Protein 5TGY (pdb70)

Radius of gyration: 13.92 Å; Cα contacts (8 Å, |Δi|>4): 69; chains: 1; bounding box: 32×29×38 Å

Sequence (109 aa):
SEFEKLRQTGDELVQAFQRLREIFDKGDDDSLEQVLEEIEELIQKHRQLFDNRQEAADTEAAKQGDQWVQLFQRFREAIDKGDKDSLEQLLEELEQALQKIRELAEKKNSEFEKLRQTGDELVQAFQRLREIFDKGDDDSLEQVLEEIEELIQKHRQLFDNRQEAADTEAAKQGDQWVQLFQRFREAIDKGDKDSLEQLLEELEQALQKIRELAEKKNSEFEKLRQTGDELVQAFQRLREIFDKGDDDSLEQVLEEIEELIQKHRQLFDNRQEAADTEAAKQGDQWVQLFQRFREAIDKGDKDSLEQLLEELEQALQKIRELAEKKNSEFEKLRQTGDELVQAFQRLREIFDKGDDDSLEQVLEEIEELIQKHRQLFDNRQEAADTEAAKQGDQWVQLFQRFREAIDKGDKDSLEQLLEELEQALQKIRELAEKKNSEFEKLRQTGDELVQAFQRLREIFDKGDDDSLEQVLEEIEELIQKHRQLFDNRQEAADTEAAKQGDQWVQLFQRFREAIDKGDKDSLEQLLEELEQALQKIRELAEKKNSEFEKLRQTGDELVQAFQRLREIFDKGDDDSLEQVLEEIEELIQKHRQLFDNRQEAADTEAAKQGDQWVQLFQRFREAIDKGDKDSLEQLLEELEQALQKIRELAEKKNSEFEKLRQTGDELVQAFQRLREIFDKGDDDSLEQVLEEIEELIQKHRQLFDNRQEAADTEAAKQGDQWVQLFQRFREAIDKGDKDSLEQLLEELEQALQKIRELAEKKNSEFEKLRQTGDELVQAFQRLREIFDKGDDDSLEQVLEEIEELIQKHRQLFDNRQEAADTEAAKQGDQWVQLFQRFREAIDKGDKDSLEQLLEELEQALQKIRELAEKKNSEFEKLRQTGDELVQAFQRLREIFDKGDDDSLEQVLEEIEELIQKHRQLFDNRQEAADTEAAKQGDQWVQLFQRFREAIDKGDKDSLEQLLEELEQALQKIRELAEKKNSEFEKLRQTGDELVQAFQRLREIFDKGDDDSLEQVLEEIEELIQKHRQLFDNRQEAADTEAAKQGDQWVQLFQRFREAIDKGDKDSLEQLLEELEQALQKIRELAEKKNSEFEKLRQTGDELVQAFQRLREIFDKGDDDSLEQVLEEIEELIQKHRQLFDNRQEAADTEAAKQGDQWVQLFQRFREAIDKGDKDSLEQLLEELEQALQKIRELAEKKNSEFEKLRQTGDELVQAFQRLREIFDKGDDDSLEQVLEEIEELIQKHRQLFDNRQEAADTEAAKQGDQWVQLFQRFREAIDKGDKDSLEQLLEELEQALQKIRELAEKKNSEFEKLRQTGDELVQAFQRLREIFDKGDDDSLEQVLEEIEELIQKHRQLFDNRQEAADTEAAKQGDQWVQLFQRFREAIDKGDKDSLEQLLEELEQALQKIRELAEKKNSEFEKLRQTGDELVQAFQRLREIFDKGDDDSLEQVLEEIEELIQKHRQLFDNRQEAADTEAAKQGDQWVQLFQRFREAIDKGDKDSLEQLLEELEQALQKIRELAEKKNSEFEKLRQTGDELVQAFQRLREIFDKGDDDSLEQVLEEIEELIQKHRQLFDNRQEAADTEAAKQGDQWVQLFQRFREAIDKGDKDSLEQLLEELEQALQKIRELAEKKNSEFEKLRQTGDELVQAFQRLREIFDKGDDDSLEQVLEEIEELIQKHRQLFDNRQEAADTEAAKQGDQWVQLFQRFREAIDKGDKDSLEQLLEELEQALQKIRELAEKKNSEFEKLRQTGDELVQAFQRLREIFDKGDDDSLEQVLEEIEELIQKHRQLFDNRQEAADTEAAKQGDQWVQLFQRFREAIDKGDKDSLEQLLEELEQALQKIRELAEKKNSEFEKLRQTGDELVQAFQRLREIFDKGDDDSLEQVLEEIEELIQKHRQLFDNRQEAADTEAAKQGDQWVQLFQRFREAIDKGDKDSLEQLLEELEQALQKIRELAEKKNSEFEKLRQTGDELVQAFQRLREIFDKGDDDSLEQVLEEIEELIQKHRQLFDNRQEAADTEAAKQGDQWVQLFQRFREAIDKGDKDSLEQLLEELEQALQKIRELAEKKNSEFEKLRQTGDELVQAFQRLREIFDKGDDDSLEQVLEEIEELIQKHRQLFDNRQEAADTEAAKQGDQWVQLFQRFREAIDKGDKDSLEQLLEELEQALQKIRELAEKKN

Solvent-accessible surface area: 7212 Å² total; per-residue (Å²): 82,35,76,124,94,33,124,106,10,12,70,49,14,15,122,12,7,106,123,0,90,89,7,44,87,172,54,62,89,122,33,9,116,132,17,10,92,96,0,58,105,21,6,84,104,60,98,96,35,51,66,102,142,137,93,27,38,33,101,71,13,28,143,49,22,48,78,13,21,77,14,8,98,112,0,114,94,8,37,85,159,62,56,144,90,41,22,117,91,24,5,100,63,0,61,93,17,9,110,92,35,81,88,14,40,106,120,139,111

Foldseek 3Di:
DDVVQLVVLLVVLVVLLVVLVVCVVVVPLPVNLVSLVVNVVSLCSNVVVCVVDPDNLDPVLVVLSVVLVVLSVVLNVCVVVVNVVVNVVSSVVNVVSSVVSVCVVVVHD

Secondary structure (DSSP, 8-state):
--HHHHHHHHHHHHHHHHHHHHHHHTT-HHHHHHHHHHHHHHHHHHHHHHHHS---S-HHHHHHHHHHHHHHHHHHHHHHTT-HHHHHHHHHHHHHHHHHHHHHHTS--

Nearest PDB structures (foldseek):
  5tgy-assembly1_A  TM=9.551E-01  e=8.192E-12  Escherichia coli
  5tgw-assembly1_A  TM=8.112E-01  e=6.459E-10  Escherichia coli
  8jh6-assembly1_B  TM=7.397E-01  e=1.963E-03  synthetic construct
  6x8n-assembly2_B  TM=7.228E-01  e=5.025E-03  synthetic construct
  6r6o-assembly1_A  TM=7.544E-01  e=3.357E-01  Candidatus Kuenenia stuttgartensis

Structure (mmCIF, N/CA/C/O backbone):
data_5TGY
#
_entry.id   5TGY
#
loop_
_entity.id
_entity.type
_entity.pdbx_description
1 polymer PS1
2 non-polymer [5,10,15,20-tetrakis(trifluoromethyl)porphyrinato(2-)-kappa~4~N~21~,N~22~,N~23~,N~24~]zinc
#
loop_
_atom_site.group_PDB
_atom_site.id
_atom_site.type_symbol
_atom_site.label_atom_id
_atom_site.label_alt_id
_atom_site.label_comp_id
_atom_site.label_asym_id
_atom_site.label_entity_id
_atom_site.label_seq_id
_atom_site.pdbx_PDB_ins_code
_atom_site.Cartn_x
_atom_site.Cartn_y
_atom_site.Cartn_z
_atom_site.occupancy
_atom_site.B_iso_or_equiv
_atom_site.auth_seq_id
_atom_site.auth_comp_id
_atom_site.auth_asym_id
_atom_site.auth_atom_id
_atom_site.pdbx_PDB_model_num
ATOM 1 N N . SER A 1 1 ? 4.218 -6.994 -5.986 1.00 0.00 1 SER A N 1
ATOM 2 C CA . SER A 1 1 ? 3.128 -7.918 -6.324 1.00 0.00 1 SER A CA 1
ATOM 3 C C . SER A 1 1 ? 2.307 -7.353 -7.470 1.00 0.00 1 SER A C 1
ATOM 4 O O . SER A 1 1 ? 2.518 -7.718 -8.628 1.00 0.00 1 SER A O 1
ATOM 14 N N . GLU A 1 2 ? 1.359 -6.462 -7.136 1.00 0.00 2 GLU A N 1
ATOM 15 C CA . GLU A 1 2 ? 0.550 -5.749 -8.127 1.00 0.00 2 GLU A CA 1
ATOM 16 C C . GLU A 1 2 ? -0.345 -6.691 -8.938 1.00 0.00 2 GLU A C 1
ATOM 17 O O . GLU A 1 2 ? -1.013 -6.264 -9.881 1.00 0.00 2 GLU A O 1
ATOM 29 N N . PHE A 1 3 ? -0.387 -7.957 -8.539 1.00 0.00 3 PHE A N 1
ATOM 30 C CA . PHE A 1 3 ? -1.186 -8.958 -9.229 1.00 0.00 3 PHE A CA 1
ATOM 31 C C . PHE A 1 3 ? -2.664 -8.674 -9.047 1.00 0.00 3 PHE A C 1
ATOM 32 O O . PHE A 1 3 ? -3.476 -8.982 -9.913 1.00 0.00 3 PHE A O 1
ATOM 49 N N . GLU A 1 4 ? -3.003 -8.052 -7.929 1.00 0.00 4 GLU A N 1
ATOM 50 C CA . GLU A 1 4 ? -4.376 -7.695 -7.647 1.00 0.00 4 GLU A CA 1
ATOM 51 C C . GLU A 1 4 ? -4.771 -6.522 -8.520 1.00 0.00 4 GLU A C 1
ATOM 52 O O . GLU A 1 4 ? -5.855 -6.494 -9.098 1.00 0.00 4 GLU A O 1
ATOM 64 N N . LYS A 1 5 ? -3.859 -5.569 -8.639 1.00 0.00 5 LYS A N 1
ATOM 65 C CA . LYS A 1 5 ? -4.084 -4.391 -9.447 1.00 0.00 5 LYS A CA 1
ATOM 66 C C . LYS A 1 5 ? -4.241 -4.779 -10.905 1.00 0.00 5 LYS A C 1
ATOM 67 O O . LYS A 1 5 ? -5.184 -4.351 -11.567 1.00 0.00 5 LYS A O 1
ATOM 86 N N . LEU A 1 6 ? -3.297 -5.578 -11.416 1.00 0.00 6 LEU A N 1
ATOM 87 C CA . LEU A 1 6 ? -3.397 -6.119 -12.771 1.00 0.00 6 LEU A CA 1
ATOM 88 C C . LEU A 1 6 ? -4.757 -6.760 -13.023 1.00 0.00 6 LEU A C 1
ATOM 89 O O . LEU A 1 6 ? -5.316 -6.609 -14.104 1.00 0.00 6 LEU A O 1
ATOM 105 N N . ARG A 1 7 ? -5.295 -7.445 -12.019 1.00 0.00 7 ARG A N 1
ATOM 106 C CA . ARG A 1 7 ? -6.594 -8.097 -12.155 1.00 0.00 7 ARG A CA 1
ATOM 107 C C . ARG A 1 7 ? -7.722 -7.074 -12.224 1.00 0.00 7 ARG A C 1
ATOM 108 O O . ARG A 1 7 ? -8.596 -7.167 -13.080 1.00 0.00 7 ARG A O 1
ATOM 129 N N . GLN A 1 8 ? -7.671 -6.077 -11.352 1.00 0.00 8 GLN A N 1
ATOM 130 C CA . GLN A 1 8 ? -8.706 -5.037 -11.302 1.00 0.00 8 GLN A CA 1
ATOM 131 C C . GLN A 1 8 ? -8.686 -4.184 -12.571 1.00 0.00 8 GLN A C 1
ATOM 132 O O . GLN A 1 8 ? -9.729 -3.710 -13.032 1.00 0.00 8 GLN A O 1
ATOM 146 N N . THR A 1 9 ? -7.504 -4.009 -13.143 1.00 0.00 9 THR A N 1
ATOM 147 C CA . THR A 1 9 ? -7.351 -3.212 -14.348 1.00 0.00 9 THR A CA 1
ATOM 148 C C . THR A 1 9 ? -7.558 -4.075 -15.582 1.00 0.00 9 THR A C 1
ATOM 149 O O . THR A 1 9 ? -7.829 -3.574 -16.672 1.00 0.00 9 THR A O 1
ATOM 160 N N . GLY A 1 10 ? -7.439 -5.375 -15.399 1.00 0.00 10 GLY A N 1
ATOM 161 C CA . GLY A 1 10 ? -7.637 -6.291 -16.486 1.00 0.00 10 GLY A CA 1
ATOM 162 C C . GLY A 1 10 ? -9.098 -6.533 -16.693 1.00 0.00 10 GLY A C 1
ATOM 163 O O . GLY A 1 10 ? -9.578 -6.553 -17.818 1.00 0.00 10 GLY A O 1
ATOM 167 N N . ASP A 1 11 ? -9.808 -6.703 -15.589 1.00 0.00 11 ASP A N 1
ATOM 168 C CA . ASP A 1 11 ? -11.250 -6.893 -15.605 1.00 0.00 11 ASP A CA 1
ATOM 169 C C . ASP A 1 11 ? -11.939 -5.743 -16.308 1.00 0.00 11 ASP A C 1
ATOM 170 O O . ASP A 1 11 ? -12.785 -5.952 -17.176 1.00 0.00 11 ASP A O 1
ATOM 179 N N . GLU A 1 12 ? -11.561 -4.527 -15.943 1.00 0.00 12 GLU A N 1
ATOM 180 C CA . GLU A 1 12 ? -12.155 -3.348 -16.541 1.00 0.00 12 GLU A CA 1
ATOM 181 C C . GLU A 1 12 ? -11.819 -3.262 -18.034 1.00 0.00 12 GLU A C 1
ATOM 182 O O . GLU A 1 12 ? -12.676 -2.910 -18.848 1.00 0.00 12 GLU A O 1
ATOM 194 N N . LEU A 1 13 ? -10.576 -3.595 -18.382 1.00 0.00 13 LEU A N 1
ATOM 195 C CA . LEU A 1 13 ? -10.138 -3.629 -19.776 1.00 0.00 13 LEU A CA 1
ATOM 196 C C . LEU A 1 13 ? -10.963 -4.651 -20.562 1.00 0.00 13 LEU A C 1
ATOM 197 O O . LEU A 1 13 ? -11.452 -4.358 -21.651 1.00 0.00 13 LEU A O 1
ATOM 213 N N . VAL A 1 14 ? -11.130 -5.834 -19.993 1.00 0.00 14 VAL A N 1
ATOM 214 C CA . VAL A 1 14 ? -11.906 -6.889 -20.632 1.00 0.00 14 VAL A CA 1
ATOM 215 C C . VAL A 1 14 ? -13.362 -6.463 -20.781 1.00 0.00 14 VAL A C 1
ATOM 216 O O . VAL A 1 14 ? -13.973 -6.667 -21.823 1.00 0.00 14 VAL A O 1
ATOM 229 N N . GLN A 1 15 ? -13.898 -5.861 -19.734 1.00 0.00 15 GLN A N 1
ATOM 230 C CA . GLN A 1 15 ? -15.252 -5.348 -19.744 1.00 0.00 15 GLN A CA 1
ATOM 231 C C . GLN A 1 15 ? -15.441 -4.330 -20.878 1.00 0.00 15 GLN A C 1
ATOM 232 O O . GLN A 1 15 ? -16.459 -4.341 -21.576 1.00 0.00 15 GLN A O 1
ATOM 246 N N . ALA A 1 16 ? -14.446 -3.470 -21.066 1.00 0.00 16 ALA A N 1
ATOM 247 C CA . ALA A 1 16 ? -14.478 -2.481 -22.138 1.00 0.00 16 ALA A CA 1
ATOM 248 C C . ALA A 1 16 ? -14.377 -3.176 -23.492 1.00 0.00 16 ALA A C 1
ATOM 249 O O . ALA A 1 16 ? -15.006 -2.769 -24.465 1.00 0.00 16 ALA A O 1
ATOM 256 N N . PHE A 1 17 ? -13.587 -4.237 -23.529 1.00 0.00 17 PHE A N 1
ATOM 257 C CA . PHE A 1 17 ? -13.416 -5.043 -24.730 1.00 0.00 17 PHE A CA 1
ATOM 258 C C . PHE A 1 17 ? -14.738 -5.722 -25.100 1.00 0.00 17 PHE A C 1
ATOM 259 O O . PHE A 1 17 ? -15.100 -5.814 -26.273 1.00 0.00 17 PHE A O 1
ATOM 276 N N . GLN A 1 18 ? -15.458 -6.185 -24.085 1.00 0.00 18 GLN A N 1
ATOM 277 C CA . GLN A 1 18 ? -16.758 -6.813 -24.283 1.00 0.00 18 GLN A CA 1
ATOM 278 C C . GLN A 1 18 ? -17.749 -5.783 -24.809 1.00 0.00 18 GLN A C 1
ATOM 279 O O . GLN A 1 18 ? -18.591 -6.082 -25.656 1.00 0.00 18 GLN A O 1
ATOM 293 N N . ARG A 1 19 ? -17.628 -4.565 -24.305 1.00 0.00 19 ARG A N 1
ATOM 294 C CA . ARG A 1 19 ? -18.455 -3.453 -24.750 1.00 0.00 19 ARG A CA 1
ATOM 295 C C . ARG A 1 19 ? -18.130 -3.117 -26.204 1.00 0.00 19 ARG A C 1
ATOM 296 O O . ARG A 1 19 ? -19.011 -2.762 -26.993 1.00 0.00 19 ARG A O 1
ATOM 317 N N . LEU A 1 20 ? -16.857 -3.260 -26.542 1.00 0.00 20 LEU A N 1
ATOM 318 C CA . LEU A 1 20 ? -16.368 -2.994 -27.885 1.00 0.00 20 LEU A CA 1
ATOM 319 C C . LEU A 1 20 ? -17.026 -3.944 -28.874 1.00 0.00 20 LEU A C 1
ATOM 320 O O . LEU A 1 20 ? -17.351 -3.564 -29.997 1.00 0.00 20 LEU A O 1
ATOM 336 N N . ARG A 1 21 ? -17.236 -5.180 -28.433 1.00 0.00 21 ARG A N 1
ATOM 337 C CA . ARG A 1 21 ? -17.850 -6.202 -29.265 1.00 0.00 21 ARG A CA 1
ATOM 338 C C . ARG A 1 21 ? -19.275 -5.806 -29.650 1.00 0.00 21 ARG A C 1
ATOM 339 O O . ARG A 1 21 ? -19.662 -5.917 -30.809 1.00 0.00 21 ARG A O 1
ATOM 360 N N . GLU A 1 22 ? -20.035 -5.316 -28.673 1.00 0.00 22 GLU A N 1
ATOM 361 C CA . GLU A 1 22 ? -21.430 -4.937 -28.906 1.00 0.00 22 GLU A CA 1
ATOM 362 C C . GLU A 1 22 ? -21.510 -3.843 -29.951 1.00 0.00 22 GLU A C 1
ATOM 363 O O . GLU A 1 22 ? -22.249 -3.951 -30.926 1.00 0.00 22 GLU A O 1
ATOM 375 N N . ILE A 1 23 ? -20.747 -2.793 -29.736 1.00 0.00 23 ILE A N 1
ATOM 376 C CA . ILE A 1 23 ? -20.658 -1.683 -30.666 1.00 0.00 23 ILE A CA 1
ATOM 377 C C . ILE A 1 23 ? -20.206 -2.149 -32.055 1.00 0.00 23 ILE A C 1
ATOM 378 O O . ILE A 1 23 ? -20.664 -1.629 -33.077 1.00 0.00 23 ILE A O 1
ATOM 394 N N . PHE A 1 24 ? -19.329 -3.140 -32.077 1.00 0.00 24 PHE A N 1
ATOM 395 C CA . PHE A 1 24 ? -18.818 -3.682 -33.327 1.00 0.00 24 PHE A CA 1
ATOM 396 C C . PHE A 1 24 ? -19.949 -4.391 -34.074 1.00 0.00 24 PHE A C 1
ATOM 397 O O . PHE A 1 24 ? -20.147 -4.185 -35.273 1.00 0.00 24 PHE A O 1
ATOM 414 N N . ASP A 1 25 ? -20.688 -5.225 -33.350 1.00 0.00 25 ASP A N 1
ATOM 415 C CA . ASP A 1 25 ? -21.840 -5.935 -33.915 1.00 0.00 25 ASP A CA 1
ATOM 416 C C . ASP A 1 25 ? -22.931 -4.959 -34.356 1.00 0.00 25 ASP A C 1
ATOM 417 O O . ASP A 1 25 ? -23.719 -5.257 -35.256 1.00 0.00 25 ASP A O 1
ATOM 426 N N . LYS A 1 26 ? -22.978 -3.799 -33.717 1.00 0.00 26 LYS A N 1
ATOM 427 C CA . LYS A 1 26 ? -23.975 -2.781 -34.038 1.00 0.00 26 LYS A CA 1
ATOM 428 C C . LYS A 1 26 ? -23.478 -1.836 -35.129 1.00 0.00 26 LYS A C 1
ATOM 429 O O . LYS A 1 26 ? -24.219 -0.970 -35.587 1.00 0.00 26 LYS A O 1
ATOM 448 N N . GLY A 1 27 ? -22.228 -2.019 -35.547 1.00 0.00 27 GLY A N 1
ATOM 449 C CA . GLY A 1 27 ? -21.643 -1.172 -36.578 1.00 0.00 27 GLY A CA 1
ATOM 450 C C . GLY A 1 27 ? -21.664 0.314 -36.247 1.00 0.00 27 GLY A C 1
ATOM 451 O O . GLY A 1 27 ? -21.699 1.149 -37.153 1.00 0.00 27 GLY A O 1
ATOM 455 N N . ASP A 1 28 ? -21.643 0.655 -34.965 1.00 0.00 28 ASP A N 1
ATOM 456 C CA . ASP A 1 28 ? -21.695 2.059 -34.568 1.00 0.00 28 ASP A CA 1
ATOM 457 C C . ASP A 1 28 ? -20.293 2.630 -34.413 1.00 0.00 28 ASP A C 1
ATOM 458 O O . ASP A 1 28 ? -19.722 2.638 -33.321 1.00 0.00 28 ASP A O 1
ATOM 467 N N . ASP A 1 29 ? -19.732 3.072 -35.526 1.00 0.00 29 ASP A N 1
ATOM 468 C CA . ASP A 1 29 ? -18.382 3.642 -35.560 1.00 0.00 29 ASP A CA 1
ATOM 469 C C . ASP A 1 29 ? -18.228 4.834 -34.613 1.00 0.00 29 ASP A C 1
ATOM 470 O O . ASP A 1 29 ? -17.127 5.103 -34.120 1.00 0.00 29 ASP A O 1
ATOM 479 N N . ASP A 1 30 ? -19.319 5.547 -34.363 1.00 0.00 30 ASP A N 1
ATOM 480 C CA . ASP A 1 30 ? -19.286 6.732 -33.497 1.00 0.00 30 ASP A CA 1
ATOM 481 C C . ASP A 1 30 ? -18.939 6.354 -32.070 1.00 0.00 30 ASP A C 1
ATOM 482 O O . ASP A 1 30 ? -18.059 6.954 -31.446 1.00 0.00 30 ASP A O 1
ATOM 491 N N . SER A 1 31 ? -19.630 5.365 -31.560 1.00 0.00 31 SER A N 1
ATOM 492 C CA . SER A 1 31 ? -19.412 4.887 -30.217 1.00 0.00 31 SER A CA 1
ATOM 493 C C . SER A 1 31 ? -18.107 4.095 -30.146 1.00 0.00 31 SER A C 1
ATOM 494 O O . SER A 1 31 ? -17.401 4.114 -29.131 1.00 0.00 31 SER A O 1
ATOM 502 N N . LEU A 1 32 ? -17.777 3.433 -31.251 1.00 0.00 32 LEU A N 1
ATOM 503 C CA . LEU A 1 32 ? -16.590 2.594 -31.344 1.00 0.00 32 LEU A CA 1
ATOM 504 C C . LEU A 1 32 ? -15.317 3.399 -31.091 1.00 0.00 32 LEU A C 1
ATOM 505 O O . LEU A 1 32 ? -14.455 2.970 -30.329 1.00 0.00 32 LEU A O 1
ATOM 521 N N . GLU A 1 33 ? -15.215 4.575 -31.705 1.00 0.00 33 GLU A N 1
ATOM 522 C CA . GLU A 1 33 ? -14.027 5.412 -31.539 1.00 0.00 33 GLU A CA 1
ATOM 523 C C . GLU A 1 33 ? -13.830 5.818 -30.085 1.00 0.00 33 GLU A C 1
ATOM 524 O O . GLU A 1 33 ? -12.715 5.773 -29.566 1.00 0.00 33 GLU A O 1
ATOM 536 N N . GLN A 1 34 ? -14.918 6.186 -29.429 1.00 0.00 34 GLN A N 1
ATOM 537 C CA . GLN A 1 34 ? -14.867 6.613 -28.040 1.00 0.00 34 GLN A CA 1
ATOM 538 C C . GLN A 1 34 ? -14.390 5.475 -27.145 1.00 0.00 34 GLN A C 1
ATOM 539 O O . GLN A 1 34 ? -13.551 5.669 -26.257 1.00 0.00 34 GLN A O 1
ATOM 553 N N . VAL A 1 35 ? -14.919 4.289 -27.390 1.00 0.00 35 VAL A N 1
ATOM 554 C CA . VAL A 1 35 ? -14.559 3.118 -26.618 1.00 0.00 35 VAL A CA 1
ATOM 555 C C . VAL A 1 35 ? -13.129 2.669 -26.919 1.00 0.00 35 VAL A C 1
ATOM 556 O O . VAL A 1 35 ? -12.418 2.230 -26.023 1.00 0.00 35 VAL A O 1
ATOM 569 N N . LEU A 1 36 ? -12.697 2.814 -28.172 1.00 0.00 36 LEU A N 1
ATOM 570 C CA . LEU A 1 36 ? -11.327 2.451 -28.550 1.00 0.00 36 LEU A CA 1
ATOM 571 C C . LEU A 1 36 ? -10.326 3.285 -27.767 1.00 0.00 36 LEU A C 1
ATOM 572 O O . LEU A 1 36 ? -9.264 2.797 -27.373 1.00 0.00 36 LEU A O 1
ATOM 588 N N . GLU A 1 37 ? -10.672 4.540 -27.534 1.00 0.00 37 GLU A N 1
ATOM 589 C CA . GLU A 1 37 ? -9.829 5.429 -26.761 1.00 0.00 37 GLU A CA 1
ATOM 590 C C . GLU A 1 37 ? -9.838 5.017 -25.297 1.00 0.00 37 GLU A C 1
ATOM 591 O O . GLU A 1 37 ? -8.804 5.007 -24.642 1.00 0.00 37 GLU A O 1
ATOM 603 N N . GLU A 1 38 ? -11.017 4.643 -24.803 1.00 0.00 38 GLU A N 1
ATOM 604 C CA . GLU A 1 38 ? -11.178 4.202 -23.421 1.00 0.00 38 GLU A CA 1
ATOM 605 C C . GLU A 1 38 ? -10.347 2.943 -23.185 1.00 0.00 38 GLU A C 1
ATOM 606 O O . GLU A 1 38 ? -9.658 2.810 -22.172 1.00 0.00 38 GLU A O 1
ATOM 618 N N . ILE A 1 39 ? -10.411 2.042 -24.152 1.00 0.00 39 ILE A N 1
ATOM 619 C CA . ILE A 1 39 ? -9.670 0.796 -24.097 1.00 0.00 39 ILE A CA 1
ATOM 620 C C . ILE A 1 39 ? -8.172 1.069 -24.096 1.00 0.00 39 ILE A C 1
ATOM 621 O O . ILE A 1 39 ? -7.443 0.521 -23.277 1.00 0.00 39 ILE A O 1
ATOM 637 N N . GLU A 1 40 ? -7.725 1.940 -25.000 1.00 0.00 40 GLU A N 1
ATOM 638 C CA . GLU A 1 40 ? -6.312 2.304 -25.087 1.00 0.00 40 GLU A CA 1
ATOM 639 C C . GLU A 1 40 ? -5.815 2.864 -23.753 1.00 0.00 40 GLU A C 1
ATOM 640 O O . GLU A 1 40 ? -4.722 2.530 -23.302 1.00 0.00 40 GLU A O 1
ATOM 652 N N . GLU A 1 41 ? -6.642 3.678 -23.103 1.00 0.00 41 GLU A N 1
ATOM 653 C CA . GLU A 1 41 ? -6.271 4.262 -21.823 1.00 0.00 41 GLU A CA 1
ATOM 654 C C . GLU A 1 41 ? -6.147 3.174 -20.765 1.00 0.00 41 GLU A C 1
ATOM 655 O O . GLU A 1 41 ? -5.241 3.202 -19.929 1.00 0.00 41 GLU A O 1
ATOM 667 N N . LEU A 1 42 ? -7.051 2.199 -20.820 1.00 0.00 42 LEU A N 1
ATOM 668 C CA . LEU A 1 42 ? -7.051 1.092 -19.876 1.00 0.00 42 LEU A CA 1
ATOM 669 C C . LEU A 1 42 ? -5.852 0.183 -20.110 1.00 0.00 42 LEU A C 1
ATOM 670 O O . LEU A 1 42 ? -5.273 -0.349 -19.162 1.00 0.00 42 LEU A O 1
ATOM 686 N N . ILE A 1 43 ? -5.480 0.010 -21.378 1.00 0.00 43 ILE A N 1
ATOM 687 C CA . ILE A 1 43 ? -4.321 -0.799 -21.728 1.00 0.00 43 ILE A CA 1
ATOM 688 C C . ILE A 1 43 ? -3.078 -0.187 -21.111 1.00 0.00 43 ILE A C 1
ATOM 689 O O . ILE A 1 43 ? -2.273 -0.881 -20.494 1.00 0.00 43 ILE A O 1
ATOM 705 N N . GLN A 1 44 ? -2.949 1.125 -21.258 1.00 0.00 44 GLN A N 1
ATOM 706 C CA . GLN A 1 44 ? -1.824 1.858 -20.696 1.00 0.00 44 GLN A CA 1
ATOM 707 C C . GLN A 1 44 ? -1.833 1.761 -19.175 1.00 0.00 44 GLN A C 1
ATOM 708 O O . GLN A 1 44 ? -0.800 1.572 -18.554 1.00 0.00 44 GLN A O 1
ATOM 722 N N . LYS A 1 45 ? -3.016 1.883 -18.595 1.00 0.00 45 LYS A N 1
ATOM 723 C CA . LYS A 1 45 ? -3.192 1.801 -17.145 1.00 0.00 45 LYS A CA 1
ATOM 724 C C . LYS A 1 45 ? -2.765 0.429 -16.608 1.00 0.00 45 LYS A C 1
ATOM 725 O O . LYS A 1 45 ? -2.121 0.331 -15.565 1.00 0.00 45 LYS A O 1
ATOM 744 N N . HIS A 1 46 ? -3.110 -0.619 -17.337 1.00 0.00 46 HIS A N 1
ATOM 745 C CA . HIS A 1 46 ? -2.805 -1.983 -16.927 1.00 0.00 46 HIS A CA 1
ATOM 746 C C . HIS A 1 46 ? -1.337 -2.319 -17.221 1.00 0.00 46 HIS A C 1
ATOM 747 O O . HIS A 1 46 ? -0.650 -2.913 -16.395 1.00 0.00 46 HIS A O 1
ATOM 761 N N . ARG A 1 47 ? -0.874 -1.932 -18.408 1.00 0.00 47 ARG A N 1
ATOM 762 C CA . ARG A 1 47 ? 0.507 -2.179 -18.836 1.00 0.00 47 ARG A CA 1
ATOM 763 C C . ARG A 1 47 ? 1.511 -1.417 -17.975 1.00 0.00 47 ARG A C 1
ATOM 764 O O . ARG A 1 47 ? 2.573 -1.936 -17.654 1.00 0.00 47 ARG A O 1
ATOM 785 N N . GLN A 1 48 ? 1.159 -0.194 -17.593 1.00 0.00 48 GLN A N 1
ATOM 786 C CA . GLN A 1 48 ? 2.043 0.646 -16.785 1.00 0.00 48 GLN A CA 1
ATOM 787 C C . GLN A 1 48 ? 2.405 -0.038 -15.470 1.00 0.00 48 GLN A C 1
ATOM 788 O O . GLN A 1 48 ? 3.517 0.116 -14.968 1.00 0.00 48 GLN A O 1
ATOM 802 N N . LEU A 1 49 ? 1.472 -0.807 -14.936 1.00 0.00 49 LEU A N 1
ATOM 803 C CA . LEU A 1 49 ? 1.700 -1.541 -13.700 1.00 0.00 49 LEU A CA 1
ATOM 804 C C . LEU A 1 49 ? 2.801 -2.582 -13.900 1.00 0.00 49 LEU A C 1
ATOM 805 O O . LEU A 1 49 ? 3.639 -2.798 -13.019 1.00 0.00 49 LEU A O 1
ATOM 821 N N . PHE A 1 50 ? 2.810 -3.192 -15.080 1.00 0.00 50 PHE A N 1
ATOM 822 C CA . PHE A 1 50 ? 3.795 -4.205 -15.419 1.00 0.00 50 PHE A CA 1
ATOM 823 C C . PHE A 1 50 ? 5.126 -3.551 -15.772 1.00 0.00 50 PHE A C 1
ATOM 824 O O . PHE A 1 50 ? 6.190 -4.102 -15.502 1.00 0.00 50 PHE A O 1
ATOM 841 N N . ASP A 1 51 ? 5.056 -2.364 -16.368 1.00 0.00 51 ASP A N 1
ATOM 842 C CA . ASP A 1 51 ? 6.261 -1.618 -16.716 1.00 0.00 51 ASP A CA 1
ATOM 843 C C . ASP A 1 51 ? 6.964 -1.177 -15.454 1.00 0.00 51 ASP A C 1
ATOM 844 O O . ASP A 1 51 ? 8.194 -1.160 -15.385 1.00 0.00 51 ASP A O 1
ATOM 853 N N . ASN A 1 52 ? 6.170 -0.797 -14.459 1.00 0.00 52 ASN A N 1
ATOM 854 C CA . ASN A 1 52 ? 6.696 -0.423 -13.156 1.00 0.00 52 ASN A CA 1
ATOM 855 C C . ASN A 1 52 ? 7.402 -1.604 -12.515 1.00 0.00 52 ASN A C 1
ATOM 856 O O . ASN A 1 52 ? 8.622 -1.589 -12.342 1.00 0.00 52 ASN A O 1
ATOM 867 N N . ARG A 1 53 ? 6.642 -2.626 -12.161 1.00 0.00 53 ARG A N 1
ATOM 868 C CA . ARG A 1 53 ? 7.210 -3.808 -11.545 1.00 0.00 53 ARG A CA 1
ATOM 869 C C . ARG A 1 53 ? 7.070 -5.009 -12.461 1.00 0.00 53 ARG A C 1
ATOM 870 O O . ARG A 1 53 ? 5.986 -5.585 -12.590 1.00 0.00 53 ARG A O 1
ATOM 891 N N . GLN A 1 54 ? 8.161 -5.384 -13.100 1.00 0.00 54 GLN A N 1
ATOM 892 C CA . GLN A 1 54 ? 8.153 -6.510 -14.010 1.00 0.00 54 GLN A CA 1
ATOM 893 C C . GLN A 1 54 ? 8.278 -7.824 -13.247 1.00 0.00 54 GLN A C 1
ATOM 894 O O . GLN A 1 54 ? 9.358 -8.417 -13.172 1.00 0.00 54 GLN A O 1
ATOM 908 N N . GLU A 1 55 ? 7.183 -8.249 -12.649 1.00 0.00 55 GLU A N 1
ATOM 909 C CA . GLU A 1 55 ? 7.149 -9.504 -11.916 1.00 0.00 55 GLU A CA 1
ATOM 910 C C . GLU A 1 55 ? 6.400 -10.557 -12.719 1.00 0.00 55 GLU A C 1
ATOM 911 O O . GLU A 1 55 ? 6.974 -11.576 -13.110 1.00 0.00 55 GLU A O 1
ATOM 923 N N . ALA A 1 56 ? 5.113 -10.288 -12.967 1.00 0.00 56 ALA A N 1
ATOM 924 C CA . ALA A 1 56 ? 4.242 -11.171 -13.757 1.00 0.00 56 ALA A CA 1
ATOM 925 C C . ALA A 1 56 ? 3.995 -12.516 -13.076 1.00 0.00 56 ALA A C 1
ATOM 926 O O . ALA A 1 56 ? 4.653 -12.870 -12.100 1.00 0.00 56 ALA A O 1
ATOM 933 N N . ALA A 1 57 ? 3.024 -13.252 -13.593 1.00 0.00 57 ALA A N 1
ATOM 934 C CA . ALA A 1 57 ? 2.701 -14.570 -13.071 1.00 0.00 57 ALA A CA 1
ATOM 935 C C . ALA A 1 57 ? 3.406 -15.642 -13.890 1.00 0.00 57 ALA A C 1
ATOM 936 O O . ALA A 1 57 ? 3.433 -16.814 -13.509 1.00 0.00 57 ALA A O 1
ATOM 943 N N . ASP A 1 58 ? 4.010 -15.204 -14.998 1.00 0.00 58 ASP A N 1
ATOM 944 C CA . ASP A 1 58 ? 4.716 -16.080 -15.936 1.00 0.00 58 ASP A CA 1
ATOM 945 C C . ASP A 1 58 ? 5.160 -15.281 -17.154 1.00 0.00 58 ASP A C 1
ATOM 946 O O . ASP A 1 58 ? 4.599 -14.219 -17.445 1.00 0.00 58 ASP A O 1
ATOM 955 N N . THR A 1 59 ? 6.151 -15.792 -17.861 1.00 0.00 59 THR A N 1
ATOM 956 C CA . THR A 1 59 ? 6.690 -15.128 -19.029 1.00 0.00 59 THR A CA 1
ATOM 957 C C . THR A 1 59 ? 5.756 -15.237 -20.244 1.00 0.00 59 THR A C 1
ATOM 958 O O . THR A 1 59 ? 5.664 -14.303 -21.044 1.00 0.00 59 THR A O 1
ATOM 969 N N . GLU A 1 60 ? 5.044 -16.361 -20.367 1.00 0.00 60 GLU A N 1
ATOM 970 C CA . GLU A 1 60 ? 4.157 -16.576 -21.512 1.00 0.00 60 GLU A CA 1
ATOM 971 C C . GLU A 1 60 ? 3.012 -15.577 -21.493 1.00 0.00 60 GLU A C 1
ATOM 972 O O . GLU A 1 60 ? 2.614 -15.050 -22.535 1.00 0.00 60 GLU A O 1
ATOM 984 N N . ALA A 1 61 ? 2.504 -15.301 -20.298 1.00 0.00 61 ALA A N 1
ATOM 985 C CA . ALA A 1 61 ? 1.414 -14.355 -20.130 1.00 0.00 61 ALA A CA 1
ATOM 986 C C . ALA A 1 61 ? 1.830 -12.967 -20.598 1.00 0.00 61 ALA A C 1
ATOM 987 O O . ALA A 1 61 ? 1.076 -12.285 -21.282 1.00 0.00 61 ALA A O 1
ATOM 994 N N . ALA A 1 62 ? 3.041 -12.559 -20.233 1.00 0.00 62 ALA A N 1
ATOM 995 C CA . ALA A 1 62 ? 3.564 -11.263 -20.639 1.00 0.00 62 ALA A CA 1
ATOM 996 C C . ALA A 1 62 ? 3.731 -11.185 -22.157 1.00 0.00 62 ALA A C 1
ATOM 997 O O . ALA A 1 62 ? 3.417 -10.166 -22.771 1.00 0.00 62 ALA A O 1
ATOM 1004 N N . LYS A 1 63 ? 4.225 -12.267 -22.754 1.00 0.00 63 LYS A N 1
ATOM 1005 C CA . LYS A 1 63 ? 4.413 -12.321 -24.205 1.00 0.00 63 LYS A CA 1
ATOM 1006 C C . LYS A 1 63 ? 3.082 -12.192 -24.939 1.00 0.00 63 LYS A C 1
ATOM 1007 O O . LYS A 1 63 ? 2.973 -11.440 -25.911 1.00 0.00 63 LYS A O 1
ATOM 1026 N N . GLN A 1 64 ? 2.070 -12.913 -24.472 1.00 0.00 64 GLN A N 1
ATOM 1027 C CA . GLN A 1 64 ? 0.753 -12.846 -25.094 1.00 0.00 64 GLN A CA 1
ATOM 1028 C C . GLN A 1 64 ? 0.089 -11.510 -24.797 1.00 0.00 64 GLN A C 1
ATOM 1029 O O . GLN A 1 64 ? -0.690 -11.002 -25.600 1.00 0.00 64 GLN A O 1
ATOM 1043 N N . GLY A 1 65 ? 0.423 -10.943 -23.645 1.00 0.00 65 GLY A N 1
ATOM 1044 C CA . GLY A 1 65 ? -0.121 -9.655 -23.266 1.00 0.00 65 GLY A CA 1
ATOM 1045 C C . GLY A 1 65 ? 0.333 -8.565 -24.214 1.00 0.00 65 GLY A C 1
ATOM 1046 O O . GLY A 1 65 ? -0.482 -7.798 -24.727 1.00 0.00 65 GLY A O 1
ATOM 1050 N N . ASP A 1 66 ? 1.637 -8.512 -24.470 1.00 0.00 66 ASP A N 1
ATOM 1051 C CA . ASP A 1 66 ? 2.190 -7.545 -25.421 1.00 0.00 66 ASP A CA 1
ATOM 1052 C C . ASP A 1 66 ? 1.684 -7.823 -26.825 1.00 0.00 66 ASP A C 1
ATOM 1053 O O . ASP A 1 66 ? 1.410 -6.900 -27.592 1.00 0.00 66 ASP A O 1
ATOM 1062 N N . GLN A 1 67 ? 1.552 -9.105 -27.152 1.00 0.00 67 GLN A N 1
ATOM 1063 C CA . GLN A 1 67 ? 1.073 -9.524 -28.460 1.00 0.00 67 GLN A CA 1
ATOM 1064 C C . GLN A 1 67 ? -0.355 -9.031 -28.683 1.00 0.00 67 GLN A C 1
ATOM 1065 O O . GLN A 1 67 ? -0.704 -8.571 -29.771 1.00 0.00 67 GLN A O 1
ATOM 1079 N N . TRP A 1 68 ? -1.168 -9.118 -27.634 1.00 0.00 68 TRP A N 1
ATOM 1080 C CA . TRP A 1 68 ? -2.553 -8.666 -27.681 1.00 0.00 68 TRP A CA 1
ATOM 1081 C C . TRP A 1 68 ? -2.608 -7.169 -27.968 1.00 0.00 68 TRP A C 1
ATOM 1082 O O . TRP A 1 68 ? -3.465 -6.698 -28.715 1.00 0.00 68 TRP A O 1
ATOM 1103 N N . VAL A 1 69 ? -1.666 -6.433 -27.388 1.00 0.00 69 VAL A N 1
ATOM 1104 C CA . VAL A 1 69 ? -1.606 -4.989 -27.567 1.00 0.00 69 VAL A CA 1
ATOM 1105 C C . VAL A 1 69 ? -1.296 -4.671 -29.024 1.00 0.00 69 VAL A C 1
ATOM 1106 O O . VAL A 1 69 ? -1.855 -3.741 -29.608 1.00 0.00 69 VAL A O 1
ATOM 1119 N N . GLN A 1 70 ? -0.418 -5.474 -29.611 1.00 0.00 70 GLN A N 1
ATOM 1120 C CA . GLN A 1 70 ? -0.034 -5.314 -31.002 1.00 0.00 70 GLN A CA 1
ATOM 1121 C C . GLN A 1 70 ? -1.203 -5.662 -31.914 1.00 0.00 70 GLN A C 1
ATOM 1122 O O . GLN A 1 70 ? -1.431 -5.006 -32.927 1.00 0.00 70 GLN A O 1
ATOM 1136 N N . LEU A 1 71 ? -1.952 -6.696 -31.537 1.00 0.00 71 LEU A N 1
ATOM 1137 C CA . LEU A 1 71 ? -3.132 -7.103 -32.287 1.00 0.00 71 LEU A CA 1
ATOM 1138 C C . LEU A 1 71 ? -4.188 -6.010 -32.235 1.00 0.00 71 LEU A C 1
ATOM 1139 O O . LEU A 1 71 ? -4.859 -5.736 -33.227 1.00 0.00 71 LEU A O 1
ATOM 1155 N N . PHE A 1 72 ? -4.318 -5.384 -31.069 1.00 0.00 72 PHE A N 1
ATOM 1156 C CA . PHE A 1 72 ? -5.251 -4.277 -30.891 1.00 0.00 72 PHE A CA 1
ATOM 1157 C C . PHE A 1 72 ? -4.874 -3.129 -31.819 1.00 0.00 72 PHE A C 1
ATOM 1158 O O . PHE A 1 72 ? -5.739 -2.482 -32.415 1.00 0.00 72 PHE A O 1
ATOM 1175 N N . GLN A 1 73 ? -3.574 -2.897 -31.950 1.00 0.00 73 GLN A N 1
ATOM 1176 C CA . GLN A 1 73 ? -3.062 -1.854 -32.822 1.00 0.00 73 GLN A CA 1
ATOM 1177 C C . GLN A 1 73 ? -3.421 -2.151 -34.271 1.00 0.00 73 GLN A C 1
ATOM 1178 O O . GLN A 1 73 ? -3.871 -1.272 -34.994 1.00 0.00 73 GLN A O 1
ATOM 1192 N N . ARG A 1 74 ? -3.258 -3.411 -34.674 1.00 0.00 74 ARG A N 1
ATOM 1193 C CA . ARG A 1 74 ? -3.575 -3.829 -36.039 1.00 0.00 74 ARG A CA 1
ATOM 1194 C C . ARG A 1 74 ? -5.072 -3.740 -36.271 1.00 0.00 74 ARG A C 1
ATOM 1195 O O . ARG A 1 74 ? -5.527 -3.383 -37.354 1.00 0.00 74 ARG A O 1
ATOM 1216 N N . PHE A 1 75 ? -5.828 -4.079 -35.236 1.00 0.00 75 PHE A N 1
ATOM 1217 C CA . PHE A 1 75 ? -7.275 -4.013 -35.287 1.00 0.00 75 PHE A CA 1
ATOM 1218 C C . PHE A 1 75 ? -7.711 -2.590 -35.593 1.00 0.00 75 PHE A C 1
ATOM 1219 O O . PHE A 1 75 ? -8.538 -2.362 -36.471 1.00 0.00 75 PHE A O 1
ATOM 1236 N N . ARG A 1 76 ? -7.137 -1.631 -34.876 1.00 0.00 76 ARG A N 1
ATOM 1237 C CA . ARG A 1 76 ? -7.447 -0.238 -35.136 1.00 0.00 76 ARG A CA 1
ATOM 1238 C C . ARG A 1 76 ? -6.963 0.180 -36.520 1.00 0.00 76 ARG A C 1
ATOM 1239 O O . ARG A 1 76 ? -7.647 0.931 -37.214 1.00 0.00 76 ARG A O 1
ATOM 1260 N N . GLU A 1 77 ? -5.804 -0.346 -36.944 1.00 0.00 77 GLU A N 1
ATOM 1261 C CA . GLU A 1 77 ? -5.235 0.025 -38.238 1.00 0.00 77 GLU A CA 1
ATOM 1262 C C . GLU A 1 77 ? -6.188 -0.371 -39.336 1.00 0.00 77 GLU A C 1
ATOM 1263 O O . GLU A 1 77 ? -6.359 0.345 -40.319 1.00 0.00 77 GLU A O 1
ATOM 1275 N N . ALA A 1 78 ? -6.835 -1.502 -39.143 1.00 0.00 78 ALA A N 1
ATOM 1276 C CA . ALA A 1 78 ? -7.783 -2.009 -40.094 1.00 0.00 78 ALA A CA 1
ATOM 1277 C C . ALA A 1 78 ? -9.029 -1.138 -40.113 1.00 0.00 78 ALA A C 1
ATOM 1278 O O . ALA A 1 78 ? -9.672 -0.994 -41.146 1.00 0.00 78 ALA A O 1
ATOM 1285 N N . ILE A 1 79 ? -9.362 -0.532 -38.969 1.00 0.00 79 ILE A N 1
ATOM 1286 C CA . ILE A 1 79 ? -10.532 0.327 -38.881 1.00 0.00 79 ILE A CA 1
ATOM 1287 C C . ILE A 1 79 ? -10.235 1.627 -39.604 1.00 0.00 79 ILE A C 1
ATOM 1288 O O . ILE A 1 79 ? -11.075 2.159 -40.336 1.00 0.00 79 ILE A O 1
ATOM 1304 N N . ASP A 1 80 ? -9.004 2.114 -39.415 1.00 0.00 80 ASP A N 1
ATOM 1305 C CA . ASP A 1 80 ? -8.556 3.352 -40.036 1.00 0.00 80 ASP A CA 1
ATOM 1306 C C . ASP A 1 80 ? -8.447 3.165 -41.546 1.00 0.00 80 ASP A C 1
ATOM 1307 O O . ASP A 1 80 ? -8.697 4.090 -42.318 1.00 0.00 80 ASP A O 1
ATOM 1316 N N . LYS A 1 81 ? -8.075 1.951 -41.960 1.00 0.00 81 LYS A N 1
ATOM 1317 C CA . LYS A 1 81 ? -7.930 1.624 -43.380 1.00 0.00 81 LYS A CA 1
ATOM 1318 C C . LYS A 1 81 ? -9.251 1.180 -43.998 1.00 0.00 81 LYS A C 1
ATOM 1319 O O . LYS A 1 81 ? -9.339 0.988 -45.208 1.00 0.00 81 LYS A O 1
ATOM 1338 N N . GLY A 1 82 ? -10.278 1.031 -43.175 1.00 0.00 82 GLY A N 1
ATOM 1339 C CA . GLY A 1 82 ? -11.566 0.586 -43.678 1.00 0.00 82 GLY A CA 1
ATOM 1340 C C . GLY A 1 82 ? -11.569 -0.866 -44.123 1.00 0.00 82 GLY A C 1
ATOM 1341 O O . GLY A 1 82 ? -12.354 -1.253 -44.990 1.00 0.00 82 GLY A O 1
ATOM 1345 N N . ASP A 1 83 ? -10.708 -1.670 -43.533 1.00 0.00 83 ASP A N 1
ATOM 1346 C CA . ASP A 1 83 ? -10.611 -3.076 -43.886 1.00 0.00 83 ASP A CA 1
ATOM 1347 C C . ASP A 1 83 ? -11.531 -3.888 -42.991 1.00 0.00 83 ASP A C 1
ATOM 1348 O O . ASP A 1 83 ? -11.179 -4.227 -41.863 1.00 0.00 83 ASP A O 1
ATOM 1357 N N . LYS A 1 84 ? -12.713 -4.181 -43.497 1.00 0.00 84 LYS A N 1
ATOM 1358 C CA . LYS A 1 84 ? -13.727 -4.893 -42.726 1.00 0.00 84 LYS A CA 1
ATOM 1359 C C . LYS A 1 84 ? -13.355 -6.362 -42.548 1.00 0.00 84 LYS A C 1
ATOM 1360 O O . LYS A 1 84 ? -13.659 -6.973 -41.519 1.00 0.00 84 LYS A O 1
ATOM 1379 N N . ASP A 1 85 ? -12.692 -6.913 -43.552 1.00 0.00 85 ASP A N 1
ATOM 1380 C CA . ASP A 1 85 ? -12.317 -8.320 -43.562 1.00 0.00 85 ASP A CA 1
ATOM 1381 C C . ASP A 1 85 ? -11.367 -8.657 -42.431 1.00 0.00 85 ASP A C 1
ATOM 1382 O O . ASP A 1 85 ? -11.590 -9.621 -41.690 1.00 0.00 85 ASP A O 1
ATOM 1391 N N . SER A 1 86 ? -10.316 -7.870 -42.287 1.00 0.00 86 SER A N 1
ATOM 1392 C CA . SER A 1 86 ? -9.333 -8.087 -41.245 1.00 0.00 86 SER A CA 1
ATOM 1393 C C . SER A 1 86 ? -9.926 -7.879 -39.859 1.00 0.00 86 SER A C 1
ATOM 1394 O O . SER A 1 86 ? -9.514 -8.529 -38.910 1.00 0.00 86 SER A O 1
ATOM 1402 N N . LEU A 1 87 ? -10.912 -6.990 -39.751 1.00 0.00 87 LEU A N 1
ATOM 1403 C CA . LEU A 1 87 ? -11.524 -6.690 -38.457 1.00 0.00 87 LEU A CA 1
ATOM 1404 C C . LEU A 1 87 ? -12.120 -7.937 -37.835 1.00 0.00 87 LEU A C 1
ATOM 1405 O O . LEU A 1 87 ? -11.889 -8.223 -36.665 1.00 0.00 87 LEU A O 1
ATOM 1421 N N . GLU A 1 88 ? -12.871 -8.682 -38.622 1.00 0.00 88 GLU A N 1
ATOM 1422 C CA . GLU A 1 88 ? -13.486 -9.909 -38.148 1.00 0.00 88 GLU A CA 1
ATOM 1423 C C . GLU A 1 88 ? -12.429 -10.940 -37.753 1.00 0.00 88 GLU A C 1
ATOM 1424 O O . GLU A 1 88 ? -12.564 -11.622 -36.734 1.00 0.00 88 GLU A O 1
ATOM 1436 N N . GLN A 1 89 ? -11.373 -11.044 -38.554 1.00 0.00 89 GLN A N 1
ATOM 1437 C CA . GLN A 1 89 ? -10.307 -12.006 -38.291 1.00 0.00 89 GLN A CA 1
ATOM 1438 C C . GLN A 1 89 ? -9.507 -11.624 -37.045 1.00 0.00 89 GLN A C 1
ATOM 1439 O O . GLN A 1 89 ? -9.261 -12.458 -36.170 1.00 0.00 89 GLN A O 1
ATOM 1453 N N . LEU A 1 90 ? -9.135 -10.357 -36.957 1.00 0.00 90 LEU A N 1
ATOM 1454 C CA . LEU A 1 90 ? -8.351 -9.867 -35.835 1.00 0.00 90 LEU A CA 1
ATOM 1455 C C . LEU A 1 90 ? -9.152 -9.928 -34.550 1.00 0.00 90 LEU A C 1
ATOM 1456 O O . LEU A 1 90 ? -8.605 -10.181 -33.485 1.00 0.00 90 LEU A O 1
ATOM 1472 N N . LEU A 1 91 ? -10.456 -9.715 -34.662 1.00 0.00 91 LEU A N 1
ATOM 1473 C CA . LEU A 1 91 ? -11.337 -9.764 -33.510 1.00 0.00 91 LEU A CA 1
ATOM 1474 C C . LEU A 1 91 ? -11.334 -11.163 -32.903 1.00 0.00 91 LEU A C 1
ATOM 1475 O O . LEU A 1 91 ? -11.258 -11.319 -31.684 1.00 0.00 91 LEU A O 1
ATOM 1491 N N . GLU A 1 92 ? -11.386 -12.177 -33.766 1.00 0.00 92 GLU A N 1
ATOM 1492 C CA . GLU A 1 92 ? -11.364 -13.563 -33.317 1.00 0.00 92 GLU A CA 1
ATOM 1493 C C . GLU A 1 92 ? -10.055 -13.857 -32.593 1.00 0.00 92 GLU A C 1
ATOM 1494 O O . GLU A 1 92 ? -10.046 -14.473 -31.524 1.00 0.00 92 GLU A O 1
ATOM 1506 N N . GLU A 1 93 ? -8.951 -13.408 -33.175 1.00 0.00 93 GLU A N 1
ATOM 1507 C CA . GLU A 1 93 ? -7.642 -13.609 -32.580 1.00 0.00 93 GLU A CA 1
ATOM 1508 C C . GLU A 1 93 ? -7.514 -12.840 -31.263 1.00 0.00 93 GLU A C 1
ATOM 1509 O O . GLU A 1 93 ? -6.897 -13.325 -30.313 1.00 0.00 93 GLU A O 1
ATOM 1521 N N . LEU A 1 94 ? -8.125 -11.657 -31.203 1.00 0.00 94 LEU A N 1
ATOM 1522 C CA . LEU A 1 94 ? -8.110 -10.842 -29.992 1.00 0.00 94 LEU A CA 1
ATOM 1523 C C . LEU A 1 94 ? -8.839 -11.547 -28.856 1.00 0.00 94 LEU A C 1
ATOM 1524 O O . LEU A 1 94 ? -8.325 -11.633 -27.739 1.00 0.00 94 LEU A O 1
ATOM 1540 N N . GLU A 1 95 ? -10.037 -12.048 -29.147 1.00 0.00 95 GLU A N 1
ATOM 1541 C CA . GLU A 1 95 ? -10.843 -12.741 -28.148 1.00 0.00 95 GLU A CA 1
ATOM 1542 C C . GLU A 1 95 ? -10.135 -13.983 -27.604 1.00 0.00 95 GLU A C 1
ATOM 1543 O O . GLU A 1 95 ? -10.106 -14.205 -26.394 1.00 0.00 95 GLU A O 1
ATOM 1555 N N . GLN A 1 96 ? -9.540 -14.773 -28.494 1.00 0.00 96 GLN A N 1
ATOM 1556 C CA . GLN A 1 96 ? -8.855 -16.006 -28.090 1.00 0.00 96 GLN A CA 1
ATOM 1557 C C . GLN A 1 96 ? -7.649 -15.700 -27.218 1.00 0.00 96 GLN A C 1
ATOM 1558 O O . GLN A 1 96 ? -7.409 -16.367 -26.214 1.00 0.00 96 GLN A O 1
ATOM 1572 N N . ALA A 1 97 ? -6.905 -14.681 -27.602 1.00 0.00 97 ALA A N 1
ATOM 1573 C CA . ALA A 1 97 ? -5.719 -14.291 -26.866 1.00 0.00 97 ALA A CA 1
ATOM 1574 C C . ALA A 1 97 ? -6.109 -13.772 -25.492 1.00 0.00 97 ALA A C 1
ATOM 1575 O O . ALA A 1 97 ? -5.495 -14.126 -24.489 1.00 0.00 97 ALA A O 1
ATOM 1582 N N . LEU A 1 98 ? -7.163 -12.967 -25.455 1.00 0.00 98 LEU A N 1
ATOM 1583 C CA . LEU A 1 98 ? -7.652 -12.397 -24.211 1.00 0.00 98 LEU A CA 1
ATOM 1584 C C . LEU A 1 98 ? -8.102 -13.498 -23.252 1.00 0.00 98 LEU A C 1
ATOM 1585 O O . LEU A 1 98 ? -7.749 -13.490 -22.064 1.00 0.00 98 LEU A O 1
ATOM 1601 N N . GLN A 1 99 ? -8.874 -14.444 -23.770 1.00 0.00 99 GLN A N 1
ATOM 1602 C CA . GLN A 1 99 ? -9.357 -15.561 -22.972 1.00 0.00 99 GLN A CA 1
ATOM 1603 C C . GLN A 1 99 ? -8.209 -16.414 -22.436 1.00 0.00 99 GLN A C 1
ATOM 1604 O O . GLN A 1 99 ? -8.288 -16.938 -21.321 1.00 0.00 99 GLN A O 1
ATOM 1618 N N . LYS A 1 100 ? -7.144 -16.552 -23.217 1.00 0.00 100 LYS A N 1
ATOM 1619 C CA . LYS A 1 100 ? -5.996 -17.340 -22.796 1.00 0.00 100 LYS A CA 1
ATOM 1620 C C . LYS A 1 100 ? -5.215 -16.640 -21.695 1.00 0.00 100 LYS A C 1
ATOM 1621 O O . LYS A 1 100 ? -4.828 -17.265 -20.708 1.00 0.00 100 LYS A O 1
ATOM 1640 N N . ILE A 1 101 ? -4.998 -15.340 -21.865 1.00 0.00 101 ILE A N 1
ATOM 1641 C CA . ILE A 1 101 ? -4.252 -14.555 -20.891 1.00 0.00 101 ILE A CA 1
ATOM 1642 C C . ILE A 1 101 ? -4.947 -14.572 -19.532 1.00 0.00 101 ILE A C 1
ATOM 1643 O O . ILE A 1 101 ? -4.303 -14.791 -18.509 1.00 0.00 101 ILE A O 1
ATOM 1659 N N . ARG A 1 102 ? -6.266 -14.358 -19.523 1.00 0.00 102 ARG A N 1
ATOM 1660 C CA . ARG A 1 102 ? -7.030 -14.383 -18.274 1.00 0.00 102 ARG A CA 1
ATOM 1661 C C . ARG A 1 102 ? -6.904 -15.724 -17.571 1.00 0.00 102 ARG A C 1
ATOM 1662 O O . ARG A 1 102 ? -6.728 -15.779 -16.356 1.00 0.00 102 ARG A O 1
ATOM 1683 N N . GLU A 1 103 ? -6.986 -16.799 -18.342 1.00 0.00 103 GLU A N 1
ATOM 1684 C CA . GLU A 1 103 ? -6.905 -18.141 -17.790 1.00 0.00 103 GLU A CA 1
ATOM 1685 C C . GLU A 1 103 ? -5.553 -18.345 -17.119 1.00 0.00 103 GLU A C 1
ATOM 1686 O O . GLU A 1 103 ? -5.478 -18.838 -15.987 1.00 0.00 103 GLU A O 1
ATOM 1698 N N . LEU A 1 104 ? -4.491 -17.935 -17.806 1.00 0.00 104 LEU A N 1
ATOM 1699 C CA . LEU A 1 104 ? -3.139 -18.056 -17.286 1.00 0.00 104 LEU A CA 1
ATOM 1700 C C . LEU A 1 104 ? -2.939 -17.172 -16.064 1.00 0.00 104 LEU A C 1
ATOM 1701 O O . LEU A 1 104 ? -2.351 -17.589 -15.085 1.00 0.00 104 LEU A O 1
ATOM 1717 N N . ALA A 1 105 ? -3.450 -15.953 -16.137 1.00 0.00 105 ALA A N 1
ATOM 1718 C CA . ALA A 1 105 ? -3.263 -14.961 -15.083 1.00 0.00 105 ALA A CA 1
ATOM 1719 C C . ALA A 1 105 ? -3.943 -15.349 -13.775 1.00 0.00 105 ALA A C 1
ATOM 1720 O O . ALA A 1 105 ? -3.503 -14.944 -12.702 1.00 0.00 105 ALA A O 1
ATOM 1727 N N . GLU A 1 106 ? -5.012 -16.120 -13.859 1.00 0.00 106 GLU A N 1
ATOM 1728 C CA . GLU A 1 106 ? -5.736 -16.534 -12.661 1.00 0.00 106 GLU A CA 1
ATOM 1729 C C . GLU A 1 106 ? -5.012 -17.645 -11.902 1.00 0.00 106 GLU A C 1
ATOM 1730 O O . GLU A 1 106 ? -5.372 -17.964 -10.767 1.00 0.00 106 GLU A O 1
ATOM 1742 N N . LYS A 1 107 ? -3.998 -18.226 -12.518 1.00 0.00 107 LYS A N 1
ATOM 1743 C CA . LYS A 1 107 ? -3.244 -19.327 -11.917 1.00 0.00 107 LYS A CA 1
ATOM 1744 C C . LYS A 1 107 ? -1.786 -19.165 -12.309 1.00 0.00 107 LYS A C 1
ATOM 1745 O O . LYS A 1 107 ? -1.369 -18.076 -12.695 1.00 0.00 107 LYS A O 1
ATOM 1764 N N . LYS A 1 108 ? -0.993 -20.206 -12.151 1.00 0.00 108 LYS A N 1
ATOM 1765 C CA . LYS A 1 108 ? 0.343 -20.197 -12.698 1.00 0.00 108 LYS A CA 1
ATOM 1766 C C . LYS A 1 108 ? 0.486 -21.379 -13.647 1.00 0.00 108 LYS A C 1
ATOM 1767 O O . LYS A 1 108 ? 0.374 -22.534 -13.237 1.00 0.00 108 LYS A O 1
ATOM 1786 N N . ASN A 1 109 ? 0.699 -21.088 -14.909 1.00 0.00 109 ASN A N 1
ATOM 1787 C CA . ASN A 1 109 ? 0.876 -22.126 -15.906 1.00 0.00 109 ASN A CA 1
ATOM 1788 C C . ASN A 1 109 ? 2.342 -22.459 -16.062 1.00 0.00 109 ASN A C 1
ATOM 1789 O O . ASN A 1 109 ? 3.106 -21.578 -16.497 1.00 0.00 109 ASN A O 1
ATOM 1850 N N . SER A 1 1 ? 1.252 -3.387 -3.607 1.00 0.00 1 SER A N 2
ATOM 1851 C CA . SER A 1 1 ? -0.149 -3.044 -3.878 1.00 0.00 1 SER A CA 2
ATOM 1852 C C . SER A 1 1 ? -0.407 -2.998 -5.389 1.00 0.00 1 SER A C 2
ATOM 1853 O O . SER A 1 1 ? -1.476 -2.582 -5.835 1.00 0.00 1 SER A O 2
ATOM 1863 N N . GLU A 1 2 ? 0.570 -3.439 -6.172 1.00 0.00 2 GLU A N 2
ATOM 1864 C CA . GLU A 1 2 ? 0.483 -3.341 -7.617 1.00 0.00 2 GLU A CA 2
ATOM 1865 C C . GLU A 1 2 ? -0.140 -4.583 -8.245 1.00 0.00 2 GLU A C 2
ATOM 1866 O O . GLU A 1 2 ? -0.720 -4.505 -9.327 1.00 0.00 2 GLU A O 2
ATOM 1878 N N . PHE A 1 3 ? -0.035 -5.720 -7.568 1.00 0.00 3 PHE A N 2
ATOM 1879 C CA . PHE A 1 3 ? -0.587 -6.970 -8.096 1.00 0.00 3 PHE A CA 2
ATOM 1880 C C . PHE A 1 3 ? -2.108 -6.899 -8.194 1.00 0.00 3 PHE A C 2
ATOM 1881 O O . PHE A 1 3 ? -2.699 -7.302 -9.203 1.00 0.00 3 PHE A O 2
ATOM 1898 N N . GLU A 1 4 ? -2.731 -6.385 -7.144 1.00 0.00 4 GLU A N 2
ATOM 1899 C CA . GLU A 1 4 ? -4.175 -6.204 -7.115 1.00 0.00 4 GLU A CA 2
ATOM 1900 C C . GLU A 1 4 ? -4.605 -5.276 -8.237 1.00 0.00 4 GLU A C 2
ATOM 1901 O O . GLU A 1 4 ? -5.600 -5.524 -8.919 1.00 0.00 4 GLU A O 2
ATOM 1913 N N . LYS A 1 5 ? -3.837 -4.210 -8.430 1.00 0.00 5 LYS A N 2
ATOM 1914 C CA . LYS A 1 5 ? -4.107 -3.250 -9.484 1.00 0.00 5 LYS A CA 2
ATOM 1915 C C . LYS A 1 5 ? -4.017 -3.927 -10.846 1.00 0.00 5 LYS A C 2
ATOM 1916 O O . LYS A 1 5 ? -4.861 -3.708 -11.711 1.00 0.00 5 LYS A O 2
ATOM 1935 N N . LEU A 1 6 ? -2.960 -4.717 -11.035 1.00 0.00 6 LEU A N 2
ATOM 1936 C CA . LEU A 1 6 ? -2.801 -5.513 -12.257 1.00 0.00 6 LEU A CA 2
ATOM 1937 C C . LEU A 1 6 ? -4.079 -6.280 -12.580 1.00 0.00 6 LEU A C 2
ATOM 1938 O O . LEU A 1 6 ? -4.581 -6.200 -13.702 1.00 0.00 6 LEU A O 2
ATOM 1954 N N . ARG A 1 7 ? -4.606 -7.007 -11.608 1.00 0.00 7 ARG A N 2
ATOM 1955 C CA . ARG A 1 7 ? -5.851 -7.741 -11.809 1.00 0.00 7 ARG A CA 2
ATOM 1956 C C . ARG A 1 7 ? -7.026 -6.802 -12.055 1.00 0.00 7 ARG A C 2
ATOM 1957 O O . ARG A 1 7 ? -7.817 -7.017 -12.967 1.00 0.00 7 ARG A O 2
ATOM 1978 N N . GLN A 1 8 ? -7.109 -5.747 -11.260 1.00 0.00 8 GLN A N 2
ATOM 1979 C CA . GLN A 1 8 ? -8.206 -4.790 -11.372 1.00 0.00 8 GLN A CA 2
ATOM 1980 C C . GLN A 1 8 ? -8.239 -4.143 -12.757 1.00 0.00 8 GLN A C 2
ATOM 1981 O O . GLN A 1 8 ? -9.289 -4.084 -13.390 1.00 0.00 8 GLN A O 2
ATOM 1995 N N . THR A 1 9 ? -7.091 -3.682 -13.234 1.00 0.00 9 THR A N 2
ATOM 1996 C CA . THR A 1 9 ? -6.994 -3.090 -14.559 1.00 0.00 9 THR A CA 2
ATOM 1997 C C . THR A 1 9 ? -7.222 -4.124 -15.659 1.00 0.00 9 THR A C 2
ATOM 1998 O O . THR A 1 9 ? -7.578 -3.781 -16.789 1.00 0.00 9 THR A O 2
ATOM 2009 N N . GLY A 1 10 ? -7.021 -5.387 -15.321 1.00 0.00 10 GLY A N 2
ATOM 2010 C CA . GLY A 1 10 ? -7.259 -6.442 -16.269 1.00 0.00 10 GLY A CA 2
ATOM 2011 C C . GLY A 1 10 ? -8.738 -6.648 -16.439 1.00 0.00 10 GLY A C 2
ATOM 2012 O O . GLY A 1 10 ? -9.244 -6.720 -17.559 1.00 0.00 10 GLY A O 2
ATOM 2016 N N . ASP A 1 11 ? -9.430 -6.728 -15.307 1.00 0.00 11 ASP A N 2
ATOM 2017 C CA . ASP A 1 11 ? -10.882 -6.842 -15.281 1.00 0.00 11 ASP A CA 2
ATOM 2018 C C . ASP A 1 11 ? -11.527 -5.684 -16.031 1.00 0.00 11 ASP A C 2
ATOM 2019 O O . ASP A 1 11 ? -12.474 -5.884 -16.795 1.00 0.00 11 ASP A O 2
ATOM 2028 N N . GLU A 1 12 ? -10.994 -4.477 -15.827 1.00 0.00 12 GLU A N 2
ATOM 2029 C CA . GLU A 1 12 ? -11.507 -3.286 -16.504 1.00 0.00 12 GLU A CA 2
ATOM 2030 C C . GLU A 1 12 ? -11.364 -3.434 -18.019 1.00 0.00 12 GLU A C 2
ATOM 2031 O O . GLU A 1 12 ? -12.301 -3.152 -18.774 1.00 0.00 12 GLU A O 2
ATOM 2043 N N . LEU A 1 13 ? -10.190 -3.881 -18.452 1.00 0.00 13 LEU A N 2
ATOM 2044 C CA . LEU A 1 13 ? -9.911 -4.090 -19.868 1.00 0.00 13 LEU A CA 2
ATOM 2045 C C . LEU A 1 13 ? -10.845 -5.147 -20.474 1.00 0.00 13 LEU A C 2
ATOM 2046 O O . LEU A 1 13 ? -11.386 -4.951 -21.564 1.00 0.00 13 LEU A O 2
ATOM 2062 N N . VAL A 1 14 ? -11.036 -6.258 -19.766 1.00 0.00 14 VAL A N 2
ATOM 2063 C CA . VAL A 1 14 ? -11.925 -7.323 -20.238 1.00 0.00 14 VAL A CA 2
ATOM 2064 C C . VAL A 1 14 ? -13.357 -6.802 -20.401 1.00 0.00 14 VAL A C 2
ATOM 2065 O O . VAL A 1 14 ? -13.994 -7.020 -21.432 1.00 0.00 14 VAL A O 2
ATOM 2078 N N . GLN A 1 15 ? -13.837 -6.099 -19.383 1.00 0.00 15 GLN A N 2
ATOM 2079 C CA . GLN A 1 15 ? -15.180 -5.508 -19.413 1.00 0.00 15 GLN A CA 2
ATOM 2080 C C . GLN A 1 15 ? -15.350 -4.566 -20.611 1.00 0.00 15 GLN A C 2
ATOM 2081 O O . GLN A 1 15 ? -16.411 -4.542 -21.249 1.00 0.00 15 GLN A O 2
ATOM 2095 N N . ALA A 1 16 ? -14.305 -3.808 -20.921 1.00 0.00 16 ALA A N 2
ATOM 2096 C CA . ALA A 1 16 ? -14.327 -2.894 -22.060 1.00 0.00 16 ALA A CA 2
ATOM 2097 C C . ALA A 1 16 ? -14.350 -3.664 -23.376 1.00 0.00 16 ALA A C 2
ATOM 2098 O O . ALA A 1 16 ? -14.997 -3.253 -24.338 1.00 0.00 16 ALA A O 2
ATOM 2105 N N . PHE A 1 17 ? -13.650 -4.786 -23.402 1.00 0.00 17 PHE A N 2
ATOM 2106 C CA . PHE A 1 17 ? -13.576 -5.618 -24.595 1.00 0.00 17 PHE A CA 2
ATOM 2107 C C . PHE A 1 17 ? -14.938 -6.237 -24.898 1.00 0.00 17 PHE A C 2
ATOM 2108 O O . PHE A 1 17 ? -15.338 -6.349 -26.059 1.00 0.00 17 PHE A O 2
ATOM 2125 N N . GLN A 1 18 ? -15.641 -6.641 -23.852 1.00 0.00 18 GLN A N 2
ATOM 2126 C CA . GLN A 1 18 ? -16.972 -7.217 -24.000 1.00 0.00 18 GLN A CA 2
ATOM 2127 C C . GLN A 1 18 ? -17.920 -6.185 -24.610 1.00 0.00 18 GLN A C 2
ATOM 2128 O O . GLN A 1 18 ? -18.771 -6.513 -25.440 1.00 0.00 18 GLN A O 2
ATOM 2142 N N . ARG A 1 19 ? -17.743 -4.931 -24.209 1.00 0.00 19 ARG A N 2
ATOM 2143 C CA . ARG A 1 19 ? -18.515 -3.835 -24.776 1.00 0.00 19 ARG A CA 2
ATOM 2144 C C . ARG A 1 19 ? -18.108 -3.610 -26.228 1.00 0.00 19 ARG A C 2
ATOM 2145 O O . ARG A 1 19 ? -18.946 -3.313 -27.076 1.00 0.00 19 ARG A O 2
ATOM 2166 N N . LEU A 1 20 ? -16.818 -3.800 -26.508 1.00 0.00 20 LEU A N 2
ATOM 2167 C CA . LEU A 1 20 ? -16.277 -3.622 -27.853 1.00 0.00 20 LEU A CA 2
ATOM 2168 C C . LEU A 1 20 ? -16.948 -4.585 -28.820 1.00 0.00 20 LEU A C 2
ATOM 2169 O O . LEU A 1 20 ? -17.254 -4.230 -29.956 1.00 0.00 20 LEU A O 2
ATOM 2185 N N . ARG A 1 21 ? -17.184 -5.805 -28.353 1.00 0.00 21 ARG A N 2
ATOM 2186 C CA . ARG A 1 21 ? -17.844 -6.807 -29.166 1.00 0.00 21 ARG A CA 2
ATOM 2187 C C . ARG A 1 21 ? -19.259 -6.391 -29.483 1.00 0.00 21 ARG A C 2
ATOM 2188 O O . ARG A 1 21 ? -19.684 -6.445 -30.633 1.00 0.00 21 ARG A O 2
ATOM 2209 N N . GLU A 1 22 ? -19.972 -5.939 -28.467 1.00 0.00 22 GLU A N 2
ATOM 2210 C CA . GLU A 1 22 ? -21.336 -5.533 -28.634 1.00 0.00 22 GLU A CA 2
ATOM 2211 C C . GLU A 1 22 ? -21.415 -4.373 -29.620 1.00 0.00 22 GLU A C 2
ATOM 2212 O O . GLU A 1 22 ? -22.192 -4.409 -30.565 1.00 0.00 22 GLU A O 2
ATOM 2224 N N . ILE A 1 23 ? -20.596 -3.353 -29.400 1.00 0.00 23 ILE A N 2
ATOM 2225 C CA . ILE A 1 23 ? -20.518 -2.201 -30.299 1.00 0.00 23 ILE A CA 2
ATOM 2226 C C . ILE A 1 23 ? -20.232 -2.620 -31.747 1.00 0.00 23 ILE A C 2
ATOM 2227 O O . ILE A 1 23 ? -20.789 -2.044 -32.688 1.00 0.00 23 ILE A O 2
ATOM 2243 N N . PHE A 1 24 ? -19.401 -3.635 -31.920 1.00 0.00 24 PHE A N 2
ATOM 2244 C CA . PHE A 1 24 ? -19.028 -4.072 -33.258 1.00 0.00 24 PHE A CA 2
ATOM 2245 C C . PHE A 1 24 ? -20.216 -4.735 -33.937 1.00 0.00 24 PHE A C 2
ATOM 2246 O O . PHE A 1 24 ? -20.542 -4.436 -35.094 1.00 0.00 24 PHE A O 2
ATOM 2263 N N . ASP A 1 25 ? -20.871 -5.623 -33.199 1.00 0.00 25 ASP A N 2
ATOM 2264 C CA . ASP A 1 25 ? -22.026 -6.357 -33.702 1.00 0.00 25 ASP A CA 2
ATOM 2265 C C . ASP A 1 25 ? -23.227 -5.431 -33.909 1.00 0.00 25 ASP A C 2
ATOM 2266 O O . ASP A 1 25 ? -24.135 -5.742 -34.681 1.00 0.00 25 ASP A O 2
ATOM 2275 N N . LYS A 1 26 ? -23.227 -4.290 -33.219 1.00 0.00 26 LYS A N 2
ATOM 2276 C CA . LYS A 1 26 ? -24.298 -3.304 -33.366 1.00 0.00 26 LYS A CA 2
ATOM 2277 C C . LYS A 1 26 ? -23.934 -2.260 -34.416 1.00 0.00 26 LYS A C 2
ATOM 2278 O O . LYS A 1 26 ? -24.749 -1.414 -34.770 1.00 0.00 26 LYS A O 2
ATOM 2297 N N . GLY A 1 27 ? -22.699 -2.333 -34.903 1.00 0.00 27 GLY A N 2
ATOM 2298 C CA . GLY A 1 27 ? -22.220 -1.418 -35.930 1.00 0.00 27 GLY A CA 2
ATOM 2299 C C . GLY A 1 27 ? -22.275 0.052 -35.540 1.00 0.00 27 GLY A C 2
ATOM 2300 O O . GLY A 1 27 ? -22.375 0.918 -36.410 1.00 0.00 27 GLY A O 2
ATOM 2304 N N . ASP A 1 28 ? -22.201 0.341 -34.252 1.00 0.00 28 ASP A N 2
ATOM 2305 C CA . ASP A 1 28 ? -22.252 1.724 -33.797 1.00 0.00 28 ASP A CA 2
ATOM 2306 C C . ASP A 1 28 ? -20.852 2.327 -33.802 1.00 0.00 28 ASP A C 2
ATOM 2307 O O . ASP A 1 28 ? -20.171 2.374 -32.777 1.00 0.00 28 ASP A O 2
ATOM 2316 N N . ASP A 1 29 ? -20.415 2.748 -34.983 1.00 0.00 29 ASP A N 2
ATOM 2317 C CA . ASP A 1 29 ? -19.082 3.336 -35.181 1.00 0.00 29 ASP A CA 2
ATOM 2318 C C . ASP A 1 29 ? -18.855 4.557 -34.299 1.00 0.00 29 ASP A C 2
ATOM 2319 O O . ASP A 1 29 ? -17.727 4.826 -33.877 1.00 0.00 29 ASP A O 2
ATOM 2328 N N . ASP A 1 30 ? -19.923 5.282 -34.010 1.00 0.00 30 ASP A N 2
ATOM 2329 C CA . ASP A 1 30 ? -19.833 6.481 -33.180 1.00 0.00 30 ASP A CA 2
ATOM 2330 C C . ASP A 1 30 ? -19.381 6.102 -31.782 1.00 0.00 30 ASP A C 2
ATOM 2331 O O . ASP A 1 30 ? -18.459 6.701 -31.218 1.00 0.00 30 ASP A O 2
ATOM 2340 N N . SER A 1 31 ? -20.030 5.091 -31.240 1.00 0.00 31 SER A N 2
ATOM 2341 C CA . SER A 1 31 ? -19.734 4.590 -29.919 1.00 0.00 31 SER A CA 2
ATOM 2342 C C . SER A 1 31 ? -18.391 3.841 -29.903 1.00 0.00 31 SER A C 2
ATOM 2343 O O . SER A 1 31 ? -17.673 3.854 -28.903 1.00 0.00 31 SER A O 2
ATOM 2351 N N . LEU A 1 32 ? -18.053 3.218 -31.035 1.00 0.00 32 LEU A N 2
ATOM 2352 C CA . LEU A 1 32 ? -16.825 2.429 -31.170 1.00 0.00 32 LEU A CA 2
ATOM 2353 C C . LEU A 1 32 ? -15.592 3.279 -30.912 1.00 0.00 32 LEU A C 2
ATOM 2354 O O . LEU A 1 32 ? -14.657 2.833 -30.247 1.00 0.00 32 LEU A O 2
ATOM 2370 N N . GLU A 1 33 ? -15.601 4.502 -31.419 1.00 0.00 33 GLU A N 2
ATOM 2371 C CA . GLU A 1 33 ? -14.486 5.417 -31.214 1.00 0.00 33 GLU A CA 2
ATOM 2372 C C . GLU A 1 33 ? -14.248 5.646 -29.726 1.00 0.00 33 GLU A C 2
ATOM 2373 O O . GLU A 1 33 ? -13.113 5.587 -29.250 1.00 0.00 33 GLU A O 2
ATOM 2385 N N . GLN A 1 34 ? -15.332 5.859 -28.998 1.00 0.00 34 GLN A N 2
ATOM 2386 C CA . GLN A 1 34 ? -15.263 6.150 -27.577 1.00 0.00 34 GLN A CA 2
ATOM 2387 C C . GLN A 1 34 ? -14.694 4.968 -26.812 1.00 0.00 34 GLN A C 2
ATOM 2388 O O . GLN A 1 34 ? -13.899 5.134 -25.886 1.00 0.00 34 GLN A O 2
ATOM 2402 N N . VAL A 1 35 ? -15.086 3.772 -27.221 1.00 0.00 35 VAL A N 2
ATOM 2403 C CA . VAL A 1 35 ? -14.629 2.555 -26.580 1.00 0.00 35 VAL A CA 2
ATOM 2404 C C . VAL A 1 35 ? -13.151 2.307 -26.880 1.00 0.00 35 VAL A C 2
ATOM 2405 O O . VAL A 1 35 ? -12.402 1.880 -26.006 1.00 0.00 35 VAL A O 2
ATOM 2418 N N . LEU A 1 36 ? -12.728 2.605 -28.107 1.00 0.00 36 LEU A N 2
ATOM 2419 C CA . LEU A 1 36 ? -11.329 2.422 -28.500 1.00 0.00 36 LEU A CA 2
ATOM 2420 C C . LEU A 1 36 ? -10.409 3.289 -27.652 1.00 0.00 36 LEU A C 2
ATOM 2421 O O . LEU A 1 36 ? -9.308 2.868 -27.282 1.00 0.00 36 LEU A O 2
ATOM 2437 N N . GLU A 1 37 ? -10.870 4.490 -27.331 1.00 0.00 37 GLU A N 2
ATOM 2438 C CA . GLU A 1 37 ? -10.104 5.407 -26.504 1.00 0.00 37 GLU A CA 2
ATOM 2439 C C . GLU A 1 37 ? -9.987 4.854 -25.091 1.00 0.00 37 GLU A C 2
ATOM 2440 O O . GLU A 1 37 ? -8.931 4.926 -24.463 1.00 0.00 37 GLU A O 2
ATOM 2452 N N . GLU A 1 38 ? -11.080 4.279 -24.612 1.00 0.00 38 GLU A N 2
ATOM 2453 C CA . GLU A 1 38 ? -11.133 3.691 -23.287 1.00 0.00 38 GLU A CA 2
ATOM 2454 C C . GLU A 1 38 ? -10.247 2.449 -23.198 1.00 0.00 38 GLU A C 2
ATOM 2455 O O . GLU A 1 38 ? -9.529 2.259 -22.220 1.00 0.00 38 GLU A O 2
ATOM 2467 N N . ILE A 1 39 ? -10.292 1.624 -24.231 1.00 0.00 39 ILE A N 2
ATOM 2468 C CA . ILE A 1 39 ? -9.495 0.403 -24.261 1.00 0.00 39 ILE A CA 2
ATOM 2469 C C . ILE A 1 39 ? -8.006 0.731 -24.252 1.00 0.00 39 ILE A C 2
ATOM 2470 O O . ILE A 1 39 ? -7.250 0.182 -23.455 1.00 0.00 39 ILE A O 2
ATOM 2486 N N . GLU A 1 40 ? -7.598 1.651 -25.124 1.00 0.00 40 GLU A N 2
ATOM 2487 C CA . GLU A 1 40 ? -6.204 2.084 -25.203 1.00 0.00 40 GLU A CA 2
ATOM 2488 C C . GLU A 1 40 ? -5.738 2.633 -23.851 1.00 0.00 40 GLU A C 2
ATOM 2489 O O . GLU A 1 40 ? -4.614 2.364 -23.415 1.00 0.00 40 GLU A O 2
ATOM 2501 N N . GLU A 1 41 ? -6.624 3.347 -23.170 1.00 0.00 41 GLU A N 2
ATOM 2502 C CA . GLU A 1 41 ? -6.317 3.937 -21.896 1.00 0.00 41 GLU A CA 2
ATOM 2503 C C . GLU A 1 41 ? -6.121 2.853 -20.835 1.00 0.00 41 GLU A C 2
ATOM 2504 O O . GLU A 1 41 ? -5.215 2.939 -19.995 1.00 0.00 41 GLU A O 2
ATOM 2516 N N . LEU A 1 42 ? -6.966 1.833 -20.889 1.00 0.00 42 LEU A N 2
ATOM 2517 C CA . LEU A 1 42 ? -6.907 0.726 -19.952 1.00 0.00 42 LEU A CA 2
ATOM 2518 C C . LEU A 1 42 ? -5.660 -0.114 -20.178 1.00 0.00 42 LEU A C 2
ATOM 2519 O O . LEU A 1 42 ? -5.067 -0.617 -19.227 1.00 0.00 42 LEU A O 2
ATOM 2535 N N . ILE A 1 43 ? -5.261 -0.256 -21.441 1.00 0.00 43 ILE A N 2
ATOM 2536 C CA . ILE A 1 43 ? -4.063 -1.017 -21.776 1.00 0.00 43 ILE A CA 2
ATOM 2537 C C . ILE A 1 43 ? -2.851 -0.376 -21.117 1.00 0.00 43 ILE A C 2
ATOM 2538 O O . ILE A 1 43 ? -2.026 -1.059 -20.502 1.00 0.00 43 ILE A O 2
ATOM 2554 N N . GLN A 1 44 ? -2.767 0.943 -21.224 1.00 0.00 44 GLN A N 2
ATOM 2555 C CA . GLN A 1 44 ? -1.673 1.688 -20.627 1.00 0.00 44 GLN A CA 2
ATOM 2556 C C . GLN A 1 44 ? -1.734 1.590 -19.116 1.00 0.00 44 GLN A C 2
ATOM 2557 O O . GLN A 1 44 ? -0.736 1.319 -18.469 1.00 0.00 44 GLN A O 2
ATOM 2571 N N . LYS A 1 45 ? -2.929 1.757 -18.572 1.00 0.00 45 LYS A N 2
ATOM 2572 C CA . LYS A 1 45 ? -3.145 1.742 -17.128 1.00 0.00 45 LYS A CA 2
ATOM 2573 C C . LYS A 1 45 ? -2.757 0.388 -16.539 1.00 0.00 45 LYS A C 2
ATOM 2574 O O . LYS A 1 45 ? -2.202 0.307 -15.446 1.00 0.00 45 LYS A O 2
ATOM 2593 N N . HIS A 1 46 ? -3.038 -0.660 -17.282 1.00 0.00 46 HIS A N 2
ATOM 2594 C CA . HIS A 1 46 ? -2.744 -2.014 -16.858 1.00 0.00 46 HIS A CA 2
ATOM 2595 C C . HIS A 1 46 ? -1.252 -2.321 -17.013 1.00 0.00 46 HIS A C 2
ATOM 2596 O O . HIS A 1 46 ? -0.633 -2.891 -16.117 1.00 0.00 46 HIS A O 2
ATOM 2610 N N . ARG A 1 47 ? -0.678 -1.932 -18.148 1.00 0.00 47 ARG A N 2
ATOM 2611 C CA . ARG A 1 47 ? 0.735 -2.196 -18.404 1.00 0.00 47 ARG A CA 2
ATOM 2612 C C . ARG A 1 47 ? 1.671 -1.337 -17.549 1.00 0.00 47 ARG A C 2
ATOM 2613 O O . ARG A 1 47 ? 2.751 -1.786 -17.186 1.00 0.00 47 ARG A O 2
ATOM 2634 N N . GLN A 1 48 ? 1.255 -0.117 -17.210 1.00 0.00 48 GLN A N 2
ATOM 2635 C CA . GLN A 1 48 ? 2.100 0.777 -16.399 1.00 0.00 48 GLN A CA 2
ATOM 2636 C C . GLN A 1 48 ? 2.440 0.128 -15.075 1.00 0.00 48 GLN A C 2
ATOM 2637 O O . GLN A 1 48 ? 3.509 0.349 -14.513 1.00 0.00 48 GLN A O 2
ATOM 2651 N N . LEU A 1 49 ? 1.532 -0.682 -14.592 1.00 0.00 49 LEU A N 2
ATOM 2652 C CA . LEU A 1 49 ? 1.715 -1.381 -13.347 1.00 0.00 49 LEU A CA 2
ATOM 2653 C C . LEU A 1 49 ? 2.726 -2.509 -13.527 1.00 0.00 49 LEU A C 2
ATOM 2654 O O . LEU A 1 49 ? 3.532 -2.781 -12.648 1.00 0.00 49 LEU A O 2
ATOM 2670 N N . PHE A 1 50 ? 2.688 -3.137 -14.694 1.00 0.00 50 PHE A N 2
ATOM 2671 C CA . PHE A 1 50 ? 3.580 -4.243 -15.009 1.00 0.00 50 PHE A CA 2
ATOM 2672 C C . PHE A 1 50 ? 4.986 -3.749 -15.349 1.00 0.00 50 PHE A C 2
ATOM 2673 O O . PHE A 1 50 ? 5.973 -4.397 -15.010 1.00 0.00 50 PHE A O 2
ATOM 2690 N N . ASP A 1 51 ? 5.071 -2.587 -15.987 1.00 0.00 51 ASP A N 2
ATOM 2691 C CA . ASP A 1 51 ? 6.367 -2.033 -16.392 1.00 0.00 51 ASP A CA 2
ATOM 2692 C C . ASP A 1 51 ? 7.154 -1.577 -15.175 1.00 0.00 51 ASP A C 2
ATOM 2693 O O . ASP A 1 51 ? 8.379 -1.696 -15.126 1.00 0.00 51 ASP A O 2
ATOM 2702 N N . ASN A 1 52 ? 6.438 -1.076 -14.175 1.00 0.00 52 ASN A N 2
ATOM 2703 C CA . ASN A 1 52 ? 7.063 -0.593 -12.945 1.00 0.00 52 ASN A CA 2
ATOM 2704 C C . ASN A 1 52 ? 7.231 -1.724 -11.933 1.00 0.00 52 ASN A C 2
ATOM 2705 O O . ASN A 1 52 ? 7.492 -1.482 -10.754 1.00 0.00 52 ASN A O 2
ATOM 2716 N N . ARG A 1 53 ? 7.098 -2.954 -12.399 1.00 0.00 53 ARG A N 2
ATOM 2717 C CA . ARG A 1 53 ? 7.236 -4.119 -11.539 1.00 0.00 53 ARG A CA 2
ATOM 2718 C C . ARG A 1 53 ? 8.118 -5.157 -12.204 1.00 0.00 53 ARG A C 2
ATOM 2719 O O . ARG A 1 53 ? 9.222 -5.439 -11.733 1.00 0.00 53 ARG A O 2
ATOM 2740 N N . GLN A 1 54 ? 7.616 -5.705 -13.317 1.00 0.00 54 GLN A N 2
ATOM 2741 C CA . GLN A 1 54 ? 8.292 -6.755 -14.082 1.00 0.00 54 GLN A CA 2
ATOM 2742 C C . GLN A 1 54 ? 8.411 -8.048 -13.273 1.00 0.00 54 GLN A C 2
ATOM 2743 O O . GLN A 1 54 ? 8.417 -8.024 -12.034 1.00 0.00 54 GLN A O 2
ATOM 2757 N N . GLU A 1 55 ? 8.477 -9.180 -13.978 1.00 0.00 55 GLU A N 2
ATOM 2758 C CA . GLU A 1 55 ? 8.578 -10.495 -13.340 1.00 0.00 55 GLU A CA 2
ATOM 2759 C C . GLU A 1 55 ? 7.454 -10.725 -12.332 1.00 0.00 55 GLU A C 2
ATOM 2760 O O . GLU A 1 55 ? 7.633 -11.422 -11.329 1.00 0.00 55 GLU A O 2
ATOM 2772 N N . ALA A 1 56 ? 6.295 -10.145 -12.615 1.00 0.00 56 ALA A N 2
ATOM 2773 C CA . ALA A 1 56 ? 5.132 -10.284 -11.751 1.00 0.00 56 ALA A CA 2
ATOM 2774 C C . ALA A 1 56 ? 4.575 -11.695 -11.834 1.00 0.00 56 ALA A C 2
ATOM 2775 O O . ALA A 1 56 ? 4.066 -12.237 -10.851 1.00 0.00 56 ALA A O 2
ATOM 2782 N N . ALA A 1 57 ? 4.692 -12.286 -13.005 1.00 0.00 57 ALA A N 2
ATOM 2783 C CA . ALA A 1 57 ? 4.224 -13.632 -13.245 1.00 0.00 57 ALA A CA 2
ATOM 2784 C C . ALA A 1 57 ? 5.115 -14.308 -14.273 1.00 0.00 57 ALA A C 2
ATOM 2785 O O . ALA A 1 57 ? 6.249 -13.871 -14.497 1.00 0.00 57 ALA A O 2
ATOM 2792 N N . ASP A 1 58 ? 4.601 -15.350 -14.907 1.00 0.00 58 ASP A N 2
ATOM 2793 C CA . ASP A 1 58 ? 5.359 -16.105 -15.900 1.00 0.00 58 ASP A CA 2
ATOM 2794 C C . ASP A 1 58 ? 5.583 -15.257 -17.158 1.00 0.00 58 ASP A C 2
ATOM 2795 O O . ASP A 1 58 ? 4.789 -14.359 -17.458 1.00 0.00 58 ASP A O 2
ATOM 2804 N N . THR A 1 59 ? 6.643 -15.556 -17.899 1.00 0.00 59 THR A N 2
ATOM 2805 C CA . THR A 1 59 ? 6.994 -14.783 -19.081 1.00 0.00 59 THR A CA 2
ATOM 2806 C C . THR A 1 59 ? 5.996 -15.027 -20.227 1.00 0.00 59 THR A C 2
ATOM 2807 O O . THR A 1 59 ? 5.796 -14.156 -21.083 1.00 0.00 59 THR A O 2
ATOM 2818 N N . GLU A 1 60 ? 5.357 -16.197 -20.225 1.00 0.00 60 GLU A N 2
ATOM 2819 C CA . GLU A 1 60 ? 4.407 -16.547 -21.275 1.00 0.00 60 GLU A CA 2
ATOM 2820 C C . GLU A 1 60 ? 3.236 -15.573 -21.297 1.00 0.00 60 GLU A C 2
ATOM 2821 O O . GLU A 1 60 ? 2.805 -15.133 -22.366 1.00 0.00 60 GLU A O 2
ATOM 2833 N N . ALA A 1 61 ? 2.741 -15.219 -20.114 1.00 0.00 61 ALA A N 2
ATOM 2834 C CA . ALA A 1 61 ? 1.628 -14.284 -19.996 1.00 0.00 61 ALA A CA 2
ATOM 2835 C C . ALA A 1 61 ? 2.005 -12.917 -20.564 1.00 0.00 61 ALA A C 2
ATOM 2836 O O . ALA A 1 61 ? 1.201 -12.264 -21.219 1.00 0.00 61 ALA A O 2
ATOM 2843 N N . ALA A 1 62 ? 3.236 -12.496 -20.310 1.00 0.00 62 ALA A N 2
ATOM 2844 C CA . ALA A 1 62 ? 3.726 -11.228 -20.826 1.00 0.00 62 ALA A CA 2
ATOM 2845 C C . ALA A 1 62 ? 3.812 -11.255 -22.352 1.00 0.00 62 ALA A C 2
ATOM 2846 O O . ALA A 1 62 ? 3.449 -10.289 -23.017 1.00 0.00 62 ALA A O 2
ATOM 2853 N N . LYS A 1 63 ? 4.280 -12.375 -22.898 1.00 0.00 63 LYS A N 2
ATOM 2854 C CA . LYS A 1 63 ? 4.423 -12.519 -24.345 1.00 0.00 63 LYS A CA 2
ATOM 2855 C C . LYS A 1 63 ? 3.082 -12.445 -25.060 1.00 0.00 63 LYS A C 2
ATOM 2856 O O . LYS A 1 63 ? 2.953 -11.761 -26.076 1.00 0.00 63 LYS A O 2
ATOM 2875 N N . GLN A 1 64 ? 2.079 -13.132 -24.533 1.00 0.00 64 GLN A N 2
ATOM 2876 C CA . GLN A 1 64 ? 0.747 -13.074 -25.117 1.00 0.00 64 GLN A CA 2
ATOM 2877 C C . GLN A 1 64 ? 0.126 -11.707 -24.870 1.00 0.00 64 GLN A C 2
ATOM 2878 O O . GLN A 1 64 ? -0.685 -11.228 -25.661 1.00 0.00 64 GLN A O 2
ATOM 2892 N N . GLY A 1 65 ? 0.530 -11.086 -23.769 1.00 0.00 65 GLY A N 2
ATOM 2893 C CA . GLY A 1 65 ? 0.051 -9.762 -23.447 1.00 0.00 65 GLY A CA 2
ATOM 2894 C C . GLY A 1 65 ? 0.499 -8.762 -24.492 1.00 0.00 65 GLY A C 2
ATOM 2895 O O . GLY A 1 65 ? -0.306 -7.984 -25.005 1.00 0.00 65 GLY A O 2
ATOM 2899 N N . ASP A 1 66 ? 1.789 -8.801 -24.823 1.00 0.00 66 ASP A N 2
ATOM 2900 C CA . ASP A 1 66 ? 2.345 -7.946 -25.874 1.00 0.00 66 ASP A CA 2
ATOM 2901 C C . ASP A 1 66 ? 1.730 -8.279 -27.216 1.00 0.00 66 ASP A C 2
ATOM 2902 O O . ASP A 1 66 ? 1.463 -7.391 -28.022 1.00 0.00 66 ASP A O 2
ATOM 2911 N N . GLN A 1 67 ? 1.491 -9.563 -27.440 1.00 0.00 67 GLN A N 2
ATOM 2912 C CA . GLN A 1 67 ? 0.897 -10.047 -28.681 1.00 0.00 67 GLN A CA 2
ATOM 2913 C C . GLN A 1 67 ? -0.501 -9.460 -28.863 1.00 0.00 67 GLN A C 2
ATOM 2914 O O . GLN A 1 67 ? -0.873 -9.030 -29.957 1.00 0.00 67 GLN A O 2
ATOM 2928 N N . TRP A 1 68 ? -1.256 -9.430 -27.774 1.00 0.00 68 TRP A N 2
ATOM 2929 C CA . TRP A 1 68 ? -2.607 -8.888 -27.776 1.00 0.00 68 TRP A CA 2
ATOM 2930 C C . TRP A 1 68 ? -2.569 -7.407 -28.149 1.00 0.00 68 TRP A C 2
ATOM 2931 O O . TRP A 1 68 ? -3.428 -6.910 -28.878 1.00 0.00 68 TRP A O 2
ATOM 2952 N N . VAL A 1 69 ? -1.543 -6.718 -27.658 1.00 0.00 69 VAL A N 2
ATOM 2953 C CA . VAL A 1 69 ? -1.377 -5.295 -27.918 1.00 0.00 69 VAL A CA 2
ATOM 2954 C C . VAL A 1 69 ? -1.094 -5.065 -29.401 1.00 0.00 69 VAL A C 2
ATOM 2955 O O . VAL A 1 69 ? -1.625 -4.133 -30.006 1.00 0.00 69 VAL A O 2
ATOM 2968 N N . GLN A 1 70 ? -0.276 -5.942 -29.988 1.00 0.00 70 GLN A N 2
ATOM 2969 C CA . GLN A 1 70 ? 0.059 -5.849 -31.407 1.00 0.00 70 GLN A CA 2
ATOM 2970 C C . GLN A 1 70 ? -1.202 -6.010 -32.239 1.00 0.00 70 GLN A C 2
ATOM 2971 O O . GLN A 1 70 ? -1.426 -5.280 -33.206 1.00 0.00 70 GLN A O 2
ATOM 2985 N N . LEU A 1 71 ? -2.033 -6.966 -31.839 1.00 0.00 71 LEU A N 2
ATOM 2986 C CA . LEU A 1 71 ? -3.296 -7.232 -32.511 1.00 0.00 71 LEU A CA 2
ATOM 2987 C C . LEU A 1 71 ? -4.214 -6.016 -32.433 1.00 0.00 71 LEU A C 2
ATOM 2988 O O . LEU A 1 71 ? -4.898 -5.684 -33.398 1.00 0.00 71 LEU A O 2
ATOM 3004 N N . PHE A 1 72 ? -4.209 -5.349 -31.283 1.00 0.00 72 PHE A N 2
ATOM 3005 C CA . PHE A 1 72 ? -5.025 -4.155 -31.084 1.00 0.00 72 PHE A CA 2
ATOM 3006 C C . PHE A 1 72 ? -4.576 -3.042 -32.025 1.00 0.00 72 PHE A C 2
ATOM 3007 O O . PHE A 1 72 ? -5.403 -2.344 -32.623 1.00 0.00 72 PHE A O 2
ATOM 3024 N N . GLN A 1 73 ? -3.263 -2.883 -32.157 1.00 0.00 73 GLN A N 2
ATOM 3025 C CA . GLN A 1 73 ? -2.696 -1.878 -33.047 1.00 0.00 73 GLN A CA 2
ATOM 3026 C C . GLN A 1 73 ? -3.127 -2.147 -34.480 1.00 0.00 73 GLN A C 2
ATOM 3027 O O . GLN A 1 73 ? -3.534 -1.241 -35.199 1.00 0.00 73 GLN A O 2
ATOM 3041 N N . ARG A 1 74 ? -3.055 -3.413 -34.879 1.00 0.00 74 ARG A N 2
ATOM 3042 C CA . ARG A 1 74 ? -3.450 -3.824 -36.222 1.00 0.00 74 ARG A CA 2
ATOM 3043 C C . ARG A 1 74 ? -4.945 -3.612 -36.425 1.00 0.00 74 ARG A C 2
ATOM 3044 O O . ARG A 1 74 ? -5.385 -3.240 -37.504 1.00 0.00 74 ARG A O 2
ATOM 3065 N N . PHE A 1 75 ? -5.712 -3.858 -35.372 1.00 0.00 75 PHE A N 2
ATOM 3066 C CA . PHE A 1 75 ? -7.154 -3.648 -35.405 1.00 0.00 75 PHE A CA 2
ATOM 3067 C C . PHE A 1 75 ? -7.466 -2.181 -35.694 1.00 0.00 75 PHE A C 2
ATOM 3068 O O . PHE A 1 75 ? -8.278 -1.867 -36.563 1.00 0.00 75 PHE A O 2
ATOM 3085 N N . ARG A 1 76 ? -6.799 -1.291 -34.972 1.00 0.00 76 ARG A N 2
ATOM 3086 C CA . ARG A 1 76 ? -6.976 0.141 -35.166 1.00 0.00 76 ARG A CA 2
ATOM 3087 C C . ARG A 1 76 ? -6.478 0.551 -36.555 1.00 0.00 76 ARG A C 2
ATOM 3088 O O . ARG A 1 76 ? -7.075 1.398 -37.221 1.00 0.00 76 ARG A O 2
ATOM 3109 N N . GLU A 1 77 ? -5.388 -0.076 -36.986 1.00 0.00 77 GLU A N 2
ATOM 3110 C CA . GLU A 1 77 ? -4.793 0.200 -38.288 1.00 0.00 77 GLU A CA 2
ATOM 3111 C C . GLU A 1 77 ? -5.722 -0.227 -39.403 1.00 0.00 77 GLU A C 2
ATOM 3112 O O . GLU A 1 77 ? -5.836 0.450 -40.424 1.00 0.00 77 GLU A O 2
ATOM 3124 N N . ALA A 1 78 ? -6.396 -1.345 -39.199 1.00 0.00 78 ALA A N 2
ATOM 3125 C CA . ALA A 1 78 ? -7.315 -1.872 -40.183 1.00 0.00 78 ALA A CA 2
ATOM 3126 C C . ALA A 1 78 ? -8.475 -0.918 -40.392 1.00 0.00 78 ALA A C 2
ATOM 3127 O O . ALA A 1 78 ? -8.992 -0.798 -41.498 1.00 0.00 78 ALA A O 2
ATOM 3134 N N . ILE A 1 79 ? -8.870 -0.219 -39.328 1.00 0.00 79 ILE A N 2
ATOM 3135 C CA . ILE A 1 79 ? -9.945 0.756 -39.411 1.00 0.00 79 ILE A CA 2
ATOM 3136 C C . ILE A 1 79 ? -9.482 1.966 -40.227 1.00 0.00 79 ILE A C 2
ATOM 3137 O O . ILE A 1 79 ? -10.255 2.563 -40.976 1.00 0.00 79 ILE A O 2
ATOM 3153 N N . ASP A 1 80 ? -8.203 2.300 -40.094 1.00 0.00 80 ASP A N 2
ATOM 3154 C CA . ASP A 1 80 ? -7.619 3.427 -40.827 1.00 0.00 80 ASP A CA 2
ATOM 3155 C C . ASP A 1 80 ? -7.452 3.061 -42.292 1.00 0.00 80 ASP A C 2
ATOM 3156 O O . ASP A 1 80 ? -7.609 3.898 -43.181 1.00 0.00 80 ASP A O 2
ATOM 3165 N N . LYS A 1 81 ? -7.137 1.797 -42.532 1.00 0.00 81 LYS A N 2
ATOM 3166 C CA . LYS A 1 81 ? -6.958 1.287 -43.885 1.00 0.00 81 LYS A CA 2
ATOM 3167 C C . LYS A 1 81 ? -8.310 0.958 -44.516 1.00 0.00 81 LYS A C 2
ATOM 3168 O O . LYS A 1 81 ? -8.393 0.649 -45.699 1.00 0.00 81 LYS A O 2
ATOM 3187 N N . GLY A 1 82 ? -9.363 1.027 -43.709 1.00 0.00 82 GLY A N 2
ATOM 3188 C CA . GLY A 1 82 ? -10.704 0.757 -44.196 1.00 0.00 82 GLY A CA 2
ATOM 3189 C C . GLY A 1 82 ? -10.922 -0.706 -44.525 1.00 0.00 82 GLY A C 2
ATOM 3190 O O . GLY A 1 82 ? -11.789 -1.046 -45.330 1.00 0.00 82 GLY A O 2
ATOM 3194 N N . ASP A 1 83 ? -10.147 -1.568 -43.897 1.00 0.00 83 ASP A N 2
ATOM 3195 C CA . ASP A 1 83 ? -10.235 -2.996 -44.144 1.00 0.00 83 ASP A CA 2
ATOM 3196 C C . ASP A 1 83 ? -11.202 -3.623 -43.145 1.00 0.00 83 ASP A C 2
ATOM 3197 O O . ASP A 1 83 ? -10.832 -3.925 -42.008 1.00 0.00 83 ASP A O 2
ATOM 3206 N N . LYS A 1 84 ? -12.438 -3.791 -43.570 1.00 0.00 84 LYS A N 2
ATOM 3207 C CA . LYS A 1 84 ? -13.483 -4.320 -42.704 1.00 0.00 84 LYS A CA 2
ATOM 3208 C C . LYS A 1 84 ? -13.298 -5.815 -42.477 1.00 0.00 84 LYS A C 2
ATOM 3209 O O . LYS A 1 84 ? -13.616 -6.339 -41.406 1.00 0.00 84 LYS A O 2
ATOM 3228 N N . ASP A 1 85 ? -12.754 -6.490 -43.480 1.00 0.00 85 ASP A N 2
ATOM 3229 C CA . ASP A 1 85 ? -12.554 -7.934 -43.419 1.00 0.00 85 ASP A CA 2
ATOM 3230 C C . ASP A 1 85 ? -11.584 -8.312 -42.324 1.00 0.00 85 ASP A C 2
ATOM 3231 O O . ASP A 1 85 ? -11.830 -9.253 -41.563 1.00 0.00 85 ASP A O 2
ATOM 3240 N N . SER A 1 86 ? -10.480 -7.583 -42.228 1.00 0.00 86 SER A N 2
ATOM 3241 C CA . SER A 1 86 ? -9.479 -7.853 -41.220 1.00 0.00 86 SER A CA 2
ATOM 3242 C C . SER A 1 86 ? -10.012 -7.597 -39.821 1.00 0.00 86 SER A C 2
ATOM 3243 O O . SER A 1 86 ? -9.606 -8.259 -38.886 1.00 0.00 86 SER A O 2
ATOM 3251 N N . LEU A 1 87 ? -10.939 -6.651 -39.686 1.00 0.00 87 LEU A N 2
ATOM 3252 C CA . LEU A 1 87 ? -11.494 -6.317 -38.375 1.00 0.00 87 LEU A CA 2
ATOM 3253 C C . LEU A 1 87 ? -12.141 -7.542 -37.753 1.00 0.00 87 LEU A C 2
ATOM 3254 O O . LEU A 1 87 ? -11.897 -7.865 -36.596 1.00 0.00 87 LEU A O 2
ATOM 3270 N N . GLU A 1 88 ? -12.944 -8.228 -38.543 1.00 0.00 88 GLU A N 2
ATOM 3271 C CA . GLU A 1 88 ? -13.620 -9.438 -38.102 1.00 0.00 88 GLU A CA 2
ATOM 3272 C C . GLU A 1 88 ? -12.605 -10.525 -37.722 1.00 0.00 88 GLU A C 2
ATOM 3273 O O . GLU A 1 88 ? -12.766 -11.221 -36.711 1.00 0.00 88 GLU A O 2
ATOM 3285 N N . GLN A 1 89 ? -11.559 -10.653 -38.528 1.00 0.00 89 GLN A N 2
ATOM 3286 C CA . GLN A 1 89 ? -10.523 -11.655 -38.296 1.00 0.00 89 GLN A CA 2
ATOM 3287 C C . GLN A 1 89 ? -9.694 -11.296 -37.054 1.00 0.00 89 GLN A C 2
ATOM 3288 O O . GLN A 1 89 ? -9.431 -12.143 -36.205 1.00 0.00 89 GLN A O 2
ATOM 3302 N N . LEU A 1 90 ? -9.309 -10.031 -36.952 1.00 0.00 90 LEU A N 2
ATOM 3303 C CA . LEU A 1 90 ? -8.500 -9.551 -35.836 1.00 0.00 90 LEU A CA 2
ATOM 3304 C C . LEU A 1 90 ? -9.263 -9.652 -34.528 1.00 0.00 90 LEU A C 2
ATOM 3305 O O . LEU A 1 90 ? -8.674 -9.871 -33.476 1.00 0.00 90 LEU A O 2
ATOM 3321 N N . LEU A 1 91 ? -10.578 -9.510 -34.603 1.00 0.00 91 LEU A N 2
ATOM 3322 C CA . LEU A 1 91 ? -11.420 -9.654 -33.427 1.00 0.00 91 LEU A CA 2
ATOM 3323 C C . LEU A 1 91 ? -11.367 -11.081 -32.934 1.00 0.00 91 LEU A C 2
ATOM 3324 O O . LEU A 1 91 ? -11.367 -11.332 -31.733 1.00 0.00 91 LEU A O 2
ATOM 3340 N N . GLU A 1 92 ? -11.300 -12.011 -33.878 1.00 0.00 92 GLU A N 2
ATOM 3341 C CA . GLU A 1 92 ? -11.204 -13.422 -33.562 1.00 0.00 92 GLU A CA 2
ATOM 3342 C C . GLU A 1 92 ? -9.905 -13.685 -32.804 1.00 0.00 92 GLU A C 2
ATOM 3343 O O . GLU A 1 92 ? -9.894 -14.386 -31.789 1.00 0.00 92 GLU A O 2
ATOM 3355 N N . GLU A 1 93 ? -8.813 -13.096 -33.298 1.00 0.00 93 GLU A N 2
ATOM 3356 C CA . GLU A 1 93 ? -7.513 -13.239 -32.661 1.00 0.00 93 GLU A CA 2
ATOM 3357 C C . GLU A 1 93 ? -7.497 -12.550 -31.299 1.00 0.00 93 GLU A C 2
ATOM 3358 O O . GLU A 1 93 ? -6.982 -13.097 -30.330 1.00 0.00 93 GLU A O 2
ATOM 3370 N N . LEU A 1 94 ? -8.094 -11.363 -31.226 1.00 0.00 94 LEU A N 2
ATOM 3371 C CA . LEU A 1 94 ? -8.128 -10.593 -29.986 1.00 0.00 94 LEU A CA 2
ATOM 3372 C C . LEU A 1 94 ? -8.926 -11.322 -28.922 1.00 0.00 94 LEU A C 2
ATOM 3373 O O . LEU A 1 94 ? -8.483 -11.454 -27.783 1.00 0.00 94 LEU A O 2
ATOM 3389 N N . GLU A 1 95 ? -10.110 -11.779 -29.298 1.00 0.00 95 GLU A N 2
ATOM 3390 C CA . GLU A 1 95 ? -10.992 -12.494 -28.392 1.00 0.00 95 GLU A CA 2
ATOM 3391 C C . GLU A 1 95 ? -10.339 -13.778 -27.874 1.00 0.00 95 GLU A C 2
ATOM 3392 O O . GLU A 1 95 ? -10.354 -14.041 -26.675 1.00 0.00 95 GLU A O 2
ATOM 3404 N N . GLN A 1 96 ? -9.730 -14.546 -28.773 1.00 0.00 96 GLN A N 2
ATOM 3405 C CA . GLN A 1 96 ? -9.075 -15.801 -28.397 1.00 0.00 96 GLN A CA 2
ATOM 3406 C C . GLN A 1 96 ? -7.875 -15.536 -27.492 1.00 0.00 96 GLN A C 2
ATOM 3407 O O . GLN A 1 96 ? -7.635 -16.260 -26.516 1.00 0.00 96 GLN A O 2
ATOM 3421 N N . ALA A 1 97 ? -7.145 -14.484 -27.815 1.00 0.00 97 ALA A N 2
ATOM 3422 C CA . ALA A 1 97 ? -5.966 -14.116 -27.059 1.00 0.00 97 ALA A CA 2
ATOM 3423 C C . ALA A 1 97 ? -6.354 -13.615 -25.677 1.00 0.00 97 ALA A C 2
ATOM 3424 O O . ALA A 1 97 ? -5.781 -14.035 -24.680 1.00 0.00 97 ALA A O 2
ATOM 3431 N N . LEU A 1 98 ? -7.367 -12.753 -25.625 1.00 0.00 98 LEU A N 2
ATOM 3432 C CA . LEU A 1 98 ? -7.828 -12.181 -24.364 1.00 0.00 98 LEU A CA 2
ATOM 3433 C C . LEU A 1 98 ? -8.330 -13.264 -23.427 1.00 0.00 98 LEU A C 2
ATOM 3434 O O . LEU A 1 98 ? -7.991 -13.278 -22.238 1.00 0.00 98 LEU A O 2
ATOM 3450 N N . GLN A 1 99 ? -9.136 -14.172 -23.959 1.00 0.00 99 GLN A N 2
ATOM 3451 C CA . GLN A 1 99 ? -9.663 -15.258 -23.156 1.00 0.00 99 GLN A CA 2
ATOM 3452 C C . GLN A 1 99 ? -8.548 -16.118 -22.591 1.00 0.00 99 GLN A C 2
ATOM 3453 O O . GLN A 1 99 ? -8.598 -16.508 -21.426 1.00 0.00 99 GLN A O 2
ATOM 3467 N N . LYS A 1 100 ? -7.526 -16.398 -23.395 1.00 0.00 100 LYS A N 2
ATOM 3468 C CA . LYS A 1 100 ? -6.443 -17.239 -22.932 1.00 0.00 100 LYS A CA 2
ATOM 3469 C C . LYS A 1 100 ? -5.561 -16.521 -21.914 1.00 0.00 100 LYS A C 2
ATOM 3470 O O . LYS A 1 100 ? -5.081 -17.138 -20.968 1.00 0.00 100 LYS A O 2
ATOM 3489 N N . ILE A 1 101 ? -5.340 -15.222 -22.111 1.00 0.00 101 ILE A N 2
ATOM 3490 C CA . ILE A 1 101 ? -4.533 -14.452 -21.168 1.00 0.00 101 ILE A CA 2
ATOM 3491 C C . ILE A 1 101 ? -5.188 -14.461 -19.797 1.00 0.00 101 ILE A C 2
ATOM 3492 O O . ILE A 1 101 ? -4.535 -14.724 -18.790 1.00 0.00 101 ILE A O 2
ATOM 3508 N N . ARG A 1 102 ? -6.493 -14.202 -19.766 1.00 0.00 102 ARG A N 2
ATOM 3509 C CA . ARG A 1 102 ? -7.247 -14.243 -18.520 1.00 0.00 102 ARG A CA 2
ATOM 3510 C C . ARG A 1 102 ? -7.208 -15.655 -17.931 1.00 0.00 102 ARG A C 2
ATOM 3511 O O . ARG A 1 102 ? -7.148 -15.833 -16.715 1.00 0.00 102 ARG A O 2
ATOM 3532 N N . GLU A 1 103 ? -7.218 -16.644 -18.812 1.00 0.00 103 GLU A N 2
ATOM 3533 C CA . GLU A 1 103 ? -7.164 -18.045 -18.421 1.00 0.00 103 GLU A CA 2
ATOM 3534 C C . GLU A 1 103 ? -5.835 -18.369 -17.727 1.00 0.00 103 GLU A C 2
ATOM 3535 O O . GLU A 1 103 ? -5.816 -18.985 -16.657 1.00 0.00 103 GLU A O 2
ATOM 3547 N N . LEU A 1 104 ? -4.732 -17.932 -18.328 1.00 0.00 104 LEU A N 2
ATOM 3548 C CA . LEU A 1 104 ? -3.401 -18.192 -17.791 1.00 0.00 104 LEU A CA 2
ATOM 3549 C C . LEU A 1 104 ? -3.107 -17.341 -16.566 1.00 0.00 104 LEU A C 2
ATOM 3550 O O . LEU A 1 104 ? -2.510 -17.812 -15.606 1.00 0.00 104 LEU A O 2
ATOM 3566 N N . ALA A 1 105 ? -3.529 -16.092 -16.599 1.00 0.00 105 ALA A N 2
ATOM 3567 C CA . ALA A 1 105 ? -3.284 -15.176 -15.494 1.00 0.00 105 ALA A CA 2
ATOM 3568 C C . ALA A 1 105 ? -4.005 -15.625 -14.231 1.00 0.00 105 ALA A C 2
ATOM 3569 O O . ALA A 1 105 ? -3.541 -15.376 -13.118 1.00 0.00 105 ALA A O 2
ATOM 3576 N N . GLU A 1 106 ? -5.120 -16.311 -14.407 1.00 0.00 106 GLU A N 2
ATOM 3577 C CA . GLU A 1 106 ? -5.915 -16.762 -13.290 1.00 0.00 106 GLU A CA 2
ATOM 3578 C C . GLU A 1 106 ? -5.494 -18.173 -12.846 1.00 0.00 106 GLU A C 2
ATOM 3579 O O . GLU A 1 106 ? -5.929 -18.663 -11.800 1.00 0.00 106 GLU A O 2
ATOM 3591 N N . LYS A 1 107 ? -4.617 -18.805 -13.624 1.00 0.00 107 LYS A N 2
ATOM 3592 C CA . LYS A 1 107 ? -4.155 -20.156 -13.327 1.00 0.00 107 LYS A CA 2
ATOM 3593 C C . LYS A 1 107 ? -2.879 -20.461 -14.134 1.00 0.00 107 LYS A C 2
ATOM 3594 O O . LYS A 1 107 ? -1.826 -19.897 -13.834 1.00 0.00 107 LYS A O 2
ATOM 3613 N N . LYS A 1 108 ? -3.001 -21.336 -15.162 1.00 0.00 108 LYS A N 2
ATOM 3614 C CA . LYS A 1 108 ? -1.899 -21.696 -16.093 1.00 0.00 108 LYS A CA 2
ATOM 3615 C C . LYS A 1 108 ? -2.183 -23.044 -16.739 1.00 0.00 108 LYS A C 2
ATOM 3616 O O . LYS A 1 108 ? -2.302 -23.152 -17.957 1.00 0.00 108 LYS A O 2
ATOM 3635 N N . ASN A 1 109 ? -2.325 -24.061 -15.912 1.00 0.00 109 ASN A N 2
ATOM 3636 C CA . ASN A 1 109 ? -2.570 -25.408 -16.400 1.00 0.00 109 ASN A CA 2
ATOM 3637 C C . ASN A 1 109 ? -3.989 -25.821 -16.101 1.00 0.00 109 ASN A C 2
ATOM 3638 O O . ASN A 1 109 ? -4.207 -26.548 -15.118 1.00 0.00 109 ASN A O 2
ATOM 3699 N N . SER A 1 1 ? 1.133 -4.108 -4.269 1.00 0.00 1 SER A N 3
ATOM 3700 C CA . SER A 1 1 ? 0.222 -5.219 -4.565 1.00 0.00 1 SER A CA 3
ATOM 3701 C C . SER A 1 1 ? -0.121 -5.183 -6.044 1.00 0.00 1 SER A C 3
ATOM 3702 O O . SER A 1 1 ? -1.105 -4.564 -6.462 1.00 0.00 1 SER A O 3
ATOM 3712 N N . GLU A 1 2 ? 0.704 -5.833 -6.834 1.00 0.00 2 GLU A N 3
ATOM 3713 C CA . GLU A 1 2 ? 0.592 -5.745 -8.270 1.00 0.00 2 GLU A CA 3
ATOM 3714 C C . GLU A 1 2 ? -0.450 -6.698 -8.823 1.00 0.00 2 GLU A C 3
ATOM 3715 O O . GLU A 1 2 ? -1.266 -6.307 -9.646 1.00 0.00 2 GLU A O 3
ATOM 3727 N N . PHE A 1 3 ? -0.437 -7.939 -8.348 1.00 0.00 3 PHE A N 3
ATOM 3728 C CA . PHE A 1 3 ? -1.346 -8.968 -8.858 1.00 0.00 3 PHE A CA 3
ATOM 3729 C C . PHE A 1 3 ? -2.806 -8.595 -8.640 1.00 0.00 3 PHE A C 3
ATOM 3730 O O . PHE A 1 3 ? -3.659 -8.890 -9.479 1.00 0.00 3 PHE A O 3
ATOM 3747 N N . GLU A 1 4 ? -3.088 -7.934 -7.531 1.00 0.00 4 GLU A N 3
ATOM 3748 C CA . GLU A 1 4 ? -4.447 -7.519 -7.221 1.00 0.00 4 GLU A CA 3
ATOM 3749 C C . GLU A 1 4 ? -4.934 -6.477 -8.213 1.00 0.00 4 GLU A C 3
ATOM 3750 O O . GLU A 1 4 ? -6.031 -6.591 -8.761 1.00 0.00 4 GLU A O 3
ATOM 3762 N N . LYS A 1 5 ? -4.114 -5.469 -8.453 1.00 0.00 5 LYS A N 3
ATOM 3763 C CA . LYS A 1 5 ? -4.473 -4.427 -9.389 1.00 0.00 5 LYS A CA 3
ATOM 3764 C C . LYS A 1 5 ? -4.463 -4.988 -10.817 1.00 0.00 5 LYS A C 3
ATOM 3765 O O . LYS A 1 5 ? -5.313 -4.640 -11.636 1.00 0.00 5 LYS A O 3
ATOM 3784 N N . LEU A 1 6 ? -3.463 -5.829 -11.113 1.00 0.00 6 LEU A N 3
ATOM 3785 C CA . LEU A 1 6 ? -3.385 -6.537 -12.400 1.00 0.00 6 LEU A CA 3
ATOM 3786 C C . LEU A 1 6 ? -4.696 -7.217 -12.762 1.00 0.00 6 LEU A C 3
ATOM 3787 O O . LEU A 1 6 ? -5.223 -6.993 -13.847 1.00 0.00 6 LEU A O 3
ATOM 3803 N N . ARG A 1 7 ? -5.233 -8.031 -11.867 1.00 0.00 7 ARG A N 3
ATOM 3804 C CA . ARG A 1 7 ? -6.483 -8.719 -12.167 1.00 0.00 7 ARG A CA 3
ATOM 3805 C C . ARG A 1 7 ? -7.652 -7.746 -12.270 1.00 0.00 7 ARG A C 3
ATOM 3806 O O . ARG A 1 7 ? -8.521 -7.901 -13.125 1.00 0.00 7 ARG A O 3
ATOM 3827 N N . GLN A 1 8 ? -7.651 -6.732 -11.421 1.00 0.00 8 GLN A N 3
ATOM 3828 C CA . GLN A 1 8 ? -8.693 -5.710 -11.457 1.00 0.00 8 GLN A CA 3
ATOM 3829 C C . GLN A 1 8 ? -8.687 -4.968 -12.800 1.00 0.00 8 GLN A C 3
ATOM 3830 O O . GLN A 1 8 ? -9.736 -4.767 -13.405 1.00 0.00 8 GLN A O 3
ATOM 3844 N N . THR A 1 9 ? -7.503 -4.589 -13.283 1.00 0.00 9 THR A N 3
ATOM 3845 C CA . THR A 1 9 ? -7.394 -3.905 -14.567 1.00 0.00 9 THR A CA 3
ATOM 3846 C C . THR A 1 9 ? -7.631 -4.872 -15.722 1.00 0.00 9 THR A C 3
ATOM 3847 O O . THR A 1 9 ? -7.951 -4.460 -16.836 1.00 0.00 9 THR A O 3
ATOM 3858 N N . GLY A 1 10 ? -7.485 -6.158 -15.440 1.00 0.00 10 GLY A N 3
ATOM 3859 C CA . GLY A 1 10 ? -7.726 -7.164 -16.443 1.00 0.00 10 GLY A CA 3
ATOM 3860 C C . GLY A 1 10 ? -9.204 -7.339 -16.656 1.00 0.00 10 GLY A C 3
ATOM 3861 O O . GLY A 1 10 ? -9.686 -7.328 -17.789 1.00 0.00 10 GLY A O 3
ATOM 3865 N N . ASP A 1 11 ? -9.926 -7.496 -15.552 1.00 0.00 11 ASP A N 3
ATOM 3866 C CA . ASP A 1 11 ? -11.381 -7.594 -15.576 1.00 0.00 11 ASP A CA 3
ATOM 3867 C C . ASP A 1 11 ? -11.997 -6.373 -16.245 1.00 0.00 11 ASP A C 3
ATOM 3868 O O . ASP A 1 11 ? -12.892 -6.497 -17.088 1.00 0.00 11 ASP A O 3
ATOM 3877 N N . GLU A 1 12 ? -11.502 -5.197 -15.881 1.00 0.00 12 GLU A N 3
ATOM 3878 C CA . GLU A 1 12 ? -11.983 -3.953 -16.465 1.00 0.00 12 GLU A CA 3
ATOM 3879 C C . GLU A 1 12 ? -11.723 -3.907 -17.966 1.00 0.00 12 GLU A C 3
ATOM 3880 O O . GLU A 1 12 ? -12.588 -3.479 -18.739 1.00 0.00 12 GLU A O 3
ATOM 3892 N N . LEU A 1 13 ? -10.536 -4.348 -18.377 1.00 0.00 13 LEU A N 3
ATOM 3893 C CA . LEU A 1 13 ? -10.181 -4.397 -19.791 1.00 0.00 13 LEU A CA 3
ATOM 3894 C C . LEU A 1 13 ? -11.124 -5.322 -20.553 1.00 0.00 13 LEU A C 3
ATOM 3895 O O . LEU A 1 13 ? -11.568 -4.992 -21.645 1.00 0.00 13 LEU A O 3
ATOM 3911 N N . VAL A 1 14 ? -11.440 -6.467 -19.961 1.00 0.00 14 VAL A N 3
ATOM 3912 C CA . VAL A 1 14 ? -12.365 -7.418 -20.575 1.00 0.00 14 VAL A CA 3
ATOM 3913 C C . VAL A 1 14 ? -13.741 -6.787 -20.751 1.00 0.00 14 VAL A C 3
ATOM 3914 O O . VAL A 1 14 ? -14.343 -6.876 -21.819 1.00 0.00 14 VAL A O 3
ATOM 3927 N N . GLN A 1 15 ? -14.223 -6.147 -19.697 1.00 0.00 15 GLN A N 3
ATOM 3928 C CA . GLN A 1 15 ? -15.504 -5.490 -19.721 1.00 0.00 15 GLN A CA 3
ATOM 3929 C C . GLN A 1 15 ? -15.562 -4.427 -20.827 1.00 0.00 15 GLN A C 3
ATOM 3930 O O . GLN A 1 15 ? -16.538 -4.354 -21.577 1.00 0.00 15 GLN A O 3
ATOM 3944 N N . ALA A 1 16 ? -14.514 -3.624 -20.935 1.00 0.00 16 ALA A N 3
ATOM 3945 C CA . ALA A 1 16 ? -14.448 -2.596 -21.966 1.00 0.00 16 ALA A CA 3
ATOM 3946 C C . ALA A 1 16 ? -14.301 -3.227 -23.354 1.00 0.00 16 ALA A C 3
ATOM 3947 O O . ALA A 1 16 ? -14.863 -2.739 -24.333 1.00 0.00 16 ALA A O 3
ATOM 3954 N N . PHE A 1 17 ? -13.550 -4.319 -23.421 1.00 0.00 17 PHE A N 3
ATOM 3955 C CA . PHE A 1 17 ? -13.346 -5.048 -24.671 1.00 0.00 17 PHE A CA 3
ATOM 3956 C C . PHE A 1 17 ? -14.668 -5.636 -25.162 1.00 0.00 17 PHE A C 3
ATOM 3957 O O . PHE A 1 17 ? -14.957 -5.639 -26.358 1.00 0.00 17 PHE A O 3
ATOM 3974 N N . GLN A 1 18 ? -15.463 -6.131 -24.228 1.00 0.00 18 GLN A N 3
ATOM 3975 C CA . GLN A 1 18 ? -16.777 -6.666 -24.537 1.00 0.00 18 GLN A CA 3
ATOM 3976 C C . GLN A 1 18 ? -17.658 -5.553 -25.100 1.00 0.00 18 GLN A C 3
ATOM 3977 O O . GLN A 1 18 ? -18.435 -5.765 -26.036 1.00 0.00 18 GLN A O 3
ATOM 3991 N N . ARG A 1 19 ? -17.509 -4.355 -24.536 1.00 0.00 19 ARG A N 3
ATOM 3992 C CA . ARG A 1 19 ? -18.231 -3.183 -25.010 1.00 0.00 19 ARG A CA 3
ATOM 3993 C C . ARG A 1 19 ? -17.825 -2.858 -26.435 1.00 0.00 19 ARG A C 3
ATOM 3994 O O . ARG A 1 19 ? -18.639 -2.419 -27.226 1.00 0.00 19 ARG A O 3
ATOM 4015 N N . LEU A 1 20 ? -16.558 -3.106 -26.753 1.00 0.00 20 LEU A N 3
ATOM 4016 C CA . LEU A 1 20 ? -16.032 -2.838 -28.087 1.00 0.00 20 LEU A CA 3
ATOM 4017 C C . LEU A 1 20 ? -16.818 -3.628 -29.114 1.00 0.00 20 LEU A C 3
ATOM 4018 O O . LEU A 1 20 ? -17.152 -3.115 -30.175 1.00 0.00 20 LEU A O 3
ATOM 4034 N N . ARG A 1 21 ? -17.149 -4.863 -28.779 1.00 0.00 21 ARG A N 3
ATOM 4035 C CA . ARG A 1 21 ? -17.926 -5.692 -29.684 1.00 0.00 21 ARG A CA 3
ATOM 4036 C C . ARG A 1 21 ? -19.312 -5.112 -29.835 1.00 0.00 21 ARG A C 3
ATOM 4037 O O . ARG A 1 21 ? -19.821 -4.989 -30.933 1.00 0.00 21 ARG A O 3
ATOM 4058 N N . GLU A 1 22 ? -19.879 -4.673 -28.728 1.00 0.00 22 GLU A N 3
ATOM 4059 C CA . GLU A 1 22 ? -21.217 -4.150 -28.703 1.00 0.00 22 GLU A CA 3
ATOM 4060 C C . GLU A 1 22 ? -21.293 -2.842 -29.490 1.00 0.00 22 GLU A C 3
ATOM 4061 O O . GLU A 1 22 ? -22.310 -2.534 -30.116 1.00 0.00 22 GLU A O 3
ATOM 4073 N N . ILE A 1 23 ? -20.215 -2.080 -29.463 1.00 0.00 23 ILE A N 3
ATOM 4074 C CA . ILE A 1 23 ? -20.160 -0.815 -30.161 1.00 0.00 23 ILE A CA 3
ATOM 4075 C C . ILE A 1 23 ? -19.911 -1.062 -31.652 1.00 0.00 23 ILE A C 3
ATOM 4076 O O . ILE A 1 23 ? -20.494 -0.408 -32.520 1.00 0.00 23 ILE A O 3
ATOM 4092 N N . PHE A 1 24 ? -19.062 -2.057 -31.922 1.00 0.00 24 PHE A N 3
ATOM 4093 C CA . PHE A 1 24 ? -18.633 -2.374 -33.278 1.00 0.00 24 PHE A CA 3
ATOM 4094 C C . PHE A 1 24 ? -19.760 -3.032 -34.057 1.00 0.00 24 PHE A C 3
ATOM 4095 O O . PHE A 1 24 ? -20.040 -2.663 -35.197 1.00 0.00 24 PHE A O 3
ATOM 4112 N N . ASP A 1 25 ? -20.407 -4.007 -33.418 1.00 0.00 25 ASP A N 3
ATOM 4113 C CA . ASP A 1 25 ? -21.496 -4.765 -34.033 1.00 0.00 25 ASP A CA 3
ATOM 4114 C C . ASP A 1 25 ? -22.684 -3.859 -34.358 1.00 0.00 25 ASP A C 3
ATOM 4115 O O . ASP A 1 25 ? -23.465 -4.148 -35.254 1.00 0.00 25 ASP A O 3
ATOM 4124 N N . LYS A 1 26 ? -22.816 -2.763 -33.615 1.00 0.00 26 LYS A N 3
ATOM 4125 C CA . LYS A 1 26 ? -23.881 -1.796 -33.881 1.00 0.00 26 LYS A CA 3
ATOM 4126 C C . LYS A 1 26 ? -23.406 -0.686 -34.817 1.00 0.00 26 LYS A C 3
ATOM 4127 O O . LYS A 1 26 ? -24.168 0.223 -35.152 1.00 0.00 26 LYS A O 3
ATOM 4146 N N . GLY A 1 27 ? -22.154 -0.773 -35.243 1.00 0.00 27 GLY A N 3
ATOM 4147 C CA . GLY A 1 27 ? -21.595 0.205 -36.163 1.00 0.00 27 GLY A CA 3
ATOM 4148 C C . GLY A 1 27 ? -21.541 1.620 -35.611 1.00 0.00 27 GLY A C 3
ATOM 4149 O O . GLY A 1 27 ? -21.606 2.581 -36.372 1.00 0.00 27 GLY A O 3
ATOM 4153 N N . ASP A 1 28 ? -21.431 1.760 -34.299 1.00 0.00 28 ASP A N 3
ATOM 4154 C CA . ASP A 1 28 ? -21.362 3.092 -33.702 1.00 0.00 28 ASP A CA 3
ATOM 4155 C C . ASP A 1 28 ? -19.923 3.592 -33.691 1.00 0.00 28 ASP A C 3
ATOM 4156 O O . ASP A 1 28 ? -19.224 3.496 -32.683 1.00 0.00 28 ASP A O 3
ATOM 4165 N N . ASP A 1 29 ? -19.477 4.081 -34.837 1.00 0.00 29 ASP A N 3
ATOM 4166 C CA . ASP A 1 29 ? -18.113 4.607 -34.992 1.00 0.00 29 ASP A CA 3
ATOM 4167 C C . ASP A 1 29 ? -17.801 5.717 -33.989 1.00 0.00 29 ASP A C 3
ATOM 4168 O O . ASP A 1 29 ? -16.659 5.847 -33.537 1.00 0.00 29 ASP A O 3
ATOM 4177 N N . ASP A 1 30 ? -18.812 6.501 -33.631 1.00 0.00 30 ASP A N 3
ATOM 4178 C CA . ASP A 1 30 ? -18.619 7.622 -32.707 1.00 0.00 30 ASP A CA 3
ATOM 4179 C C . ASP A 1 30 ? -18.173 7.140 -31.337 1.00 0.00 30 ASP A C 3
ATOM 4180 O O . ASP A 1 30 ? -17.195 7.643 -30.782 1.00 0.00 30 ASP A O 3
ATOM 4189 N N . SER A 1 31 ? -18.881 6.168 -30.797 1.00 0.00 31 SER A N 3
ATOM 4190 C CA . SER A 1 31 ? -18.547 5.624 -29.497 1.00 0.00 31 SER A CA 3
ATOM 4191 C C . SER A 1 31 ? -17.314 4.727 -29.599 1.00 0.00 31 SER A C 3
ATOM 4192 O O . SER A 1 31 ? -16.499 4.663 -28.678 1.00 0.00 31 SER A O 3
ATOM 4200 N N . LEU A 1 32 ? -17.170 4.069 -30.749 1.00 0.00 32 LEU A N 3
ATOM 4201 C CA . LEU A 1 32 ? -16.080 3.125 -30.987 1.00 0.00 32 LEU A CA 3
ATOM 4202 C C . LEU A 1 32 ? -14.725 3.804 -30.849 1.00 0.00 32 LEU A C 3
ATOM 4203 O O . LEU A 1 32 ? -13.840 3.284 -30.168 1.00 0.00 32 LEU A O 3
ATOM 4219 N N . GLU A 1 33 ? -14.567 4.966 -31.471 1.00 0.00 33 GLU A N 3
ATOM 4220 C CA . GLU A 1 33 ? -13.312 5.703 -31.384 1.00 0.00 33 GLU A CA 3
ATOM 4221 C C . GLU A 1 33 ? -12.966 6.020 -29.928 1.00 0.00 33 GLU A C 3
ATOM 4222 O O . GLU A 1 33 ? -11.823 5.850 -29.500 1.00 0.00 33 GLU A O 3
ATOM 4234 N N . GLN A 1 34 ? -13.961 6.462 -29.175 1.00 0.00 34 GLN A N 3
ATOM 4235 C CA . GLN A 1 34 ? -13.763 6.804 -27.776 1.00 0.00 34 GLN A CA 3
ATOM 4236 C C . GLN A 1 34 ? -13.388 5.570 -26.948 1.00 0.00 34 GLN A C 3
ATOM 4237 O O . GLN A 1 34 ? -12.499 5.634 -26.097 1.00 0.00 34 GLN A O 3
ATOM 4251 N N . VAL A 1 35 ? -14.051 4.445 -27.213 1.00 0.00 35 VAL A N 3
ATOM 4252 C CA . VAL A 1 35 ? -13.778 3.202 -26.494 1.00 0.00 35 VAL A CA 3
ATOM 4253 C C . VAL A 1 35 ? -12.352 2.714 -26.760 1.00 0.00 35 VAL A C 3
ATOM 4254 O O . VAL A 1 35 ? -11.703 2.170 -25.867 1.00 0.00 35 VAL A O 3
ATOM 4267 N N . LEU A 1 36 ? -11.856 2.940 -27.976 1.00 0.00 36 LEU A N 3
ATOM 4268 C CA . LEU A 1 36 ? -10.503 2.513 -28.339 1.00 0.00 36 LEU A CA 3
ATOM 4269 C C . LEU A 1 36 ? -9.471 3.156 -27.428 1.00 0.00 36 LEU A C 3
ATOM 4270 O O . LEU A 1 36 ? -8.539 2.492 -26.972 1.00 0.00 36 LEU A O 3
ATOM 4286 N N . GLU A 1 37 ? -9.659 4.435 -27.127 1.00 0.00 37 GLU A N 3
ATOM 4287 C CA . GLU A 1 37 ? -8.734 5.136 -26.257 1.00 0.00 37 GLU A CA 3
ATOM 4288 C C . GLU A 1 37 ? -8.835 4.613 -24.838 1.00 0.00 37 GLU A C 3
ATOM 4289 O O . GLU A 1 37 ? -7.845 4.570 -24.113 1.00 0.00 37 GLU A O 3
ATOM 4301 N N . GLU A 1 38 ? -10.033 4.204 -24.445 1.00 0.00 38 GLU A N 3
ATOM 4302 C CA . GLU A 1 38 ? -10.242 3.651 -23.124 1.00 0.00 38 GLU A CA 3
ATOM 4303 C C . GLU A 1 38 ? -9.562 2.292 -23.014 1.00 0.00 38 GLU A C 3
ATOM 4304 O O . GLU A 1 38 ? -8.995 1.950 -21.976 1.00 0.00 38 GLU A O 3
ATOM 4316 N N . ILE A 1 39 ? -9.611 1.531 -24.102 1.00 0.00 39 ILE A N 3
ATOM 4317 C CA . ILE A 1 39 ? -8.940 0.239 -24.153 1.00 0.00 39 ILE A CA 3
ATOM 4318 C C . ILE A 1 39 ? -7.434 0.446 -24.017 1.00 0.00 39 ILE A C 3
ATOM 4319 O O . ILE A 1 39 ? -6.781 -0.201 -23.198 1.00 0.00 39 ILE A O 3
ATOM 4335 N N . GLU A 1 40 ? -6.897 1.379 -24.808 1.00 0.00 40 GLU A N 3
ATOM 4336 C CA . GLU A 1 40 ? -5.474 1.718 -24.759 1.00 0.00 40 GLU A CA 3
ATOM 4337 C C . GLU A 1 40 ? -5.064 2.180 -23.360 1.00 0.00 40 GLU A C 3
ATOM 4338 O O . GLU A 1 40 ? -3.965 1.870 -22.893 1.00 0.00 40 GLU A O 3
ATOM 4350 N N . GLU A 1 41 ? -5.963 2.891 -22.687 1.00 0.00 41 GLU A N 3
ATOM 4351 C CA . GLU A 1 41 ? -5.710 3.377 -21.336 1.00 0.00 41 GLU A CA 3
ATOM 4352 C C . GLU A 1 41 ? -5.551 2.213 -20.376 1.00 0.00 41 GLU A C 3
ATOM 4353 O O . GLU A 1 41 ? -4.624 2.179 -19.571 1.00 0.00 41 GLU A O 3
ATOM 4365 N N . LEU A 1 42 ? -6.442 1.246 -20.493 1.00 0.00 42 LEU A N 3
ATOM 4366 C CA . LEU A 1 42 ? -6.433 0.086 -19.628 1.00 0.00 42 LEU A CA 3
ATOM 4367 C C . LEU A 1 42 ? -5.229 -0.800 -19.904 1.00 0.00 42 LEU A C 3
ATOM 4368 O O . LEU A 1 42 ? -4.654 -1.372 -18.984 1.00 0.00 42 LEU A O 3
ATOM 4384 N N . ILE A 1 43 ? -4.842 -0.902 -21.172 1.00 0.00 43 ILE A N 3
ATOM 4385 C CA . ILE A 1 43 ? -3.698 -1.723 -21.548 1.00 0.00 43 ILE A CA 3
ATOM 4386 C C . ILE A 1 43 ? -2.419 -1.196 -20.896 1.00 0.00 43 ILE A C 3
ATOM 4387 O O . ILE A 1 43 ? -1.659 -1.961 -20.293 1.00 0.00 43 ILE A O 3
ATOM 4403 N N . GLN A 1 44 ? -2.200 0.114 -20.999 1.00 0.00 44 GLN A N 3
ATOM 4404 C CA . GLN A 1 44 ? -1.012 0.739 -20.418 1.00 0.00 44 GLN A CA 3
ATOM 4405 C C . GLN A 1 44 ? -1.013 0.607 -18.899 1.00 0.00 44 GLN A C 3
ATOM 4406 O O . GLN A 1 44 ? -0.011 0.239 -18.305 1.00 0.00 44 GLN A O 3
ATOM 4420 N N . LYS A 1 45 ? -2.157 0.884 -18.290 1.00 0.00 45 LYS A N 3
ATOM 4421 C CA . LYS A 1 45 ? -2.302 0.815 -16.833 1.00 0.00 45 LYS A CA 3
ATOM 4422 C C . LYS A 1 45 ? -2.127 -0.606 -16.308 1.00 0.00 45 LYS A C 3
ATOM 4423 O O . LYS A 1 45 ? -1.583 -0.813 -15.225 1.00 0.00 45 LYS A O 3
ATOM 4442 N N . HIS A 1 46 ? -2.571 -1.580 -17.080 1.00 0.00 46 HIS A N 3
ATOM 4443 C CA . HIS A 1 46 ? -2.457 -2.974 -16.687 1.00 0.00 46 HIS A CA 3
ATOM 4444 C C . HIS A 1 46 ? -1.017 -3.444 -16.875 1.00 0.00 46 HIS A C 3
ATOM 4445 O O . HIS A 1 46 ? -0.452 -4.108 -16.014 1.00 0.00 46 HIS A O 3
ATOM 4459 N N . ARG A 1 47 ? -0.424 -3.077 -18.005 1.00 0.00 47 ARG A N 3
ATOM 4460 C CA . ARG A 1 47 ? 0.957 -3.438 -18.299 1.00 0.00 47 ARG A CA 3
ATOM 4461 C C . ARG A 1 47 ? 1.935 -2.712 -17.373 1.00 0.00 47 ARG A C 3
ATOM 4462 O O . ARG A 1 47 ? 2.975 -3.250 -17.024 1.00 0.00 47 ARG A O 3
ATOM 4483 N N . GLN A 1 48 ? 1.583 -1.496 -16.971 1.00 0.00 48 GLN A N 3
ATOM 4484 C CA . GLN A 1 48 ? 2.433 -0.693 -16.090 1.00 0.00 48 GLN A CA 3
ATOM 4485 C C . GLN A 1 48 ? 2.699 -1.424 -14.778 1.00 0.00 48 GLN A C 3
ATOM 4486 O O . GLN A 1 48 ? 3.792 -1.339 -14.217 1.00 0.00 48 GLN A O 3
ATOM 4500 N N . LEU A 1 49 ? 1.705 -2.158 -14.313 1.00 0.00 49 LEU A N 3
ATOM 4501 C CA . LEU A 1 49 ? 1.819 -2.930 -13.088 1.00 0.00 49 LEU A CA 3
ATOM 4502 C C . LEU A 1 49 ? 2.765 -4.104 -13.305 1.00 0.00 49 LEU A C 3
ATOM 4503 O O . LEU A 1 49 ? 3.484 -4.521 -12.401 1.00 0.00 49 LEU A O 3
ATOM 4519 N N . PHE A 1 50 ? 2.762 -4.614 -14.526 1.00 0.00 50 PHE A N 3
ATOM 4520 C CA . PHE A 1 50 ? 3.614 -5.724 -14.913 1.00 0.00 50 PHE A CA 3
ATOM 4521 C C . PHE A 1 50 ? 5.065 -5.258 -15.030 1.00 0.00 50 PHE A C 3
ATOM 4522 O O . PHE A 1 50 ? 5.996 -6.022 -14.792 1.00 0.00 50 PHE A O 3
ATOM 4539 N N . ASP A 1 51 ? 5.241 -3.994 -15.395 1.00 0.00 51 ASP A N 3
ATOM 4540 C CA . ASP A 1 51 ? 6.572 -3.405 -15.516 1.00 0.00 51 ASP A CA 3
ATOM 4541 C C . ASP A 1 51 ? 7.159 -3.107 -14.145 1.00 0.00 51 ASP A C 3
ATOM 4542 O O . ASP A 1 51 ? 8.378 -3.008 -13.994 1.00 0.00 51 ASP A O 3
ATOM 4551 N N . ASN A 1 52 ? 6.283 -2.940 -13.152 1.00 0.00 52 ASN A N 3
ATOM 4552 C CA . ASN A 1 52 ? 6.720 -2.678 -11.776 1.00 0.00 52 ASN A CA 3
ATOM 4553 C C . ASN A 1 52 ? 7.683 -3.749 -11.289 1.00 0.00 52 ASN A C 3
ATOM 4554 O O . ASN A 1 52 ? 8.837 -3.454 -10.972 1.00 0.00 52 ASN A O 3
ATOM 4565 N N . ARG A 1 53 ? 7.220 -4.987 -11.231 1.00 0.00 53 ARG A N 3
ATOM 4566 C CA . ARG A 1 53 ? 8.063 -6.089 -10.781 1.00 0.00 53 ARG A CA 3
ATOM 4567 C C . ARG A 1 53 ? 8.990 -6.558 -11.885 1.00 0.00 53 ARG A C 3
ATOM 4568 O O . ARG A 1 53 ? 8.709 -6.378 -13.071 1.00 0.00 53 ARG A O 3
ATOM 4589 N N . GLN A 1 54 ? 10.098 -7.148 -11.489 1.00 0.00 54 GLN A N 3
ATOM 4590 C CA . GLN A 1 54 ? 11.069 -7.659 -12.430 1.00 0.00 54 GLN A CA 3
ATOM 4591 C C . GLN A 1 54 ? 10.625 -9.024 -12.935 1.00 0.00 54 GLN A C 3
ATOM 4592 O O . GLN A 1 54 ? 10.493 -9.236 -14.140 1.00 0.00 54 GLN A O 3
ATOM 4606 N N . GLU A 1 55 ? 10.416 -9.952 -12.009 1.00 0.00 55 GLU A N 3
ATOM 4607 C CA . GLU A 1 55 ? 9.912 -11.278 -12.344 1.00 0.00 55 GLU A CA 3
ATOM 4608 C C . GLU A 1 55 ? 8.534 -11.183 -12.989 1.00 0.00 55 GLU A C 3
ATOM 4609 O O . GLU A 1 55 ? 7.628 -10.550 -12.449 1.00 0.00 55 GLU A O 3
ATOM 4621 N N . ALA A 1 56 ? 8.387 -11.819 -14.137 1.00 0.00 56 ALA A N 3
ATOM 4622 C CA . ALA A 1 56 ? 7.133 -11.801 -14.872 1.00 0.00 56 ALA A CA 3
ATOM 4623 C C . ALA A 1 56 ? 6.162 -12.846 -14.335 1.00 0.00 56 ALA A C 3
ATOM 4624 O O . ALA A 1 56 ? 4.973 -12.823 -14.665 1.00 0.00 56 ALA A O 3
ATOM 4631 N N . ALA A 1 57 ? 6.688 -13.763 -13.507 1.00 0.00 57 ALA A N 3
ATOM 4632 C CA . ALA A 1 57 ? 5.914 -14.866 -12.917 1.00 0.00 57 ALA A CA 3
ATOM 4633 C C . ALA A 1 57 ? 5.505 -15.883 -13.983 1.00 0.00 57 ALA A C 3
ATOM 4634 O O . ALA A 1 57 ? 5.992 -17.016 -13.994 1.00 0.00 57 ALA A O 3
ATOM 4641 N N . ASP A 1 58 ? 4.635 -15.473 -14.881 1.00 0.00 58 ASP A N 3
ATOM 4642 C CA . ASP A 1 58 ? 4.178 -16.328 -15.960 1.00 0.00 58 ASP A CA 3
ATOM 4643 C C . ASP A 1 58 ? 4.532 -15.674 -17.281 1.00 0.00 58 ASP A C 3
ATOM 4644 O O . ASP A 1 58 ? 4.024 -14.601 -17.605 1.00 0.00 58 ASP A O 3
ATOM 4653 N N . THR A 1 59 ? 5.397 -16.308 -18.042 1.00 0.00 59 THR A N 3
ATOM 4654 C CA . THR A 1 59 ? 5.850 -15.734 -19.287 1.00 0.00 59 THR A CA 3
ATOM 4655 C C . THR A 1 59 ? 4.901 -16.058 -20.431 1.00 0.00 59 THR A C 3
ATOM 4656 O O . THR A 1 59 ? 4.854 -15.342 -21.425 1.00 0.00 59 THR A O 3
ATOM 4667 N N . GLU A 1 60 ? 4.139 -17.134 -20.287 1.00 0.00 60 GLU A N 3
ATOM 4668 C CA . GLU A 1 60 ? 3.190 -17.523 -21.316 1.00 0.00 60 GLU A CA 3
ATOM 4669 C C . GLU A 1 60 ? 2.035 -16.533 -21.372 1.00 0.00 60 GLU A C 3
ATOM 4670 O O . GLU A 1 60 ? 1.637 -16.087 -22.451 1.00 0.00 60 GLU A O 3
ATOM 4682 N N . ALA A 1 61 ? 1.514 -16.177 -20.203 1.00 0.00 61 ALA A N 3
ATOM 4683 C CA . ALA A 1 61 ? 0.438 -15.204 -20.110 1.00 0.00 61 ALA A CA 3
ATOM 4684 C C . ALA A 1 61 ? 0.905 -13.856 -20.634 1.00 0.00 61 ALA A C 3
ATOM 4685 O O . ALA A 1 61 ? 0.173 -13.162 -21.332 1.00 0.00 61 ALA A O 3
ATOM 4692 N N . ALA A 1 62 ? 2.144 -13.504 -20.308 1.00 0.00 62 ALA A N 3
ATOM 4693 C CA . ALA A 1 62 ? 2.729 -12.254 -20.765 1.00 0.00 62 ALA A CA 3
ATOM 4694 C C . ALA A 1 62 ? 2.933 -12.277 -22.276 1.00 0.00 62 ALA A C 3
ATOM 4695 O O . ALA A 1 62 ? 2.733 -11.273 -22.956 1.00 0.00 62 ALA A O 3
ATOM 4702 N N . LYS A 1 63 ? 3.313 -13.439 -22.795 1.00 0.00 63 LYS A N 3
ATOM 4703 C CA . LYS A 1 63 ? 3.549 -13.605 -24.222 1.00 0.00 63 LYS A CA 3
ATOM 4704 C C . LYS A 1 63 ? 2.257 -13.424 -25.007 1.00 0.00 63 LYS A C 3
ATOM 4705 O O . LYS A 1 63 ? 2.230 -12.734 -26.027 1.00 0.00 63 LYS A O 3
ATOM 4724 N N . GLN A 1 64 ? 1.182 -14.032 -24.521 1.00 0.00 64 GLN A N 3
ATOM 4725 C CA . GLN A 1 64 ? -0.118 -13.886 -25.153 1.00 0.00 64 GLN A CA 3
ATOM 4726 C C . GLN A 1 64 ? -0.629 -12.472 -24.941 1.00 0.00 64 GLN A C 3
ATOM 4727 O O . GLN A 1 64 ? -1.358 -11.928 -25.770 1.00 0.00 64 GLN A O 3
ATOM 4741 N N . GLY A 1 65 ? -0.212 -11.882 -23.828 1.00 0.00 65 GLY A N 3
ATOM 4742 C CA . GLY A 1 65 ? -0.601 -10.530 -23.506 1.00 0.00 65 GLY A CA 3
ATOM 4743 C C . GLY A 1 65 ? -0.047 -9.560 -24.519 1.00 0.00 65 GLY A C 3
ATOM 4744 O O . GLY A 1 65 ? -0.772 -8.713 -25.042 1.00 0.00 65 GLY A O 3
ATOM 4748 N N . ASP A 1 66 ? 1.242 -9.699 -24.816 1.00 0.00 66 ASP A N 3
ATOM 4749 C CA . ASP A 1 66 ? 1.893 -8.875 -25.829 1.00 0.00 66 ASP A CA 3
ATOM 4750 C C . ASP A 1 66 ? 1.282 -9.092 -27.193 1.00 0.00 66 ASP A C 3
ATOM 4751 O O . ASP A 1 66 ? 1.130 -8.145 -27.968 1.00 0.00 66 ASP A O 3
ATOM 4760 N N . GLN A 1 67 ? 0.921 -10.334 -27.488 1.00 0.00 67 GLN A N 3
ATOM 4761 C CA . GLN A 1 67 ? 0.309 -10.663 -28.765 1.00 0.00 67 GLN A CA 3
ATOM 4762 C C . GLN A 1 67 ? -1.059 -10.009 -28.887 1.00 0.00 67 GLN A C 3
ATOM 4763 O O . GLN A 1 67 ? -1.394 -9.449 -29.926 1.00 0.00 67 GLN A O 3
ATOM 4777 N N . TRP A 1 68 ? -1.834 -10.056 -27.810 1.00 0.00 68 TRP A N 3
ATOM 4778 C CA . TRP A 1 68 ? -3.162 -9.460 -27.794 1.00 0.00 68 TRP A CA 3
ATOM 4779 C C . TRP A 1 68 ? -3.067 -7.956 -28.039 1.00 0.00 68 TRP A C 3
ATOM 4780 O O . TRP A 1 68 ? -3.869 -7.384 -28.775 1.00 0.00 68 TRP A O 3
ATOM 4801 N N . VAL A 1 69 ? -2.059 -7.330 -27.440 1.00 0.00 69 VAL A N 3
ATOM 4802 C CA . VAL A 1 69 ? -1.852 -5.895 -27.591 1.00 0.00 69 VAL A CA 3
ATOM 4803 C C . VAL A 1 69 ? -1.446 -5.575 -29.021 1.00 0.00 69 VAL A C 3
ATOM 4804 O O . VAL A 1 69 ? -1.914 -4.608 -29.607 1.00 0.00 69 VAL A O 3
ATOM 4817 N N . GLN A 1 70 ? -0.596 -6.423 -29.583 1.00 0.00 70 GLN A N 3
ATOM 4818 C CA . GLN A 1 70 ? -0.099 -6.241 -30.920 1.00 0.00 70 GLN A CA 3
ATOM 4819 C C . GLN A 1 70 ? -1.234 -6.379 -31.932 1.00 0.00 70 GLN A C 3
ATOM 4820 O O . GLN A 1 70 ? -1.376 -5.556 -32.837 1.00 0.00 70 GLN A O 3
ATOM 4834 N N . LEU A 1 71 ? -2.043 -7.419 -31.766 1.00 0.00 71 LEU A N 3
ATOM 4835 C CA . LEU A 1 71 ? -3.190 -7.637 -32.637 1.00 0.00 71 LEU A CA 3
ATOM 4836 C C . LEU A 1 71 ? -4.201 -6.508 -32.492 1.00 0.00 71 LEU A C 3
ATOM 4837 O O . LEU A 1 71 ? -4.784 -6.069 -33.474 1.00 0.00 71 LEU A O 3
ATOM 4853 N N . PHE A 1 72 ? -4.389 -6.030 -31.264 1.00 0.00 72 PHE A N 3
ATOM 4854 C CA . PHE A 1 72 ? -5.320 -4.935 -31.024 1.00 0.00 72 PHE A CA 3
ATOM 4855 C C . PHE A 1 72 ? -4.792 -3.642 -31.628 1.00 0.00 72 PHE A C 3
ATOM 4856 O O . PHE A 1 72 ? -5.549 -2.857 -32.201 1.00 0.00 72 PHE A O 3
ATOM 4873 N N . GLN A 1 73 ? -3.495 -3.419 -31.492 1.00 0.00 73 GLN A N 3
ATOM 4874 C CA . GLN A 1 73 ? -2.868 -2.240 -32.036 1.00 0.00 73 GLN A CA 3
ATOM 4875 C C . GLN A 1 73 ? -3.053 -2.210 -33.546 1.00 0.00 73 GLN A C 3
ATOM 4876 O O . GLN A 1 73 ? -3.442 -1.194 -34.116 1.00 0.00 73 GLN A O 3
ATOM 4890 N N . ARG A 1 74 ? -2.811 -3.355 -34.177 1.00 0.00 74 ARG A N 3
ATOM 4891 C CA . ARG A 1 74 ? -2.998 -3.501 -35.616 1.00 0.00 74 ARG A CA 3
ATOM 4892 C C . ARG A 1 74 ? -4.479 -3.399 -35.966 1.00 0.00 74 ARG A C 3
ATOM 4893 O O . ARG A 1 74 ? -4.845 -2.912 -37.033 1.00 0.00 74 ARG A O 3
ATOM 4914 N N . PHE A 1 75 ? -5.318 -3.862 -35.049 1.00 0.00 75 PHE A N 3
ATOM 4915 C CA . PHE A 1 75 ? -6.763 -3.753 -35.192 1.00 0.00 75 PHE A CA 3
ATOM 4916 C C . PHE A 1 75 ? -7.161 -2.288 -35.309 1.00 0.00 75 PHE A C 3
ATOM 4917 O O . PHE A 1 75 ? -7.922 -1.911 -36.201 1.00 0.00 75 PHE A O 3
ATOM 4934 N N . ARG A 1 76 ? -6.636 -1.456 -34.413 1.00 0.00 76 ARG A N 3
ATOM 4935 C CA . ARG A 1 76 ? -6.916 -0.036 -34.484 1.00 0.00 76 ARG A CA 3
ATOM 4936 C C . ARG A 1 76 ? -6.320 0.568 -35.745 1.00 0.00 76 ARG A C 3
ATOM 4937 O O . ARG A 1 76 ? -6.934 1.425 -36.373 1.00 0.00 76 ARG A O 3
ATOM 4958 N N . GLU A 1 77 ? -5.132 0.091 -36.135 1.00 0.00 77 GLU A N 3
ATOM 4959 C CA . GLU A 1 77 ? -4.456 0.624 -37.311 1.00 0.00 77 GLU A CA 3
ATOM 4960 C C . GLU A 1 77 ? -5.311 0.403 -38.536 1.00 0.00 77 GLU A C 3
ATOM 4961 O O . GLU A 1 77 ? -5.340 1.228 -39.441 1.00 0.00 77 GLU A O 3
ATOM 4973 N N . ALA A 1 78 ? -6.029 -0.708 -38.547 1.00 0.00 78 ALA A N 3
ATOM 4974 C CA . ALA A 1 78 ? -6.927 -1.012 -39.629 1.00 0.00 78 ALA A CA 3
ATOM 4975 C C . ALA A 1 78 ? -8.075 -0.010 -39.641 1.00 0.00 78 ALA A C 3
ATOM 4976 O O . ALA A 1 78 ? -8.447 0.501 -40.694 1.00 0.00 78 ALA A O 3
ATOM 4983 N N . ILE A 1 79 ? -8.632 0.276 -38.455 1.00 0.00 79 ILE A N 3
ATOM 4984 C CA . ILE A 1 79 ? -9.688 1.282 -38.309 1.00 0.00 79 ILE A CA 3
ATOM 4985 C C . ILE A 1 79 ? -9.209 2.654 -38.779 1.00 0.00 79 ILE A C 3
ATOM 4986 O O . ILE A 1 79 ? -9.931 3.357 -39.491 1.00 0.00 79 ILE A O 3
ATOM 5002 N N . ASP A 1 80 ? -7.990 3.026 -38.397 1.00 0.00 80 ASP A N 3
ATOM 5003 C CA . ASP A 1 80 ? -7.431 4.312 -38.810 1.00 0.00 80 ASP A CA 3
ATOM 5004 C C . ASP A 1 80 ? -7.256 4.337 -40.334 1.00 0.00 80 ASP A C 3
ATOM 5005 O O . ASP A 1 80 ? -7.438 5.374 -40.977 1.00 0.00 80 ASP A O 3
ATOM 5014 N N . LYS A 1 81 ? -6.920 3.175 -40.903 1.00 0.00 81 LYS A N 3
ATOM 5015 C CA . LYS A 1 81 ? -6.742 3.034 -42.354 1.00 0.00 81 LYS A CA 3
ATOM 5016 C C . LYS A 1 81 ? -8.075 2.837 -43.090 1.00 0.00 81 LYS A C 3
ATOM 5017 O O . LYS A 1 81 ? -8.099 2.760 -44.317 1.00 0.00 81 LYS A O 3
ATOM 5036 N N . GLY A 1 82 ? -9.174 2.760 -42.351 1.00 0.00 82 GLY A N 3
ATOM 5037 C CA . GLY A 1 82 ? -10.478 2.562 -42.977 1.00 0.00 82 GLY A CA 3
ATOM 5038 C C . GLY A 1 82 ? -10.697 1.141 -43.497 1.00 0.00 82 GLY A C 3
ATOM 5039 O O . GLY A 1 82 ? -11.549 0.915 -44.361 1.00 0.00 82 GLY A O 3
ATOM 5043 N N . ASP A 1 83 ? -9.931 0.194 -42.981 1.00 0.00 83 ASP A N 3
ATOM 5044 C CA . ASP A 1 83 ? -10.064 -1.206 -43.393 1.00 0.00 83 ASP A CA 3
ATOM 5045 C C . ASP A 1 83 ? -11.014 -1.948 -42.468 1.00 0.00 83 ASP A C 3
ATOM 5046 O O . ASP A 1 83 ? -10.635 -2.371 -41.380 1.00 0.00 83 ASP A O 3
ATOM 5055 N N . LYS A 1 84 ? -12.254 -2.070 -42.895 1.00 0.00 84 LYS A N 3
ATOM 5056 C CA . LYS A 1 84 ? -13.274 -2.717 -42.088 1.00 0.00 84 LYS A CA 3
ATOM 5057 C C . LYS A 1 84 ? -13.148 -4.250 -42.144 1.00 0.00 84 LYS A C 3
ATOM 5058 O O . LYS A 1 84 ? -13.504 -4.948 -41.193 1.00 0.00 84 LYS A O 3
ATOM 5077 N N . ASP A 1 85 ? -12.624 -4.754 -43.265 1.00 0.00 85 ASP A N 3
ATOM 5078 C CA . ASP A 1 85 ? -12.518 -6.207 -43.512 1.00 0.00 85 ASP A CA 3
ATOM 5079 C C . ASP A 1 85 ? -11.683 -6.911 -42.454 1.00 0.00 85 ASP A C 3
ATOM 5080 O O . ASP A 1 85 ? -12.115 -7.902 -41.867 1.00 0.00 85 ASP A O 3
ATOM 5089 N N . SER A 1 86 ? -10.500 -6.387 -42.206 1.00 0.00 86 SER A N 3
ATOM 5090 C CA . SER A 1 86 ? -9.580 -6.983 -41.251 1.00 0.00 86 SER A CA 3
ATOM 5091 C C . SER A 1 86 ? -10.134 -6.960 -39.827 1.00 0.00 86 SER A C 3
ATOM 5092 O O . SER A 1 86 ? -9.829 -7.841 -39.024 1.00 0.00 86 SER A O 3
ATOM 5100 N N . LEU A 1 87 ? -10.970 -5.969 -39.533 1.00 0.00 87 LEU A N 3
ATOM 5101 C CA . LEU A 1 87 ? -11.498 -5.774 -38.186 1.00 0.00 87 LEU A CA 3
ATOM 5102 C C . LEU A 1 87 ? -12.277 -6.991 -37.699 1.00 0.00 87 LEU A C 3
ATOM 5103 O O . LEU A 1 87 ? -12.050 -7.469 -36.590 1.00 0.00 87 LEU A O 3
ATOM 5119 N N . GLU A 1 88 ? -13.172 -7.500 -38.532 1.00 0.00 88 GLU A N 3
ATOM 5120 C CA . GLU A 1 88 ? -13.994 -8.646 -38.158 1.00 0.00 88 GLU A CA 3
ATOM 5121 C C . GLU A 1 88 ? -13.140 -9.882 -37.862 1.00 0.00 88 GLU A C 3
ATOM 5122 O O . GLU A 1 88 ? -13.399 -10.610 -36.900 1.00 0.00 88 GLU A O 3
ATOM 5134 N N . GLN A 1 89 ? -12.125 -10.115 -38.683 1.00 0.00 89 GLN A N 3
ATOM 5135 C CA . GLN A 1 89 ? -11.238 -11.260 -38.493 1.00 0.00 89 GLN A CA 3
ATOM 5136 C C . GLN A 1 89 ? -10.382 -11.089 -37.237 1.00 0.00 89 GLN A C 3
ATOM 5137 O O . GLN A 1 89 ? -10.236 -12.017 -36.438 1.00 0.00 89 GLN A O 3
ATOM 5151 N N . LEU A 1 90 ? -9.839 -9.891 -37.061 1.00 0.00 90 LEU A N 3
ATOM 5152 C CA . LEU A 1 90 ? -8.977 -9.599 -35.920 1.00 0.00 90 LEU A CA 3
ATOM 5153 C C . LEU A 1 90 ? -9.752 -9.686 -34.612 1.00 0.00 90 LEU A C 3
ATOM 5154 O O . LEU A 1 90 ? -9.201 -10.060 -33.582 1.00 0.00 90 LEU A O 3
ATOM 5170 N N . LEU A 1 91 ? -11.036 -9.367 -34.671 1.00 0.00 91 LEU A N 3
ATOM 5171 C CA . LEU A 1 91 ? -11.887 -9.413 -33.491 1.00 0.00 91 LEU A CA 3
ATOM 5172 C C . LEU A 1 91 ? -12.007 -10.824 -32.956 1.00 0.00 91 LEU A C 3
ATOM 5173 O O . LEU A 1 91 ? -11.906 -11.047 -31.748 1.00 0.00 91 LEU A O 3
ATOM 5189 N N . GLU A 1 92 ? -12.194 -11.779 -33.854 1.00 0.00 92 GLU A N 3
ATOM 5190 C CA . GLU A 1 92 ? -12.315 -13.168 -33.456 1.00 0.00 92 GLU A CA 3
ATOM 5191 C C . GLU A 1 92 ? -11.018 -13.652 -32.821 1.00 0.00 92 GLU A C 3
ATOM 5192 O O . GLU A 1 92 ? -11.035 -14.343 -31.803 1.00 0.00 92 GLU A O 3
ATOM 5204 N N . GLU A 1 93 ? -9.889 -13.278 -33.418 1.00 0.00 93 GLU A N 3
ATOM 5205 C CA . GLU A 1 93 ? -8.580 -13.637 -32.883 1.00 0.00 93 GLU A CA 3
ATOM 5206 C C . GLU A 1 93 ? -8.367 -13.016 -31.502 1.00 0.00 93 GLU A C 3
ATOM 5207 O O . GLU A 1 93 ? -7.869 -13.674 -30.584 1.00 0.00 93 GLU A O 3
ATOM 5219 N N . LEU A 1 94 ? -8.767 -11.756 -31.359 1.00 0.00 94 LEU A N 3
ATOM 5220 C CA . LEU A 1 94 ? -8.619 -11.038 -30.098 1.00 0.00 94 LEU A CA 3
ATOM 5221 C C . LEU A 1 94 ? -9.420 -11.706 -28.990 1.00 0.00 94 LEU A C 3
ATOM 5222 O O . LEU A 1 94 ? -8.928 -11.873 -27.876 1.00 0.00 94 LEU A O 3
ATOM 5238 N N . GLU A 1 95 ? -10.658 -12.082 -29.296 1.00 0.00 95 GLU A N 3
ATOM 5239 C CA . GLU A 1 95 ? -11.511 -12.746 -28.318 1.00 0.00 95 GLU A CA 3
ATOM 5240 C C . GLU A 1 95 ? -10.929 -14.090 -27.888 1.00 0.00 95 GLU A C 3
ATOM 5241 O O . GLU A 1 95 ? -11.006 -14.458 -26.718 1.00 0.00 95 GLU A O 3
ATOM 5253 N N . GLN A 1 96 ? -10.331 -14.812 -28.826 1.00 0.00 96 GLN A N 3
ATOM 5254 C CA . GLN A 1 96 ? -9.728 -16.109 -28.521 1.00 0.00 96 GLN A CA 3
ATOM 5255 C C . GLN A 1 96 ? -8.508 -15.936 -27.626 1.00 0.00 96 GLN A C 3
ATOM 5256 O O . GLN A 1 96 ? -8.332 -16.662 -26.653 1.00 0.00 96 GLN A O 3
ATOM 5270 N N . ALA A 1 97 ? -7.684 -14.954 -27.957 1.00 0.00 97 ALA A N 3
ATOM 5271 C CA . ALA A 1 97 ? -6.472 -14.683 -27.197 1.00 0.00 97 ALA A CA 3
ATOM 5272 C C . ALA A 1 97 ? -6.822 -14.175 -25.805 1.00 0.00 97 ALA A C 3
ATOM 5273 O O . ALA A 1 97 ? -6.168 -14.525 -24.826 1.00 0.00 97 ALA A O 3
ATOM 5280 N N . LEU A 1 98 ? -7.882 -13.378 -25.727 1.00 0.00 98 LEU A N 3
ATOM 5281 C CA . LEU A 1 98 ? -8.358 -12.829 -24.463 1.00 0.00 98 LEU A CA 3
ATOM 5282 C C . LEU A 1 98 ? -8.752 -13.960 -23.518 1.00 0.00 98 LEU A C 3
ATOM 5283 O O . LEU A 1 98 ? -8.371 -13.975 -22.341 1.00 0.00 98 LEU A O 3
ATOM 5299 N N . GLN A 1 99 ? -9.515 -14.900 -24.049 1.00 0.00 99 GLN A N 3
ATOM 5300 C CA . GLN A 1 99 ? -9.970 -16.050 -23.288 1.00 0.00 99 GLN A CA 3
ATOM 5301 C C . GLN A 1 99 ? -8.810 -16.908 -22.800 1.00 0.00 99 GLN A C 3
ATOM 5302 O O . GLN A 1 99 ? -8.841 -17.405 -21.675 1.00 0.00 99 GLN A O 3
ATOM 5316 N N . LYS A 1 100 ? -7.769 -17.055 -23.618 1.00 0.00 100 LYS A N 3
ATOM 5317 C CA . LYS A 1 100 ? -6.636 -17.898 -23.263 1.00 0.00 100 LYS A CA 3
ATOM 5318 C C . LYS A 1 100 ? -5.843 -17.297 -22.111 1.00 0.00 100 LYS A C 3
ATOM 5319 O O . LYS A 1 100 ? -5.463 -18.005 -21.170 1.00 0.00 100 LYS A O 3
ATOM 5338 N N . ILE A 1 101 ? -5.601 -15.992 -22.185 1.00 0.00 101 ILE A N 3
ATOM 5339 C CA . ILE A 1 101 ? -4.846 -15.292 -21.155 1.00 0.00 101 ILE A CA 3
ATOM 5340 C C . ILE A 1 101 ? -5.549 -15.395 -19.812 1.00 0.00 101 ILE A C 3
ATOM 5341 O O . ILE A 1 101 ? -4.921 -15.708 -18.794 1.00 0.00 101 ILE A O 3
ATOM 5357 N N . ARG A 1 102 ? -6.861 -15.147 -19.805 1.00 0.00 102 ARG A N 3
ATOM 5358 C CA . ARG A 1 102 ? -7.633 -15.245 -18.577 1.00 0.00 102 ARG A CA 3
ATOM 5359 C C . ARG A 1 102 ? -7.550 -16.628 -17.982 1.00 0.00 102 ARG A C 3
ATOM 5360 O O . ARG A 1 102 ? -7.413 -16.771 -16.775 1.00 0.00 102 ARG A O 3
ATOM 5381 N N . GLU A 1 103 ? -7.613 -17.646 -18.825 1.00 0.00 103 GLU A N 3
ATOM 5382 C CA . GLU A 1 103 ? -7.547 -19.010 -18.343 1.00 0.00 103 GLU A CA 3
ATOM 5383 C C . GLU A 1 103 ? -6.240 -19.265 -17.618 1.00 0.00 103 GLU A C 3
ATOM 5384 O O . GLU A 1 103 ? -6.237 -19.814 -16.529 1.00 0.00 103 GLU A O 3
ATOM 5396 N N . LEU A 1 104 ? -5.137 -18.841 -18.213 1.00 0.00 104 LEU A N 3
ATOM 5397 C CA . LEU A 1 104 ? -3.817 -19.050 -17.629 1.00 0.00 104 LEU A CA 3
ATOM 5398 C C . LEU A 1 104 ? -3.626 -18.255 -16.338 1.00 0.00 104 LEU A C 3
ATOM 5399 O O . LEU A 1 104 ? -3.069 -18.762 -15.361 1.00 0.00 104 LEU A O 3
ATOM 5415 N N . ALA A 1 105 ? -4.080 -17.017 -16.336 1.00 0.00 105 ALA A N 3
ATOM 5416 C CA . ALA A 1 105 ? -3.912 -16.145 -15.180 1.00 0.00 105 ALA A CA 3
ATOM 5417 C C . ALA A 1 105 ? -4.844 -16.530 -14.032 1.00 0.00 105 ALA A C 3
ATOM 5418 O O . ALA A 1 105 ? -4.470 -16.446 -12.862 1.00 0.00 105 ALA A O 3
ATOM 5425 N N . GLU A 1 106 ? -6.038 -16.974 -14.372 1.00 0.00 106 GLU A N 3
ATOM 5426 C CA . GLU A 1 106 ? -7.044 -17.308 -13.374 1.00 0.00 106 GLU A CA 3
ATOM 5427 C C . GLU A 1 106 ? -6.845 -18.734 -12.854 1.00 0.00 106 GLU A C 3
ATOM 5428 O O . GLU A 1 106 ? -7.302 -19.079 -11.760 1.00 0.00 106 GLU A O 3
ATOM 5440 N N . LYS A 1 107 ? -6.130 -19.548 -13.629 1.00 0.00 107 LYS A N 3
ATOM 5441 C CA . LYS A 1 107 ? -5.864 -20.947 -13.267 1.00 0.00 107 LYS A CA 3
ATOM 5442 C C . LYS A 1 107 ? -4.730 -21.039 -12.240 1.00 0.00 107 LYS A C 3
ATOM 5443 O O . LYS A 1 107 ? -3.964 -22.004 -12.222 1.00 0.00 107 LYS A O 3
ATOM 5462 N N . LYS A 1 108 ? -4.644 -20.045 -11.378 1.00 0.00 108 LYS A N 3
ATOM 5463 C CA . LYS A 1 108 ? -3.638 -20.000 -10.342 1.00 0.00 108 LYS A CA 3
ATOM 5464 C C . LYS A 1 108 ? -4.295 -19.568 -9.040 1.00 0.00 108 LYS A C 3
ATOM 5465 O O . LYS A 1 108 ? -4.686 -20.402 -8.227 1.00 0.00 108 LYS A O 3
ATOM 5484 N N . ASN A 1 109 ? -4.423 -18.265 -8.855 1.00 0.00 109 ASN A N 3
ATOM 5485 C CA . ASN A 1 109 ? -5.105 -17.723 -7.687 1.00 0.00 109 ASN A CA 3
ATOM 5486 C C . ASN A 1 109 ? -6.610 -17.740 -7.901 1.00 0.00 109 ASN A C 3
ATOM 5487 O O . ASN A 1 109 ? -7.137 -16.812 -8.545 1.00 0.00 109 ASN A O 3
ATOM 5548 N N . SER A 1 1 ? 3.199 -5.522 -5.310 1.00 0.00 1 SER A N 4
ATOM 5549 C CA . SER A 1 1 ? 1.907 -4.857 -5.428 1.00 0.00 1 SER A CA 4
ATOM 5550 C C . SER A 1 1 ? 0.782 -5.862 -5.217 1.00 0.00 1 SER A C 4
ATOM 5551 O O . SER A 1 1 ? 1.033 -7.044 -4.972 1.00 0.00 1 SER A O 4
ATOM 5561 N N . GLU A 1 2 ? -0.448 -5.399 -5.294 1.00 0.00 2 GLU A N 4
ATOM 5562 C CA . GLU A 1 2 ? -1.589 -6.268 -5.109 1.00 0.00 2 GLU A CA 4
ATOM 5563 C C . GLU A 1 2 ? -1.968 -6.918 -6.430 1.00 0.00 2 GLU A C 4
ATOM 5564 O O . GLU A 1 2 ? -2.199 -6.226 -7.424 1.00 0.00 2 GLU A O 4
ATOM 5576 N N . PHE A 1 3 ? -2.038 -8.240 -6.437 1.00 0.00 3 PHE A N 4
ATOM 5577 C CA . PHE A 1 3 ? -2.380 -8.986 -7.644 1.00 0.00 3 PHE A CA 4
ATOM 5578 C C . PHE A 1 3 ? -3.821 -8.697 -8.060 1.00 0.00 3 PHE A C 4
ATOM 5579 O O . PHE A 1 3 ? -4.179 -8.813 -9.234 1.00 0.00 3 PHE A O 4
ATOM 5596 N N . GLU A 1 4 ? -4.640 -8.301 -7.095 1.00 0.00 4 GLU A N 4
ATOM 5597 C CA . GLU A 1 4 ? -6.021 -7.971 -7.369 1.00 0.00 4 GLU A CA 4
ATOM 5598 C C . GLU A 1 4 ? -6.093 -6.752 -8.272 1.00 0.00 4 GLU A C 4
ATOM 5599 O O . GLU A 1 4 ? -6.961 -6.657 -9.108 1.00 0.00 4 GLU A O 4
ATOM 5611 N N . LYS A 1 5 ? -5.146 -5.832 -8.102 1.00 0.00 5 LYS A N 4
ATOM 5612 C CA . LYS A 1 5 ? -5.074 -4.636 -8.941 1.00 0.00 5 LYS A CA 4
ATOM 5613 C C . LYS A 1 5 ? -4.728 -5.023 -10.369 1.00 0.00 5 LYS A C 4
ATOM 5614 O O . LYS A 1 5 ? -5.095 -4.336 -11.327 1.00 0.00 5 LYS A O 4
ATOM 5633 N N . LEU A 1 6 ? -4.049 -6.148 -10.502 1.00 0.00 6 LEU A N 4
ATOM 5634 C CA . LEU A 1 6 ? -3.636 -6.637 -11.795 1.00 0.00 6 LEU A CA 4
ATOM 5635 C C . LEU A 1 6 ? -4.843 -7.257 -12.477 1.00 0.00 6 LEU A C 4
ATOM 5636 O O . LEU A 1 6 ? -5.109 -7.008 -13.653 1.00 0.00 6 LEU A O 4
ATOM 5652 N N . ARG A 1 7 ? -5.573 -8.070 -11.719 1.00 0.00 7 ARG A N 4
ATOM 5653 C CA . ARG A 1 7 ? -6.807 -8.668 -12.202 1.00 0.00 7 ARG A CA 4
ATOM 5654 C C . ARG A 1 7 ? -7.893 -7.614 -12.407 1.00 0.00 7 ARG A C 4
ATOM 5655 O O . ARG A 1 7 ? -8.658 -7.694 -13.355 1.00 0.00 7 ARG A O 4
ATOM 5676 N N . GLN A 1 8 ? -7.938 -6.626 -11.525 1.00 0.00 8 GLN A N 4
ATOM 5677 C CA . GLN A 1 8 ? -8.937 -5.564 -11.617 1.00 0.00 8 GLN A CA 4
ATOM 5678 C C . GLN A 1 8 ? -8.766 -4.797 -12.924 1.00 0.00 8 GLN A C 4
ATOM 5679 O O . GLN A 1 8 ? -9.732 -4.588 -13.647 1.00 0.00 8 GLN A O 4
ATOM 5693 N N . THR A 1 9 ? -7.532 -4.412 -13.249 1.00 0.00 9 THR A N 4
ATOM 5694 C CA . THR A 1 9 ? -7.261 -3.754 -14.521 1.00 0.00 9 THR A CA 4
ATOM 5695 C C . THR A 1 9 ? -7.522 -4.697 -15.699 1.00 0.00 9 THR A C 4
ATOM 5696 O O . THR A 1 9 ? -7.778 -4.254 -16.820 1.00 0.00 9 THR A O 4
ATOM 5707 N N . GLY A 1 10 ? -7.463 -5.995 -15.431 1.00 0.00 10 GLY A N 4
ATOM 5708 C CA . GLY A 1 10 ? -7.752 -6.973 -16.451 1.00 0.00 10 GLY A CA 4
ATOM 5709 C C . GLY A 1 10 ? -9.238 -7.048 -16.707 1.00 0.00 10 GLY A C 4
ATOM 5710 O O . GLY A 1 10 ? -9.680 -7.008 -17.852 1.00 0.00 10 GLY A O 4
ATOM 5714 N N . ASP A 1 11 ? -10.007 -7.159 -15.625 1.00 0.00 11 ASP A N 4
ATOM 5715 C CA . ASP A 1 11 ? -11.468 -7.168 -15.698 1.00 0.00 11 ASP A CA 4
ATOM 5716 C C . ASP A 1 11 ? -11.977 -5.909 -16.378 1.00 0.00 11 ASP A C 4
ATOM 5717 O O . ASP A 1 11 ? -12.906 -5.961 -17.182 1.00 0.00 11 ASP A O 4
ATOM 5726 N N . GLU A 1 12 ? -11.358 -4.777 -16.056 1.00 0.00 12 GLU A N 4
ATOM 5727 C CA . GLU A 1 12 ? -11.712 -3.508 -16.680 1.00 0.00 12 GLU A CA 4
ATOM 5728 C C . GLU A 1 12 ? -11.454 -3.574 -18.180 1.00 0.00 12 GLU A C 4
ATOM 5729 O O . GLU A 1 12 ? -12.273 -3.127 -18.980 1.00 0.00 12 GLU A O 4
ATOM 5741 N N . LEU A 1 13 ? -10.309 -4.135 -18.551 1.00 0.00 13 LEU A N 4
ATOM 5742 C CA . LEU A 1 13 ? -9.957 -4.306 -19.953 1.00 0.00 13 LEU A CA 4
ATOM 5743 C C . LEU A 1 13 ? -10.983 -5.199 -20.659 1.00 0.00 13 LEU A C 4
ATOM 5744 O O . LEU A 1 13 ? -11.396 -4.912 -21.780 1.00 0.00 13 LEU A O 4
ATOM 5760 N N . VAL A 1 14 ? -11.397 -6.272 -19.990 1.00 0.00 14 VAL A N 4
ATOM 5761 C CA . VAL A 1 14 ? -12.435 -7.156 -20.521 1.00 0.00 14 VAL A CA 4
ATOM 5762 C C . VAL A 1 14 ? -13.748 -6.382 -20.676 1.00 0.00 14 VAL A C 4
ATOM 5763 O O . VAL A 1 14 ? -14.442 -6.496 -21.686 1.00 0.00 14 VAL A O 4
ATOM 5776 N N . GLN A 1 15 ? -14.066 -5.592 -19.661 1.00 0.00 15 GLN A N 4
ATOM 5777 C CA . GLN A 1 15 ? -15.244 -4.753 -19.664 1.00 0.00 15 GLN A CA 4
ATOM 5778 C C . GLN A 1 15 ? -15.219 -3.798 -20.865 1.00 0.00 15 GLN A C 4
ATOM 5779 O O . GLN A 1 15 ? -16.221 -3.639 -21.568 1.00 0.00 15 GLN A O 4
ATOM 5793 N N . ALA A 1 16 ? -14.068 -3.178 -21.096 1.00 0.00 16 ALA A N 4
ATOM 5794 C CA . ALA A 1 16 ? -13.894 -2.276 -22.229 1.00 0.00 16 ALA A CA 4
ATOM 5795 C C . ALA A 1 16 ? -13.992 -3.038 -23.542 1.00 0.00 16 ALA A C 4
ATOM 5796 O O . ALA A 1 16 ? -14.519 -2.527 -24.525 1.00 0.00 16 ALA A O 4
ATOM 5803 N N . PHE A 1 17 ? -13.482 -4.265 -23.546 1.00 0.00 17 PHE A N 4
ATOM 5804 C CA . PHE A 1 17 ? -13.542 -5.118 -24.724 1.00 0.00 17 PHE A CA 4
ATOM 5805 C C . PHE A 1 17 ? -14.996 -5.425 -25.075 1.00 0.00 17 PHE A C 4
ATOM 5806 O O . PHE A 1 17 ? -15.374 -5.445 -26.247 1.00 0.00 17 PHE A O 4
ATOM 5823 N N . GLN A 1 18 ? -15.810 -5.650 -24.048 1.00 0.00 18 GLN A N 4
ATOM 5824 C CA . GLN A 1 18 ? -17.226 -5.908 -24.239 1.00 0.00 18 GLN A CA 4
ATOM 5825 C C . GLN A 1 18 ? -17.894 -4.673 -24.827 1.00 0.00 18 GLN A C 4
ATOM 5826 O O . GLN A 1 18 ? -18.683 -4.764 -25.767 1.00 0.00 18 GLN A O 4
ATOM 5840 N N . ARG A 1 19 ? -17.542 -3.512 -24.279 1.00 0.00 19 ARG A N 4
ATOM 5841 C CA . ARG A 1 19 ? -18.066 -2.231 -24.730 1.00 0.00 19 ARG A CA 4
ATOM 5842 C C . ARG A 1 19 ? -17.653 -1.984 -26.179 1.00 0.00 19 ARG A C 4
ATOM 5843 O O . ARG A 1 19 ? -18.412 -1.425 -26.974 1.00 0.00 19 ARG A O 4
ATOM 5864 N N . LEU A 1 20 ? -16.445 -2.425 -26.510 1.00 0.00 20 LEU A N 4
ATOM 5865 C CA . LEU A 1 20 ? -15.907 -2.309 -27.857 1.00 0.00 20 LEU A CA 4
ATOM 5866 C C . LEU A 1 20 ? -16.768 -3.088 -28.836 1.00 0.00 20 LEU A C 4
ATOM 5867 O O . LEU A 1 20 ? -17.044 -2.624 -29.940 1.00 0.00 20 LEU A O 4
ATOM 5883 N N . ARG A 1 21 ? -17.203 -4.270 -28.416 1.00 0.00 21 ARG A N 4
ATOM 5884 C CA . ARG A 1 21 ? -18.019 -5.121 -29.258 1.00 0.00 21 ARG A CA 4
ATOM 5885 C C . ARG A 1 21 ? -19.371 -4.480 -29.531 1.00 0.00 21 ARG A C 4
ATOM 5886 O O . ARG A 1 21 ? -19.870 -4.527 -30.658 1.00 0.00 21 ARG A O 4
ATOM 5907 N N . GLU A 1 22 ? -19.948 -3.863 -28.509 1.00 0.00 22 GLU A N 4
ATOM 5908 C CA . GLU A 1 22 ? -21.249 -3.231 -28.647 1.00 0.00 22 GLU A CA 4
ATOM 5909 C C . GLU A 1 22 ? -21.176 -2.113 -29.677 1.00 0.00 22 GLU A C 4
ATOM 5910 O O . GLU A 1 22 ? -21.961 -2.078 -30.619 1.00 0.00 22 GLU A O 4
ATOM 5922 N N . ILE A 1 23 ? -20.218 -1.211 -29.496 1.00 0.00 23 ILE A N 4
ATOM 5923 C CA . ILE A 1 23 ? -19.978 -0.121 -30.438 1.00 0.00 23 ILE A CA 4
ATOM 5924 C C . ILE A 1 23 ? -19.692 -0.650 -31.847 1.00 0.00 23 ILE A C 4
ATOM 5925 O O . ILE A 1 23 ? -20.105 -0.049 -32.844 1.00 0.00 23 ILE A O 4
ATOM 5941 N N . PHE A 1 24 ? -18.999 -1.778 -31.915 1.00 0.00 24 PHE A N 4
ATOM 5942 C CA . PHE A 1 24 ? -18.645 -2.381 -33.192 1.00 0.00 24 PHE A CA 4
ATOM 5943 C C . PHE A 1 24 ? -19.912 -2.818 -33.924 1.00 0.00 24 PHE A C 4
ATOM 5944 O O . PHE A 1 24 ? -20.096 -2.523 -35.106 1.00 0.00 24 PHE A O 4
ATOM 5961 N N . ASP A 1 25 ? -20.788 -3.511 -33.201 1.00 0.00 25 ASP A N 4
ATOM 5962 C CA . ASP A 1 25 ? -22.075 -3.949 -33.748 1.00 0.00 25 ASP A CA 4
ATOM 5963 C C . ASP A 1 25 ? -22.965 -2.761 -34.095 1.00 0.00 25 ASP A C 4
ATOM 5964 O O . ASP A 1 25 ? -23.887 -2.880 -34.900 1.00 0.00 25 ASP A O 4
ATOM 5973 N N . LYS A 1 26 ? -22.683 -1.615 -33.486 1.00 0.00 26 LYS A N 4
ATOM 5974 C CA . LYS A 1 26 ? -23.455 -0.403 -33.723 1.00 0.00 26 LYS A CA 4
ATOM 5975 C C . LYS A 1 26 ? -22.888 0.386 -34.898 1.00 0.00 26 LYS A C 4
ATOM 5976 O O . LYS A 1 26 ? -23.513 1.339 -35.375 1.00 0.00 26 LYS A O 4
ATOM 5995 N N . GLY A 1 27 ? -21.709 -0.026 -35.373 1.00 0.00 27 GLY A N 4
ATOM 5996 C CA . GLY A 1 27 ? -21.041 0.677 -36.460 1.00 0.00 27 GLY A CA 4
ATOM 5997 C C . GLY A 1 27 ? -20.791 2.149 -36.165 1.00 0.00 27 GLY A C 4
ATOM 5998 O O . GLY A 1 27 ? -20.744 2.965 -37.080 1.00 0.00 27 GLY A O 4
ATOM 6002 N N . ASP A 1 28 ? -20.637 2.497 -34.898 1.00 0.00 28 ASP A N 4
ATOM 6003 C CA . ASP A 1 28 ? -20.470 3.898 -34.536 1.00 0.00 28 ASP A CA 4
ATOM 6004 C C . ASP A 1 28 ? -19.000 4.269 -34.394 1.00 0.00 28 ASP A C 4
ATOM 6005 O O . ASP A 1 28 ? -18.406 4.128 -33.323 1.00 0.00 28 ASP A O 4
ATOM 6014 N N . ASP A 1 29 ? -18.416 4.711 -35.498 1.00 0.00 29 ASP A N 4
ATOM 6015 C CA . ASP A 1 29 ? -17.002 5.115 -35.550 1.00 0.00 29 ASP A CA 4
ATOM 6016 C C . ASP A 1 29 ? -16.666 6.201 -34.528 1.00 0.00 29 ASP A C 4
ATOM 6017 O O . ASP A 1 29 ? -15.555 6.237 -34.000 1.00 0.00 29 ASP A O 4
ATOM 6026 N N . ASP A 1 30 ? -17.624 7.071 -34.238 1.00 0.00 30 ASP A N 4
ATOM 6027 C CA . ASP A 1 30 ? -17.382 8.182 -33.316 1.00 0.00 30 ASP A CA 4
ATOM 6028 C C . ASP A 1 30 ? -17.162 7.687 -31.898 1.00 0.00 30 ASP A C 4
ATOM 6029 O O . ASP A 1 30 ? -16.200 8.077 -31.238 1.00 0.00 30 ASP A O 4
ATOM 6038 N N . SER A 1 31 ? -18.038 6.814 -31.439 1.00 0.00 31 SER A N 4
ATOM 6039 C CA . SER A 1 31 ? -17.933 6.263 -30.107 1.00 0.00 31 SER A CA 4
ATOM 6040 C C . SER A 1 31 ? -16.775 5.277 -30.042 1.00 0.00 31 SER A C 4
ATOM 6041 O O . SER A 1 31 ? -16.140 5.115 -29.000 1.00 0.00 31 SER A O 4
ATOM 6049 N N . LEU A 1 32 ? -16.501 4.627 -31.172 1.00 0.00 32 LEU A N 4
ATOM 6050 C CA . LEU A 1 32 ? -15.418 3.661 -31.270 1.00 0.00 32 LEU A CA 4
ATOM 6051 C C . LEU A 1 32 ? -14.085 4.328 -30.952 1.00 0.00 32 LEU A C 4
ATOM 6052 O O . LEU A 1 32 ? -13.253 3.755 -30.254 1.00 0.00 32 LEU A O 4
ATOM 6068 N N . GLU A 1 33 ? -13.909 5.554 -31.437 1.00 0.00 33 GLU A N 4
ATOM 6069 C CA . GLU A 1 33 ? -12.699 6.326 -31.161 1.00 0.00 33 GLU A CA 4
ATOM 6070 C C . GLU A 1 33 ? -12.540 6.535 -29.662 1.00 0.00 33 GLU A C 4
ATOM 6071 O O . GLU A 1 33 ? -11.438 6.441 -29.115 1.00 0.00 33 GLU A O 4
ATOM 6083 N N . GLN A 1 34 ? -13.660 6.797 -29.008 1.00 0.00 34 GLN A N 4
ATOM 6084 C CA . GLN A 1 34 ? -13.695 7.049 -27.578 1.00 0.00 34 GLN A CA 4
ATOM 6085 C C . GLN A 1 34 ? -13.381 5.779 -26.789 1.00 0.00 34 GLN A C 4
ATOM 6086 O O . GLN A 1 34 ? -12.578 5.799 -25.861 1.00 0.00 34 GLN A O 4
ATOM 6100 N N . VAL A 1 35 ? -13.995 4.667 -27.185 1.00 0.00 35 VAL A N 4
ATOM 6101 C CA . VAL A 1 35 ? -13.793 3.390 -26.505 1.00 0.00 35 VAL A CA 4
ATOM 6102 C C . VAL A 1 35 ? -12.358 2.896 -26.681 1.00 0.00 35 VAL A C 4
ATOM 6103 O O . VAL A 1 35 ? -11.782 2.299 -25.773 1.00 0.00 35 VAL A O 4
ATOM 6116 N N . LEU A 1 36 ? -11.779 3.162 -27.845 1.00 0.00 36 LEU A N 4
ATOM 6117 C CA . LEU A 1 36 ? -10.397 2.775 -28.116 1.00 0.00 36 LEU A CA 4
ATOM 6118 C C . LEU A 1 36 ? -9.444 3.451 -27.133 1.00 0.00 36 LEU A C 4
ATOM 6119 O O . LEU A 1 36 ? -8.439 2.865 -26.730 1.00 0.00 36 LEU A O 4
ATOM 6135 N N . GLU A 1 37 ? -9.781 4.675 -26.731 1.00 0.00 37 GLU A N 4
ATOM 6136 C CA . GLU A 1 37 ? -8.990 5.411 -25.787 1.00 0.00 37 GLU A CA 4
ATOM 6137 C C . GLU A 1 37 ? -9.113 4.772 -24.405 1.00 0.00 37 GLU A C 4
ATOM 6138 O O . GLU A 1 37 ? -8.138 4.675 -23.660 1.00 0.00 37 GLU A O 4
ATOM 6150 N N . GLU A 1 38 ? -10.323 4.313 -24.088 1.00 0.00 38 GLU A N 4
ATOM 6151 C CA . GLU A 1 38 ? -10.614 3.667 -22.814 1.00 0.00 38 GLU A CA 4
ATOM 6152 C C . GLU A 1 38 ? -9.789 2.394 -22.693 1.00 0.00 38 GLU A C 4
ATOM 6153 O O . GLU A 1 38 ? -9.183 2.115 -21.659 1.00 0.00 38 GLU A O 4
ATOM 6165 N N . ILE A 1 39 ? -9.770 1.644 -23.779 1.00 0.00 39 ILE A N 4
ATOM 6166 C CA . ILE A 1 39 ? -9.021 0.403 -23.844 1.00 0.00 39 ILE A CA 4
ATOM 6167 C C . ILE A 1 39 ? -7.529 0.683 -23.693 1.00 0.00 39 ILE A C 4
ATOM 6168 O O . ILE A 1 39 ? -6.848 0.046 -22.893 1.00 0.00 39 ILE A O 4
ATOM 6184 N N . GLU A 1 40 ? -7.040 1.662 -24.447 1.00 0.00 40 GLU A N 4
ATOM 6185 C CA . GLU A 1 40 ? -5.632 2.063 -24.406 1.00 0.00 40 GLU A CA 4
ATOM 6186 C C . GLU A 1 40 ? -5.230 2.485 -22.983 1.00 0.00 40 GLU A C 4
ATOM 6187 O O . GLU A 1 40 ? -4.126 2.185 -22.518 1.00 0.00 40 GLU A O 4
ATOM 6199 N N . GLU A 1 41 ? -6.145 3.148 -22.287 1.00 0.00 41 GLU A N 4
ATOM 6200 C CA . GLU A 1 41 ? -5.914 3.592 -20.937 1.00 0.00 41 GLU A CA 4
ATOM 6201 C C . GLU A 1 41 ? -5.753 2.393 -20.007 1.00 0.00 41 GLU A C 4
ATOM 6202 O O . GLU A 1 41 ? -4.828 2.336 -19.187 1.00 0.00 41 GLU A O 4
ATOM 6214 N N . LEU A 1 42 ? -6.631 1.425 -20.169 1.00 0.00 42 LEU A N 4
ATOM 6215 C CA . LEU A 1 42 ? -6.623 0.230 -19.354 1.00 0.00 42 LEU A CA 4
ATOM 6216 C C . LEU A 1 42 ? -5.421 -0.656 -19.662 1.00 0.00 42 LEU A C 4
ATOM 6217 O O . LEU A 1 42 ? -4.853 -1.267 -18.759 1.00 0.00 42 LEU A O 4
ATOM 6233 N N . ILE A 1 43 ? -5.029 -0.718 -20.934 1.00 0.00 43 ILE A N 4
ATOM 6234 C CA . ILE A 1 43 ? -3.884 -1.533 -21.335 1.00 0.00 43 ILE A CA 4
ATOM 6235 C C . ILE A 1 43 ? -2.613 -1.047 -20.647 1.00 0.00 43 ILE A C 4
ATOM 6236 O O . ILE A 1 43 ? -1.867 -1.844 -20.067 1.00 0.00 43 ILE A O 4
ATOM 6252 N N . GLN A 1 44 ? -2.388 0.263 -20.682 1.00 0.00 44 GLN A N 4
ATOM 6253 C CA . GLN A 1 44 ? -1.207 0.844 -20.057 1.00 0.00 44 GLN A CA 4
ATOM 6254 C C . GLN A 1 44 ? -1.252 0.664 -18.552 1.00 0.00 44 GLN A C 4
ATOM 6255 O O . GLN A 1 44 ? -0.283 0.229 -17.951 1.00 0.00 44 GLN A O 4
ATOM 6269 N N . LYS A 1 45 ? -2.408 0.949 -17.964 1.00 0.00 45 LYS A N 4
ATOM 6270 C CA . LYS A 1 45 ? -2.585 0.868 -16.517 1.00 0.00 45 LYS A CA 4
ATOM 6271 C C . LYS A 1 45 ? -2.355 -0.556 -16.014 1.00 0.00 45 LYS A C 4
ATOM 6272 O O . LYS A 1 45 ? -1.833 -0.766 -14.922 1.00 0.00 45 LYS A O 4
ATOM 6291 N N . HIS A 1 46 ? -2.735 -1.521 -16.825 1.00 0.00 46 HIS A N 4
ATOM 6292 C CA . HIS A 1 46 ? -2.577 -2.921 -16.486 1.00 0.00 46 HIS A CA 4
ATOM 6293 C C . HIS A 1 46 ? -1.115 -3.346 -16.664 1.00 0.00 46 HIS A C 4
ATOM 6294 O O . HIS A 1 46 ? -0.551 -4.042 -15.823 1.00 0.00 46 HIS A O 4
ATOM 6308 N N . ARG A 1 47 ? -0.513 -2.918 -17.771 1.00 0.00 47 ARG A N 4
ATOM 6309 C CA . ARG A 1 47 ? 0.880 -3.243 -18.075 1.00 0.00 47 ARG A CA 4
ATOM 6310 C C . ARG A 1 47 ? 1.858 -2.588 -17.091 1.00 0.00 47 ARG A C 4
ATOM 6311 O O . ARG A 1 47 ? 2.913 -3.145 -16.804 1.00 0.00 47 ARG A O 4
ATOM 6332 N N . GLN A 1 48 ? 1.499 -1.420 -16.569 1.00 0.00 48 GLN A N 4
ATOM 6333 C CA . GLN A 1 48 ? 2.359 -0.711 -15.612 1.00 0.00 48 GLN A CA 4
ATOM 6334 C C . GLN A 1 48 ? 2.650 -1.581 -14.398 1.00 0.00 48 GLN A C 4
ATOM 6335 O O . GLN A 1 48 ? 3.767 -1.585 -13.881 1.00 0.00 48 GLN A O 4
ATOM 6349 N N . LEU A 1 49 ? 1.657 -2.341 -13.975 1.00 0.00 49 LEU A N 4
ATOM 6350 C CA . LEU A 1 49 ? 1.800 -3.234 -12.836 1.00 0.00 49 LEU A CA 4
ATOM 6351 C C . LEU A 1 49 ? 2.789 -4.352 -13.162 1.00 0.00 49 LEU A C 4
ATOM 6352 O O . LEU A 1 49 ? 3.542 -4.811 -12.300 1.00 0.00 49 LEU A O 4
ATOM 6368 N N . PHE A 1 50 ? 2.796 -4.760 -14.420 1.00 0.00 50 PHE A N 4
ATOM 6369 C CA . PHE A 1 50 ? 3.680 -5.812 -14.891 1.00 0.00 50 PHE A CA 4
ATOM 6370 C C . PHE A 1 50 ? 5.111 -5.289 -15.033 1.00 0.00 50 PHE A C 4
ATOM 6371 O O . PHE A 1 50 ? 6.078 -6.006 -14.765 1.00 0.00 50 PHE A O 4
ATOM 6388 N N . ASP A 1 51 ? 5.237 -4.026 -15.414 1.00 0.00 51 ASP A N 4
ATOM 6389 C CA . ASP A 1 51 ? 6.549 -3.415 -15.595 1.00 0.00 51 ASP A CA 4
ATOM 6390 C C . ASP A 1 51 ? 7.196 -3.138 -14.252 1.00 0.00 51 ASP A C 4
ATOM 6391 O O . ASP A 1 51 ? 8.420 -3.076 -14.143 1.00 0.00 51 ASP A O 4
ATOM 6400 N N . ASN A 1 52 ? 6.359 -2.943 -13.232 1.00 0.00 52 ASN A N 4
ATOM 6401 C CA . ASN A 1 52 ? 6.833 -2.713 -11.860 1.00 0.00 52 ASN A CA 4
ATOM 6402 C C . ASN A 1 52 ? 7.861 -3.759 -11.439 1.00 0.00 52 ASN A C 4
ATOM 6403 O O . ASN A 1 52 ? 8.962 -3.409 -11.010 1.00 0.00 52 ASN A O 4
ATOM 6414 N N . ARG A 1 53 ? 7.506 -5.041 -11.575 1.00 0.00 53 ARG A N 4
ATOM 6415 C CA . ARG A 1 53 ? 8.422 -6.127 -11.204 1.00 0.00 53 ARG A CA 4
ATOM 6416 C C . ARG A 1 53 ? 7.852 -7.501 -11.569 1.00 0.00 53 ARG A C 4
ATOM 6417 O O . ARG A 1 53 ? 8.100 -8.485 -10.869 1.00 0.00 53 ARG A O 4
ATOM 6438 N N . GLN A 1 54 ? 7.116 -7.562 -12.686 1.00 0.00 54 GLN A N 4
ATOM 6439 C CA . GLN A 1 54 ? 6.498 -8.813 -13.190 1.00 0.00 54 GLN A CA 4
ATOM 6440 C C . GLN A 1 54 ? 5.290 -9.230 -12.358 1.00 0.00 54 GLN A C 4
ATOM 6441 O O . GLN A 1 54 ? 4.188 -9.369 -12.887 1.00 0.00 54 GLN A O 4
ATOM 6455 N N . GLU A 1 55 ? 5.516 -9.423 -11.052 1.00 0.00 55 GLU A N 4
ATOM 6456 C CA . GLU A 1 55 ? 4.487 -9.876 -10.101 1.00 0.00 55 GLU A CA 4
ATOM 6457 C C . GLU A 1 55 ? 4.100 -11.334 -10.334 1.00 0.00 55 GLU A C 4
ATOM 6458 O O . GLU A 1 55 ? 4.125 -12.143 -9.411 1.00 0.00 55 GLU A O 4
ATOM 6470 N N . ALA A 1 56 ? 3.744 -11.664 -11.553 1.00 0.00 56 ALA A N 4
ATOM 6471 C CA . ALA A 1 56 ? 3.424 -13.025 -11.904 1.00 0.00 56 ALA A CA 4
ATOM 6472 C C . ALA A 1 56 ? 4.639 -13.681 -12.532 1.00 0.00 56 ALA A C 4
ATOM 6473 O O . ALA A 1 56 ? 5.138 -13.224 -13.563 1.00 0.00 56 ALA A O 4
ATOM 6480 N N . ALA A 1 57 ? 5.120 -14.741 -11.908 1.00 0.00 57 ALA A N 4
ATOM 6481 C CA . ALA A 1 57 ? 6.317 -15.434 -12.371 1.00 0.00 57 ALA A CA 4
ATOM 6482 C C . ALA A 1 57 ? 6.041 -16.346 -13.576 1.00 0.00 57 ALA A C 4
ATOM 6483 O O . ALA A 1 57 ? 6.360 -17.541 -13.552 1.00 0.00 57 ALA A O 4
ATOM 6490 N N . ASP A 1 58 ? 5.468 -15.781 -14.627 1.00 0.00 58 ASP A N 4
ATOM 6491 C CA . ASP A 1 58 ? 5.186 -16.540 -15.839 1.00 0.00 58 ASP A CA 4
ATOM 6492 C C . ASP A 1 58 ? 5.409 -15.686 -17.074 1.00 0.00 58 ASP A C 4
ATOM 6493 O O . ASP A 1 58 ? 4.807 -14.626 -17.228 1.00 0.00 58 ASP A O 4
ATOM 6502 N N . THR A 1 59 ? 6.290 -16.142 -17.940 1.00 0.00 59 THR A N 4
ATOM 6503 C CA . THR A 1 59 ? 6.628 -15.410 -19.142 1.00 0.00 59 THR A CA 4
ATOM 6504 C C . THR A 1 59 ? 5.684 -15.730 -20.312 1.00 0.00 59 THR A C 4
ATOM 6505 O O . THR A 1 59 ? 5.390 -14.855 -21.130 1.00 0.00 59 THR A O 4
ATOM 6516 N N . GLU A 1 60 ? 5.200 -16.974 -20.390 1.00 0.00 60 GLU A N 4
ATOM 6517 C CA . GLU A 1 60 ? 4.381 -17.377 -21.534 1.00 0.00 60 GLU A CA 4
ATOM 6518 C C . GLU A 1 60 ? 3.040 -16.644 -21.565 1.00 0.00 60 GLU A C 4
ATOM 6519 O O . GLU A 1 60 ? 2.555 -16.280 -22.639 1.00 0.00 60 GLU A O 4
ATOM 6531 N N . ALA A 1 61 ? 2.449 -16.412 -20.395 1.00 0.00 61 ALA A N 4
ATOM 6532 C CA . ALA A 1 61 ? 1.199 -15.668 -20.311 1.00 0.00 61 ALA A CA 4
ATOM 6533 C C . ALA A 1 61 ? 1.425 -14.219 -20.722 1.00 0.00 61 ALA A C 4
ATOM 6534 O O . ALA A 1 61 ? 0.583 -13.604 -21.384 1.00 0.00 61 ALA A O 4
ATOM 6541 N N . ALA A 1 62 ? 2.581 -13.688 -20.346 1.00 0.00 62 ALA A N 4
ATOM 6542 C CA . ALA A 1 62 ? 2.948 -12.321 -20.681 1.00 0.00 62 ALA A CA 4
ATOM 6543 C C . ALA A 1 62 ? 3.171 -12.184 -22.178 1.00 0.00 62 ALA A C 4
ATOM 6544 O O . ALA A 1 62 ? 2.843 -11.160 -22.778 1.00 0.00 62 ALA A O 4
ATOM 6551 N N . LYS A 1 63 ? 3.713 -13.238 -22.781 1.00 0.00 63 LYS A N 4
ATOM 6552 C CA . LYS A 1 63 ? 3.975 -13.259 -24.209 1.00 0.00 63 LYS A CA 4
ATOM 6553 C C . LYS A 1 63 ? 2.672 -13.159 -24.991 1.00 0.00 63 LYS A C 4
ATOM 6554 O O . LYS A 1 63 ? 2.601 -12.477 -26.017 1.00 0.00 63 LYS A O 4
ATOM 6573 N N . GLN A 1 64 ? 1.637 -13.823 -24.491 1.00 0.00 64 GLN A N 4
ATOM 6574 C CA . GLN A 1 64 ? 0.332 -13.784 -25.129 1.00 0.00 64 GLN A CA 4
ATOM 6575 C C . GLN A 1 64 ? -0.247 -12.389 -25.021 1.00 0.00 64 GLN A C 4
ATOM 6576 O O . GLN A 1 64 ? -0.838 -11.875 -25.974 1.00 0.00 64 GLN A O 4
ATOM 6590 N N . GLY A 1 65 ? -0.068 -11.777 -23.850 1.00 0.00 65 GLY A N 4
ATOM 6591 C CA . GLY A 1 65 ? -0.528 -10.420 -23.644 1.00 0.00 65 GLY A CA 4
ATOM 6592 C C . GLY A 1 65 ? 0.139 -9.448 -24.588 1.00 0.00 65 GLY A C 4
ATOM 6593 O O . GLY A 1 65 ? -0.512 -8.550 -25.116 1.00 0.00 65 GLY A O 4
ATOM 6597 N N . ASP A 1 66 ? 1.437 -9.630 -24.818 1.00 0.00 66 ASP A N 4
ATOM 6598 C CA . ASP A 1 66 ? 2.157 -8.798 -25.779 1.00 0.00 66 ASP A CA 4
ATOM 6599 C C . ASP A 1 66 ? 1.552 -8.941 -27.161 1.00 0.00 66 ASP A C 4
ATOM 6600 O O . ASP A 1 66 ? 1.337 -7.949 -27.860 1.00 0.00 66 ASP A O 4
ATOM 6609 N N . GLN A 1 67 ? 1.266 -10.178 -27.545 1.00 0.00 67 GLN A N 4
ATOM 6610 C CA . GLN A 1 67 ? 0.662 -10.460 -28.840 1.00 0.00 67 GLN A CA 4
ATOM 6611 C C . GLN A 1 67 ? -0.726 -9.837 -28.945 1.00 0.00 67 GLN A C 4
ATOM 6612 O O . GLN A 1 67 ? -1.091 -9.302 -29.988 1.00 0.00 67 GLN A O 4
ATOM 6626 N N . TRP A 1 68 ? -1.490 -9.899 -27.855 1.00 0.00 68 TRP A N 4
ATOM 6627 C CA . TRP A 1 68 ? -2.824 -9.307 -27.821 1.00 0.00 68 TRP A CA 4
ATOM 6628 C C . TRP A 1 68 ? -2.742 -7.804 -28.081 1.00 0.00 68 TRP A C 4
ATOM 6629 O O . TRP A 1 68 ? -3.581 -7.235 -28.779 1.00 0.00 68 TRP A O 4
ATOM 6650 N N . VAL A 1 69 ? -1.704 -7.176 -27.537 1.00 0.00 69 VAL A N 4
ATOM 6651 C CA . VAL A 1 69 ? -1.504 -5.747 -27.710 1.00 0.00 69 VAL A CA 4
ATOM 6652 C C . VAL A 1 69 ? -1.193 -5.451 -29.174 1.00 0.00 69 VAL A C 4
ATOM 6653 O O . VAL A 1 69 ? -1.665 -4.463 -29.737 1.00 0.00 69 VAL A O 4
ATOM 6666 N N . GLN A 1 70 ? -0.418 -6.339 -29.793 1.00 0.00 70 GLN A N 4
ATOM 6667 C CA . GLN A 1 70 ? -0.053 -6.197 -31.195 1.00 0.00 70 GLN A CA 4
ATOM 6668 C C . GLN A 1 70 ? -1.276 -6.381 -32.081 1.00 0.00 70 GLN A C 4
ATOM 6669 O O . GLN A 1 70 ? -1.455 -5.668 -33.070 1.00 0.00 70 GLN A O 4
ATOM 6683 N N . LEU A 1 71 ? -2.123 -7.338 -31.715 1.00 0.00 71 LEU A N 4
ATOM 6684 C CA . LEU A 1 71 ? -3.368 -7.578 -32.431 1.00 0.00 71 LEU A CA 4
ATOM 6685 C C . LEU A 1 71 ? -4.260 -6.348 -32.342 1.00 0.00 71 LEU A C 4
ATOM 6686 O O . LEU A 1 71 ? -4.904 -5.964 -33.314 1.00 0.00 71 LEU A O 4
ATOM 6702 N N . PHE A 1 72 ? -4.272 -5.730 -31.165 1.00 0.00 72 PHE A N 4
ATOM 6703 C CA . PHE A 1 72 ? -5.052 -4.522 -30.940 1.00 0.00 72 PHE A CA 4
ATOM 6704 C C . PHE A 1 72 ? -4.547 -3.391 -31.832 1.00 0.00 72 PHE A C 4
ATOM 6705 O O . PHE A 1 72 ? -5.336 -2.616 -32.377 1.00 0.00 72 PHE A O 4
ATOM 6722 N N . GLN A 1 73 ? -3.229 -3.311 -31.988 1.00 0.00 73 GLN A N 4
ATOM 6723 C CA . GLN A 1 73 ? -2.622 -2.295 -32.840 1.00 0.00 73 GLN A CA 4
ATOM 6724 C C . GLN A 1 73 ? -3.054 -2.494 -34.282 1.00 0.00 73 GLN A C 4
ATOM 6725 O O . GLN A 1 73 ? -3.381 -1.537 -34.984 1.00 0.00 73 GLN A O 4
ATOM 6739 N N . ARG A 1 74 ? -3.072 -3.749 -34.715 1.00 0.00 74 ARG A N 4
ATOM 6740 C CA . ARG A 1 74 ? -3.497 -4.084 -36.062 1.00 0.00 74 ARG A CA 4
ATOM 6741 C C . ARG A 1 74 ? -4.988 -3.821 -36.222 1.00 0.00 74 ARG A C 4
ATOM 6742 O O . ARG A 1 74 ? -5.446 -3.418 -37.287 1.00 0.00 74 ARG A O 4
ATOM 6763 N N . PHE A 1 75 ? -5.736 -4.064 -35.148 1.00 0.00 75 PHE A N 4
ATOM 6764 C CA . PHE A 1 75 ? -7.170 -3.797 -35.124 1.00 0.00 75 PHE A CA 4
ATOM 6765 C C . PHE A 1 75 ? -7.417 -2.302 -35.324 1.00 0.00 75 PHE A C 4
ATOM 6766 O O . PHE A 1 75 ? -8.237 -1.904 -36.146 1.00 0.00 75 PHE A O 4
ATOM 6783 N N . ARG A 1 76 ? -6.684 -1.482 -34.569 1.00 0.00 76 ARG A N 4
ATOM 6784 C CA . ARG A 1 76 ? -6.757 -0.027 -34.712 1.00 0.00 76 ARG A CA 4
ATOM 6785 C C . ARG A 1 76 ? -6.389 0.378 -36.136 1.00 0.00 76 ARG A C 4
ATOM 6786 O O . ARG A 1 76 ? -7.029 1.241 -36.736 1.00 0.00 76 ARG A O 4
ATOM 6807 N N . GLU A 1 77 ? -5.394 -0.301 -36.680 1.00 0.00 77 GLU A N 4
ATOM 6808 C CA . GLU A 1 77 ? -4.888 -0.026 -38.005 1.00 0.00 77 GLU A CA 4
ATOM 6809 C C . GLU A 1 77 ? -5.946 -0.355 -39.049 1.00 0.00 77 GLU A C 4
ATOM 6810 O O . GLU A 1 77 ? -6.087 0.345 -40.054 1.00 0.00 77 GLU A O 4
ATOM 6822 N N . ALA A 1 78 ? -6.701 -1.409 -38.786 1.00 0.00 78 ALA A N 4
ATOM 6823 C CA . ALA A 1 78 ? -7.735 -1.871 -39.686 1.00 0.00 78 ALA A CA 4
ATOM 6824 C C . ALA A 1 78 ? -8.889 -0.888 -39.722 1.00 0.00 78 ALA A C 4
ATOM 6825 O O . ALA A 1 78 ? -9.542 -0.718 -40.753 1.00 0.00 78 ALA A O 4
ATOM 6832 N N . ILE A 1 79 ? -9.121 -0.213 -38.594 1.00 0.00 79 ILE A N 4
ATOM 6833 C CA . ILE A 1 79 ? -10.194 0.765 -38.493 1.00 0.00 79 ILE A CA 4
ATOM 6834 C C . ILE A 1 79 ? -9.810 1.988 -39.301 1.00 0.00 79 ILE A C 4
ATOM 6835 O O . ILE A 1 79 ? -10.637 2.592 -39.985 1.00 0.00 79 ILE A O 4
ATOM 6851 N N . ASP A 1 80 ? -8.526 2.316 -39.250 1.00 0.00 80 ASP A N 4
ATOM 6852 C CA . ASP A 1 80 ? -7.994 3.464 -39.958 1.00 0.00 80 ASP A CA 4
ATOM 6853 C C . ASP A 1 80 ? -8.042 3.210 -41.458 1.00 0.00 80 ASP A C 4
ATOM 6854 O O . ASP A 1 80 ? -8.242 4.129 -42.254 1.00 0.00 80 ASP A O 4
ATOM 6863 N N . LYS A 1 81 ? -7.877 1.950 -41.832 1.00 0.00 81 LYS A N 4
ATOM 6864 C CA . LYS A 1 81 ? -7.891 1.543 -43.230 1.00 0.00 81 LYS A CA 4
ATOM 6865 C C . LYS A 1 81 ? -9.311 1.358 -43.751 1.00 0.00 81 LYS A C 4
ATOM 6866 O O . LYS A 1 81 ? -9.519 1.233 -44.957 1.00 0.00 81 LYS A O 4
ATOM 6885 N N . GLY A 1 82 ? -10.290 1.349 -42.852 1.00 0.00 82 GLY A N 4
ATOM 6886 C CA . GLY A 1 82 ? -11.657 1.096 -43.269 1.00 0.00 82 GLY A CA 4
ATOM 6887 C C . GLY A 1 82 ? -11.848 -0.326 -43.763 1.00 0.00 82 GLY A C 4
ATOM 6888 O O . GLY A 1 82 ? -12.738 -0.596 -44.570 1.00 0.00 82 GLY A O 4
ATOM 6892 N N . ASP A 1 83 ? -11.019 -1.234 -43.282 1.00 0.00 83 ASP A N 4
ATOM 6893 C CA . ASP A 1 83 ? -11.058 -2.615 -43.726 1.00 0.00 83 ASP A CA 4
ATOM 6894 C C . ASP A 1 83 ? -11.945 -3.437 -42.807 1.00 0.00 83 ASP A C 4
ATOM 6895 O O . ASP A 1 83 ? -11.537 -3.830 -41.719 1.00 0.00 83 ASP A O 4
ATOM 6904 N N . LYS A 1 84 ? -13.164 -3.677 -43.250 1.00 0.00 84 LYS A N 4
ATOM 6905 C CA . LYS A 1 84 ? -14.157 -4.364 -42.434 1.00 0.00 84 LYS A CA 4
ATOM 6906 C C . LYS A 1 84 ? -13.794 -5.836 -42.241 1.00 0.00 84 LYS A C 4
ATOM 6907 O O . LYS A 1 84 ? -14.071 -6.422 -41.193 1.00 0.00 84 LYS A O 4
ATOM 6926 N N . ASP A 1 85 ? -13.140 -6.412 -43.241 1.00 0.00 85 ASP A N 4
ATOM 6927 C CA . ASP A 1 85 ? -12.795 -7.829 -43.209 1.00 0.00 85 ASP A CA 4
ATOM 6928 C C . ASP A 1 85 ? -11.815 -8.154 -42.102 1.00 0.00 85 ASP A C 4
ATOM 6929 O O . ASP A 1 85 ? -12.058 -9.064 -41.304 1.00 0.00 85 ASP A O 4
ATOM 6938 N N . SER A 1 86 ? -10.714 -7.417 -42.025 1.00 0.00 86 SER A N 4
ATOM 6939 C CA . SER A 1 86 ? -9.717 -7.664 -41.001 1.00 0.00 86 SER A CA 4
ATOM 6940 C C . SER A 1 86 ? -10.255 -7.376 -39.612 1.00 0.00 86 SER A C 4
ATOM 6941 O O . SER A 1 86 ? -9.869 -8.033 -38.655 1.00 0.00 86 SER A O 4
ATOM 6949 N N . LEU A 1 87 ? -11.167 -6.412 -39.504 1.00 0.00 87 LEU A N 4
ATOM 6950 C CA . LEU A 1 87 ? -11.742 -6.060 -38.212 1.00 0.00 87 LEU A CA 4
ATOM 6951 C C . LEU A 1 87 ? -12.441 -7.257 -37.603 1.00 0.00 87 LEU A C 4
ATOM 6952 O O . LEU A 1 87 ? -12.226 -7.584 -36.440 1.00 0.00 87 LEU A O 4
ATOM 6968 N N . GLU A 1 88 ? -13.260 -7.915 -38.399 1.00 0.00 88 GLU A N 4
ATOM 6969 C CA . GLU A 1 88 ? -13.977 -9.098 -37.956 1.00 0.00 88 GLU A CA 4
ATOM 6970 C C . GLU A 1 88 ? -13.013 -10.229 -37.597 1.00 0.00 88 GLU A C 4
ATOM 6971 O O . GLU A 1 88 ? -13.196 -10.918 -36.590 1.00 0.00 88 GLU A O 4
ATOM 6983 N N . GLN A 1 89 ? -11.979 -10.402 -38.408 1.00 0.00 89 GLN A N 4
ATOM 6984 C CA . GLN A 1 89 ? -10.996 -11.457 -38.179 1.00 0.00 89 GLN A CA 4
ATOM 6985 C C . GLN A 1 89 ? -10.167 -11.178 -36.922 1.00 0.00 89 GLN A C 4
ATOM 6986 O O . GLN A 1 89 ? -9.941 -12.071 -36.099 1.00 0.00 89 GLN A O 4
ATOM 7000 N N . LEU A 1 90 ? -9.718 -9.941 -36.784 1.00 0.00 90 LEU A N 4
ATOM 7001 C CA . LEU A 1 90 ? -8.902 -9.537 -35.645 1.00 0.00 90 LEU A CA 4
ATOM 7002 C C . LEU A 1 90 ? -9.708 -9.525 -34.357 1.00 0.00 90 LEU A C 4
ATOM 7003 O O . LEU A 1 90 ? -9.204 -9.899 -33.308 1.00 0.00 90 LEU A O 4
ATOM 7019 N N . LEU A 1 91 ? -10.966 -9.109 -34.444 1.00 0.00 91 LEU A N 4
ATOM 7020 C CA . LEU A 1 91 ? -11.835 -9.055 -33.274 1.00 0.00 91 LEU A CA 4
ATOM 7021 C C . LEU A 1 91 ? -12.029 -10.453 -32.694 1.00 0.00 91 LEU A C 4
ATOM 7022 O O . LEU A 1 91 ? -11.967 -10.647 -31.476 1.00 0.00 91 LEU A O 4
ATOM 7038 N N . GLU A 1 92 ? -12.236 -11.424 -33.576 1.00 0.00 92 GLU A N 4
ATOM 7039 C CA . GLU A 1 92 ? -12.396 -12.811 -33.166 1.00 0.00 92 GLU A CA 4
ATOM 7040 C C . GLU A 1 92 ? -11.115 -13.318 -32.511 1.00 0.00 92 GLU A C 4
ATOM 7041 O O . GLU A 1 92 ? -11.155 -14.004 -31.478 1.00 0.00 92 GLU A O 4
ATOM 7053 N N . GLU A 1 93 ? -9.981 -12.968 -33.108 1.00 0.00 93 GLU A N 4
ATOM 7054 C CA . GLU A 1 93 ? -8.685 -13.371 -32.594 1.00 0.00 93 GLU A CA 4
ATOM 7055 C C . GLU A 1 93 ? -8.438 -12.733 -31.228 1.00 0.00 93 GLU A C 4
ATOM 7056 O O . GLU A 1 93 ? -7.928 -13.378 -30.309 1.00 0.00 93 GLU A O 4
ATOM 7068 N N . LEU A 1 94 ? -8.834 -11.467 -31.095 1.00 0.00 94 LEU A N 4
ATOM 7069 C CA . LEU A 1 94 ? -8.673 -10.736 -29.846 1.00 0.00 94 LEU A CA 4
ATOM 7070 C C . LEU A 1 94 ? -9.444 -11.423 -28.733 1.00 0.00 94 LEU A C 4
ATOM 7071 O O . LEU A 1 94 ? -8.932 -11.601 -27.634 1.00 0.00 94 LEU A O 4
ATOM 7087 N N . GLU A 1 95 ? -10.680 -11.801 -29.035 1.00 0.00 95 GLU A N 4
ATOM 7088 C CA . GLU A 1 95 ? -11.547 -12.4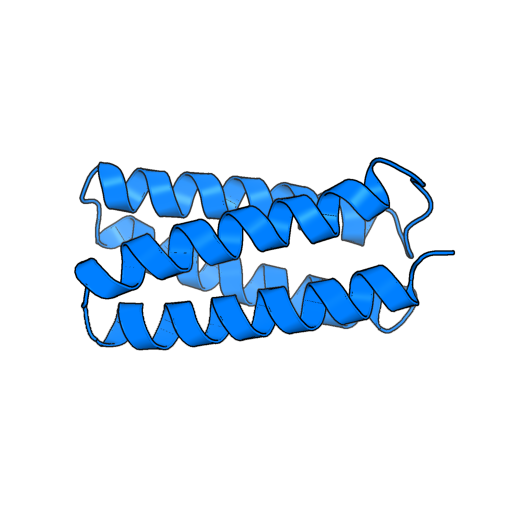80 -28.080 1.00 0.00 95 GLU A CA 4
ATOM 7089 C C . GLU A 1 95 ? -10.944 -13.807 -27.619 1.00 0.00 95 GLU A C 4
ATOM 7090 O O . GLU A 1 95 ? -10.915 -14.107 -26.423 1.00 0.00 95 GLU A O 4
ATOM 7102 N N . GLN A 1 96 ? -10.430 -14.581 -28.565 1.00 0.00 96 GLN A N 4
ATOM 7103 C CA . GLN A 1 96 ? -9.881 -15.894 -28.266 1.00 0.00 96 GLN A CA 4
ATOM 7104 C C . GLN A 1 96 ? -8.606 -15.780 -27.442 1.00 0.00 96 GLN A C 4
ATOM 7105 O O . GLN A 1 96 ? -8.411 -16.515 -26.475 1.00 0.00 96 GLN A O 4
ATOM 7119 N N . ALA A 1 97 ? -7.760 -14.843 -27.821 1.00 0.00 97 ALA A N 4
ATOM 7120 C CA . ALA A 1 97 ? -6.503 -14.626 -27.126 1.00 0.00 97 ALA A CA 4
ATOM 7121 C C . ALA A 1 97 ? -6.764 -14.088 -25.728 1.00 0.00 97 ALA A C 4
ATOM 7122 O O . ALA A 1 97 ? -6.142 -14.519 -24.761 1.00 0.00 97 ALA A O 4
ATOM 7129 N N . LEU A 1 98 ? -7.723 -13.175 -25.626 1.00 0.00 98 LEU A N 4
ATOM 7130 C CA . LEU A 1 98 ? -8.089 -12.572 -24.353 1.00 0.00 98 LEU A CA 4
ATOM 7131 C C . LEU A 1 98 ? -8.591 -13.641 -23.384 1.00 0.00 98 LEU A C 4
ATOM 7132 O O . LEU A 1 98 ? -8.177 -13.689 -22.220 1.00 0.00 98 LEU A O 4
ATOM 7148 N N . GLN A 1 99 ? -9.472 -14.497 -23.872 1.00 0.00 99 GLN A N 4
ATOM 7149 C CA . GLN A 1 99 ? -10.016 -15.575 -23.065 1.00 0.00 99 GLN A CA 4
ATOM 7150 C C . GLN A 1 99 ? -8.944 -16.559 -22.616 1.00 0.00 99 GLN A C 4
ATOM 7151 O O . GLN A 1 99 ? -8.997 -17.066 -21.497 1.00 0.00 99 GLN A O 4
ATOM 7165 N N . LYS A 1 100 ? -7.953 -16.810 -23.467 1.00 0.00 100 LYS A N 4
ATOM 7166 C CA . LYS A 1 100 ? -6.900 -17.757 -23.131 1.00 0.00 100 LYS A CA 4
ATOM 7167 C C . LYS A 1 100 ? -5.978 -17.196 -22.060 1.00 0.00 100 LYS A C 4
ATOM 7168 O O . LYS A 1 100 ? -5.564 -17.915 -21.143 1.00 0.00 100 LYS A O 4
ATOM 7187 N N . ILE A 1 101 ? -5.660 -15.910 -22.176 1.00 0.00 101 ILE A N 4
ATOM 7188 C CA . ILE A 1 101 ? -4.809 -15.237 -21.206 1.00 0.00 101 ILE A CA 4
ATOM 7189 C C . ILE A 1 101 ? -5.451 -15.256 -19.823 1.00 0.00 101 ILE A C 4
ATOM 7190 O O . ILE A 1 101 ? -4.796 -15.580 -18.839 1.00 0.00 101 ILE A O 4
ATOM 7206 N N . ARG A 1 102 ? -6.746 -14.930 -19.753 1.00 0.00 102 ARG A N 4
ATOM 7207 C CA . ARG A 1 102 ? -7.471 -14.933 -18.476 1.00 0.00 102 ARG A CA 4
ATOM 7208 C C . ARG A 1 102 ? -7.418 -16.304 -17.821 1.00 0.00 102 ARG A C 4
ATOM 7209 O O . ARG A 1 102 ? -7.325 -16.419 -16.596 1.00 0.00 102 ARG A O 4
ATOM 7230 N N . GLU A 1 103 ? -7.486 -17.338 -18.638 1.00 0.00 103 GLU A N 4
ATOM 7231 C CA . GLU A 1 103 ? -7.451 -18.700 -18.150 1.00 0.00 103 GLU A CA 4
ATOM 7232 C C . GLU A 1 103 ? -6.111 -19.041 -17.527 1.00 0.00 103 GLU A C 4
ATOM 7233 O O . GLU A 1 103 ? -6.056 -19.632 -16.450 1.00 0.00 103 GLU A O 4
ATOM 7245 N N . LEU A 1 104 ? -5.035 -18.684 -18.200 1.00 0.00 104 LEU A N 4
ATOM 7246 C CA . LEU A 1 104 ? -3.700 -18.951 -17.696 1.00 0.00 104 LEU A CA 4
ATOM 7247 C C . LEU A 1 104 ? -3.336 -18.026 -16.538 1.00 0.00 104 LEU A C 4
ATOM 7248 O O . LEU A 1 104 ? -2.798 -18.464 -15.540 1.00 0.00 104 LEU A O 4
ATOM 7264 N N . ALA A 1 105 ? -3.672 -16.760 -16.663 1.00 0.00 105 ALA A N 4
ATOM 7265 C CA . ALA A 1 105 ? -3.263 -15.750 -15.690 1.00 0.00 105 ALA A CA 4
ATOM 7266 C C . ALA A 1 105 ? -3.819 -15.984 -14.283 1.00 0.00 105 ALA A C 4
ATOM 7267 O O . ALA A 1 105 ? -3.158 -15.662 -13.298 1.00 0.00 105 ALA A O 4
ATOM 7274 N N . GLU A 1 106 ? -5.017 -16.537 -14.180 1.00 0.00 106 GLU A N 4
ATOM 7275 C CA . GLU A 1 106 ? -5.631 -16.729 -12.869 1.00 0.00 106 GLU A CA 4
ATOM 7276 C C . GLU A 1 106 ? -5.241 -18.085 -12.248 1.00 0.00 106 GLU A C 4
ATOM 7277 O O . GLU A 1 106 ? -5.651 -18.412 -11.129 1.00 0.00 106 GLU A O 4
ATOM 7289 N N . LYS A 1 107 ? -4.431 -18.851 -12.971 1.00 0.00 107 LYS A N 4
ATOM 7290 C CA . LYS A 1 107 ? -3.961 -20.164 -12.522 1.00 0.00 107 LYS A CA 4
ATOM 7291 C C . LYS A 1 107 ? -2.986 -20.728 -13.545 1.00 0.00 107 LYS A C 4
ATOM 7292 O O . LYS A 1 107 ? -3.392 -21.275 -14.572 1.00 0.00 107 LYS A O 4
ATOM 7311 N N . LYS A 1 108 ? -1.702 -20.600 -13.270 1.00 0.00 108 LYS A N 4
ATOM 7312 C CA . LYS A 1 108 ? -0.704 -20.988 -14.239 1.00 0.00 108 LYS A CA 4
ATOM 7313 C C . LYS A 1 108 ? 0.500 -21.657 -13.607 1.00 0.00 108 LYS A C 4
ATOM 7314 O O . LYS A 1 108 ? 1.206 -21.059 -12.786 1.00 0.00 108 LYS A O 4
ATOM 7333 N N . ASN A 1 109 ? 0.736 -22.893 -13.993 1.00 0.00 109 ASN A N 4
ATOM 7334 C CA . ASN A 1 109 ? 1.912 -23.600 -13.565 1.00 0.00 109 ASN A CA 4
ATOM 7335 C C . ASN A 1 109 ? 2.782 -23.895 -14.776 1.00 0.00 109 ASN A C 4
ATOM 7336 O O . ASN A 1 109 ? 2.687 -25.005 -15.331 1.00 0.00 109 ASN A O 4
ATOM 7397 N N . SER A 1 1 ? -0.336 -4.376 -3.690 1.00 0.00 1 SER A N 5
ATOM 7398 C CA . SER A 1 1 ? -1.337 -3.402 -4.156 1.00 0.00 1 SER A CA 5
ATOM 7399 C C . SER A 1 1 ? -1.189 -3.148 -5.657 1.00 0.00 1 SER A C 5
ATOM 7400 O O . SER A 1 1 ? -1.811 -2.244 -6.211 1.00 0.00 1 SER A O 5
ATOM 7410 N N . GLU A 1 2 ? -0.380 -3.967 -6.312 1.00 0.00 2 GLU A N 5
ATOM 7411 C CA . GLU A 1 2 ? -0.109 -3.808 -7.725 1.00 0.00 2 GLU A CA 5
ATOM 7412 C C . GLU A 1 2 ? -0.806 -4.887 -8.556 1.00 0.00 2 GLU A C 5
ATOM 7413 O O . GLU A 1 2 ? -1.446 -4.585 -9.564 1.00 0.00 2 GLU A O 5
ATOM 7425 N N . PHE A 1 3 ? -0.701 -6.139 -8.111 1.00 0.00 3 PHE A N 5
ATOM 7426 C CA . PHE A 1 3 ? -1.267 -7.265 -8.848 1.00 0.00 3 PHE A CA 5
ATOM 7427 C C . PHE A 1 3 ? -2.784 -7.208 -8.904 1.00 0.00 3 PHE A C 5
ATOM 7428 O O . PHE A 1 3 ? -3.386 -7.626 -9.894 1.00 0.00 3 PHE A O 5
ATOM 7445 N N . GLU A 1 4 ? -3.403 -6.685 -7.855 1.00 0.00 4 GLU A N 5
ATOM 7446 C CA . GLU A 1 4 ? -4.848 -6.568 -7.833 1.00 0.00 4 GLU A CA 5
ATOM 7447 C C . GLU A 1 4 ? -5.331 -5.577 -8.865 1.00 0.00 4 GLU A C 5
ATOM 7448 O O . GLU A 1 4 ? -6.234 -5.877 -9.631 1.00 0.00 4 GLU A O 5
ATOM 7460 N N . LYS A 1 5 ? -4.714 -4.399 -8.904 1.00 0.00 5 LYS A N 5
ATOM 7461 C CA . LYS A 1 5 ? -5.092 -3.393 -9.885 1.00 0.00 5 LYS A CA 5
ATOM 7462 C C . LYS A 1 5 ? -4.788 -3.897 -11.289 1.00 0.00 5 LYS A C 5
ATOM 7463 O O . LYS A 1 5 ? -5.564 -3.684 -12.217 1.00 0.00 5 LYS A O 5
ATOM 7482 N N . LEU A 1 6 ? -3.625 -4.526 -11.439 1.00 0.00 6 LEU A N 5
ATOM 7483 C CA . LEU A 1 6 ? -3.266 -5.195 -12.691 1.00 0.00 6 LEU A CA 5
ATOM 7484 C C . LEU A 1 6 ? -4.410 -6.110 -13.148 1.00 0.00 6 LEU A C 5
ATOM 7485 O O . LEU A 1 6 ? -4.861 -6.031 -14.291 1.00 0.00 6 LEU A O 5
ATOM 7501 N N . ARG A 1 7 ? -4.878 -6.960 -12.246 1.00 0.00 7 ARG A N 5
ATOM 7502 C CA . ARG A 1 7 ? -6.005 -7.843 -12.531 1.00 0.00 7 ARG A CA 5
ATOM 7503 C C . ARG A 1 7 ? -7.289 -7.045 -12.803 1.00 0.00 7 ARG A C 5
ATOM 7504 O O . ARG A 1 7 ? -8.024 -7.336 -13.752 1.00 0.00 7 ARG A O 5
ATOM 7525 N N . GLN A 1 8 ? -7.534 -6.036 -11.980 1.00 0.00 8 GLN A N 5
ATOM 7526 C CA . GLN A 1 8 ? -8.728 -5.197 -12.106 1.00 0.00 8 GLN A CA 5
ATOM 7527 C C . GLN A 1 8 ? -8.791 -4.474 -13.452 1.00 0.00 8 GLN A C 5
ATOM 7528 O O . GLN A 1 8 ? -9.853 -4.426 -14.079 1.00 0.00 8 GLN A O 5
ATOM 7542 N N . THR A 1 9 ? -7.668 -3.919 -13.906 1.00 0.00 9 THR A N 5
ATOM 7543 C CA . THR A 1 9 ? -7.626 -3.231 -15.194 1.00 0.00 9 THR A CA 5
ATOM 7544 C C . THR A 1 9 ? -7.792 -4.220 -16.343 1.00 0.00 9 THR A C 5
ATOM 7545 O O . THR A 1 9 ? -8.164 -3.847 -17.458 1.00 0.00 9 THR A O 5
ATOM 7556 N N . GLY A 1 10 ? -7.527 -5.489 -16.056 1.00 0.00 10 GLY A N 5
ATOM 7557 C CA . GLY A 1 10 ? -7.717 -6.517 -17.043 1.00 0.00 10 GLY A CA 5
ATOM 7558 C C . GLY A 1 10 ? -9.187 -6.759 -17.239 1.00 0.00 10 GLY A C 5
ATOM 7559 O O . GLY A 1 10 ? -9.668 -6.866 -18.364 1.00 0.00 10 GLY A O 5
ATOM 7563 N N . ASP A 1 11 ? -9.902 -6.831 -16.117 1.00 0.00 11 ASP A N 5
ATOM 7564 C CA . ASP A 1 11 ? -11.353 -6.973 -16.122 1.00 0.00 11 ASP A CA 5
ATOM 7565 C C . ASP A 1 11 ? -12.004 -5.839 -16.891 1.00 0.00 11 ASP A C 5
ATOM 7566 O O . ASP A 1 11 ? -12.916 -6.065 -17.681 1.00 0.00 11 ASP A O 5
ATOM 7575 N N . GLU A 1 12 ? -11.511 -4.616 -16.676 1.00 0.00 12 GLU A N 5
ATOM 7576 C CA . GLU A 1 12 ? -12.044 -3.446 -17.373 1.00 0.00 12 GLU A CA 5
ATOM 7577 C C . GLU A 1 12 ? -11.865 -3.594 -18.874 1.00 0.00 12 GLU A C 5
ATOM 7578 O O . GLU A 1 12 ? -12.777 -3.298 -19.652 1.00 0.00 12 GLU A O 5
ATOM 7590 N N . LEU A 1 13 ? -10.688 -4.055 -19.277 1.00 0.00 13 LEU A N 5
ATOM 7591 C CA . LEU A 1 13 ? -10.392 -4.271 -20.682 1.00 0.00 13 LEU A CA 5
ATOM 7592 C C . LEU A 1 13 ? -11.348 -5.308 -21.277 1.00 0.00 13 LEU A C 5
ATOM 7593 O O . LEU A 1 13 ? -11.840 -5.138 -22.392 1.00 0.00 13 LEU A O 5
ATOM 7609 N N . VAL A 1 14 ? -11.620 -6.368 -20.520 1.00 0.00 14 VAL A N 5
ATOM 7610 C CA . VAL A 1 14 ? -12.569 -7.392 -20.953 1.00 0.00 14 VAL A CA 5
ATOM 7611 C C . VAL A 1 14 ? -13.969 -6.789 -21.101 1.00 0.00 14 VAL A C 5
ATOM 7612 O O . VAL A 1 14 ? -14.657 -7.033 -22.091 1.00 0.00 14 VAL A O 5
ATOM 7625 N N . GLN A 1 15 ? -14.368 -5.979 -20.119 1.00 0.00 15 GLN A N 5
ATOM 7626 C CA . GLN A 1 15 ? -15.672 -5.306 -20.146 1.00 0.00 15 GLN A CA 5
ATOM 7627 C C . GLN A 1 15 ? -15.805 -4.453 -21.405 1.00 0.00 15 GLN A C 5
ATOM 7628 O O . GLN A 1 15 ? -16.834 -4.476 -22.080 1.00 0.00 15 GLN A O 5
ATOM 7642 N N . ALA A 1 16 ? -14.750 -3.716 -21.719 1.00 0.00 16 ALA A N 5
ATOM 7643 C CA . ALA A 1 16 ? -14.729 -2.866 -22.901 1.00 0.00 16 ALA A CA 5
ATOM 7644 C C . ALA A 1 16 ? -14.756 -3.706 -24.172 1.00 0.00 16 ALA A C 5
ATOM 7645 O O . ALA A 1 16 ? -15.383 -3.332 -25.158 1.00 0.00 16 ALA A O 5
ATOM 7652 N N . PHE A 1 17 ? -14.084 -4.846 -24.132 1.00 0.00 17 PHE A N 5
ATOM 7653 C CA . PHE A 1 17 ? -14.035 -5.746 -25.274 1.00 0.00 17 PHE A CA 5
ATOM 7654 C C . PHE A 1 17 ? -15.422 -6.319 -25.563 1.00 0.00 17 PHE A C 5
ATOM 7655 O O . PHE A 1 17 ? -15.816 -6.465 -26.723 1.00 0.00 17 PHE A O 5
ATOM 7672 N N . GLN A 1 18 ? -16.162 -6.637 -24.504 1.00 0.00 18 GLN A N 5
ATOM 7673 C CA . GLN A 1 18 ? -17.519 -7.158 -24.646 1.00 0.00 18 GLN A CA 5
ATOM 7674 C C . GLN A 1 18 ? -18.411 -6.104 -25.284 1.00 0.00 18 GLN A C 5
ATOM 7675 O O . GLN A 1 18 ? -19.276 -6.413 -26.108 1.00 0.00 18 GLN A O 5
ATOM 7689 N N . ARG A 1 19 ? -18.174 -4.849 -24.913 1.00 0.00 19 ARG A N 5
ATOM 7690 C CA . ARG A 1 19 ? -18.911 -3.726 -25.463 1.00 0.00 19 ARG A CA 5
ATOM 7691 C C . ARG A 1 19 ? -18.527 -3.536 -26.918 1.00 0.00 19 ARG A C 5
ATOM 7692 O O . ARG A 1 19 ? -19.359 -3.196 -27.758 1.00 0.00 19 ARG A O 5
ATOM 7713 N N . LEU A 1 20 ? -17.254 -3.783 -27.202 1.00 0.00 20 LEU A N 5
ATOM 7714 C CA . LEU A 1 20 ? -16.711 -3.655 -28.538 1.00 0.00 20 LEU A CA 5
ATOM 7715 C C . LEU A 1 20 ? -17.398 -4.632 -29.472 1.00 0.00 20 LEU A C 5
ATOM 7716 O O . LEU A 1 20 ? -17.767 -4.282 -30.584 1.00 0.00 20 LEU A O 5
ATOM 7732 N N . ARG A 1 21 ? -17.581 -5.861 -28.997 1.00 0.00 21 ARG A N 5
ATOM 7733 C CA . ARG A 1 21 ? -18.218 -6.896 -29.793 1.00 0.00 21 ARG A CA 5
ATOM 7734 C C . ARG A 1 21 ? -19.649 -6.549 -30.120 1.00 0.00 21 ARG A C 5
ATOM 7735 O O . ARG A 1 21 ? -20.063 -6.656 -31.258 1.00 0.00 21 ARG A O 5
ATOM 7756 N N . GLU A 1 22 ? -20.390 -6.112 -29.123 1.00 0.00 22 GLU A N 5
ATOM 7757 C CA . GLU A 1 22 ? -21.783 -5.811 -29.306 1.00 0.00 22 GLU A CA 5
ATOM 7758 C C . GLU A 1 22 ? -21.968 -4.702 -30.337 1.00 0.00 22 GLU A C 5
ATOM 7759 O O . GLU A 1 22 ? -22.708 -4.862 -31.303 1.00 0.00 22 GLU A O 5
ATOM 7771 N N . ILE A 1 23 ? -21.278 -3.599 -30.137 1.00 0.00 23 ILE A N 5
ATOM 7772 C CA . ILE A 1 23 ? -21.319 -2.477 -31.064 1.00 0.00 23 ILE A CA 5
ATOM 7773 C C . ILE A 1 23 ? -20.816 -2.867 -32.467 1.00 0.00 23 ILE A C 5
ATOM 7774 O O . ILE A 1 23 ? -21.348 -2.401 -33.480 1.00 0.00 23 ILE A O 5
ATOM 7790 N N . PHE A 1 24 ? -19.810 -3.730 -32.514 1.00 0.00 24 PHE A N 5
ATOM 7791 C CA . PHE A 1 24 ? -19.247 -4.165 -33.792 1.00 0.00 24 PHE A CA 5
ATOM 7792 C C . PHE A 1 24 ? -20.257 -5.030 -34.534 1.00 0.00 24 PHE A C 5
ATOM 7793 O O . PHE A 1 24 ? -20.521 -4.824 -35.720 1.00 0.00 24 PHE A O 5
ATOM 7810 N N . ASP A 1 25 ? -20.826 -5.992 -33.816 1.00 0.00 25 ASP A N 5
ATOM 7811 C CA . ASP A 1 25 ? -21.845 -6.883 -34.368 1.00 0.00 25 ASP A CA 5
ATOM 7812 C C . ASP A 1 25 ? -23.082 -6.083 -34.796 1.00 0.00 25 ASP A C 5
ATOM 7813 O O . ASP A 1 25 ? -23.859 -6.523 -35.642 1.00 0.00 25 ASP A O 5
ATOM 7822 N N . LYS A 1 26 ? -23.256 -4.909 -34.194 1.00 0.00 26 LYS A N 5
ATOM 7823 C CA . LYS A 1 26 ? -24.365 -4.014 -34.532 1.00 0.00 26 LYS A CA 5
ATOM 7824 C C . LYS A 1 26 ? -23.987 -3.032 -35.647 1.00 0.00 26 LYS A C 5
ATOM 7825 O O . LYS A 1 26 ? -24.803 -2.197 -36.042 1.00 0.00 26 LYS A O 5
ATOM 7844 N N . GLY A 1 27 ? -22.762 -3.146 -36.162 1.00 0.00 27 GLY A N 5
ATOM 7845 C CA . GLY A 1 27 ? -22.296 -2.256 -37.225 1.00 0.00 27 GLY A CA 5
ATOM 7846 C C . GLY A 1 27 ? -22.351 -0.772 -36.873 1.00 0.00 27 GLY A C 5
ATOM 7847 O O . GLY A 1 27 ? -22.487 0.070 -37.763 1.00 0.00 27 GLY A O 5
ATOM 7851 N N . ASP A 1 28 ? -22.268 -0.445 -35.596 1.00 0.00 28 ASP A N 5
ATOM 7852 C CA . ASP A 1 28 ? -22.320 0.954 -35.180 1.00 0.00 28 ASP A CA 5
ATOM 7853 C C . ASP A 1 28 ? -20.916 1.559 -35.111 1.00 0.00 28 ASP A C 5
ATOM 7854 O O . ASP A 1 28 ? -20.288 1.592 -34.053 1.00 0.00 28 ASP A O 5
ATOM 7863 N N . ASP A 1 29 ? -20.420 1.997 -36.260 1.00 0.00 29 ASP A N 5
ATOM 7864 C CA . ASP A 1 29 ? -19.093 2.621 -36.364 1.00 0.00 29 ASP A CA 5
ATOM 7865 C C . ASP A 1 29 ? -18.947 3.835 -35.448 1.00 0.00 29 ASP A C 5
ATOM 7866 O O . ASP A 1 29 ? -17.873 4.078 -34.896 1.00 0.00 29 ASP A O 5
ATOM 7875 N N . ASP A 1 30 ? -20.028 4.580 -35.268 1.00 0.00 30 ASP A N 5
ATOM 7876 C CA . ASP A 1 30 ? -19.980 5.817 -34.487 1.00 0.00 30 ASP A CA 5
ATOM 7877 C C . ASP A 1 30 ? -19.660 5.562 -33.026 1.00 0.00 30 ASP A C 5
ATOM 7878 O O . ASP A 1 30 ? -18.759 6.191 -32.462 1.00 0.00 30 ASP A O 5
ATOM 7887 N N . SER A 1 31 ? -20.371 4.634 -32.420 1.00 0.00 31 SER A N 5
ATOM 7888 C CA . SER A 1 31 ? -20.162 4.305 -31.025 1.00 0.00 31 SER A CA 5
ATOM 7889 C C . SER A 1 31 ? -18.879 3.501 -30.857 1.00 0.00 31 SER A C 5
ATOM 7890 O O . SER A 1 31 ? -18.202 3.597 -29.831 1.00 0.00 31 SER A O 5
ATOM 7898 N N . LEU A 1 32 ? -18.542 2.732 -31.884 1.00 0.00 32 LEU A N 5
ATOM 7899 C CA . LEU A 1 32 ? -17.378 1.861 -31.858 1.00 0.00 32 LEU A CA 5
ATOM 7900 C C . LEU A 1 32 ? -16.107 2.673 -31.649 1.00 0.00 32 LEU A C 5
ATOM 7901 O O . LEU A 1 32 ? -15.250 2.294 -30.859 1.00 0.00 32 LEU A O 5
ATOM 7917 N N . GLU A 1 33 ? -16.012 3.806 -32.334 1.00 0.00 33 GLU A N 5
ATOM 7918 C CA . GLU A 1 33 ? -14.837 4.670 -32.231 1.00 0.00 33 GLU A CA 5
ATOM 7919 C C . GLU A 1 33 ? -14.665 5.205 -30.813 1.00 0.00 33 GLU A C 5
ATOM 7920 O O . GLU A 1 33 ? -13.552 5.264 -30.290 1.00 0.00 33 GLU A O 5
ATOM 7932 N N . GLN A 1 34 ? -15.774 5.577 -30.194 1.00 0.00 34 GLN A N 5
ATOM 7933 C CA . GLN A 1 34 ? -15.758 6.105 -28.836 1.00 0.00 34 GLN A CA 5
ATOM 7934 C C . GLN A 1 34 ? -15.251 5.043 -27.857 1.00 0.00 34 GLN A C 5
ATOM 7935 O O . GLN A 1 34 ? -14.463 5.333 -26.954 1.00 0.00 34 GLN A O 5
ATOM 7949 N N . VAL A 1 35 ? -15.694 3.817 -28.066 1.00 0.00 35 VAL A N 5
ATOM 7950 C CA . VAL A 1 35 ? -15.291 2.683 -27.242 1.00 0.00 35 VAL A CA 5
ATOM 7951 C C . VAL A 1 35 ? -13.826 2.310 -27.483 1.00 0.00 35 VAL A C 5
ATOM 7952 O O . VAL A 1 35 ? -13.129 1.887 -26.561 1.00 0.00 35 VAL A O 5
ATOM 7965 N N . LEU A 1 36 ? -13.354 2.491 -28.718 1.00 0.00 36 LEU A N 5
ATOM 7966 C CA . LEU A 1 36 ? -11.963 2.173 -29.059 1.00 0.00 36 LEU A CA 5
ATOM 7967 C C . LEU A 1 36 ? -11.021 2.982 -28.198 1.00 0.00 36 LEU A C 5
ATOM 7968 O O . LEU A 1 36 ? -10.018 2.465 -27.705 1.00 0.00 36 LEU A O 5
ATOM 7984 N N . GLU A 1 37 ? -11.369 4.242 -27.983 1.00 0.00 37 GLU A N 5
ATOM 7985 C CA . GLU A 1 37 ? -10.571 5.118 -27.195 1.00 0.00 37 GLU A CA 5
ATOM 7986 C C . GLU A 1 37 ? -10.545 4.638 -25.749 1.00 0.00 37 GLU A C 5
ATOM 7987 O O . GLU A 1 37 ? -9.504 4.675 -25.093 1.00 0.00 37 GLU A O 5
ATOM 7999 N N . GLU A 1 38 ? -11.692 4.156 -25.273 1.00 0.00 38 GLU A N 5
ATOM 8000 C CA . GLU A 1 38 ? -11.811 3.634 -23.919 1.00 0.00 38 GLU A CA 5
ATOM 8001 C C . GLU A 1 38 ? -10.902 2.423 -23.746 1.00 0.00 38 GLU A C 5
ATOM 8002 O O . GLU A 1 38 ? -10.225 2.274 -22.724 1.00 0.00 38 GLU A O 5
ATOM 8014 N N . ILE A 1 39 ? -10.891 1.580 -24.768 1.00 0.00 39 ILE A N 5
ATOM 8015 C CA . ILE A 1 39 ? -10.068 0.381 -24.777 1.00 0.00 39 ILE A CA 5
ATOM 8016 C C . ILE A 1 39 ? -8.588 0.752 -24.732 1.00 0.00 39 ILE A C 5
ATOM 8017 O O . ILE A 1 39 ? -7.831 0.217 -23.922 1.00 0.00 39 ILE A O 5
ATOM 8033 N N . GLU A 1 40 ? -8.194 1.694 -25.586 1.00 0.00 40 GLU A N 5
ATOM 8034 C CA . GLU A 1 40 ? -6.810 2.163 -25.649 1.00 0.00 40 GLU A CA 5
ATOM 8035 C C . GLU A 1 40 ? -6.331 2.687 -24.298 1.00 0.00 40 GLU A C 5
ATOM 8036 O O . GLU A 1 40 ? -5.194 2.429 -23.890 1.00 0.00 40 GLU A O 5
ATOM 8048 N N . GLU A 1 41 ? -7.195 3.420 -23.608 1.00 0.00 41 GLU A N 5
ATOM 8049 C CA . GLU A 1 41 ? -6.856 3.965 -22.300 1.00 0.00 41 GLU A CA 5
ATOM 8050 C C . GLU A 1 41 ? -6.601 2.845 -21.301 1.00 0.00 41 GLU A C 5
ATOM 8051 O O . GLU A 1 41 ? -5.629 2.884 -20.543 1.00 0.00 41 GLU A O 5
ATOM 8063 N N . LEU A 1 42 ? -7.467 1.838 -21.318 1.00 0.00 42 LEU A N 5
ATOM 8064 C CA . LEU A 1 42 ? -7.354 0.701 -20.417 1.00 0.00 42 LEU A CA 5
ATOM 8065 C C . LEU A 1 42 ? -6.082 -0.092 -20.682 1.00 0.00 42 LEU A C 5
ATOM 8066 O O . LEU A 1 42 ? -5.459 -0.599 -19.754 1.00 0.00 42 LEU A O 5
ATOM 8082 N N . ILE A 1 43 ? -5.697 -0.193 -21.951 1.00 0.00 43 ILE A N 5
ATOM 8083 C CA . ILE A 1 43 ? -4.492 -0.925 -22.320 1.00 0.00 43 ILE A CA 5
ATOM 8084 C C . ILE A 1 43 ? -3.267 -0.272 -21.688 1.00 0.00 43 ILE A C 5
ATOM 8085 O O . ILE A 1 43 ? -2.432 -0.948 -21.078 1.00 0.00 43 ILE A O 5
ATOM 8101 N N . GLN A 1 44 ? -3.182 1.049 -21.813 1.00 0.00 44 GLN A N 5
ATOM 8102 C CA . GLN A 1 44 ? -2.066 1.797 -21.253 1.00 0.00 44 GLN A CA 5
ATOM 8103 C C . GLN A 1 44 ? -2.056 1.714 -19.731 1.00 0.00 44 GLN A C 5
ATOM 8104 O O . GLN A 1 44 ? -1.024 1.453 -19.130 1.00 0.00 44 GLN A O 5
ATOM 8118 N N . LYS A 1 45 ? -3.219 1.902 -19.124 1.00 0.00 45 LYS A N 5
ATOM 8119 C CA . LYS A 1 45 ? -3.347 1.846 -17.665 1.00 0.00 45 LYS A CA 5
ATOM 8120 C C . LYS A 1 45 ? -2.990 0.464 -17.116 1.00 0.00 45 LYS A C 5
ATOM 8121 O O . LYS A 1 45 ? -2.429 0.343 -16.029 1.00 0.00 45 LYS A O 5
ATOM 8140 N N . HIS A 1 46 ? -3.298 -0.567 -17.879 1.00 0.00 46 HIS A N 5
ATOM 8141 C CA . HIS A 1 46 ? -3.011 -1.935 -17.479 1.00 0.00 46 HIS A CA 5
ATOM 8142 C C . HIS A 1 46 ? -1.514 -2.234 -17.659 1.00 0.00 46 HIS A C 5
ATOM 8143 O O . HIS A 1 46 ? -0.886 -2.841 -16.796 1.00 0.00 46 HIS A O 5
ATOM 8157 N N . ARG A 1 47 ? -0.952 -1.787 -18.786 1.00 0.00 47 ARG A N 5
ATOM 8158 C CA . ARG A 1 47 ? 0.476 -1.980 -19.072 1.00 0.00 47 ARG A CA 5
ATOM 8159 C C . ARG A 1 47 ? 1.360 -1.158 -18.124 1.00 0.00 47 ARG A C 5
ATOM 8160 O O . ARG A 1 47 ? 2.412 -1.623 -17.690 1.00 0.00 47 ARG A O 5
ATOM 8181 N N . GLN A 1 48 ? 0.911 0.048 -17.784 1.00 0.00 48 GLN A N 5
ATOM 8182 C CA . GLN A 1 48 ? 1.674 0.943 -16.907 1.00 0.00 48 GLN A CA 5
ATOM 8183 C C . GLN A 1 48 ? 1.944 0.307 -15.553 1.00 0.00 48 GLN A C 5
ATOM 8184 O O . GLN A 1 48 ? 2.983 0.556 -14.938 1.00 0.00 48 GLN A O 5
ATOM 8198 N N . LEU A 1 49 ? 1.027 -0.524 -15.100 1.00 0.00 49 LEU A N 5
ATOM 8199 C CA . LEU A 1 49 ? 1.180 -1.198 -13.825 1.00 0.00 49 LEU A CA 5
ATOM 8200 C C . LEU A 1 49 ? 2.283 -2.249 -13.906 1.00 0.00 49 LEU A C 5
ATOM 8201 O O . LEU A 1 49 ? 2.986 -2.498 -12.937 1.00 0.00 49 LEU A O 5
ATOM 8217 N N . PHE A 1 50 ? 2.430 -2.845 -15.078 1.00 0.00 50 PHE A N 5
ATOM 8218 C CA . PHE A 1 50 ? 3.452 -3.857 -15.309 1.00 0.00 50 PHE A CA 5
ATOM 8219 C C . PHE A 1 50 ? 4.825 -3.206 -15.501 1.00 0.00 50 PHE A C 5
ATOM 8220 O O . PHE A 1 50 ? 5.856 -3.776 -15.138 1.00 0.00 50 PHE A O 5
ATOM 8237 N N . ASP A 1 51 ? 4.825 -2.003 -16.056 1.00 0.00 51 ASP A N 5
ATOM 8238 C CA . ASP A 1 51 ? 6.068 -1.281 -16.326 1.00 0.00 51 ASP A CA 5
ATOM 8239 C C . ASP A 1 51 ? 6.635 -0.637 -15.077 1.00 0.00 51 ASP A C 5
ATOM 8240 O O . ASP A 1 51 ? 7.848 -0.604 -14.886 1.00 0.00 51 ASP A O 5
ATOM 8249 N N . ASN A 1 52 ? 5.760 -0.118 -14.231 1.00 0.00 52 ASN A N 5
ATOM 8250 C CA . ASN A 1 52 ? 6.193 0.531 -12.991 1.00 0.00 52 ASN A CA 5
ATOM 8251 C C . ASN A 1 52 ? 6.491 -0.479 -11.891 1.00 0.00 52 ASN A C 5
ATOM 8252 O O . ASN A 1 52 ? 6.757 -0.104 -10.750 1.00 0.00 52 ASN A O 5
ATOM 8263 N N . ARG A 1 53 ? 6.462 -1.749 -12.236 1.00 0.00 53 ARG A N 5
ATOM 8264 C CA . ARG A 1 53 ? 6.753 -2.808 -11.288 1.00 0.00 53 ARG A CA 5
ATOM 8265 C C . ARG A 1 53 ? 7.844 -3.711 -11.829 1.00 0.00 53 ARG A C 5
ATOM 8266 O O . ARG A 1 53 ? 8.395 -3.452 -12.901 1.00 0.00 53 ARG A O 5
ATOM 8287 N N . GLN A 1 54 ? 8.159 -4.761 -11.093 1.00 0.00 54 GLN A N 5
ATOM 8288 C CA . GLN A 1 54 ? 9.186 -5.694 -11.510 1.00 0.00 54 GLN A CA 5
ATOM 8289 C C . GLN A 1 54 ? 8.645 -6.635 -12.574 1.00 0.00 54 GLN A C 5
ATOM 8290 O O . GLN A 1 54 ? 7.429 -6.738 -12.765 1.00 0.00 54 GLN A O 5
ATOM 8304 N N . GLU A 1 55 ? 9.539 -7.316 -13.262 1.00 0.00 55 GLU A N 5
ATOM 8305 C CA . GLU A 1 55 ? 9.145 -8.241 -14.302 1.00 0.00 55 GLU A CA 5
ATOM 8306 C C . GLU A 1 55 ? 8.483 -9.460 -13.695 1.00 0.00 55 GLU A C 5
ATOM 8307 O O . GLU A 1 55 ? 9.105 -10.192 -12.920 1.00 0.00 55 GLU A O 5
ATOM 8319 N N . ALA A 1 56 ? 7.221 -9.663 -14.026 1.00 0.00 56 ALA A N 5
ATOM 8320 C CA . ALA A 1 56 ? 6.478 -10.805 -13.532 1.00 0.00 56 ALA A CA 5
ATOM 8321 C C . ALA A 1 56 ? 7.073 -12.099 -14.068 1.00 0.00 56 ALA A C 5
ATOM 8322 O O . ALA A 1 56 ? 7.702 -12.112 -15.129 1.00 0.00 56 ALA A O 5
ATOM 8329 N N . ALA A 1 57 ? 6.863 -13.182 -13.345 1.00 0.00 57 ALA A N 5
ATOM 8330 C CA . ALA A 1 57 ? 7.396 -14.484 -13.729 1.00 0.00 57 ALA A CA 5
ATOM 8331 C C . ALA A 1 57 ? 6.528 -15.144 -14.797 1.00 0.00 57 ALA A C 5
ATOM 8332 O O . ALA A 1 57 ? 6.575 -16.363 -14.988 1.00 0.00 57 ALA A O 5
ATOM 8339 N N . ASP A 1 58 ? 5.778 -14.339 -15.522 1.00 0.00 58 ASP A N 5
ATOM 8340 C CA . ASP A 1 58 ? 4.873 -14.835 -16.533 1.00 0.00 58 ASP A CA 5
ATOM 8341 C C . ASP A 1 58 ? 5.286 -14.266 -17.877 1.00 0.00 58 ASP A C 5
ATOM 8342 O O . ASP A 1 58 ? 4.909 -13.149 -18.229 1.00 0.00 58 ASP A O 5
ATOM 8351 N N . THR A 1 59 ? 6.061 -15.016 -18.628 1.00 0.00 59 THR A N 5
ATOM 8352 C CA . THR A 1 59 ? 6.551 -14.532 -19.899 1.00 0.00 59 THR A CA 5
ATOM 8353 C C . THR A 1 59 ? 5.544 -14.792 -21.004 1.00 0.00 59 THR A C 5
ATOM 8354 O O . THR A 1 59 ? 5.354 -13.961 -21.894 1.00 0.00 59 THR A O 5
ATOM 8365 N N . GLU A 1 60 ? 4.885 -15.943 -20.930 1.00 0.00 60 GLU A N 5
ATOM 8366 C CA . GLU A 1 60 ? 3.878 -16.321 -21.911 1.00 0.00 60 GLU A CA 5
ATOM 8367 C C . GLU A 1 60 ? 2.734 -15.308 -21.910 1.00 0.00 60 GLU A C 5
ATOM 8368 O O . GLU A 1 60 ? 2.297 -14.849 -22.966 1.00 0.00 60 GLU A O 5
ATOM 8380 N N . ALA A 1 61 ? 2.279 -14.943 -20.713 1.00 0.00 61 ALA A N 5
ATOM 8381 C CA . ALA A 1 61 ? 1.193 -13.982 -20.556 1.00 0.00 61 ALA A CA 5
ATOM 8382 C C . ALA A 1 61 ? 1.578 -12.614 -21.108 1.00 0.00 61 ALA A C 5
ATOM 8383 O O . ALA A 1 61 ? 0.798 -11.983 -21.806 1.00 0.00 61 ALA A O 5
ATOM 8390 N N . ALA A 1 62 ? 2.794 -12.173 -20.804 1.00 0.00 62 ALA A N 5
ATOM 8391 C CA . ALA A 1 62 ? 3.279 -10.879 -21.276 1.00 0.00 62 ALA A CA 5
ATOM 8392 C C . ALA A 1 62 ? 3.410 -10.872 -22.795 1.00 0.00 62 ALA A C 5
ATOM 8393 O O . ALA A 1 62 ? 3.044 -9.903 -23.457 1.00 0.00 62 ALA A O 5
ATOM 8400 N N . LYS A 1 63 ? 3.900 -11.978 -23.339 1.00 0.00 63 LYS A N 5
ATOM 8401 C CA . LYS A 1 63 ? 4.105 -12.112 -24.775 1.00 0.00 63 LYS A CA 5
ATOM 8402 C C . LYS A 1 63 ? 2.773 -12.063 -25.521 1.00 0.00 63 LYS A C 5
ATOM 8403 O O . LYS A 1 63 ? 2.641 -11.369 -26.534 1.00 0.00 63 LYS A O 5
ATOM 8422 N N . GLN A 1 64 ? 1.786 -12.792 -25.012 1.00 0.00 64 GLN A N 5
ATOM 8423 C CA . GLN A 1 64 ? 0.459 -12.805 -25.614 1.00 0.00 64 GLN A CA 5
ATOM 8424 C C . GLN A 1 64 ? -0.246 -11.484 -25.370 1.00 0.00 64 GLN A C 5
ATOM 8425 O O . GLN A 1 64 ? -1.067 -11.046 -26.174 1.00 0.00 64 GLN A O 5
ATOM 8439 N N . GLY A 1 65 ? 0.102 -10.846 -24.262 1.00 0.00 65 GLY A N 5
ATOM 8440 C CA . GLY A 1 65 ? -0.477 -9.564 -23.930 1.00 0.00 65 GLY A CA 5
ATOM 8441 C C . GLY A 1 65 ? -0.071 -8.528 -24.948 1.00 0.00 65 GLY A C 5
ATOM 8442 O O . GLY A 1 65 ? -0.903 -7.784 -25.462 1.00 0.00 65 GLY A O 5
ATOM 8446 N N . ASP A 1 66 ? 1.220 -8.507 -25.260 1.00 0.00 66 ASP A N 5
ATOM 8447 C CA . ASP A 1 66 ? 1.763 -7.606 -26.270 1.00 0.00 66 ASP A CA 5
ATOM 8448 C C . ASP A 1 66 ? 1.213 -7.953 -27.640 1.00 0.00 66 ASP A C 5
ATOM 8449 O O . ASP A 1 66 ? 0.955 -7.072 -28.460 1.00 0.00 66 ASP A O 5
ATOM 8458 N N . GLN A 1 67 ? 1.030 -9.249 -27.884 1.00 0.00 67 GLN A N 5
ATOM 8459 C CA . GLN A 1 67 ? 0.499 -9.730 -29.150 1.00 0.00 67 GLN A CA 5
ATOM 8460 C C . GLN A 1 67 ? -0.926 -9.219 -29.338 1.00 0.00 67 GLN A C 5
ATOM 8461 O O . GLN A 1 67 ? -1.308 -8.798 -30.429 1.00 0.00 67 GLN A O 5
ATOM 8475 N N . TRP A 1 68 ? -1.696 -9.247 -28.254 1.00 0.00 68 TRP A N 5
ATOM 8476 C CA . TRP A 1 68 ? -3.071 -8.772 -28.268 1.00 0.00 68 TRP A CA 5
ATOM 8477 C C . TRP A 1 68 ? -3.104 -7.284 -28.599 1.00 0.00 68 TRP A C 5
ATOM 8478 O O . TRP A 1 68 ? -3.958 -6.820 -29.353 1.00 0.00 68 TRP A O 5
ATOM 8499 N N . VAL A 1 69 ? -2.142 -6.550 -28.055 1.00 0.00 69 VAL A N 5
ATOM 8500 C CA . VAL A 1 69 ? -2.054 -5.117 -28.286 1.00 0.00 69 VAL A CA 5
ATOM 8501 C C . VAL A 1 69 ? -1.698 -4.861 -29.743 1.00 0.00 69 VAL A C 5
ATOM 8502 O O . VAL A 1 69 ? -2.224 -3.948 -30.373 1.00 0.00 69 VAL A O 5
ATOM 8515 N N . GLN A 1 70 ? -0.834 -5.715 -30.282 1.00 0.00 70 GLN A N 5
ATOM 8516 C CA . GLN A 1 70 ? -0.378 -5.607 -31.643 1.00 0.00 70 GLN A CA 5
ATOM 8517 C C . GLN A 1 70 ? -1.544 -5.864 -32.595 1.00 0.00 70 GLN A C 5
ATOM 8518 O O . GLN A 1 70 ? -1.738 -5.141 -33.572 1.00 0.00 70 GLN A O 5
ATOM 8532 N N . LEU A 1 71 ? -2.325 -6.892 -32.284 1.00 0.00 71 LEU A N 5
ATOM 8533 C CA . LEU A 1 71 ? -3.518 -7.219 -33.057 1.00 0.00 71 LEU A CA 5
ATOM 8534 C C . LEU A 1 71 ? -4.503 -6.054 -33.010 1.00 0.00 71 LEU A C 5
ATOM 8535 O O . LEU A 1 71 ? -5.164 -5.742 -34.001 1.00 0.00 71 LEU A O 5
ATOM 8551 N N . PHE A 1 72 ? -4.572 -5.404 -31.856 1.00 0.00 72 PHE A N 5
ATOM 8552 C CA . PHE A 1 72 ? -5.444 -4.257 -31.674 1.00 0.00 72 PHE A CA 5
ATOM 8553 C C . PHE A 1 72 ? -4.965 -3.087 -32.537 1.00 0.00 72 PHE A C 5
ATOM 8554 O O . PHE A 1 72 ? -5.773 -2.337 -33.084 1.00 0.00 72 PHE A O 5
ATOM 8571 N N . GLN A 1 73 ? -3.641 -2.941 -32.653 1.00 0.00 73 GLN A N 5
ATOM 8572 C CA . GLN A 1 73 ? -3.045 -1.896 -33.490 1.00 0.00 73 GLN A CA 5
ATOM 8573 C C . GLN A 1 73 ? -3.499 -2.074 -34.930 1.00 0.00 73 GLN A C 5
ATOM 8574 O O . GLN A 1 73 ? -3.856 -1.111 -35.605 1.00 0.00 73 GLN A O 5
ATOM 8588 N N . ARG A 1 74 ? -3.488 -3.323 -35.388 1.00 0.00 74 ARG A N 5
ATOM 8589 C CA . ARG A 1 74 ? -3.939 -3.656 -36.737 1.00 0.00 74 ARG A CA 5
ATOM 8590 C C . ARG A 1 74 ? -5.429 -3.386 -36.872 1.00 0.00 74 ARG A C 5
ATOM 8591 O O . ARG A 1 74 ? -5.889 -2.888 -37.893 1.00 0.00 74 ARG A O 5
ATOM 8612 N N . PHE A 1 75 ? -6.171 -3.718 -35.823 1.00 0.00 75 PHE A N 5
ATOM 8613 C CA . PHE A 1 75 ? -7.610 -3.501 -35.795 1.00 0.00 75 PHE A CA 5
ATOM 8614 C C . PHE A 1 75 ? -7.913 -2.005 -35.928 1.00 0.00 75 PHE A C 5
ATOM 8615 O O . PHE A 1 75 ? -8.743 -1.598 -36.740 1.00 0.00 75 PHE A O 5
ATOM 8632 N N . ARG A 1 76 ? -7.219 -1.194 -35.132 1.00 0.00 76 ARG A N 5
ATOM 8633 C CA . ARG A 1 76 ? -7.353 0.260 -35.200 1.00 0.00 76 ARG A CA 5
ATOM 8634 C C . ARG A 1 76 ? -6.943 0.788 -36.565 1.00 0.00 76 ARG A C 5
ATOM 8635 O O . ARG A 1 76 ? -7.628 1.633 -37.141 1.00 0.00 76 ARG A O 5
ATOM 8656 N N . GLU A 1 77 ? -5.840 0.265 -37.086 1.00 0.00 77 GLU A N 5
ATOM 8657 C CA . GLU A 1 77 ? -5.305 0.701 -38.357 1.00 0.00 77 GLU A CA 5
ATOM 8658 C C . GLU A 1 77 ? -6.286 0.405 -39.474 1.00 0.00 77 GLU A C 5
ATOM 8659 O O . GLU A 1 77 ? -6.465 1.210 -40.388 1.00 0.00 77 GLU A O 5
ATOM 8671 N N . ALA A 1 78 ? -6.941 -0.739 -39.382 1.00 0.00 78 ALA A N 5
ATOM 8672 C CA . ALA A 1 78 ? -7.900 -1.136 -40.380 1.00 0.00 78 ALA A CA 5
ATOM 8673 C C . ALA A 1 78 ? -9.085 -0.182 -40.385 1.00 0.00 78 ALA A C 5
ATOM 8674 O O . ALA A 1 78 ? -9.524 0.250 -41.443 1.00 0.00 78 ALA A O 5
ATOM 8681 N N . ILE A 1 79 ? -9.593 0.162 -39.196 1.00 0.00 79 ILE A N 5
ATOM 8682 C CA . ILE A 1 79 ? -10.705 1.108 -39.081 1.00 0.00 79 ILE A CA 5
ATOM 8683 C C . ILE A 1 79 ? -10.335 2.464 -39.672 1.00 0.00 79 ILE A C 5
ATOM 8684 O O . ILE A 1 79 ? -11.135 3.079 -40.382 1.00 0.00 79 ILE A O 5
ATOM 8700 N N . ASP A 1 80 ? -9.120 2.916 -39.401 1.00 0.00 80 ASP A N 5
ATOM 8701 C CA . ASP A 1 80 ? -8.661 4.198 -39.921 1.00 0.00 80 ASP A CA 5
ATOM 8702 C C . ASP A 1 80 ? -8.555 4.156 -41.442 1.00 0.00 80 ASP A C 5
ATOM 8703 O O . ASP A 1 80 ? -8.790 5.153 -42.119 1.00 0.00 80 ASP A O 5
ATOM 8712 N N . LYS A 1 81 ? -8.216 2.986 -41.968 1.00 0.00 81 LYS A N 5
ATOM 8713 C CA . LYS A 1 81 ? -8.119 2.779 -43.415 1.00 0.00 81 LYS A CA 5
ATOM 8714 C C . LYS A 1 81 ? -9.480 2.451 -44.037 1.00 0.00 81 LYS A C 5
ATOM 8715 O O . LYS A 1 81 ? -9.576 2.239 -45.246 1.00 0.00 81 LYS A O 5
ATOM 8734 N N . GLY A 1 82 ? -10.526 2.391 -43.215 1.00 0.00 82 GLY A N 5
ATOM 8735 C CA . GLY A 1 82 ? -11.845 2.034 -43.719 1.00 0.00 82 GLY A CA 5
ATOM 8736 C C . GLY A 1 82 ? -11.923 0.573 -44.137 1.00 0.00 82 GLY A C 5
ATOM 8737 O O . GLY A 1 82 ? -12.855 0.161 -44.834 1.00 0.00 82 GLY A O 5
ATOM 8741 N N . ASP A 1 83 ? -10.948 -0.203 -43.703 1.00 0.00 83 ASP A N 5
ATOM 8742 C CA . ASP A 1 83 ? -10.858 -1.610 -44.054 1.00 0.00 83 ASP A CA 5
ATOM 8743 C C . ASP A 1 83 ? -11.734 -2.449 -43.131 1.00 0.00 83 ASP A C 5
ATOM 8744 O O . ASP A 1 83 ? -11.326 -2.826 -42.034 1.00 0.00 83 ASP A O 5
ATOM 8753 N N . LYS A 1 84 ? -12.946 -2.706 -43.579 1.00 0.00 84 LYS A N 5
ATOM 8754 C CA . LYS A 1 84 ? -13.901 -3.497 -42.813 1.00 0.00 84 LYS A CA 5
ATOM 8755 C C . LYS A 1 84 ? -13.578 -4.978 -42.889 1.00 0.00 84 LYS A C 5
ATOM 8756 O O . LYS A 1 84 ? -13.820 -5.731 -41.944 1.00 0.00 84 LYS A O 5
ATOM 8775 N N . ASP A 1 85 ? -13.017 -5.382 -44.017 1.00 0.00 85 ASP A N 5
ATOM 8776 C CA . ASP A 1 85 ? -12.684 -6.779 -44.272 1.00 0.00 85 ASP A CA 5
ATOM 8777 C C . ASP A 1 85 ? -11.708 -7.314 -43.242 1.00 0.00 85 ASP A C 5
ATOM 8778 O O . ASP A 1 85 ? -11.895 -8.411 -42.707 1.00 0.00 85 ASP A O 5
ATOM 8787 N N . SER A 1 86 ? -10.668 -6.548 -42.967 1.00 0.00 86 SER A N 5
ATOM 8788 C CA . SER A 1 86 ? -9.669 -6.933 -41.989 1.00 0.00 86 SER A CA 5
ATOM 8789 C C . SER A 1 86 ? -10.245 -6.945 -40.578 1.00 0.00 86 SER A C 5
ATOM 8790 O O . SER A 1 86 ? -9.827 -7.740 -39.745 1.00 0.00 86 SER A O 5
ATOM 8798 N N . LEU A 1 87 ? -11.222 -6.080 -40.325 1.00 0.00 87 LEU A N 5
ATOM 8799 C CA . LEU A 1 87 ? -11.801 -5.946 -38.990 1.00 0.00 87 LEU A CA 5
ATOM 8800 C C . LEU A 1 87 ? -12.391 -7.253 -38.509 1.00 0.00 87 LEU A C 5
ATOM 8801 O O . LEU A 1 87 ? -12.145 -7.665 -37.383 1.00 0.00 87 LEU A O 5
ATOM 8817 N N . GLU A 1 88 ? -13.157 -7.906 -39.365 1.00 0.00 88 GLU A N 5
ATOM 8818 C CA . GLU A 1 88 ? -13.773 -9.178 -39.016 1.00 0.00 88 GLU A CA 5
ATOM 8819 C C . GLU A 1 88 ? -12.712 -10.203 -38.626 1.00 0.00 88 GLU A C 5
ATOM 8820 O O . GLU A 1 88 ? -12.834 -10.885 -37.609 1.00 0.00 88 GLU A O 5
ATOM 8832 N N . GLN A 1 89 ? -11.666 -10.282 -39.430 1.00 0.00 89 GLN A N 5
ATOM 8833 C CA . GLN A 1 89 ? -10.599 -11.244 -39.202 1.00 0.00 89 GLN A CA 5
ATOM 8834 C C . GLN A 1 89 ? -9.794 -10.901 -37.948 1.00 0.00 89 GLN A C 5
ATOM 8835 O O . GLN A 1 89 ? -9.550 -11.764 -37.106 1.00 0.00 89 GLN A O 5
ATOM 8849 N N . LEU A 1 90 ? -9.419 -9.637 -37.818 1.00 0.00 90 LEU A N 5
ATOM 8850 C CA . LEU A 1 90 ? -8.600 -9.177 -36.696 1.00 0.00 90 LEU A CA 5
ATOM 8851 C C . LEU A 1 90 ? -9.360 -9.220 -35.376 1.00 0.00 90 LEU A C 5
ATOM 8852 O O . LEU A 1 90 ? -8.774 -9.468 -34.324 1.00 0.00 90 LEU A O 5
ATOM 8868 N N . LEU A 1 91 ? -10.659 -8.991 -35.434 1.00 0.00 91 LEU A N 5
ATOM 8869 C CA . LEU A 1 91 ? -11.474 -8.998 -34.235 1.00 0.00 91 LEU A CA 5
ATOM 8870 C C . LEU A 1 91 ? -11.555 -10.401 -33.656 1.00 0.00 91 LEU A C 5
ATOM 8871 O O . LEU A 1 91 ? -11.486 -10.587 -32.436 1.00 0.00 91 LEU A O 5
ATOM 8887 N N . GLU A 1 92 ? -11.698 -11.391 -34.532 1.00 0.00 92 GLU A N 5
ATOM 8888 C CA . GLU A 1 92 ? -11.717 -12.778 -34.100 1.00 0.00 92 GLU A CA 5
ATOM 8889 C C . GLU A 1 92 ? -10.371 -13.155 -33.492 1.00 0.00 92 GLU A C 5
ATOM 8890 O O . GLU A 1 92 ? -10.314 -13.873 -32.495 1.00 0.00 92 GLU A O 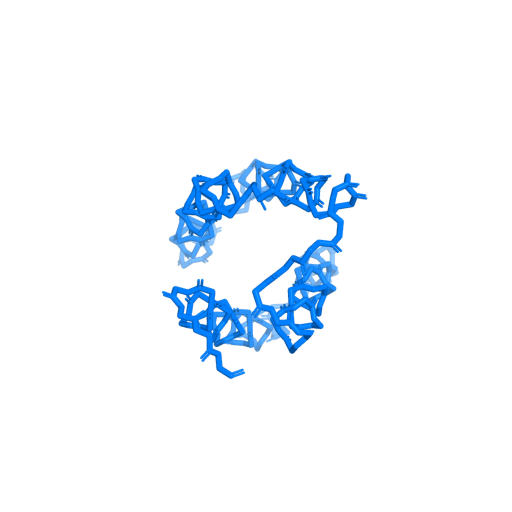5
ATOM 8902 N N . GLU A 1 93 ? -9.285 -12.641 -34.082 1.00 0.00 93 GLU A N 5
ATOM 8903 C CA . GLU A 1 93 ? -7.943 -12.887 -33.561 1.00 0.00 93 GLU A CA 5
ATOM 8904 C C . GLU A 1 93 ? -7.823 -12.314 -32.155 1.00 0.00 93 GLU A C 5
ATOM 8905 O O . GLU A 1 93 ? -7.257 -12.942 -31.261 1.00 0.00 93 GLU A O 5
ATOM 8917 N N . LEU A 1 94 ? -8.389 -11.125 -31.966 1.00 0.00 94 LEU A N 5
ATOM 8918 C CA . LEU A 1 94 ? -8.374 -10.460 -30.674 1.00 0.00 94 LEU A CA 5
ATOM 8919 C C . LEU A 1 94 ? -9.133 -11.280 -29.647 1.00 0.00 94 LEU A C 5
ATOM 8920 O O . LEU A 1 94 ? -8.663 -11.483 -28.528 1.00 0.00 94 LEU A O 5
ATOM 8936 N N . GLU A 1 95 ? -10.316 -11.742 -30.033 1.00 0.00 95 GLU A N 5
ATOM 8937 C CA . GLU A 1 95 ? -11.153 -12.527 -29.146 1.00 0.00 95 GLU A CA 5
ATOM 8938 C C . GLU A 1 95 ? -10.461 -13.823 -28.731 1.00 0.00 95 GLU A C 5
ATOM 8939 O O . GLU A 1 95 ? -10.415 -14.148 -27.552 1.00 0.00 95 GLU A O 5
ATOM 8951 N N . GLN A 1 96 ? -9.887 -14.533 -29.703 1.00 0.00 96 GLN A N 5
ATOM 8952 C CA . GLN A 1 96 ? -9.218 -15.811 -29.434 1.00 0.00 96 GLN A CA 5
ATOM 8953 C C . GLN A 1 96 ? -8.011 -15.619 -28.523 1.00 0.00 96 GLN A C 5
ATOM 8954 O O . GLN A 1 96 ? -7.764 -16.420 -27.629 1.00 0.00 96 GLN A O 5
ATOM 8968 N N . ALA A 1 97 ? -7.290 -14.539 -28.746 1.00 0.00 97 ALA A N 5
ATOM 8969 C CA . ALA A 1 97 ? -6.102 -14.239 -27.957 1.00 0.00 97 ALA A CA 5
ATOM 8970 C C . ALA A 1 97 ? -6.495 -13.865 -26.534 1.00 0.00 97 ALA A C 5
ATOM 8971 O O . ALA A 1 97 ? -5.857 -14.287 -25.573 1.00 0.00 97 ALA A O 5
ATOM 8978 N N . LEU A 1 98 ? -7.567 -13.091 -26.410 1.00 0.00 98 LEU A N 5
ATOM 8979 C CA . LEU A 1 98 ? -8.072 -12.684 -25.104 1.00 0.00 98 LEU A CA 5
ATOM 8980 C C . LEU A 1 98 ? -8.492 -13.913 -24.298 1.00 0.00 98 LEU A C 5
ATOM 8981 O O . LEU A 1 98 ? -8.216 -14.005 -23.095 1.00 0.00 98 LEU A O 5
ATOM 8997 N N . GLN A 1 99 ? -9.150 -14.859 -24.969 1.00 0.00 99 GLN A N 5
ATOM 8998 C CA . GLN A 1 99 ? -9.567 -16.102 -24.325 1.00 0.00 99 GLN A CA 5
ATOM 8999 C C . GLN A 1 99 ? -8.354 -16.868 -23.804 1.00 0.00 99 GLN A C 5
ATOM 9000 O O . GLN A 1 99 ? -8.375 -17.384 -22.692 1.00 0.00 99 GLN A O 5
ATOM 9014 N N . LYS A 1 100 ? -7.283 -16.904 -24.596 1.00 0.00 100 LYS A N 5
ATOM 9015 C CA . LYS A 1 100 ? -6.072 -17.634 -24.224 1.00 0.00 100 LYS A CA 5
ATOM 9016 C C . LYS A 1 100 ? -5.383 -16.990 -23.030 1.00 0.00 100 LYS A C 5
ATOM 9017 O O . LYS A 1 100 ? -4.969 -17.681 -22.094 1.00 0.00 100 LYS A O 5
ATOM 9036 N N . ILE A 1 101 ? -5.277 -15.669 -23.058 1.00 0.00 101 ILE A N 5
ATOM 9037 C CA . ILE A 1 101 ? -4.624 -14.934 -21.987 1.00 0.00 101 ILE A CA 5
ATOM 9038 C C . ILE A 1 101 ? -5.357 -15.140 -20.667 1.00 0.00 101 ILE A C 5
ATOM 9039 O O . ILE A 1 101 ? -4.732 -15.405 -19.637 1.00 0.00 101 ILE A O 5
ATOM 9055 N N . ARG A 1 102 ? -6.685 -15.032 -20.699 1.00 0.00 102 ARG A N 5
ATOM 9056 C CA . ARG A 1 102 ? -7.496 -15.236 -19.505 1.00 0.00 102 ARG A CA 5
ATOM 9057 C C . ARG A 1 102 ? -7.283 -16.634 -18.936 1.00 0.00 102 ARG A C 5
ATOM 9058 O O . ARG A 1 102 ? -7.143 -16.801 -17.730 1.00 0.00 102 ARG A O 5
ATOM 9079 N N . GLU A 1 103 ? -7.248 -17.631 -19.815 1.00 0.00 103 GLU A N 5
ATOM 9080 C CA . GLU A 1 103 ? -7.057 -19.013 -19.391 1.00 0.00 103 GLU A CA 5
ATOM 9081 C C . GLU A 1 103 ? -5.733 -19.188 -18.664 1.00 0.00 103 GLU A C 5
ATOM 9082 O O . GLU A 1 103 ? -5.669 -19.852 -17.636 1.00 0.00 103 GLU A O 5
ATOM 9094 N N . LEU A 1 104 ? -4.686 -18.582 -19.194 1.00 0.00 104 LEU A N 5
ATOM 9095 C CA . LEU A 1 104 ? -3.364 -18.681 -18.593 1.00 0.00 104 LEU A CA 5
ATOM 9096 C C . LEU A 1 104 ? -3.280 -17.893 -17.290 1.00 0.00 104 LEU A C 5
ATOM 9097 O O . LEU A 1 104 ? -2.683 -18.348 -16.322 1.00 0.00 104 LEU A O 5
ATOM 9113 N N . ALA A 1 105 ? -3.889 -16.718 -17.267 1.00 0.00 105 ALA A N 5
ATOM 9114 C CA . ALA A 1 105 ? -3.856 -15.865 -16.084 1.00 0.00 105 ALA A CA 5
ATOM 9115 C C . ALA A 1 105 ? -4.676 -16.462 -14.943 1.00 0.00 105 ALA A C 5
ATOM 9116 O O . ALA A 1 105 ? -4.355 -16.273 -13.765 1.00 0.00 105 ALA A O 5
ATOM 9123 N N . GLU A 1 106 ? -5.718 -17.193 -15.297 1.00 0.00 106 GLU A N 5
ATOM 9124 C CA . GLU A 1 106 ? -6.588 -17.802 -14.317 1.00 0.00 106 GLU A CA 5
ATOM 9125 C C . GLU A 1 106 ? -6.030 -19.149 -13.866 1.00 0.00 106 GLU A C 5
ATOM 9126 O O . GLU A 1 106 ? -6.226 -19.557 -12.721 1.00 0.00 106 GLU A O 5
ATOM 9138 N N . LYS A 1 107 ? -5.300 -19.815 -14.757 1.00 0.00 107 LYS A N 5
ATOM 9139 C CA . LYS A 1 107 ? -4.730 -21.128 -14.482 1.00 0.00 107 LYS A CA 5
ATOM 9140 C C . LYS A 1 107 ? -3.570 -21.411 -15.421 1.00 0.00 107 LYS A C 5
ATOM 9141 O O . LYS A 1 107 ? -3.775 -21.744 -16.592 1.00 0.00 107 LYS A O 5
ATOM 9160 N N . LYS A 1 108 ? -2.356 -21.272 -14.919 1.00 0.00 108 LYS A N 5
ATOM 9161 C CA . LYS A 1 108 ? -1.179 -21.555 -15.718 1.00 0.00 108 LYS A CA 5
ATOM 9162 C C . LYS A 1 108 ? -0.963 -23.053 -15.805 1.00 0.00 108 LYS A C 5
ATOM 9163 O O . LYS A 1 108 ? -1.142 -23.773 -14.821 1.00 0.00 108 LYS A O 5
ATOM 9182 N N . ASN A 1 109 ? -0.557 -23.519 -16.965 1.00 0.00 109 ASN A N 5
ATOM 9183 C CA . ASN A 1 109 ? -0.406 -24.943 -17.202 1.00 0.00 109 ASN A CA 5
ATOM 9184 C C . ASN A 1 109 ? 0.993 -25.225 -17.706 1.00 0.00 109 ASN A C 5
ATOM 9185 O O . ASN A 1 109 ? 1.247 -25.007 -18.911 1.00 0.00 109 ASN A O 5
ATOM 9246 N N . SER A 1 1 ? 0.950 -6.082 -3.388 1.00 0.00 1 SER A N 6
ATOM 9247 C CA . SER A 1 1 ? -0.269 -5.437 -3.887 1.00 0.00 1 SER A CA 6
ATOM 9248 C C . SER A 1 1 ? -0.036 -4.831 -5.257 1.00 0.00 1 SER A C 6
ATOM 9249 O O . SER A 1 1 ? 0.515 -3.735 -5.388 1.00 0.00 1 SER A O 6
ATOM 9259 N N . GLU A 1 2 ? -0.447 -5.569 -6.271 1.00 0.00 2 GLU A N 6
ATOM 9260 C CA . GLU A 1 2 ? -0.291 -5.171 -7.653 1.00 0.00 2 GLU A CA 6
ATOM 9261 C C . GLU A 1 2 ? -1.099 -6.092 -8.560 1.00 0.00 2 GLU A C 6
ATOM 9262 O O . GLU A 1 2 ? -1.620 -5.665 -9.587 1.00 0.00 2 GLU A O 6
ATOM 9274 N N . PHE A 1 3 ? -1.226 -7.353 -8.153 1.00 0.00 3 PHE A N 6
ATOM 9275 C CA . PHE A 1 3 ? -1.924 -8.357 -8.946 1.00 0.00 3 PHE A CA 6
ATOM 9276 C C . PHE A 1 3 ? -3.406 -8.040 -9.118 1.00 0.00 3 PHE A C 6
ATOM 9277 O O . PHE A 1 3 ? -3.989 -8.334 -10.168 1.00 0.00 3 PHE A O 6
ATOM 9294 N N . GLU A 1 4 ? -4.020 -7.432 -8.110 1.00 0.00 4 GLU A N 6
ATOM 9295 C CA . GLU A 1 4 ? -5.424 -7.071 -8.208 1.00 0.00 4 GLU A CA 6
ATOM 9296 C C . GLU A 1 4 ? -5.568 -5.855 -9.103 1.00 0.00 4 GLU A C 6
ATOM 9297 O O . GLU A 1 4 ? -6.531 -5.726 -9.842 1.00 0.00 4 GLU A O 6
ATOM 9309 N N . LYS A 1 5 ? -4.570 -4.979 -9.050 1.00 0.00 5 LYS A N 6
ATOM 9310 C CA . LYS A 1 5 ? -4.544 -3.779 -9.880 1.00 0.00 5 LYS A CA 6
ATOM 9311 C C . LYS A 1 5 ? -4.396 -4.162 -11.349 1.00 0.00 5 LYS A C 6
ATOM 9312 O O . LYS A 1 5 ? -4.858 -3.450 -12.246 1.00 0.00 5 LYS A O 6
ATOM 9331 N N . LEU A 1 6 ? -3.788 -5.315 -11.586 1.00 0.00 6 LEU A N 6
ATOM 9332 C CA . LEU A 1 6 ? -3.581 -5.800 -12.933 1.00 0.00 6 LEU A CA 6
ATOM 9333 C C . LEU A 1 6 ? -4.886 -6.372 -13.447 1.00 0.00 6 LEU A C 6
ATOM 9334 O O . LEU A 1 6 ? -5.304 -6.095 -14.572 1.00 0.00 6 LEU A O 6
ATOM 9350 N N . ARG A 1 7 ? -5.541 -7.152 -12.589 1.00 0.00 7 ARG A N 6
ATOM 9351 C CA . ARG A 1 7 ? -6.816 -7.769 -12.916 1.00 0.00 7 ARG A CA 6
ATOM 9352 C C . ARG A 1 7 ? -7.919 -6.729 -13.035 1.00 0.00 7 ARG A C 6
ATOM 9353 O O . ARG A 1 7 ? -8.798 -6.853 -13.870 1.00 0.00 7 ARG A O 6
ATOM 9374 N N . GLN A 1 8 ? -7.847 -5.687 -12.223 1.00 0.00 8 GLN A N 6
ATOM 9375 C CA . GLN A 1 8 ? -8.867 -4.649 -12.218 1.00 0.00 8 GLN A CA 6
ATOM 9376 C C . GLN A 1 8 ? -8.870 -3.895 -13.536 1.00 0.00 8 GLN A C 6
ATOM 9377 O O . GLN A 1 8 ? -9.922 -3.521 -14.042 1.00 0.00 8 GLN A O 6
ATOM 9391 N N . THR A 1 9 ? -7.696 -3.704 -14.110 1.00 0.00 9 THR A N 6
ATOM 9392 C CA . THR A 1 9 ? -7.590 -3.011 -15.368 1.00 0.00 9 THR A CA 6
ATOM 9393 C C . THR A 1 9 ? -7.809 -3.987 -16.520 1.00 0.00 9 THR A C 6
ATOM 9394 O O . THR A 1 9 ? -8.138 -3.591 -17.637 1.00 0.00 9 THR A O 6
ATOM 9405 N N . GLY A 1 10 ? -7.640 -5.272 -16.222 1.00 0.00 10 GLY A N 6
ATOM 9406 C CA . GLY A 1 10 ? -7.878 -6.302 -17.205 1.00 0.00 10 GLY A CA 6
ATOM 9407 C C . GLY A 1 10 ? -9.357 -6.560 -17.352 1.00 0.00 10 GLY A C 6
ATOM 9408 O O . GLY A 1 10 ? -9.866 -6.673 -18.461 1.00 0.00 10 GLY A O 6
ATOM 9412 N N . ASP A 1 11 ? -10.044 -6.651 -16.214 1.00 0.00 11 ASP A N 6
ATOM 9413 C CA . ASP A 1 11 ? -11.496 -6.819 -16.183 1.00 0.00 11 ASP A CA 6
ATOM 9414 C C . ASP A 1 11 ? -12.179 -5.726 -16.967 1.00 0.00 11 ASP A C 6
ATOM 9415 O O . ASP A 1 11 ? -13.062 -5.996 -17.778 1.00 0.00 11 ASP A O 6
ATOM 9424 N N . GLU A 1 12 ? -11.754 -4.488 -16.734 1.00 0.00 12 GLU A N 6
ATOM 9425 C CA . GLU A 1 12 ? -12.311 -3.346 -17.439 1.00 0.00 12 GLU A CA 6
ATOM 9426 C C . GLU A 1 12 ? -12.056 -3.469 -18.934 1.00 0.00 12 GLU A C 6
ATOM 9427 O O . GLU A 1 12 ? -12.953 -3.246 -19.744 1.00 0.00 12 GLU A O 6
ATOM 9439 N N . LEU A 1 13 ? -10.830 -3.837 -19.290 1.00 0.00 13 LEU A N 6
ATOM 9440 C CA . LEU A 1 13 ? -10.456 -4.014 -20.686 1.00 0.00 13 LEU A CA 6
ATOM 9441 C C . LEU A 1 13 ? -11.291 -5.109 -21.349 1.00 0.00 13 LEU A C 6
ATOM 9442 O O . LEU A 1 13 ? -11.839 -4.903 -22.423 1.00 0.00 13 LEU A O 6
ATOM 9458 N N . VAL A 1 14 ? -11.403 -6.259 -20.694 1.00 0.00 14 VAL A N 6
ATOM 9459 C CA . VAL A 1 14 ? -12.187 -7.376 -21.228 1.00 0.00 14 VAL A CA 6
ATOM 9460 C C . VAL A 1 14 ? -13.662 -6.999 -21.364 1.00 0.00 14 VAL A C 6
ATOM 9461 O O . VAL A 1 14 ? -14.275 -7.223 -22.404 1.00 0.00 14 VAL A O 6
ATOM 9474 N N . GLN A 1 15 ? -14.209 -6.425 -20.308 1.00 0.00 15 GLN A N 6
ATOM 9475 C CA . GLN A 1 15 ? -15.597 -6.013 -20.284 1.00 0.00 15 GLN A CA 6
ATOM 9476 C C . GLN A 1 15 ? -15.904 -5.010 -21.398 1.00 0.00 15 GLN A C 6
ATOM 9477 O O . GLN A 1 15 ? -16.892 -5.152 -22.123 1.00 0.00 15 GLN A O 6
ATOM 9491 N N . ALA A 1 16 ? -15.043 -4.020 -21.543 1.00 0.00 16 ALA A N 6
ATOM 9492 C CA . ALA A 1 16 ? -15.208 -3.010 -22.573 1.00 0.00 16 ALA A CA 6
ATOM 9493 C C . ALA A 1 16 ? -14.982 -3.613 -23.960 1.00 0.00 16 ALA A C 6
ATOM 9494 O O . ALA A 1 16 ? -15.648 -3.245 -24.916 1.00 0.00 16 ALA A O 6
ATOM 9501 N N . PHE A 1 17 ? -14.040 -4.550 -24.049 1.00 0.00 17 PHE A N 6
ATOM 9502 C CA . PHE A 1 17 ? -13.745 -5.237 -25.308 1.00 0.00 17 PHE A CA 6
ATOM 9503 C C . PHE A 1 17 ? -14.934 -6.093 -25.736 1.00 0.00 17 PHE A C 6
ATOM 9504 O O . PHE A 1 17 ? -15.273 -6.165 -26.919 1.00 0.00 17 PHE A O 6
ATOM 9521 N N . GLN A 1 18 ? -15.560 -6.741 -24.767 1.00 0.00 18 GLN A N 6
ATOM 9522 C CA . GLN A 1 18 ? -16.736 -7.547 -25.022 1.00 0.00 18 GLN A CA 6
ATOM 9523 C C . GLN A 1 18 ? -17.863 -6.652 -25.513 1.00 0.00 18 GLN A C 6
ATOM 9524 O O . GLN A 1 18 ? -18.561 -6.976 -26.475 1.00 0.00 18 GLN A O 6
ATOM 9538 N N . ARG A 1 19 ? -18.017 -5.511 -24.853 1.00 0.00 19 ARG A N 6
ATOM 9539 C CA . ARG A 1 19 ? -19.011 -4.519 -25.232 1.00 0.00 19 ARG A CA 6
ATOM 9540 C C . ARG A 1 19 ? -18.693 -3.964 -26.619 1.00 0.00 19 ARG A C 6
ATOM 9541 O O . ARG A 1 19 ? -19.589 -3.669 -27.405 1.00 0.00 19 ARG A O 6
ATOM 9562 N N . LEU A 1 20 ? -17.405 -3.851 -26.905 1.00 0.00 20 LEU A N 6
ATOM 9563 C CA . LEU A 1 20 ? -16.920 -3.326 -28.173 1.00 0.00 20 LEU A CA 6
ATOM 9564 C C . LEU A 1 20 ? -17.434 -4.164 -29.340 1.00 0.00 20 LEU A C 6
ATOM 9565 O O . LEU A 1 20 ? -17.805 -3.625 -30.385 1.00 0.00 20 LEU A O 6
ATOM 9581 N N . ARG A 1 21 ? -17.477 -5.478 -29.155 1.00 0.00 21 ARG A N 6
ATOM 9582 C CA . ARG A 1 21 ? -17.948 -6.357 -30.209 1.00 0.00 21 ARG A CA 6
ATOM 9583 C C . ARG A 1 21 ? -19.437 -6.145 -30.448 1.00 0.00 21 ARG A C 6
ATOM 9584 O O . ARG A 1 21 ? -19.902 -6.180 -31.581 1.00 0.00 21 ARG A O 6
ATOM 9605 N N . GLU A 1 22 ? -20.173 -5.880 -29.367 1.00 0.00 22 GLU A N 6
ATOM 9606 C CA . GLU A 1 22 ? -21.617 -5.663 -29.440 1.00 0.00 22 GLU A CA 6
ATOM 9607 C C . GLU A 1 22 ? -21.923 -4.403 -30.223 1.00 0.00 22 GLU A C 6
ATOM 9608 O O . GLU A 1 22 ? -22.955 -4.300 -30.891 1.00 0.00 22 GLU A O 6
ATOM 9620 N N . ILE A 1 23 ? -21.006 -3.452 -30.155 1.00 0.00 23 ILE A N 6
ATOM 9621 C CA . ILE A 1 23 ? -21.160 -2.182 -30.828 1.00 0.00 23 ILE A CA 6
ATOM 9622 C C . ILE A 1 23 ? -20.893 -2.397 -32.307 1.00 0.00 23 ILE A C 6
ATOM 9623 O O . ILE A 1 23 ? -21.521 -1.787 -33.180 1.00 0.00 23 ILE A O 6
ATOM 9639 N N . PHE A 1 24 ? -19.962 -3.312 -32.566 1.00 0.00 24 PHE A N 6
ATOM 9640 C CA . PHE A 1 24 ? -19.563 -3.662 -33.912 1.00 0.00 24 PHE A CA 6
ATOM 9641 C C . PHE A 1 24 ? -20.705 -4.405 -34.583 1.00 0.00 24 PHE A C 6
ATOM 9642 O O . PHE A 1 24 ? -20.968 -4.231 -35.775 1.00 0.00 24 PHE A O 6
ATOM 9659 N N . ASP A 1 25 ? -21.393 -5.234 -33.790 1.00 0.00 25 ASP A N 6
ATOM 9660 C CA . ASP A 1 25 ? -22.547 -5.994 -34.268 1.00 0.00 25 ASP A CA 6
ATOM 9661 C C . ASP A 1 25 ? -23.626 -5.044 -34.760 1.00 0.00 25 ASP A C 6
ATOM 9662 O O . ASP A 1 25 ? -24.348 -5.349 -35.704 1.00 0.00 25 ASP A O 6
ATOM 9671 N N . LYS A 1 26 ? -23.720 -3.882 -34.128 1.00 0.00 26 LYS A N 6
ATOM 9672 C CA . LYS A 1 26 ? -24.718 -2.889 -34.497 1.00 0.00 26 LYS A CA 6
ATOM 9673 C C . LYS A 1 26 ? -24.198 -1.980 -35.598 1.00 0.00 26 LYS A C 6
ATOM 9674 O O . LYS A 1 26 ? -24.950 -1.178 -36.154 1.00 0.00 26 LYS A O 6
ATOM 9693 N N . GLY A 1 27 ? -22.918 -2.122 -35.927 1.00 0.00 27 GLY A N 6
ATOM 9694 C CA . GLY A 1 27 ? -22.307 -1.231 -36.889 1.00 0.00 27 GLY A CA 6
ATOM 9695 C C . GLY A 1 27 ? -22.363 0.213 -36.427 1.00 0.00 27 GLY A C 6
ATOM 9696 O O . GLY A 1 27 ? -22.412 1.130 -37.241 1.00 0.00 27 GLY A O 6
ATOM 9700 N N . ASP A 1 28 ? -22.356 0.415 -35.115 1.00 0.00 28 ASP A N 6
ATOM 9701 C CA . ASP A 1 28 ? -22.488 1.750 -34.552 1.00 0.00 28 ASP A CA 6
ATOM 9702 C C . ASP A 1 28 ? -21.126 2.430 -34.488 1.00 0.00 28 ASP A C 6
ATOM 9703 O O . ASP A 1 28 ? -20.460 2.424 -33.449 1.00 0.00 28 ASP A O 6
ATOM 9712 N N . ASP A 1 29 ? -20.698 2.963 -35.625 1.00 0.00 29 ASP A N 6
ATOM 9713 C CA . ASP A 1 29 ? -19.414 3.664 -35.734 1.00 0.00 29 ASP A CA 6
ATOM 9714 C C . ASP A 1 29 ? -19.311 4.812 -34.741 1.00 0.00 29 ASP A C 6
ATOM 9715 O O . ASP A 1 29 ? -18.218 5.145 -34.286 1.00 0.00 29 ASP A O 6
ATOM 9724 N N . ASP A 1 30 ? -20.447 5.395 -34.382 1.00 0.00 30 ASP A N 6
ATOM 9725 C CA . ASP A 1 30 ? -20.461 6.527 -33.463 1.00 0.00 30 ASP A CA 6
ATOM 9726 C C . ASP A 1 30 ? -19.936 6.127 -32.100 1.00 0.00 30 ASP A C 6
ATOM 9727 O O . ASP A 1 30 ? -19.042 6.778 -31.553 1.00 0.00 30 ASP A O 6
ATOM 9736 N N . SER A 1 31 ? -20.470 5.047 -31.563 1.00 0.00 31 SER A N 6
ATOM 9737 C CA . SER A 1 31 ? -20.047 4.553 -30.274 1.00 0.00 31 SER A CA 6
ATOM 9738 C C . SER A 1 31 ? -18.692 3.865 -30.390 1.00 0.00 31 SER A C 6
ATOM 9739 O O . SER A 1 31 ? -17.882 3.905 -29.463 1.00 0.00 31 SER A O 6
ATOM 9747 N N . LEU A 1 32 ? -18.453 3.248 -31.544 1.00 0.00 32 LEU A N 6
ATOM 9748 C CA . LEU A 1 32 ? -17.224 2.510 -31.795 1.00 0.00 32 LEU A CA 6
ATOM 9749 C C . LEU A 1 32 ? -15.996 3.411 -31.675 1.00 0.00 32 LEU A C 6
ATOM 9750 O O . LEU A 1 32 ? -15.038 3.053 -30.996 1.00 0.00 32 LEU A O 6
ATOM 9766 N N . GLU A 1 33 ? -16.038 4.585 -32.305 1.00 0.00 33 GLU A N 6
ATOM 9767 C CA . GLU A 1 33 ? -14.909 5.522 -32.248 1.00 0.00 33 GLU A CA 6
ATOM 9768 C C . GLU A 1 33 ? -14.568 5.887 -30.803 1.00 0.00 33 GLU A C 6
ATOM 9769 O O . GLU A 1 33 ? -13.402 5.858 -30.403 1.00 0.00 33 GLU A O 6
ATOM 9781 N N . GLN A 1 34 ? -15.592 6.201 -30.023 1.00 0.00 34 GLN A N 6
ATOM 9782 C CA . GLN A 1 34 ? -15.405 6.589 -28.632 1.00 0.00 34 GLN A CA 6
ATOM 9783 C C . GLN A 1 34 ? -14.892 5.434 -27.777 1.00 0.00 34 GLN A C 6
ATOM 9784 O O . GLN A 1 34 ? -14.010 5.621 -26.936 1.00 0.00 34 GLN A O 6
ATOM 9798 N N . VAL A 1 35 ? -15.429 4.241 -27.990 1.00 0.00 35 VAL A N 6
ATOM 9799 C CA . VAL A 1 35 ? -15.027 3.084 -27.208 1.00 0.00 35 VAL A CA 6
ATOM 9800 C C . VAL A 1 35 ? -13.617 2.620 -27.572 1.00 0.00 35 VAL A C 6
ATOM 9801 O O . VAL A 1 35 ? -12.855 2.212 -26.699 1.00 0.00 35 VAL A O 6
ATOM 9814 N N . LEU A 1 36 ? -13.254 2.715 -28.856 1.00 0.00 36 LEU A N 6
ATOM 9815 C CA . LEU A 1 36 ? -11.924 2.293 -29.303 1.00 0.00 36 LEU A CA 6
ATOM 9816 C C . LEU A 1 36 ? -10.841 3.078 -28.591 1.00 0.00 36 LEU A C 6
ATOM 9817 O O . LEU A 1 36 ? -9.803 2.521 -28.221 1.00 0.00 36 LEU A O 6
ATOM 9833 N N . GLU A 1 37 ? -11.082 4.367 -28.384 1.00 0.00 37 GLU A N 6
ATOM 9834 C CA . GLU A 1 37 ? -10.137 5.192 -27.663 1.00 0.00 37 GLU A CA 6
ATOM 9835 C C . GLU A 1 37 ? -10.014 4.728 -26.223 1.00 0.00 37 GLU A C 6
ATOM 9836 O O . GLU A 1 37 ? -8.913 4.597 -25.709 1.00 0.00 37 GLU A O 6
ATOM 9848 N N . GLU A 1 38 ? -11.154 4.451 -25.584 1.00 0.00 38 GLU A N 6
ATOM 9849 C CA . GLU A 1 38 ? -11.164 3.984 -24.202 1.00 0.00 38 GLU A CA 6
ATOM 9850 C C . GLU A 1 38 ? -10.438 2.647 -24.082 1.00 0.00 38 GLU A C 6
ATOM 9851 O O . GLU A 1 38 ? -9.675 2.440 -23.154 1.00 0.00 38 GLU A O 6
ATOM 9863 N N . ILE A 1 39 ? -10.671 1.751 -25.044 1.00 0.00 39 ILE A N 6
ATOM 9864 C CA . ILE A 1 39 ? -10.009 0.444 -25.035 1.00 0.00 39 ILE A CA 6
ATOM 9865 C C . ILE A 1 39 ? -8.505 0.645 -25.093 1.00 0.00 39 ILE A C 6
ATOM 9866 O O . ILE A 1 39 ? -7.755 0.077 -24.297 1.00 0.00 39 ILE A O 6
ATOM 9882 N N . GLU A 1 40 ? -8.079 1.473 -26.035 1.00 0.00 40 GLU A N 6
ATOM 9883 C CA . GLU A 1 40 ? -6.685 1.818 -26.195 1.00 0.00 40 GLU A CA 6
ATOM 9884 C C . GLU A 1 40 ? -6.127 2.440 -24.914 1.00 0.00 40 GLU A C 6
ATOM 9885 O O . GLU A 1 40 ? -4.996 2.153 -24.514 1.00 0.00 40 GLU A O 6
ATOM 9897 N N . GLU A 1 41 ? -6.932 3.271 -24.265 1.00 0.00 41 GLU A N 6
ATOM 9898 C CA . GLU A 1 41 ? -6.532 3.916 -23.027 1.00 0.00 41 GLU A CA 6
ATOM 9899 C C . GLU A 1 41 ? -6.460 2.905 -21.888 1.00 0.00 41 GLU A C 6
ATOM 9900 O O . GLU A 1 41 ? -5.593 3.001 -21.027 1.00 0.00 41 GLU A O 6
ATOM 9912 N N . LEU A 1 42 ? -7.359 1.921 -21.903 1.00 0.00 42 LEU A N 6
ATOM 9913 C CA . LEU A 1 42 ? -7.378 0.876 -20.883 1.00 0.00 42 LEU A CA 6
ATOM 9914 C C . LEU A 1 42 ? -6.117 0.048 -20.983 1.00 0.00 42 LEU A C 6
ATOM 9915 O O . LEU A 1 42 ? -5.558 -0.380 -19.972 1.00 0.00 42 LEU A O 6
ATOM 9931 N N . ILE A 1 43 ? -5.671 -0.170 -22.214 1.00 0.00 43 ILE A N 6
ATOM 9932 C CA . ILE A 1 43 ? -4.438 -0.888 -22.462 1.00 0.00 43 ILE A CA 6
ATOM 9933 C C . ILE A 1 43 ? -3.281 -0.137 -21.820 1.00 0.00 43 ILE A C 6
ATOM 9934 O O . ILE A 1 43 ? -2.430 -0.732 -21.165 1.00 0.00 43 ILE A O 6
ATOM 9950 N N . GLN A 1 44 ? -3.282 1.180 -21.992 1.00 0.00 44 GLN A N 6
ATOM 9951 C CA . GLN A 1 44 ? -2.238 2.031 -21.437 1.00 0.00 44 GLN A CA 6
ATOM 9952 C C . GLN A 1 44 ? -2.274 1.985 -19.906 1.00 0.00 44 GLN A C 6
ATOM 9953 O O . GLN A 1 44 ? -1.242 1.851 -19.257 1.00 0.00 44 GLN A O 6
ATOM 9967 N N . LYS A 1 45 ? -3.482 2.074 -19.348 1.00 0.00 45 LYS A N 6
ATOM 9968 C CA . LYS A 1 45 ? -3.683 2.051 -17.891 1.00 0.00 45 LYS A CA 6
ATOM 9969 C C . LYS A 1 45 ? -3.208 0.724 -17.292 1.00 0.00 45 LYS A C 6
ATOM 9970 O O . LYS A 1 45 ? -2.612 0.691 -16.213 1.00 0.00 45 LYS A O 6
ATOM 9989 N N . HIS A 1 46 ? -3.469 -0.357 -18.011 1.00 0.00 46 HIS A N 6
ATOM 9990 C CA . HIS A 1 46 ? -3.107 -1.702 -17.575 1.00 0.00 46 HIS A CA 6
ATOM 9991 C C . HIS A 1 46 ? -1.603 -1.947 -17.768 1.00 0.00 46 HIS A C 6
ATOM 9992 O O . HIS A 1 46 ? -0.934 -2.476 -16.884 1.00 0.00 46 HIS A O 6
ATOM 10006 N N . ARG A 1 47 ? -1.085 -1.545 -18.926 1.00 0.00 47 ARG A N 6
ATOM 10007 C CA . ARG A 1 47 ? 0.343 -1.678 -19.242 1.00 0.00 47 ARG A CA 6
ATOM 10008 C C . ARG A 1 47 ? 1.212 -0.854 -18.294 1.00 0.00 47 ARG A C 6
ATOM 10009 O O . ARG A 1 47 ? 2.293 -1.285 -17.899 1.00 0.00 47 ARG A O 6
ATOM 10030 N N . GLN A 1 48 ? 0.718 0.315 -17.912 1.00 0.00 48 GLN A N 6
ATOM 10031 C CA . GLN A 1 48 ? 1.457 1.218 -17.039 1.00 0.00 48 GLN A CA 6
ATOM 10032 C C . GLN A 1 48 ? 1.793 0.558 -15.707 1.00 0.00 48 GLN A C 6
ATOM 10033 O O . GLN A 1 48 ? 2.843 0.822 -15.117 1.00 0.00 48 GLN A O 6
ATOM 10047 N N . LEU A 1 49 ? 0.921 -0.313 -15.244 1.00 0.00 49 LEU A N 6
ATOM 10048 C CA . LEU A 1 49 ? 1.146 -0.998 -13.992 1.00 0.00 49 LEU A CA 6
ATOM 10049 C C . LEU A 1 49 ? 2.226 -2.055 -14.158 1.00 0.00 49 LEU A C 6
ATOM 10050 O O . LEU A 1 49 ? 3.013 -2.289 -13.249 1.00 0.00 49 LEU A O 6
ATOM 10066 N N . PHE A 1 50 ? 2.277 -2.649 -15.349 1.00 0.00 50 PHE A N 6
ATOM 10067 C CA . PHE A 1 50 ? 3.249 -3.695 -15.670 1.00 0.00 50 PHE A CA 6
ATOM 10068 C C . PHE A 1 50 ? 4.656 -3.115 -15.820 1.00 0.00 50 PHE A C 6
ATOM 10069 O O . PHE A 1 50 ? 5.651 -3.786 -15.536 1.00 0.00 50 PHE A O 6
ATOM 10086 N N . ASP A 1 51 ? 4.739 -1.863 -16.259 1.00 0.00 51 ASP A N 6
ATOM 10087 C CA . ASP A 1 51 ? 6.034 -1.204 -16.417 1.00 0.00 51 ASP A CA 6
ATOM 10088 C C . ASP A 1 51 ? 6.647 -0.918 -15.063 1.00 0.00 51 ASP A C 6
ATOM 10089 O O . ASP A 1 51 ? 7.858 -0.732 -14.940 1.00 0.00 51 ASP A O 6
ATOM 10098 N N . ASN A 1 52 ? 5.807 -0.890 -14.049 1.00 0.00 52 ASN A N 6
ATOM 10099 C CA . ASN A 1 52 ? 6.255 -0.680 -12.689 1.00 0.00 52 ASN A CA 6
ATOM 10100 C C . ASN A 1 52 ? 6.393 -2.023 -11.985 1.00 0.00 52 ASN A C 6
ATOM 10101 O O . ASN A 1 52 ? 7.505 -2.504 -11.754 1.00 0.00 52 ASN A O 6
ATOM 10112 N N . ARG A 1 53 ? 5.264 -2.613 -11.624 1.00 0.00 53 ARG A N 6
ATOM 10113 C CA . ARG A 1 53 ? 5.239 -3.941 -11.025 1.00 0.00 53 ARG A CA 6
ATOM 10114 C C . ARG A 1 53 ? 5.102 -4.994 -12.119 1.00 0.00 53 ARG A C 6
ATOM 10115 O O . ARG A 1 53 ? 4.142 -4.978 -12.878 1.00 0.00 53 ARG A O 6
ATOM 10136 N N . GLN A 1 54 ? 6.061 -5.899 -12.201 1.00 0.00 54 GLN A N 6
ATOM 10137 C CA . GLN A 1 54 ? 6.032 -6.920 -13.233 1.00 0.00 54 GLN A CA 6
ATOM 10138 C C . GLN A 1 54 ? 5.362 -8.199 -12.739 1.00 0.00 54 GLN A C 6
ATOM 10139 O O . GLN A 1 54 ? 4.150 -8.348 -12.856 1.00 0.00 54 GLN A O 6
ATOM 10153 N N . GLU A 1 55 ? 6.166 -9.111 -12.158 1.00 0.00 55 GLU A N 6
ATOM 10154 C CA . GLU A 1 55 ? 5.670 -10.407 -11.670 1.00 0.00 55 GLU A CA 6
ATOM 10155 C C . GLU A 1 55 ? 4.754 -11.094 -12.677 1.00 0.00 55 GLU A C 6
ATOM 10156 O O . GLU A 1 55 ? 3.683 -11.595 -12.328 1.00 0.00 55 GLU A O 6
ATOM 10168 N N . ALA A 1 56 ? 5.208 -11.143 -13.917 1.00 0.00 56 ALA A N 6
ATOM 10169 C CA . ALA A 1 56 ? 4.454 -11.753 -14.991 1.00 0.00 56 ALA A CA 6
ATOM 10170 C C . ALA A 1 56 ? 4.477 -13.266 -14.873 1.00 0.00 56 ALA A C 6
ATOM 10171 O O . ALA A 1 56 ? 3.587 -13.946 -15.386 1.00 0.00 56 ALA A O 6
ATOM 10178 N N . ALA A 1 57 ? 5.515 -13.782 -14.195 1.00 0.00 57 ALA A N 6
ATOM 10179 C CA . ALA A 1 57 ? 5.721 -15.229 -13.993 1.00 0.00 57 ALA A CA 6
ATOM 10180 C C . ALA A 1 57 ? 6.131 -15.917 -15.294 1.00 0.00 57 ALA A C 6
ATOM 10181 O O . ALA A 1 57 ? 7.159 -16.599 -15.351 1.00 0.00 57 ALA A O 6
ATOM 10188 N N . ASP A 1 58 ? 5.332 -15.741 -16.325 1.00 0.00 58 ASP A N 6
ATOM 10189 C CA . ASP A 1 58 ? 5.620 -16.297 -17.628 1.00 0.00 58 ASP A CA 6
ATOM 10190 C C . ASP A 1 58 ? 5.845 -15.167 -18.613 1.00 0.00 58 ASP A C 6
ATOM 10191 O O . ASP A 1 58 ? 4.968 -14.324 -18.815 1.00 0.00 58 ASP A O 6
ATOM 10200 N N . THR A 1 59 ? 7.018 -15.136 -19.210 1.00 0.00 59 THR A N 6
ATOM 10201 C CA . THR A 1 59 ? 7.372 -14.070 -20.130 1.00 0.00 59 THR A CA 6
ATOM 10202 C C . THR A 1 59 ? 6.522 -14.076 -21.402 1.00 0.00 59 THR A C 6
ATOM 10203 O O . THR A 1 59 ? 6.290 -13.021 -21.998 1.00 0.00 59 THR A O 6
ATOM 10214 N N . GLU A 1 60 ? 6.043 -15.248 -21.814 1.00 0.00 60 GLU A N 6
ATOM 10215 C CA . GLU A 1 60 ? 5.221 -15.330 -23.010 1.00 0.00 60 GLU A CA 6
ATOM 10216 C C . GLU A 1 60 ? 3.869 -14.673 -22.778 1.00 0.00 60 GLU A C 6
ATOM 10217 O O . GLU A 1 60 ? 3.299 -14.090 -23.688 1.00 0.00 60 GLU A O 6
ATOM 10229 N N . ALA A 1 61 ? 3.363 -14.764 -21.552 1.00 0.00 61 ALA A N 6
ATOM 10230 C CA . ALA A 1 61 ? 2.071 -14.172 -21.219 1.00 0.00 61 ALA A CA 6
ATOM 10231 C C . ALA A 1 61 ? 2.089 -12.669 -21.463 1.00 0.00 61 ALA A C 6
ATOM 10232 O O . ALA A 1 61 ? 1.164 -12.118 -22.063 1.00 0.00 61 ALA A O 6
ATOM 10239 N N . ALA A 1 62 ? 3.149 -12.009 -21.009 1.00 0.00 62 ALA A N 6
ATOM 10240 C CA . ALA A 1 62 ? 3.317 -10.584 -21.248 1.00 0.00 62 ALA A CA 6
ATOM 10241 C C . ALA A 1 62 ? 3.473 -10.308 -22.738 1.00 0.00 62 ALA A C 6
ATOM 10242 O O . ALA A 1 62 ? 2.896 -9.360 -23.270 1.00 0.00 62 ALA A O 6
ATOM 10249 N N . LYS A 1 63 ? 4.240 -11.161 -23.408 1.00 0.00 63 LYS A N 6
ATOM 10250 C CA . LYS A 1 63 ? 4.473 -11.024 -24.839 1.00 0.00 63 LYS A CA 6
ATOM 10251 C C . LYS A 1 63 ? 3.194 -11.218 -25.641 1.00 0.00 63 LYS A C 6
ATOM 10252 O O . LYS A 1 63 ? 3.006 -10.577 -26.677 1.00 0.00 63 LYS A O 6
ATOM 10271 N N . GLN A 1 64 ? 2.305 -12.088 -25.164 1.00 0.00 64 GLN A N 6
ATOM 10272 C CA . GLN A 1 64 ? 1.024 -12.286 -25.816 1.00 0.00 64 GLN A CA 6
ATOM 10273 C C . GLN A 1 64 ? 0.229 -10.997 -25.741 1.00 0.00 64 GLN A C 6
ATOM 10274 O O . GLN A 1 64 ? -0.439 -10.608 -26.695 1.00 0.00 64 GLN A O 6
ATOM 10288 N N . GLY A 1 65 ? 0.315 -10.334 -24.587 1.00 0.00 65 GLY A N 6
ATOM 10289 C CA . GLY A 1 65 ? -0.350 -9.061 -24.407 1.00 0.00 65 GLY A CA 6
ATOM 10290 C C . GLY A 1 65 ? 0.164 -8.015 -25.367 1.00 0.00 65 GLY A C 6
ATOM 10291 O O . GLY A 1 65 ? -0.620 -7.277 -25.956 1.00 0.00 65 GLY A O 6
ATOM 10295 N N . ASP A 1 66 ? 1.480 -7.956 -25.540 1.00 0.00 66 ASP A N 6
ATOM 10296 C CA . ASP A 1 66 ? 2.081 -7.027 -26.499 1.00 0.00 66 ASP A CA 6
ATOM 10297 C C . ASP A 1 66 ? 1.574 -7.300 -27.903 1.00 0.00 66 ASP A C 6
ATOM 10298 O O . ASP A 1 66 ? 1.299 -6.374 -28.670 1.00 0.00 66 ASP A O 6
ATOM 10307 N N . GLN A 1 67 ? 1.452 -8.572 -28.239 1.00 0.00 67 GLN A N 6
ATOM 10308 C CA . GLN A 1 67 ? 0.931 -8.968 -29.536 1.00 0.00 67 GLN A CA 6
ATOM 10309 C C . GLN A 1 67 ? -0.546 -8.606 -29.657 1.00 0.00 67 GLN A C 6
ATOM 10310 O O . GLN A 1 67 ? -1.005 -8.189 -30.718 1.00 0.00 67 GLN A O 6
ATOM 10324 N N . TRP A 1 68 ? -1.280 -8.757 -28.561 1.00 0.00 68 TRP A N 6
ATOM 10325 C CA . TRP A 1 68 ? -2.699 -8.423 -28.529 1.00 0.00 68 TRP A CA 6
ATOM 10326 C C . TRP A 1 68 ? -2.885 -6.935 -28.796 1.00 0.00 68 TRP A C 6
ATOM 10327 O O . TRP A 1 68 ? -3.800 -6.529 -29.507 1.00 0.00 68 TRP A O 6
ATOM 10348 N N . VAL A 1 69 ? -1.987 -6.128 -28.236 1.00 0.00 69 VAL A N 6
ATOM 10349 C CA . VAL A 1 69 ? -2.035 -4.685 -28.420 1.00 0.00 69 VAL A CA 6
ATOM 10350 C C . VAL A 1 69 ? -1.783 -4.353 -29.883 1.00 0.00 69 VAL A C 6
ATOM 10351 O O . VAL A 1 69 ? -2.420 -3.468 -30.454 1.00 0.00 69 VAL A O 6
ATOM 10364 N N . GLN A 1 70 ? -0.867 -5.099 -30.490 1.00 0.00 70 GLN A N 6
ATOM 10365 C CA . GLN A 1 70 ? -0.524 -4.929 -31.875 1.00 0.00 70 GLN A CA 6
ATOM 10366 C C . GLN A 1 70 ? -1.718 -5.283 -32.758 1.00 0.00 70 GLN A C 6
ATOM 10367 O O . GLN A 1 70 ? -2.054 -4.553 -33.690 1.00 0.00 70 GLN A O 6
ATOM 10381 N N . LEU A 1 71 ? -2.364 -6.399 -32.442 1.00 0.00 71 LEU A N 6
ATOM 10382 C CA . LEU A 1 71 ? -3.534 -6.846 -33.180 1.00 0.00 71 LEU A CA 6
ATOM 10383 C C . LEU A 1 71 ? -4.681 -5.865 -32.999 1.00 0.00 71 LEU A C 6
ATOM 10384 O O . LEU A 1 71 ? -5.419 -5.591 -33.937 1.00 0.00 71 LEU A O 6
ATOM 10400 N N . PHE A 1 72 ? -4.826 -5.336 -31.785 1.00 0.00 72 PHE A N 6
ATOM 10401 C CA . PHE A 1 72 ? -5.866 -4.355 -31.516 1.00 0.00 72 PHE A CA 6
ATOM 10402 C C . PHE A 1 72 ? -5.617 -3.095 -32.318 1.00 0.00 72 PHE A C 6
ATOM 10403 O O . PHE A 1 72 ? -6.540 -2.521 -32.889 1.00 0.00 72 PHE A O 6
ATOM 10420 N N . GLN A 1 73 ? -4.367 -2.664 -32.359 1.00 0.00 73 GLN A N 6
ATOM 10421 C CA . GLN A 1 73 ? -4.001 -1.497 -33.133 1.00 0.00 73 GLN A CA 6
ATOM 10422 C C . GLN A 1 73 ? -4.217 -1.754 -34.603 1.00 0.00 73 GLN A C 6
ATOM 10423 O O . GLN A 1 73 ? -4.618 -0.868 -35.340 1.00 0.00 73 GLN A O 6
ATOM 10437 N N . ARG A 1 74 ? -3.965 -2.984 -35.021 1.00 0.00 74 ARG A N 6
ATOM 10438 C CA . ARG A 1 74 ? -4.202 -3.389 -36.391 1.00 0.00 74 ARG A CA 6
ATOM 10439 C C . ARG A 1 74 ? -5.708 -3.349 -36.672 1.00 0.00 74 ARG A C 6
ATOM 10440 O O . ARG A 1 74 ? -6.147 -2.918 -37.731 1.00 0.00 74 ARG A O 6
ATOM 10461 N N . PHE A 1 75 ? -6.472 -3.807 -35.693 1.00 0.00 75 PHE A N 6
ATOM 10462 C CA . PHE A 1 75 ? -7.928 -3.805 -35.764 1.00 0.00 75 PHE A CA 6
ATOM 10463 C C . PHE A 1 75 ? -8.450 -2.370 -35.845 1.00 0.00 75 PHE A C 6
ATOM 10464 O O . PHE A 1 75 ? -9.292 -2.049 -36.684 1.00 0.00 75 PHE A O 6
ATOM 10481 N N . ARG A 1 76 ? -7.942 -1.511 -34.968 1.00 0.00 76 ARG A N 6
ATOM 10482 C CA . ARG A 1 76 ? -8.329 -0.106 -34.952 1.00 0.00 76 ARG A CA 6
ATOM 10483 C C . ARG A 1 76 ? -7.911 0.573 -36.255 1.00 0.00 76 ARG A C 6
ATOM 10484 O O . ARG A 1 76 ? -8.657 1.374 -36.816 1.00 0.00 76 ARG A O 6
ATOM 10505 N N . GLU A 1 77 ? -6.717 0.229 -36.735 1.00 0.00 77 GLU A N 6
ATOM 10506 C CA . GLU A 1 77 ? -6.193 0.765 -37.971 1.00 0.00 77 GLU A CA 6
ATOM 10507 C C . GLU A 1 77 ? -7.084 0.341 -39.127 1.00 0.00 77 GLU A C 6
ATOM 10508 O O . GLU A 1 77 ? -7.287 1.090 -40.080 1.00 0.00 77 GLU A O 6
ATOM 10520 N N . ALA A 1 78 ? -7.636 -0.862 -39.024 1.00 0.00 78 ALA A N 6
ATOM 10521 C CA . ALA A 1 78 ? -8.523 -1.379 -40.037 1.00 0.00 78 ALA A CA 6
ATOM 10522 C C . ALA A 1 78 ? -9.782 -0.529 -40.107 1.00 0.00 78 ALA A C 6
ATOM 10523 O O . ALA A 1 78 ? -10.256 -0.215 -41.191 1.00 0.00 78 ALA A O 6
ATOM 10530 N N . ILE A 1 79 ? -10.318 -0.147 -38.939 1.00 0.00 79 ILE A N 6
ATOM 10531 C CA . ILE A 1 79 ? -11.478 0.742 -38.874 1.00 0.00 79 ILE A CA 6
ATOM 10532 C C . ILE A 1 79 ? -11.158 2.080 -39.531 1.00 0.00 79 ILE A C 6
ATOM 10533 O O . ILE A 1 79 ? -11.973 2.627 -40.279 1.00 0.00 79 ILE A O 6
ATOM 10549 N N . ASP A 1 80 ? -9.957 2.586 -39.276 1.00 0.00 80 ASP A N 6
ATOM 10550 C CA . ASP A 1 80 ? -9.523 3.851 -39.860 1.00 0.00 80 ASP A CA 6
ATOM 10551 C C . ASP A 1 80 ? -9.421 3.736 -41.372 1.00 0.00 80 ASP A C 6
ATOM 10552 O O . ASP A 1 80 ? -9.757 4.666 -42.102 1.00 0.00 80 ASP A O 6
ATOM 10561 N N . LYS A 1 81 ? -8.975 2.582 -41.837 1.00 0.00 81 LYS A N 6
ATOM 10562 C CA . LYS A 1 81 ? -8.831 2.330 -43.266 1.00 0.00 81 LYS A CA 6
ATOM 10563 C C . LYS A 1 81 ? -10.149 1.891 -43.900 1.00 0.00 81 LYS A C 6
ATOM 10564 O O . LYS A 1 81 ? -10.243 1.773 -45.124 1.00 0.00 81 LYS A O 6
ATOM 10583 N N . GLY A 1 82 ? -11.163 1.655 -43.077 1.00 0.00 82 GLY A N 6
ATOM 10584 C CA . GLY A 1 82 ? -12.432 1.167 -43.591 1.00 0.00 82 GLY A CA 6
ATOM 10585 C C . GLY A 1 82 ? -12.316 -0.254 -44.107 1.00 0.00 82 GLY A C 6
ATOM 10586 O O . GLY A 1 82 ? -13.092 -0.684 -44.959 1.00 0.00 82 GLY A O 6
ATOM 10590 N N . ASP A 1 83 ? -11.351 -0.983 -43.578 1.00 0.00 83 ASP A N 6
ATOM 10591 C CA . ASP A 1 83 ? -11.065 -2.334 -44.028 1.00 0.00 83 ASP A CA 6
ATOM 10592 C C . ASP A 1 83 ? -11.941 -3.340 -43.292 1.00 0.00 83 ASP A C 6
ATOM 10593 O O . ASP A 1 83 ? -11.631 -3.745 -42.173 1.00 0.00 83 ASP A O 6
ATOM 10602 N N . LYS A 1 84 ? -13.044 -3.719 -43.919 1.00 0.00 84 LYS A N 6
ATOM 10603 C CA . LYS A 1 84 ? -13.988 -4.661 -43.325 1.00 0.00 84 LYS A CA 6
ATOM 10604 C C . LYS A 1 84 ? -13.409 -6.071 -43.324 1.00 0.00 84 LYS A C 6
ATOM 10605 O O . LYS A 1 84 ? -13.664 -6.864 -42.412 1.00 0.00 84 LYS A O 6
ATOM 10624 N N . ASP A 1 85 ? -12.605 -6.356 -44.337 1.00 0.00 85 ASP A N 6
ATOM 10625 C CA . ASP A 1 85 ? -12.011 -7.674 -44.530 1.00 0.00 85 ASP A CA 6
ATOM 10626 C C . ASP A 1 85 ? -11.169 -8.077 -43.334 1.00 0.00 85 ASP A C 6
ATOM 10627 O O . ASP A 1 85 ? -11.300 -9.186 -42.807 1.00 0.00 85 ASP A O 6
ATOM 10636 N N . SER A 1 86 ? -10.316 -7.173 -42.905 1.00 0.00 86 SER A N 6
ATOM 10637 C CA . SER A 1 86 ? -9.422 -7.416 -41.796 1.00 0.00 86 SER A CA 6
ATOM 10638 C C . SER A 1 86 ? -10.160 -7.514 -40.467 1.00 0.00 86 SER A C 6
ATOM 10639 O O . SER A 1 86 ? -9.728 -8.233 -39.579 1.00 0.00 86 SER A O 6
ATOM 10647 N N . LEU A 1 87 ? -11.283 -6.815 -40.342 1.00 0.00 87 LEU A N 6
ATOM 10648 C CA . LEU A 1 87 ? -12.005 -6.760 -39.071 1.00 0.00 87 LEU A CA 6
ATOM 10649 C C . LEU A 1 87 ? -12.437 -8.143 -38.612 1.00 0.00 87 LEU A C 6
ATOM 10650 O O . LEU A 1 87 ? -12.218 -8.508 -37.460 1.00 0.00 87 LEU A O 6
ATOM 10666 N N . GLU A 1 88 ? -13.037 -8.908 -39.510 1.00 0.00 88 GLU A N 6
ATOM 10667 C CA . GLU A 1 88 ? -13.476 -10.264 -39.185 1.00 0.00 88 GLU A CA 6
ATOM 10668 C C . GLU A 1 88 ? -12.302 -11.134 -38.733 1.00 0.00 88 GLU A C 6
ATOM 10669 O O . GLU A 1 88 ? -12.382 -11.828 -37.718 1.00 0.00 88 GLU A O 6
ATOM 10681 N N . GLN A 1 89 ? -11.217 -11.071 -39.482 1.00 0.00 89 GLN A N 6
ATOM 10682 C CA . GLN A 1 89 ? -10.048 -11.893 -39.220 1.00 0.00 89 GLN A CA 6
ATOM 10683 C C . GLN A 1 89 ? -9.319 -11.462 -37.940 1.00 0.00 89 GLN A C 6
ATOM 10684 O O . GLN A 1 89 ? -8.975 -12.294 -37.101 1.00 0.00 89 GLN A O 6
ATOM 10698 N N . LEU A 1 90 ? -9.111 -10.160 -37.787 1.00 0.00 90 LEU A N 6
ATOM 10699 C CA . LEU A 1 90 ? -8.387 -9.625 -36.636 1.00 0.00 90 LEU A CA 6
ATOM 10700 C C . LEU A 1 90 ? -9.172 -9.800 -35.345 1.00 0.00 90 LEU A C 6
ATOM 10701 O O . LEU A 1 90 ? -8.587 -10.027 -34.290 1.00 0.00 90 LEU A O 6
ATOM 10717 N N . LEU A 1 91 ? -10.493 -9.702 -35.435 1.00 0.00 91 LEU A N 6
ATOM 10718 C CA . LEU A 1 91 ? -11.348 -9.869 -34.265 1.00 0.00 91 LEU A CA 6
ATOM 10719 C C . LEU A 1 91 ? -11.172 -11.268 -33.692 1.00 0.00 91 LEU A C 6
ATOM 10720 O O . LEU A 1 91 ? -11.087 -11.452 -32.472 1.00 0.00 91 LEU A O 6
ATOM 10736 N N . GLU A 1 92 ? -11.103 -12.246 -34.580 1.00 0.00 92 GLU A N 6
ATOM 10737 C CA . GLU A 1 92 ? -10.906 -13.625 -34.188 1.00 0.00 92 GLU A CA 6
ATOM 10738 C C . GLU A 1 92 ? -9.546 -13.810 -33.515 1.00 0.00 92 GLU A C 6
ATOM 10739 O O . GLU A 1 92 ? -9.445 -14.463 -32.469 1.00 0.00 92 GLU A O 6
ATOM 10751 N N . GLU A 1 93 ? -8.504 -13.222 -34.107 1.00 0.00 93 GLU A N 6
ATOM 10752 C CA . GLU A 1 93 ? -7.157 -13.308 -33.555 1.00 0.00 93 GLU A CA 6
ATOM 10753 C C . GLU A 1 93 ? -7.099 -12.672 -32.175 1.00 0.00 93 GLU A C 6
ATOM 10754 O O . GLU A 1 93 ? -6.403 -13.160 -31.281 1.00 0.00 93 GLU A O 6
ATOM 10766 N N . LEU A 1 94 ? -7.842 -11.589 -32.003 1.00 0.00 94 LEU A N 6
ATOM 10767 C CA . LEU A 1 94 ? -7.889 -10.896 -30.732 1.00 0.00 94 LEU A CA 6
ATOM 10768 C C . LEU A 1 94 ? -8.436 -11.803 -29.640 1.00 0.00 94 LEU A C 6
ATOM 10769 O O . LEU A 1 94 ? -7.887 -11.857 -28.538 1.00 0.00 94 LEU A O 6
ATOM 10785 N N . GLU A 1 95 ? -9.519 -12.513 -29.945 1.00 0.00 95 GLU A N 6
ATOM 10786 C CA . GLU A 1 95 ? -10.131 -13.407 -28.974 1.00 0.00 95 GLU A CA 6
ATOM 10787 C C . GLU A 1 95 ? -9.199 -14.526 -28.535 1.00 0.00 95 GLU A C 6
ATOM 10788 O O . GLU A 1 95 ? -9.054 -14.767 -27.343 1.00 0.00 95 GLU A O 6
ATOM 10800 N N . GLN A 1 96 ? -8.527 -15.179 -29.482 1.00 0.00 96 GLN A N 6
ATOM 10801 C CA . GLN A 1 96 ? -7.682 -16.321 -29.134 1.00 0.00 96 GLN A CA 6
ATOM 10802 C C . GLN A 1 96 ? -6.469 -15.890 -28.320 1.00 0.00 96 GLN A C 6
ATOM 10803 O O . GLN A 1 96 ? -6.034 -16.603 -27.412 1.00 0.00 96 GLN A O 6
ATOM 10817 N N . ALA A 1 97 ? -5.935 -14.719 -28.635 1.00 0.00 97 ALA A N 6
ATOM 10818 C CA . ALA A 1 97 ? -4.801 -14.191 -27.906 1.00 0.00 97 ALA A CA 6
ATOM 10819 C C . ALA A 1 97 ? -5.220 -13.818 -26.489 1.00 0.00 97 ALA A C 6
ATOM 10820 O O . ALA A 1 97 ? -4.529 -14.138 -25.524 1.00 0.00 97 ALA A O 6
ATOM 10827 N N . LEU A 1 98 ? -6.382 -13.182 -26.377 1.00 0.00 98 LEU A N 6
ATOM 10828 C CA . LEU A 1 98 ? -6.925 -12.761 -25.087 1.00 0.00 98 LEU A CA 6
ATOM 10829 C C . LEU A 1 98 ? -7.162 -13.972 -24.190 1.00 0.00 98 LEU A C 6
ATOM 10830 O O . LEU A 1 98 ? -6.813 -13.963 -23.002 1.00 0.00 98 LEU A O 6
ATOM 10846 N N . GLN A 1 99 ? -7.748 -15.009 -24.766 1.00 0.00 99 GLN A N 6
ATOM 10847 C CA . GLN A 1 99 ? -8.031 -16.235 -24.040 1.00 0.00 99 GLN A CA 6
ATOM 10848 C C . GLN A 1 99 ? -6.757 -16.886 -23.498 1.00 0.00 99 GLN A C 6
ATOM 10849 O O . GLN A 1 99 ? -6.753 -17.388 -22.374 1.00 0.00 99 GLN A O 6
ATOM 10863 N N . LYS A 1 100 ? -5.668 -16.869 -24.274 1.00 0.00 100 LYS A N 6
ATOM 10864 C CA . LYS A 1 100 ? -4.422 -17.471 -23.810 1.00 0.00 100 LYS A CA 6
ATOM 10865 C C . LYS A 1 100 ? -3.789 -16.640 -22.698 1.00 0.00 100 LYS A C 6
ATOM 10866 O O . LYS A 1 100 ? -3.275 -17.189 -21.721 1.00 0.00 100 LYS A O 6
ATOM 10885 N N . ILE A 1 101 ? -3.842 -15.315 -22.842 1.00 0.00 101 ILE A N 6
ATOM 10886 C CA . ILE A 1 101 ? -3.241 -14.413 -21.858 1.00 0.00 101 ILE A CA 6
ATOM 10887 C C . ILE A 1 101 ? -3.861 -14.616 -20.487 1.00 0.00 101 ILE A C 6
ATOM 10888 O O . ILE A 1 101 ? -3.147 -14.754 -19.493 1.00 0.00 101 ILE A O 6
ATOM 10904 N N . ARG A 1 102 ? -5.186 -14.655 -20.434 1.00 0.00 102 ARG A N 6
ATOM 10905 C CA . ARG A 1 102 ? -5.881 -14.872 -19.175 1.00 0.00 102 ARG A CA 6
ATOM 10906 C C . ARG A 1 102 ? -5.487 -16.183 -18.535 1.00 0.00 102 ARG A C 6
ATOM 10907 O O . ARG A 1 102 ? -5.210 -16.235 -17.342 1.00 0.00 102 ARG A O 6
ATOM 10928 N N . GLU A 1 103 ? -5.434 -17.236 -19.326 1.00 0.00 103 GLU A N 6
ATOM 10929 C CA . GLU A 1 103 ? -5.105 -18.538 -18.797 1.00 0.00 103 GLU A CA 6
ATOM 10930 C C . GLU A 1 103 ? -3.695 -18.572 -18.236 1.00 0.00 103 GLU A C 6
ATOM 10931 O O . GLU A 1 103 ? -3.476 -19.102 -17.156 1.00 0.00 103 GLU A O 6
ATOM 10943 N N . LEU A 1 104 ? -2.737 -18.014 -18.961 1.00 0.00 104 LEU A N 6
ATOM 10944 C CA . LEU A 1 104 ? -1.363 -17.954 -18.477 1.00 0.00 104 LEU A CA 6
ATOM 10945 C C . LEU A 1 104 ? -1.240 -17.085 -17.217 1.00 0.00 104 LEU A C 6
ATOM 10946 O O . LEU A 1 104 ? -0.578 -17.469 -16.254 1.00 0.00 104 LEU A O 6
ATOM 10962 N N . ALA A 1 105 ? -1.906 -15.936 -17.219 1.00 0.00 105 ALA A N 6
ATOM 10963 C CA . ALA A 1 105 ? -1.823 -14.992 -16.101 1.00 0.00 105 ALA A CA 6
ATOM 10964 C C . ALA A 1 105 ? -2.515 -15.524 -14.849 1.00 0.00 105 ALA A C 6
ATOM 10965 O O . ALA A 1 105 ? -2.093 -15.240 -13.724 1.00 0.00 105 ALA A O 6
ATOM 10972 N N . GLU A 1 106 ? -3.565 -16.301 -15.042 1.00 0.00 106 GLU A N 6
ATOM 10973 C CA . GLU A 1 106 ? -4.321 -16.855 -13.927 1.00 0.00 106 GLU A CA 6
ATOM 10974 C C . GLU A 1 106 ? -3.880 -18.289 -13.646 1.00 0.00 106 GLU A C 6
ATOM 10975 O O . GLU A 1 106 ? -4.419 -18.964 -12.767 1.00 0.00 106 GLU A O 6
ATOM 10987 N N . LYS A 1 107 ? -2.889 -18.732 -14.412 1.00 0.00 107 LYS A N 6
ATOM 10988 C CA . LYS A 1 107 ? -2.298 -20.064 -14.293 1.00 0.00 107 LYS A CA 6
ATOM 10989 C C . LYS A 1 107 ? -3.353 -21.166 -14.421 1.00 0.00 107 LYS A C 6
ATOM 10990 O O . LYS A 1 107 ? -3.666 -21.867 -13.451 1.00 0.00 107 LYS A O 6
ATOM 11009 N N . LYS A 1 108 ? -3.921 -21.267 -15.619 1.00 0.00 108 LYS A N 6
ATOM 11010 C CA . LYS A 1 108 ? -4.916 -22.291 -15.975 1.00 0.00 108 LYS A CA 6
ATOM 11011 C C . LYS A 1 108 ? -6.241 -22.130 -15.190 1.00 0.00 108 LYS A C 6
ATOM 11012 O O . LYS A 1 108 ? -7.165 -22.927 -15.360 1.00 0.00 108 LYS A O 6
ATOM 11031 N N . ASN A 1 109 ? -6.318 -21.098 -14.346 1.00 0.00 109 ASN A N 6
ATOM 11032 C CA . ASN A 1 109 ? -7.517 -20.816 -13.540 1.00 0.00 109 ASN A CA 6
ATOM 11033 C C . ASN A 1 109 ? -7.746 -21.912 -12.514 1.00 0.00 109 ASN A C 6
ATOM 11034 O O . ASN A 1 109 ? -7.072 -21.891 -11.461 1.00 0.00 109 ASN A O 6
ATOM 11095 N N . SER A 1 1 ? 0.951 -4.966 -3.407 1.00 0.00 1 SER A N 7
ATOM 11096 C CA . SER A 1 1 ? -0.437 -5.233 -3.800 1.00 0.00 1 SER A CA 7
ATOM 11097 C C . SER A 1 1 ? -0.769 -4.510 -5.100 1.00 0.00 1 SER A C 7
ATOM 11098 O O . SER A 1 1 ? -1.187 -3.349 -5.095 1.00 0.00 1 SER A O 7
ATOM 11108 N N . GLU A 1 2 ? -0.541 -5.190 -6.214 1.00 0.00 2 GLU A N 7
ATOM 11109 C CA . GLU A 1 2 ? -0.779 -4.615 -7.523 1.00 0.00 2 GLU A CA 7
ATOM 11110 C C . GLU A 1 2 ? -1.510 -5.594 -8.442 1.00 0.00 2 GLU A C 7
ATOM 11111 O O . GLU A 1 2 ? -2.216 -5.174 -9.363 1.00 0.00 2 GLU A O 7
ATOM 11123 N N . PHE A 1 3 ? -1.339 -6.901 -8.190 1.00 0.00 3 PHE A N 7
ATOM 11124 C CA . PHE A 1 3 ? -1.954 -7.936 -9.029 1.00 0.00 3 PHE A CA 7
ATOM 11125 C C . PHE A 1 3 ? -3.466 -7.790 -9.089 1.00 0.00 3 PHE A C 7
ATOM 11126 O O . PHE A 1 3 ? -4.097 -8.207 -10.064 1.00 0.00 3 PHE A O 7
ATOM 11143 N N . GLU A 1 4 ? -4.043 -7.201 -8.050 1.00 0.00 4 GLU A N 7
ATOM 11144 C CA . GLU A 1 4 ? -5.468 -6.942 -8.023 1.00 0.00 4 GLU A CA 7
ATOM 11145 C C . GLU A 1 4 ? -5.837 -6.020 -9.179 1.00 0.00 4 GLU A C 7
ATOM 11146 O O . GLU A 1 4 ? -6.751 -6.304 -9.946 1.00 0.00 4 GLU A O 7
ATOM 11158 N N . LYS A 1 5 ? -5.086 -4.926 -9.312 1.00 0.00 5 LYS A N 7
ATOM 11159 C CA . LYS A 1 5 ? -5.308 -3.965 -10.383 1.00 0.00 5 LYS A CA 7
ATOM 11160 C C . LYS A 1 5 ? -5.032 -4.615 -11.739 1.00 0.00 5 LYS A C 7
ATOM 11161 O O . LYS A 1 5 ? -5.759 -4.383 -12.704 1.00 0.00 5 LYS A O 7
ATOM 11180 N N . LEU A 1 6 ? -3.952 -5.402 -11.802 1.00 0.00 6 LEU A N 7
ATOM 11181 C CA . LEU A 1 6 ? -3.638 -6.177 -13.016 1.00 0.00 6 LEU A CA 7
ATOM 11182 C C . LEU A 1 6 ? -4.873 -6.938 -13.486 1.00 0.00 6 LEU A C 7
ATOM 11183 O O . LEU A 1 6 ? -5.283 -6.814 -14.648 1.00 0.00 6 LEU A O 7
ATOM 11199 N N . ARG A 1 7 ? -5.461 -7.714 -12.581 1.00 0.00 7 ARG A N 7
ATOM 11200 C CA . ARG A 1 7 ? -6.676 -8.466 -12.876 1.00 0.00 7 ARG A CA 7
ATOM 11201 C C . ARG A 1 7 ? -7.859 -7.546 -13.207 1.00 0.00 7 ARG A C 7
ATOM 11202 O O . ARG A 1 7 ? -8.575 -7.782 -14.178 1.00 0.00 7 ARG A O 7
ATOM 11223 N N . GLN A 1 8 ? -8.045 -6.505 -12.408 1.00 0.00 8 GLN A N 7
ATOM 11224 C CA . GLN A 1 8 ? -9.169 -5.588 -12.613 1.00 0.00 8 GLN A CA 7
ATOM 11225 C C . GLN A 1 8 ? -9.106 -4.913 -13.976 1.00 0.00 8 GLN A C 7
ATOM 11226 O O . GLN A 1 8 ? -10.105 -4.876 -14.690 1.00 0.00 8 GLN A O 7
ATOM 11240 N N . THR A 1 9 ? -7.938 -4.407 -14.355 1.00 0.00 9 THR A N 7
ATOM 11241 C CA . THR A 1 9 ? -7.773 -3.802 -15.671 1.00 0.00 9 THR A CA 7
ATOM 11242 C C . THR A 1 9 ? -7.939 -4.839 -16.778 1.00 0.00 9 THR A C 7
ATOM 11243 O O . THR A 1 9 ? -8.321 -4.508 -17.900 1.00 0.00 9 THR A O 7
ATOM 11254 N N . GLY A 1 10 ? -7.658 -6.094 -16.449 1.00 0.00 10 GLY A N 7
ATOM 11255 C CA . GLY A 1 10 ? -7.837 -7.161 -17.402 1.00 0.00 10 GLY A CA 7
ATOM 11256 C C . GLY A 1 10 ? -9.304 -7.413 -17.645 1.00 0.00 10 GLY A C 7
ATOM 11257 O O . GLY A 1 10 ? -9.758 -7.436 -18.787 1.00 0.00 10 GLY A O 7
ATOM 11261 N N . ASP A 1 11 ? -10.046 -7.605 -16.555 1.00 0.00 11 ASP A N 7
ATOM 11262 C CA . ASP A 1 11 ? -11.498 -7.788 -16.621 1.00 0.00 11 ASP A CA 7
ATOM 11263 C C . ASP A 1 11 ? -12.161 -6.629 -17.346 1.00 0.00 11 ASP A C 7
ATOM 11264 O O . ASP A 1 11 ? -13.016 -6.837 -18.203 1.00 0.00 11 ASP A O 7
ATOM 11273 N N . GLU A 1 12 ? -11.747 -5.407 -17.010 1.00 0.00 12 GLU A N 7
ATOM 11274 C CA . GLU A 1 12 ? -12.299 -4.213 -17.648 1.00 0.00 12 GLU A CA 7
ATOM 11275 C C . GLU A 1 12 ? -12.012 -4.225 -19.143 1.00 0.00 12 GLU A C 7
ATOM 11276 O O . GLU A 1 12 ? -12.872 -3.876 -19.953 1.00 0.00 12 GLU A O 7
ATOM 11288 N N . LEU A 1 13 ? -10.801 -4.628 -19.503 1.00 0.00 13 LEU A N 7
ATOM 11289 C CA . LEU A 1 13 ? -10.419 -4.739 -20.898 1.00 0.00 13 LEU A CA 7
ATOM 11290 C C . LEU A 1 13 ? -11.312 -5.749 -21.618 1.00 0.00 13 LEU A C 7
ATOM 11291 O O . LEU A 1 13 ? -11.751 -5.507 -22.738 1.00 0.00 13 LEU A O 7
ATOM 11307 N N . VAL A 1 14 ? -11.579 -6.877 -20.966 1.00 0.00 14 VAL A N 7
ATOM 11308 C CA . VAL A 1 14 ? -12.481 -7.887 -21.520 1.00 0.00 14 VAL A CA 7
ATOM 11309 C C . VAL A 1 14 ? -13.883 -7.300 -21.710 1.00 0.00 14 VAL A C 7
ATOM 11310 O O . VAL A 1 14 ? -14.517 -7.507 -22.745 1.00 0.00 14 VAL A O 7
ATOM 11323 N N . GLN A 1 15 ? -14.346 -6.566 -20.703 1.00 0.00 15 GLN A N 7
ATOM 11324 C CA . GLN A 1 15 ? -15.653 -5.906 -20.759 1.00 0.00 15 GLN A CA 7
ATOM 11325 C C . GLN A 1 15 ? -15.725 -4.975 -21.965 1.00 0.00 15 GLN A C 7
ATOM 11326 O O . GLN A 1 15 ? -16.706 -4.980 -22.710 1.00 0.00 15 GLN A O 7
ATOM 11340 N N . ALA A 1 16 ? -14.674 -4.195 -22.160 1.00 0.00 16 ALA A N 7
ATOM 11341 C CA . ALA A 1 16 ? -14.598 -3.271 -23.279 1.00 0.00 16 ALA A CA 7
ATOM 11342 C C . ALA A 1 16 ? -14.487 -4.016 -24.610 1.00 0.00 16 ALA A C 7
ATOM 11343 O O . ALA A 1 16 ? -15.101 -3.624 -25.597 1.00 0.00 16 ALA A O 7
ATOM 11350 N N . PHE A 1 17 ? -13.704 -5.090 -24.627 1.00 0.00 17 PHE A N 7
ATOM 11351 C CA . PHE A 1 17 ? -13.516 -5.891 -25.835 1.00 0.00 17 PHE A CA 7
ATOM 11352 C C . PHE A 1 17 ? -14.817 -6.573 -26.257 1.00 0.00 17 PHE A C 7
ATOM 11353 O O . PHE A 1 17 ? -15.166 -6.590 -27.438 1.00 0.00 17 PHE A O 7
ATOM 11370 N N . GLN A 1 18 ? -15.528 -7.131 -25.291 1.00 0.00 18 GLN A N 7
ATOM 11371 C CA . GLN A 1 18 ? -16.786 -7.797 -25.566 1.00 0.00 18 GLN A CA 7
ATOM 11372 C C . GLN A 1 18 ? -17.808 -6.783 -26.067 1.00 0.00 18 GLN A C 7
ATOM 11373 O O . GLN A 1 18 ? -18.554 -7.046 -27.015 1.00 0.00 18 GLN A O 7
ATOM 11387 N N . ARG A 1 19 ? -17.813 -5.615 -25.435 1.00 0.00 19 ARG A N 7
ATOM 11388 C CA . ARG A 1 19 ? -18.680 -4.514 -25.823 1.00 0.00 19 ARG A CA 7
ATOM 11389 C C . ARG A 1 19 ? -18.329 -4.049 -27.236 1.00 0.00 19 ARG A C 7
ATOM 11390 O O . ARG A 1 19 ? -19.197 -3.678 -28.015 1.00 0.00 19 ARG A O 7
ATOM 11411 N N . LEU A 1 20 ? -17.043 -4.106 -27.551 1.00 0.00 20 LEU A N 7
ATOM 11412 C CA . LEU A 1 20 ? -16.530 -3.678 -28.844 1.00 0.00 20 LEU A CA 7
ATOM 11413 C C . LEU A 1 20 ? -17.156 -4.476 -29.979 1.00 0.00 20 LEU A C 7
ATOM 11414 O O . LEU A 1 20 ? -17.512 -3.917 -31.018 1.00 0.00 20 LEU A O 7
ATOM 11430 N N . ARG A 1 21 ? -17.310 -5.780 -29.778 1.00 0.00 21 ARG A N 7
ATOM 11431 C CA . ARG A 1 21 ? -17.887 -6.620 -30.809 1.00 0.00 21 ARG A CA 7
ATOM 11432 C C . ARG A 1 21 ? -19.343 -6.259 -31.014 1.00 0.00 21 ARG A C 7
ATOM 11433 O O . ARG A 1 21 ? -19.829 -6.225 -32.143 1.00 0.00 21 ARG A O 7
ATOM 11454 N N . GLU A 1 22 ? -20.017 -5.926 -29.912 1.00 0.00 22 GLU A N 7
ATOM 11455 C CA . GLU A 1 22 ? -21.433 -5.591 -29.929 1.00 0.00 22 GLU A CA 7
ATOM 11456 C C . GLU A 1 22 ? -21.663 -4.281 -30.646 1.00 0.00 22 GLU A C 7
ATOM 11457 O O . GLU A 1 22 ? -22.699 -4.072 -31.267 1.00 0.00 22 GLU A O 7
ATOM 11469 N N . ILE A 1 23 ? -20.678 -3.407 -30.576 1.00 0.00 23 ILE A N 7
ATOM 11470 C CA . ILE A 1 23 ? -20.756 -2.109 -31.202 1.00 0.00 23 ILE A CA 7
ATOM 11471 C C . ILE A 1 23 ? -20.602 -2.293 -32.700 1.00 0.00 23 ILE A C 7
ATOM 11472 O O . ILE A 1 23 ? -21.237 -1.611 -33.512 1.00 0.00 23 ILE A O 7
ATOM 11488 N N . PHE A 1 24 ? -19.773 -3.268 -33.045 1.00 0.00 24 PHE A N 7
ATOM 11489 C CA . PHE A 1 24 ? -19.473 -3.584 -34.420 1.00 0.00 24 PHE A CA 7
ATOM 11490 C C . PHE A 1 24 ? -20.706 -4.201 -35.062 1.00 0.00 24 PHE A C 7
ATOM 11491 O O . PHE A 1 24 ? -21.017 -3.942 -36.226 1.00 0.00 24 PHE A O 7
ATOM 11508 N N . ASP A 1 25 ? -21.412 -5.014 -34.271 1.00 0.00 25 ASP A N 7
ATOM 11509 C CA . ASP A 1 25 ? -22.627 -5.692 -34.722 1.00 0.00 25 ASP A CA 7
ATOM 11510 C C . ASP A 1 25 ? -23.687 -4.672 -35.112 1.00 0.00 25 ASP A C 7
ATOM 11511 O O . ASP A 1 25 ? -24.474 -4.898 -36.035 1.00 0.00 25 ASP A O 7
ATOM 11520 N N . LYS A 1 26 ? -23.688 -3.534 -34.423 1.00 0.00 26 LYS A N 7
ATOM 11521 C CA . LYS A 1 26 ? -24.704 -2.510 -34.634 1.00 0.00 26 LYS A CA 7
ATOM 11522 C C . LYS A 1 26 ? -24.289 -1.531 -35.725 1.00 0.00 26 LYS A C 7
ATOM 11523 O O . LYS A 1 26 ? -25.075 -0.668 -36.118 1.00 0.00 26 LYS A O 7
ATOM 11542 N N . GLY A 1 27 ? -23.063 -1.680 -36.226 1.00 0.00 27 GLY A N 7
ATOM 11543 C CA . GLY A 1 27 ? -22.553 -0.758 -37.230 1.00 0.00 27 GLY A CA 7
ATOM 11544 C C . GLY A 1 27 ? -22.515 0.683 -36.743 1.00 0.00 27 GLY A C 7
ATOM 11545 O O . GLY A 1 27 ? -22.647 1.613 -37.535 1.00 0.00 27 GLY A O 7
ATOM 11549 N N . ASP A 1 28 ? -22.351 0.867 -35.441 1.00 0.00 28 ASP A N 7
ATOM 11550 C CA . ASP A 1 28 ? -22.325 2.201 -34.855 1.00 0.00 28 ASP A CA 7
ATOM 11551 C C . ASP A 1 28 ? -20.930 2.803 -35.009 1.00 0.00 28 ASP A C 7
ATOM 11552 O O . ASP A 1 28 ? -19.996 2.452 -34.289 1.00 0.00 28 ASP A O 7
ATOM 11561 N N . ASP A 1 29 ? -20.816 3.703 -35.964 1.00 0.00 29 ASP A N 7
ATOM 11562 C CA . ASP A 1 29 ? -19.522 4.268 -36.367 1.00 0.00 29 ASP A CA 7
ATOM 11563 C C . ASP A 1 29 ? -19.000 5.247 -35.336 1.00 0.00 29 ASP A C 7
ATOM 11564 O O . ASP A 1 29 ? -17.808 5.253 -35.002 1.00 0.00 29 ASP A O 7
ATOM 11573 N N . ASP A 1 30 ? -19.893 6.071 -34.833 1.00 0.00 30 ASP A N 7
ATOM 11574 C CA . ASP A 1 30 ? -19.530 7.129 -33.895 1.00 0.00 30 ASP A CA 7
ATOM 11575 C C . ASP A 1 30 ? -19.139 6.589 -32.530 1.00 0.00 30 ASP A C 7
ATOM 11576 O O . ASP A 1 30 ? -18.236 7.128 -31.879 1.00 0.00 30 ASP A O 7
ATOM 11585 N N . SER A 1 31 ? -19.788 5.520 -32.109 1.00 0.00 31 SER A N 7
ATOM 11586 C CA . SER A 1 31 ? -19.534 4.925 -30.805 1.00 0.00 31 SER A CA 7
ATOM 11587 C C . SER A 1 31 ? -18.164 4.255 -30.757 1.00 0.00 31 SER A C 7
ATOM 11588 O O . SER A 1 31 ? -17.529 4.201 -29.703 1.00 0.00 31 SER A O 7
ATOM 11596 N N . LEU A 1 32 ? -17.701 3.759 -31.910 1.00 0.00 32 LEU A N 7
ATOM 11597 C CA . LEU A 1 32 ? -16.433 3.039 -31.985 1.00 0.00 32 LEU A CA 7
ATOM 11598 C C . LEU A 1 32 ? -15.281 3.889 -31.494 1.00 0.00 32 LEU A C 7
ATOM 11599 O O . LEU A 1 32 ? -14.438 3.408 -30.756 1.00 0.00 32 LEU A O 7
ATOM 11615 N N . GLU A 1 33 ? -15.270 5.157 -31.859 1.00 0.00 33 GLU A N 7
ATOM 11616 C CA . GLU A 1 33 ? -14.193 6.046 -31.439 1.00 0.00 33 GLU A CA 7
ATOM 11617 C C . GLU A 1 33 ? -14.174 6.163 -29.918 1.00 0.00 33 GLU A C 7
ATOM 11618 O O . GLU A 1 33 ? -13.116 6.170 -29.296 1.00 0.00 33 GLU A O 7
ATOM 11630 N N . GLN A 1 34 ? -15.357 6.214 -29.328 1.00 0.00 34 GLN A N 7
ATOM 11631 C CA . GLN A 1 34 ? -15.492 6.357 -27.893 1.00 0.00 34 GLN A CA 7
ATOM 11632 C C . GLN A 1 34 ? -15.087 5.068 -27.174 1.00 0.00 34 GLN A C 7
ATOM 11633 O O . GLN A 1 34 ? -14.417 5.102 -26.137 1.00 0.00 34 GLN A O 7
ATOM 11647 N N . VAL A 1 35 ? -15.492 3.932 -27.733 1.00 0.00 35 VAL A N 7
ATOM 11648 C CA . VAL A 1 35 ? -15.205 2.636 -27.133 1.00 0.00 35 VAL A CA 7
ATOM 11649 C C . VAL A 1 35 ? -13.732 2.281 -27.281 1.00 0.00 35 VAL A C 7
ATOM 11650 O O . VAL A 1 35 ? -13.087 1.863 -26.320 1.00 0.00 35 VAL A O 7
ATOM 11663 N N . LEU A 1 36 ? -13.203 2.487 -28.485 1.00 0.00 36 LEU A N 7
ATOM 11664 C CA . LEU A 1 36 ? -11.804 2.184 -28.782 1.00 0.00 36 LEU A CA 7
ATOM 11665 C C . LEU A 1 36 ? -10.888 3.008 -27.906 1.00 0.00 36 LEU A C 7
ATOM 11666 O O . LEU A 1 36 ? -9.855 2.528 -27.457 1.00 0.00 36 LEU A O 7
ATOM 11682 N N . GLU A 1 37 ? -11.297 4.238 -27.636 1.00 0.00 37 GLU A N 7
ATOM 11683 C CA . GLU A 1 37 ? -10.538 5.136 -26.825 1.00 0.00 37 GLU A CA 7
ATOM 11684 C C . GLU A 1 37 ? -10.436 4.596 -25.403 1.00 0.00 37 GLU A C 7
ATOM 11685 O O . GLU A 1 37 ? -9.360 4.587 -24.807 1.00 0.00 37 GLU A O 7
ATOM 11697 N N . GLU A 1 38 ? -11.571 4.131 -24.876 1.00 0.00 38 GLU A N 7
ATOM 11698 C CA . GLU A 1 38 ? -11.618 3.559 -23.537 1.00 0.00 38 GLU A CA 7
ATOM 11699 C C . GLU A 1 38 ? -10.769 2.297 -23.481 1.00 0.00 38 GLU A C 7
ATOM 11700 O O . GLU A 1 38 ? -10.094 2.029 -22.489 1.00 0.00 38 GLU A O 7
ATOM 11712 N N . ILE A 1 39 ? -10.800 1.533 -24.565 1.00 0.00 39 ILE A N 7
ATOM 11713 C CA . ILE A 1 39 ? -10.002 0.326 -24.658 1.00 0.00 39 ILE A CA 7
ATOM 11714 C C . ILE A 1 39 ? -8.523 0.688 -24.610 1.00 0.00 39 ILE A C 7
ATOM 11715 O O . ILE A 1 39 ? -7.753 0.084 -23.863 1.00 0.00 39 ILE A O 7
ATOM 11731 N N . GLU A 1 40 ? -8.134 1.699 -25.399 1.00 0.00 40 GLU A N 7
ATOM 11732 C CA . GLU A 1 40 ? -6.760 2.194 -25.394 1.00 0.00 40 GLU A CA 7
ATOM 11733 C C . GLU A 1 40 ? -6.360 2.634 -23.989 1.00 0.00 40 GLU A C 7
ATOM 11734 O O . GLU A 1 40 ? -5.229 2.401 -23.556 1.00 0.00 40 GLU A O 7
ATOM 11746 N N . GLU A 1 41 ? -7.305 3.244 -23.267 1.00 0.00 41 GLU A N 7
ATOM 11747 C CA . GLU A 1 41 ? -7.052 3.689 -21.905 1.00 0.00 41 GLU A CA 7
ATOM 11748 C C . GLU A 1 41 ? -6.750 2.494 -21.013 1.00 0.00 41 GLU A C 7
ATOM 11749 O O . GLU A 1 41 ? -5.784 2.503 -20.256 1.00 0.00 41 GLU A O 7
ATOM 11761 N N . LEU A 1 42 ? -7.559 1.450 -21.147 1.00 0.00 42 LEU A N 7
ATOM 11762 C CA . LEU A 1 42 ? -7.437 0.258 -20.317 1.00 0.00 42 LEU A CA 7
ATOM 11763 C C . LEU A 1 42 ? -6.172 -0.528 -20.631 1.00 0.00 42 LEU A C 7
ATOM 11764 O O . LEU A 1 42 ? -5.526 -1.048 -19.727 1.00 0.00 42 LEU A O 7
ATOM 11780 N N . ILE A 1 43 ? -5.814 -0.606 -21.908 1.00 0.00 43 ILE A N 7
ATOM 11781 C CA . ILE A 1 43 ? -4.615 -1.335 -22.311 1.00 0.00 43 ILE A CA 7
ATOM 11782 C C . ILE A 1 43 ? -3.379 -0.679 -21.714 1.00 0.00 43 ILE A C 7
ATOM 11783 O O . ILE A 1 43 ? -2.522 -1.348 -21.136 1.00 0.00 43 ILE A O 7
ATOM 11799 N N . GLN A 1 44 ? -3.311 0.637 -21.838 1.00 0.00 44 GLN A N 7
ATOM 11800 C CA . GLN A 1 44 ? -2.192 1.402 -21.315 1.00 0.00 44 GLN A CA 7
ATOM 11801 C C . GLN A 1 44 ? -2.142 1.330 -19.793 1.00 0.00 44 GLN A C 7
ATOM 11802 O O . GLN A 1 44 ? -1.087 1.126 -19.220 1.00 0.00 44 GLN A O 7
ATOM 11816 N N . LYS A 1 45 ? -3.296 1.477 -19.153 1.00 0.00 45 LYS A N 7
ATOM 11817 C CA . LYS A 1 45 ? -3.385 1.381 -17.689 1.00 0.00 45 LYS A CA 7
ATOM 11818 C C . LYS A 1 45 ? -2.947 0.003 -17.201 1.00 0.00 45 LYS A C 7
ATOM 11819 O O . LYS A 1 45 ? -2.339 -0.127 -16.142 1.00 0.00 45 LYS A O 7
ATOM 11838 N N . HIS A 1 46 ? -3.244 -1.017 -17.987 1.00 0.00 46 HIS A N 7
ATOM 11839 C CA . HIS A 1 46 ? -2.891 -2.383 -17.643 1.00 0.00 46 HIS A CA 7
ATOM 11840 C C . HIS A 1 46 ? -1.397 -2.616 -17.901 1.00 0.00 46 HIS A C 7
ATOM 11841 O O . HIS A 1 46 ? -0.715 -3.262 -17.111 1.00 0.00 46 HIS A O 7
ATOM 11855 N N . ARG A 1 47 ? -0.898 -2.082 -19.021 1.00 0.00 47 ARG A N 7
ATOM 11856 C CA . ARG A 1 47 ? 0.519 -2.209 -19.377 1.00 0.00 47 ARG A CA 7
ATOM 11857 C C . ARG A 1 47 ? 1.406 -1.387 -18.439 1.00 0.00 47 ARG A C 7
ATOM 11858 O O . ARG A 1 47 ? 2.499 -1.810 -18.095 1.00 0.00 47 ARG A O 7
ATOM 11879 N N . GLN A 1 48 ? 0.918 -0.215 -18.025 1.00 0.00 48 GLN A N 7
ATOM 11880 C CA . GLN A 1 48 ? 1.675 0.674 -17.128 1.00 0.00 48 GLN A CA 7
ATOM 11881 C C . GLN A 1 48 ? 2.020 -0.019 -15.831 1.00 0.00 48 GLN A C 7
ATOM 11882 O O . GLN A 1 48 ? 3.041 0.267 -15.219 1.00 0.00 48 GLN A O 7
ATOM 11896 N N . LEU A 1 49 ? 1.170 -0.928 -15.424 1.00 0.00 49 LEU A N 7
ATOM 11897 C CA . LEU A 1 49 ? 1.397 -1.706 -14.225 1.00 0.00 49 LEU A CA 7
ATOM 11898 C C . LEU A 1 49 ? 2.654 -2.562 -14.402 1.00 0.00 49 LEU A C 7
ATOM 11899 O O . LEU A 1 49 ? 3.403 -2.801 -13.451 1.00 0.00 49 LEU A O 7
ATOM 11915 N N . PHE A 1 50 ? 2.880 -2.995 -15.638 1.00 0.00 50 PHE A N 7
ATOM 11916 C CA . PHE A 1 50 ? 4.054 -3.774 -15.988 1.00 0.00 50 PHE A CA 7
ATOM 11917 C C . PHE A 1 50 ? 5.259 -2.842 -16.162 1.00 0.00 50 PHE A C 7
ATOM 11918 O O . PHE A 1 50 ? 6.401 -3.227 -15.909 1.00 0.00 50 PHE A O 7
ATOM 11935 N N . ASP A 1 51 ? 4.986 -1.604 -16.601 1.00 0.00 51 ASP A N 7
ATOM 11936 C CA . ASP A 1 51 ? 6.037 -0.590 -16.769 1.00 0.00 51 ASP A CA 7
ATOM 11937 C C . ASP A 1 51 ? 6.582 -0.187 -15.414 1.00 0.00 51 ASP A C 7
ATOM 11938 O O . ASP A 1 51 ? 7.785 0.029 -15.250 1.00 0.00 51 ASP A O 7
ATOM 11947 N N . ASN A 1 52 ? 5.678 -0.062 -14.447 1.00 0.00 52 ASN A N 7
ATOM 11948 C CA . ASN A 1 52 ? 6.050 0.274 -13.075 1.00 0.00 52 ASN A CA 7
ATOM 11949 C C . ASN A 1 52 ? 6.994 -0.769 -12.517 1.00 0.00 52 ASN A C 7
ATOM 11950 O O . ASN A 1 52 ? 8.114 -0.455 -12.113 1.00 0.00 52 ASN A O 7
ATOM 11961 N N . ARG A 1 53 ? 6.541 -2.007 -12.475 1.00 0.00 53 ARG A N 7
ATOM 11962 C CA . ARG A 1 53 ? 7.377 -3.090 -12.017 1.00 0.00 53 ARG A CA 7
ATOM 11963 C C . ARG A 1 53 ? 7.496 -4.174 -13.076 1.00 0.00 53 ARG A C 7
ATOM 11964 O O . ARG A 1 53 ? 6.547 -4.923 -13.329 1.00 0.00 53 ARG A O 7
ATOM 11985 N N . GLN A 1 54 ? 8.653 -4.250 -13.703 1.00 0.00 54 GLN A N 7
ATOM 11986 C CA . GLN A 1 54 ? 8.898 -5.284 -14.682 1.00 0.00 54 GLN A CA 7
ATOM 11987 C C . GLN A 1 54 ? 8.982 -6.627 -13.975 1.00 0.00 54 GLN A C 7
ATOM 11988 O O . GLN A 1 54 ? 9.247 -6.677 -12.766 1.00 0.00 54 GLN A O 7
ATOM 12002 N N . GLU A 1 55 ? 8.801 -7.707 -14.723 1.00 0.00 55 GLU A N 7
ATOM 12003 C CA . GLU A 1 55 ? 8.712 -9.045 -14.142 1.00 0.00 55 GLU A CA 7
ATOM 12004 C C . GLU A 1 55 ? 7.599 -9.109 -13.096 1.00 0.00 55 GLU A C 7
ATOM 12005 O O . GLU A 1 55 ? 7.860 -9.161 -11.887 1.00 0.00 55 GLU A O 7
ATOM 12017 N N . ALA A 1 56 ? 6.363 -9.057 -13.555 1.00 0.00 56 ALA A N 7
ATOM 12018 C CA . ALA A 1 56 ? 5.224 -9.146 -12.662 1.00 0.00 56 ALA A CA 7
ATOM 12019 C C . ALA A 1 56 ? 4.956 -10.599 -12.326 1.00 0.00 56 ALA A C 7
ATOM 12020 O O . ALA A 1 56 ? 4.831 -10.969 -11.163 1.00 0.00 56 ALA A O 7
ATOM 12027 N N . ALA A 1 57 ? 4.888 -11.416 -13.357 1.00 0.00 57 ALA A N 7
ATOM 12028 C CA . ALA A 1 57 ? 4.689 -12.838 -13.205 1.00 0.00 57 ALA A CA 7
ATOM 12029 C C . ALA A 1 57 ? 5.586 -13.574 -14.194 1.00 0.00 57 ALA A C 7
ATOM 12030 O O . ALA A 1 57 ? 6.806 -13.419 -14.162 1.00 0.00 57 ALA A O 7
ATOM 12037 N N . ASP A 1 58 ? 4.992 -14.351 -15.073 1.00 0.00 58 ASP A N 7
ATOM 12038 C CA . ASP A 1 58 ? 5.747 -15.054 -16.092 1.00 0.00 58 ASP A CA 7
ATOM 12039 C C . ASP A 1 58 ? 5.856 -14.196 -17.345 1.00 0.00 58 ASP A C 7
ATOM 12040 O O . ASP A 1 58 ? 5.104 -13.234 -17.517 1.00 0.00 58 ASP A O 7
ATOM 12049 N N . THR A 1 59 ? 6.783 -14.542 -18.218 1.00 0.00 59 THR A N 7
ATOM 12050 C CA . THR A 1 59 ? 7.003 -13.780 -19.430 1.00 0.00 59 THR A CA 7
ATOM 12051 C C . THR A 1 59 ? 6.082 -14.239 -20.551 1.00 0.00 59 THR A C 7
ATOM 12052 O O . THR A 1 59 ? 5.855 -13.512 -21.515 1.00 0.00 59 THR A O 7
ATOM 12063 N N . GLU A 1 60 ? 5.546 -15.445 -20.414 1.00 0.00 60 GLU A N 7
ATOM 12064 C CA . GLU A 1 60 ? 4.645 -16.004 -21.413 1.00 0.00 60 GLU A CA 7
ATOM 12065 C C . GLU A 1 60 ? 3.379 -15.165 -21.504 1.00 0.00 60 GLU A C 7
ATOM 12066 O O . GLU A 1 60 ? 2.936 -14.812 -22.593 1.00 0.00 60 GLU A O 7
ATOM 12078 N N . ALA A 1 61 ? 2.829 -14.817 -20.350 1.00 0.00 61 ALA A N 7
ATOM 12079 C CA . ALA A 1 61 ? 1.630 -13.993 -20.286 1.00 0.00 61 ALA A CA 7
ATOM 12080 C C . ALA A 1 61 ? 1.888 -12.627 -20.920 1.00 0.00 61 ALA A C 7
ATOM 12081 O O . ALA A 1 61 ? 1.028 -12.073 -21.611 1.00 0.00 61 ALA A O 7
ATOM 12088 N N . ALA A 1 62 ? 3.092 -12.109 -20.707 1.00 0.00 62 ALA A N 7
ATOM 12089 C CA . ALA A 1 62 ? 3.477 -10.816 -21.248 1.00 0.00 62 ALA A CA 7
ATOM 12090 C C . ALA A 1 62 ? 3.706 -10.907 -22.754 1.00 0.00 62 ALA A C 7
ATOM 12091 O O . ALA A 1 62 ? 3.372 -9.988 -23.498 1.00 0.00 62 ALA A O 7
ATOM 12098 N N . LYS A 1 63 ? 4.255 -12.033 -23.196 1.00 0.00 63 LYS A N 7
ATOM 12099 C CA . LYS A 1 63 ? 4.540 -12.248 -24.607 1.00 0.00 63 LYS A CA 7
ATOM 12100 C C . LYS A 1 63 ? 3.244 -12.366 -25.393 1.00 0.00 63 LYS A C 7
ATOM 121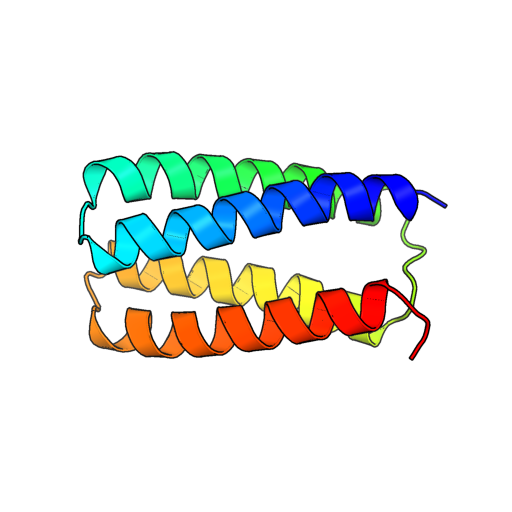01 O O . LYS A 1 63 ? 3.108 -11.800 -26.482 1.00 0.00 63 LYS A O 7
ATOM 12120 N N . GLN A 1 64 ? 2.292 -13.096 -24.831 1.00 0.00 64 GLN A N 7
ATOM 12121 C CA . GLN A 1 64 ? 0.994 -13.273 -25.460 1.00 0.00 64 GLN A CA 7
ATOM 12122 C C . GLN A 1 64 ? 0.257 -11.939 -25.516 1.00 0.00 64 GLN A C 7
ATOM 12123 O O . GLN A 1 64 ? -0.348 -11.594 -26.535 1.00 0.00 64 GLN A O 7
ATOM 12137 N N . GLY A 1 65 ? 0.323 -11.185 -24.416 1.00 0.00 65 GLY A N 7
ATOM 12138 C CA . GLY A 1 65 ? -0.324 -9.887 -24.361 1.00 0.00 65 GLY A CA 7
ATOM 12139 C C . GLY A 1 65 ? 0.241 -8.911 -25.369 1.00 0.00 65 GLY A C 7
ATOM 12140 O O . GLY A 1 65 ? -0.498 -8.106 -25.935 1.00 0.00 65 GLY A O 7
ATOM 12144 N N . ASP A 1 66 ? 1.547 -8.989 -25.612 1.00 0.00 66 ASP A N 7
ATOM 12145 C CA . ASP A 1 66 ? 2.191 -8.120 -26.596 1.00 0.00 66 ASP A CA 7
ATOM 12146 C C . ASP A 1 66 ? 1.599 -8.342 -27.973 1.00 0.00 66 ASP A C 7
ATOM 12147 O O . ASP A 1 66 ? 1.325 -7.390 -28.707 1.00 0.00 66 ASP A O 7
ATOM 12156 N N . GLN A 1 67 ? 1.383 -9.606 -28.310 1.00 0.00 67 GLN A N 7
ATOM 12157 C CA . GLN A 1 67 ? 0.806 -9.970 -29.595 1.00 0.00 67 GLN A CA 7
ATOM 12158 C C . GLN A 1 67 ? -0.597 -9.398 -29.718 1.00 0.00 67 GLN A C 7
ATOM 12159 O O . GLN A 1 67 ? -0.961 -8.835 -30.746 1.00 0.00 67 GLN A O 7
ATOM 12173 N N . TRP A 1 68 ? -1.361 -9.510 -28.640 1.00 0.00 68 TRP A N 7
ATOM 12174 C CA . TRP A 1 68 ? -2.736 -9.039 -28.618 1.00 0.00 68 TRP A CA 7
ATOM 12175 C C . TRP A 1 68 ? -2.793 -7.531 -28.869 1.00 0.00 68 TRP A C 7
ATOM 12176 O O . TRP A 1 68 ? -3.679 -7.042 -29.569 1.00 0.00 68 TRP A O 7
ATOM 12197 N N . VAL A 1 69 ? -1.825 -6.803 -28.315 1.00 0.00 69 VAL A N 7
ATOM 12198 C CA . VAL A 1 69 ? -1.779 -5.352 -28.466 1.00 0.00 69 VAL A CA 7
ATOM 12199 C C . VAL A 1 69 ? -1.540 -4.974 -29.923 1.00 0.00 69 VAL A C 7
ATOM 12200 O O . VAL A 1 69 ? -2.161 -4.047 -30.443 1.00 0.00 69 VAL A O 7
ATOM 12213 N N . GLN A 1 70 ? -0.666 -5.717 -30.588 1.00 0.00 70 GLN A N 7
ATOM 12214 C CA . GLN A 1 70 ? -0.342 -5.446 -31.980 1.00 0.00 70 GLN A CA 7
ATOM 12215 C C . GLN A 1 70 ? -1.535 -5.739 -32.872 1.00 0.00 70 GLN A C 7
ATOM 12216 O O . GLN A 1 70 ? -1.790 -5.033 -33.848 1.00 0.00 70 GLN A O 7
ATOM 12230 N N . LEU A 1 71 ? -2.266 -6.782 -32.529 1.00 0.00 71 LEU A N 7
ATOM 12231 C CA . LEU A 1 71 ? -3.464 -7.162 -33.263 1.00 0.00 71 LEU A CA 7
ATOM 12232 C C . LEU A 1 71 ? -4.566 -6.130 -33.051 1.00 0.00 71 LEU A C 7
ATOM 12233 O O . LEU A 1 71 ? -5.254 -5.749 -33.992 1.00 0.00 71 LEU A O 7
ATOM 12249 N N . PHE A 1 72 ? -4.726 -5.675 -31.811 1.00 0.00 72 PHE A N 7
ATOM 12250 C CA . PHE A 1 72 ? -5.742 -4.676 -31.512 1.00 0.00 72 PHE A CA 7
ATOM 12251 C C . PHE A 1 72 ? -5.401 -3.354 -32.172 1.00 0.00 72 PHE A C 7
ATOM 12252 O O . PHE A 1 72 ? -6.278 -2.663 -32.689 1.00 0.00 72 PHE A O 7
ATOM 12269 N N . GLN A 1 73 ? -4.129 -2.999 -32.151 1.00 0.00 73 GLN A N 7
ATOM 12270 C CA . GLN A 1 73 ? -3.685 -1.788 -32.780 1.00 0.00 73 GLN A CA 7
ATOM 12271 C C . GLN A 1 73 ? -3.930 -1.885 -34.285 1.00 0.00 73 GLN A C 7
ATOM 12272 O O . GLN A 1 73 ? -4.313 -0.912 -34.929 1.00 0.00 73 GLN A O 7
ATOM 12286 N N . ARG A 1 74 ? -3.736 -3.088 -34.824 1.00 0.00 74 ARG A N 7
ATOM 12287 C CA . ARG A 1 74 ? -4.010 -3.363 -36.225 1.00 0.00 74 ARG A CA 7
ATOM 12288 C C . ARG A 1 74 ? -5.505 -3.188 -36.488 1.00 0.00 74 ARG A C 7
ATOM 12289 O O . ARG A 1 74 ? -5.917 -2.666 -37.523 1.00 0.00 74 ARG A O 7
ATOM 12310 N N . PHE A 1 75 ? -6.296 -3.634 -35.526 1.00 0.00 75 PHE A N 7
ATOM 12311 C CA . PHE A 1 75 ? -7.742 -3.515 -35.583 1.00 0.00 75 PHE A CA 7
ATOM 12312 C C . PHE A 1 75 ? -8.137 -2.044 -35.669 1.00 0.00 75 PHE A C 7
ATOM 12313 O O . PHE A 1 75 ? -8.986 -1.667 -36.476 1.00 0.00 75 PHE A O 7
ATOM 12330 N N . ARG A 1 76 ? -7.505 -1.218 -34.838 1.00 0.00 76 ARG A N 7
ATOM 12331 C CA . ARG A 1 76 ? -7.744 0.220 -34.855 1.00 0.00 76 ARG A CA 7
ATOM 12332 C C . ARG A 1 76 ? -7.430 0.812 -36.229 1.00 0.00 76 ARG A C 7
ATOM 12333 O O . ARG A 1 76 ? -8.226 1.584 -36.771 1.00 0.00 76 ARG A O 7
ATOM 12354 N N . GLU A 1 77 ? -6.299 0.407 -36.809 1.00 0.00 77 GLU A N 7
ATOM 12355 C CA . GLU A 1 77 ? -5.867 0.938 -38.099 1.00 0.00 77 GLU A CA 7
ATOM 12356 C C . GLU A 1 77 ? -6.876 0.585 -39.173 1.00 0.00 77 GLU A C 7
ATOM 12357 O O . GLU A 1 77 ? -7.142 1.373 -40.077 1.00 0.00 77 GLU A O 7
ATOM 12369 N N . ALA A 1 78 ? -7.457 -0.595 -39.050 1.00 0.00 78 ALA A N 7
ATOM 12370 C CA . ALA A 1 78 ? -8.397 -1.087 -40.026 1.00 0.00 78 ALA A CA 7
ATOM 12371 C C . ALA A 1 78 ? -9.706 -0.307 -39.983 1.00 0.00 78 ALA A C 7
ATOM 12372 O O . ALA A 1 78 ? -10.348 -0.111 -41.014 1.00 0.00 78 ALA A O 7
ATOM 12379 N N . ILE A 1 79 ? -10.089 0.173 -38.796 1.00 0.00 79 ILE A N 7
ATOM 12380 C CA . ILE A 1 79 ? -11.338 0.911 -38.647 1.00 0.00 79 ILE A CA 7
ATOM 12381 C C . ILE A 1 79 ? -11.178 2.297 -39.239 1.00 0.00 79 ILE A C 7
ATOM 12382 O O . ILE A 1 79 ? -12.064 2.807 -39.933 1.00 0.00 79 ILE A O 7
ATOM 12398 N N . ASP A 1 80 ? -10.017 2.886 -38.979 1.00 0.00 80 ASP A N 7
ATOM 12399 C CA . ASP A 1 80 ? -9.700 4.224 -39.453 1.00 0.00 80 ASP A CA 7
ATOM 12400 C C . ASP A 1 80 ? -9.628 4.250 -40.975 1.00 0.00 80 ASP A C 7
ATOM 12401 O O . ASP A 1 80 ? -9.932 5.256 -41.605 1.00 0.00 80 ASP A O 7
ATOM 12410 N N . LYS A 1 81 ? -9.225 3.130 -41.559 1.00 0.00 81 LYS A N 7
ATOM 12411 C CA . LYS A 1 81 ? -9.121 3.011 -43.012 1.00 0.00 81 LYS A CA 7
ATOM 12412 C C . LYS A 1 81 ? -10.430 2.520 -43.635 1.00 0.00 81 LYS A C 7
ATOM 12413 O O . LYS A 1 81 ? -10.531 2.394 -44.855 1.00 0.00 81 LYS A O 7
ATOM 12432 N N . GLY A 1 82 ? -11.430 2.247 -42.799 1.00 0.00 82 GLY A N 7
ATOM 12433 C CA . GLY A 1 82 ? -12.706 1.763 -43.302 1.00 0.00 82 GLY A CA 7
ATOM 12434 C C . GLY A 1 82 ? -12.632 0.364 -43.888 1.00 0.00 82 GLY A C 7
ATOM 12435 O O . GLY A 1 82 ? -13.423 0.010 -44.764 1.00 0.00 82 GLY A O 7
ATOM 12439 N N . ASP A 1 83 ? -11.687 -0.428 -43.424 1.00 0.00 83 ASP A N 7
ATOM 12440 C CA . ASP A 1 83 ? -11.537 -1.781 -43.927 1.00 0.00 83 ASP A CA 7
ATOM 12441 C C . ASP A 1 83 ? -12.315 -2.750 -43.054 1.00 0.00 83 ASP A C 7
ATOM 12442 O O . ASP A 1 83 ? -11.841 -3.181 -42.004 1.00 0.00 83 ASP A O 7
ATOM 12451 N N . LYS A 1 84 ? -13.513 -3.077 -43.497 1.00 0.00 84 LYS A N 7
ATOM 12452 C CA . LYS A 1 84 ? -14.403 -3.941 -42.735 1.00 0.00 84 LYS A CA 7
ATOM 12453 C C . LYS A 1 84 ? -13.955 -5.389 -42.813 1.00 0.00 84 LYS A C 7
ATOM 12454 O O . LYS A 1 84 ? -14.195 -6.179 -41.895 1.00 0.00 84 LYS A O 7
ATOM 12473 N N . ASP A 1 85 ? -13.293 -5.725 -43.912 1.00 0.00 85 ASP A N 7
ATOM 12474 C CA . ASP A 1 85 ? -12.838 -7.089 -44.164 1.00 0.00 85 ASP A CA 7
ATOM 12475 C C . ASP A 1 85 ? -11.870 -7.547 -43.095 1.00 0.00 85 ASP A C 7
ATOM 12476 O O . ASP A 1 85 ? -12.036 -8.623 -42.508 1.00 0.00 85 ASP A O 7
ATOM 12485 N N . SER A 1 86 ? -10.863 -6.725 -42.831 1.00 0.00 86 SER A N 7
ATOM 12486 C CA . SER A 1 86 ? -9.849 -7.042 -41.848 1.00 0.00 86 SER A CA 7
ATOM 12487 C C . SER A 1 86 ? -10.420 -7.054 -40.441 1.00 0.00 86 SER A C 7
ATOM 12488 O O . SER A 1 86 ? -9.962 -7.807 -39.597 1.00 0.00 86 SER A O 7
ATOM 12496 N N . LEU A 1 87 ? -11.437 -6.236 -40.197 1.00 0.00 87 LEU A N 7
ATOM 12497 C CA . LEU A 1 87 ? -12.025 -6.128 -38.866 1.00 0.00 87 LEU A CA 7
ATOM 12498 C C . LEU A 1 87 ? -12.556 -7.470 -38.389 1.00 0.00 87 LEU A C 7
ATOM 12499 O O . LEU A 1 87 ? -12.273 -7.891 -37.273 1.00 0.00 87 LEU A O 7
ATOM 12515 N N . GLU A 1 88 ? -13.299 -8.152 -39.243 1.00 0.00 88 GLU A N 7
ATOM 12516 C CA . GLU A 1 88 ? -13.839 -9.461 -38.900 1.00 0.00 88 GLU A CA 7
ATOM 12517 C C . GLU A 1 88 ? -12.717 -10.482 -38.699 1.00 0.00 88 GLU A C 7
ATOM 12518 O O . GLU A 1 88 ? -12.794 -11.344 -37.822 1.00 0.00 88 GLU A O 7
ATOM 12530 N N . GLN A 1 89 ? -11.673 -10.371 -39.508 1.00 0.00 89 GLN A N 7
ATOM 12531 C CA . GLN A 1 89 ? -10.526 -11.272 -39.420 1.00 0.00 89 GLN A CA 7
ATOM 12532 C C . GLN A 1 89 ? -9.766 -11.042 -38.118 1.00 0.00 89 GLN A C 7
ATOM 12533 O O . GLN A 1 89 ? -9.415 -11.987 -37.409 1.00 0.00 89 GLN A O 7
ATOM 12547 N N . LEU A 1 90 ? -9.541 -9.778 -37.806 1.00 0.00 90 LEU A N 7
ATOM 12548 C CA . LEU A 1 90 ? -8.812 -9.387 -36.615 1.00 0.00 90 LEU A CA 7
ATOM 12549 C C . LEU A 1 90 ? -9.595 -9.712 -35.351 1.00 0.00 90 LEU A C 7
ATOM 12550 O O . LEU A 1 90 ? -9.013 -10.022 -34.324 1.00 0.00 90 LEU A O 7
ATOM 12566 N N . LEU A 1 91 ? -10.915 -9.661 -35.439 1.00 0.00 91 LEU A N 7
ATOM 12567 C CA . LEU A 1 91 ? -11.755 -9.987 -34.292 1.00 0.00 91 LEU A CA 7
ATOM 12568 C C . LEU A 1 91 ? -11.590 -11.452 -33.926 1.00 0.00 91 LEU A C 7
ATOM 12569 O O . LEU A 1 91 ? -11.547 -11.809 -32.746 1.00 0.00 91 LEU A O 7
ATOM 12585 N N . GLU A 1 92 ? -11.476 -12.289 -34.948 1.00 0.00 92 GLU A N 7
ATOM 12586 C CA . GLU A 1 92 ? -11.297 -13.717 -34.760 1.00 0.00 92 GLU A CA 7
ATOM 12587 C C . GLU A 1 92 ? -9.985 -14.012 -34.023 1.00 0.00 92 GLU A C 7
ATOM 12588 O O . GLU A 1 92 ? -9.963 -14.770 -33.052 1.00 0.00 92 GLU A O 7
ATOM 12600 N N . GLU A 1 93 ? -8.905 -13.381 -34.463 1.00 0.00 93 GLU A N 7
ATOM 12601 C CA . GLU A 1 93 ? -7.605 -13.592 -33.837 1.00 0.00 93 GLU A CA 7
ATOM 12602 C C . GLU A 1 93 ? -7.520 -12.919 -32.465 1.00 0.00 93 GLU A C 7
ATOM 12603 O O . GLU A 1 93 ? -6.883 -13.444 -31.553 1.00 0.00 93 GLU A O 7
ATOM 12615 N N . LEU A 1 94 ? -8.188 -11.778 -32.312 1.00 0.00 94 LEU A N 7
ATOM 12616 C CA . LEU A 1 94 ? -8.207 -11.064 -31.035 1.00 0.00 94 LEU A CA 7
ATOM 12617 C C . LEU A 1 94 ? -8.917 -11.884 -29.969 1.00 0.00 94 LEU A C 7
ATOM 12618 O O . LEU A 1 94 ? -8.425 -12.020 -28.849 1.00 0.00 94 LEU A O 7
ATOM 12634 N N . GLU A 1 95 ? -10.082 -12.413 -30.322 1.00 0.00 95 GLU A N 7
ATOM 12635 C CA . GLU A 1 95 ? -10.875 -13.228 -29.410 1.00 0.00 95 GLU A CA 7
ATOM 12636 C C . GLU A 1 95 ? -10.112 -14.477 -28.963 1.00 0.00 95 GLU A C 7
ATOM 12637 O O . GLU A 1 95 ? -10.061 -14.788 -27.769 1.00 0.00 95 GLU A O 7
ATOM 12649 N N . GLN A 1 96 ? -9.492 -15.163 -29.914 1.00 0.00 96 GLN A N 7
ATOM 12650 C CA . GLN A 1 96 ? -8.753 -16.388 -29.617 1.00 0.00 96 GLN A CA 7
ATOM 12651 C C . GLN A 1 96 ? -7.538 -16.102 -28.751 1.00 0.00 96 GLN A C 7
ATOM 12652 O O . GLN A 1 96 ? -7.225 -16.862 -27.829 1.00 0.00 96 GLN A O 7
ATOM 12666 N N . ALA A 1 97 ? -6.870 -14.999 -29.040 1.00 0.00 97 ALA A N 7
ATOM 12667 C CA . ALA A 1 97 ? -5.685 -14.612 -28.299 1.00 0.00 97 ALA A CA 7
ATOM 12668 C C . ALA A 1 97 ? -6.052 -14.186 -26.887 1.00 0.00 97 ALA A C 7
ATOM 12669 O O . ALA A 1 97 ? -5.426 -14.613 -25.922 1.00 0.00 97 ALA A O 7
ATOM 12676 N N . LEU A 1 98 ? -7.098 -13.374 -26.770 1.00 0.00 98 LEU A N 7
ATOM 12677 C CA . LEU A 1 98 ? -7.552 -12.884 -25.473 1.00 0.00 98 LEU A CA 7
ATOM 12678 C C . LEU A 1 98 ? -7.983 -14.044 -24.583 1.00 0.00 98 LEU A C 7
ATOM 12679 O O . LEU A 1 98 ? -7.625 -14.102 -23.401 1.00 0.00 98 LEU A O 7
ATOM 12695 N N . GLN A 1 99 ? -8.749 -14.965 -25.153 1.00 0.00 99 GLN A N 7
ATOM 12696 C CA . GLN A 1 99 ? -9.210 -16.125 -24.426 1.00 0.00 99 GLN A CA 7
ATOM 12697 C C . GLN A 1 99 ? -8.035 -16.972 -23.946 1.00 0.00 99 GLN A C 7
ATOM 12698 O O . GLN A 1 99 ? -8.027 -17.452 -22.810 1.00 0.00 99 GLN A O 7
ATOM 12712 N N . LYS A 1 100 ? -7.027 -17.120 -24.800 1.00 0.00 100 LYS A N 7
ATOM 12713 C CA . LYS A 1 100 ? -5.862 -17.929 -24.479 1.00 0.00 100 LYS A CA 7
ATOM 12714 C C . LYS A 1 100 ? -5.047 -17.276 -23.366 1.00 0.00 100 LYS A C 7
ATOM 12715 O O . LYS A 1 100 ? -4.564 -17.954 -22.456 1.00 0.00 100 LYS A O 7
ATOM 12734 N N . ILE A 1 101 ? -4.903 -15.955 -23.440 1.00 0.00 101 ILE A N 7
ATOM 12735 C CA . ILE A 1 101 ? -4.164 -15.212 -22.429 1.00 0.00 101 ILE A CA 7
ATOM 12736 C C . ILE A 1 101 ? -4.828 -15.358 -21.067 1.00 0.00 101 ILE A C 7
ATOM 12737 O O . ILE A 1 101 ? -4.157 -15.638 -20.073 1.00 0.00 101 ILE A O 7
ATOM 12753 N N . ARG A 1 102 ? -6.153 -15.187 -21.022 1.00 0.00 102 ARG A N 7
ATOM 12754 C CA . ARG A 1 102 ? -6.889 -15.351 -19.772 1.00 0.00 102 ARG A CA 7
ATOM 12755 C C . ARG A 1 102 ? -6.715 -16.756 -19.234 1.00 0.00 102 ARG A C 7
ATOM 12756 O O . ARG A 1 102 ? -6.539 -16.947 -18.045 1.00 0.00 102 ARG A O 7
ATOM 12777 N N . GLU A 1 103 ? -6.741 -17.730 -20.127 1.00 0.00 103 GLU A N 7
ATOM 12778 C CA . GLU A 1 103 ? -6.601 -19.123 -19.746 1.00 0.00 103 GLU A CA 7
ATOM 12779 C C . GLU A 1 103 ? -5.249 -19.366 -19.062 1.00 0.00 103 GLU A C 7
ATOM 12780 O O . GLU A 1 103 ? -5.169 -20.062 -18.052 1.00 0.00 103 GLU A O 7
ATOM 12792 N N . LEU A 1 104 ? -4.196 -18.783 -19.615 1.00 0.00 104 LEU A N 7
ATOM 12793 C CA . LEU A 1 104 ? -2.857 -18.934 -19.060 1.00 0.00 104 LEU A CA 7
ATOM 12794 C C . LEU A 1 104 ? -2.678 -18.129 -17.768 1.00 0.00 104 LEU A C 7
ATOM 12795 O O . LEU A 1 104 ? -2.138 -18.636 -16.785 1.00 0.00 104 LEU A O 7
ATOM 12811 N N . ALA A 1 105 ? -3.158 -16.890 -17.772 1.00 0.00 105 ALA A N 7
ATOM 12812 C CA . ALA A 1 105 ? -2.977 -15.980 -16.637 1.00 0.00 105 ALA A CA 7
ATOM 12813 C C . ALA A 1 105 ? -3.868 -16.337 -15.451 1.00 0.00 105 ALA A C 7
ATOM 12814 O O . ALA A 1 105 ? -3.502 -16.109 -14.298 1.00 0.00 105 ALA A O 7
ATOM 12821 N N . GLU A 1 106 ? -5.036 -16.885 -15.731 1.00 0.00 106 GLU A N 7
ATOM 12822 C CA . GLU A 1 106 ? -5.977 -17.232 -14.679 1.00 0.00 106 GLU A CA 7
ATOM 12823 C C . GLU A 1 106 ? -5.624 -18.584 -14.071 1.00 0.00 106 GLU A C 7
ATOM 12824 O O . GLU A 1 106 ? -5.968 -18.867 -12.922 1.00 0.00 106 GLU A O 7
ATOM 12836 N N . LYS A 1 107 ? -4.937 -19.412 -14.843 1.00 0.00 107 LYS A N 7
ATOM 12837 C CA . LYS A 1 107 ? -4.505 -20.704 -14.353 1.00 0.00 107 LYS A CA 7
ATOM 12838 C C . LYS A 1 107 ? -3.358 -20.535 -13.364 1.00 0.00 107 LYS A C 7
ATOM 12839 O O . LYS A 1 107 ? -3.499 -20.862 -12.183 1.00 0.00 107 LYS A O 7
ATOM 12858 N N . LYS A 1 108 ? -2.216 -20.043 -13.860 1.00 0.00 108 LYS A N 7
ATOM 12859 C CA . LYS A 1 108 ? -1.037 -19.790 -13.029 1.00 0.00 108 LYS A CA 7
ATOM 12860 C C . LYS A 1 108 ? -1.384 -18.934 -11.815 1.00 0.00 108 LYS A C 7
ATOM 12861 O O . LYS A 1 108 ? -1.617 -17.733 -11.933 1.00 0.00 108 LYS A O 7
ATOM 12880 N N . ASN A 1 109 ? -1.425 -19.559 -10.662 1.00 0.00 109 ASN A N 7
ATOM 12881 C CA . ASN A 1 109 ? -1.741 -18.870 -9.432 1.00 0.00 109 ASN A CA 7
ATOM 12882 C C . ASN A 1 109 ? -0.748 -19.257 -8.356 1.00 0.00 109 ASN A C 7
ATOM 12883 O O . ASN A 1 109 ? -0.406 -20.453 -8.269 1.00 0.00 109 ASN A O 7
ATOM 12944 N N . SER A 1 1 ? -0.899 -3.093 -4.415 1.00 0.00 1 SER A N 8
ATOM 12945 C CA . SER A 1 1 ? -1.270 -1.977 -5.291 1.00 0.00 1 SER A CA 8
ATOM 12946 C C . SER A 1 1 ? -0.743 -2.191 -6.709 1.00 0.00 1 SER A C 8
ATOM 12947 O O . SER A 1 1 ? -0.649 -1.247 -7.491 1.00 0.00 1 SER A O 8
ATOM 12957 N N . GLU A 1 2 ? -0.416 -3.437 -7.050 1.00 0.00 2 GLU A N 8
ATOM 12958 C CA . GLU A 1 2 ? 0.112 -3.734 -8.370 1.00 0.00 2 GLU A CA 8
ATOM 12959 C C . GLU A 1 2 ? -0.575 -4.940 -8.988 1.00 0.00 2 GLU A C 8
ATOM 12960 O O . GLU A 1 2 ? -1.233 -4.820 -10.010 1.00 0.00 2 GLU A O 8
ATOM 12972 N N . PHE A 1 3 ? -0.442 -6.097 -8.347 1.00 0.00 3 PHE A N 8
ATOM 12973 C CA . PHE A 1 3 ? -1.001 -7.338 -8.884 1.00 0.00 3 PHE A CA 8
ATOM 12974 C C . PHE A 1 3 ? -2.528 -7.298 -8.930 1.00 0.00 3 PHE A C 8
ATOM 12975 O O . PHE A 1 3 ? -3.143 -7.762 -9.896 1.00 0.00 3 PHE A O 8
ATOM 12992 N N . GLU A 1 4 ? -3.137 -6.753 -7.888 1.00 0.00 4 GLU A N 8
ATOM 12993 C CA . GLU A 1 4 ? -4.590 -6.646 -7.837 1.00 0.00 4 GLU A CA 8
ATOM 12994 C C . GLU A 1 4 ? -5.080 -5.789 -8.992 1.00 0.00 4 GLU A C 8
ATOM 12995 O O . GLU A 1 4 ? -5.915 -6.218 -9.784 1.00 0.00 4 GLU A O 8
ATOM 13007 N N . LYS A 1 5 ? -4.514 -4.590 -9.099 1.00 0.00 5 LYS A N 8
ATOM 13008 C CA . LYS A 1 5 ? -4.856 -3.643 -10.159 1.00 0.00 5 LYS A CA 8
ATOM 13009 C C . LYS A 1 5 ? -4.503 -4.229 -11.530 1.00 0.00 5 LYS A C 8
ATOM 13010 O O . LYS A 1 5 ? -5.107 -3.882 -12.550 1.00 0.00 5 LYS A O 8
ATOM 13029 N N . LEU A 1 6 ? -3.533 -5.130 -11.528 1.00 0.00 6 LEU A N 8
ATOM 13030 C CA . LEU A 1 6 ? -3.081 -5.776 -12.748 1.00 0.00 6 LEU A CA 8
ATOM 13031 C C . LEU A 1 6 ? -4.214 -6.610 -13.309 1.00 0.00 6 LEU A C 8
ATOM 13032 O O . LEU A 1 6 ? -4.604 -6.450 -14.464 1.00 0.00 6 LEU A O 8
ATOM 13048 N N . ARG A 1 7 ? -4.748 -7.495 -12.482 1.00 0.00 7 ARG A N 8
ATOM 13049 C CA . ARG A 1 7 ? -5.891 -8.290 -12.884 1.00 0.00 7 ARG A CA 8
ATOM 13050 C C . ARG A 1 7 ? -7.116 -7.425 -13.143 1.00 0.00 7 ARG A C 8
ATOM 13051 O O . ARG A 1 7 ? -7.857 -7.671 -14.091 1.00 0.00 7 ARG A O 8
ATOM 13072 N N . GLN A 1 8 ? -7.322 -6.410 -12.307 1.00 0.00 8 GLN A N 8
ATOM 13073 C CA . GLN A 1 8 ? -8.498 -5.558 -12.459 1.00 0.00 8 GLN A CA 8
ATOM 13074 C C . GLN A 1 8 ? -8.507 -4.882 -13.821 1.00 0.00 8 GLN A C 8
ATOM 13075 O O . GLN A 1 8 ? -9.516 -4.902 -14.507 1.00 0.00 8 GLN A O 8
ATOM 13089 N N . THR A 1 9 ? -7.376 -4.321 -14.233 1.00 0.00 9 THR A N 8
ATOM 13090 C CA . THR A 1 9 ? -7.281 -3.700 -15.546 1.00 0.00 9 THR A CA 8
ATOM 13091 C C . THR A 1 9 ? -7.428 -4.732 -16.666 1.00 0.00 9 THR A C 8
ATOM 13092 O O . THR A 1 9 ? -7.904 -4.415 -17.753 1.00 0.00 9 THR A O 8
ATOM 13103 N N . GLY A 1 10 ? -7.026 -5.966 -16.386 1.00 0.00 10 GLY A N 8
ATOM 13104 C CA . GLY A 1 10 ? -7.157 -7.023 -17.363 1.00 0.00 10 GLY A CA 8
ATOM 13105 C C . GLY A 1 10 ? -8.606 -7.419 -17.546 1.00 0.00 10 GLY A C 8
ATOM 13106 O O . GLY A 1 10 ? -9.107 -7.476 -18.667 1.00 0.00 10 GLY A O 8
ATOM 13110 N N . ASP A 1 11 ? -9.271 -7.705 -16.435 1.00 0.00 11 ASP A N 8
ATOM 13111 C CA . ASP A 1 11 ? -10.694 -8.039 -16.445 1.00 0.00 11 ASP A CA 8
ATOM 13112 C C . ASP A 1 11 ? -11.526 -6.912 -17.050 1.00 0.00 11 ASP A C 8
ATOM 13113 O O . ASP A 1 11 ? -12.436 -7.164 -17.841 1.00 0.00 11 ASP A O 8
ATOM 13122 N N . GLU A 1 12 ? -11.202 -5.670 -16.688 1.00 0.00 12 GLU A N 8
ATOM 13123 C CA . GLU A 1 12 ? -11.896 -4.504 -17.247 1.00 0.00 12 GLU A CA 8
ATOM 13124 C C . GLU A 1 12 ? -11.691 -4.451 -18.761 1.00 0.00 12 GLU A C 8
ATOM 13125 O O . GLU A 1 12 ? -12.615 -4.143 -19.516 1.00 0.00 12 GLU A O 8
ATOM 13137 N N . LEU A 1 13 ? -10.473 -4.760 -19.194 1.00 0.00 13 LEU A N 8
ATOM 13138 C CA . LEU A 1 13 ? -10.140 -4.801 -20.612 1.00 0.00 13 LEU A CA 8
ATOM 13139 C C . LEU A 1 13 ? -10.988 -5.852 -21.336 1.00 0.00 13 LEU A C 8
ATOM 13140 O O . LEU A 1 13 ? -11.496 -5.601 -22.428 1.00 0.00 13 LEU A O 8
ATOM 13156 N N . VAL A 1 14 ? -11.137 -7.025 -20.723 1.00 0.00 14 VAL A N 8
ATOM 13157 C CA . VAL A 1 14 ? -11.975 -8.084 -21.289 1.00 0.00 14 VAL A CA 8
ATOM 13158 C C . VAL A 1 14 ? -13.423 -7.600 -21.432 1.00 0.00 14 VAL A C 8
ATOM 13159 O O . VAL A 1 14 ? -14.075 -7.842 -22.449 1.00 0.00 14 VAL A O 8
ATOM 13172 N N . GLN A 1 15 ? -13.909 -6.917 -20.404 1.00 0.00 15 GLN A N 8
ATOM 13173 C CA . GLN A 1 15 ? -15.258 -6.347 -20.424 1.00 0.00 15 GLN A CA 8
ATOM 13174 C C . GLN A 1 15 ? -15.411 -5.391 -21.598 1.00 0.00 15 GLN A C 8
ATOM 13175 O O . GLN A 1 15 ? -16.401 -5.447 -22.331 1.00 0.00 15 GLN A O 8
ATOM 13189 N N . ALA A 1 16 ? -14.417 -4.531 -21.784 1.00 0.00 16 ALA A N 8
ATOM 13190 C CA . ALA A 1 16 ? -14.421 -3.579 -22.882 1.00 0.00 16 ALA A CA 8
ATOM 13191 C C . ALA A 1 16 ? -14.383 -4.299 -24.224 1.00 0.00 16 ALA A C 8
ATOM 13192 O O . ALA A 1 16 ? -15.050 -3.897 -25.169 1.00 0.00 16 ALA A O 8
ATOM 13199 N N . PHE A 1 17 ? -13.605 -5.372 -24.291 1.00 0.00 17 PHE A N 8
ATOM 13200 C CA . PHE A 1 17 ? -13.496 -6.170 -25.507 1.00 0.00 17 PHE A CA 8
ATOM 13201 C C . PHE A 1 17 ? -14.843 -6.801 -25.861 1.00 0.00 17 PHE A C 8
ATOM 13202 O O . PHE A 1 17 ? -15.243 -6.827 -27.026 1.00 0.00 17 PHE A O 8
ATOM 13219 N N . GLN A 1 18 ? -15.545 -7.295 -24.851 1.00 0.00 18 GLN A N 8
ATOM 13220 C CA . GLN A 1 18 ? -16.847 -7.905 -25.065 1.00 0.00 18 GLN A CA 8
ATOM 13221 C C . GLN A 1 18 ? -17.874 -6.857 -25.481 1.00 0.00 18 GLN A C 8
ATOM 13222 O O . GLN A 1 18 ? -18.785 -7.143 -26.262 1.00 0.00 18 GLN A O 8
ATOM 13236 N N . ARG A 1 19 ? -17.722 -5.639 -24.968 1.00 0.00 19 ARG A N 8
ATOM 13237 C CA . ARG A 1 19 ? -18.589 -4.534 -25.359 1.00 0.00 19 ARG A CA 8
ATOM 13238 C C . ARG A 1 19 ? -18.276 -4.132 -26.788 1.00 0.00 19 ARG A C 8
ATOM 13239 O O . ARG A 1 19 ? -19.165 -3.774 -27.562 1.00 0.00 19 ARG A O 8
ATOM 13260 N N . LEU A 1 20 ? -16.995 -4.225 -27.123 1.00 0.00 20 LEU A N 8
ATOM 13261 C CA . LEU A 1 20 ? -16.481 -3.838 -28.423 1.00 0.00 20 LEU A CA 8
ATOM 13262 C C . LEU A 1 20 ? -17.132 -4.641 -29.535 1.00 0.00 20 LEU A C 8
ATOM 13263 O O . LEU A 1 20 ? -17.551 -4.076 -30.545 1.00 0.00 20 LEU A O 8
ATOM 13279 N N . ARG A 1 21 ? -17.232 -5.958 -29.353 1.00 0.00 21 ARG A N 8
ATOM 13280 C CA . ARG A 1 21 ? -17.813 -6.787 -30.390 1.00 0.00 21 ARG A CA 8
ATOM 13281 C C . ARG A 1 21 ? -19.287 -6.495 -30.585 1.00 0.00 21 ARG A C 8
ATOM 13282 O O . ARG A 1 21 ? -19.755 -6.453 -31.708 1.00 0.00 21 ARG A O 8
ATOM 13303 N N . GLU A 1 22 ? -20.015 -6.266 -29.495 1.00 0.00 22 GLU A N 8
ATOM 13304 C CA . GLU A 1 22 ? -21.434 -6.038 -29.595 1.00 0.00 22 GLU A CA 8
ATOM 13305 C C . GLU A 1 22 ? -21.698 -4.802 -30.434 1.00 0.00 22 GLU A C 8
ATOM 13306 O O . GLU A 1 22 ? -22.490 -4.837 -31.368 1.00 0.00 22 GLU A O 8
ATOM 13318 N N . ILE A 1 23 ? -21.031 -3.715 -30.090 1.00 0.00 23 ILE A N 8
ATOM 13319 C CA . ILE A 1 23 ? -21.087 -2.484 -30.867 1.00 0.00 23 ILE A CA 8
ATOM 13320 C C . ILE A 1 23 ? -20.687 -2.734 -32.331 1.00 0.00 23 ILE A C 8
ATOM 13321 O O . ILE A 1 23 ? -21.255 -2.142 -33.254 1.00 0.00 23 ILE A O 8
ATOM 13337 N N . PHE A 1 24 ? -19.728 -3.629 -32.523 1.00 0.00 24 PHE A N 8
ATOM 13338 C CA . PHE A 1 24 ? -19.254 -3.985 -33.858 1.00 0.00 24 PHE A CA 8
ATOM 13339 C C . PHE A 1 24 ? -20.356 -4.731 -34.618 1.00 0.00 24 PHE A C 8
ATOM 13340 O O . PHE A 1 24 ? -20.656 -4.416 -35.772 1.00 0.00 24 PHE A O 8
ATOM 13357 N N . ASP A 1 25 ? -20.960 -5.716 -33.948 1.00 0.00 25 ASP A N 8
ATOM 13358 C CA . ASP A 1 25 ? -22.070 -6.494 -34.515 1.00 0.00 25 ASP A CA 8
ATOM 13359 C C . ASP A 1 25 ? -23.272 -5.587 -34.792 1.00 0.00 25 ASP A C 8
ATOM 13360 O O . ASP A 1 25 ? -24.130 -5.910 -35.611 1.00 0.00 25 ASP A O 8
ATOM 13369 N N . LYS A 1 26 ? -23.321 -4.448 -34.103 1.00 0.00 26 LYS A N 8
ATOM 13370 C CA . LYS A 1 26 ? -24.413 -3.488 -34.253 1.00 0.00 26 LYS A CA 8
ATOM 13371 C C . LYS A 1 26 ? -24.063 -2.418 -35.281 1.00 0.00 26 LYS A C 8
ATOM 13372 O O . LYS A 1 26 ? -24.877 -1.541 -35.575 1.00 0.00 26 LYS A O 8
ATOM 13391 N N . GLY A 1 27 ? -22.852 -2.504 -35.831 1.00 0.00 27 GLY A N 8
ATOM 13392 C CA . GLY A 1 27 ? -22.388 -1.526 -36.805 1.00 0.00 27 GLY A CA 8
ATOM 13393 C C . GLY A 1 27 ? -22.405 -0.094 -36.297 1.00 0.00 27 GLY A C 8
ATOM 13394 O O . GLY A 1 27 ? -22.546 0.840 -37.084 1.00 0.00 27 GLY A O 8
ATOM 13398 N N . ASP A 1 28 ? -22.264 0.094 -34.997 1.00 0.00 28 ASP A N 8
ATOM 13399 C CA . ASP A 1 28 ? -22.306 1.439 -34.445 1.00 0.00 28 ASP A CA 8
ATOM 13400 C C . ASP A 1 28 ? -20.915 2.025 -34.298 1.00 0.00 28 ASP A C 8
ATOM 13401 O O . ASP A 1 28 ? -20.312 1.993 -33.227 1.00 0.00 28 ASP A O 8
ATOM 13410 N N . ASP A 1 29 ? -20.401 2.530 -35.402 1.00 0.00 29 ASP A N 8
ATOM 13411 C CA . ASP A 1 29 ? -19.073 3.145 -35.454 1.00 0.00 29 ASP A CA 8
ATOM 13412 C C . ASP A 1 29 ? -18.943 4.295 -34.457 1.00 0.00 29 ASP A C 8
ATOM 13413 O O . ASP A 1 29 ? -17.842 4.601 -33.993 1.00 0.00 29 ASP A O 8
ATOM 13422 N N . ASP A 1 30 ? -20.068 4.923 -34.127 1.00 0.00 30 ASP A N 8
ATOM 13423 C CA . ASP A 1 30 ? -20.078 6.062 -33.210 1.00 0.00 30 ASP A CA 8
ATOM 13424 C C . ASP A 1 30 ? -19.637 5.662 -31.811 1.00 0.00 30 ASP A C 8
ATOM 13425 O O . ASP A 1 30 ? -18.779 6.310 -31.216 1.00 0.00 30 ASP A O 8
ATOM 13434 N N . SER A 1 31 ? -20.220 4.605 -31.283 1.00 0.00 31 SER A N 8
ATOM 13435 C CA . SER A 1 31 ? -19.854 4.122 -29.968 1.00 0.00 31 SER A CA 8
ATOM 13436 C C . SER A 1 31 ? -18.517 3.390 -30.023 1.00 0.00 31 SER A C 8
ATOM 13437 O O . SER A 1 31 ? -17.741 3.417 -29.065 1.00 0.00 31 SER A O 8
ATOM 13445 N N . LEU A 1 32 ? -18.252 2.754 -31.161 1.00 0.00 32 LEU A N 8
ATOM 13446 C CA . LEU A 1 32 ? -17.045 1.959 -31.357 1.00 0.00 32 LEU A CA 8
ATOM 13447 C C . LEU A 1 32 ? -15.781 2.804 -31.192 1.00 0.00 32 LEU A C 8
ATOM 13448 O O . LEU A 1 32 ? -14.855 2.401 -30.490 1.00 0.00 32 LEU A O 8
ATOM 13464 N N . GLU A 1 33 ? -15.755 3.980 -31.817 1.00 0.00 33 GLU A N 8
ATOM 13465 C CA . GLU A 1 33 ? -14.587 4.861 -31.735 1.00 0.00 33 GLU A CA 8
ATOM 13466 C C . GLU A 1 33 ? -14.306 5.260 -30.279 1.00 0.00 33 GLU A C 8
ATOM 13467 O O . GLU A 1 33 ? -13.156 5.303 -29.844 1.00 0.00 33 GLU A O 8
ATOM 13479 N N . GLN A 1 34 ? -15.371 5.529 -29.538 1.00 0.00 34 GLN A N 8
ATOM 13480 C CA . GLN A 1 34 ? -15.266 5.920 -28.139 1.00 0.00 34 GLN A CA 8
ATOM 13481 C C . GLN A 1 34 ? -14.708 4.790 -27.286 1.00 0.00 34 GLN A C 8
ATOM 13482 O O . GLN A 1 34 ? -13.879 5.018 -26.405 1.00 0.00 34 GLN A O 8
ATOM 13496 N N . VAL A 1 35 ? -15.156 3.574 -27.558 1.00 0.00 35 VAL A N 8
ATOM 13497 C CA . VAL A 1 35 ? -14.700 2.399 -26.827 1.00 0.00 35 VAL A CA 8
ATOM 13498 C C . VAL A 1 35 ? -13.230 2.104 -27.125 1.00 0.00 35 VAL A C 8
ATOM 13499 O O . VAL A 1 35 ? -12.492 1.656 -26.251 1.00 0.00 35 VAL A O 8
ATOM 13512 N N . LEU A 1 36 ? -12.803 2.386 -28.354 1.00 0.00 36 LEU A N 8
ATOM 13513 C CA . LEU A 1 36 ? -11.413 2.157 -28.749 1.00 0.00 36 LEU A CA 8
ATOM 13514 C C . LEU A 1 36 ? -10.469 2.975 -27.871 1.00 0.00 36 LEU A C 8
ATOM 13515 O O . LEU A 1 36 ? -9.400 2.502 -27.489 1.00 0.00 36 LEU A O 8
ATOM 13531 N N . GLU A 1 37 ? -10.890 4.187 -27.526 1.00 0.00 37 GLU A N 8
ATOM 13532 C CA . GLU A 1 37 ? -10.098 5.058 -26.666 1.00 0.00 37 GLU A CA 8
ATOM 13533 C C . GLU A 1 37 ? -10.040 4.482 -25.255 1.00 0.00 37 GLU A C 8
ATOM 13534 O O . GLU A 1 37 ? -9.009 4.544 -24.588 1.00 0.00 37 GLU A O 8
ATOM 13546 N N . GLU A 1 38 ? -11.151 3.894 -24.824 1.00 0.00 38 GLU A N 8
ATOM 13547 C CA . GLU A 1 38 ? -11.247 3.288 -23.504 1.00 0.00 38 GLU A CA 8
ATOM 13548 C C . GLU A 1 38 ? -10.335 2.073 -23.421 1.00 0.00 38 GLU A C 8
ATOM 13549 O O . GLU A 1 38 ? -9.596 1.897 -22.456 1.00 0.00 38 GLU A O 8
ATOM 13561 N N . ILE A 1 39 ? -10.389 1.255 -24.459 1.00 0.00 39 ILE A N 8
ATOM 13562 C CA . ILE A 1 39 ? -9.584 0.049 -24.523 1.00 0.00 39 ILE A CA 8
ATOM 13563 C C . ILE A 1 39 ? -8.101 0.393 -24.500 1.00 0.00 39 ILE A C 8
ATOM 13564 O O . ILE A 1 39 ? -7.341 -0.175 -23.717 1.00 0.00 39 ILE A O 8
ATOM 13580 N N . GLU A 1 40 ? -7.698 1.345 -25.336 1.00 0.00 40 GLU A N 8
ATOM 13581 C CA . GLU A 1 40 ? -6.307 1.775 -25.381 1.00 0.00 40 GLU A CA 8
ATOM 13582 C C . GLU A 1 40 ? -5.850 2.347 -24.041 1.00 0.00 40 GLU A C 8
ATOM 13583 O O . GLU A 1 40 ? -4.714 2.122 -23.623 1.00 0.00 40 GLU A O 8
ATOM 13595 N N . GLU A 1 41 ? -6.740 3.057 -23.358 1.00 0.00 41 GLU A N 8
ATOM 13596 C CA . GLU A 1 41 ? -6.416 3.633 -22.064 1.00 0.00 41 GLU A CA 8
ATOM 13597 C C . GLU A 1 41 ? -6.197 2.538 -21.028 1.00 0.00 41 GLU A C 8
ATOM 13598 O O . GLU A 1 41 ? -5.290 2.627 -20.187 1.00 0.00 41 GLU A O 8
ATOM 13610 N N . LEU A 1 42 ? -7.016 1.495 -21.102 1.00 0.00 42 LEU A N 8
ATOM 13611 C CA . LEU A 1 42 ? -6.910 0.369 -20.191 1.00 0.00 42 LEU A CA 8
ATOM 13612 C C . LEU A 1 42 ? -5.622 -0.396 -20.444 1.00 0.00 42 LEU A C 8
ATOM 13613 O O . LEU A 1 42 ? -4.985 -0.878 -19.509 1.00 0.00 42 LEU A O 8
ATOM 13629 N N . ILE A 1 43 ? -5.237 -0.497 -21.716 1.00 0.00 43 ILE A N 8
ATOM 13630 C CA . ILE A 1 43 ? -4.009 -1.184 -22.090 1.00 0.00 43 ILE A CA 8
ATOM 13631 C C . ILE A 1 43 ? -2.806 -0.492 -21.464 1.00 0.00 43 ILE A C 8
ATOM 13632 O O . ILE A 1 43 ? -1.928 -1.148 -20.899 1.00 0.00 43 ILE A O 8
ATOM 13648 N N . GLN A 1 44 ? -2.789 0.838 -21.536 1.00 0.00 44 GLN A N 8
ATOM 13649 C CA . GLN A 1 44 ? -1.690 1.621 -20.978 1.00 0.00 44 GLN A CA 8
ATOM 13650 C C . GLN A 1 44 ? -1.610 1.416 -19.469 1.00 0.00 44 GLN A C 8
ATOM 13651 O O . GLN A 1 44 ? -0.551 1.126 -18.930 1.00 0.00 44 GLN A O 8
ATOM 13665 N N . LYS A 1 45 ? -2.759 1.511 -18.814 1.00 0.00 45 LYS A N 8
ATOM 13666 C CA . LYS A 1 45 ? -2.847 1.373 -17.358 1.00 0.00 45 LYS A CA 8
ATOM 13667 C C . LYS A 1 45 ? -2.418 -0.023 -16.908 1.00 0.00 45 LYS A C 8
ATOM 13668 O O . LYS A 1 45 ? -1.800 -0.193 -15.853 1.00 0.00 45 LYS A O 8
ATOM 13687 N N . HIS A 1 46 ? -2.735 -1.007 -17.722 1.00 0.00 46 HIS A N 8
ATOM 13688 C CA . HIS A 1 46 ? -2.420 -2.392 -17.425 1.00 0.00 46 HIS A CA 8
ATOM 13689 C C . HIS A 1 46 ? -0.933 -2.654 -17.664 1.00 0.00 46 HIS A C 8
ATOM 13690 O O . HIS A 1 46 ? -0.268 -3.305 -16.861 1.00 0.00 46 HIS A O 8
ATOM 13704 N N . ARG A 1 47 ? -0.422 -2.135 -18.776 1.00 0.00 47 ARG A N 8
ATOM 13705 C CA . ARG A 1 47 ? 0.985 -2.294 -19.134 1.00 0.00 47 ARG A CA 8
ATOM 13706 C C . ARG A 1 47 ? 1.905 -1.575 -18.149 1.00 0.00 47 ARG A C 8
ATOM 13707 O O . ARG A 1 47 ? 2.979 -2.069 -17.840 1.00 0.00 47 ARG A O 8
ATOM 13728 N N . GLN A 1 48 ? 1.473 -0.416 -17.652 1.00 0.00 48 GLN A N 8
ATOM 13729 C CA . GLN A 1 48 ? 2.292 0.373 -16.726 1.00 0.00 48 GLN A CA 8
ATOM 13730 C C . GLN A 1 48 ? 2.652 -0.419 -15.473 1.00 0.00 48 GLN A C 8
ATOM 13731 O O . GLN A 1 48 ? 3.712 -0.211 -14.884 1.00 0.00 48 GLN A O 8
ATOM 13745 N N . LEU A 1 49 ? 1.779 -1.327 -15.070 1.00 0.00 49 LEU A N 8
ATOM 13746 C CA . LEU A 1 49 ? 2.040 -2.170 -13.917 1.00 0.00 49 LEU A CA 8
ATOM 13747 C C . LEU A 1 49 ? 3.139 -3.181 -14.239 1.00 0.00 49 LEU A C 8
ATOM 13748 O O . LEU A 1 49 ? 3.895 -3.601 -13.360 1.00 0.00 49 LEU A O 8
ATOM 13764 N N . PHE A 1 50 ? 3.224 -3.559 -15.509 1.00 0.00 50 PHE A N 8
ATOM 13765 C CA . PHE A 1 50 ? 4.276 -4.445 -15.980 1.00 0.00 50 PHE A CA 8
ATOM 13766 C C . PHE A 1 50 ? 5.572 -3.655 -16.131 1.00 0.00 50 PHE A C 8
ATOM 13767 O O . PHE A 1 50 ? 6.666 -4.192 -15.981 1.00 0.00 50 PHE A O 8
ATOM 13784 N N . ASP A 1 51 ? 5.434 -2.364 -16.432 1.00 0.00 51 ASP A N 8
ATOM 13785 C CA . ASP A 1 51 ? 6.586 -1.473 -16.517 1.00 0.00 51 ASP A CA 8
ATOM 13786 C C . ASP A 1 51 ? 7.210 -1.345 -15.140 1.00 0.00 51 ASP A C 8
ATOM 13787 O O . ASP A 1 51 ? 8.397 -1.045 -14.998 1.00 0.00 51 ASP A O 8
ATOM 13796 N N . ASN A 1 52 ? 6.375 -1.553 -14.127 1.00 0.00 52 ASN A N 8
ATOM 13797 C CA . ASN A 1 52 ? 6.819 -1.581 -12.741 1.00 0.00 52 ASN A CA 8
ATOM 13798 C C . ASN A 1 52 ? 7.623 -2.852 -12.486 1.00 0.00 52 ASN A C 8
ATOM 13799 O O . ASN A 1 52 ? 8.830 -2.801 -12.245 1.00 0.00 52 ASN A O 8
ATOM 13810 N N . ARG A 1 53 ? 6.947 -3.998 -12.529 1.00 0.00 53 ARG A N 8
ATOM 13811 C CA . ARG A 1 53 ? 7.611 -5.281 -12.329 1.00 0.00 53 ARG A CA 8
ATOM 13812 C C . ARG A 1 53 ? 7.906 -5.950 -13.663 1.00 0.00 53 ARG A C 8
ATOM 13813 O O . ARG A 1 53 ? 7.009 -6.506 -14.296 1.00 0.00 53 ARG A O 8
ATOM 13834 N N . GLN A 1 54 ? 9.159 -5.899 -14.084 1.00 0.00 54 GLN A N 8
ATOM 13835 C CA . GLN A 1 54 ? 9.568 -6.519 -15.338 1.00 0.00 54 GLN A CA 8
ATOM 13836 C C . GLN A 1 54 ? 9.523 -8.042 -15.208 1.00 0.00 54 GLN A C 8
ATOM 13837 O O . GLN A 1 54 ? 9.606 -8.576 -14.089 1.00 0.00 54 GLN A O 8
ATOM 13851 N N . GLU A 1 55 ? 9.425 -8.732 -16.354 1.00 0.00 55 GLU A N 8
ATOM 13852 C CA . GLU A 1 55 ? 9.323 -10.207 -16.417 1.00 0.00 55 GLU A CA 8
ATOM 13853 C C . GLU A 1 55 ? 8.001 -10.732 -15.840 1.00 0.00 55 GLU A C 8
ATOM 13854 O O . GLU A 1 55 ? 7.299 -11.487 -16.502 1.00 0.00 55 GLU A O 8
ATOM 13866 N N . ALA A 1 56 ? 7.684 -10.335 -14.604 1.00 0.00 56 ALA A N 8
ATOM 13867 C CA . ALA A 1 56 ? 6.438 -10.727 -13.928 1.00 0.00 56 ALA A CA 8
ATOM 13868 C C . ALA A 1 56 ? 6.321 -12.245 -13.776 1.00 0.00 56 ALA A C 8
ATOM 13869 O O . ALA A 1 56 ? 5.218 -12.800 -13.837 1.00 0.00 56 ALA A O 8
ATOM 13876 N N . ALA A 1 57 ? 7.471 -12.906 -13.572 1.00 0.00 57 ALA A N 8
ATOM 13877 C CA . ALA A 1 57 ? 7.559 -14.373 -13.386 1.00 0.00 57 ALA A CA 8
ATOM 13878 C C . ALA A 1 57 ? 7.323 -15.147 -14.690 1.00 0.00 57 ALA A C 8
ATOM 13879 O O . ALA A 1 57 ? 7.875 -16.230 -14.885 1.00 0.00 57 ALA A O 8
ATOM 13886 N N . ASP A 1 58 ? 6.504 -14.601 -15.565 1.00 0.00 58 ASP A N 8
ATOM 13887 C CA . ASP A 1 58 ? 6.227 -15.230 -16.848 1.00 0.00 58 ASP A CA 8
ATOM 13888 C C . ASP A 1 58 ? 6.424 -14.228 -17.970 1.00 0.00 58 ASP A C 8
ATOM 13889 O O . ASP A 1 58 ? 5.668 -13.265 -18.095 1.00 0.00 58 ASP A O 8
ATOM 13898 N N . THR A 1 59 ? 7.428 -14.457 -18.795 1.00 0.00 59 THR A N 8
ATOM 13899 C CA . THR A 1 59 ? 7.750 -13.535 -19.863 1.00 0.00 59 THR A CA 8
ATOM 13900 C C . THR A 1 59 ? 6.907 -13.832 -21.113 1.00 0.00 59 THR A C 8
ATOM 13901 O O . THR A 1 59 ? 6.673 -12.949 -21.946 1.00 0.00 59 THR A O 8
ATOM 13912 N N . GLU A 1 60 ? 6.435 -15.071 -21.224 1.00 0.00 60 GLU A N 8
ATOM 13913 C CA . GLU A 1 60 ? 5.626 -15.479 -22.364 1.00 0.00 60 GLU A CA 8
ATOM 13914 C C . GLU A 1 60 ? 4.254 -14.819 -22.324 1.00 0.00 60 GLU A C 8
ATOM 13915 O O . GLU A 1 60 ? 3.748 -14.359 -23.347 1.00 0.00 60 GLU A O 8
ATOM 13927 N N . ALA A 1 61 ? 3.662 -14.768 -21.137 1.00 0.00 61 ALA A N 8
ATOM 13928 C CA . ALA A 1 61 ? 2.361 -14.141 -20.956 1.00 0.00 61 ALA A CA 8
ATOM 13929 C C . ALA A 1 61 ? 2.438 -12.674 -21.330 1.00 0.00 61 ALA A C 8
ATOM 13930 O O . ALA A 1 61 ? 1.512 -12.119 -21.926 1.00 0.00 61 ALA A O 8
ATOM 13937 N N . ALA A 1 62 ? 3.563 -12.060 -21.002 1.00 0.00 62 ALA A N 8
ATOM 13938 C CA . ALA A 1 62 ? 3.800 -10.671 -21.325 1.00 0.00 62 ALA A CA 8
ATOM 13939 C C . ALA A 1 62 ? 3.983 -10.501 -22.826 1.00 0.00 62 ALA A C 8
ATOM 13940 O O . ALA A 1 62 ? 3.497 -9.540 -23.414 1.00 0.00 62 ALA A O 8
ATOM 13947 N N . LYS A 1 63 ? 4.651 -11.474 -23.449 1.00 0.00 63 LYS A N 8
ATOM 13948 C CA . LYS A 1 63 ? 4.919 -11.426 -24.879 1.00 0.00 63 LYS A CA 8
ATOM 13949 C C . LYS A 1 63 ? 3.634 -11.621 -25.656 1.00 0.00 63 LYS A C 8
ATOM 13950 O O . LYS A 1 63 ? 3.403 -10.970 -26.679 1.00 0.00 63 LYS A O 8
ATOM 13969 N N . GLN A 1 64 ? 2.795 -12.515 -25.160 1.00 0.00 64 GLN A N 8
ATOM 13970 C CA . GLN A 1 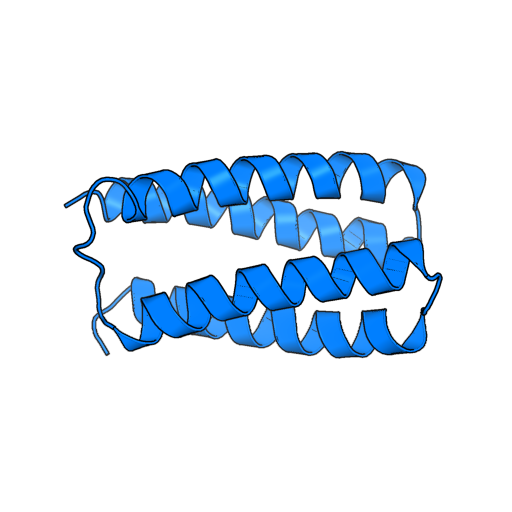64 ? 1.526 -12.788 -25.782 1.00 0.00 64 GLN A CA 8
ATOM 13971 C C . GLN A 1 64 ? 0.648 -11.550 -25.684 1.00 0.00 64 GLN A C 8
ATOM 13972 O O . GLN A 1 64 ? -0.060 -11.197 -26.630 1.00 0.00 64 GLN A O 8
ATOM 13986 N N . GLY A 1 65 ? 0.710 -10.880 -24.530 1.00 0.00 65 GLY A N 8
ATOM 13987 C CA . GLY A 1 65 ? -0.014 -9.641 -24.355 1.00 0.00 65 GLY A CA 8
ATOM 13988 C C . GLY A 1 65 ? 0.458 -8.569 -25.312 1.00 0.00 65 GLY A C 8
ATOM 13989 O O . GLY A 1 65 ? -0.341 -7.768 -25.789 1.00 0.00 65 GLY A O 8
ATOM 13993 N N . ASP A 1 66 ? 1.758 -8.566 -25.614 1.00 0.00 66 ASP A N 8
ATOM 13994 C CA . ASP A 1 66 ? 2.316 -7.612 -26.574 1.00 0.00 66 ASP A CA 8
ATOM 13995 C C . ASP A 1 66 ? 1.701 -7.840 -27.936 1.00 0.00 66 ASP A C 8
ATOM 13996 O O . ASP A 1 66 ? 1.366 -6.894 -28.650 1.00 0.00 66 ASP A O 8
ATOM 14005 N N . GLN A 1 67 ? 1.533 -9.111 -28.285 1.00 0.00 67 GLN A N 8
ATOM 14006 C CA . GLN A 1 67 ? 0.962 -9.481 -29.568 1.00 0.00 67 GLN A CA 8
ATOM 14007 C C . GLN A 1 67 ? -0.483 -9.028 -29.650 1.00 0.00 67 GLN A C 8
ATOM 14008 O O . GLN A 1 67 ? -0.917 -8.504 -30.668 1.00 0.00 67 GLN A O 8
ATOM 14022 N N . TRP A 1 68 ? -1.215 -9.216 -28.558 1.00 0.00 68 TRP A N 8
ATOM 14023 C CA . TRP A 1 68 ? -2.618 -8.823 -28.496 1.00 0.00 68 TRP A CA 8
ATOM 14024 C C . TRP A 1 68 ? -2.752 -7.319 -28.723 1.00 0.00 68 TRP A C 8
ATOM 14025 O O . TRP A 1 68 ? -3.672 -6.859 -29.399 1.00 0.00 68 TRP A O 8
ATOM 14046 N N . VAL A 1 69 ? -1.806 -6.563 -28.175 1.00 0.00 69 VAL A N 8
ATOM 14047 C CA . VAL A 1 69 ? -1.810 -5.115 -28.316 1.00 0.00 69 VAL A CA 8
ATOM 14048 C C . VAL A 1 69 ? -1.555 -4.743 -29.770 1.00 0.00 69 VAL A C 8
ATOM 14049 O O . VAL A 1 69 ? -2.171 -3.827 -30.309 1.00 0.00 69 VAL A O 8
ATOM 14062 N N . GLN A 1 70 ? -0.675 -5.504 -30.414 1.00 0.00 70 GLN A N 8
ATOM 14063 C CA . GLN A 1 70 ? -0.311 -5.271 -31.784 1.00 0.00 70 GLN A CA 8
ATOM 14064 C C . GLN A 1 70 ? -1.504 -5.574 -32.686 1.00 0.00 70 GLN A C 8
ATOM 14065 O O . GLN A 1 70 ? -1.813 -4.820 -33.611 1.00 0.00 70 GLN A O 8
ATOM 14079 N N . LEU A 1 71 ? -2.180 -6.680 -32.388 1.00 0.00 71 LEU A N 8
ATOM 14080 C CA . LEU A 1 71 ? -3.364 -7.089 -33.129 1.00 0.00 71 LEU A CA 8
ATOM 14081 C C . LEU A 1 71 ? -4.440 -6.021 -33.007 1.00 0.00 71 LEU A C 8
ATOM 14082 O O . LEU A 1 71 ? -5.123 -5.698 -33.974 1.00 0.00 71 LEU A O 8
ATOM 14098 N N . PHE A 1 72 ? -4.562 -5.464 -31.811 1.00 0.00 72 PHE A N 8
ATOM 14099 C CA . PHE A 1 72 ? -5.550 -4.431 -31.550 1.00 0.00 72 PHE A CA 8
ATOM 14100 C C . PHE A 1 72 ? -5.221 -3.158 -32.326 1.00 0.00 72 PHE A C 8
ATOM 14101 O O . PHE A 1 72 ? -6.117 -2.489 -32.846 1.00 0.00 72 PHE A O 8
ATOM 14118 N N . GLN A 1 73 ? -3.936 -2.835 -32.419 1.00 0.00 73 GLN A N 8
ATOM 14119 C CA . GLN A 1 73 ? -3.502 -1.653 -33.154 1.00 0.00 73 GLN A CA 8
ATOM 14120 C C . GLN A 1 73 ? -3.790 -1.824 -34.637 1.00 0.00 73 GLN A C 8
ATOM 14121 O O . GLN A 1 73 ? -4.139 -0.872 -35.327 1.00 0.00 73 GLN A O 8
ATOM 14135 N N . ARG A 1 74 ? -3.643 -3.049 -35.120 1.00 0.00 74 ARG A N 8
ATOM 14136 C CA . ARG A 1 74 ? -3.956 -3.367 -36.505 1.00 0.00 74 ARG A CA 8
ATOM 14137 C C . ARG A 1 74 ? -5.471 -3.338 -36.708 1.00 0.00 74 ARG A C 8
ATOM 14138 O O . ARG A 1 74 ? -5.968 -2.893 -37.744 1.00 0.00 74 ARG A O 8
ATOM 14159 N N . PHE A 1 75 ? -6.188 -3.823 -35.699 1.00 0.00 75 PHE A N 8
ATOM 14160 C CA . PHE A 1 75 ? -7.645 -3.821 -35.707 1.00 0.00 75 PHE A CA 8
ATOM 14161 C C . PHE A 1 75 ? -8.173 -2.395 -35.823 1.00 0.00 75 PHE A C 8
ATOM 14162 O O . PHE A 1 75 ? -9.023 -2.108 -36.665 1.00 0.00 75 PHE A O 8
ATOM 14179 N N . ARG A 1 76 ? -7.656 -1.499 -34.989 1.00 0.00 76 ARG A N 8
ATOM 14180 C CA . ARG A 1 76 ? -8.063 -0.107 -35.062 1.00 0.00 76 ARG A CA 8
ATOM 14181 C C . ARG A 1 76 ? -7.618 0.524 -36.368 1.00 0.00 76 ARG A C 8
ATOM 14182 O O . ARG A 1 76 ? -8.338 1.333 -36.944 1.00 0.00 76 ARG A O 8
ATOM 14203 N N . GLU A 1 77 ? -6.444 0.127 -36.851 1.00 0.00 77 GLU A N 8
ATOM 14204 C CA . GLU A 1 77 ? -5.884 0.712 -38.050 1.00 0.00 77 GLU A CA 8
ATOM 14205 C C . GLU A 1 77 ? -6.816 0.450 -39.216 1.00 0.00 77 GLU A C 8
ATOM 14206 O O . GLU A 1 77 ? -7.003 1.299 -40.087 1.00 0.00 77 GLU A O 8
ATOM 14218 N N . ALA A 1 78 ? -7.413 -0.731 -39.213 1.00 0.00 78 ALA A N 8
ATOM 14219 C CA . ALA A 1 78 ? -8.373 -1.092 -40.222 1.00 0.00 78 ALA A CA 8
ATOM 14220 C C . ALA A 1 78 ? -9.606 -0.201 -40.108 1.00 0.00 78 ALA A C 8
ATOM 14221 O O . ALA A 1 78 ? -10.104 0.294 -41.109 1.00 0.00 78 ALA A O 8
ATOM 14228 N N . ILE A 1 79 ? -10.087 0.014 -38.873 1.00 0.00 79 ILE A N 8
ATOM 14229 C CA . ILE A 1 79 ? -11.230 0.906 -38.626 1.00 0.00 79 ILE A CA 8
ATOM 14230 C C . ILE A 1 79 ? -10.924 2.327 -39.096 1.00 0.00 79 ILE A C 8
ATOM 14231 O O . ILE A 1 79 ? -11.763 2.974 -39.728 1.00 0.00 79 ILE A O 8
ATOM 14247 N N . ASP A 1 80 ? -9.716 2.797 -38.809 1.00 0.00 80 ASP A N 8
ATOM 14248 C CA . ASP A 1 80 ? -9.312 4.143 -39.201 1.00 0.00 80 ASP A CA 8
ATOM 14249 C C . ASP A 1 80 ? -9.286 4.260 -40.722 1.00 0.00 80 ASP A C 8
ATOM 14250 O O . ASP A 1 80 ? -9.625 5.300 -41.282 1.00 0.00 80 ASP A O 8
ATOM 14259 N N . LYS A 1 81 ? -8.886 3.179 -41.378 1.00 0.00 81 LYS A N 8
ATOM 14260 C CA . LYS A 1 81 ? -8.813 3.135 -42.838 1.00 0.00 81 LYS A CA 8
ATOM 14261 C C . LYS A 1 81 ? -10.133 2.674 -43.478 1.00 0.00 81 LYS A C 8
ATOM 14262 O O . LYS A 1 81 ? -10.217 2.534 -44.696 1.00 0.00 81 LYS A O 8
ATOM 14281 N N . GLY A 1 82 ? -11.157 2.446 -42.658 1.00 0.00 82 GLY A N 8
ATOM 14282 C CA . GLY A 1 82 ? -12.461 2.023 -43.175 1.00 0.00 82 GLY A CA 8
ATOM 14283 C C . GLY A 1 82 ? -12.482 0.599 -43.728 1.00 0.00 82 GLY A C 8
ATOM 14284 O O . GLY A 1 82 ? -13.435 0.205 -44.410 1.00 0.00 82 GLY A O 8
ATOM 14288 N N . ASP A 1 83 ? -11.446 -0.165 -43.439 1.00 0.00 83 ASP A N 8
ATOM 14289 C CA . ASP A 1 83 ? -11.353 -1.542 -43.918 1.00 0.00 83 ASP A CA 8
ATOM 14290 C C . ASP A 1 83 ? -12.181 -2.471 -43.033 1.00 0.00 83 ASP A C 8
ATOM 14291 O O . ASP A 1 83 ? -11.731 -2.906 -41.973 1.00 0.00 83 ASP A O 8
ATOM 14300 N N . LYS A 1 84 ? -13.399 -2.745 -43.470 1.00 0.00 84 LYS A N 8
ATOM 14301 C CA . LYS A 1 84 ? -14.324 -3.586 -42.714 1.00 0.00 84 LYS A CA 8
ATOM 14302 C C . LYS A 1 84 ? -13.949 -5.060 -42.791 1.00 0.00 84 LYS A C 8
ATOM 14303 O O . LYS A 1 84 ? -14.123 -5.808 -41.824 1.00 0.00 84 LYS A O 8
ATOM 14322 N N . ASP A 1 85 ? -13.430 -5.464 -43.942 1.00 0.00 85 ASP A N 8
ATOM 14323 C CA . ASP A 1 85 ? -13.068 -6.862 -44.196 1.00 0.00 85 ASP A CA 8
ATOM 14324 C C . ASP A 1 85 ? -12.073 -7.383 -43.175 1.00 0.00 85 ASP A C 8
ATOM 14325 O O . ASP A 1 85 ? -12.259 -8.464 -42.604 1.00 0.00 85 ASP A O 8
ATOM 14334 N N . SER A 1 86 ? -11.026 -6.616 -42.941 1.00 0.00 86 SER A N 8
ATOM 14335 C CA . SER A 1 86 ? -9.985 -7.001 -42.008 1.00 0.00 86 SER A CA 8
ATOM 14336 C C . SER A 1 86 ? -10.501 -7.060 -40.571 1.00 0.00 86 SER A C 8
ATOM 14337 O O . SER A 1 86 ? -10.016 -7.852 -39.770 1.00 0.00 86 SER A O 8
ATOM 14345 N N . LEU A 1 87 ? -11.502 -6.237 -40.259 1.00 0.00 87 LEU A N 8
ATOM 14346 C CA . LEU A 1 87 ? -12.029 -6.155 -38.897 1.00 0.00 87 LEU A CA 8
ATOM 14347 C C . LEU A 1 87 ? -12.554 -7.496 -38.424 1.00 0.00 87 LEU A C 8
ATOM 14348 O O . LEU A 1 87 ? -12.236 -7.935 -37.324 1.00 0.00 87 LEU A O 8
ATOM 14364 N N . GLU A 1 88 ? -13.345 -8.148 -39.257 1.00 0.00 88 GLU A N 8
ATOM 14365 C CA . GLU A 1 88 ? -13.904 -9.449 -38.920 1.00 0.00 88 GLU A CA 8
ATOM 14366 C C . GLU A 1 88 ? -12.802 -10.470 -38.619 1.00 0.00 88 GLU A C 8
ATOM 14367 O O . GLU A 1 88 ? -12.864 -11.190 -37.621 1.00 0.00 88 GLU A O 8
ATOM 14379 N N . GLN A 1 89 ? -11.798 -10.508 -39.473 1.00 0.00 89 GLN A N 8
ATOM 14380 C CA . GLN A 1 89 ? -10.689 -11.444 -39.312 1.00 0.00 89 GLN A CA 8
ATOM 14381 C C . GLN A 1 89 ? -9.841 -11.116 -38.080 1.00 0.00 89 GLN A C 8
ATOM 14382 O O . GLN A 1 89 ? -9.500 -12.004 -37.295 1.00 0.00 89 GLN A O 8
ATOM 14396 N N . LEU A 1 90 ? -9.520 -9.844 -37.907 1.00 0.00 90 LEU A N 8
ATOM 14397 C CA . LEU A 1 90 ? -8.686 -9.405 -36.790 1.00 0.00 90 LEU A CA 8
ATOM 14398 C C . LEU A 1 90 ? -9.404 -9.552 -35.449 1.00 0.00 90 LEU A C 8
ATOM 14399 O O . LEU A 1 90 ? -8.776 -9.843 -34.433 1.00 0.00 90 LEU A O 8
ATOM 14415 N N . LEU A 1 91 ? -10.717 -9.362 -35.452 1.00 0.00 91 LEU A N 8
ATOM 14416 C CA . LEU A 1 91 ? -11.503 -9.468 -34.229 1.00 0.00 91 LEU A CA 8
ATOM 14417 C C . LEU A 1 91 ? -11.431 -10.883 -33.664 1.00 0.00 91 LEU A C 8
ATOM 14418 O O . LEU A 1 91 ? -11.239 -11.074 -32.461 1.00 0.00 91 LEU A O 8
ATOM 14434 N N . GLU A 1 92 ? -11.575 -11.870 -34.539 1.00 0.00 92 GLU A N 8
ATOM 14435 C CA . GLU A 1 92 ? -11.493 -13.262 -34.130 1.00 0.00 92 GLU A CA 8
ATOM 14436 C C . GLU A 1 92 ? -10.099 -13.600 -33.634 1.00 0.00 92 GLU A C 8
ATOM 14437 O O . GLU A 1 92 ? -9.939 -14.340 -32.662 1.00 0.00 92 GLU A O 8
ATOM 14449 N N . GLU A 1 93 ? -9.089 -13.048 -34.294 1.00 0.00 93 GLU A N 8
ATOM 14450 C CA . GLU A 1 93 ? -7.709 -13.267 -33.899 1.00 0.00 93 GLU A CA 8
ATOM 14451 C C . GLU A 1 93 ? -7.464 -12.694 -32.498 1.00 0.00 93 GLU A C 8
ATOM 14452 O O . GLU A 1 93 ? -6.761 -13.295 -31.679 1.00 0.00 93 GLU A O 8
ATOM 14464 N N . LEU A 1 94 ? -8.076 -11.543 -32.222 1.00 0.00 94 LEU A N 8
ATOM 14465 C CA . LEU A 1 94 ? -7.988 -10.918 -30.905 1.00 0.00 94 LEU A CA 8
ATOM 14466 C C . LEU A 1 94 ? -8.586 -11.834 -29.846 1.00 0.00 94 LEU A C 8
ATOM 14467 O O . LEU A 1 94 ? -8.025 -11.999 -28.764 1.00 0.00 94 LEU A O 8
ATOM 14483 N N . GLU A 1 95 ? -9.733 -12.421 -30.171 1.00 0.00 95 GLU A N 8
ATOM 14484 C CA . GLU A 1 95 ? -10.430 -13.340 -29.274 1.00 0.00 95 GLU A CA 8
ATOM 14485 C C . GLU A 1 95 ? -9.555 -14.556 -28.948 1.00 0.00 95 GLU A C 8
ATOM 14486 O O . GLU A 1 95 ? -9.436 -14.954 -27.788 1.00 0.00 95 GLU A O 8
ATOM 14498 N N . GLN A 1 96 ? -8.923 -15.121 -29.973 1.00 0.00 96 GLN A N 8
ATOM 14499 C CA . GLN A 1 96 ? -8.074 -16.303 -29.803 1.00 0.00 96 GLN A CA 8
ATOM 14500 C C . GLN A 1 96 ? -6.872 -15.996 -28.915 1.00 0.00 96 GLN A C 8
ATOM 14501 O O . GLN A 1 96 ? -6.516 -16.780 -28.032 1.00 0.00 96 GLN A O 8
ATOM 14515 N N . ALA A 1 97 ? -6.267 -14.846 -29.145 1.00 0.00 97 ALA A N 8
ATOM 14516 C CA . ALA A 1 97 ? -5.096 -14.437 -28.390 1.00 0.00 97 ALA A CA 8
ATOM 14517 C C . ALA A 1 97 ? -5.467 -14.083 -26.953 1.00 0.00 97 ALA A C 8
ATOM 14518 O O . ALA A 1 97 ? -4.740 -14.416 -26.019 1.00 0.00 97 ALA A O 8
ATOM 14525 N N . LEU A 1 98 ? -6.615 -13.428 -26.781 1.00 0.00 98 LEU A N 8
ATOM 14526 C CA . LEU A 1 98 ? -7.084 -13.022 -25.458 1.00 0.00 98 LEU A CA 8
ATOM 14527 C C . LEU A 1 98 ? -7.310 -14.246 -24.579 1.00 0.00 98 LEU A C 8
ATOM 14528 O O . LEU A 1 98 ? -6.871 -14.287 -23.424 1.00 0.00 98 LEU A O 8
ATOM 14544 N N . GLN A 1 99 ? -7.989 -15.243 -25.132 1.00 0.00 99 GLN A N 8
ATOM 14545 C CA . GLN A 1 99 ? -8.257 -16.479 -24.410 1.00 0.00 99 GLN A CA 8
ATOM 14546 C C . GLN A 1 99 ? -6.968 -17.206 -24.050 1.00 0.00 99 GLN A C 8
ATOM 14547 O O . GLN A 1 99 ? -6.882 -17.845 -23.001 1.00 0.00 99 GLN A O 8
ATOM 14561 N N . LYS A 1 100 ? -5.956 -17.092 -24.905 1.00 0.00 100 LYS A N 8
ATOM 14562 C CA . LYS A 1 100 ? -4.685 -17.747 -24.665 1.00 0.00 100 LYS A CA 8
ATOM 14563 C C . LYS A 1 100 ? -3.953 -17.070 -23.509 1.00 0.00 100 LYS A C 8
ATOM 14564 O O . LYS A 1 100 ? -3.378 -17.736 -22.641 1.00 0.00 100 LYS A O 8
ATOM 14583 N N . ILE A 1 101 ? -3.978 -15.740 -23.511 1.00 0.00 101 ILE A N 8
ATOM 14584 C CA . ILE A 1 101 ? -3.323 -14.950 -22.478 1.00 0.00 101 ILE A CA 8
ATOM 14585 C C . ILE A 1 101 ? -3.895 -15.249 -21.103 1.00 0.00 101 ILE A C 8
ATOM 14586 O O . ILE A 1 101 ? -3.144 -15.426 -20.150 1.00 0.00 101 ILE A O 8
ATOM 14602 N N . ARG A 1 102 ? -5.223 -15.322 -21.000 1.00 0.00 102 ARG A N 8
ATOM 14603 C CA . ARG A 1 102 ? -5.865 -15.611 -19.718 1.00 0.00 102 ARG A CA 8
ATOM 14604 C C . ARG A 1 102 ? -5.373 -16.927 -19.141 1.00 0.00 102 ARG A C 8
ATOM 14605 O O . ARG A 1 102 ? -5.055 -17.006 -17.962 1.00 0.00 102 ARG A O 8
ATOM 14626 N N . GLU A 1 103 ? -5.276 -17.946 -19.975 1.00 0.00 103 GLU A N 8
ATOM 14627 C CA . GLU A 1 103 ? -4.827 -19.244 -19.507 1.00 0.00 103 GLU A CA 8
ATOM 14628 C C . GLU A 1 103 ? -3.379 -19.195 -19.031 1.00 0.00 103 GLU A C 8
ATOM 14629 O O . GLU A 1 103 ? -3.060 -19.696 -17.956 1.00 0.00 103 GLU A O 8
ATOM 14641 N N . LEU A 1 104 ? -2.500 -18.589 -19.821 1.00 0.00 104 LEU A N 8
ATOM 14642 C CA . LEU A 1 104 ? -1.091 -18.490 -19.457 1.00 0.00 104 LEU A CA 8
ATOM 14643 C C . LEU A 1 104 ? -0.859 -17.585 -18.243 1.00 0.00 104 LEU A C 8
ATOM 14644 O O . LEU A 1 104 ? -0.073 -17.920 -17.357 1.00 0.00 104 LEU A O 8
ATOM 14660 N N . ALA A 1 105 ? -1.540 -16.450 -18.201 1.00 0.00 105 ALA A N 8
ATOM 14661 C CA . ALA A 1 105 ? -1.349 -15.478 -17.125 1.00 0.00 105 ALA A CA 8
ATOM 14662 C C . ALA A 1 105 ? -1.954 -15.946 -15.806 1.00 0.00 105 ALA A C 8
ATOM 14663 O O . ALA A 1 105 ? -1.467 -15.591 -14.734 1.00 0.00 105 ALA A O 8
ATOM 14670 N N . GLU A 1 106 ? -2.998 -16.744 -15.882 1.00 0.00 106 GLU A N 8
ATOM 14671 C CA . GLU A 1 106 ? -3.670 -17.215 -14.682 1.00 0.00 106 GLU A CA 8
ATOM 14672 C C . GLU A 1 106 ? -3.167 -18.589 -14.264 1.00 0.00 106 GLU A C 8
ATOM 14673 O O . GLU A 1 106 ? -3.268 -18.960 -13.093 1.00 0.00 106 GLU A O 8
ATOM 14685 N N . LYS A 1 107 ? -2.580 -19.315 -15.221 1.00 0.00 107 LYS A N 8
ATOM 14686 C CA . LYS A 1 107 ? -2.062 -20.672 -15.006 1.00 0.00 107 LYS A CA 8
ATOM 14687 C C . LYS A 1 107 ? -3.145 -21.650 -14.546 1.00 0.00 107 LYS A C 8
ATOM 14688 O O . LYS A 1 107 ? -3.750 -22.348 -15.360 1.00 0.00 107 LYS A O 8
ATOM 14707 N N . LYS A 1 108 ? -3.392 -21.678 -13.256 1.00 0.00 108 LYS A N 8
ATOM 14708 C CA . LYS A 1 108 ? -4.343 -22.599 -12.665 1.00 0.00 108 LYS A CA 8
ATOM 14709 C C . LYS A 1 108 ? -5.522 -21.831 -12.081 1.00 0.00 108 LYS A C 8
ATOM 14710 O O . LYS A 1 108 ? -5.493 -20.610 -12.035 1.00 0.00 108 LYS A O 8
ATOM 14729 N N . ASN A 1 109 ? -6.542 -22.563 -11.630 1.00 0.00 109 ASN A N 8
ATOM 14730 C CA . ASN A 1 109 ? -7.749 -21.974 -11.027 1.00 0.00 109 ASN A CA 8
ATOM 14731 C C . ASN A 1 109 ? -8.486 -21.066 -12.007 1.00 0.00 109 ASN A C 8
ATOM 14732 O O . ASN A 1 109 ? -9.267 -21.596 -12.824 1.00 0.00 109 ASN A O 8
ATOM 14793 N N . SER A 1 1 ? -0.050 -6.355 -3.737 1.00 0.00 1 SER A N 9
ATOM 14794 C CA . SER A 1 1 ? -1.139 -5.644 -4.435 1.00 0.00 1 SER A CA 9
ATOM 14795 C C . SER A 1 1 ? -0.836 -5.527 -5.935 1.00 0.00 1 SER A C 9
ATOM 14796 O O . SER A 1 1 ? -1.723 -5.233 -6.740 1.00 0.00 1 SER A O 9
ATOM 14806 N N . GLU A 1 2 ? 0.420 -5.777 -6.293 1.00 0.00 2 GLU A N 9
ATOM 14807 C CA . GLU A 1 2 ? 0.900 -5.673 -7.670 1.00 0.00 2 GLU A CA 9
ATOM 14808 C C . GLU A 1 2 ? 0.024 -6.470 -8.642 1.00 0.00 2 GLU A C 9
ATOM 14809 O O . GLU A 1 2 ? -0.558 -5.903 -9.564 1.00 0.00 2 GLU A O 9
ATOM 14821 N N . PHE A 1 3 ? -0.083 -7.778 -8.412 1.00 0.00 3 PHE A N 9
ATOM 14822 C CA . PHE A 1 3 ? -0.871 -8.652 -9.288 1.00 0.00 3 PHE A CA 9
ATOM 14823 C C . PHE A 1 3 ? -2.348 -8.273 -9.310 1.00 0.00 3 PHE A C 9
ATOM 14824 O O . PHE A 1 3 ? -3.041 -8.517 -10.297 1.00 0.00 3 PHE A O 9
ATOM 14841 N N . GLU A 1 4 ? -2.819 -7.650 -8.245 1.00 0.00 4 GLU A N 9
ATOM 14842 C CA . GLU A 1 4 ? -4.216 -7.256 -8.156 1.00 0.00 4 GLU A CA 9
ATOM 14843 C C . GLU A 1 4 ? -4.477 -6.072 -9.073 1.00 0.00 4 GLU A C 9
ATOM 14844 O O . GLU A 1 4 ? -5.526 -5.978 -9.706 1.00 0.00 4 GLU A O 9
ATOM 14856 N N . LYS A 1 5 ? -3.498 -5.184 -9.149 1.00 0.00 5 LYS A N 9
ATOM 14857 C CA . LYS A 1 5 ? -3.565 -4.015 -10.013 1.00 0.00 5 LYS A CA 9
ATOM 14858 C C . LYS A 1 5 ? -3.425 -4.427 -11.471 1.00 0.00 5 LYS A C 9
ATOM 14859 O O . LYS A 1 5 ? -3.934 -3.760 -12.377 1.00 0.00 5 LYS A O 9
ATOM 14878 N N . LEU A 1 6 ? -2.769 -5.555 -11.688 1.00 0.00 6 LEU A N 9
ATOM 14879 C CA . LEU A 1 6 ? -2.544 -6.052 -13.030 1.00 0.00 6 LEU A CA 9
ATOM 14880 C C . LEU A 1 6 ? -3.809 -6.715 -13.516 1.00 0.00 6 LEU A C 9
ATOM 14881 O O . LEU A 1 6 ? -4.260 -6.489 -14.641 1.00 0.00 6 LEU A O 9
ATOM 14897 N N . ARG A 1 7 ? -4.384 -7.529 -12.639 1.00 0.00 7 ARG A N 9
ATOM 14898 C CA . ARG A 1 7 ? -5.606 -8.243 -12.930 1.00 0.00 7 ARG A CA 9
ATOM 14899 C C . ARG A 1 7 ? -6.788 -7.297 -13.072 1.00 0.00 7 ARG A C 9
ATOM 14900 O O . ARG A 1 7 ? -7.611 -7.468 -13.961 1.00 0.00 7 ARG A O 9
ATOM 14921 N N . GLN A 1 8 ? -6.859 -6.287 -12.214 1.00 0.00 8 GLN A N 9
ATOM 14922 C CA . GLN A 1 8 ? -7.977 -5.350 -12.259 1.00 0.00 8 GLN A CA 9
ATOM 14923 C C . GLN A 1 8 ? -8.014 -4.609 -13.593 1.00 0.00 8 GLN A C 9
ATOM 14924 O O . GLN A 1 8 ? -9.067 -4.514 -14.224 1.00 0.00 8 GLN A O 9
ATOM 14938 N N . THR A 1 9 ? -6.866 -4.092 -14.032 1.00 0.00 9 THR A N 9
ATOM 14939 C CA . THR A 1 9 ? -6.777 -3.453 -15.337 1.00 0.00 9 THR A CA 9
ATOM 14940 C C . THR A 1 9 ? -7.008 -4.458 -16.470 1.00 0.00 9 THR A C 9
ATOM 14941 O O . THR A 1 9 ? -7.370 -4.084 -17.586 1.00 0.00 9 THR A O 9
ATOM 14952 N N . GLY A 1 10 ? -6.814 -5.732 -16.163 1.00 0.00 10 GLY A N 9
ATOM 14953 C CA . GLY A 1 10 ? -7.054 -6.771 -17.136 1.00 0.00 10 GLY A CA 9
ATOM 14954 C C . GLY A 1 10 ? -8.535 -7.025 -17.276 1.00 0.00 10 GLY A C 9
ATOM 14955 O O . GLY A 1 10 ? -9.065 -7.069 -18.384 1.00 0.00 10 GLY A O 9
ATOM 14959 N N . ASP A 1 11 ? -9.203 -7.185 -16.133 1.00 0.00 11 ASP A N 9
ATOM 14960 C CA . ASP A 1 11 ? -10.654 -7.368 -16.087 1.00 0.00 11 ASP A CA 9
ATOM 14961 C C . ASP A 1 11 ? -11.356 -6.211 -16.776 1.00 0.00 11 ASP A C 9
ATOM 14962 O O . ASP A 1 11 ? -12.313 -6.410 -17.523 1.00 0.00 11 ASP A O 9
ATOM 14971 N N . GLU A 1 12 ? -10.861 -5.002 -16.536 1.00 0.00 12 GLU A N 9
ATOM 14972 C CA . GLU A 1 12 ? -11.420 -3.810 -17.156 1.00 0.00 12 GLU A CA 9
ATOM 14973 C C . GLU A 1 12 ? -11.311 -3.901 -18.667 1.00 0.00 12 GLU A C 9
ATOM 14974 O O . GLU A 1 12 ? -12.283 -3.648 -19.387 1.00 0.00 12 GLU A O 9
ATOM 14986 N N . LEU A 1 13 ? -10.129 -4.270 -19.138 1.00 0.00 13 LEU A N 9
ATOM 14987 C CA . LEU A 1 13 ? -9.872 -4.414 -20.558 1.00 0.00 13 LEU A CA 9
ATOM 14988 C C . LEU A 1 13 ? -10.760 -5.492 -21.186 1.00 0.00 13 LEU A C 9
ATOM 14989 O O . LEU A 1 13 ? -11.347 -5.268 -22.237 1.00 0.00 13 LEU A O 9
ATOM 15005 N N . VAL A 1 14 ? -10.870 -6.649 -20.535 1.00 0.00 14 VAL A N 9
ATOM 15006 C CA . VAL A 1 14 ? -11.689 -7.739 -21.072 1.00 0.00 14 VAL A CA 9
ATOM 15007 C C . VAL A 1 14 ? -13.170 -7.348 -21.119 1.00 0.00 14 VAL A C 9
ATOM 15008 O O . VAL A 1 14 ? -13.832 -7.523 -22.141 1.00 0.00 14 VAL A O 9
ATOM 15021 N N . GLN A 1 15 ? -13.677 -6.809 -20.014 1.00 0.00 15 GLN A N 9
ATOM 15022 C CA . GLN A 1 15 ? -15.073 -6.365 -19.953 1.00 0.00 15 GLN A CA 9
ATOM 15023 C C . GLN A 1 15 ? -15.374 -5.304 -21.012 1.00 0.00 15 GLN A C 9
ATOM 15024 O O . GLN A 1 15 ? -16.453 -5.292 -21.605 1.00 0.00 15 GLN A O 9
ATOM 15038 N N . ALA A 1 16 ? -14.436 -4.411 -21.240 1.00 0.00 16 ALA A N 9
ATOM 15039 C CA . ALA A 1 16 ? -14.587 -3.407 -22.281 1.00 0.00 16 ALA A CA 9
ATOM 15040 C C . ALA A 1 16 ? -14.482 -4.045 -23.669 1.00 0.00 16 ALA A C 9
ATOM 15041 O O . ALA A 1 16 ? -15.181 -3.656 -24.591 1.00 0.00 16 ALA A O 9
ATOM 15048 N N . PHE A 1 17 ? -13.611 -5.041 -23.785 1.00 0.00 17 PHE A N 9
ATOM 15049 C CA . PHE A 1 17 ? -13.365 -5.728 -25.056 1.00 0.00 17 PHE A CA 9
ATOM 15050 C C . PHE A 1 17 ? -14.587 -6.527 -25.507 1.00 0.00 17 PHE A C 9
ATOM 15051 O O . PHE A 1 17 ? -14.958 -6.498 -26.682 1.00 0.00 17 PHE A O 9
ATOM 15068 N N . GLN A 1 18 ? -15.214 -7.233 -24.577 1.00 0.00 18 GLN A N 9
ATOM 15069 C CA . GLN A 1 18 ? -16.395 -8.021 -24.904 1.00 0.00 18 GLN A CA 9
ATOM 15070 C C . GLN A 1 18 ? -17.536 -7.098 -25.328 1.00 0.00 18 GLN A C 9
ATOM 15071 O O . GLN A 1 18 ? -18.284 -7.398 -26.259 1.00 0.00 18 GLN A O 9
ATOM 15085 N N . ARG A 1 19 ? -17.638 -5.962 -24.656 1.00 0.00 19 ARG A N 9
ATOM 15086 C CA . ARG A 1 19 ? -18.626 -4.948 -24.996 1.00 0.00 19 ARG A CA 9
ATOM 15087 C C . ARG A 1 19 ? -18.278 -4.298 -26.331 1.00 0.00 19 ARG A C 9
ATOM 15088 O O . ARG A 1 19 ? -19.162 -3.953 -27.116 1.00 0.00 19 ARG A O 9
ATOM 15109 N N . LEU A 1 20 ? -16.981 -4.156 -26.577 1.00 0.00 20 LEU A N 9
ATOM 15110 C CA . LEU A 1 20 ? -16.468 -3.573 -27.813 1.00 0.00 20 LEU A CA 9
ATOM 15111 C C . LEU A 1 20 ? -16.924 -4.392 -29.007 1.00 0.00 20 LEU A C 9
ATOM 15112 O O . LEU A 1 20 ? -17.313 -3.845 -30.035 1.00 0.00 20 LEU A O 9
ATOM 15128 N N . ARG A 1 21 ? -16.890 -5.710 -28.857 1.00 0.00 21 ARG A N 9
ATOM 15129 C CA . ARG A 1 21 ? -17.272 -6.595 -29.937 1.00 0.00 21 ARG A CA 9
ATOM 15130 C C . ARG A 1 21 ? -18.759 -6.503 -30.226 1.00 0.00 21 ARG A C 9
ATOM 15131 O O . ARG A 1 21 ? -19.171 -6.506 -31.379 1.00 0.00 21 ARG A O 9
ATOM 15152 N N . GLU A 1 22 ? -19.562 -6.410 -29.173 1.00 0.00 22 GLU A N 9
ATOM 15153 C CA . GLU A 1 22 ? -21.005 -6.349 -29.337 1.00 0.00 22 GLU A CA 9
ATOM 15154 C C . GLU A 1 22 ? -21.381 -5.128 -30.147 1.00 0.00 22 GLU A C 9
ATOM 15155 O O . GLU A 1 22 ? -22.105 -5.225 -31.126 1.00 0.00 22 GLU A O 9
ATOM 15167 N N . ILE A 1 23 ? -20.867 -3.985 -29.741 1.00 0.00 23 ILE A N 9
ATOM 15168 C CA . ILE A 1 23 ? -21.059 -2.739 -30.464 1.00 0.00 23 ILE A CA 9
ATOM 15169 C C . ILE A 1 23 ? -20.523 -2.845 -31.901 1.00 0.00 23 ILE A C 9
ATOM 15170 O O . ILE A 1 23 ? -21.088 -2.265 -32.835 1.00 0.00 23 ILE A O 9
ATOM 15186 N N . PHE A 1 24 ? -19.449 -3.611 -32.066 1.00 0.00 24 PHE A N 9
ATOM 15187 C CA . PHE A 1 24 ? -18.830 -3.783 -33.372 1.00 0.00 24 PHE A CA 9
ATOM 15188 C C . PHE A 1 24 ? -19.765 -4.576 -34.282 1.00 0.00 24 PHE A C 9
ATOM 15189 O O . PHE A 1 24 ? -20.017 -4.189 -35.422 1.00 0.00 24 PHE A O 9
ATOM 15206 N N . ASP A 1 25 ? -20.290 -5.683 -33.755 1.00 0.00 25 ASP A N 9
ATOM 15207 C CA . ASP A 1 25 ? -21.231 -6.522 -34.495 1.00 0.00 25 ASP A CA 9
ATOM 15208 C C . ASP A 1 25 ? -22.535 -5.770 -34.760 1.00 0.00 25 ASP A C 9
ATOM 15209 O O . ASP A 1 25 ? -23.267 -6.084 -35.695 1.00 0.00 25 ASP A O 9
ATOM 15218 N N . LYS A 1 26 ? -22.815 -4.769 -33.927 1.00 0.00 26 LYS A N 9
ATOM 15219 C CA . LYS A 1 26 ? -24.002 -3.926 -34.094 1.00 0.00 26 LYS A CA 9
ATOM 15220 C C . LYS A 1 26 ? -23.742 -2.806 -35.108 1.00 0.00 26 LYS A C 9
ATOM 15221 O O . LYS A 1 26 ? -24.649 -2.052 -35.462 1.00 0.00 26 LYS A O 9
ATOM 15240 N N . GLY A 1 27 ? -22.501 -2.718 -35.580 1.00 0.00 27 GLY A N 9
ATOM 15241 C CA . GLY A 1 27 ? -22.118 -1.696 -36.549 1.00 0.00 27 GLY A CA 9
ATOM 15242 C C . GLY A 1 27 ? -22.328 -0.263 -36.068 1.00 0.00 27 GLY A C 9
ATOM 15243 O O . GLY A 1 27 ? -22.556 0.634 -36.882 1.00 0.00 27 GLY A O 9
ATOM 15247 N N . ASP A 1 28 ? -22.261 -0.040 -34.764 1.00 0.00 28 ASP A N 9
ATOM 15248 C CA . ASP A 1 28 ? -22.449 1.309 -34.226 1.00 0.00 28 ASP A CA 9
ATOM 15249 C C . ASP A 1 28 ? -21.101 2.005 -34.050 1.00 0.00 28 ASP A C 9
ATOM 15250 O O . ASP A 1 28 ? -20.494 1.955 -32.977 1.00 0.00 28 ASP A O 9
ATOM 15259 N N . ASP A 1 29 ? -20.624 2.616 -35.132 1.00 0.00 29 ASP A N 9
ATOM 15260 C CA . ASP A 1 29 ? -19.326 3.317 -35.149 1.00 0.00 29 ASP A CA 9
ATOM 15261 C C . ASP A 1 29 ? -19.228 4.395 -34.079 1.00 0.00 29 ASP A C 9
ATOM 15262 O O . ASP A 1 29 ? -18.143 4.657 -33.560 1.00 0.00 29 ASP A O 9
ATOM 15271 N N . ASP A 1 30 ? -20.353 5.005 -33.738 1.00 0.00 30 ASP A N 9
ATOM 15272 C CA . ASP A 1 30 ? -20.351 6.107 -32.774 1.00 0.00 30 ASP A CA 9
ATOM 15273 C C . ASP A 1 30 ? -19.951 5.627 -31.393 1.00 0.00 30 ASP A C 9
ATOM 15274 O O . ASP A 1 30 ? -19.064 6.198 -30.759 1.00 0.00 30 ASP A O 9
ATOM 15283 N N . SER A 1 31 ? -20.585 4.570 -30.936 1.00 0.00 31 SER A N 9
ATOM 15284 C CA . SER A 1 31 ? -20.274 4.013 -29.643 1.00 0.00 31 SER A CA 9
ATOM 15285 C C . SER A 1 31 ? -18.942 3.278 -29.695 1.00 0.00 31 SER A C 9
ATOM 15286 O O . SER A 1 31 ? -18.159 3.323 -28.745 1.00 0.00 31 SER A O 9
ATOM 15294 N N . LEU A 1 32 ? -18.671 2.643 -30.831 1.00 0.00 32 LEU A N 9
ATOM 15295 C CA . LEU A 1 32 ? -17.449 1.874 -31.019 1.00 0.00 32 LEU A CA 9
ATOM 15296 C C . LEU A 1 32 ? -16.220 2.761 -30.876 1.00 0.00 32 LEU A C 9
ATOM 15297 O O . LEU A 1 32 ? -15.250 2.380 -30.227 1.00 0.00 32 LEU A O 9
ATOM 15313 N N . GLU A 1 33 ? -16.272 3.948 -31.471 1.00 0.00 33 GLU A N 9
ATOM 15314 C CA . GLU A 1 33 ? -15.157 4.886 -31.406 1.00 0.00 33 GLU A CA 9
ATOM 15315 C C . GLU A 1 33 ? -14.839 5.254 -29.958 1.00 0.00 33 GLU A C 9
ATOM 15316 O O . GLU A 1 33 ? -13.675 5.279 -29.552 1.00 0.00 33 GLU A O 9
ATOM 15328 N N . GLN A 1 34 ? -15.878 5.513 -29.179 1.00 0.00 34 GLN A N 9
ATOM 15329 C CA . GLN A 1 34 ? -15.706 5.882 -27.781 1.00 0.00 34 GLN A CA 9
ATOM 15330 C C . GLN A 1 34 ? -15.155 4.717 -26.973 1.00 0.00 34 GLN A C 9
ATOM 15331 O O . GLN A 1 34 ? -14.337 4.903 -26.074 1.00 0.00 34 GLN A O 9
ATOM 15345 N N . VAL A 1 35 ? -15.596 3.514 -27.300 1.00 0.00 35 VAL A N 9
ATOM 15346 C CA . VAL A 1 35 ? -15.113 2.328 -26.619 1.00 0.00 35 VAL A CA 9
ATOM 15347 C C . VAL A 1 35 ? -13.660 2.050 -26.997 1.00 0.00 35 VAL A C 9
ATOM 15348 O O . VAL A 1 35 ? -12.882 1.586 -26.172 1.00 0.00 35 VAL A O 9
ATOM 15361 N N . LEU A 1 36 ? -13.292 2.354 -28.245 1.00 0.00 36 LEU A N 9
ATOM 15362 C CA . LEU A 1 36 ? -11.905 2.196 -28.691 1.00 0.00 36 LEU A CA 9
ATOM 15363 C C . LEU A 1 36 ? -10.993 3.076 -27.852 1.00 0.00 36 LEU A C 9
ATOM 15364 O O . LEU A 1 36 ? -9.882 2.684 -27.509 1.00 0.00 36 LEU A O 9
ATOM 15380 N N . GLU A 1 37 ? -11.495 4.253 -27.496 1.00 0.00 37 GLU A N 9
ATOM 15381 C CA . GLU A 1 37 ? -10.780 5.185 -26.672 1.00 0.00 37 GLU A CA 9
ATOM 15382 C C . GLU A 1 37 ? -10.562 4.572 -25.291 1.00 0.00 37 GLU A C 9
ATOM 15383 O O . GLU A 1 37 ? -9.477 4.677 -24.709 1.00 0.00 37 GLU A O 9
ATOM 15395 N N . GLU A 1 38 ? -11.604 3.918 -24.788 1.00 0.00 38 GLU A N 9
ATOM 15396 C CA . GLU A 1 38 ? -11.556 3.230 -23.508 1.00 0.00 38 GLU A CA 9
ATOM 15397 C C . GLU A 1 38 ? -10.558 2.083 -23.558 1.00 0.00 38 GLU A C 9
ATOM 15398 O O . GLU A 1 38 ? -9.747 1.916 -22.652 1.00 0.00 38 GLU A O 9
ATOM 15410 N N . ILE A 1 39 ? -10.608 1.316 -24.642 1.00 0.00 39 ILE A N 9
ATOM 15411 C CA . ILE A 1 39 ? -9.724 0.170 -24.808 1.00 0.00 39 ILE A CA 9
ATOM 15412 C C . ILE A 1 39 ? -8.277 0.627 -24.834 1.00 0.00 39 ILE A C 9
ATOM 15413 O O . ILE A 1 39 ? -7.437 0.099 -24.107 1.00 0.00 39 ILE A O 9
ATOM 15429 N N . GLU A 1 40 ? -7.998 1.636 -25.653 1.00 0.00 40 GLU A N 9
ATOM 15430 C CA . GLU A 1 40 ? -6.660 2.189 -25.760 1.00 0.00 40 GLU A CA 9
ATOM 15431 C C . GLU A 1 40 ? -6.144 2.688 -24.419 1.00 0.00 40 GLU A C 9
ATOM 15432 O O . GLU A 1 40 ? -4.988 2.454 -24.073 1.00 0.00 40 GLU A O 9
ATOM 15444 N N . GLU A 1 41 ? -7.003 3.340 -23.650 1.00 0.00 41 GLU A N 9
ATOM 15445 C CA . GLU A 1 41 ? -6.614 3.867 -22.373 1.00 0.00 41 GLU A CA 9
ATOM 15446 C C . GLU A 1 41 ? -6.360 2.742 -21.367 1.00 0.00 41 GLU A C 9
ATOM 15447 O O . GLU A 1 41 ? -5.392 2.786 -20.602 1.00 0.00 41 GLU A O 9
ATOM 15459 N N . LEU A 1 42 ? -7.216 1.725 -21.387 1.00 0.00 42 LEU A N 9
ATOM 15460 C CA . LEU A 1 42 ? -7.082 0.592 -20.480 1.00 0.00 42 LEU A CA 9
ATOM 15461 C C . LEU A 1 42 ? -5.806 -0.182 -20.769 1.00 0.00 42 LEU A C 9
ATOM 15462 O O . LEU A 1 42 ? -5.156 -0.689 -19.851 1.00 0.00 42 LEU A O 9
ATOM 15478 N N . ILE A 1 43 ? -5.442 -0.268 -22.049 1.00 0.00 43 ILE A N 9
ATOM 15479 C CA . ILE A 1 43 ? -4.216 -0.946 -22.439 1.00 0.00 43 ILE A CA 9
ATOM 15480 C C . ILE A 1 43 ? -3.031 -0.229 -21.834 1.00 0.00 43 ILE A C 9
ATOM 15481 O O . ILE A 1 43 ? -2.154 -0.853 -21.243 1.00 0.00 43 ILE A O 9
ATOM 15497 N N . GLN A 1 44 ? -3.028 1.093 -21.960 1.00 0.00 44 GLN A N 9
ATOM 15498 C CA . GLN A 1 44 ? -1.939 1.902 -21.450 1.00 0.00 44 GLN A CA 9
ATOM 15499 C C . GLN A 1 44 ? -1.837 1.771 -19.942 1.00 0.00 44 GLN A C 9
ATOM 15500 O O . GLN A 1 44 ? -0.767 1.537 -19.411 1.00 0.00 44 GLN A O 9
ATOM 15514 N N . LYS A 1 45 ? -2.973 1.870 -19.269 1.00 0.00 45 LYS A N 9
ATOM 15515 C CA . LYS A 1 45 ? -3.017 1.786 -17.814 1.00 0.00 45 LYS A CA 9
ATOM 15516 C C . LYS A 1 45 ? -2.553 0.423 -17.302 1.00 0.00 45 LYS A C 9
ATOM 15517 O O . LYS A 1 45 ? -1.934 0.328 -16.242 1.00 0.00 45 LYS A O 9
ATOM 15536 N N . HIS A 1 46 ? -2.847 -0.625 -18.051 1.00 0.00 46 HIS A N 9
ATOM 15537 C CA . HIS A 1 46 ? -2.429 -1.972 -17.686 1.00 0.00 46 HIS A CA 9
ATOM 15538 C C . HIS A 1 46 ? -0.940 -2.141 -18.008 1.00 0.00 46 HIS A C 9
ATOM 15539 O O . HIS A 1 46 ? -0.180 -2.706 -17.225 1.00 0.00 46 HIS A O 9
ATOM 15553 N N . ARG A 1 47 ? -0.548 -1.632 -19.170 1.00 0.00 47 ARG A N 9
ATOM 15554 C CA . ARG A 1 47 ? 0.828 -1.700 -19.653 1.00 0.00 47 ARG A CA 9
ATOM 15555 C C . ARG A 1 47 ? 1.797 -0.881 -18.772 1.00 0.00 47 ARG A C 9
ATOM 15556 O O . ARG A 1 47 ? 2.933 -1.293 -18.560 1.00 0.00 47 ARG A O 9
ATOM 15577 N N . GLN A 1 48 ? 1.333 0.261 -18.252 1.00 0.00 48 GLN A N 9
ATOM 15578 C CA . GLN A 1 48 ? 2.173 1.126 -17.393 1.00 0.00 48 GLN A CA 9
ATOM 15579 C C . GLN A 1 48 ? 2.677 0.372 -16.170 1.00 0.00 48 GLN A C 9
ATOM 15580 O O . GLN A 1 48 ? 3.797 0.594 -15.701 1.00 0.00 48 GLN A O 9
ATOM 15594 N N . LEU A 1 49 ? 1.858 -0.521 -15.661 1.00 0.00 49 LEU A N 9
ATOM 15595 C CA . LEU A 1 49 ? 2.224 -1.317 -14.507 1.00 0.00 49 LEU A CA 9
ATOM 15596 C C . LEU A 1 49 ? 3.352 -2.274 -14.869 1.00 0.00 49 LEU A C 9
ATOM 15597 O O . LEU A 1 49 ? 4.231 -2.574 -14.046 1.00 0.00 49 LEU A O 9
ATOM 15613 N N . PHE A 1 50 ? 3.340 -2.721 -16.116 1.00 0.00 50 PHE A N 9
ATOM 15614 C CA . PHE A 1 50 ? 4.346 -3.631 -16.619 1.00 0.00 50 PHE A CA 9
ATOM 15615 C C . PHE A 1 50 ? 5.664 -2.891 -16.854 1.00 0.00 50 PHE A C 9
ATOM 15616 O O . PHE A 1 50 ? 6.735 -3.465 -16.718 1.00 0.00 50 PHE A O 9
ATOM 15633 N N . ASP A 1 51 ? 5.575 -1.604 -17.191 1.00 0.00 51 ASP A N 9
ATOM 15634 C CA . ASP A 1 51 ? 6.773 -0.784 -17.411 1.00 0.00 51 ASP A CA 9
ATOM 15635 C C . ASP A 1 51 ? 7.548 -0.641 -16.121 1.00 0.00 51 ASP A C 9
ATOM 15636 O O . ASP A 1 51 ? 8.781 -0.648 -16.112 1.00 0.00 51 ASP A O 9
ATOM 15645 N N . ASN A 1 52 ? 6.814 -0.516 -15.032 1.00 0.00 52 ASN A N 9
ATOM 15646 C CA . ASN A 1 52 ? 7.404 -0.281 -13.731 1.00 0.00 52 ASN A CA 9
ATOM 15647 C C . ASN A 1 52 ? 8.009 -1.541 -13.119 1.00 0.00 52 ASN A C 9
ATOM 15648 O O . ASN A 1 52 ? 9.212 -1.772 -13.232 1.00 0.00 52 ASN A O 9
ATOM 15659 N N . ARG A 1 53 ? 7.185 -2.351 -12.473 1.00 0.00 53 ARG A N 9
ATOM 15660 C CA . ARG A 1 53 ? 7.686 -3.534 -11.780 1.00 0.00 53 ARG A CA 9
ATOM 15661 C C . ARG A 1 53 ? 7.545 -4.815 -12.615 1.00 0.00 53 ARG A C 9
ATOM 15662 O O . ARG A 1 53 ? 8.180 -5.823 -12.308 1.00 0.00 53 ARG A O 9
ATOM 15683 N N . GLN A 1 54 ? 6.721 -4.762 -13.671 1.00 0.00 54 GLN A N 9
ATOM 15684 C CA . GLN A 1 54 ? 6.490 -5.921 -14.570 1.00 0.00 54 GLN A CA 9
ATOM 15685 C C . GLN A 1 54 ? 5.636 -7.005 -13.906 1.00 0.00 54 GLN A C 9
ATOM 15686 O O . GLN A 1 54 ? 4.485 -7.213 -14.281 1.00 0.00 54 GLN A O 9
ATOM 15700 N N . GLU A 1 55 ? 6.221 -7.662 -12.902 1.00 0.00 55 GLU A N 9
ATOM 15701 C CA . GLU A 1 55 ? 5.595 -8.801 -12.212 1.00 0.00 55 GLU A CA 9
ATOM 15702 C C . GLU A 1 55 ? 5.102 -9.837 -13.220 1.00 0.00 55 GLU A C 9
ATOM 15703 O O . GLU A 1 55 ? 3.959 -10.296 -13.158 1.00 0.00 55 GLU A O 9
ATOM 15715 N N . ALA A 1 56 ? 5.979 -10.202 -14.142 1.00 0.00 56 ALA A N 9
ATOM 15716 C CA . ALA A 1 56 ? 5.653 -11.154 -15.183 1.00 0.00 56 ALA A CA 9
ATOM 15717 C C . ALA A 1 56 ? 5.358 -12.528 -14.600 1.00 0.00 56 ALA A C 9
ATOM 15718 O O . ALA A 1 56 ? 6.251 -13.208 -14.096 1.00 0.00 56 ALA A O 9
ATOM 15725 N N . ALA A 1 57 ? 4.095 -12.924 -14.656 1.00 0.00 57 ALA A N 9
ATOM 15726 C CA . ALA A 1 57 ? 3.677 -14.226 -14.158 1.00 0.00 57 ALA A CA 9
ATOM 15727 C C . ALA A 1 57 ? 4.112 -15.325 -15.115 1.00 0.00 57 ALA A C 9
ATOM 15728 O O . ALA A 1 57 ? 4.215 -16.491 -14.738 1.00 0.00 57 ALA A O 9
ATOM 15735 N N . ASP A 1 58 ? 4.375 -14.940 -16.351 1.00 0.00 58 ASP A N 9
ATOM 15736 C CA . ASP A 1 58 ? 4.797 -15.877 -17.378 1.00 0.00 58 ASP A CA 9
ATOM 15737 C C . ASP A 1 58 ? 5.355 -15.113 -18.565 1.00 0.00 58 ASP A C 9
ATOM 15738 O O . ASP A 1 58 ? 4.816 -14.069 -18.943 1.00 0.00 58 ASP A O 9
ATOM 15747 N N . THR A 1 59 ? 6.427 -15.619 -19.149 1.00 0.00 59 THR A N 9
ATOM 15748 C CA . THR A 1 59 ? 7.064 -14.948 -20.266 1.00 0.00 59 THR A CA 9
ATOM 15749 C C . THR A 1 59 ? 6.230 -15.060 -21.549 1.00 0.00 59 THR A C 9
ATOM 15750 O O . THR A 1 59 ? 6.179 -14.118 -22.345 1.00 0.00 59 THR A O 9
ATOM 15761 N N . GLU A 1 60 ? 5.562 -16.195 -21.742 1.00 0.00 60 GLU A N 9
ATOM 15762 C CA . GLU A 1 60 ? 4.747 -16.383 -22.929 1.00 0.00 60 GLU A CA 9
ATOM 15763 C C . GLU A 1 60 ? 3.521 -15.490 -22.866 1.00 0.00 60 GLU A C 9
ATOM 15764 O O . GLU A 1 60 ? 3.059 -14.987 -23.884 1.00 0.00 60 GLU A O 9
ATOM 15776 N N . ALA A 1 61 ? 3.013 -15.278 -21.657 1.00 0.00 61 ALA A N 9
ATOM 15777 C CA . ALA A 1 61 ? 1.857 -14.414 -21.454 1.00 0.00 61 ALA A CA 9
ATOM 15778 C C . ALA A 1 61 ? 2.170 -12.995 -21.916 1.00 0.00 61 ALA A C 9
ATOM 15779 O O . ALA A 1 61 ? 1.356 -12.357 -22.580 1.00 0.00 61 ALA A O 9
ATOM 15786 N N . ALA A 1 62 ? 3.363 -12.512 -21.574 1.00 0.00 62 ALA A N 9
ATOM 15787 C CA . ALA A 1 62 ? 3.803 -11.192 -22.006 1.00 0.00 62 ALA A CA 9
ATOM 15788 C C . ALA A 1 62 ? 3.974 -11.169 -23.521 1.00 0.00 62 ALA A C 9
ATOM 15789 O O . ALA A 1 62 ? 3.635 -10.187 -24.184 1.00 0.00 62 ALA A O 9
ATOM 15796 N N . LYS A 1 63 ? 4.485 -12.271 -24.057 1.00 0.00 63 LYS A N 9
ATOM 15797 C CA . LYS A 1 63 ? 4.685 -12.420 -25.493 1.00 0.00 63 LYS A CA 9
ATOM 15798 C C . LYS A 1 63 ? 3.347 -12.342 -26.233 1.00 0.00 63 LYS A C 9
ATOM 15799 O O . LYS A 1 63 ? 3.232 -11.665 -27.265 1.00 0.00 63 LYS A O 9
ATOM 15818 N N . GLN A 1 64 ? 2.339 -13.023 -25.699 1.00 0.00 64 GLN A N 9
ATOM 15819 C CA . GLN A 1 64 ? 1.001 -12.988 -26.276 1.00 0.00 64 GLN A CA 9
ATOM 15820 C C . GLN A 1 64 ? 0.412 -11.595 -26.112 1.00 0.00 64 GLN A C 9
ATOM 15821 O O . GLN A 1 64 ? -0.310 -11.107 -26.978 1.00 0.00 64 GLN A O 9
ATOM 15835 N N . GLY A 1 65 ? 0.741 -10.963 -24.990 1.00 0.00 65 GLY A N 9
ATOM 15836 C CA . GLY A 1 65 ? 0.284 -9.612 -24.725 1.00 0.00 65 GLY A CA 9
ATOM 15837 C C . GLY A 1 65 ? 0.779 -8.636 -25.767 1.00 0.00 65 GLY A C 9
ATOM 15838 O O . GLY A 1 65 ? -0.001 -7.842 -26.291 1.00 0.00 65 GLY A O 9
ATOM 15842 N N . ASP A 1 66 ? 2.070 -8.698 -26.084 1.00 0.00 66 ASP A N 9
ATOM 15843 C CA . ASP A 1 66 ? 2.639 -7.846 -27.135 1.00 0.00 66 ASP A CA 9
ATOM 15844 C C . ASP A 1 66 ? 1.948 -8.101 -28.457 1.00 0.00 66 ASP A C 9
ATOM 15845 O O . ASP A 1 66 ? 1.624 -7.170 -29.193 1.00 0.00 66 ASP A O 9
ATOM 15854 N N . GLN A 1 67 ? 1.725 -9.370 -28.756 1.00 0.00 67 GLN A N 9
ATOM 15855 C CA . GLN A 1 67 ? 1.062 -9.760 -29.987 1.00 0.00 67 GLN A CA 9
ATOM 15856 C C . GLN A 1 67 ? -0.362 -9.216 -30.026 1.00 0.00 67 GLN A C 9
ATOM 15857 O O . GLN A 1 67 ? -0.806 -8.702 -31.048 1.00 0.00 67 GLN A O 9
ATOM 15871 N N . TRP A 1 68 ? -1.062 -9.314 -28.900 1.00 0.00 68 TRP A N 9
ATOM 15872 C CA . TRP A 1 68 ? -2.424 -8.806 -28.786 1.00 0.00 68 TRP A CA 9
ATOM 15873 C C . TRP A 1 68 ? -2.445 -7.303 -29.059 1.00 0.00 68 TRP A C 9
ATOM 15874 O O . TRP A 1 68 ? -3.343 -6.793 -29.724 1.00 0.00 68 TRP A O 9
ATOM 15895 N N . VAL A 1 69 ? -1.427 -6.608 -28.562 1.00 0.00 69 VAL A N 9
ATOM 15896 C CA . VAL A 1 69 ? -1.318 -5.171 -28.757 1.00 0.00 69 VAL A CA 9
ATOM 15897 C C . VAL A 1 69 ? -1.107 -4.865 -30.235 1.00 0.00 69 VAL A C 9
ATOM 15898 O O . VAL A 1 69 ? -1.742 -3.970 -30.789 1.00 0.00 69 VAL A O 9
ATOM 15911 N N . GLN A 1 70 ? -0.236 -5.643 -30.873 1.00 0.00 70 GLN A N 9
ATOM 15912 C CA . GLN A 1 70 ? 0.051 -5.477 -32.292 1.00 0.00 70 GLN A CA 9
ATOM 15913 C C . GLN A 1 70 ? -1.197 -5.750 -33.120 1.00 0.00 70 GLN A C 9
ATOM 15914 O O . GLN A 1 70 ? -1.500 -5.017 -34.062 1.00 0.00 70 GLN A O 9
ATOM 15928 N N . LEU A 1 71 ? -1.923 -6.802 -32.755 1.00 0.00 71 LEU A N 9
ATOM 15929 C CA . LEU A 1 71 ? -3.163 -7.153 -33.429 1.00 0.00 71 LEU A CA 9
ATOM 15930 C C . LEU A 1 71 ? -4.178 -6.029 -33.279 1.00 0.00 71 LEU A C 9
ATOM 15931 O O . LEU A 1 71 ? -4.898 -5.703 -34.221 1.00 0.00 71 LEU A O 9
ATOM 15947 N N . PHE A 1 72 ? -4.218 -5.432 -32.092 1.00 0.00 72 PHE A N 9
ATOM 15948 C CA . PHE A 1 72 ? -5.138 -4.343 -31.828 1.00 0.00 72 PHE A CA 9
ATOM 15949 C C . PHE A 1 72 ? -4.768 -3.112 -32.644 1.00 0.00 72 PHE A C 9
ATOM 15950 O O . PHE A 1 72 ? -5.643 -2.410 -33.141 1.00 0.00 72 PHE A O 9
ATOM 15967 N N . GLN A 1 73 ? -3.470 -2.850 -32.775 1.00 0.00 73 GLN A N 9
ATOM 15968 C CA . GLN A 1 73 ? -3.001 -1.727 -33.585 1.00 0.00 73 GLN A CA 9
ATOM 15969 C C . GLN A 1 73 ? -3.471 -1.900 -35.016 1.00 0.00 73 GLN A C 9
ATOM 15970 O O . GLN A 1 73 ? -3.966 -0.965 -35.636 1.00 0.00 73 GLN A O 9
ATOM 15984 N N . ARG A 1 74 ? -3.327 -3.118 -35.519 1.00 0.00 74 ARG A N 9
ATOM 15985 C CA . ARG A 1 74 ? -3.771 -3.460 -36.862 1.00 0.00 74 ARG A CA 9
ATOM 15986 C C . ARG A 1 74 ? -5.286 -3.320 -36.964 1.00 0.00 74 ARG A C 9
ATOM 15987 O O . ARG A 1 74 ? -5.808 -2.849 -37.968 1.00 0.00 74 ARG A O 9
ATOM 16008 N N . PHE A 1 75 ? -5.981 -3.724 -35.906 1.00 0.00 75 PHE A N 9
ATOM 16009 C CA . PHE A 1 75 ? -7.433 -3.628 -35.849 1.00 0.00 75 PHE A CA 9
ATOM 16010 C C . PHE A 1 75 ? -7.872 -2.164 -35.865 1.00 0.00 75 PHE A C 9
ATOM 16011 O O . PHE A 1 75 ? -8.741 -1.780 -36.641 1.00 0.00 75 PHE A O 9
ATOM 16028 N N . ARG A 1 76 ? -7.257 -1.352 -35.012 1.00 0.00 76 ARG A N 9
ATOM 16029 C CA . ARG A 1 76 ? -7.556 0.073 -34.960 1.00 0.00 76 ARG A CA 9
ATOM 16030 C C . ARG A 1 76 ? -7.242 0.742 -36.289 1.00 0.00 76 ARG A C 9
ATOM 16031 O O . ARG A 1 76 ? -8.058 1.497 -36.821 1.00 0.00 76 ARG A O 9
ATOM 16052 N N . GLU A 1 77 ? -6.075 0.427 -36.836 1.00 0.00 77 GLU A N 9
ATOM 16053 C CA . GLU A 1 77 ? -5.626 1.004 -38.082 1.00 0.00 77 GLU A CA 9
ATOM 16054 C C . GLU A 1 77 ? -6.588 0.653 -39.198 1.00 0.00 77 GLU A C 9
ATOM 16055 O O . GLU A 1 77 ? -6.859 1.468 -40.079 1.00 0.00 77 GLU A O 9
ATOM 16067 N N . ALA A 1 78 ? -7.133 -0.544 -39.135 1.00 0.00 78 ALA A N 9
ATOM 16068 C CA . ALA A 1 78 ? -8.051 -1.012 -40.137 1.00 0.00 78 ALA A CA 9
ATOM 16069 C C . ALA A 1 78 ? -9.361 -0.249 -40.068 1.00 0.00 78 ALA A C 9
ATOM 16070 O O . ALA A 1 78 ? -10.012 -0.049 -41.084 1.00 0.00 78 ALA A O 9
ATOM 16077 N N . ILE A 1 79 ? -9.747 0.205 -38.869 1.00 0.00 79 ILE A N 9
ATOM 16078 C CA . ILE A 1 79 ? -10.991 0.944 -38.711 1.00 0.00 79 ILE A CA 9
ATOM 16079 C C . ILE A 1 79 ? -10.808 2.336 -39.292 1.00 0.00 79 ILE A C 9
ATOM 16080 O O . ILE A 1 79 ? -11.702 2.882 -39.942 1.00 0.00 79 ILE A O 9
ATOM 16096 N N . ASP A 1 80 ? -9.620 2.895 -39.064 1.00 0.00 80 ASP A N 9
ATOM 16097 C CA . ASP A 1 80 ? -9.274 4.216 -39.571 1.00 0.00 80 ASP A CA 9
ATOM 16098 C C . ASP A 1 80 ? -9.202 4.182 -41.095 1.00 0.00 80 ASP A C 9
ATOM 16099 O O . ASP A 1 80 ? -9.558 5.143 -41.771 1.00 0.00 80 ASP A O 9
ATOM 16108 N N . LYS A 1 81 ? -8.730 3.061 -41.626 1.00 0.00 81 LYS A N 9
ATOM 16109 C CA . LYS A 1 81 ? -8.621 2.881 -43.072 1.00 0.00 81 LYS A CA 9
ATOM 16110 C C . LYS A 1 81 ? -9.936 2.385 -43.681 1.00 0.00 81 LYS A C 9
ATOM 16111 O O . LYS A 1 81 ? -10.060 2.279 -44.904 1.00 0.00 81 LYS A O 9
ATOM 16130 N N . GLY A 1 82 ? -10.916 2.093 -42.832 1.00 0.00 82 GLY A N 9
ATOM 16131 C CA . GLY A 1 82 ? -12.196 1.595 -43.312 1.00 0.00 82 GLY A CA 9
ATOM 16132 C C . GLY A 1 82 ? -12.110 0.200 -43.908 1.00 0.00 82 GLY A C 9
ATOM 16133 O O . GLY A 1 82 ? -12.945 -0.180 -44.730 1.00 0.00 82 GLY A O 9
ATOM 16137 N N . ASP A 1 83 ? -11.124 -0.570 -43.486 1.00 0.00 83 ASP A N 9
ATOM 16138 C CA . ASP A 1 83 ? -10.902 -1.903 -44.031 1.00 0.00 83 ASP A CA 9
ATOM 16139 C C . ASP A 1 83 ? -11.672 -2.939 -43.228 1.00 0.00 83 ASP A C 9
ATOM 16140 O O . ASP A 1 83 ? -11.232 -3.367 -42.164 1.00 0.00 83 ASP A O 9
ATOM 16149 N N . LYS A 1 84 ? -12.827 -3.328 -43.740 1.00 0.00 84 LYS A N 9
ATOM 16150 C CA . LYS A 1 84 ? -13.696 -4.259 -43.030 1.00 0.00 84 LYS A CA 9
ATOM 16151 C C . LYS A 1 84 ? -13.154 -5.686 -43.097 1.00 0.00 84 LYS A C 9
ATOM 16152 O O . LYS A 1 84 ? -13.420 -6.504 -42.211 1.00 0.00 84 LYS A O 9
ATOM 16171 N N . ASP A 1 85 ? -12.375 -5.970 -44.142 1.00 0.00 85 ASP A N 9
ATOM 16172 C CA . ASP A 1 85 ? -11.800 -7.304 -44.343 1.00 0.00 85 ASP A CA 9
ATOM 16173 C C . ASP A 1 85 ? -10.868 -7.661 -43.206 1.00 0.00 85 ASP A C 9
ATOM 16174 O O . ASP A 1 85 ? -10.972 -8.739 -42.615 1.00 0.00 85 ASP A O 9
ATOM 16183 N N . SER A 1 86 ? -9.964 -6.753 -42.893 1.00 0.00 86 SER A N 9
ATOM 16184 C CA . SER A 1 86 ? -9.008 -6.971 -41.832 1.00 0.00 86 SER A CA 9
ATOM 16185 C C . SER A 1 86 ? -9.699 -7.019 -40.475 1.00 0.00 86 SER A C 9
ATOM 16186 O O . SER A 1 86 ? -9.298 -7.776 -39.601 1.00 0.00 86 SER A O 9
ATOM 16194 N N . LEU A 1 87 ? -10.767 -6.245 -40.325 1.00 0.00 87 LEU A N 9
ATOM 16195 C CA . LEU A 1 87 ? -11.460 -6.140 -39.046 1.00 0.00 87 LEU A CA 9
ATOM 16196 C C . LEU A 1 87 ? -12.033 -7.470 -38.595 1.00 0.00 87 LEU A C 9
ATOM 16197 O O . LEU A 1 87 ? -11.836 -7.870 -37.453 1.00 0.00 87 LEU A O 9
ATOM 16213 N N . GLU A 1 88 ? -12.732 -8.156 -39.488 1.00 0.00 88 GLU A N 9
ATOM 16214 C CA . GLU A 1 88 ? -13.339 -9.442 -39.154 1.00 0.00 88 GLU A CA 9
ATOM 16215 C C . GLU A 1 88 ? -12.297 -10.457 -38.681 1.00 0.00 88 GLU A C 9
ATOM 16216 O O . GLU A 1 88 ? -12.466 -11.094 -37.644 1.00 0.00 88 GLU A O 9
ATOM 16228 N N . GLN A 1 89 ? -11.217 -10.575 -39.425 1.00 0.00 89 GLN A N 9
ATOM 16229 C CA . GLN A 1 89 ? -10.158 -11.520 -39.087 1.00 0.00 89 GLN A CA 9
ATOM 16230 C C . GLN A 1 89 ? -9.402 -11.109 -37.823 1.00 0.00 89 GLN A C 9
ATOM 16231 O O . GLN A 1 89 ? -9.150 -11.935 -36.945 1.00 0.00 89 GLN A O 9
ATOM 16245 N N . LEU A 1 90 ? -9.076 -9.830 -37.720 1.00 0.00 90 LEU A N 9
ATOM 16246 C CA . LEU A 1 90 ? -8.320 -9.328 -36.578 1.00 0.00 90 LEU A CA 9
ATOM 16247 C C . LEU A 1 90 ? -9.140 -9.394 -35.296 1.00 0.00 90 LEU A C 9
ATOM 16248 O O . LEU A 1 90 ? -8.602 -9.665 -34.228 1.00 0.00 90 LEU A O 9
ATOM 16264 N N . LEU A 1 91 ? -10.441 -9.157 -35.407 1.00 0.00 91 LEU A N 9
ATOM 16265 C CA . LEU A 1 91 ? -11.333 -9.217 -34.254 1.00 0.00 91 LEU A CA 9
ATOM 16266 C C . LEU A 1 91 ? -11.339 -10.618 -33.652 1.00 0.00 91 LEU A C 9
ATOM 16267 O O . LEU A 1 91 ? -11.245 -10.783 -32.432 1.00 0.00 91 LEU A O 9
ATOM 16283 N N . GLU A 1 92 ? -11.434 -11.619 -34.512 1.00 0.00 92 GLU A N 9
ATOM 16284 C CA . GLU A 1 92 ? -11.450 -12.999 -34.069 1.00 0.00 92 GLU A CA 9
ATOM 16285 C C . GLU A 1 92 ? -10.108 -13.401 -33.467 1.00 0.00 92 GLU A C 9
ATOM 16286 O O . GLU A 1 92 ? -10.058 -14.113 -32.463 1.00 0.00 92 GLU A O 9
ATOM 16298 N N . GLU A 1 93 ? -9.021 -12.924 -34.065 1.00 0.00 93 GLU A N 9
ATOM 16299 C CA . GLU A 1 93 ? -7.689 -13.222 -33.558 1.00 0.00 93 GLU A CA 9
ATOM 16300 C C . GLU A 1 93 ? -7.438 -12.522 -32.230 1.00 0.00 93 GLU A C 9
ATOM 16301 O O . GLU A 1 93 ? -6.791 -13.076 -31.347 1.00 0.00 93 GLU A O 9
ATOM 16313 N N . LEU A 1 94 ? -7.965 -11.309 -32.088 1.00 0.00 94 LEU A N 9
ATOM 16314 C CA . LEU A 1 94 ? -7.843 -10.565 -30.836 1.00 0.00 94 LEU A CA 9
ATOM 16315 C C . LEU A 1 94 ? -8.550 -11.308 -29.723 1.00 0.00 94 LEU A C 9
ATOM 16316 O O . LEU A 1 94 ? -8.031 -11.440 -28.614 1.00 0.00 94 LEU A O 9
ATOM 16332 N N . GLU A 1 95 ? -9.739 -11.786 -30.030 1.00 0.00 95 GLU A N 9
ATOM 16333 C CA . GLU A 1 95 ? -10.539 -12.537 -29.087 1.00 0.00 95 GLU A CA 9
ATOM 16334 C C . GLU A 1 95 ? -9.813 -13.831 -28.688 1.00 0.00 95 GLU A C 9
ATOM 16335 O O . GLU A 1 95 ? -9.749 -14.178 -27.509 1.00 0.00 95 GLU A O 9
ATOM 16347 N N . GLN A 1 96 ? -9.221 -14.508 -29.669 1.00 0.00 96 GLN A N 9
ATOM 16348 C CA . GLN A 1 96 ? -8.530 -15.768 -29.420 1.00 0.00 96 GLN A CA 9
ATOM 16349 C C . GLN A 1 96 ? -7.244 -15.529 -28.622 1.00 0.00 96 GLN A C 9
ATOM 16350 O O . GLN A 1 96 ? -6.889 -16.308 -27.742 1.00 0.00 96 GLN A O 9
ATOM 16364 N N . ALA A 1 97 ? -6.559 -14.439 -28.945 1.00 0.00 97 ALA A N 9
ATOM 16365 C CA . ALA A 1 97 ? -5.325 -14.069 -28.262 1.00 0.00 97 ALA A CA 9
ATOM 16366 C C . ALA A 1 97 ? -5.615 -13.706 -26.810 1.00 0.00 97 ALA A C 9
ATOM 16367 O O . ALA A 1 97 ? -4.801 -13.953 -25.921 1.00 0.00 97 ALA A O 9
ATOM 16374 N N . LEU A 1 98 ? -6.794 -13.146 -26.581 1.00 0.00 98 LEU A N 9
ATOM 16375 C CA . LEU A 1 98 ? -7.225 -12.789 -25.239 1.00 0.00 98 LEU A CA 9
ATOM 16376 C C . LEU A 1 98 ? -7.467 -14.068 -24.443 1.00 0.00 98 LEU A C 9
ATOM 16377 O O . LEU A 1 98 ? -7.125 -14.164 -23.258 1.00 0.00 98 LEU A O 9
ATOM 16393 N N . GLN A 1 99 ? -8.045 -15.055 -25.119 1.00 0.00 99 GLN A N 9
ATOM 16394 C CA . GLN A 1 99 ? -8.305 -16.359 -24.527 1.00 0.00 99 GLN A CA 9
ATOM 16395 C C . GLN A 1 99 ? -7.011 -17.054 -24.133 1.00 0.00 99 GLN A C 9
ATOM 16396 O O . GLN A 1 99 ? -6.981 -17.823 -23.173 1.00 0.00 99 GLN A O 9
ATOM 16410 N N . LYS A 1 100 ? -5.937 -16.772 -24.864 1.00 0.00 100 LYS A N 9
ATOM 16411 C CA . LYS A 1 100 ? -4.657 -17.406 -24.607 1.00 0.00 100 LYS A CA 9
ATOM 16412 C C . LYS A 1 100 ? -4.047 -16.870 -23.324 1.00 0.00 100 LYS A C 9
ATOM 16413 O O . LYS A 1 100 ? -3.544 -17.631 -22.491 1.00 0.00 100 LYS A O 9
ATOM 16432 N N . ILE A 1 101 ? -4.111 -15.557 -23.165 1.00 0.00 101 ILE A N 9
ATOM 16433 C CA . ILE A 1 101 ? -3.551 -14.900 -22.000 1.00 0.00 101 ILE A CA 9
ATOM 16434 C C . ILE A 1 101 ? -4.339 -15.271 -20.751 1.00 0.00 101 ILE A C 9
ATOM 16435 O O . ILE A 1 101 ? -3.755 -15.594 -19.710 1.00 0.00 101 ILE A O 9
ATOM 16451 N N . ARG A 1 102 ? -5.673 -15.242 -20.853 1.00 0.00 102 ARG A N 9
ATOM 16452 C CA . ARG A 1 102 ? -6.526 -15.638 -19.740 1.00 0.00 102 ARG A CA 9
ATOM 16453 C C . ARG A 1 102 ? -6.236 -17.081 -19.340 1.00 0.00 102 ARG A C 9
ATOM 16454 O O . ARG A 1 102 ? -6.220 -17.415 -18.160 1.00 0.00 102 ARG A O 9
ATOM 16475 N N . GLU A 1 103 ? -5.985 -17.924 -20.340 1.00 0.00 103 GLU A N 9
ATOM 16476 C CA . GLU A 1 103 ? -5.687 -19.330 -20.112 1.00 0.00 103 GLU A CA 9
ATOM 16477 C C . GLU A 1 103 ? -4.435 -19.474 -19.258 1.00 0.00 103 GLU A C 9
ATOM 16478 O O . GLU A 1 103 ? -4.425 -20.212 -18.293 1.00 0.00 103 GLU A O 9
ATOM 16490 N N . LEU A 1 104 ? -3.401 -18.726 -19.606 1.00 0.00 104 LEU A N 9
ATOM 16491 C CA . LEU A 1 104 ? -2.132 -18.794 -18.887 1.00 0.00 104 LEU A CA 9
ATOM 16492 C C . LEU A 1 104 ? -2.257 -18.255 -17.466 1.00 0.00 104 LEU A C 9
ATOM 16493 O O . LEU A 1 104 ? -1.676 -18.810 -16.534 1.00 0.00 104 LEU A O 9
ATOM 16509 N N . ALA A 1 105 ? -3.032 -17.198 -17.298 1.00 0.00 105 ALA A N 9
ATOM 16510 C CA . ALA A 1 105 ? -3.208 -16.585 -15.985 1.00 0.00 105 ALA A CA 9
ATOM 16511 C C . ALA A 1 105 ? -4.078 -17.454 -15.079 1.00 0.00 105 ALA A C 9
ATOM 16512 O O . ALA A 1 105 ? -3.943 -17.428 -13.853 1.00 0.00 105 ALA A O 9
ATOM 16519 N N . GLU A 1 106 ? -4.963 -18.222 -15.689 1.00 0.00 106 GLU A N 9
ATOM 16520 C CA . GLU A 1 106 ? -5.869 -19.090 -14.960 1.00 0.00 106 GLU A CA 9
ATOM 16521 C C . GLU A 1 106 ? -5.247 -20.480 -14.759 1.00 0.00 106 GLU A C 9
ATOM 16522 O O . GLU A 1 106 ? -5.673 -21.248 -13.892 1.00 0.00 106 GLU A O 9
ATOM 16534 N N . LYS A 1 107 ? -4.231 -20.782 -15.551 1.00 0.00 107 LYS A N 9
ATOM 16535 C CA . LYS A 1 107 ? -3.596 -22.093 -15.531 1.00 0.00 107 LYS A CA 9
ATOM 16536 C C . LYS A 1 107 ? -2.534 -22.206 -14.441 1.00 0.00 107 LYS A C 9
ATOM 16537 O O . LYS A 1 107 ? -2.237 -23.308 -13.975 1.00 0.00 107 LYS A O 9
ATOM 16556 N N . LYS A 1 108 ? -1.982 -21.092 -13.994 1.00 0.00 108 LYS A N 9
ATOM 16557 C CA . LYS A 1 108 ? -0.902 -21.146 -13.032 1.00 0.00 108 LYS A CA 9
ATOM 16558 C C . LYS A 1 108 ? -1.181 -20.192 -11.878 1.00 0.00 108 LYS A C 9
ATOM 16559 O O . LYS A 1 108 ? -1.662 -19.074 -12.086 1.00 0.00 108 LYS A O 9
ATOM 16578 N N . ASN A 1 109 ? -0.905 -20.637 -10.670 1.00 0.00 109 ASN A N 9
ATOM 16579 C CA . ASN A 1 109 ? -1.138 -19.834 -9.482 1.00 0.00 109 ASN A CA 9
ATOM 16580 C C . ASN A 1 109 ? 0.002 -20.029 -8.500 1.00 0.00 109 ASN A C 9
ATOM 16581 O O . ASN A 1 109 ? -0.109 -20.915 -7.621 1.00 0.00 109 ASN A O 9
ATOM 16642 N N . SER A 1 1 ? 3.623 -5.558 -9.169 1.00 0.00 1 SER A N 10
ATOM 16643 C CA . SER A 1 1 ? 3.032 -5.084 -7.911 1.00 0.00 1 SER A CA 10
ATOM 16644 C C . SER A 1 1 ? 1.934 -6.035 -7.462 1.00 0.00 1 SER A C 10
ATOM 16645 O O . SER A 1 1 ? 1.857 -7.161 -7.958 1.00 0.00 1 SER A O 10
ATOM 16655 N N . GLU A 1 2 ? 1.102 -5.583 -6.518 1.00 0.00 2 GLU A N 10
ATOM 16656 C CA . GLU A 1 2 ? 0.011 -6.385 -5.965 1.00 0.00 2 GLU A CA 10
ATOM 16657 C C . GLU A 1 2 ? -0.796 -7.077 -7.056 1.00 0.00 2 GLU A C 10
ATOM 16658 O O . GLU A 1 2 ? -1.283 -6.432 -8.000 1.00 0.00 2 GLU A O 10
ATOM 16670 N N . PHE A 1 3 ? -0.949 -8.383 -6.906 1.00 0.00 3 PHE A N 10
ATOM 16671 C CA . PHE A 1 3 ? -1.700 -9.200 -7.843 1.00 0.00 3 PHE A CA 10
ATOM 16672 C C . PHE A 1 3 ? -3.173 -8.841 -7.780 1.00 0.00 3 PHE A C 10
ATOM 16673 O O . PHE A 1 3 ? -3.937 -9.116 -8.707 1.00 0.00 3 PHE A O 10
ATOM 16690 N N . GLU A 1 4 ? -3.557 -8.204 -6.683 1.00 0.00 4 GLU A N 10
ATOM 16691 C CA . GLU A 1 4 ? -4.921 -7.777 -6.477 1.00 0.00 4 GLU A CA 10
ATOM 16692 C C . GLU A 1 4 ? -5.274 -6.694 -7.482 1.00 0.00 4 GLU A C 10
ATOM 16693 O O . GLU A 1 4 ? -6.302 -6.768 -8.152 1.00 0.00 4 GLU A O 10
ATOM 16705 N N . LYS A 1 5 ? -4.396 -5.700 -7.598 1.00 0.00 5 LYS A N 10
ATOM 16706 C CA . LYS A 1 5 ? -4.594 -4.610 -8.538 1.00 0.00 5 LYS A CA 10
ATOM 16707 C C . LYS A 1 5 ? -4.544 -5.127 -9.969 1.00 0.00 5 LYS A C 10
ATOM 16708 O O . LYS A 1 5 ? -5.381 -4.771 -10.789 1.00 0.00 5 LYS A O 10
ATOM 16727 N N . LEU A 1 6 ? -3.527 -5.939 -10.272 1.00 0.00 6 LEU A N 10
ATOM 16728 C CA . LEU A 1 6 ? -3.434 -6.592 -11.588 1.00 0.00 6 LEU A CA 10
ATOM 16729 C C . LEU A 1 6 ? -4.762 -7.241 -11.988 1.00 0.00 6 LEU A C 10
ATOM 16730 O O . LEU A 1 6 ? -5.216 -7.075 -13.120 1.00 0.00 6 LEU A O 10
ATOM 16746 N N . ARG A 1 7 ? -5.386 -7.954 -11.063 1.00 0.00 7 ARG A N 10
ATOM 16747 C CA . ARG A 1 7 ? -6.687 -8.565 -11.329 1.00 0.00 7 ARG A CA 10
ATOM 16748 C C . ARG A 1 7 ? -7.777 -7.502 -11.508 1.00 0.00 7 ARG A C 10
ATOM 16749 O O . ARG A 1 7 ? -8.570 -7.567 -12.447 1.00 0.00 7 ARG A O 10
ATOM 16770 N N . GLN A 1 8 ? -7.780 -6.503 -10.629 1.00 0.00 8 GLN A N 10
ATOM 16771 C CA . GLN A 1 8 ? -8.786 -5.435 -10.660 1.00 0.00 8 GLN A CA 10
ATOM 16772 C C . GLN A 1 8 ? -8.692 -4.598 -11.933 1.00 0.00 8 GLN A C 10
ATOM 16773 O O . GLN A 1 8 ? -9.697 -4.079 -12.415 1.00 0.00 8 GLN A O 10
ATOM 16787 N N . THR A 1 9 ? -7.494 -4.477 -12.484 1.00 0.00 9 THR A N 10
ATOM 16788 C CA . THR A 1 9 ? -7.299 -3.714 -13.702 1.00 0.00 9 THR A CA 10
ATOM 16789 C C . THR A 1 9 ? -7.629 -4.573 -14.912 1.00 0.00 9 THR A C 10
ATOM 16790 O O . THR A 1 9 ? -7.877 -4.067 -16.008 1.00 0.00 9 THR A O 10
ATOM 16801 N N . GLY A 1 10 ? -7.655 -5.880 -14.692 1.00 0.00 10 GLY A N 10
ATOM 16802 C CA . GLY A 1 10 ? -8.006 -6.797 -15.740 1.00 0.00 10 GLY A CA 10
ATOM 16803 C C . GLY A 1 10 ? -9.499 -6.844 -15.899 1.00 0.00 10 GLY A C 10
ATOM 16804 O O . GLY A 1 10 ? -10.015 -6.864 -17.013 1.00 0.00 10 GLY A O 10
ATOM 16808 N N . ASP A 1 11 ? -10.196 -6.850 -14.765 1.00 0.00 11 ASP A N 10
ATOM 16809 C CA . ASP A 1 11 ? -11.655 -6.821 -14.748 1.00 0.00 11 ASP A CA 10
ATOM 16810 C C . ASP A 1 11 ? -12.176 -5.592 -15.467 1.00 0.00 11 ASP A C 10
ATOM 16811 O O . ASP A 1 11 ? -13.162 -5.664 -16.201 1.00 0.00 11 ASP A O 10
ATOM 16820 N N . GLU A 1 12 ? -11.513 -4.461 -15.256 1.00 0.00 12 GLU A N 10
ATOM 16821 C CA . GLU A 1 12 ? -11.889 -3.220 -15.918 1.00 0.00 12 GLU A CA 10
ATOM 16822 C C . GLU A 1 12 ? -11.719 -3.351 -17.422 1.00 0.00 12 GLU A C 10
ATOM 16823 O O . GLU A 1 12 ? -12.611 -2.991 -18.191 1.00 0.00 12 GLU A O 10
ATOM 16835 N N . LEU A 1 13 ? -10.572 -3.884 -17.833 1.00 0.00 13 LEU A N 10
ATOM 16836 C CA . LEU A 1 13 ? -10.275 -4.084 -19.243 1.00 0.00 13 LEU A CA 10
ATOM 16837 C C . LEU A 1 13 ? -11.285 -5.036 -19.888 1.00 0.00 13 LEU A C 10
ATOM 16838 O O . LEU A 1 13 ? -11.752 -4.786 -20.990 1.00 0.00 13 LEU A O 10
ATOM 16854 N N . VAL A 1 14 ? -11.627 -6.117 -19.189 1.00 0.00 14 VAL A N 10
ATOM 16855 C CA . VAL A 1 14 ? -12.622 -7.069 -19.692 1.00 0.00 14 VAL A CA 10
ATOM 16856 C C . VAL A 1 14 ? -13.987 -6.393 -19.839 1.00 0.00 14 VAL A C 10
ATOM 16857 O O . VAL A 1 14 ? -14.655 -6.540 -20.857 1.00 0.00 14 VAL A O 10
ATOM 16870 N N . GLN A 1 15 ? -14.383 -5.653 -18.812 1.00 0.00 15 GLN A N 10
ATOM 16871 C CA . GLN A 1 15 ? -15.639 -4.930 -18.821 1.00 0.00 15 GLN A CA 10
ATOM 16872 C C . GLN A 1 15 ? -15.692 -3.955 -20.005 1.00 0.00 15 GLN A C 10
ATOM 16873 O O . GLN A 1 15 ? -16.692 -3.890 -20.718 1.00 0.00 15 GLN A O 10
ATOM 16887 N N . ALA A 1 16 ? -14.608 -3.221 -20.218 1.00 0.00 16 ALA A N 10
ATOM 16888 C CA . ALA A 1 16 ? -14.524 -2.283 -21.335 1.00 0.00 16 ALA A CA 10
ATOM 16889 C C . ALA A 1 16 ? -14.508 -3.034 -22.665 1.00 0.00 16 ALA A C 10
ATOM 16890 O O . ALA A 1 16 ? -15.079 -2.582 -23.651 1.00 0.00 16 ALA A O 10
ATOM 16897 N N . PHE A 1 17 ? -13.854 -4.186 -22.670 1.00 0.00 17 PHE A N 10
ATOM 16898 C CA . PHE A 1 17 ? -13.779 -5.041 -23.849 1.00 0.00 17 PHE A CA 10
ATOM 16899 C C . PHE A 1 17 ? -15.172 -5.556 -24.214 1.00 0.00 17 PHE A C 10
ATOM 16900 O O . PHE A 1 17 ? -15.526 -5.659 -25.389 1.00 0.00 17 PHE A O 10
ATOM 16917 N N . GLN A 1 18 ? -15.949 -5.884 -23.195 1.00 0.00 18 GLN A N 10
ATOM 16918 C CA . GLN A 1 18 ? -17.323 -6.325 -23.374 1.00 0.00 18 GLN A CA 10
ATOM 16919 C C . GLN A 1 18 ? -18.126 -5.211 -24.035 1.00 0.00 18 GLN A C 10
ATOM 16920 O O . GLN A 1 18 ? -18.889 -5.441 -24.972 1.00 0.00 18 GLN A O 10
ATOM 16934 N N . ARG A 1 19 ? -17.919 -3.993 -23.543 1.00 0.00 19 ARG A N 10
ATOM 16935 C CA . ARG A 1 19 ? -18.564 -2.806 -24.089 1.00 0.00 19 ARG A CA 10
ATOM 16936 C C . ARG A 1 19 ? -18.097 -2.576 -25.515 1.00 0.00 19 ARG A C 10
ATOM 16937 O O . ARG A 1 19 ? -18.858 -2.112 -26.367 1.00 0.00 19 ARG A O 10
ATOM 16958 N N . LEU A 1 20 ? -16.835 -2.916 -25.763 1.00 0.00 20 LEU A N 10
ATOM 16959 C CA . LEU A 1 20 ? -16.228 -2.773 -27.072 1.00 0.00 20 LEU A CA 10
ATOM 16960 C C . LEU A 1 20 ? -16.989 -3.609 -28.094 1.00 0.00 20 LEU A C 10
ATOM 16961 O O . LEU A 1 20 ? -17.207 -3.169 -29.214 1.00 0.00 20 LEU A O 10
ATOM 16977 N N . ARG A 1 21 ? -17.406 -4.816 -27.693 1.00 0.00 21 ARG A N 10
ATOM 16978 C CA . ARG A 1 21 ? -18.179 -5.676 -28.585 1.00 0.00 21 ARG A CA 10
ATOM 16979 C C . ARG A 1 21 ? -19.522 -5.075 -28.883 1.00 0.00 21 ARG A C 10
ATOM 16980 O O . ARG A 1 21 ? -19.920 -5.013 -30.029 1.00 0.00 21 ARG A O 10
ATOM 17001 N N . GLU A 1 22 ? -20.196 -4.573 -27.856 1.00 0.00 22 GLU A N 10
ATOM 17002 C CA . GLU A 1 22 ? -21.542 -4.051 -28.031 1.00 0.00 22 GLU A CA 10
ATOM 17003 C C . GLU A 1 22 ? -21.524 -2.909 -29.026 1.00 0.00 22 GLU A C 10
ATOM 17004 O O . GLU A 1 22 ? -22.244 -2.924 -30.013 1.00 0.00 22 GLU A O 10
ATOM 17016 N N . ILE A 1 23 ? -20.679 -1.939 -28.772 1.00 0.00 23 ILE A N 10
ATOM 17017 C CA . ILE A 1 23 ? -20.510 -0.803 -29.656 1.00 0.00 23 ILE A CA 10
ATOM 17018 C C . ILE A 1 23 ? -20.018 -1.218 -31.060 1.00 0.00 23 ILE A C 10
ATOM 17019 O O . ILE A 1 23 ? -20.453 -0.653 -32.070 1.00 0.00 23 ILE A O 10
ATOM 17035 N N . PHE A 1 24 ? -19.139 -2.215 -31.117 1.00 0.00 24 PHE A N 10
ATOM 17036 C CA . PHE A 1 24 ? -18.603 -2.675 -32.402 1.00 0.00 24 PHE A CA 10
ATOM 17037 C C . PHE A 1 24 ? -19.683 -3.397 -33.208 1.00 0.00 24 PHE A C 10
ATOM 17038 O O . PHE A 1 24 ? -19.878 -3.122 -34.391 1.00 0.00 24 PHE A O 10
ATOM 17055 N N . ASP A 1 25 ? -20.380 -4.323 -32.551 1.00 0.00 25 ASP A N 10
ATOM 17056 C CA . ASP A 1 25 ? -21.454 -5.096 -33.186 1.00 0.00 25 ASP A CA 10
ATOM 17057 C C . ASP A 1 25 ? -22.591 -4.184 -33.651 1.00 0.00 25 ASP A C 10
ATOM 17058 O O . ASP A 1 25 ? -23.338 -4.524 -34.567 1.00 0.00 25 ASP A O 10
ATOM 17067 N N . LYS A 1 26 ? -22.712 -3.032 -33.008 1.00 0.00 26 LYS A N 10
ATOM 17068 C CA . LYS A 1 26 ? -23.721 -2.037 -33.380 1.00 0.00 26 LYS A CA 10
ATOM 17069 C C . LYS A 1 26 ? -23.168 -1.034 -34.402 1.00 0.00 26 LYS A C 10
ATOM 17070 O O . LYS A 1 26 ? -23.850 -0.078 -34.779 1.00 0.00 26 LYS A O 10
ATOM 17089 N N . GLY A 1 27 ? -21.933 -1.272 -34.848 1.00 0.00 27 GLY A N 10
ATOM 17090 C CA . GLY A 1 27 ? -21.298 -0.430 -35.855 1.00 0.00 27 GLY A CA 10
ATOM 17091 C C . GLY A 1 27 ? -21.179 1.036 -35.472 1.00 0.00 27 GLY A C 10
ATOM 17092 O O . GLY A 1 27 ? -21.176 1.904 -36.344 1.00 0.00 27 GLY A O 10
ATOM 17096 N N . ASP A 1 28 ? -21.086 1.327 -34.188 1.00 0.00 28 ASP A N 10
ATOM 17097 C CA . ASP A 1 28 ? -20.977 2.715 -33.753 1.00 0.00 28 ASP A CA 10
ATOM 17098 C C . ASP A 1 28 ? -19.510 3.151 -33.741 1.00 0.00 28 ASP A C 10
ATOM 17099 O O . ASP A 1 28 ? -18.839 3.104 -32.709 1.00 0.00 28 ASP A O 10
ATOM 17108 N N . ASP A 1 29 ? -19.016 3.528 -34.917 1.00 0.00 29 ASP A N 10
ATOM 17109 C CA . ASP A 1 29 ? -17.623 3.975 -35.096 1.00 0.00 29 ASP A CA 10
ATOM 17110 C C . ASP A 1 29 ? -17.266 5.142 -34.175 1.00 0.00 29 ASP A C 10
ATOM 17111 O O . ASP A 1 29 ? -16.134 5.237 -33.695 1.00 0.00 29 ASP A O 10
ATOM 17120 N N . ASP A 1 30 ? -18.230 6.013 -33.915 1.00 0.00 30 ASP A N 10
ATOM 17121 C CA . ASP A 1 30 ? -17.983 7.206 -33.105 1.00 0.00 30 ASP A CA 10
ATOM 17122 C C . ASP A 1 30 ? -17.686 6.849 -31.662 1.00 0.00 30 ASP A C 10
ATOM 17123 O O . ASP A 1 30 ? -16.712 7.331 -31.083 1.00 0.00 30 ASP A O 10
ATOM 17132 N N . SER A 1 31 ? -18.511 6.001 -31.084 1.00 0.00 31 SER A N 10
ATOM 17133 C CA . SER A 1 31 ? -18.327 5.587 -29.710 1.00 0.00 31 SER A CA 10
ATOM 17134 C C . SER A 1 31 ? -17.153 4.612 -29.604 1.00 0.00 31 SER A C 10
ATOM 17135 O O . SER A 1 31 ? -16.439 4.584 -28.600 1.00 0.00 31 SER A O 10
ATOM 17143 N N . LEU A 1 32 ? -16.945 3.837 -30.663 1.00 0.00 32 LEU A N 10
ATOM 17144 C CA . LEU A 1 32 ? -15.884 2.838 -30.708 1.00 0.00 32 LEU A CA 10
ATOM 17145 C C . LEU A 1 32 ? -14.511 3.488 -30.545 1.00 0.00 32 LEU A C 10
ATOM 17146 O O . LEU A 1 32 ? -13.664 2.979 -29.809 1.00 0.00 32 LEU A O 10
ATOM 17162 N N . GLU A 1 33 ? -14.303 4.622 -31.214 1.00 0.00 33 GLU A N 10
ATOM 17163 C CA . GLU A 1 33 ? -13.032 5.344 -31.126 1.00 0.00 33 GLU A CA 10
ATOM 17164 C C . GLU A 1 33 ? -12.739 5.736 -29.678 1.00 0.00 33 GLU A C 10
ATOM 17165 O O . GLU A 1 33 ? -11.604 5.620 -29.203 1.00 0.00 33 GLU A O 10
ATOM 17177 N N . GLN A 1 34 ? -13.782 6.173 -28.982 1.00 0.00 34 GLN A N 10
ATOM 17178 C CA . GLN A 1 34 ? -13.676 6.582 -27.586 1.00 0.00 34 GLN A CA 10
ATOM 17179 C C . GLN A 1 34 ? -13.202 5.417 -26.735 1.00 0.00 34 GLN A C 10
ATOM 17180 O O . GLN A 1 34 ? -12.307 5.561 -25.892 1.00 0.00 34 GLN A O 10
ATOM 17194 N N . VAL A 1 35 ? -13.799 4.260 -26.977 1.00 0.00 35 VAL A N 10
ATOM 17195 C CA . VAL A 1 35 ? -13.496 3.054 -26.230 1.00 0.00 35 VAL A CA 10
ATOM 17196 C C . VAL A 1 35 ? -12.087 2.554 -26.521 1.00 0.00 35 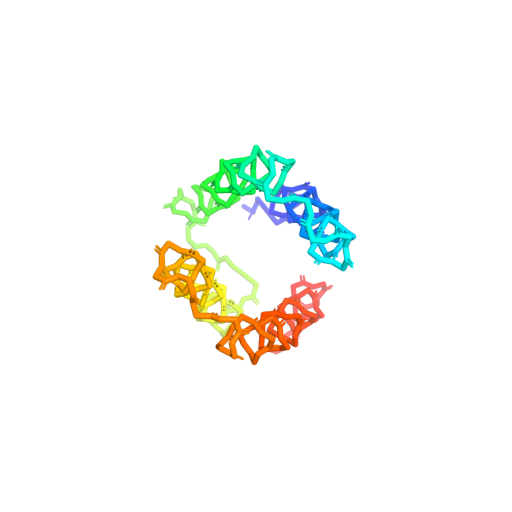VAL A C 10
ATOM 17197 O O . VAL A 1 35 ? -11.399 2.088 -25.621 1.00 0.00 35 VAL A O 10
ATOM 17210 N N . LEU A 1 36 ? -11.645 2.685 -27.770 1.00 0.00 36 LEU A N 10
ATOM 17211 C CA . LEU A 1 36 ? -10.311 2.219 -28.158 1.00 0.00 36 LEU A CA 10
ATOM 17212 C C . LEU A 1 36 ? -9.239 2.934 -27.353 1.00 0.00 36 LEU A C 10
ATOM 17213 O O . LEU A 1 36 ? -8.280 2.316 -26.895 1.00 0.00 36 LEU A O 10
ATOM 17229 N N . GLU A 1 37 ? -9.432 4.228 -27.150 1.00 0.00 37 GLU A N 10
ATOM 17230 C CA . GLU A 1 37 ? -8.510 5.029 -26.402 1.00 0.00 37 GLU A CA 10
ATOM 17231 C C . GLU A 1 37 ? -8.497 4.598 -24.932 1.00 0.00 37 GLU A C 10
ATOM 17232 O O . GLU A 1 37 ? -7.438 4.556 -24.289 1.00 0.00 37 GLU A O 10
ATOM 17244 N N . GLU A 1 38 ? -9.675 4.266 -24.415 1.00 0.00 38 GLU A N 10
ATOM 17245 C CA . GLU A 1 38 ? -9.812 3.807 -23.042 1.00 0.00 38 GLU A CA 10
ATOM 17246 C C . GLU A 1 38 ? -9.141 2.448 -22.872 1.00 0.00 38 GLU A C 10
ATOM 17247 O O . GLU A 1 38 ? -8.482 2.191 -21.865 1.00 0.00 38 GLU A O 10
ATOM 17259 N N . ILE A 1 39 ? -9.294 1.596 -23.879 1.00 0.00 39 ILE A N 10
ATOM 17260 C CA . ILE A 1 39 ? -8.669 0.282 -23.860 1.00 0.00 39 ILE A CA 10
ATOM 17261 C C . ILE A 1 39 ? -7.160 0.448 -23.742 1.00 0.00 39 ILE A C 10
ATOM 17262 O O . ILE A 1 39 ? -6.522 -0.183 -22.901 1.00 0.00 39 ILE A O 10
ATOM 17278 N N . GLU A 1 40 ? -6.609 1.336 -24.566 1.00 0.00 40 GLU A N 10
ATOM 17279 C CA . GLU A 1 40 ? -5.180 1.632 -24.547 1.00 0.00 40 GLU A CA 10
ATOM 17280 C C . GLU A 1 40 ? -4.727 2.099 -23.164 1.00 0.00 40 GLU A C 10
ATOM 17281 O O . GLU A 1 40 ? -3.685 1.669 -22.667 1.00 0.00 40 GLU A O 10
ATOM 17293 N N . GLU A 1 41 ? -5.525 2.952 -22.534 1.00 0.00 41 GLU A N 10
ATOM 17294 C CA . GLU A 1 41 ? -5.175 3.509 -21.255 1.00 0.00 41 GLU A CA 10
ATOM 17295 C C . GLU A 1 41 ? -5.246 2.444 -20.157 1.00 0.00 41 GLU A C 10
ATOM 17296 O O . GLU A 1 41 ? -4.427 2.430 -19.232 1.00 0.00 41 GLU A O 10
ATOM 17308 N N . LEU A 1 42 ? -6.220 1.547 -20.269 1.00 0.00 42 LEU A N 10
ATOM 17309 C CA . LEU A 1 42 ? -6.388 0.478 -19.297 1.00 0.00 42 LEU A CA 10
ATOM 17310 C C . LEU A 1 42 ? -5.234 -0.501 -19.390 1.00 0.00 42 LEU A C 10
ATOM 17311 O O . LEU A 1 42 ? -4.773 -1.033 -18.378 1.00 0.00 42 LEU A O 10
ATOM 17327 N N . ILE A 1 43 ? -4.763 -0.730 -20.613 1.00 0.00 43 ILE A N 10
ATOM 17328 C CA . ILE A 1 43 ? -3.626 -1.605 -20.838 1.00 0.00 43 ILE A CA 10
ATOM 17329 C C . ILE A 1 43 ? -2.406 -1.056 -20.112 1.00 0.00 43 ILE A C 10
ATOM 17330 O O . ILE A 1 43 ? -1.667 -1.805 -19.468 1.00 0.00 43 ILE A O 10
ATOM 17346 N N . GLN A 1 44 ? -2.219 0.260 -20.194 1.00 0.00 44 GLN A N 10
ATOM 17347 C CA . GLN A 1 44 ? -1.088 0.914 -19.548 1.00 0.00 44 GLN A CA 10
ATOM 17348 C C . GLN A 1 44 ? -1.158 0.750 -18.038 1.00 0.00 44 GLN A C 10
ATOM 17349 O O . GLN A 1 44 ? -0.194 0.347 -17.415 1.00 0.00 44 GLN A O 10
ATOM 17363 N N . LYS A 1 45 ? -2.326 1.011 -17.471 1.00 0.00 45 LYS A N 10
ATOM 17364 C CA . LYS A 1 45 ? -2.511 0.936 -16.021 1.00 0.00 45 LYS A CA 10
ATOM 17365 C C . LYS A 1 45 ? -2.313 -0.479 -15.500 1.00 0.00 45 LYS A C 10
ATOM 17366 O O . LYS A 1 45 ? -1.783 -0.683 -14.414 1.00 0.00 45 LYS A O 10
ATOM 17385 N N . HIS A 1 46 ? -2.718 -1.445 -16.288 1.00 0.00 46 HIS A N 10
ATOM 17386 C CA . HIS A 1 46 ? -2.603 -2.839 -15.914 1.00 0.00 46 HIS A CA 10
ATOM 17387 C C . HIS A 1 46 ? -1.154 -3.319 -16.076 1.00 0.00 46 HIS A C 10
ATOM 17388 O O . HIS A 1 46 ? -0.617 -4.006 -15.211 1.00 0.00 46 HIS A O 10
ATOM 17402 N N . ARG A 1 47 ? -0.535 -2.947 -17.192 1.00 0.00 47 ARG A N 10
ATOM 17403 C CA . ARG A 1 47 ? 0.848 -3.333 -17.479 1.00 0.00 47 ARG A CA 10
ATOM 17404 C C . ARG A 1 47 ? 1.863 -2.621 -16.580 1.00 0.00 47 ARG A C 10
ATOM 17405 O O . ARG A 1 47 ? 2.821 -3.237 -16.123 1.00 0.00 47 ARG A O 10
ATOM 17426 N N . GLN A 1 48 ? 1.644 -1.335 -16.310 1.00 0.00 48 GLN A N 10
ATOM 17427 C CA . GLN A 1 48 ? 2.599 -0.553 -15.516 1.00 0.00 48 GLN A CA 10
ATOM 17428 C C . GLN A 1 48 ? 2.799 -1.127 -14.125 1.00 0.00 48 GLN A C 10
ATOM 17429 O O . GLN A 1 48 ? 3.894 -1.061 -13.583 1.00 0.00 48 GLN A O 10
ATOM 17443 N N . LEU A 1 49 ? 1.758 -1.725 -13.564 1.00 0.00 49 LEU A N 10
ATOM 17444 C CA . LEU A 1 49 ? 1.856 -2.323 -12.236 1.00 0.00 49 LEU A CA 10
ATOM 17445 C C . LEU A 1 49 ? 2.858 -3.475 -12.251 1.00 0.00 49 LEU A C 10
ATOM 17446 O O . LEU A 1 49 ? 3.513 -3.764 -11.255 1.00 0.00 49 LEU A O 10
ATOM 17462 N N . PHE A 1 50 ? 2.964 -4.120 -13.390 1.00 0.00 50 PHE A N 10
ATOM 17463 C CA . PHE A 1 50 ? 3.896 -5.214 -13.571 1.00 0.00 50 PHE A CA 10
ATOM 17464 C C . PHE A 1 50 ? 5.311 -4.675 -13.801 1.00 0.00 50 PHE A C 10
ATOM 17465 O O . PHE A 1 50 ? 6.289 -5.263 -13.359 1.00 0.00 50 PHE A O 10
ATOM 17482 N N . ASP A 1 51 ? 5.393 -3.531 -14.469 1.00 0.00 51 ASP A N 10
ATOM 17483 C CA . ASP A 1 51 ? 6.682 -2.932 -14.834 1.00 0.00 51 ASP A CA 10
ATOM 17484 C C . ASP A 1 51 ? 7.328 -2.164 -13.685 1.00 0.00 51 ASP A C 10
ATOM 17485 O O . ASP A 1 51 ? 8.552 -2.201 -13.520 1.00 0.00 51 ASP A O 10
ATOM 17494 N N . ASN A 1 52 ? 6.508 -1.448 -12.915 1.00 0.00 52 ASN A N 10
ATOM 17495 C CA . ASN A 1 52 ? 6.995 -0.622 -11.793 1.00 0.00 52 ASN A CA 10
ATOM 17496 C C . ASN A 1 52 ? 7.860 -1.422 -10.832 1.00 0.00 52 ASN A C 10
ATOM 17497 O O . ASN A 1 52 ? 9.030 -1.096 -10.616 1.00 0.00 52 ASN A O 10
ATOM 17508 N N . ARG A 1 53 ? 7.285 -2.461 -10.264 1.00 0.00 53 ARG A N 10
ATOM 17509 C CA . ARG A 1 53 ? 7.992 -3.301 -9.314 1.00 0.00 53 ARG A CA 10
ATOM 17510 C C . ARG A 1 53 ? 7.285 -4.627 -9.163 1.00 0.00 53 ARG A C 10
ATOM 17511 O O . ARG A 1 53 ? 6.112 -4.746 -9.519 1.00 0.00 53 ARG A O 10
ATOM 17532 N N . GLN A 1 54 ? 8.000 -5.619 -8.635 1.00 0.00 54 GLN A N 10
ATOM 17533 C CA . GLN A 1 54 ? 7.456 -6.964 -8.446 1.00 0.00 54 GLN A CA 10
ATOM 17534 C C . GLN A 1 54 ? 7.000 -7.570 -9.761 1.00 0.00 54 GLN A C 10
ATOM 17535 O O . GLN A 1 54 ? 5.800 -7.741 -10.004 1.00 0.00 54 GLN A O 10
ATOM 17549 N N . GLU A 1 55 ? 7.966 -7.877 -10.608 1.00 0.00 55 GLU A N 10
ATOM 17550 C CA . GLU A 1 55 ? 7.713 -8.468 -11.915 1.00 0.00 55 GLU A CA 10
ATOM 17551 C C . GLU A 1 55 ? 7.585 -9.993 -11.806 1.00 0.00 55 GLU A C 10
ATOM 17552 O O . GLU A 1 55 ? 7.924 -10.727 -12.737 1.00 0.00 55 GLU A O 10
ATOM 17564 N N . ALA A 1 56 ? 7.083 -10.459 -10.673 1.00 0.00 56 ALA A N 10
ATOM 17565 C CA . ALA A 1 56 ? 6.921 -11.884 -10.433 1.00 0.00 56 ALA A CA 10
ATOM 17566 C C . ALA A 1 56 ? 5.567 -12.364 -10.935 1.00 0.00 56 ALA A C 10
ATOM 17567 O O . ALA A 1 56 ? 4.536 -12.121 -10.304 1.00 0.00 56 ALA A O 10
ATOM 17574 N N . ALA A 1 57 ? 5.572 -13.038 -12.072 1.00 0.00 57 ALA A N 10
ATOM 17575 C CA . ALA A 1 57 ? 4.349 -13.538 -12.670 1.00 0.00 57 ALA A CA 10
ATOM 17576 C C . ALA A 1 57 ? 4.640 -14.705 -13.600 1.00 0.00 57 ALA A C 10
ATOM 17577 O O . ALA A 1 57 ? 5.770 -15.193 -13.665 1.00 0.00 57 ALA A O 10
ATOM 17584 N N . ASP A 1 58 ? 3.618 -15.158 -14.307 1.00 0.00 58 ASP A N 10
ATOM 17585 C CA . ASP A 1 58 ? 3.769 -16.271 -15.231 1.00 0.00 58 ASP A CA 10
ATOM 17586 C C . ASP A 1 58 ? 4.349 -15.812 -16.566 1.00 0.00 58 ASP A C 10
ATOM 17587 O O . ASP A 1 58 ? 4.082 -14.698 -17.022 1.00 0.00 58 ASP A O 10
ATOM 17596 N N . THR A 1 59 ? 5.124 -16.684 -17.196 1.00 0.00 59 THR A N 10
ATOM 17597 C CA . THR A 1 59 ? 5.786 -16.363 -18.446 1.00 0.00 59 THR A CA 10
ATOM 17598 C C . THR A 1 59 ? 4.815 -16.431 -19.636 1.00 0.00 59 THR A C 10
ATOM 17599 O O . THR A 1 59 ? 4.816 -15.543 -20.502 1.00 0.00 59 THR A O 10
ATOM 17610 N N . GLU A 1 60 ? 3.977 -17.466 -19.671 1.00 0.00 60 GLU A N 10
ATOM 17611 C CA . GLU A 1 60 ? 3.035 -17.637 -20.768 1.00 0.00 60 GLU A CA 10
ATOM 17612 C C . GLU A 1 60 ? 1.944 -16.580 -20.715 1.00 0.00 60 GLU A C 10
ATOM 17613 O O . GLU A 1 60 ? 1.515 -16.061 -21.755 1.00 0.00 60 GLU A O 10
ATOM 17625 N N . ALA A 1 61 ? 1.509 -16.245 -19.507 1.00 0.00 61 ALA A N 10
ATOM 17626 C CA . ALA A 1 61 ? 0.498 -15.214 -19.322 1.00 0.00 61 ALA A CA 10
ATOM 17627 C C . ALA A 1 61 ? 0.993 -13.879 -19.866 1.00 0.00 61 ALA A C 10
ATOM 17628 O O . ALA A 1 61 ? 0.260 -13.171 -20.555 1.00 0.00 61 ALA A O 10
ATOM 17635 N N . ALA A 1 62 ? 2.247 -13.552 -19.573 1.00 0.00 62 ALA A N 10
ATOM 17636 C CA . ALA A 1 62 ? 2.850 -12.321 -20.062 1.00 0.00 62 ALA A CA 10
ATOM 17637 C C . ALA A 1 62 ? 2.956 -12.336 -21.587 1.00 0.00 62 ALA A C 10
ATOM 17638 O O . ALA A 1 62 ? 2.750 -11.313 -22.242 1.00 0.00 62 ALA A O 10
ATOM 17645 N N . LYS A 1 63 ? 3.262 -13.508 -22.143 1.00 0.00 63 LYS A N 10
ATOM 17646 C CA . LYS A 1 63 ? 3.377 -13.668 -23.594 1.00 0.00 63 LYS A CA 10
ATOM 17647 C C . LYS A 1 63 ? 2.048 -13.381 -24.286 1.00 0.00 63 LYS A C 10
ATOM 17648 O O . LYS A 1 63 ? 2.005 -12.662 -25.285 1.00 0.00 63 LYS A O 10
ATOM 17667 N N . GLN A 1 64 ? 0.966 -13.922 -23.742 1.00 0.00 64 GLN A N 10
ATOM 17668 C CA . GLN A 1 64 ? -0.359 -13.698 -24.308 1.00 0.00 64 GLN A CA 10
ATOM 17669 C C . GLN A 1 64 ? -0.761 -12.243 -24.157 1.00 0.00 64 GLN A C 10
ATOM 17670 O O . GLN A 1 64 ? -1.485 -11.697 -24.987 1.00 0.00 64 GLN A O 10
ATOM 17684 N N . GLY A 1 65 ? -0.261 -11.618 -23.102 1.00 0.00 65 GLY A N 10
ATOM 17685 C CA . GLY A 1 65 ? -0.566 -10.230 -22.854 1.00 0.00 65 GLY A CA 10
ATOM 17686 C C . GLY A 1 65 ? 0.011 -9.343 -23.934 1.00 0.00 65 GLY A C 10
ATOM 17687 O O . GLY A 1 65 ? -0.684 -8.496 -24.492 1.00 0.00 65 GLY A O 10
ATOM 17691 N N . ASP A 1 66 ? 1.286 -9.558 -24.245 1.00 0.00 66 ASP A N 10
ATOM 17692 C CA . ASP A 1 66 ? 1.966 -8.800 -25.295 1.00 0.00 66 ASP A CA 10
ATOM 17693 C C . ASP A 1 66 ? 1.347 -9.063 -26.656 1.00 0.00 66 ASP A C 10
ATOM 17694 O O . ASP A 1 66 ? 1.183 -8.141 -27.464 1.00 0.00 66 ASP A O 10
ATOM 17703 N N . GLN A 1 67 ? 0.990 -10.315 -26.906 1.00 0.00 67 GLN A N 10
ATOM 17704 C CA . GLN A 1 67 ? 0.379 -10.697 -28.172 1.00 0.00 67 GLN A CA 10
ATOM 17705 C C . GLN A 1 67 ? -0.991 -10.045 -28.337 1.00 0.00 67 GLN A C 10
ATOM 17706 O O . GLN A 1 67 ? -1.349 -9.600 -29.428 1.00 0.00 67 GLN A O 10
ATOM 17720 N N . TRP A 1 68 ? -1.740 -9.969 -27.246 1.00 0.00 68 TRP A N 10
ATOM 17721 C CA . TRP A 1 68 ? -3.063 -9.358 -27.264 1.00 0.00 68 TRP A CA 10
ATOM 17722 C C . TRP A 1 68 ? -2.950 -7.869 -27.596 1.00 0.00 68 TRP A C 10
ATOM 17723 O O . TRP A 1 68 ? -3.756 -7.324 -28.351 1.00 0.00 68 TRP A O 10
ATOM 17744 N N . VAL A 1 69 ? -1.922 -7.227 -27.046 1.00 0.00 69 VAL A N 10
ATOM 17745 C CA . VAL A 1 69 ? -1.695 -5.802 -27.271 1.00 0.00 69 VAL A CA 10
ATOM 17746 C C . VAL A 1 69 ? -1.305 -5.556 -28.729 1.00 0.00 69 VAL A C 10
ATOM 17747 O O . VAL A 1 69 ? -1.746 -4.588 -29.353 1.00 0.00 69 VAL A O 10
ATOM 17760 N N . GLN A 1 70 ? -0.499 -6.464 -29.271 1.00 0.00 70 GLN A N 10
ATOM 17761 C CA . GLN A 1 70 ? -0.042 -6.379 -30.637 1.00 0.00 70 GLN A CA 10
ATOM 17762 C C . GLN A 1 70 ? -1.230 -6.527 -31.586 1.00 0.00 70 GLN A C 10
ATOM 17763 O O . GLN A 1 70 ? -1.364 -5.782 -32.566 1.00 0.00 70 GLN A O 10
ATOM 17777 N N . LEU A 1 71 ? -2.093 -7.489 -31.276 1.00 0.00 71 LEU A N 10
ATOM 17778 C CA . LEU A 1 71 ? -3.314 -7.717 -32.037 1.00 0.00 71 LEU A CA 10
ATOM 17779 C C . LEU A 1 71 ? -4.224 -6.499 -31.964 1.00 0.00 71 LEU A C 10
ATOM 17780 O O . LEU A 1 71 ? -4.844 -6.122 -32.954 1.00 0.00 71 LEU A O 10
ATOM 17796 N N . PHE A 1 72 ? -4.291 -5.882 -30.785 1.00 0.00 72 PHE A N 10
ATOM 17797 C CA . PHE A 1 72 ? -5.120 -4.698 -30.592 1.00 0.00 72 PHE A CA 10
ATOM 17798 C C . PHE A 1 72 ? -4.650 -3.564 -31.490 1.00 0.00 72 PHE A C 10
ATOM 17799 O O . PHE A 1 72 ? -5.462 -2.864 -32.096 1.00 0.00 72 PHE A O 10
ATOM 17816 N N . GLN A 1 73 ? -3.334 -3.394 -31.582 1.00 0.00 73 GLN A N 10
ATOM 17817 C CA . GLN A 1 73 ? -2.758 -2.360 -32.428 1.00 0.00 73 GLN A CA 10
ATOM 17818 C C . GLN A 1 73 ? -3.141 -2.596 -33.874 1.00 0.00 73 GLN A C 10
ATOM 17819 O O . GLN A 1 73 ? -3.431 -1.662 -34.609 1.00 0.00 73 GLN A O 10
ATOM 17833 N N . ARG A 1 74 ? -3.162 -3.859 -34.263 1.00 0.00 74 ARG A N 10
ATOM 17834 C CA . ARG A 1 74 ? -3.539 -4.240 -35.606 1.00 0.00 74 ARG A CA 10
ATOM 17835 C C . ARG A 1 74 ? -5.035 -4.009 -35.814 1.00 0.00 74 ARG A C 10
ATOM 17836 O O . ARG A 1 74 ? -5.459 -3.527 -36.859 1.00 0.00 74 ARG A O 10
ATOM 17857 N N . PHE A 1 75 ? -5.819 -4.353 -34.800 1.00 0.00 75 PHE A N 10
ATOM 17858 C CA . PHE A 1 75 ? -7.264 -4.167 -34.837 1.00 0.00 75 PHE A CA 10
ATOM 17859 C C . PHE A 1 75 ? -7.612 -2.688 -34.985 1.00 0.00 75 PHE A C 10
ATOM 17860 O O . PHE A 1 75 ? -8.414 -2.316 -35.837 1.00 0.00 75 PHE A O 10
ATOM 17877 N N . ARG A 1 76 ? -7.000 -1.849 -34.156 1.00 0.00 76 ARG A N 10
ATOM 17878 C CA . ARG A 1 76 ? -7.231 -0.415 -34.238 1.00 0.00 76 ARG A CA 10
ATOM 17879 C C . ARG A 1 76 ? -6.750 0.127 -35.577 1.00 0.00 76 ARG A C 10
ATOM 17880 O O . ARG A 1 76 ? -7.432 0.935 -36.202 1.00 0.00 76 ARG A O 10
ATOM 17901 N N . GLU A 1 77 ? -5.605 -0.378 -36.040 1.00 0.00 77 GLU A N 10
ATOM 17902 C CA . GLU A 1 77 ? -5.004 0.060 -37.289 1.00 0.00 77 GLU A CA 10
ATOM 17903 C C . GLU A 1 77 ? -5.919 -0.277 -38.455 1.00 0.00 77 GLU A C 10
ATOM 17904 O O . GLU A 1 77 ? -6.009 0.470 -39.432 1.00 0.00 77 GLU A O 10
ATOM 17916 N N . ALA A 1 78 ? -6.609 -1.397 -38.338 1.00 0.00 78 ALA A N 10
ATOM 17917 C CA . ALA A 1 78 ? -7.507 -1.851 -39.370 1.00 0.00 78 ALA A CA 10
ATOM 17918 C C . ALA A 1 78 ? -8.674 -0.892 -39.523 1.00 0.00 78 ALA A C 10
ATOM 17919 O O . ALA A 1 78 ? -9.176 -0.691 -40.627 1.00 0.00 78 ALA A O 10
ATOM 17926 N N . ILE A 1 79 ? -9.088 -0.270 -38.419 1.00 0.00 79 ILE A N 10
ATOM 17927 C CA . ILE A 1 79 ? -10.187 0.681 -38.445 1.00 0.00 79 ILE A CA 10
ATOM 17928 C C . ILE A 1 79 ? -9.736 1.960 -39.137 1.00 0.00 79 ILE A C 10
ATOM 17929 O O . ILE A 1 79 ? -10.496 2.584 -39.878 1.00 0.00 79 ILE A O 10
ATOM 17945 N N . ASP A 1 80 ? -8.478 2.324 -38.910 1.00 0.00 80 ASP A N 10
ATOM 17946 C CA . ASP A 1 80 ? -7.902 3.527 -39.503 1.00 0.00 80 ASP A CA 10
ATOM 17947 C C . ASP A 1 80 ? -7.789 3.349 -41.002 1.00 0.00 80 ASP A C 10
ATOM 17948 O O . ASP A 1 80 ? -7.995 4.283 -41.771 1.00 0.00 80 ASP A O 10
ATOM 17957 N N . LYS A 1 81 ? -7.465 2.130 -41.411 1.00 0.00 81 LYS A N 10
ATOM 17958 C CA . LYS A 1 81 ? -7.293 1.806 -42.818 1.00 0.00 81 LYS A CA 10
ATOM 17959 C C . LYS A 1 81 ? -8.626 1.459 -43.475 1.00 0.00 81 LYS A C 10
ATOM 17960 O O . LYS A 1 81 ? -8.694 1.271 -44.687 1.00 0.00 81 LYS A O 10
ATOM 17979 N N . GLY A 1 82 ? -9.683 1.385 -42.672 1.00 0.00 82 GLY A N 10
ATOM 17980 C CA . GLY A 1 82 ? -10.998 1.063 -43.198 1.00 0.00 82 GLY A CA 10
ATOM 17981 C C . GLY A 1 82 ? -11.110 -0.376 -43.666 1.00 0.00 82 GLY A C 10
ATOM 17982 O O . GLY A 1 82 ? -11.905 -0.684 -44.556 1.00 0.00 82 GLY A O 10
ATOM 17986 N N . ASP A 1 83 ? -10.321 -1.254 -43.075 1.00 0.00 83 ASP A N 10
ATOM 17987 C CA . ASP A 1 83 ? -10.320 -2.656 -43.454 1.00 0.00 83 ASP A CA 10
ATOM 17988 C C . ASP A 1 83 ? -11.315 -3.426 -42.600 1.00 0.00 83 ASP A C 10
ATOM 17989 O O . ASP A 1 83 ? -11.014 -3.814 -41.474 1.00 0.00 83 ASP A O 10
ATOM 17998 N N . LYS A 1 84 ? -12.505 -3.624 -43.136 1.00 0.00 84 LYS A N 10
ATOM 17999 C CA . LYS A 1 84 ? -13.570 -4.300 -42.409 1.00 0.00 84 LYS A CA 10
ATOM 18000 C C . LYS A 1 84 ? -13.308 -5.800 -42.306 1.00 0.00 84 LYS A C 10
ATOM 18001 O O . LYS A 1 84 ? -13.712 -6.447 -41.338 1.00 0.00 84 LYS A O 10
ATOM 18020 N N . ASP A 1 85 ? -12.617 -6.341 -43.303 1.00 0.00 85 ASP A N 10
ATOM 18021 C CA . ASP A 1 85 ? -12.315 -7.773 -43.352 1.00 0.00 85 ASP A CA 10
ATOM 18022 C C . ASP A 1 85 ? -11.474 -8.225 -42.169 1.00 0.00 85 ASP A C 10
ATOM 18023 O O . ASP A 1 85 ? -11.806 -9.208 -41.502 1.00 0.00 85 ASP A O 10
ATOM 18032 N N . SER A 1 86 ? -10.390 -7.521 -41.906 1.00 0.00 86 SER A N 10
ATOM 18033 C CA . SER A 1 86 ? -9.498 -7.885 -40.820 1.00 0.00 86 SER A CA 10
ATOM 18034 C C . SER A 1 86 ? -10.135 -7.667 -39.450 1.00 0.00 86 SER A C 10
ATOM 18035 O O . SER A 1 86 ? -9.846 -8.406 -38.516 1.00 0.00 86 SER A O 10
ATOM 18043 N N . LEU A 1 87 ? -11.029 -6.683 -39.340 1.00 0.00 87 LEU A N 10
ATOM 18044 C CA . LEU A 1 87 ? -11.643 -6.358 -38.050 1.00 0.00 87 LEU A CA 10
ATOM 18045 C C . LEU A 1 87 ? -12.395 -7.548 -37.489 1.00 0.00 87 LEU A C 10
ATOM 18046 O O . LEU A 1 87 ? -12.211 -7.917 -36.333 1.00 0.00 87 LEU A O 10
ATOM 18062 N N . GLU A 1 88 ? -13.220 -8.155 -38.317 1.00 0.00 88 GLU A N 10
ATOM 18063 C CA . GLU A 1 88 ? -13.999 -9.316 -37.919 1.00 0.00 88 GLU A CA 10
ATOM 18064 C C . GLU A 1 88 ? -13.095 -10.462 -37.460 1.00 0.00 88 GLU A C 10
ATOM 18065 O O . GLU A 1 88 ? -13.331 -11.075 -36.416 1.00 0.00 88 GLU A O 10
ATOM 18077 N N . GLN A 1 89 ? -12.055 -10.722 -38.235 1.00 0.00 89 GLN A N 10
ATOM 18078 C CA . GLN A 1 89 ? -11.121 -11.808 -37.946 1.00 0.00 89 GLN A CA 10
ATOM 18079 C C . GLN A 1 89 ? -10.313 -11.539 -36.674 1.00 0.00 89 GLN A C 10
ATOM 18080 O O . GLN A 1 89 ? -10.181 -12.414 -35.813 1.00 0.00 89 GLN A O 10
ATOM 18094 N N . LEU A 1 90 ? -9.801 -10.327 -36.556 1.00 0.00 90 LEU A N 10
ATOM 18095 C CA . LEU A 1 90 ? -8.965 -9.947 -35.422 1.00 0.00 90 LEU A CA 10
ATOM 18096 C C . LEU A 1 90 ? -9.766 -9.873 -34.133 1.00 0.00 90 LEU A C 10
ATOM 18097 O O . LEU A 1 90 ? -9.273 -10.238 -33.069 1.00 0.00 90 LEU A O 10
ATOM 18113 N N . LEU A 1 91 ? -11.000 -9.407 -34.235 1.00 0.00 91 LEU A N 10
ATOM 18114 C CA . LEU A 1 91 ? -11.852 -9.246 -33.070 1.00 0.00 91 LEU A CA 10
ATOM 18115 C C . LEU A 1 91 ? -12.125 -10.584 -32.389 1.00 0.00 91 LEU A C 10
ATOM 18116 O O . LEU A 1 91 ? -12.031 -10.691 -31.166 1.00 0.00 91 LEU A O 10
ATOM 18132 N N . GLU A 1 92 ? -12.441 -11.603 -33.184 1.00 0.00 92 GLU A N 10
ATOM 18133 C CA . GLU A 1 92 ? -12.686 -12.936 -32.641 1.00 0.00 92 GLU A CA 10
ATOM 18134 C C . GLU A 1 92 ? -11.424 -13.465 -31.961 1.00 0.00 92 GLU A C 10
ATOM 18135 O O . GLU A 1 92 ? -11.488 -14.061 -30.886 1.00 0.00 92 GLU A O 10
ATOM 18147 N N . GLU A 1 93 ? -10.274 -13.213 -32.588 1.00 0.00 93 GLU A N 10
ATOM 18148 C CA . GLU A 1 93 ? -8.990 -13.648 -32.052 1.00 0.00 93 GLU A CA 10
ATOM 18149 C C . GLU A 1 93 ? -8.708 -12.955 -30.717 1.00 0.00 93 GLU A C 10
ATOM 18150 O O . GLU A 1 93 ? -8.185 -13.569 -29.782 1.00 0.00 93 GLU A O 10
ATOM 18162 N N . LEU A 1 94 ? -9.079 -11.677 -30.631 1.00 0.00 94 LEU A N 10
ATOM 18163 C CA . LEU A 1 94 ? -8.882 -10.894 -29.416 1.00 0.00 94 LEU A CA 10
ATOM 18164 C C . LEU A 1 94 ? -9.639 -11.507 -28.253 1.00 0.00 94 LEU A C 10
ATOM 18165 O O . LEU A 1 94 ? -9.100 -11.650 -27.160 1.00 0.00 94 LEU A O 10
ATOM 18181 N N . GLU A 1 95 ? -10.893 -11.865 -28.499 1.00 0.00 95 GLU A N 10
ATOM 18182 C CA . GLU A 1 95 ? -11.743 -12.458 -27.472 1.00 0.00 95 GLU A CA 10
ATOM 18183 C C . GLU A 1 95 ? -11.165 -13.767 -26.954 1.00 0.00 95 GLU A C 10
ATOM 18184 O O . GLU A 1 95 ? -11.138 -14.007 -25.749 1.00 0.00 95 GLU A O 10
ATOM 18196 N N . GLN A 1 96 ? -10.682 -14.598 -27.866 1.00 0.00 96 GLN A N 10
ATOM 18197 C CA . GLN A 1 96 ? -10.148 -15.904 -27.500 1.00 0.00 96 GLN A CA 10
ATOM 18198 C C . GLN A 1 96 ? -8.860 -15.760 -26.705 1.00 0.00 96 GLN A C 10
ATOM 18199 O O . GLN A 1 96 ? -8.640 -16.469 -25.729 1.00 0.00 96 GLN A O 10
ATOM 18213 N N . ALA A 1 97 ? -8.024 -14.825 -27.121 1.00 0.00 97 ALA A N 10
ATOM 18214 C CA . ALA A 1 97 ? -6.765 -14.578 -26.439 1.00 0.00 97 ALA A CA 10
ATOM 18215 C C . ALA A 1 97 ? -7.019 -13.945 -25.077 1.00 0.00 97 ALA A C 10
ATOM 18216 O O . ALA A 1 97 ? -6.371 -14.294 -24.094 1.00 0.00 97 ALA A O 10
ATOM 18223 N N . LEU A 1 98 ? -7.988 -13.032 -25.023 1.00 0.00 98 LEU A N 10
ATOM 18224 C CA . LEU A 1 98 ? -8.363 -12.378 -23.774 1.00 0.00 98 LEU A CA 10
ATOM 18225 C C . LE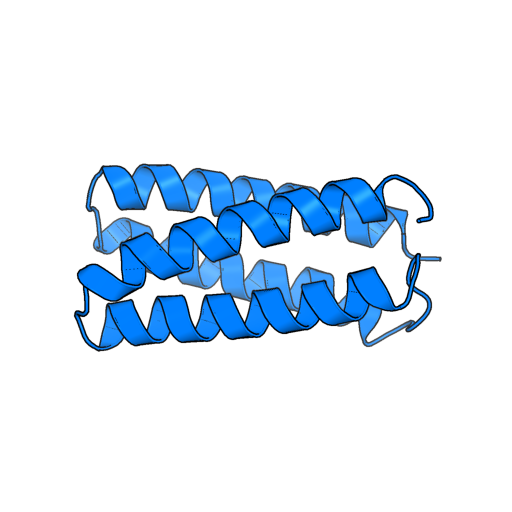U A 1 98 ? -8.866 -13.406 -22.780 1.00 0.00 98 LEU A C 10
ATOM 18226 O O . LEU A 1 98 ? -8.465 -13.413 -21.608 1.00 0.00 98 LEU A O 10
ATOM 18242 N N . GLN A 1 99 ? -9.737 -14.279 -23.254 1.00 0.00 99 GLN A N 10
ATOM 18243 C CA . GLN A 1 99 ? -10.276 -15.329 -22.440 1.00 0.00 99 GLN A CA 10
ATOM 18244 C C . GLN A 1 99 ? -9.166 -16.256 -21.962 1.00 0.00 99 GLN A C 10
ATOM 18245 O O . GLN A 1 99 ? -9.219 -16.773 -20.845 1.00 0.00 99 GLN A O 10
ATOM 18259 N N . LYS A 1 100 ? -8.141 -16.445 -22.791 1.00 0.00 100 LYS A N 10
ATOM 18260 C CA . LYS A 1 100 ? -7.034 -17.304 -22.440 1.00 0.00 100 LYS A CA 10
ATOM 18261 C C . LYS A 1 100 ? -6.158 -16.681 -21.372 1.00 0.00 100 LYS A C 10
ATOM 18262 O O . LYS A 1 100 ? -5.724 -17.362 -20.463 1.00 0.00 100 LYS A O 10
ATOM 18281 N N . ILE A 1 101 ? -5.899 -15.384 -21.483 1.00 0.00 101 ILE A N 10
ATOM 18282 C CA . ILE A 1 101 ? -5.067 -14.692 -20.504 1.00 0.00 101 ILE A CA 10
ATOM 18283 C C . ILE A 1 101 ? -5.688 -14.778 -19.114 1.00 0.00 101 ILE A C 10
ATOM 18284 O O . ILE A 1 101 ? -5.001 -15.076 -18.135 1.00 0.00 101 ILE A O 10
ATOM 18300 N N . ARG A 1 102 ? -6.992 -14.540 -19.030 1.00 0.00 102 ARG A N 10
ATOM 18301 C CA . ARG A 1 102 ? -7.686 -14.634 -17.755 1.00 0.00 102 ARG A CA 10
ATOM 18302 C C . ARG A 1 102 ? -7.665 -16.080 -17.246 1.00 0.00 102 ARG A C 10
ATOM 18303 O O . ARG A 1 102 ? -7.639 -16.328 -16.039 1.00 0.00 102 ARG A O 10
ATOM 18324 N N . GLU A 1 103 ? -7.659 -17.025 -18.183 1.00 0.00 103 GLU A N 10
ATOM 18325 C CA . GLU A 1 103 ? -7.585 -18.444 -17.859 1.00 0.00 103 GLU A CA 10
ATOM 18326 C C . GLU A 1 103 ? -6.170 -18.804 -17.391 1.00 0.00 103 GLU A C 10
ATOM 18327 O O . GLU A 1 103 ? -5.986 -19.690 -16.555 1.00 0.00 103 GLU A O 10
ATOM 18339 N N . LEU A 1 104 ? -5.173 -18.082 -17.908 1.00 0.00 104 LEU A N 10
ATOM 18340 C CA . LEU A 1 104 ? -3.780 -18.313 -17.559 1.00 0.00 104 LEU A CA 10
ATOM 18341 C C . LEU A 1 104 ? -3.511 -17.785 -16.170 1.00 0.00 104 LEU A C 10
ATOM 18342 O O . LEU A 1 104 ? -2.585 -18.216 -15.495 1.00 0.00 104 LEU A O 10
ATOM 18358 N N . ALA A 1 105 ? -4.309 -16.802 -15.763 1.00 0.00 105 ALA A N 10
ATOM 18359 C CA . ALA A 1 105 ? -4.233 -16.260 -14.416 1.00 0.00 105 ALA A CA 10
ATOM 18360 C C . ALA A 1 105 ? -4.625 -17.335 -13.396 1.00 0.00 105 ALA A C 10
ATOM 18361 O O . ALA A 1 105 ? -4.360 -17.203 -12.202 1.00 0.00 105 ALA A O 10
ATOM 18368 N N . GLU A 1 106 ? -5.255 -18.403 -13.893 1.00 0.00 106 GLU A N 10
ATOM 18369 C CA . GLU A 1 106 ? -5.634 -19.552 -13.077 1.00 0.00 106 GLU A CA 10
ATOM 18370 C C . GLU A 1 106 ? -4.629 -20.667 -13.369 1.00 0.00 106 GLU A C 10
ATOM 18371 O O . GLU A 1 106 ? -4.738 -21.790 -12.874 1.00 0.00 106 GLU A O 10
ATOM 18383 N N . LYS A 1 107 ? -3.636 -20.287 -14.163 1.00 0.00 107 LYS A N 10
ATOM 18384 C CA . LYS A 1 107 ? -2.583 -21.142 -14.701 1.00 0.00 107 LYS A CA 10
ATOM 18385 C C . LYS A 1 107 ? -3.100 -22.370 -15.447 1.00 0.00 107 LYS A C 10
ATOM 18386 O O . LYS A 1 107 ? -3.129 -22.373 -16.677 1.00 0.00 107 LYS A O 10
ATOM 18405 N N . LYS A 1 108 ? -3.500 -23.402 -14.702 1.00 0.00 108 LYS A N 10
ATOM 18406 C CA . LYS A 1 108 ? -3.928 -24.670 -15.289 1.00 0.00 108 LYS A CA 10
ATOM 18407 C C . LYS A 1 108 ? -2.736 -25.351 -15.962 1.00 0.00 108 LYS A C 10
ATOM 18408 O O . LYS A 1 108 ? -2.501 -25.187 -17.166 1.00 0.00 108 LYS A O 10
ATOM 18427 N N . ASN A 1 109 ? -1.968 -26.081 -15.176 1.00 0.00 109 ASN A N 10
ATOM 18428 C CA . ASN A 1 109 ? -0.783 -26.755 -15.667 1.00 0.00 109 ASN A CA 10
ATOM 18429 C C . ASN A 1 109 ? -0.421 -27.894 -14.735 1.00 0.00 109 ASN A C 10
ATOM 18430 O O . ASN A 1 109 ? -0.634 -29.059 -15.110 1.00 0.00 109 ASN A O 10
ATOM 18491 N N . SER A 1 1 ? 3.363 -6.055 -9.577 1.00 0.00 1 SER A N 11
ATOM 18492 C CA . SER A 1 1 ? 3.317 -5.209 -8.382 1.00 0.00 1 SER A CA 11
ATOM 18493 C C . SER A 1 1 ? 1.882 -4.822 -8.092 1.00 0.00 1 SER A C 11
ATOM 18494 O O . SER A 1 1 ? 1.158 -4.410 -9.001 1.00 0.00 1 SER A O 11
ATOM 18504 N N . GLU A 1 2 ? 1.476 -4.971 -6.824 1.00 0.00 2 GLU A N 11
ATOM 18505 C CA . GLU A 1 2 ? 0.111 -4.678 -6.390 1.00 0.00 2 GLU A CA 11
ATOM 18506 C C . GLU A 1 2 ? -0.886 -5.537 -7.169 1.00 0.00 2 GLU A C 11
ATOM 18507 O O . GLU A 1 2 ? -1.547 -5.065 -8.106 1.00 0.00 2 GLU A O 11
ATOM 18519 N N . PHE A 1 3 ? -0.975 -6.809 -6.774 1.00 0.00 3 PHE A N 11
ATOM 18520 C CA . PHE A 1 3 ? -1.810 -7.792 -7.468 1.00 0.00 3 PHE A CA 11
ATOM 18521 C C . PHE A 1 3 ? -3.271 -7.379 -7.518 1.00 0.00 3 PHE A C 11
ATOM 18522 O O . PHE A 1 3 ? -3.963 -7.664 -8.492 1.00 0.00 3 PHE A O 11
ATOM 18539 N N . GLU A 1 4 ? -3.728 -6.691 -6.485 1.00 0.00 4 GLU A N 11
ATOM 18540 C CA . GLU A 1 4 ? -5.114 -6.262 -6.407 1.00 0.00 4 GLU A CA 11
ATOM 18541 C C . GLU A 1 4 ? -5.455 -5.352 -7.574 1.00 0.00 4 GLU A C 11
ATOM 18542 O O . GLU A 1 4 ? -6.458 -5.547 -8.260 1.00 0.00 4 GLU A O 11
ATOM 18554 N N . LYS A 1 5 ? -4.594 -4.382 -7.813 1.00 0.00 5 LYS A N 11
ATOM 18555 C CA . LYS A 1 5 ? -4.813 -3.416 -8.862 1.00 0.00 5 LYS A CA 11
ATOM 18556 C C . LYS A 1 5 ? -4.688 -4.053 -10.237 1.00 0.00 5 LYS A C 11
ATOM 18557 O O . LYS A 1 5 ? -5.548 -3.859 -11.084 1.00 0.00 5 LYS A O 11
ATOM 18576 N N . LEU A 1 6 ? -3.594 -4.775 -10.480 1.00 0.00 6 LEU A N 11
ATOM 18577 C CA . LEU A 1 6 ? -3.444 -5.479 -11.756 1.00 0.00 6 LEU A CA 11
ATOM 18578 C C . LEU A 1 6 ? -4.649 -6.390 -12.060 1.00 0.00 6 LEU A C 11
ATOM 18579 O O . LEU A 1 6 ? -5.119 -6.425 -13.195 1.00 0.00 6 LEU A O 11
ATOM 18595 N N . ARG A 1 7 ? -5.146 -7.121 -11.054 1.00 0.00 7 ARG A N 11
ATOM 18596 C CA . ARG A 1 7 ? -6.362 -7.928 -11.238 1.00 0.00 7 ARG A CA 11
ATOM 18597 C C . ARG A 1 7 ? -7.559 -7.031 -11.563 1.00 0.00 7 ARG A C 11
ATOM 18598 O O . ARG A 1 7 ? -8.314 -7.297 -12.494 1.00 0.00 7 ARG A O 11
ATOM 18619 N N . GLN A 1 8 ? -7.696 -5.960 -10.799 1.00 0.00 8 GLN A N 11
ATOM 18620 C CA . GLN A 1 8 ? -8.794 -5.012 -10.987 1.00 0.00 8 GLN A CA 11
ATOM 18621 C C . GLN A 1 8 ? -8.751 -4.367 -12.380 1.00 0.00 8 GLN A C 11
ATOM 18622 O O . GLN A 1 8 ? -9.758 -4.341 -13.080 1.00 0.00 8 GLN A O 11
ATOM 18636 N N . THR A 1 9 ? -7.580 -3.890 -12.795 1.00 0.00 9 THR A N 11
ATOM 18637 C CA . THR A 1 9 ? -7.423 -3.299 -14.122 1.00 0.00 9 THR A CA 11
ATOM 18638 C C . THR A 1 9 ? -7.632 -4.334 -15.219 1.00 0.00 9 THR A C 11
ATOM 18639 O O . THR A 1 9 ? -8.029 -4.000 -16.334 1.00 0.00 9 THR A O 11
ATOM 18650 N N . GLY A 1 10 ? -7.374 -5.589 -14.891 1.00 0.00 10 GLY A N 11
ATOM 18651 C CA . GLY A 1 10 ? -7.560 -6.650 -15.845 1.00 0.00 10 GLY A CA 11
ATOM 18652 C C . GLY A 1 10 ? -9.025 -6.926 -16.057 1.00 0.00 10 GLY A C 11
ATOM 18653 O O . GLY A 1 10 ? -9.505 -6.948 -17.187 1.00 0.00 10 GLY A O 11
ATOM 18657 N N . ASP A 1 11 ? -9.735 -7.138 -14.961 1.00 0.00 11 ASP A N 11
ATOM 18658 C CA . ASP A 1 11 ? -11.174 -7.362 -15.000 1.00 0.00 11 ASP A CA 11
ATOM 18659 C C . ASP A 1 11 ? -11.904 -6.178 -15.629 1.00 0.00 11 ASP A C 11
ATOM 18660 O O . ASP A 1 11 ? -12.852 -6.362 -16.398 1.00 0.00 11 ASP A O 11
ATOM 18669 N N . GLU A 1 12 ? -11.457 -4.959 -15.309 1.00 0.00 12 GLU A N 11
ATOM 18670 C CA . GLU A 1 12 ? -12.032 -3.756 -15.917 1.00 0.00 12 GLU A CA 11
ATOM 18671 C C . GLU A 1 12 ? -11.808 -3.773 -17.421 1.00 0.00 12 GLU A C 11
ATOM 18672 O O . GLU A 1 12 ? -12.700 -3.435 -18.199 1.00 0.00 12 GLU A O 11
ATOM 18684 N N . LEU A 1 13 ? -10.607 -4.173 -17.821 1.00 0.00 13 LEU A N 11
ATOM 18685 C CA . LEU A 1 13 ? -10.264 -4.294 -19.228 1.00 0.00 13 LEU A CA 11
ATOM 18686 C C . LEU A 1 13 ? -11.177 -5.302 -19.918 1.00 0.00 13 LEU A C 11
ATOM 18687 O O . LEU A 1 13 ? -11.658 -5.054 -21.018 1.00 0.00 13 LEU A O 11
ATOM 18703 N N . VAL A 1 14 ? -11.416 -6.430 -19.263 1.00 0.00 14 VAL A N 11
ATOM 18704 C CA . VAL A 1 14 ? -12.309 -7.454 -19.801 1.00 0.00 14 VAL A CA 11
ATOM 18705 C C . VAL A 1 14 ? -13.715 -6.883 -19.987 1.00 0.00 14 VAL A C 11
ATOM 18706 O O . VAL A 1 14 ? -14.343 -7.075 -21.031 1.00 0.00 14 VAL A O 11
ATOM 18719 N N . GLN A 1 15 ? -14.197 -6.180 -18.968 1.00 0.00 15 GLN A N 11
ATOM 18720 C CA . GLN A 1 15 ? -15.513 -5.547 -19.029 1.00 0.00 15 GLN A CA 11
ATOM 18721 C C . GLN A 1 15 ? -15.606 -4.581 -20.203 1.00 0.00 15 GLN A C 11
ATOM 18722 O O . GLN A 1 15 ? -16.566 -4.626 -20.970 1.00 0.00 15 GLN A O 11
ATOM 18736 N N . ALA A 1 16 ? -14.594 -3.741 -20.363 1.00 0.00 16 ALA A N 11
ATOM 18737 C CA . ALA A 1 16 ? -14.567 -2.774 -21.457 1.00 0.00 16 ALA A CA 11
ATOM 18738 C C . ALA A 1 16 ? -14.427 -3.475 -22.804 1.00 0.00 16 ALA A C 11
ATOM 18739 O O . ALA A 1 16 ? -15.016 -3.053 -23.796 1.00 0.00 16 ALA A O 11
ATOM 18746 N N . PHE A 1 17 ? -13.650 -4.550 -22.829 1.00 0.00 17 PHE A N 11
ATOM 18747 C CA . PHE A 1 17 ? -13.454 -5.331 -24.045 1.00 0.00 17 PHE A CA 11
ATOM 18748 C C . PHE A 1 17 ? -14.775 -5.962 -24.475 1.00 0.00 17 PHE A C 11
ATOM 18749 O O . PHE A 1 17 ? -15.100 -6.010 -25.665 1.00 0.00 17 PHE A O 11
ATOM 18766 N N . GLN A 1 18 ? -15.534 -6.438 -23.498 1.00 0.00 18 GLN A N 11
ATOM 18767 C CA . GLN A 1 18 ? -16.841 -7.014 -23.749 1.00 0.00 18 GLN A CA 11
ATOM 18768 C C . GLN A 1 18 ? -17.760 -5.960 -24.356 1.00 0.00 18 GLN A C 11
ATOM 18769 O O . GLN A 1 18 ? -18.498 -6.231 -25.303 1.00 0.00 18 GLN A O 11
ATOM 18783 N N . ARG A 1 19 ? -17.682 -4.748 -23.816 1.00 0.00 19 ARG A N 11
ATOM 18784 C CA . ARG A 1 19 ? -18.478 -3.628 -24.304 1.00 0.00 19 ARG A CA 11
ATOM 18785 C C . ARG A 1 19 ? -18.043 -3.248 -25.711 1.00 0.00 19 ARG A C 11
ATOM 18786 O O . ARG A 1 19 ? -18.863 -2.860 -26.543 1.00 0.00 19 ARG A O 11
ATOM 18807 N N . LEU A 1 20 ? -16.745 -3.379 -25.973 1.00 0.00 20 LEU A N 11
ATOM 18808 C CA . LEU A 1 20 ? -16.182 -3.070 -27.278 1.00 0.00 20 LEU A CA 11
ATOM 18809 C C . LEU A 1 20 ? -16.778 -3.990 -28.332 1.00 0.00 20 LEU A C 11
ATOM 18810 O O . LEU A 1 20 ? -17.073 -3.564 -29.445 1.00 0.00 20 LEU A O 11
ATOM 18826 N N . ARG A 1 21 ? -16.963 -5.260 -27.966 1.00 0.00 21 ARG A N 11
ATOM 18827 C CA . ARG A 1 21 ? -17.543 -6.235 -28.878 1.00 0.00 21 ARG A CA 11
ATOM 18828 C C . ARG A 1 21 ? -18.973 -5.854 -29.219 1.00 0.00 21 ARG A C 11
ATOM 18829 O O . ARG A 1 21 ? -19.374 -5.906 -30.378 1.00 0.00 21 ARG A O 11
ATOM 18850 N N . GLU A 1 22 ? -19.727 -5.442 -28.205 1.00 0.00 22 GLU A N 11
ATOM 18851 C CA . GLU A 1 22 ? -21.119 -5.062 -28.397 1.00 0.00 22 GLU A CA 11
ATOM 18852 C C . GLU A 1 22 ? -21.213 -3.890 -29.359 1.00 0.00 22 GLU A C 11
ATOM 18853 O O . GLU A 1 22 ? -21.974 -3.927 -30.324 1.00 0.00 22 GLU A O 11
ATOM 18865 N N . ILE A 1 23 ? -20.440 -2.852 -29.089 1.00 0.00 23 ILE A N 11
ATOM 18866 C CA . ILE A 1 23 ? -20.363 -1.691 -29.967 1.00 0.00 23 ILE A CA 11
ATOM 18867 C C . ILE A 1 23 ? -19.945 -2.099 -31.394 1.00 0.00 23 ILE A C 11
ATOM 18868 O O . ILE A 1 23 ? -20.431 -1.538 -32.384 1.00 0.00 23 ILE A O 11
ATOM 18884 N N . PHE A 1 24 ? -19.063 -3.085 -31.478 1.00 0.00 24 PHE A N 11
ATOM 18885 C CA . PHE A 1 24 ? -18.549 -3.549 -32.759 1.00 0.00 24 PHE A CA 11
ATOM 18886 C C . PHE A 1 24 ? -19.647 -4.236 -33.566 1.00 0.00 24 PHE A C 11
ATOM 18887 O O . PHE A 1 24 ? -19.828 -3.952 -34.751 1.00 0.00 24 PHE A O 11
ATOM 18904 N N . ASP A 1 25 ? -20.380 -5.136 -32.914 1.00 0.00 25 ASP A N 11
ATOM 18905 C CA . ASP A 1 25 ? -21.488 -5.850 -33.565 1.00 0.00 25 ASP A CA 11
ATOM 18906 C C . ASP A 1 25 ? -22.560 -4.878 -34.045 1.00 0.00 25 ASP A C 11
ATOM 18907 O O . ASP A 1 25 ? -23.295 -5.165 -34.993 1.00 0.00 25 ASP A O 11
ATOM 18916 N N . LYS A 1 26 ? -22.632 -3.723 -33.403 1.00 0.00 26 LYS A N 11
ATOM 18917 C CA . LYS A 1 26 ? -23.605 -2.701 -33.766 1.00 0.00 26 LYS A CA 11
ATOM 18918 C C . LYS A 1 26 ? -23.027 -1.724 -34.793 1.00 0.00 26 LYS A C 11
ATOM 18919 O O . LYS A 1 26 ? -23.707 -0.788 -35.221 1.00 0.00 26 LYS A O 11
ATOM 18938 N N . GLY A 1 27 ? -21.771 -1.955 -35.190 1.00 0.00 27 GLY A N 11
ATOM 18939 C CA . GLY A 1 27 ? -21.111 -1.102 -36.174 1.00 0.00 27 GLY A CA 11
ATOM 18940 C C . GLY A 1 27 ? -21.076 0.370 -35.791 1.00 0.00 27 GLY A C 11
ATOM 18941 O O . GLY A 1 27 ? -21.071 1.234 -36.664 1.00 0.00 27 GLY A O 11
ATOM 18945 N N . ASP A 1 28 ? -21.063 0.662 -34.506 1.00 0.00 28 ASP A N 11
ATOM 18946 C CA . ASP A 1 28 ? -21.105 2.049 -34.062 1.00 0.00 28 ASP A CA 11
ATOM 18947 C C . ASP A 1 28 ? -19.693 2.616 -33.911 1.00 0.00 28 ASP A C 11
ATOM 18948 O O . ASP A 1 28 ? -19.094 2.544 -32.837 1.00 0.00 28 ASP A O 11
ATOM 18957 N N . ASP A 1 29 ? -19.158 3.146 -35.013 1.00 0.00 29 ASP A N 11
ATOM 18958 C CA . ASP A 1 29 ? -17.802 3.736 -35.045 1.00 0.00 29 ASP A CA 11
ATOM 18959 C C . ASP A 1 29 ? -17.620 4.828 -34.001 1.00 0.00 29 ASP A C 11
ATOM 18960 O O . ASP A 1 29 ? -16.525 4.999 -33.459 1.00 0.00 29 ASP A O 11
ATOM 18969 N N . ASP A 1 30 ? -18.689 5.539 -33.699 1.00 0.00 30 ASP A N 11
ATOM 18970 C CA . ASP A 1 30 ? -18.611 6.659 -32.771 1.00 0.00 30 ASP A CA 11
ATOM 18971 C C . ASP A 1 30 ? -18.328 6.188 -31.367 1.00 0.00 30 ASP A C 11
ATOM 18972 O O . ASP A 1 30 ? -17.415 6.683 -30.704 1.00 0.00 30 ASP A O 11
ATOM 18981 N N . SER A 1 31 ? -19.087 5.215 -30.917 1.00 0.00 31 SER A N 11
ATOM 18982 C CA . SER A 1 31 ? -18.924 4.693 -29.588 1.00 0.00 31 SER A CA 11
ATOM 18983 C C . SER A 1 31 ? -17.681 3.812 -29.521 1.00 0.00 31 SER A C 11
ATOM 18984 O O . SER A 1 31 ? -16.993 3.771 -28.504 1.00 0.00 31 SER A O 11
ATOM 18992 N N . LEU A 1 32 ? -17.382 3.135 -30.632 1.00 0.00 32 LEU A N 11
ATOM 18993 C CA . LEU A 1 32 ? -16.237 2.233 -30.717 1.00 0.00 32 LEU A CA 11
ATOM 18994 C C . LEU A 1 32 ? -14.943 2.980 -30.465 1.00 0.00 32 LEU A C 11
ATOM 18995 O O . LEU A 1 32 ? -14.074 2.495 -29.752 1.00 0.00 32 LEU A O 11
ATOM 19011 N N . GLU A 1 33 ? -14.831 4.166 -31.032 1.00 0.00 33 GLU A N 11
ATOM 19012 C CA . GLU A 1 33 ? -13.635 4.969 -30.868 1.00 0.00 33 GLU A CA 11
ATOM 19013 C C . GLU A 1 33 ? -13.504 5.457 -29.424 1.00 0.00 33 GLU A C 11
ATOM 19014 O O . GLU A 1 33 ? -12.417 5.446 -28.851 1.00 0.00 33 GLU A O 11
ATOM 19026 N N . GLN A 1 34 ? -14.627 5.848 -28.830 1.00 0.00 34 GLN A N 11
ATOM 19027 C CA . GLN A 1 34 ? -14.629 6.352 -27.459 1.00 0.00 34 GLN A CA 11
ATOM 19028 C C . GLN A 1 34 ? -14.262 5.241 -26.483 1.00 0.00 34 GLN A C 11
ATOM 19029 O O . GLN A 1 34 ? -13.448 5.432 -25.578 1.00 0.00 34 GLN A O 11
ATOM 19043 N N . VAL A 1 35 ? -14.857 4.076 -26.688 1.00 0.00 35 VAL A N 11
ATOM 19044 C CA . VAL A 1 35 ? -14.586 2.914 -25.857 1.00 0.00 35 VAL A CA 11
ATOM 19045 C C . VAL A 1 35 ? -13.146 2.432 -26.070 1.00 0.00 35 VAL A C 11
ATOM 19046 O O . VAL A 1 35 ? -12.481 1.989 -25.131 1.00 0.00 35 VAL A O 11
ATOM 19059 N N . LEU A 1 36 ? -12.667 2.555 -27.304 1.00 0.00 36 LEU A N 11
ATOM 19060 C CA . LEU A 1 36 ? -11.321 2.129 -27.663 1.00 0.00 36 LEU A CA 11
ATOM 19061 C C . LEU A 1 36 ? -10.275 2.910 -26.875 1.00 0.00 36 LEU A C 11
ATOM 19062 O O . LEU A 1 36 ? -9.250 2.356 -26.468 1.00 0.00 36 LEU A O 11
ATOM 19078 N N . GLU A 1 37 ? -10.545 4.190 -26.648 1.00 0.00 37 GLU A N 11
ATOM 19079 C CA . GLU A 1 37 ? -9.626 5.049 -25.917 1.00 0.00 37 GLU A CA 11
ATOM 19080 C C . GLU A 1 37 ? -9.559 4.631 -24.459 1.00 0.00 37 GLU A C 11
ATOM 19081 O O . GLU A 1 37 ? -8.485 4.599 -23.860 1.00 0.00 37 GLU A O 11
ATOM 19093 N N . GLU A 1 38 ? -10.715 4.285 -23.902 1.00 0.00 38 GLU A N 11
ATOM 19094 C CA . GLU A 1 38 ? -10.801 3.849 -22.519 1.00 0.00 38 GLU A CA 11
ATOM 19095 C C . GLU A 1 38 ? -10.008 2.563 -22.341 1.00 0.00 38 GLU A C 11
ATOM 19096 O O . GLU A 1 38 ? -9.262 2.397 -21.373 1.00 0.00 38 GLU A O 11
ATOM 19108 N N . ILE A 1 39 ? -10.162 1.672 -23.307 1.00 0.00 39 ILE A N 11
ATOM 19109 C CA . ILE A 1 39 ? -9.475 0.395 -23.301 1.00 0.00 39 ILE A CA 11
ATOM 19110 C C . ILE A 1 39 ? -7.970 0.594 -23.432 1.00 0.00 39 ILE A C 11
ATOM 19111 O O . ILE A 1 39 ? -7.196 0.011 -22.680 1.00 0.00 39 ILE A O 11
ATOM 19127 N N . GLU A 1 40 ? -7.569 1.433 -24.378 1.00 0.00 40 GLU A N 11
ATOM 19128 C CA . GLU A 1 40 ? -6.159 1.731 -24.613 1.00 0.00 40 GLU A CA 11
ATOM 19129 C C . GLU A 1 40 ? -5.500 2.272 -23.339 1.00 0.00 40 GLU A C 11
ATOM 19130 O O . GLU A 1 40 ? -4.390 1.868 -22.986 1.00 0.00 40 GLU A O 11
ATOM 19142 N N . GLU A 1 41 ? -6.195 3.152 -22.632 1.00 0.00 41 GLU A N 11
ATOM 19143 C CA . GLU A 1 41 ? -5.664 3.699 -21.393 1.00 0.00 41 GLU A CA 11
ATOM 19144 C C . GLU A 1 41 ? -5.597 2.629 -20.305 1.00 0.00 41 GLU A C 11
ATOM 19145 O O . GLU A 1 41 ? -4.676 2.625 -19.487 1.00 0.00 41 GLU A O 11
ATOM 19157 N N . LEU A 1 42 ? -6.562 1.706 -20.310 1.00 0.00 42 LEU A N 11
ATOM 19158 C CA . LEU A 1 42 ? -6.584 0.611 -19.346 1.00 0.00 42 LEU A CA 11
ATOM 19159 C C . LEU A 1 42 ? -5.390 -0.299 -19.566 1.00 0.00 42 LEU A C 11
ATOM 19160 O O . LEU A 1 42 ? -4.837 -0.856 -18.617 1.00 0.00 42 LEU A O 11
ATOM 19176 N N . ILE A 1 43 ? -4.996 -0.445 -20.830 1.00 0.00 43 ILE A N 11
ATOM 19177 C CA . ILE A 1 43 ? -3.866 -1.284 -21.191 1.00 0.00 43 ILE A CA 11
ATOM 19178 C C . ILE A 1 43 ? -2.611 -0.771 -20.517 1.00 0.00 43 ILE A C 11
ATOM 19179 O O . ILE A 1 43 ? -1.863 -1.538 -19.915 1.00 0.00 43 ILE A O 11
ATOM 19195 N N . GLN A 1 44 ? -2.406 0.534 -20.596 1.00 0.00 44 GLN A N 11
ATOM 19196 C CA . GLN A 1 44 ? -1.239 1.170 -20.002 1.00 0.00 44 GLN A CA 11
ATOM 19197 C C . GLN A 1 44 ? -1.238 0.997 -18.482 1.00 0.00 44 GLN A C 11
ATOM 19198 O O . GLN A 1 44 ? -0.214 0.676 -17.885 1.00 0.00 44 GLN A O 11
ATOM 19212 N N . LYS A 1 45 ? -2.405 1.179 -17.871 1.00 0.00 45 LYS A N 11
ATOM 19213 C CA . LYS A 1 45 ? -2.552 1.070 -16.417 1.00 0.00 45 LYS A CA 11
ATOM 19214 C C . LYS A 1 45 ? -2.293 -0.359 -15.937 1.00 0.00 45 LYS A C 11
ATOM 19215 O O . LYS A 1 45 ? -1.720 -0.575 -14.871 1.00 0.00 45 LYS A O 11
ATOM 19234 N N . HIS A 1 46 ? -2.704 -1.324 -16.738 1.00 0.00 46 HIS A N 11
ATOM 19235 C CA . HIS A 1 46 ? -2.549 -2.729 -16.397 1.00 0.00 46 HIS A CA 11
ATOM 19236 C C . HIS A 1 46 ? -1.107 -3.162 -16.649 1.00 0.00 46 HIS A C 11
ATOM 19237 O O . HIS A 1 46 ? -0.503 -3.869 -15.843 1.00 0.00 46 HIS A O 11
ATOM 19251 N N . ARG A 1 47 ? -0.573 -2.725 -17.786 1.00 0.00 47 ARG A N 11
ATOM 19252 C CA . ARG A 1 47 ? 0.799 -3.024 -18.194 1.00 0.00 47 ARG A CA 11
ATOM 19253 C C . ARG A 1 47 ? 1.827 -2.493 -17.187 1.00 0.00 47 ARG A C 11
ATOM 19254 O O . ARG A 1 47 ? 2.768 -3.201 -16.822 1.00 0.00 47 ARG A O 11
ATOM 19275 N N . GLN A 1 48 ? 1.623 -1.267 -16.722 1.00 0.00 48 GLN A N 11
ATOM 19276 C CA . GLN A 1 48 ? 2.575 -0.619 -15.824 1.00 0.00 48 GLN A CA 11
ATOM 19277 C C . GLN A 1 48 ? 2.818 -1.401 -14.546 1.00 0.00 48 GLN A C 11
ATOM 19278 O O . GLN A 1 48 ? 3.966 -1.572 -14.134 1.00 0.00 48 GLN A O 11
ATOM 19292 N N . LEU A 1 49 ? 1.764 -1.917 -13.938 1.00 0.00 49 LEU A N 11
ATOM 19293 C CA . LEU A 1 49 ? 1.890 -2.639 -12.677 1.00 0.00 49 LEU A CA 11
ATOM 19294 C C . LEU A 1 49 ? 2.729 -3.907 -12.834 1.00 0.00 49 LEU A C 11
ATOM 19295 O O . LEU A 1 49 ? 3.384 -4.359 -11.881 1.00 0.00 49 LEU A O 11
ATOM 19311 N N . PHE A 1 50 ? 2.713 -4.475 -14.027 1.00 0.00 50 PHE A N 11
ATOM 19312 C CA . PHE A 1 50 ? 3.479 -5.674 -14.307 1.00 0.00 50 PHE A CA 11
ATOM 19313 C C . PHE A 1 50 ? 4.958 -5.337 -14.536 1.00 0.00 50 PHE A C 11
ATOM 19314 O O . PHE A 1 50 ? 5.848 -6.071 -14.096 1.00 0.00 50 PHE A O 11
ATOM 19331 N N . ASP A 1 51 ? 5.210 -4.198 -15.180 1.00 0.00 51 ASP A N 11
ATOM 19332 C CA . ASP A 1 51 ? 6.580 -3.807 -15.543 1.00 0.00 51 ASP A CA 11
ATOM 19333 C C . ASP A 1 51 ? 7.331 -3.230 -14.357 1.00 0.00 51 ASP A C 11
ATOM 19334 O O . ASP A 1 51 ? 8.560 -3.282 -14.312 1.00 0.00 51 ASP A O 11
ATOM 19343 N N . ASN A 1 52 ? 6.587 -2.659 -13.416 1.00 0.00 52 ASN A N 11
ATOM 19344 C CA . ASN A 1 52 ? 7.165 -2.035 -12.212 1.00 0.00 52 ASN A CA 11
ATOM 19345 C C . ASN A 1 52 ? 8.229 -2.903 -11.538 1.00 0.00 52 ASN A C 11
ATOM 19346 O O . ASN A 1 52 ? 9.346 -2.449 -11.301 1.00 0.00 52 ASN A O 11
ATOM 19357 N N . ARG A 1 53 ? 7.892 -4.150 -11.247 1.00 0.00 53 ARG A N 11
ATOM 19358 C CA . ARG A 1 53 ? 8.824 -5.029 -10.519 1.00 0.00 53 ARG A CA 11
ATOM 19359 C C . ARG A 1 53 ? 8.742 -6.480 -10.959 1.00 0.00 53 ARG A C 11
ATOM 19360 O O . ARG A 1 53 ? 9.617 -7.274 -10.613 1.00 0.00 53 ARG A O 11
ATOM 19381 N N . GLN A 1 54 ? 7.700 -6.824 -11.728 1.00 0.00 54 GLN A N 11
ATOM 19382 C CA . GLN A 1 54 ? 7.462 -8.215 -12.156 1.00 0.00 54 GLN A CA 11
ATOM 19383 C C . GLN A 1 54 ? 7.120 -9.104 -10.951 1.00 0.00 54 GLN A C 11
ATOM 19384 O O . GLN A 1 54 ? 7.474 -8.797 -9.815 1.00 0.00 54 GLN A O 11
ATOM 19398 N N . GLU A 1 55 ? 6.427 -10.198 -11.202 1.00 0.00 55 GLU A N 11
ATOM 19399 C CA . GLU A 1 55 ? 6.030 -11.113 -10.131 1.00 0.00 55 GLU A CA 11
ATOM 19400 C C . GLU A 1 55 ? 6.038 -12.543 -10.632 1.00 0.00 55 GLU A C 11
ATOM 19401 O O . GLU A 1 55 ? 5.292 -13.390 -10.131 1.00 0.00 55 GLU A O 11
ATOM 19413 N N . ALA A 1 56 ? 6.907 -12.802 -11.614 1.00 0.00 56 ALA A N 11
ATOM 19414 C CA . ALA A 1 56 ? 7.048 -14.119 -12.242 1.00 0.00 56 ALA A CA 11
ATOM 19415 C C . ALA A 1 56 ? 5.780 -14.522 -12.989 1.00 0.00 56 ALA A C 11
ATOM 19416 O O . ALA A 1 56 ? 5.692 -14.338 -14.207 1.00 0.00 56 ALA A O 11
ATOM 19423 N N . ALA A 1 57 ? 4.801 -15.046 -12.241 1.00 0.00 57 ALA A N 11
ATOM 19424 C CA . ALA A 1 57 ? 3.514 -15.494 -12.779 1.00 0.00 57 ALA A CA 11
ATOM 19425 C C . ALA A 1 57 ? 3.677 -16.614 -13.809 1.00 0.00 57 ALA A C 11
ATOM 19426 O O . ALA A 1 57 ? 3.550 -17.799 -13.478 1.00 0.00 57 ALA A O 11
ATOM 19433 N N . ASP A 1 58 ? 3.985 -16.237 -15.039 1.00 0.00 58 ASP A N 11
ATOM 19434 C CA . ASP A 1 58 ? 4.144 -17.185 -16.126 1.00 0.00 58 ASP A CA 11
ATOM 19435 C C . ASP A 1 58 ? 4.740 -16.475 -17.339 1.00 0.00 58 ASP A C 11
ATOM 19436 O O . ASP A 1 58 ? 4.312 -15.371 -17.688 1.00 0.00 58 ASP A O 11
ATOM 19445 N N . THR A 1 59 ? 5.722 -17.098 -17.973 1.00 0.00 59 THR A N 11
ATOM 19446 C CA . THR A 1 59 ? 6.383 -16.499 -19.122 1.00 0.00 59 THR A CA 11
ATOM 19447 C C . THR A 1 59 ? 5.485 -16.553 -20.355 1.00 0.00 59 THR A C 11
ATOM 19448 O O . THR A 1 59 ? 5.368 -15.573 -21.094 1.00 0.00 59 THR A O 11
ATOM 19459 N N . GLU A 1 60 ? 4.841 -17.691 -20.554 1.00 0.00 60 GLU A N 11
ATOM 19460 C CA . GLU A 1 60 ? 3.946 -17.888 -21.679 1.00 0.00 60 GLU A CA 11
ATOM 19461 C C . GLU A 1 60 ? 2.784 -16.901 -21.600 1.00 0.00 60 GLU A C 11
ATOM 19462 O O . GLU A 1 60 ? 2.366 -16.331 -22.610 1.00 0.00 60 GLU A O 11
ATOM 19474 N N . ALA A 1 61 ? 2.284 -16.691 -20.388 1.00 0.00 61 ALA A N 11
ATOM 19475 C CA . ALA A 1 61 ? 1.207 -15.739 -20.157 1.00 0.00 61 ALA A CA 11
ATOM 19476 C C . ALA A 1 61 ? 1.650 -14.333 -20.537 1.00 0.00 61 ALA A C 11
ATOM 19477 O O . ALA A 1 61 ? 0.913 -13.597 -21.191 1.00 0.00 61 ALA A O 11
ATOM 19484 N N . ALA A 1 62 ? 2.865 -13.967 -20.129 1.00 0.00 62 ALA A N 11
ATOM 19485 C CA . ALA A 1 62 ? 3.424 -12.662 -20.456 1.00 0.00 62 ALA A CA 11
ATOM 19486 C C . ALA A 1 62 ? 3.617 -12.520 -21.963 1.00 0.00 62 ALA A C 11
ATOM 19487 O O . ALA A 1 62 ? 3.366 -11.457 -22.533 1.00 0.00 62 ALA A O 11
ATOM 19494 N N . LYS A 1 63 ? 4.061 -13.600 -22.603 1.00 0.00 63 LYS A N 11
ATOM 19495 C CA . LYS A 1 63 ? 4.242 -13.614 -24.051 1.00 0.00 63 LYS A CA 11
ATOM 19496 C C . LYS A 1 63 ? 2.918 -13.387 -24.764 1.00 0.00 63 LYS A C 11
ATOM 19497 O O . LYS A 1 63 ? 2.848 -12.607 -25.714 1.00 0.00 63 LYS A O 11
ATOM 19516 N N . GLN A 1 64 ? 1.869 -14.058 -24.297 1.00 0.00 64 GLN A N 11
ATOM 19517 C CA . GLN A 1 64 ? 0.528 -13.870 -24.856 1.00 0.00 64 GLN A CA 11
ATOM 19518 C C . GLN A 1 64 ? 0.060 -12.447 -24.604 1.00 0.00 64 GLN A C 11
ATOM 19519 O O . GLN A 1 64 ? -0.691 -11.875 -25.391 1.00 0.00 64 GLN A O 11
ATOM 19533 N N . GLY A 1 65 ? 0.528 -11.889 -23.501 1.00 0.00 65 GLY A N 11
ATOM 19534 C CA . GLY A 1 65 ? 0.184 -10.535 -23.148 1.00 0.00 65 GLY A CA 11
ATOM 19535 C C . GLY A 1 65 ? 0.709 -9.565 -24.175 1.00 0.00 65 GLY A C 11
ATOM 19536 O O . GLY A 1 65 ? -0.020 -8.692 -24.647 1.00 0.00 65 GLY A O 11
ATOM 19540 N N . ASP A 1 66 ? 1.979 -9.730 -24.533 1.00 0.00 66 ASP A N 11
ATOM 19541 C CA . ASP A 1 66 ? 2.601 -8.910 -25.569 1.00 0.00 66 ASP A CA 11
ATOM 19542 C C . ASP A 1 66 ? 1.918 -9.127 -26.909 1.00 0.00 66 ASP A C 11
ATOM 19543 O O . ASP A 1 66 ? 1.711 -8.181 -27.672 1.00 0.00 66 ASP A O 11
ATOM 19552 N N . GLN A 1 67 ? 1.555 -10.380 -27.188 1.00 0.00 67 GLN A N 11
ATOM 19553 C CA . GLN A 1 67 ? 0.878 -10.719 -28.438 1.00 0.00 67 GLN A CA 11
ATOM 19554 C C . GLN A 1 67 ? -0.456 -10.000 -28.536 1.00 0.00 67 GLN A C 11
ATOM 19555 O O . GLN A 1 67 ? -0.795 -9.444 -29.577 1.00 0.00 67 GLN A O 11
ATOM 19569 N N . TRP A 1 68 ? -1.194 -9.990 -27.436 1.00 0.00 68 TRP A N 11
ATOM 19570 C CA . TRP A 1 68 ? -2.509 -9.377 -27.405 1.00 0.00 68 TRP A CA 11
ATOM 19571 C C . TRP A 1 68 ? -2.393 -7.872 -27.627 1.00 0.00 68 TRP A C 11
ATOM 19572 O O . TRP A 1 68 ? -3.213 -7.274 -28.317 1.00 0.00 68 TRP A O 11
ATOM 19593 N N . VAL A 1 69 ? -1.349 -7.270 -27.057 1.00 0.00 69 VAL A N 11
ATOM 19594 C CA . VAL A 1 69 ? -1.127 -5.834 -27.206 1.00 0.00 69 VAL A CA 11
ATOM 19595 C C . VAL A 1 69 ? -0.862 -5.507 -28.665 1.00 0.00 69 VAL A C 11
ATOM 19596 O O . VAL A 1 69 ? -1.392 -4.536 -29.206 1.00 0.00 69 VAL A O 11
ATOM 19609 N N . GLN A 1 70 ? -0.058 -6.345 -29.307 1.00 0.00 70 GLN A N 11
ATOM 19610 C CA . GLN A 1 70 ? 0.274 -6.173 -30.692 1.00 0.00 70 GLN A CA 11
ATOM 19611 C C . GLN A 1 70 ? -0.967 -6.363 -31.556 1.00 0.00 70 GLN A C 11
ATOM 19612 O O . GLN A 1 70 ? -1.219 -5.588 -32.472 1.00 0.00 70 GLN A O 11
ATOM 19626 N N . LEU A 1 71 ? -1.748 -7.388 -31.241 1.00 0.00 71 LEU A N 11
ATOM 19627 C CA . LEU A 1 71 ? -2.982 -7.670 -31.963 1.00 0.00 71 LEU A CA 11
ATOM 19628 C C . LEU A 1 71 ? -3.970 -6.521 -31.803 1.00 0.00 71 LEU A C 11
ATOM 19629 O O . LEU A 1 71 ? -4.632 -6.127 -32.758 1.00 0.00 71 LEU A O 11
ATOM 19645 N N . PHE A 1 72 ? -4.056 -5.983 -30.590 1.00 0.00 72 PHE A N 11
ATOM 19646 C CA . PHE A 1 72 ? -4.939 -4.857 -30.316 1.00 0.00 72 PHE A CA 11
ATOM 19647 C C . PHE A 1 72 ? -4.455 -3.635 -31.071 1.00 0.00 72 PHE A C 11
ATOM 19648 O O . PHE A 1 72 ? -5.250 -2.852 -31.580 1.00 0.00 72 PHE A O 11
ATOM 19665 N N . GLN A 1 73 ? -3.144 -3.478 -31.131 1.00 0.00 73 GLN A N 11
ATOM 19666 C CA . GLN A 1 73 ? -2.533 -2.392 -31.851 1.00 0.00 73 GLN A CA 11
ATOM 19667 C C . GLN A 1 73 ? -2.883 -2.500 -33.341 1.00 0.00 73 GLN A C 11
ATOM 19668 O O . GLN A 1 73 ? -3.242 -1.513 -33.975 1.00 0.00 73 GLN A O 11
ATOM 19682 N N . ARG A 1 74 ? -2.794 -3.720 -33.877 1.00 0.00 74 ARG A N 11
ATOM 19683 C CA . ARG A 1 74 ? -3.163 -3.987 -35.273 1.00 0.00 74 ARG A CA 11
ATOM 19684 C C . ARG A 1 74 ? -4.653 -3.722 -35.479 1.00 0.00 74 ARG A C 11
ATOM 19685 O O . ARG A 1 74 ? -5.071 -3.192 -36.510 1.00 0.00 74 ARG A O 11
ATOM 19706 N N . PHE A 1 75 ? -5.439 -4.102 -34.482 1.00 0.00 75 PHE A N 11
ATOM 19707 C CA . PHE A 1 75 ? -6.876 -3.869 -34.486 1.00 0.00 75 PHE A CA 11
ATOM 19708 C C . PHE A 1 75 ? -7.145 -2.369 -34.540 1.00 0.00 75 PHE A C 11
ATOM 19709 O O . PHE A 1 75 ? -7.951 -1.892 -35.338 1.00 0.00 75 PHE A O 11
ATOM 19726 N N . ARG A 1 76 ? -6.447 -1.636 -33.689 1.00 0.00 76 ARG A N 11
ATOM 19727 C CA . ARG A 1 76 ? -6.553 -0.192 -33.630 1.00 0.00 76 ARG A CA 11
ATOM 19728 C C . ARG A 1 76 ? -6.157 0.434 -34.969 1.00 0.00 76 ARG A C 11
ATOM 19729 O O . ARG A 1 76 ? -6.839 1.329 -35.465 1.00 0.00 76 ARG A O 11
ATOM 19750 N N . GLU A 1 77 ? -5.059 -0.058 -35.554 1.00 0.00 77 GLU A N 11
ATOM 19751 C CA . GLU A 1 77 ? -4.574 0.449 -36.838 1.00 0.00 77 GLU A CA 11
ATOM 19752 C C . GLU A 1 77 ? -5.595 0.215 -37.936 1.00 0.00 77 GLU A C 11
ATOM 19753 O O . GLU A 1 77 ? -5.731 1.025 -38.855 1.00 0.00 77 GLU A O 11
ATOM 19765 N N . ALA A 1 78 ? -6.317 -0.890 -37.840 1.00 0.00 78 ALA A N 11
ATOM 19766 C CA . ALA A 1 78 ? -7.325 -1.214 -38.822 1.00 0.00 78 ALA A CA 11
ATOM 19767 C C . ALA A 1 78 ? -8.448 -0.189 -38.775 1.00 0.00 78 ALA A C 11
ATOM 19768 O O . ALA A 1 78 ? -8.934 0.247 -39.814 1.00 0.00 78 ALA A O 11
ATOM 19775 N N . ILE A 1 79 ? -8.868 0.190 -37.557 1.00 0.00 79 ILE A N 11
ATOM 19776 C CA . ILE A 1 79 ? -9.871 1.245 -37.379 1.00 0.00 79 ILE A CA 11
ATOM 19777 C C . ILE A 1 79 ? -9.391 2.564 -37.988 1.00 0.00 79 ILE A C 11
ATOM 19778 O O . ILE A 1 79 ? -10.187 3.318 -38.556 1.00 0.00 79 ILE A O 11
ATOM 19794 N N . ASP A 1 80 ? -8.090 2.829 -37.895 1.00 0.00 80 ASP A N 11
ATOM 19795 C CA . ASP A 1 80 ? -7.517 4.034 -38.502 1.00 0.00 80 ASP A CA 11
ATOM 19796 C C . ASP A 1 80 ? -7.717 3.997 -40.007 1.00 0.00 80 ASP A C 11
ATOM 19797 O O . ASP A 1 80 ? -7.983 5.022 -40.639 1.00 0.00 80 ASP A O 11
ATOM 19806 N N . LYS A 1 81 ? -7.600 2.810 -40.570 1.00 0.00 81 LYS A N 11
ATOM 19807 C CA . LYS A 1 81 ? -7.765 2.610 -42.003 1.00 0.00 81 LYS A CA 11
ATOM 19808 C C . LYS A 1 81 ? -9.228 2.359 -42.380 1.00 0.00 81 LYS A C 11
ATOM 19809 O O . LYS A 1 81 ? -9.546 2.200 -43.558 1.00 0.00 81 LYS A O 11
ATOM 19828 N N . GLY A 1 82 ? -10.122 2.343 -41.388 1.00 0.00 82 GLY A N 11
ATOM 19829 C CA . GLY A 1 82 ? -11.525 2.053 -41.658 1.00 0.00 82 GLY A CA 11
ATOM 19830 C C . GLY A 1 82 ? -11.766 0.628 -42.128 1.00 0.00 82 GLY A C 11
ATOM 19831 O O . GLY A 1 82 ? -12.828 0.323 -42.677 1.00 0.00 82 GLY A O 11
ATOM 19835 N N . ASP A 1 83 ? -10.795 -0.247 -41.915 1.00 0.00 83 ASP A N 11
ATOM 19836 C CA . ASP A 1 83 ? -10.899 -1.609 -42.423 1.00 0.00 83 ASP A CA 11
ATOM 19837 C C . ASP A 1 83 ? -11.568 -2.540 -41.413 1.00 0.00 83 ASP A C 11
ATOM 19838 O O . ASP A 1 83 ? -10.905 -3.307 -40.707 1.00 0.00 83 ASP A O 11
ATOM 19847 N N . LYS A 1 84 ? -12.880 -2.413 -41.312 1.00 0.00 84 LYS A N 11
ATOM 19848 C CA . LYS A 1 84 ? -13.692 -3.280 -40.454 1.00 0.00 84 LYS A CA 11
ATOM 19849 C C . LYS A 1 84 ? -13.535 -4.762 -40.795 1.00 0.00 84 LYS A C 11
ATOM 19850 O O . LYS A 1 84 ? -13.773 -5.625 -39.948 1.00 0.00 84 LYS A O 11
ATOM 19869 N N . ASP A 1 85 ? -13.123 -5.053 -42.017 1.00 0.00 85 ASP A N 11
ATOM 19870 C CA . ASP A 1 85 ? -12.935 -6.433 -42.452 1.00 0.00 85 ASP A CA 11
ATOM 19871 C C . ASP A 1 85 ? -11.857 -7.105 -41.606 1.00 0.00 85 ASP A C 11
ATOM 19872 O O . ASP A 1 85 ? -12.019 -8.245 -41.155 1.00 0.00 85 ASP A O 11
ATOM 19881 N N . SER A 1 86 ? -10.760 -6.385 -41.386 1.00 0.00 86 SER A N 11
ATOM 19882 C CA . SER A 1 86 ? -9.671 -6.876 -40.555 1.00 0.00 86 SER A CA 11
ATOM 19883 C C . SER A 1 86 ? -10.098 -6.921 -39.102 1.00 0.00 86 SER A C 11
ATOM 19884 O O . SER A 1 86 ? -9.661 -7.785 -38.344 1.00 0.00 86 SER A O 11
ATOM 19892 N N . LEU A 1 87 ? -10.977 -5.996 -38.722 1.00 0.00 87 LEU A N 11
ATOM 19893 C CA . LEU A 1 87 ? -11.433 -5.893 -37.347 1.00 0.00 87 LEU A CA 11
ATOM 19894 C C . LEU A 1 87 ? -12.116 -7.170 -36.906 1.00 0.00 87 LEU A C 11
ATOM 19895 O O . LEU A 1 87 ? -11.886 -7.642 -35.808 1.00 0.00 87 LEU A O 11
ATOM 19911 N N . GLU A 1 88 ? -12.941 -7.733 -37.775 1.00 0.00 88 GLU A N 11
ATOM 19912 C CA . GLU A 1 88 ? -13.656 -8.963 -37.459 1.00 0.00 88 GLU A CA 11
ATOM 19913 C C . GLU A 1 88 ? -12.682 -10.098 -37.122 1.00 0.00 88 GLU A C 11
ATOM 19914 O O . GLU A 1 88 ? -12.849 -10.797 -36.117 1.00 0.00 88 GLU A O 11
ATOM 19926 N N . GLN A 1 89 ? -11.663 -10.265 -37.959 1.00 0.00 89 GLN A N 11
ATOM 19927 C CA . GLN A 1 89 ? -10.674 -11.321 -37.756 1.00 0.00 89 GLN A CA 11
ATOM 19928 C C . GLN A 1 89 ? -9.786 -11.031 -36.545 1.00 0.00 89 GLN A C 11
ATOM 19929 O O . GLN A 1 89 ? -9.556 -11.904 -35.705 1.00 0.00 89 GLN A O 11
ATOM 19943 N N . LEU A 1 90 ? -9.310 -9.796 -36.451 1.00 0.00 90 LEU A N 11
ATOM 19944 C CA . LEU A 1 90 ? -8.424 -9.395 -35.361 1.00 0.00 90 LEU A CA 11
ATOM 19945 C C . LEU A 1 90 ? -9.142 -9.436 -34.022 1.00 0.00 90 LEU A C 11
ATOM 19946 O O . LEU A 1 90 ? -8.551 -9.780 -33.008 1.00 0.00 90 LEU A O 11
ATOM 19962 N N . LEU A 1 91 ? -10.420 -9.108 -34.035 1.00 0.00 91 LEU A N 11
ATOM 19963 C CA . LEU A 1 91 ? -11.208 -9.113 -32.821 1.00 0.00 91 LEU A CA 11
ATOM 19964 C C . LEU A 1 91 ? -11.413 -10.540 -32.354 1.00 0.00 91 LEU A C 11
ATOM 19965 O O . LEU A 1 91 ? -11.354 -10.826 -31.164 1.00 0.00 91 LEU A O 11
ATOM 19981 N N . GLU A 1 92 ? -11.624 -11.439 -33.312 1.00 0.00 92 GLU A N 11
ATOM 19982 C CA . GLU A 1 92 ? -11.790 -12.853 -33.014 1.00 0.00 92 GLU A CA 11
ATOM 19983 C C . GLU A 1 92 ? -10.518 -13.384 -32.372 1.00 0.00 92 GLU A C 11
ATOM 19984 O O . GLU A 1 92 ? -10.560 -14.111 -31.378 1.00 0.00 92 GLU A O 11
ATOM 19996 N N . GLU A 1 93 ? -9.387 -13.004 -32.946 1.00 0.00 93 GLU A N 11
ATOM 19997 C CA . GLU A 1 93 ? -8.092 -13.392 -32.424 1.00 0.00 93 GLU A CA 11
ATOM 19998 C C . GLU A 1 93 ? -7.894 -12.798 -31.027 1.00 0.00 93 GLU A C 11
ATOM 19999 O O . GLU A 1 93 ? -7.379 -13.460 -30.129 1.00 0.00 93 GLU A O 11
ATOM 20011 N N . LEU A 1 94 ? -8.350 -11.559 -30.843 1.00 0.00 94 LEU A N 11
ATOM 20012 C CA . LEU A 1 94 ? -8.247 -10.890 -29.553 1.00 0.00 94 LEU A CA 11
ATOM 20013 C C . LEU A 1 94 ? -9.074 -11.624 -28.509 1.00 0.00 94 LEU A C 11
ATOM 20014 O O . LEU A 1 94 ? -8.623 -11.835 -27.385 1.00 0.00 94 LEU A O 11
ATOM 20030 N N . GLU A 1 95 ? -10.293 -12.004 -28.889 1.00 0.00 95 GLU A N 11
ATOM 20031 C CA . GLU A 1 95 ? -11.191 -12.736 -28.003 1.00 0.00 95 GLU A CA 11
ATOM 20032 C C . GLU A 1 95 ? -10.577 -14.073 -27.583 1.00 0.00 95 GLU A C 11
ATOM 20033 O O . GLU A 1 95 ? -10.586 -14.423 -26.405 1.00 0.00 95 GLU A O 11
ATOM 20045 N N . GLN A 1 96 ? -10.015 -14.795 -28.547 1.00 0.00 96 GLN A N 11
ATOM 20046 C CA . GLN A 1 96 ? -9.412 -16.104 -28.285 1.00 0.00 96 GLN A CA 11
ATOM 20047 C C . GLN A 1 96 ? -8.152 -15.969 -27.427 1.00 0.00 96 GLN A C 11
ATOM 20048 O O . GLN A 1 96 ? -7.895 -16.789 -26.545 1.00 0.00 96 GLN A O 11
ATOM 20062 N N . ALA A 1 97 ? -7.384 -14.930 -27.695 1.00 0.00 97 ALA A N 11
ATOM 20063 C CA . ALA A 1 97 ? -6.155 -14.675 -26.955 1.00 0.00 97 ALA A CA 11
ATOM 20064 C C . ALA A 1 97 ? -6.481 -14.262 -25.526 1.00 0.00 97 ALA A C 11
ATOM 20065 O O . ALA A 1 97 ? -5.835 -14.708 -24.579 1.00 0.00 97 ALA A O 11
ATOM 20072 N N . LEU A 1 98 ? -7.506 -13.435 -25.384 1.00 0.00 98 LEU A N 11
ATOM 20073 C CA . LEU A 1 98 ? -7.953 -12.978 -24.073 1.00 0.00 98 LEU A CA 11
ATOM 20074 C C . LEU A 1 98 ? -8.392 -14.165 -23.224 1.00 0.00 98 LEU A C 11
ATOM 20075 O O . LEU A 1 98 ? -8.067 -14.245 -22.033 1.00 0.00 98 LEU A O 11
ATOM 20091 N N . GLN A 1 99 ? -9.116 -15.088 -23.842 1.00 0.00 99 GLN A N 11
ATOM 20092 C CA . GLN A 1 99 ? -9.569 -16.288 -23.154 1.00 0.00 99 GLN A CA 11
ATOM 20093 C C . GLN A 1 99 ? -8.389 -17.129 -22.672 1.00 0.00 99 GLN A C 11
ATOM 20094 O O . GLN A 1 99 ? -8.437 -17.709 -21.583 1.00 0.00 99 GLN A O 11
ATOM 20108 N N . LYS A 1 100 ? -7.329 -17.195 -23.471 1.00 0.00 100 LYS A N 11
ATOM 20109 C CA . LYS A 1 100 ? -6.146 -17.964 -23.111 1.00 0.00 100 LYS A CA 11
ATOM 20110 C C . LYS A 1 100 ? -5.367 -17.282 -21.989 1.00 0.00 100 LYS A C 11
ATOM 20111 O O . LYS A 1 100 ? -4.932 -17.929 -21.034 1.00 0.00 100 LYS A O 11
ATOM 20130 N N . ILE A 1 101 ? -5.191 -15.969 -22.117 1.00 0.00 101 ILE A N 11
ATOM 20131 C CA . ILE A 1 101 ? -4.457 -15.191 -21.128 1.00 0.00 101 ILE A CA 11
ATOM 20132 C C . ILE A 1 101 ? -5.125 -15.256 -19.768 1.00 0.00 101 ILE A C 11
ATOM 20133 O O . ILE A 1 101 ? -4.457 -15.486 -18.761 1.00 0.00 101 ILE A O 11
ATOM 20149 N N . ARG A 1 102 ? -6.445 -15.071 -19.730 1.00 0.00 102 ARG A N 11
ATOM 20150 C CA . ARG A 1 102 ? -7.169 -15.137 -18.468 1.00 0.00 102 ARG A CA 11
ATOM 20151 C C . ARG A 1 102 ? -6.987 -16.480 -17.796 1.00 0.00 102 ARG A C 11
ATOM 20152 O O . ARG A 1 102 ? -6.760 -16.540 -16.604 1.00 0.00 102 ARG A O 11
ATOM 20173 N N . GLU A 1 103 ? -7.051 -17.549 -18.572 1.00 0.00 103 GLU A N 11
ATOM 20174 C CA . GLU A 1 103 ? -6.923 -18.890 -18.021 1.00 0.00 103 GLU A CA 11
ATOM 20175 C C . GLU A 1 103 ? -5.575 -19.070 -17.324 1.00 0.00 103 GLU A C 11
ATOM 20176 O O . GLU A 1 103 ? -5.497 -19.645 -16.235 1.00 0.00 103 GLU A O 11
ATOM 20188 N N . LEU A 1 104 ? -4.517 -18.572 -17.942 1.00 0.00 104 LEU A N 11
ATOM 20189 C CA . LEU A 1 104 ? -3.192 -18.646 -17.349 1.00 0.00 104 LEU A CA 11
ATOM 20190 C C . LEU A 1 104 ? -3.053 -17.680 -16.177 1.00 0.00 104 LEU A C 11
ATOM 20191 O O . LEU A 1 104 ? -2.384 -17.987 -15.192 1.00 0.00 104 LEU A O 11
ATOM 20207 N N . ALA A 1 105 ? -3.701 -16.523 -16.274 1.00 0.00 105 ALA A N 11
ATOM 20208 C CA . ALA A 1 105 ? -3.631 -15.514 -15.226 1.00 0.00 105 ALA A CA 11
ATOM 20209 C C . ALA A 1 105 ? -4.395 -15.954 -13.985 1.00 0.00 105 ALA A C 11
ATOM 20210 O O . ALA A 1 105 ? -4.042 -15.587 -12.859 1.00 0.00 105 ALA A O 11
ATOM 20217 N N . GLU A 1 106 ? -5.458 -16.726 -14.190 1.00 0.00 106 GLU A N 11
ATOM 20218 C CA . GLU A 1 106 ? -6.240 -17.248 -13.082 1.00 0.00 106 GLU A CA 11
ATOM 20219 C C . GLU A 1 106 ? -5.438 -18.270 -12.291 1.00 0.00 106 GLU A C 11
ATOM 20220 O O . GLU A 1 106 ? -5.772 -18.564 -11.140 1.00 0.00 106 GLU A O 11
ATOM 20232 N N . LYS A 1 107 ? -4.375 -18.817 -12.921 1.00 0.00 107 LYS A N 11
ATOM 20233 C CA . LYS A 1 107 ? -3.474 -19.810 -12.307 1.00 0.00 107 LYS A CA 11
ATOM 20234 C C . LYS A 1 107 ? -4.125 -21.180 -12.109 1.00 0.00 107 LYS A C 11
ATOM 20235 O O . LYS A 1 107 ? -3.447 -22.204 -12.192 1.00 0.00 107 LYS A O 11
ATOM 20254 N N . LYS A 1 108 ? -5.430 -21.189 -11.871 1.00 0.00 108 LYS A N 11
ATOM 20255 C CA . LYS A 1 108 ? -6.185 -22.416 -11.631 1.00 0.00 108 LYS A CA 11
ATOM 20256 C C . LYS A 1 108 ? -7.608 -22.070 -11.249 1.00 0.00 108 LYS A C 11
ATOM 20257 O O . LYS A 1 108 ? -8.565 -22.679 -11.731 1.00 0.00 108 LYS A O 11
ATOM 20276 N N . ASN A 1 109 ? -7.741 -21.064 -10.404 1.00 0.00 109 ASN A N 11
ATOM 20277 C CA . ASN A 1 109 ? -9.034 -20.645 -9.904 1.00 0.00 109 ASN A CA 11
ATOM 20278 C C . ASN A 1 109 ? -9.008 -19.185 -9.477 1.00 0.00 109 ASN A C 11
ATOM 20279 O O . ASN A 1 109 ? -9.802 -18.399 -10.013 1.00 0.00 109 ASN A O 11
ATOM 20340 N N . SER A 1 1 ? -3.913 -4.793 -1.801 1.00 0.00 1 SER A N 12
ATOM 20341 C CA . SER A 1 1 ? -2.600 -5.310 -2.227 1.00 0.00 1 SER A CA 12
ATOM 20342 C C . SER A 1 1 ? -2.173 -4.666 -3.550 1.00 0.00 1 SER A C 12
ATOM 20343 O O . SER A 1 1 ? -3.010 -4.153 -4.295 1.00 0.00 1 SER A O 12
ATOM 20353 N N . GLU A 1 2 ? -0.875 -4.701 -3.845 1.00 0.00 2 GLU A N 12
ATOM 20354 C CA . GLU A 1 2 ? -0.345 -4.064 -5.046 1.00 0.00 2 GLU A CA 12
ATOM 20355 C C . GLU A 1 2 ? -0.562 -4.924 -6.294 1.00 0.00 2 GLU A C 12
ATOM 20356 O O . GLU A 1 2 ? -1.074 -4.439 -7.304 1.00 0.00 2 GLU A O 12
ATOM 20368 N N . PHE A 1 3 ? -0.187 -6.198 -6.218 1.00 0.00 3 PHE A N 12
ATOM 20369 C CA . PHE A 1 3 ? -0.371 -7.122 -7.344 1.00 0.00 3 PHE A CA 12
ATOM 20370 C C . PHE A 1 3 ? -1.862 -7.279 -7.633 1.00 0.00 3 PHE A C 12
ATOM 20371 O O . PHE A 1 3 ? -2.276 -7.569 -8.757 1.00 0.00 3 PHE A O 12
ATOM 20388 N N . GLU A 1 4 ? -2.648 -7.093 -6.590 1.00 0.00 4 GLU A N 12
ATOM 20389 C CA . GLU A 1 4 ? -4.094 -7.105 -6.678 1.00 0.00 4 GLU A CA 12
ATOM 20390 C C . GLU A 1 4 ? -4.584 -6.078 -7.708 1.00 0.00 4 GLU A C 12
ATOM 20391 O O . GLU A 1 4 ? -5.518 -6.341 -8.461 1.00 0.00 4 GLU A O 12
ATOM 20403 N N . LYS A 1 5 ? -3.936 -4.914 -7.746 1.00 0.00 5 LYS A N 12
ATOM 20404 C CA . LYS A 1 5 ? -4.288 -3.885 -8.719 1.00 0.00 5 LYS A CA 12
ATOM 20405 C C . LYS A 1 5 ? -3.962 -4.379 -10.121 1.00 0.00 5 LYS A C 12
ATOM 20406 O O . LYS A 1 5 ? -4.712 -4.147 -11.070 1.00 0.00 5 LYS A O 12
ATOM 20425 N N . LEU A 1 6 ? -2.811 -5.027 -10.238 1.00 0.00 6 LEU A N 12
ATOM 20426 C CA . LEU A 1 6 ? -2.381 -5.623 -11.501 1.00 0.00 6 LEU A CA 12
ATOM 20427 C C . LEU A 1 6 ? -3.480 -6.523 -12.082 1.00 0.00 6 LEU A C 12
ATOM 20428 O O . LEU A 1 6 ? -3.880 -6.345 -13.230 1.00 0.00 6 LEU A O 12
ATOM 20444 N N . ARG A 1 7 ? -3.968 -7.484 -11.300 1.00 0.00 7 ARG A N 12
ATOM 20445 C CA . ARG A 1 7 ? -5.055 -8.345 -11.777 1.00 0.00 7 ARG A CA 12
ATOM 20446 C C . ARG A 1 7 ? -6.345 -7.542 -12.016 1.00 0.00 7 ARG A C 12
ATOM 20447 O O . ARG A 1 7 ? -7.060 -7.778 -12.985 1.00 0.00 7 ARG A O 12
ATOM 20468 N N . GLN A 1 8 ? -6.612 -6.591 -11.129 1.00 0.00 8 GLN A N 12
ATOM 20469 C CA . GLN A 1 8 ? -7.811 -5.758 -11.239 1.00 0.00 8 GLN A CA 12
ATOM 20470 C C . GLN A 1 8 ? -7.828 -4.978 -12.557 1.00 0.00 8 GLN A C 12
ATOM 20471 O O . GLN A 1 8 ? -8.847 -4.946 -13.244 1.00 0.00 8 GLN A O 12
ATOM 20485 N N . THR A 1 9 ? -6.704 -4.367 -12.919 1.00 0.00 9 THR A N 12
ATOM 20486 C CA . THR A 1 9 ? -6.604 -3.661 -14.194 1.00 0.00 9 THR A CA 12
ATOM 20487 C C . THR A 1 9 ? -6.707 -4.630 -15.374 1.00 0.00 9 THR A C 12
ATOM 20488 O O . THR A 1 9 ? -7.087 -4.245 -16.478 1.00 0.00 9 THR A O 12
ATOM 20499 N N . GLY A 1 10 ? -6.374 -5.891 -15.125 1.00 0.00 10 GLY A N 12
ATOM 20500 C CA . GLY A 1 10 ? -6.488 -6.901 -16.153 1.00 0.00 10 GLY A CA 12
ATOM 20501 C C . GLY A 1 10 ? -7.935 -7.232 -16.410 1.00 0.00 10 GLY A C 12
ATOM 20502 O O . GLY A 1 10 ? -8.401 -7.181 -17.545 1.00 0.00 10 GLY A O 12
ATOM 20506 N N . ASP A 1 11 ? -8.646 -7.565 -15.339 1.00 0.00 11 ASP A N 12
ATOM 20507 C CA . ASP A 1 11 ? -10.079 -7.838 -15.412 1.00 0.00 11 ASP A CA 12
ATOM 20508 C C . ASP A 1 11 ? -10.834 -6.629 -15.939 1.00 0.00 11 ASP A C 12
ATOM 20509 O O . ASP A 1 11 ? -11.830 -6.766 -16.651 1.00 0.00 11 ASP A O 12
ATOM 20518 N N . GLU A 1 12 ? -10.341 -5.443 -15.595 1.00 0.00 12 GLU A N 12
ATOM 20519 C CA . GLU A 1 12 ? -10.908 -4.200 -16.059 1.00 0.00 12 GLU A CA 12
ATOM 20520 C C . GLU A 1 12 ? -10.808 -4.132 -17.581 1.00 0.00 12 GLU A C 12
ATOM 20521 O O . GLU A 1 12 ? -11.775 -3.800 -18.272 1.00 0.00 12 GLU A O 12
ATOM 20533 N N . LEU A 1 13 ? -9.627 -4.470 -18.092 1.00 0.00 13 LEU A N 12
ATOM 20534 C CA . LEU A 1 13 ? -9.374 -4.493 -19.523 1.00 0.00 13 LEU A CA 12
ATOM 20535 C C . LEU A 1 13 ? -10.295 -5.495 -20.215 1.00 0.00 13 LEU A C 12
ATOM 20536 O O . LEU A 1 13 ? -10.827 -5.219 -21.289 1.00 0.00 13 LEU A O 12
ATOM 20552 N N . VAL A 1 14 ? -10.488 -6.650 -19.591 1.00 0.00 14 VAL A N 12
ATOM 20553 C CA . VAL A 1 14 ? -11.376 -7.669 -20.135 1.00 0.00 14 VAL A CA 12
ATOM 20554 C C . VAL A 1 14 ? -12.810 -7.152 -20.192 1.00 0.00 14 VAL A C 12
ATOM 20555 O O . VAL A 1 14 ? -13.483 -7.283 -21.208 1.00 0.00 14 VAL A O 12
ATOM 20568 N N . GLN A 1 15 ? -13.258 -6.559 -19.096 1.00 0.00 15 GLN A N 12
ATOM 20569 C CA . GLN A 1 15 ? -14.588 -6.014 -19.001 1.00 0.00 15 GLN A CA 12
ATOM 20570 C C . GLN A 1 15 ? -14.831 -4.968 -20.101 1.00 0.00 15 GLN A C 12
ATOM 20571 O O . GLN A 1 15 ? -15.872 -4.982 -20.767 1.00 0.00 15 GLN A O 12
ATOM 20585 N N . ALA A 1 16 ? -13.857 -4.088 -20.297 1.00 0.00 16 ALA A N 12
ATOM 20586 C CA . ALA A 1 16 ? -13.928 -3.067 -21.344 1.00 0.00 16 ALA A CA 12
ATOM 20587 C C . ALA A 1 16 ? -13.938 -3.716 -22.726 1.00 0.00 16 ALA A C 12
ATOM 20588 O O . ALA A 1 16 ? -14.605 -3.242 -23.642 1.00 0.00 16 ALA A O 12
ATOM 20595 N N . PHE A 1 17 ? -13.203 -4.809 -22.855 1.00 0.00 17 PHE A N 12
ATOM 20596 C CA . PHE A 1 17 ? -13.121 -5.538 -24.113 1.00 0.00 17 PHE A CA 12
ATOM 20597 C C . PHE A 1 17 ? -14.456 -6.219 -24.416 1.00 0.00 17 PHE A C 12
ATOM 20598 O O . PHE A 1 17 ? -14.909 -6.244 -25.560 1.00 0.00 17 PHE A O 12
ATOM 20615 N N . GLN A 1 18 ? -15.086 -6.761 -23.381 1.00 0.00 18 GLN A N 12
ATOM 20616 C CA . GLN A 1 18 ? -16.384 -7.403 -23.526 1.00 0.00 18 GLN A CA 12
ATOM 20617 C C . GLN A 1 18 ? -17.420 -6.364 -23.927 1.00 0.00 18 GLN A C 12
ATOM 20618 O O . GLN A 1 18 ? -18.354 -6.647 -24.679 1.00 0.00 18 GLN A O 12
ATOM 20632 N N . ARG A 1 19 ? -17.240 -5.158 -23.412 1.00 0.00 19 ARG A N 12
ATOM 20633 C CA . ARG A 1 19 ? -18.094 -4.034 -23.752 1.00 0.00 19 ARG A CA 12
ATOM 20634 C C . ARG A 1 19 ? -17.840 -3.628 -25.200 1.00 0.00 19 ARG A C 12
ATOM 20635 O O . ARG A 1 19 ? -18.757 -3.243 -25.928 1.00 0.00 19 ARG A O 12
ATOM 20656 N N . LEU A 1 20 ? -16.579 -3.744 -25.605 1.00 0.00 20 LEU A N 12
ATOM 20657 C CA . LEU A 1 20 ? -16.146 -3.408 -26.955 1.00 0.00 20 LEU A CA 12
ATOM 20658 C C . LEU A 1 20 ? -16.846 -4.290 -27.971 1.00 0.00 20 LEU A C 12
ATOM 20659 O O . LEU A 1 20 ? -17.178 -3.842 -29.058 1.00 0.00 20 LEU A O 12
ATOM 20675 N N . ARG A 1 21 ? -17.070 -5.547 -27.605 1.00 0.00 21 ARG A N 12
ATOM 20676 C CA . ARG A 1 21 ? -17.722 -6.495 -28.496 1.00 0.00 21 ARG A CA 12
ATOM 20677 C C . ARG A 1 21 ? -19.123 -6.011 -28.846 1.00 0.00 21 ARG A C 12
ATOM 20678 O O . ARG A 1 21 ? -19.506 -5.979 -30.011 1.00 0.00 21 ARG A O 12
ATOM 20699 N N . GLU A 1 22 ? -19.863 -5.599 -27.827 1.00 0.00 22 GLU A N 12
ATOM 20700 C CA . GLU A 1 22 ? -21.227 -5.124 -28.012 1.00 0.00 22 GLU A CA 12
ATOM 20701 C C . GLU A 1 22 ? -21.230 -3.888 -28.900 1.00 0.00 22 GLU A C 12
ATOM 20702 O O . GLU A 1 22 ? -21.955 -3.823 -29.894 1.00 0.00 22 GLU A O 12
ATOM 20714 N N . ILE A 1 23 ? -20.413 -2.916 -28.526 1.00 0.00 23 ILE A N 12
ATOM 20715 C CA . ILE A 1 23 ? -20.238 -1.686 -29.291 1.00 0.00 23 ILE A CA 12
ATOM 20716 C C . ILE A 1 23 ? -19.811 -1.962 -30.747 1.00 0.00 23 ILE A C 12
ATOM 20717 O O . ILE A 1 23 ? -20.285 -1.302 -31.681 1.00 0.00 23 ILE A O 12
ATOM 20733 N N . PHE A 1 24 ? -18.945 -2.948 -30.934 1.00 0.00 24 PHE A N 12
ATOM 20734 C CA . PHE A 1 24 ? -18.450 -3.280 -32.264 1.00 0.00 24 PHE A CA 12
ATOM 20735 C C . PHE A 1 24 ? -19.553 -3.895 -33.108 1.00 0.00 24 PHE A C 12
ATOM 20736 O O . PHE A 1 24 ? -19.764 -3.499 -34.256 1.00 0.00 24 PHE A O 12
ATOM 20753 N N . ASP A 1 25 ? -20.256 -4.867 -32.533 1.00 0.00 25 ASP A N 12
ATOM 20754 C CA . ASP A 1 25 ? -21.354 -5.534 -33.227 1.00 0.00 25 ASP A CA 12
ATOM 20755 C C . ASP A 1 25 ? -22.475 -4.556 -33.570 1.00 0.00 25 ASP A C 12
ATOM 20756 O O . ASP A 1 25 ? -23.265 -4.807 -34.471 1.00 0.00 25 ASP A O 12
ATOM 20765 N N . LYS A 1 26 ? -22.531 -3.432 -32.859 1.00 0.00 26 LYS A N 12
ATOM 20766 C CA . LYS A 1 26 ? -23.517 -2.393 -33.150 1.00 0.00 26 LYS A CA 12
ATOM 20767 C C . LYS A 1 26 ? -23.069 -1.521 -34.323 1.00 0.00 26 LYS A C 12
ATOM 20768 O O . LYS A 1 26 ? -23.821 -0.656 -34.784 1.00 0.00 26 LYS A O 12
ATOM 20787 N N . GLY A 1 27 ? -21.851 -1.763 -34.813 1.00 0.00 27 GLY A N 12
ATOM 20788 C CA . GLY A 1 27 ? -21.291 -0.963 -35.895 1.00 0.00 27 GLY A CA 12
ATOM 20789 C C . GLY A 1 27 ? -21.235 0.524 -35.591 1.00 0.00 27 GLY A C 12
ATOM 20790 O O . GLY A 1 27 ? -21.260 1.342 -36.505 1.00 0.00 27 GLY A O 12
ATOM 20794 N N . ASP A 1 28 ? -21.167 0.884 -34.320 1.00 0.00 28 ASP A N 12
ATOM 20795 C CA . ASP A 1 28 ? -21.152 2.290 -33.947 1.00 0.00 28 ASP A CA 12
ATOM 20796 C C . ASP A 1 28 ? -19.720 2.791 -33.801 1.00 0.00 28 ASP A C 12
ATOM 20797 O O . ASP A 1 28 ? -19.141 2.766 -32.715 1.00 0.00 28 ASP A O 12
ATOM 20806 N N . ASP A 1 29 ? -19.150 3.213 -34.925 1.00 0.00 29 ASP A N 12
ATOM 20807 C CA . ASP A 1 29 ? -17.761 3.701 -34.990 1.00 0.00 29 ASP A CA 12
ATOM 20808 C C . ASP A 1 29 ? -17.524 4.886 -34.067 1.00 0.00 29 ASP A C 12
ATOM 20809 O O . ASP A 1 29 ? -16.422 5.071 -33.550 1.00 0.00 29 ASP A O 12
ATOM 20818 N N . ASP A 1 30 ? -18.561 5.670 -33.840 1.00 0.00 30 ASP A N 12
ATOM 20819 C CA . ASP A 1 30 ? -18.439 6.863 -33.015 1.00 0.00 30 ASP A CA 12
ATOM 20820 C C . ASP A 1 30 ? -18.254 6.469 -31.561 1.00 0.00 30 ASP A C 12
ATOM 20821 O O . ASP A 1 30 ? -17.431 7.041 -30.845 1.00 0.00 30 ASP A O 12
ATOM 20830 N N . SER A 1 31 ? -19.021 5.485 -31.137 1.00 0.00 31 SER A N 12
ATOM 20831 C CA . SER A 1 31 ? -18.953 4.973 -29.785 1.00 0.00 31 SER A CA 12
ATOM 20832 C C . SER A 1 31 ? -17.673 4.141 -29.585 1.00 0.00 31 SER A C 12
ATOM 20833 O O . SER A 1 31 ? -17.100 4.103 -28.489 1.00 0.00 31 SER A O 12
ATOM 20841 N N . LEU A 1 32 ? -17.221 3.503 -30.671 1.00 0.00 32 LEU A N 12
ATOM 20842 C CA . LEU A 1 32 ? -16.019 2.664 -30.645 1.00 0.00 32 LEU A CA 12
ATOM 20843 C C . LEU A 1 32 ? -14.804 3.480 -30.270 1.00 0.00 32 LEU A C 12
ATOM 20844 O O . LEU A 1 32 ? -13.987 3.044 -29.472 1.00 0.00 32 LEU A O 12
ATOM 20860 N N . GLU A 1 33 ? -14.727 4.686 -30.805 1.00 0.00 33 GLU A N 12
ATOM 20861 C CA . GLU A 1 33 ? -13.576 5.551 -30.589 1.00 0.00 33 GLU A CA 12
ATOM 20862 C C . GLU A 1 33 ? -13.394 5.846 -29.096 1.00 0.00 33 GLU A C 12
ATOM 20863 O O . GLU A 1 33 ? -12.282 5.800 -28.576 1.00 0.00 33 GLU A O 12
ATOM 20875 N N . GLN A 1 34 ? -14.501 6.093 -28.405 1.00 0.00 34 GLN A N 12
ATOM 20876 C CA . GLN A 1 34 ? -14.463 6.424 -26.986 1.00 0.00 34 GLN A CA 12
ATOM 20877 C C . GLN A 1 34 ? -14.071 5.207 -26.145 1.00 0.00 34 GLN A C 12
ATOM 20878 O O . GLN A 1 34 ? -13.291 5.319 -25.200 1.00 0.00 34 GLN A O 12
ATOM 20892 N N . VAL A 1 35 ? -14.606 4.043 -26.500 1.00 0.00 35 VAL A N 12
ATOM 20893 C CA . VAL A 1 35 ? -14.306 2.812 -25.774 1.00 0.00 35 VAL A CA 12
ATOM 20894 C C . VAL A 1 35 ? -12.859 2.387 -26.010 1.00 0.00 35 VAL A C 12
ATOM 20895 O O . VAL A 1 35 ? -12.178 1.921 -25.096 1.00 0.00 35 VAL A O 12
ATOM 20908 N N . LEU A 1 36 ? -12.391 2.580 -27.229 1.00 0.00 36 LEU A N 12
ATOM 20909 C CA . LEU A 1 36 ? -11.026 2.233 -27.597 1.00 0.00 36 LEU A CA 12
ATOM 20910 C C . LEU A 1 36 ? -10.015 3.037 -26.785 1.00 0.00 36 LEU A C 12
ATOM 20911 O O . LEU A 1 36 ? -8.968 2.521 -26.412 1.00 0.00 36 LEU A O 12
ATOM 20927 N N . GLU A 1 37 ? -10.358 4.287 -26.477 1.00 0.00 37 GLU A N 12
ATOM 20928 C CA . GLU A 1 37 ? -9.489 5.145 -25.673 1.00 0.00 37 GLU A CA 12
ATOM 20929 C C . GLU A 1 37 ? -9.398 4.599 -24.253 1.00 0.00 37 GLU A C 12
ATOM 20930 O O . GLU A 1 37 ? -8.333 4.607 -23.632 1.00 0.00 37 GLU A O 12
ATOM 20942 N N . GLU A 1 38 ? -10.526 4.103 -23.759 1.00 0.00 38 GLU A N 12
ATOM 20943 C CA . GLU A 1 38 ? -10.606 3.523 -22.430 1.00 0.00 38 GLU A CA 12
ATOM 20944 C C . GLU A 1 38 ? -9.746 2.264 -22.369 1.00 0.00 38 GLU A C 12
ATOM 20945 O O . GLU A 1 38 ? -8.976 2.061 -21.428 1.00 0.00 38 GLU A O 12
ATOM 20957 N N . ILE A 1 39 ? -9.869 1.447 -23.403 1.00 0.00 39 ILE A N 12
ATOM 20958 C CA . ILE A 1 39 ? -9.142 0.192 -23.488 1.00 0.00 39 ILE A CA 12
ATOM 20959 C C . ILE A 1 39 ? -7.639 0.428 -23.601 1.00 0.00 39 ILE A C 12
ATOM 20960 O O . ILE A 1 39 ? -6.856 -0.180 -22.869 1.00 0.00 39 ILE A O 12
ATOM 20976 N N . GLU A 1 40 ? -7.237 1.321 -24.502 1.00 0.00 40 GLU A N 12
ATOM 20977 C CA . GLU A 1 40 ? -5.824 1.643 -24.677 1.00 0.00 40 GLU A CA 12
ATOM 20978 C C . GLU A 1 40 ? -5.200 2.155 -23.387 1.00 0.00 40 GLU A C 12
ATOM 20979 O O . GLU A 1 40 ? -4.057 1.818 -23.066 1.00 0.00 40 GLU A O 12
ATOM 20991 N N . GLU A 1 41 ? -5.952 2.940 -22.628 1.00 0.00 41 GLU A N 12
ATOM 20992 C CA . GLU A 1 41 ? -5.460 3.433 -21.358 1.00 0.00 41 GLU A CA 12
ATOM 20993 C C . GLU A 1 41 ? -5.336 2.302 -20.349 1.00 0.00 41 GLU A C 12
ATOM 20994 O O . GLU A 1 41 ? -4.405 2.279 -19.550 1.00 0.00 41 GLU A O 12
ATOM 21006 N N . LEU A 1 42 ? -6.257 1.345 -20.411 1.00 0.00 42 LEU A N 12
ATOM 21007 C CA . LEU A 1 42 ? -6.251 0.216 -19.491 1.00 0.00 42 LEU A CA 12
ATOM 21008 C C . LEU A 1 42 ? -5.054 -0.675 -19.744 1.00 0.00 42 LEU A C 12
ATOM 21009 O O . LEU A 1 42 ? -4.472 -1.218 -18.810 1.00 0.00 42 LEU A O 12
ATOM 21025 N N . ILE A 1 43 ? -4.681 -0.812 -21.011 1.00 0.00 43 ILE A N 12
ATOM 21026 C CA . ILE A 1 43 ? -3.529 -1.620 -21.383 1.00 0.00 43 ILE A CA 12
ATOM 21027 C C . ILE A 1 43 ? -2.277 -1.042 -20.737 1.00 0.00 43 ILE A C 12
ATOM 21028 O O . ILE A 1 43 ? -1.457 -1.769 -20.169 1.00 0.00 43 ILE A O 12
ATOM 21044 N N . GLN A 1 44 ? -2.162 0.277 -20.801 1.00 0.00 44 GLN A N 12
ATOM 21045 C CA . GLN A 1 44 ? -1.029 0.983 -20.230 1.00 0.00 44 GLN A CA 12
ATOM 21046 C C . GLN A 1 44 ? -1.035 0.898 -18.712 1.00 0.00 44 GLN A C 12
ATOM 21047 O O . GLN A 1 44 ? -0.014 0.632 -18.106 1.00 0.00 44 GLN A O 12
ATOM 21061 N N . LYS A 1 45 ? -2.199 1.101 -18.111 1.00 0.00 45 LYS A N 12
ATOM 21062 C CA . LYS A 1 45 ? -2.333 1.073 -16.651 1.00 0.00 45 LYS A CA 12
ATOM 21063 C C . LYS A 1 45 ? -2.063 -0.324 -16.099 1.00 0.00 45 LYS A C 12
ATOM 21064 O O . LYS A 1 45 ? -1.483 -0.479 -15.024 1.00 0.00 45 LYS A O 12
ATOM 21083 N N . HIS A 1 46 ? -2.467 -1.330 -16.849 1.00 0.00 46 HIS A N 12
ATOM 21084 C CA . HIS A 1 46 ? -2.273 -2.712 -16.452 1.00 0.00 46 HIS A CA 12
ATOM 21085 C C . HIS A 1 46 ? -0.811 -3.116 -16.635 1.00 0.00 46 HIS A C 12
ATOM 21086 O O . HIS A 1 46 ? -0.218 -3.752 -15.764 1.00 0.00 46 HIS A O 12
ATOM 21100 N N . ARG A 1 47 ? -0.232 -2.732 -17.769 1.00 0.00 47 ARG A N 12
ATOM 21101 C CA . ARG A 1 47 ? 1.167 -3.034 -18.043 1.00 0.00 47 ARG A CA 12
ATOM 21102 C C . ARG A 1 47 ? 2.100 -2.200 -17.170 1.00 0.00 47 ARG A C 12
ATOM 21103 O O . ARG A 1 47 ? 3.176 -2.648 -16.817 1.00 0.00 47 ARG A O 12
ATOM 21124 N N . GLN A 1 48 ? 1.666 -0.995 -16.805 1.00 0.00 48 GLN A N 12
ATOM 21125 C CA . GLN A 1 48 ? 2.482 -0.090 -15.989 1.00 0.00 48 GLN A CA 12
ATOM 21126 C C . GLN A 1 48 ? 2.840 -0.752 -14.672 1.00 0.00 48 GLN A C 12
ATOM 21127 O O . GLN A 1 48 ? 3.954 -0.608 -14.167 1.00 0.00 48 GLN A O 12
ATOM 21141 N N . LEU A 1 49 ? 1.906 -1.496 -14.127 1.00 0.00 49 LEU A N 12
ATOM 21142 C CA . LEU A 1 49 ? 2.136 -2.205 -12.895 1.00 0.00 49 LEU A CA 12
ATOM 21143 C C . LEU A 1 49 ? 3.089 -3.366 -13.134 1.00 0.00 49 LEU A C 12
ATOM 21144 O O . LEU A 1 49 ? 3.959 -3.636 -12.320 1.00 0.00 49 LEU A O 12
ATOM 21160 N N . PHE A 1 50 ? 2.943 -4.010 -14.287 1.00 0.00 50 PHE A N 12
ATOM 21161 C CA . PHE A 1 50 ? 3.788 -5.141 -14.663 1.00 0.00 50 PHE A CA 12
ATOM 21162 C C . PHE A 1 50 ? 5.221 -4.679 -14.954 1.00 0.00 50 PHE A C 12
ATOM 21163 O O . PHE A 1 50 ? 6.178 -5.420 -14.737 1.00 0.00 50 PHE A O 12
ATOM 21180 N N . ASP A 1 51 ? 5.357 -3.445 -15.430 1.00 0.00 51 ASP A N 12
ATOM 21181 C CA . ASP A 1 51 ? 6.670 -2.879 -15.737 1.00 0.00 51 ASP A CA 12
ATOM 21182 C C . ASP A 1 51 ? 7.445 -2.641 -14.457 1.00 0.00 51 ASP A C 12
ATOM 21183 O O . ASP A 1 51 ? 8.671 -2.691 -14.438 1.00 0.00 51 ASP A O 12
ATOM 21192 N N . ASN A 1 52 ? 6.711 -2.401 -13.378 1.00 0.00 52 ASN A N 12
ATOM 21193 C CA . ASN A 1 52 ? 7.304 -2.167 -12.058 1.00 0.00 52 ASN A CA 12
ATOM 21194 C C . ASN A 1 52 ? 7.701 -3.479 -11.376 1.00 0.00 52 ASN A C 12
ATOM 21195 O O . ASN A 1 52 ? 7.541 -3.637 -10.163 1.00 0.00 52 ASN A O 12
ATOM 21206 N N . ARG A 1 53 ? 8.226 -4.405 -12.179 1.00 0.00 53 ARG A N 12
ATOM 21207 C CA . ARG A 1 53 ? 8.720 -5.703 -11.717 1.00 0.00 53 ARG A CA 12
ATOM 21208 C C . ARG A 1 53 ? 7.583 -6.627 -11.276 1.00 0.00 53 ARG A C 12
ATOM 21209 O O . ARG A 1 53 ? 7.157 -7.499 -12.041 1.00 0.00 53 ARG A O 12
ATOM 21230 N N . GLN A 1 54 ? 7.088 -6.415 -10.047 1.00 0.00 54 GLN A N 12
ATOM 21231 C CA . GLN A 1 54 ? 6.042 -7.258 -9.458 1.00 0.00 54 GLN A CA 12
ATOM 21232 C C . GLN A 1 54 ? 6.488 -8.720 -9.419 1.00 0.00 54 GLN A C 12
ATOM 21233 O O . GLN A 1 54 ? 7.691 -9.015 -9.405 1.00 0.00 54 GLN A O 12
ATOM 21247 N N . GLU A 1 55 ? 5.532 -9.623 -9.390 1.00 0.00 55 GLU A N 12
ATOM 21248 C CA . GLU A 1 55 ? 5.830 -11.031 -9.395 1.00 0.00 55 GLU A CA 12
ATOM 21249 C C . GLU A 1 55 ? 5.845 -11.536 -10.822 1.00 0.00 55 GLU A C 12
ATOM 21250 O O . GLU A 1 55 ? 5.222 -10.936 -11.700 1.00 0.00 55 GLU A O 12
ATOM 21262 N N . ALA A 1 56 ? 6.559 -12.622 -11.056 1.00 0.00 56 ALA A N 12
ATOM 21263 C CA . ALA A 1 56 ? 6.659 -13.194 -12.390 1.00 0.00 56 ALA A CA 12
ATOM 21264 C C . ALA A 1 56 ? 5.291 -13.647 -12.890 1.00 0.00 56 ALA A C 12
ATOM 21265 O O . ALA A 1 56 ? 4.967 -13.478 -14.070 1.00 0.00 56 ALA A O 12
ATOM 21272 N N . ALA A 1 57 ? 4.498 -14.214 -11.970 1.00 0.00 57 ALA A N 12
ATOM 21273 C CA . ALA A 1 57 ? 3.139 -14.699 -12.246 1.00 0.00 57 ALA A CA 12
ATOM 21274 C C . ALA A 1 57 ? 3.134 -15.886 -13.211 1.00 0.00 57 ALA A C 12
ATOM 21275 O O . ALA A 1 57 ? 2.885 -17.026 -12.805 1.00 0.00 57 ALA A O 12
ATOM 21282 N N . ASP A 1 58 ? 3.427 -15.619 -14.471 1.00 0.00 58 ASP A N 12
ATOM 21283 C CA . ASP A 1 58 ? 3.446 -16.649 -15.498 1.00 0.00 58 ASP A CA 12
ATOM 21284 C C . ASP A 1 58 ? 4.220 -16.163 -16.715 1.00 0.00 58 ASP A C 12
ATOM 21285 O O . ASP A 1 58 ? 4.041 -15.026 -17.165 1.00 0.00 58 ASP A O 12
ATOM 21294 N N . THR A 1 59 ? 5.084 -17.012 -17.233 1.00 0.00 59 THR A N 12
ATOM 21295 C CA . THR A 1 59 ? 5.922 -16.664 -18.367 1.00 0.00 59 THR A CA 12
ATOM 21296 C C . THR A 1 59 ? 5.116 -16.574 -19.674 1.00 0.00 59 THR A C 12
ATOM 21297 O O . THR A 1 59 ? 5.264 -15.617 -20.444 1.00 0.00 59 THR A O 12
ATOM 21308 N N . GLU A 1 60 ? 4.258 -17.553 -19.906 1.00 0.00 60 GLU A N 12
ATOM 21309 C CA . GLU A 1 60 ? 3.476 -17.619 -21.135 1.00 0.00 60 GLU A CA 12
ATOM 21310 C C . GLU A 1 60 ? 2.414 -16.519 -21.171 1.00 0.00 60 GLU A C 12
ATOM 21311 O O . GLU A 1 60 ? 2.090 -15.982 -22.232 1.00 0.00 60 GLU A O 12
ATOM 21323 N N . ALA A 1 61 ? 1.899 -16.180 -20.001 1.00 0.00 61 ALA A N 12
ATOM 21324 C CA . ALA A 1 61 ? 0.867 -15.160 -19.878 1.00 0.00 61 ALA A CA 12
ATOM 21325 C C . ALA A 1 61 ? 1.385 -13.813 -20.363 1.00 0.00 61 ALA A C 12
ATOM 21326 O O . ALA A 1 61 ? 0.689 -13.088 -21.078 1.00 0.00 61 ALA A O 12
ATOM 21333 N N . ALA A 1 62 ? 2.621 -13.492 -19.989 1.00 0.00 62 ALA A N 12
ATOM 21334 C CA . ALA A 1 62 ? 3.241 -12.239 -20.393 1.00 0.00 62 ALA A CA 12
ATOM 21335 C C . ALA A 1 62 ? 3.451 -12.198 -21.902 1.00 0.00 62 ALA A C 12
ATOM 21336 O O . ALA A 1 62 ? 3.192 -11.179 -22.549 1.00 0.00 62 ALA A O 12
ATOM 21343 N N . LYS A 1 63 ? 3.905 -13.316 -22.460 1.00 0.00 63 LYS A N 12
ATOM 21344 C CA . LYS A 1 63 ? 4.129 -13.423 -23.899 1.00 0.00 63 LYS A CA 12
ATOM 21345 C C . LYS A 1 63 ? 2.819 -13.270 -24.658 1.00 0.00 63 LYS A C 12
ATOM 21346 O O . LYS A 1 63 ? 2.746 -12.554 -25.663 1.00 0.00 63 LYS A O 12
ATOM 21365 N N . GLN A 1 64 ? 1.788 -13.934 -24.164 1.00 0.00 64 GLN A N 12
ATOM 21366 C CA . GLN A 1 64 ? 0.478 -13.882 -24.778 1.00 0.00 64 GLN A CA 12
ATOM 21367 C C . GLN A 1 64 ? -0.075 -12.458 -24.723 1.00 0.00 64 GLN A C 12
ATOM 21368 O O . GLN A 1 64 ? -0.705 -11.988 -25.673 1.00 0.00 64 GLN A O 12
ATOM 21382 N N . GLY A 1 65 ? 0.176 -11.772 -23.608 1.00 0.00 65 GLY A N 12
ATOM 21383 C CA . GLY A 1 65 ? -0.269 -10.399 -23.464 1.00 0.00 65 GLY A CA 12
ATOM 21384 C C . GLY A 1 65 ? 0.333 -9.472 -24.502 1.00 0.00 65 GLY A C 12
ATOM 21385 O O . GLY A 1 65 ? -0.370 -8.631 -25.056 1.00 0.00 65 GLY A O 12
ATOM 21389 N N . ASP A 1 66 ? 1.624 -9.629 -24.785 1.00 0.00 66 ASP A N 12
ATOM 21390 C CA . ASP A 1 66 ? 2.280 -8.798 -25.803 1.00 0.00 66 ASP A CA 12
ATOM 21391 C C . ASP A 1 66 ? 1.655 -9.019 -27.169 1.00 0.00 66 ASP A C 12
ATOM 21392 O O . ASP A 1 66 ? 1.436 -8.071 -27.922 1.00 0.00 66 ASP A O 12
ATOM 21401 N N . GLN A 1 67 ? 1.353 -10.274 -27.478 1.00 0.00 67 GLN A N 12
ATOM 21402 C CA . GLN A 1 67 ? 0.722 -10.619 -28.746 1.00 0.00 67 GLN A CA 12
ATOM 21403 C C . GLN A 1 67 ? -0.654 -9.968 -28.843 1.00 0.00 67 GLN A C 12
ATOM 21404 O O . GLN A 1 67 ? -1.034 -9.438 -29.889 1.00 0.00 67 GLN A O 12
ATOM 21418 N N . TRP A 1 68 ? -1.384 -9.997 -27.734 1.00 0.00 68 TRP A N 12
ATOM 21419 C CA . TRP A 1 68 ? -2.711 -9.402 -27.660 1.00 0.00 68 TRP A CA 12
ATOM 21420 C C . TRP A 1 68 ? -2.631 -7.903 -27.940 1.00 0.00 68 TRP A C 12
ATOM 21421 O O . TRP A 1 68 ? -3.485 -7.339 -28.623 1.00 0.00 68 TRP A O 12
ATOM 21442 N N . VAL A 1 69 ? -1.580 -7.273 -27.430 1.00 0.00 69 VAL A N 12
ATOM 21443 C CA . VAL A 1 69 ? -1.390 -5.840 -27.604 1.00 0.00 69 VAL A CA 12
ATOM 21444 C C . VAL A 1 69 ? -1.142 -5.521 -29.073 1.00 0.00 69 VAL A C 12
ATOM 21445 O O . VAL A 1 69 ? -1.693 -4.562 -29.612 1.00 0.00 69 VAL A O 12
ATOM 21458 N N . GLN A 1 70 ? -0.343 -6.358 -29.727 1.00 0.00 70 GLN A N 12
ATOM 21459 C CA . GLN A 1 70 ? -0.024 -6.160 -31.132 1.00 0.00 70 GLN A CA 12
ATOM 21460 C C . GLN A 1 70 ? -1.270 -6.345 -31.985 1.00 0.00 70 GLN A C 12
ATOM 21461 O O . GLN A 1 70 ? -1.519 -5.577 -32.915 1.00 0.00 70 GLN A O 12
ATOM 21475 N N . LEU A 1 71 ? -2.060 -7.360 -31.649 1.00 0.00 71 LEU A N 12
ATOM 21476 C CA . LEU A 1 71 ? -3.303 -7.637 -32.353 1.00 0.00 71 LEU A CA 12
ATOM 21477 C C . LEU A 1 71 ? -4.286 -6.482 -32.178 1.00 0.00 71 LEU A C 12
ATOM 21478 O O . LEU A 1 71 ? -4.983 -6.099 -33.117 1.00 0.00 71 LEU A O 12
ATOM 21494 N N . PHE A 1 72 ? -4.322 -5.921 -30.973 1.00 0.00 72 PHE A N 12
ATOM 21495 C CA . PHE A 1 72 ? -5.219 -4.816 -30.677 1.00 0.00 72 PHE A CA 12
ATOM 21496 C C . PHE A 1 72 ? -4.814 -3.574 -31.462 1.00 0.00 72 PHE A C 12
ATOM 21497 O O . PHE A 1 72 ? -5.665 -2.827 -31.949 1.00 0.00 72 PHE A O 12
ATOM 21514 N N . GLN A 1 73 ? -3.514 -3.358 -31.587 1.00 0.00 73 GLN A N 12
ATOM 21515 C CA . GLN A 1 73 ? -3.008 -2.235 -32.356 1.00 0.00 73 GLN A CA 12
ATOM 21516 C C . GLN A 1 73 ? -3.386 -2.392 -33.822 1.00 0.00 73 GLN A C 12
ATOM 21517 O O . GLN A 1 73 ? -3.741 -1.423 -34.484 1.00 0.00 73 GLN A O 12
ATOM 21531 N N . ARG A 1 74 ? -3.340 -3.631 -34.312 1.00 0.00 74 ARG A N 12
ATOM 21532 C CA . ARG A 1 74 ? -3.757 -3.928 -35.680 1.00 0.00 74 ARG A CA 12
ATOM 21533 C C . ARG A 1 74 ? -5.240 -3.623 -35.834 1.00 0.00 74 ARG A C 12
ATOM 21534 O O . ARG A 1 74 ? -5.686 -3.142 -36.874 1.00 0.00 74 ARG A O 12
ATOM 21555 N N . PHE A 1 75 ? -5.990 -3.920 -34.782 1.00 0.00 75 PHE A N 12
ATOM 21556 C CA . PHE A 1 75 ? -7.418 -3.654 -34.747 1.00 0.00 75 PHE A CA 12
ATOM 21557 C C . PHE A 1 75 ? -7.661 -2.149 -34.887 1.00 0.00 75 PHE A C 12
ATOM 21558 O O . PHE A 1 75 ? -8.516 -1.716 -35.660 1.00 0.00 75 PHE A O 12
ATOM 21575 N N . ARG A 1 76 ? -6.889 -1.354 -34.142 1.00 0.00 76 ARG A N 12
ATOM 21576 C CA . ARG A 1 76 ? -6.971 0.101 -34.245 1.00 0.00 76 ARG A CA 12
ATOM 21577 C C . ARG A 1 76 ? -6.560 0.570 -35.625 1.00 0.00 76 ARG A C 12
ATOM 21578 O O . ARG A 1 76 ? -7.204 1.443 -36.203 1.00 0.00 76 ARG A O 12
ATOM 21599 N N . GLU A 1 77 ? -5.502 -0.026 -36.161 1.00 0.00 77 GLU A N 12
ATOM 21600 C CA . GLU A 1 77 ? -5.000 0.356 -37.465 1.00 0.00 77 GLU A CA 12
ATOM 21601 C C . GLU A 1 77 ? -6.039 0.094 -38.526 1.00 0.00 77 GLU A C 12
ATOM 21602 O O . GLU A 1 77 ? -6.207 0.884 -39.444 1.00 0.00 77 GLU A O 12
ATOM 21614 N N . ALA A 1 78 ? -6.757 -1.005 -38.381 1.00 0.00 78 ALA A N 12
ATOM 21615 C CA . ALA A 1 78 ? -7.771 -1.364 -39.337 1.00 0.00 78 ALA A CA 12
ATOM 21616 C C . ALA A 1 78 ? -8.907 -0.350 -39.317 1.00 0.00 78 ALA A C 12
ATOM 21617 O O . ALA A 1 78 ? -9.355 0.090 -40.364 1.00 0.00 78 ALA A O 12
ATOM 21624 N N . ILE A 1 79 ? -9.360 0.037 -38.118 1.00 0.00 79 ILE A N 12
ATOM 21625 C CA . ILE A 1 79 ? -10.415 1.051 -37.981 1.00 0.00 79 ILE A CA 12
ATOM 21626 C C . ILE A 1 79 ? -9.984 2.379 -38.593 1.00 0.00 79 ILE A C 12
ATOM 21627 O O . ILE A 1 79 ? -10.746 3.012 -39.326 1.00 0.00 79 ILE A O 12
ATOM 21643 N N . ASP A 1 80 ? -8.757 2.779 -38.313 1.00 0.00 80 ASP A N 12
ATOM 21644 C CA . ASP A 1 80 ? -8.241 4.047 -38.807 1.00 0.00 80 ASP A CA 12
ATOM 21645 C C . ASP A 1 80 ? -8.091 4.028 -40.324 1.00 0.00 80 ASP A C 12
ATOM 21646 O O . ASP A 1 80 ? -8.333 5.030 -40.994 1.00 0.00 80 ASP A O 12
ATOM 21655 N N . LYS A 1 81 ? -7.694 2.884 -40.860 1.00 0.00 81 LYS A N 12
ATOM 21656 C CA . LYS A 1 81 ? -7.522 2.729 -42.303 1.00 0.00 81 LYS A CA 12
ATOM 21657 C C . LYS A 1 81 ? -8.837 2.332 -42.996 1.00 0.00 81 LYS A C 12
ATOM 21658 O O . LYS A 1 81 ? -8.889 2.199 -44.217 1.00 0.00 81 LYS A O 12
ATOM 21677 N N . GLY A 1 82 ? -9.894 2.157 -42.207 1.00 0.00 82 GLY A N 12
ATOM 21678 C CA . GLY A 1 82 ? -11.205 1.817 -42.756 1.00 0.00 82 GLY A CA 12
ATOM 21679 C C . GLY A 1 82 ? -11.311 0.384 -43.258 1.00 0.00 82 GLY A C 12
ATOM 21680 O O . GLY A 1 82 ? -12.140 0.084 -44.122 1.00 0.00 82 GLY A O 12
ATOM 21684 N N . ASP A 1 83 ? -10.499 -0.501 -42.716 1.00 0.00 83 ASP A N 12
ATOM 21685 C CA . ASP A 1 83 ? -10.524 -1.898 -43.124 1.00 0.00 83 ASP A CA 12
ATOM 21686 C C . ASP A 1 83 ? -11.461 -2.685 -42.213 1.00 0.00 83 ASP A C 12
ATOM 21687 O O . ASP A 1 83 ? -11.079 -3.110 -41.122 1.00 0.00 83 ASP A O 12
ATOM 21696 N N . LYS A 1 84 ? -12.690 -2.846 -42.661 1.00 0.00 84 LYS A N 12
ATOM 21697 C CA . LYS A 1 84 ? -13.713 -3.533 -41.882 1.00 0.00 84 LYS A CA 12
ATOM 21698 C C . LYS A 1 84 ? -13.503 -5.044 -41.874 1.00 0.00 84 LYS A C 12
ATOM 21699 O O . LYS A 1 84 ? -13.811 -5.717 -40.888 1.00 0.00 84 LYS A O 12
ATOM 21718 N N . ASP A 1 85 ? -12.970 -5.564 -42.973 1.00 0.00 85 ASP A N 12
ATOM 21719 C CA . ASP A 1 85 ? -12.747 -7.006 -43.125 1.00 0.00 85 ASP A CA 12
ATOM 21720 C C . ASP A 1 85 ? -11.810 -7.550 -42.062 1.00 0.00 85 ASP A C 12
ATOM 21721 O O . ASP A 1 85 ? -12.030 -8.637 -41.525 1.00 0.00 85 ASP A O 12
ATOM 21730 N N . SER A 1 86 ? -10.766 -6.806 -41.765 1.00 0.00 86 SER A N 12
ATOM 21731 C CA . SER A 1 86 ? -9.801 -7.219 -40.763 1.00 0.00 86 SER A CA 12
ATOM 21732 C C . SER A 1 86 ? -10.375 -7.108 -39.357 1.00 0.00 86 SER A C 12
ATOM 21733 O O . SER A 1 86 ? -10.025 -7.886 -38.482 1.00 0.00 86 SER A O 12
ATOM 21741 N N . LEU A 1 87 ? -11.282 -6.159 -39.156 1.00 0.00 87 LEU A N 12
ATOM 21742 C CA . LEU A 1 87 ? -11.837 -5.896 -37.829 1.00 0.00 87 LEU A CA 12
ATOM 21743 C C . LEU A 1 87 ? -12.534 -7.117 -37.259 1.00 0.00 87 LEU A C 12
ATOM 21744 O O . LEU A 1 87 ? -12.303 -7.485 -36.108 1.00 0.00 87 LEU A O 12
ATOM 21760 N N . GLU A 1 88 ? -13.378 -7.742 -38.061 1.00 0.00 88 GLU A N 12
ATOM 21761 C CA . GLU A 1 88 ? -14.106 -8.931 -37.633 1.00 0.00 88 GLU A CA 12
ATOM 21762 C C . GLU A 1 88 ? -13.141 -10.036 -37.197 1.00 0.00 88 GLU A C 12
ATOM 21763 O O . GLU A 1 88 ? -13.312 -10.643 -36.132 1.00 0.00 88 GLU A O 12
ATOM 21775 N N . GLN A 1 89 ? -12.122 -10.274 -38.009 1.00 0.00 89 GLN A N 12
ATOM 21776 C CA . GLN A 1 89 ? -11.138 -11.307 -37.710 1.00 0.00 89 GLN A CA 12
ATOM 21777 C C . GLN A 1 89 ? -10.278 -10.937 -36.501 1.00 0.00 89 GLN A C 12
ATOM 21778 O O . GLN A 1 89 ? -10.117 -11.735 -35.582 1.00 0.00 89 GLN A O 12
ATOM 21792 N N . LEU A 1 90 ? -9.773 -9.710 -36.489 1.00 0.00 90 LEU A N 12
ATOM 21793 C CA . LEU A 1 90 ? -8.877 -9.259 -35.430 1.00 0.00 90 LEU A CA 12
ATOM 21794 C C . LEU A 1 90 ? -9.566 -9.253 -34.083 1.00 0.00 90 LEU A C 12
ATOM 21795 O O . LEU A 1 90 ? -8.962 -9.588 -33.074 1.00 0.00 90 LEU A O 12
ATOM 21811 N N . LEU A 1 91 ? -10.837 -8.901 -34.073 1.00 0.00 91 LEU A N 12
ATOM 21812 C CA . LEU A 1 91 ? -11.592 -8.865 -32.838 1.00 0.00 91 LEU A CA 12
ATOM 21813 C C . LEU A 1 91 ? -11.776 -10.278 -32.300 1.00 0.00 91 LEU A C 12
ATOM 21814 O O . LEU A 1 91 ? -11.648 -10.521 -31.098 1.00 0.00 91 LEU A O 12
ATOM 21830 N N . GLU A 1 92 ? -12.062 -11.207 -33.201 1.00 0.00 92 GLU A N 12
ATOM 21831 C CA . GLU A 1 92 ? -12.260 -12.593 -32.825 1.00 0.00 92 GLU A CA 12
ATOM 21832 C C . GLU A 1 92 ? -10.947 -13.207 -32.331 1.00 0.00 92 GLU A C 12
ATOM 21833 O O . GLU A 1 92 ? -10.930 -13.971 -31.357 1.00 0.00 92 GLU A O 12
ATOM 21845 N N . GLU A 1 93 ? -9.844 -12.867 -33.001 1.00 0.00 93 GLU A N 12
ATOM 21846 C CA . GLU A 1 93 ? -8.528 -13.347 -32.592 1.00 0.00 93 GLU A CA 12
ATOM 21847 C C . GLU A 1 93 ? -8.144 -12.741 -31.246 1.00 0.00 93 GLU A C 12
ATOM 21848 O O . GLU A 1 93 ? -7.547 -13.407 -30.401 1.00 0.00 93 GLU A O 12
ATOM 21860 N N . LEU A 1 94 ? -8.517 -11.480 -31.047 1.00 0.00 94 LEU A N 12
ATOM 21861 C CA . LEU A 1 94 ? -8.257 -10.784 -29.794 1.00 0.00 94 LEU A CA 12
ATOM 21862 C C . LEU A 1 94 ? -9.001 -11.442 -28.648 1.00 0.00 94 LEU A C 12
ATOM 21863 O O . LEU A 1 94 ? -8.439 -11.666 -27.581 1.00 0.00 94 LEU A O 12
ATOM 21879 N N . GLU A 1 95 ? -10.267 -11.746 -28.876 1.00 0.00 95 GLU A N 12
ATOM 21880 C CA . GLU A 1 95 ? -11.104 -12.348 -27.857 1.00 0.00 95 GLU A CA 12
ATOM 21881 C C . GLU A 1 95 ? -10.567 -13.712 -27.426 1.00 0.00 95 GLU A C 12
ATOM 21882 O O . GLU A 1 95 ? -10.506 -14.012 -26.233 1.00 0.00 95 GLU A O 12
ATOM 21894 N N . GLN A 1 96 ? -10.157 -14.527 -28.390 1.00 0.00 96 GLN A N 12
ATOM 21895 C CA . GLN A 1 96 ? -9.632 -15.849 -28.081 1.00 0.00 96 GLN A CA 12
ATOM 21896 C C . GLN A 1 96 ? -8.278 -15.743 -27.375 1.00 0.00 96 GLN A C 12
ATOM 21897 O O . GLN A 1 96 ? -7.981 -16.513 -26.467 1.00 0.00 96 GLN A O 12
ATOM 21911 N N . ALA A 1 97 ? -7.472 -14.774 -27.794 1.00 0.00 97 ALA A N 12
ATOM 21912 C CA . ALA A 1 97 ? -6.167 -14.541 -27.175 1.00 0.00 97 ALA A CA 12
ATOM 21913 C C . ALA A 1 97 ? -6.358 -14.054 -25.743 1.00 0.00 97 ALA A C 12
ATOM 21914 O O . ALA A 1 97 ? -5.605 -14.419 -24.839 1.00 0.00 97 ALA A O 12
ATOM 21921 N N . LEU A 1 98 ? -7.392 -13.246 -25.553 1.00 0.00 98 LEU A N 12
ATOM 21922 C CA . LEU A 1 98 ? -7.757 -12.737 -24.240 1.00 0.00 98 LEU A CA 12
ATOM 21923 C C . LEU A 1 98 ? -8.125 -13.898 -23.325 1.00 0.00 98 LEU A C 12
ATOM 21924 O O . LEU A 1 98 ? -7.702 -13.961 -22.165 1.00 0.00 98 LEU A O 12
ATOM 21940 N N . GLN A 1 99 ? -8.902 -14.826 -23.868 1.00 0.00 99 GLN A N 12
ATOM 21941 C CA . GLN A 1 99 ? -9.312 -16.013 -23.141 1.00 0.00 99 GLN A CA 12
ATOM 21942 C C . GLN A 1 99 ? -8.115 -16.865 -22.747 1.00 0.00 99 GLN A C 12
ATOM 21943 O O . GLN A 1 99 ? -8.138 -17.532 -21.711 1.00 0.00 99 GLN A O 12
ATOM 21957 N N . LYS A 1 100 ? -7.060 -16.845 -23.559 1.00 0.00 100 LYS A N 12
ATOM 21958 C CA . LYS A 1 100 ? -5.866 -17.617 -23.262 1.00 0.00 100 LYS A CA 12
ATOM 21959 C C . LYS A 1 100 ? -5.108 -16.996 -22.103 1.00 0.00 100 LYS A C 12
ATOM 21960 O O . LYS A 1 100 ? -4.638 -17.697 -21.209 1.00 0.00 100 LYS A O 12
ATOM 21979 N N . ILE A 1 101 ? -4.995 -15.670 -22.122 1.00 0.00 101 ILE A N 12
ATOM 21980 C CA . ILE A 1 101 ? -4.300 -14.950 -21.066 1.00 0.00 101 ILE A CA 12
ATOM 21981 C C . ILE A 1 101 ? -4.992 -15.177 -19.732 1.00 0.00 101 ILE A C 12
ATOM 21982 O O . ILE A 1 101 ? -4.345 -15.500 -18.740 1.00 0.00 101 ILE A O 12
ATOM 21998 N N . ARG A 1 102 ? -6.314 -15.031 -19.719 1.00 0.00 102 ARG A N 12
ATOM 21999 C CA . ARG A 1 102 ? -7.094 -15.273 -18.514 1.00 0.00 102 ARG A CA 12
ATOM 22000 C C . ARG A 1 102 ? -6.938 -16.723 -18.048 1.00 0.00 102 ARG A C 12
ATOM 22001 O O . ARG A 1 102 ? -6.843 -16.989 -16.854 1.00 0.00 102 ARG A O 12
ATOM 22022 N N . GLU A 1 103 ? -6.889 -17.647 -18.999 1.00 0.00 103 GLU A N 12
ATOM 22023 C CA . GLU A 1 103 ? -6.718 -19.063 -18.687 1.00 0.00 103 GLU A CA 12
ATOM 22024 C C . GLU A 1 103 ? -5.388 -19.299 -17.965 1.00 0.00 103 GLU A C 12
ATOM 22025 O O . GLU A 1 103 ? -5.337 -19.979 -16.938 1.00 0.00 103 GLU A O 12
ATOM 22037 N N . LEU A 1 104 ? -4.325 -18.707 -18.488 1.00 0.00 104 LEU A N 12
ATOM 22038 C CA . LEU A 1 104 ? -2.991 -18.866 -17.924 1.00 0.00 104 LEU A CA 12
ATOM 22039 C C . LEU A 1 104 ? -2.836 -18.101 -16.612 1.00 0.00 104 LEU A C 12
ATOM 22040 O O . LEU A 1 104 ? -2.154 -18.560 -15.697 1.00 0.00 104 LEU A O 12
ATOM 22056 N N . ALA A 1 105 ? -3.450 -16.933 -16.535 1.00 0.00 105 ALA A N 12
ATOM 22057 C CA . ALA A 1 105 ? -3.358 -16.089 -15.348 1.00 0.00 105 ALA A CA 12
ATOM 22058 C C . ALA A 1 105 ? -4.191 -16.621 -14.183 1.00 0.00 105 ALA A C 12
ATOM 22059 O O . ALA A 1 105 ? -3.787 -16.518 -13.027 1.00 0.00 105 ALA A O 12
ATOM 22066 N N . GLU A 1 106 ? -5.345 -17.200 -14.488 1.00 0.00 106 GLU A N 12
ATOM 22067 C CA . GLU A 1 106 ? -6.242 -17.684 -13.445 1.00 0.00 106 GLU A CA 12
ATOM 22068 C C . GLU A 1 106 ? -5.948 -19.139 -13.093 1.00 0.00 106 GLU A C 12
ATOM 22069 O O . GLU A 1 106 ? -6.274 -19.592 -11.998 1.00 0.00 106 GLU A O 12
ATOM 22081 N N . LYS A 1 107 ? -5.303 -19.851 -14.025 1.00 0.00 107 LYS A N 12
ATOM 22082 C CA . LYS A 1 107 ? -4.941 -21.270 -13.868 1.00 0.00 107 LYS A CA 12
ATOM 22083 C C . LYS A 1 107 ? -6.088 -22.141 -13.340 1.00 0.00 107 LYS A C 12
ATOM 22084 O O . LYS A 1 107 ? -6.894 -22.654 -14.113 1.00 0.00 107 LYS A O 12
ATOM 22103 N N . LYS A 1 108 ? -6.161 -22.283 -12.025 1.00 0.00 108 LYS A N 12
ATOM 22104 C CA . LYS A 1 108 ? -7.164 -23.125 -11.391 1.00 0.00 108 LYS A CA 12
ATOM 22105 C C . LYS A 1 108 ? -7.712 -22.441 -10.152 1.00 0.00 108 LYS A C 12
ATOM 22106 O O . LYS A 1 108 ? -8.147 -23.101 -9.217 1.00 0.00 108 LYS A O 12
ATOM 22125 N N . ASN A 1 109 ? -7.707 -21.109 -10.167 1.00 0.00 109 ASN A N 12
ATOM 22126 C CA . ASN A 1 109 ? -8.168 -20.298 -9.030 1.00 0.00 109 ASN A CA 12
ATOM 22127 C C . ASN A 1 109 ? -7.268 -20.504 -7.825 1.00 0.00 109 ASN A C 12
ATOM 22128 O O . ASN A 1 109 ? -7.668 -21.231 -6.892 1.00 0.00 109 ASN A O 12
ATOM 22189 N N . SER A 1 1 ? -0.298 -3.416 -3.089 1.00 0.00 1 SER A N 13
ATOM 22190 C CA . SER A 1 1 ? 0.515 -4.215 -4.008 1.00 0.00 1 SER A CA 13
ATOM 22191 C C . SER A 1 1 ? 0.213 -3.832 -5.456 1.00 0.00 1 SER A C 13
ATOM 22192 O O . SER A 1 1 ? -0.775 -3.149 -5.733 1.00 0.00 1 SER A O 13
ATOM 22202 N N . GLU A 1 2 ? 1.058 -4.272 -6.372 1.00 0.00 2 GLU A N 13
ATOM 22203 C CA . GLU A 1 2 ? 0.896 -3.958 -7.779 1.00 0.00 2 GLU A CA 13
ATOM 22204 C C . GLU A 1 2 ? 0.043 -5.016 -8.462 1.00 0.00 2 GLU A C 13
ATOM 22205 O O . GLU A 1 2 ? -0.715 -4.711 -9.387 1.00 0.00 2 GLU A O 13
ATOM 22217 N N . PHE A 1 3 ? 0.163 -6.264 -7.986 1.00 0.00 3 PHE A N 13
ATOM 22218 C CA . PHE A 1 3 ? -0.602 -7.388 -8.533 1.00 0.00 3 PHE A CA 13
ATOM 22219 C C . PHE A 1 3 ? -2.094 -7.104 -8.514 1.00 0.00 3 PHE A C 13
ATOM 22220 O O . PHE A 1 3 ? -2.822 -7.528 -9.411 1.00 0.00 3 PHE A O 13
ATOM 22237 N N . GLU A 1 4 ? -2.537 -6.374 -7.496 1.00 0.00 4 GLU A N 13
ATOM 22238 C CA . GLU A 1 4 ? -3.943 -6.034 -7.348 1.00 0.00 4 GLU A CA 13
ATOM 22239 C C . GLU A 1 4 ? -4.423 -5.262 -8.564 1.00 0.00 4 GLU A C 13
ATOM 22240 O O . GLU A 1 4 ? -5.365 -5.666 -9.236 1.00 0.00 4 GLU A O 13
ATOM 22252 N N . LYS A 1 5 ? -3.731 -4.173 -8.866 1.00 0.00 5 LYS A N 13
ATOM 22253 C CA . LYS A 1 5 ? -4.088 -3.332 -9.992 1.00 0.00 5 LYS A CA 13
ATOM 22254 C C . LYS A 1 5 ? -3.840 -4.053 -11.313 1.00 0.00 5 LYS A C 13
ATOM 22255 O O . LYS A 1 5 ? -4.608 -3.906 -12.255 1.00 0.00 5 LYS A O 13
ATOM 22274 N N . LEU A 1 6 ? -2.738 -4.795 -11.384 1.00 0.00 6 LEU A N 13
ATOM 22275 C CA . LEU A 1 6 ? -2.449 -5.618 -12.566 1.00 0.00 6 LEU A CA 13
ATOM 22276 C C . LEU A 1 6 ? -3.663 -6.471 -12.936 1.00 0.00 6 LEU A C 13
ATOM 22277 O O . LEU A 1 6 ? -4.116 -6.450 -14.087 1.00 0.00 6 LEU A O 13
ATOM 22293 N N . ARG A 1 7 ? -4.183 -7.209 -11.963 1.00 0.00 7 ARG A N 13
ATOM 22294 C CA . ARG A 1 7 ? -5.389 -8.014 -12.163 1.00 0.00 7 ARG A CA 13
ATOM 22295 C C . ARG A 1 7 ? -6.599 -7.134 -12.491 1.00 0.00 7 ARG A C 13
ATOM 22296 O O . ARG A 1 7 ? -7.365 -7.438 -13.407 1.00 0.00 7 ARG A O 13
ATOM 22317 N N . GLN A 1 8 ? -6.752 -6.040 -11.744 1.00 0.00 8 GLN A N 13
ATOM 22318 C CA . GLN A 1 8 ? -7.889 -5.128 -11.933 1.00 0.00 8 GLN A CA 13
ATOM 22319 C C . GLN A 1 8 ? -7.914 -4.535 -13.334 1.00 0.00 8 GLN A C 13
ATOM 22320 O O . GLN A 1 8 ? -8.956 -4.531 -13.980 1.00 0.00 8 GLN A O 13
ATOM 22334 N N . THR A 1 9 ? -6.771 -4.062 -13.817 1.00 0.00 9 THR A N 13
ATOM 22335 C CA . THR A 1 9 ? -6.685 -3.518 -15.163 1.00 0.00 9 THR A CA 13
ATOM 22336 C C . THR A 1 9 ? -6.926 -4.599 -16.208 1.00 0.00 9 THR A C 13
ATOM 22337 O O . THR A 1 9 ? -7.325 -4.311 -17.336 1.00 0.00 9 THR A O 13
ATOM 22348 N N . GLY A 1 10 ? -6.690 -5.843 -15.820 1.00 0.00 10 GLY A N 13
ATOM 22349 C CA . GLY A 1 10 ? -6.954 -6.947 -16.702 1.00 0.00 10 GLY A CA 13
ATOM 22350 C C . GLY A 1 10 ? -8.439 -7.165 -16.818 1.00 0.00 10 GLY A C 13
ATOM 22351 O O . GLY A 1 10 ? -8.976 -7.282 -17.916 1.00 0.00 10 GLY A O 13
ATOM 22355 N N . ASP A 1 11 ? -9.104 -7.209 -15.664 1.00 0.00 11 ASP A N 13
ATOM 22356 C CA . ASP A 1 11 ? -10.557 -7.337 -15.610 1.00 0.00 11 ASP A CA 13
ATOM 22357 C C . ASP A 1 11 ? -11.222 -6.185 -16.342 1.00 0.00 11 ASP A C 13
ATOM 22358 O O . ASP A 1 11 ? -12.160 -6.391 -17.107 1.00 0.00 11 ASP A O 13
ATOM 22367 N N . GLU A 1 12 ? -10.713 -4.968 -16.122 1.00 0.00 12 GLU A N 13
ATOM 22368 C CA . GLU A 1 12 ? -11.245 -3.780 -16.784 1.00 0.00 12 GLU A CA 13
ATOM 22369 C C . GLU A 1 12 ? -11.095 -3.906 -18.294 1.00 0.00 12 GLU A C 13
ATOM 22370 O O . GLU A 1 12 ? -12.025 -3.607 -19.049 1.00 0.00 12 GLU A O 13
ATOM 22382 N N . LEU A 1 13 ? -9.922 -4.359 -18.732 1.00 0.00 13 LEU A N 13
ATOM 22383 C CA . LEU A 1 13 ? -9.659 -4.561 -20.149 1.00 0.00 13 LEU A CA 13
ATOM 22384 C C . LEU A 1 13 ? -10.620 -5.596 -20.735 1.00 0.00 13 LEU A C 13
ATOM 22385 O O . LEU A 1 13 ? -11.136 -5.415 -21.836 1.00 0.00 13 LEU A O 13
ATOM 22401 N N . VAL A 1 14 ? -10.869 -6.670 -19.989 1.00 0.00 14 VAL A N 13
ATOM 22402 C CA . VAL A 1 14 ? -11.819 -7.691 -20.422 1.00 0.00 14 VAL A CA 13
ATOM 22403 C C . VAL A 1 14 ? -13.226 -7.095 -20.529 1.00 0.00 14 VAL A C 13
ATOM 22404 O O . VAL A 1 14 ? -13.942 -7.348 -21.492 1.00 0.00 14 VAL A O 13
ATOM 22417 N N . GLN A 1 15 ? -13.600 -6.285 -19.540 1.00 0.00 15 GLN A N 13
ATOM 22418 C CA . GLN A 1 15 ? -14.904 -5.612 -19.540 1.00 0.00 15 GLN A CA 13
ATOM 22419 C C . GLN A 1 15 ? -15.063 -4.748 -20.791 1.00 0.00 15 GLN A C 13
ATOM 22420 O O . GLN A 1 15 ? -16.123 -4.737 -21.423 1.00 0.00 15 GLN A O 13
ATOM 22434 N N . ALA A 1 16 ? -14.003 -4.032 -21.146 1.00 0.00 16 ALA A N 13
ATOM 22435 C CA . ALA A 1 16 ? -14.002 -3.195 -22.340 1.00 0.00 16 ALA A CA 13
ATOM 22436 C C . ALA A 1 16 ? -14.029 -4.055 -23.597 1.00 0.00 16 ALA A C 13
ATOM 22437 O O . ALA A 1 16 ? -14.653 -3.696 -24.592 1.00 0.00 16 ALA A O 13
ATOM 22444 N N . PHE A 1 17 ? -13.347 -5.190 -23.539 1.00 0.00 17 PHE A N 13
ATOM 22445 C CA . PHE A 1 17 ? -13.323 -6.132 -24.648 1.00 0.00 17 PHE A CA 13
ATOM 22446 C C . PHE A 1 17 ? -14.728 -6.681 -24.889 1.00 0.00 17 PHE A C 13
ATOM 22447 O O . PHE A 1 17 ? -15.143 -6.887 -26.031 1.00 0.00 17 PHE A O 13
ATOM 22464 N N . GLN A 1 18 ? -15.455 -6.919 -23.803 1.00 0.00 18 GLN A N 13
ATOM 22465 C CA . GLN A 1 18 ? -16.836 -7.371 -23.889 1.00 0.00 18 GLN A CA 13
ATOM 22466 C C . GLN A 1 18 ? -17.683 -6.299 -24.560 1.00 0.00 18 GLN A C 13
ATOM 22467 O O . GLN A 1 18 ? -18.567 -6.607 -25.365 1.00 0.00 18 GLN A O 13
ATOM 22481 N N . ARG A 1 19 ? -17.396 -5.026 -24.243 1.00 0.00 19 ARG A N 13
ATOM 22482 C CA . ARG A 1 19 ? -18.085 -3.909 -24.884 1.00 0.00 19 ARG A CA 13
ATOM 22483 C C . ARG A 1 19 ? -17.779 -3.926 -26.364 1.00 0.00 19 ARG A C 13
ATOM 22484 O O . ARG A 1 19 ? -18.632 -3.636 -27.189 1.00 0.00 19 ARG A O 13
ATOM 22505 N N . LEU A 1 20 ? -16.545 -4.303 -26.686 1.00 0.00 20 LEU A N 13
ATOM 22506 C CA . LEU A 1 20 ? -16.072 -4.317 -28.054 1.00 0.00 20 LEU A CA 13
ATOM 22507 C C . LEU A 1 20 ? -16.924 -5.242 -28.900 1.00 0.00 20 LEU A C 13
ATOM 22508 O O . LEU A 1 20 ? -17.258 -4.915 -30.028 1.00 0.00 20 LEU A O 13
ATOM 22524 N N . ARG A 1 21 ? -17.297 -6.391 -28.344 1.00 0.00 21 ARG A N 13
ATOM 22525 C CA . ARG A 1 21 ? -18.139 -7.320 -29.077 1.00 0.00 21 ARG A CA 13
ATOM 22526 C C . ARG A 1 21 ? -19.513 -6.741 -29.314 1.00 0.00 21 ARG A C 13
ATOM 22527 O O . ARG A 1 21 ? -19.971 -6.691 -30.439 1.00 0.00 21 ARG A O 13
ATOM 22548 N N . GLU A 1 22 ? -20.131 -6.217 -28.273 1.00 0.00 22 GLU A N 13
ATOM 22549 C CA . GLU A 1 22 ? -21.492 -5.727 -28.384 1.00 0.00 22 GLU A CA 13
ATOM 22550 C C . GLU A 1 22 ? -21.573 -4.521 -29.300 1.00 0.00 22 GLU A C 13
ATOM 22551 O O . GLU A 1 22 ? -22.566 -4.323 -29.986 1.00 0.00 22 GLU A O 13
ATOM 22563 N N . ILE A 1 23 ? -20.516 -3.736 -29.332 1.00 0.00 23 ILE A N 13
ATOM 22564 C CA . ILE A 1 23 ? -20.488 -2.536 -30.136 1.00 0.00 23 ILE A CA 13
ATOM 22565 C C . ILE A 1 23 ? -20.200 -2.895 -31.603 1.00 0.00 23 ILE A C 13
ATOM 22566 O O . ILE A 1 23 ? -20.807 -2.356 -32.531 1.00 0.00 23 ILE A O 13
ATOM 22582 N N . PHE A 1 24 ? -19.280 -3.846 -31.779 1.00 0.00 24 PHE A N 13
ATOM 22583 C CA . PHE A 1 24 ? -18.834 -4.274 -33.104 1.00 0.00 24 PHE A CA 13
ATOM 22584 C C . PHE A 1 24 ? -19.921 -5.074 -33.802 1.00 0.00 24 PHE A C 13
ATOM 22585 O O . PHE A 1 24 ? -20.252 -4.821 -34.966 1.00 0.00 24 PHE A O 13
ATOM 22602 N N . ASP A 1 25 ? -20.483 -6.035 -33.069 1.00 0.00 25 ASP A N 13
ATOM 22603 C CA . ASP A 1 25 ? -21.525 -6.918 -33.592 1.00 0.00 25 ASP A CA 13
ATOM 22604 C C . ASP A 1 25 ? -22.769 -6.109 -33.980 1.00 0.00 25 ASP A C 13
ATOM 22605 O O . ASP A 1 25 ? -23.532 -6.505 -34.864 1.00 0.00 25 ASP A O 13
ATOM 22614 N N . LYS A 1 26 ? -22.963 -4.974 -33.316 1.00 0.00 26 LYS A N 13
ATOM 22615 C CA . LYS A 1 26 ? -24.112 -4.108 -33.593 1.00 0.00 26 LYS A CA 13
ATOM 22616 C C . LYS A 1 26 ? -23.778 -2.988 -34.582 1.00 0.00 26 LYS A C 13
ATOM 22617 O O . LYS A 1 26 ? -24.630 -2.155 -34.890 1.00 0.00 26 LYS A O 13
ATOM 22636 N N . GLY A 1 27 ? -22.547 -2.973 -35.085 1.00 0.00 27 GLY A N 13
ATOM 22637 C CA . GLY A 1 27 ? -22.157 -1.960 -36.060 1.00 0.00 27 GLY A CA 13
ATOM 22638 C C . GLY A 1 27 ? -22.210 -0.539 -35.514 1.00 0.00 27 GLY A C 13
ATOM 22639 O O . GLY A 1 27 ? -22.462 0.406 -36.262 1.00 0.00 27 GLY A O 13
ATOM 22643 N N . ASP A 1 28 ? -21.993 -0.397 -34.223 1.00 0.00 28 ASP A N 13
ATOM 22644 C CA . ASP A 1 28 ? -22.032 0.910 -33.566 1.00 0.00 28 ASP A CA 13
ATOM 22645 C C . ASP A 1 28 ? -20.718 1.658 -33.789 1.00 0.00 28 ASP A C 13
ATOM 22646 O O . ASP A 1 28 ? -19.703 1.366 -33.159 1.00 0.00 28 ASP A O 13
ATOM 22655 N N . ASP A 1 29 ? -20.752 2.606 -34.708 1.00 0.00 29 ASP A N 13
ATOM 22656 C CA . ASP A 1 29 ? -19.554 3.361 -35.090 1.00 0.00 29 ASP A CA 13
ATOM 22657 C C . ASP A 1 29 ? -19.164 4.362 -34.015 1.00 0.00 29 ASP A C 13
ATOM 22658 O O . ASP A 1 29 ? -17.987 4.493 -33.663 1.00 0.00 29 ASP A O 13
ATOM 22667 N N . ASP A 1 30 ? -20.163 5.050 -33.484 1.00 0.00 30 ASP A N 13
ATOM 22668 C CA . ASP A 1 30 ? -19.946 6.115 -32.503 1.00 0.00 30 ASP A CA 13
ATOM 22669 C C . ASP A 1 30 ? -19.344 5.610 -31.207 1.00 0.00 30 ASP A C 13
ATOM 22670 O O . ASP A 1 30 ? -18.367 6.173 -30.709 1.00 0.00 30 ASP A O 13
ATOM 22679 N N . SER A 1 31 ? -19.903 4.550 -30.668 1.00 0.00 31 SER A N 13
ATOM 22680 C CA . SER A 1 31 ? -19.449 4.035 -29.400 1.00 0.00 31 SER A CA 13
ATOM 22681 C C . SER A 1 31 ? -18.100 3.335 -29.547 1.00 0.00 31 SER A C 13
ATOM 22682 O O . SER A 1 31 ? -17.273 3.375 -28.637 1.00 0.00 31 SER A O 13
ATOM 22690 N N . LEU A 1 32 ? -17.870 2.723 -30.708 1.00 0.00 32 LEU A N 13
ATOM 22691 C CA . LEU A 1 32 ? -16.633 1.991 -30.952 1.00 0.00 32 LEU A CA 13
ATOM 22692 C C . LEU A 1 32 ? -15.418 2.894 -30.837 1.00 0.00 32 LEU A C 13
ATOM 22693 O O . LEU A 1 32 ? -14.459 2.552 -30.154 1.00 0.00 32 LEU A O 13
ATOM 22709 N N . GLU A 1 33 ? -15.463 4.049 -31.484 1.00 0.00 33 GLU A N 13
ATOM 22710 C CA . GLU A 1 33 ? -14.347 4.983 -31.433 1.00 0.00 33 GLU A CA 13
ATOM 22711 C C . GLU A 1 33 ? -14.044 5.406 -29.993 1.00 0.00 33 GLU A C 13
ATOM 22712 O O . GLU A 1 33 ? -12.887 5.403 -29.566 1.00 0.00 33 GLU A O 13
ATOM 22724 N N . GLN A 1 34 ? -15.088 5.745 -29.247 1.00 0.00 34 GLN A N 13
ATOM 22725 C CA . GLN A 1 34 ? -14.929 6.153 -27.856 1.00 0.00 34 GLN A CA 13
ATOM 22726 C C . GLN A 1 34 ? -14.335 5.025 -27.015 1.00 0.00 34 GLN A C 13
ATOM 22727 O O . GLN A 1 34 ? -13.401 5.241 -26.235 1.00 0.00 34 GLN A O 13
ATOM 22741 N N . VAL A 1 35 ? -14.864 3.824 -27.190 1.00 0.00 35 VAL A N 13
ATOM 22742 C CA . VAL A 1 35 ? -14.421 2.670 -26.429 1.00 0.00 35 VAL A CA 13
ATOM 22743 C C . VAL A 1 35 ? -12.998 2.259 -26.791 1.00 0.00 35 VAL A C 13
ATOM 22744 O O . VAL A 1 35 ? -12.251 1.807 -25.931 1.00 0.00 35 VAL A O 13
ATOM 22757 N N . LEU A 1 36 ? -12.611 2.430 -28.055 1.00 0.00 36 LEU A N 13
ATOM 22758 C CA . LEU A 1 36 ? -11.244 2.106 -28.468 1.00 0.00 36 LEU A CA 13
ATOM 22759 C C . LEU A 1 36 ? -10.252 2.949 -27.681 1.00 0.00 36 LEU A C 13
ATOM 22760 O O . LEU A 1 36 ? -9.172 2.479 -27.315 1.00 0.00 36 LEU A O 13
ATOM 22776 N N . GLU A 1 37 ? -10.638 4.189 -27.400 1.00 0.00 37 GLU A N 13
ATOM 22777 C CA . GLU A 1 37 ? -9.822 5.078 -26.594 1.00 0.00 37 GLU A CA 13
ATOM 22778 C C . GLU A 1 37 ? -9.735 4.561 -25.165 1.00 0.00 37 GLU A C 13
ATOM 22779 O O . GLU A 1 37 ? -8.680 4.633 -24.532 1.00 0.00 37 GLU A O 13
ATOM 22791 N N . GLU A 1 38 ? -10.849 4.022 -24.673 1.00 0.00 38 GLU A N 13
ATOM 22792 C CA . GLU A 1 38 ? -10.918 3.476 -23.323 1.00 0.00 38 GLU A CA 13
ATOM 22793 C C . GLU A 1 38 ? -10.080 2.205 -23.221 1.00 0.00 38 GLU A C 13
ATOM 22794 O O . GLU A 1 38 ? -9.365 1.998 -22.246 1.00 0.00 38 GLU A O 13
ATOM 22806 N N . ILE A 1 39 ? -10.173 1.364 -24.245 1.00 0.00 39 ILE A N 13
ATOM 22807 C CA . ILE A 1 39 ? -9.417 0.118 -24.279 1.00 0.00 39 ILE A CA 13
ATOM 22808 C C . ILE A 1 39 ? -7.921 0.410 -24.255 1.00 0.00 39 ILE A C 13
ATOM 22809 O O . ILE A 1 39 ? -7.185 -0.160 -23.454 1.00 0.00 39 ILE A O 13
ATOM 22825 N N . GLU A 1 40 ? -7.486 1.320 -25.122 1.00 0.00 40 GLU A N 13
ATOM 22826 C CA . GLU A 1 40 ? -6.083 1.724 -25.178 1.00 0.00 40 GLU A CA 13
ATOM 22827 C C . GLU A 1 40 ? -5.635 2.300 -23.829 1.00 0.00 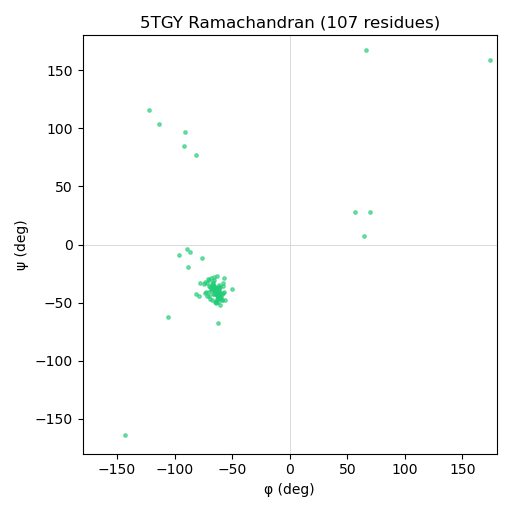40 GLU A C 13
ATOM 22828 O O . GLU A 1 40 ? -4.518 2.045 -23.371 1.00 0.00 40 GLU A O 13
ATOM 22840 N N . GLU A 1 41 ? -6.528 3.038 -23.182 1.00 0.00 41 GLU A N 13
ATOM 22841 C CA . GLU A 1 41 ? -6.240 3.655 -21.904 1.00 0.00 41 GLU A CA 13
ATOM 22842 C C . GLU A 1 41 ? -6.012 2.569 -20.849 1.00 0.00 41 GLU A C 13
ATOM 22843 O O . GLU A 1 41 ? -5.119 2.676 -20.005 1.00 0.00 41 GLU A O 13
ATOM 22855 N N . LEU A 1 42 ? -6.806 1.508 -20.929 1.00 0.00 42 LEU A N 13
ATOM 22856 C CA . LEU A 1 42 ? -6.680 0.378 -20.025 1.00 0.00 42 LEU A CA 13
ATOM 22857 C C . LEU A 1 42 ? -5.392 -0.375 -20.309 1.00 0.00 42 LEU A C 13
ATOM 22858 O O . LEU A 1 42 ? -4.743 -0.888 -19.397 1.00 0.00 42 LEU A O 13
ATOM 22874 N N . ILE A 1 43 ? -5.025 -0.441 -21.585 1.00 0.00 43 ILE A N 13
ATOM 22875 C CA . ILE A 1 43 ? -3.793 -1.090 -21.988 1.00 0.00 43 ILE A CA 13
ATOM 22876 C C . ILE A 1 43 ? -2.607 -0.344 -21.371 1.00 0.00 43 ILE A C 13
ATOM 22877 O O . ILE A 1 43 ? -1.649 -0.960 -20.893 1.00 0.00 43 ILE A O 13
ATOM 22893 N N . GLN A 1 44 ? -2.680 0.991 -21.388 1.00 0.00 44 GLN A N 13
ATOM 22894 C CA . GLN A 1 44 ? -1.658 1.829 -20.756 1.00 0.00 44 GLN A CA 13
ATOM 22895 C C . GLN A 1 44 ? -1.611 1.566 -19.254 1.00 0.00 44 GLN A C 13
ATOM 22896 O O . GLN A 1 44 ? -0.544 1.394 -18.682 1.00 0.00 44 GLN A O 13
ATOM 22910 N N . LYS A 1 45 ? -2.786 1.509 -18.638 1.00 0.00 45 LYS A N 13
ATOM 22911 C CA . LYS A 1 45 ? -2.902 1.270 -17.198 1.00 0.00 45 LYS A CA 13
ATOM 22912 C C . LYS A 1 45 ? -2.321 -0.074 -16.798 1.00 0.00 45 LYS A C 13
ATOM 22913 O O . LYS A 1 45 ? -1.683 -0.196 -15.759 1.00 0.00 45 LYS A O 13
ATOM 22932 N N . HIS A 1 46 ? -2.510 -1.067 -17.636 1.00 0.00 46 HIS A N 13
ATOM 22933 C CA . HIS A 1 46 ? -2.057 -2.408 -17.336 1.00 0.00 46 HIS A CA 13
ATOM 22934 C C . HIS A 1 46 ? -0.541 -2.494 -17.551 1.00 0.00 46 HIS A C 13
ATOM 22935 O O . HIS A 1 46 ? 0.173 -3.115 -16.768 1.00 0.00 46 HIS A O 13
ATOM 22949 N N . ARG A 1 47 ? -0.063 -1.855 -18.625 1.00 0.00 47 ARG A N 13
ATOM 22950 C CA . ARG A 1 47 ? 1.374 -1.789 -18.926 1.00 0.00 47 ARG A CA 13
ATOM 22951 C C . ARG A 1 47 ? 2.135 -0.977 -17.889 1.00 0.00 47 ARG A C 13
ATOM 22952 O O . ARG A 1 47 ? 3.184 -1.393 -17.427 1.00 0.00 47 ARG A O 13
ATOM 22973 N N . GLN A 1 48 ? 1.579 0.167 -17.509 1.00 0.00 48 GLN A N 13
ATOM 22974 C CA . GLN A 1 48 ? 2.256 1.095 -16.608 1.00 0.00 48 GLN A CA 13
ATOM 22975 C C . GLN A 1 48 ? 2.598 0.438 -15.284 1.00 0.00 48 GLN A C 13
ATOM 22976 O O . GLN A 1 48 ? 3.685 0.637 -14.750 1.00 0.00 48 GLN A O 13
ATOM 22990 N N . LEU A 1 49 ? 1.688 -0.358 -14.774 1.00 0.00 49 LEU A N 13
ATOM 22991 C CA . LEU A 1 49 ? 1.889 -1.040 -13.510 1.00 0.00 49 LEU A CA 13
ATOM 22992 C C . LEU A 1 49 ? 2.989 -2.085 -13.643 1.00 0.00 49 LEU A C 13
ATOM 22993 O O . LEU A 1 49 ? 3.805 -2.268 -12.739 1.00 0.00 49 LEU A O 13
ATOM 23009 N N . PHE A 1 50 ? 3.013 -2.738 -14.794 1.00 0.00 50 PHE A N 13
ATOM 23010 C CA . PHE A 1 50 ? 3.990 -3.775 -15.089 1.00 0.00 50 PHE A CA 13
ATOM 23011 C C . PHE A 1 50 ? 5.360 -3.151 -15.355 1.00 0.00 50 PHE A C 13
ATOM 23012 O O . PHE A 1 50 ? 6.401 -3.760 -15.106 1.00 0.00 50 PHE A O 13
ATOM 23029 N N . ASP A 1 51 ? 5.349 -1.935 -15.867 1.00 0.00 51 ASP A N 13
ATOM 23030 C CA . ASP A 1 51 ? 6.578 -1.212 -16.139 1.00 0.00 51 ASP A CA 13
ATOM 23031 C C . ASP A 1 51 ? 7.166 -0.657 -14.855 1.00 0.00 51 ASP A C 13
ATOM 23032 O O . ASP A 1 51 ? 8.382 -0.517 -14.730 1.00 0.00 51 ASP A O 13
ATOM 23041 N N . ASN A 1 52 ? 6.298 -0.338 -13.900 1.00 0.00 52 ASN A N 13
ATOM 23042 C CA . ASN A 1 52 ? 6.744 0.155 -12.597 1.00 0.00 52 ASN A CA 13
ATOM 23043 C C . ASN A 1 52 ? 7.533 -0.919 -11.863 1.00 0.00 52 ASN A C 13
ATOM 23044 O O . ASN A 1 52 ? 8.751 -0.813 -11.706 1.00 0.00 52 ASN A O 13
ATOM 23055 N N . ARG A 1 53 ? 6.843 -1.958 -11.423 1.00 0.00 53 ARG A N 13
ATOM 23056 C CA . ARG A 1 53 ? 7.486 -3.048 -10.714 1.00 0.00 53 ARG A CA 13
ATOM 23057 C C . ARG A 1 53 ? 7.168 -4.361 -11.403 1.00 0.00 53 ARG A C 13
ATOM 23058 O O . ARG A 1 53 ? 6.332 -4.400 -12.300 1.00 0.00 53 ARG A O 13
ATOM 23079 N N . GLN A 1 54 ? 7.853 -5.422 -10.981 1.00 0.00 54 GLN A N 13
ATOM 23080 C CA . GLN A 1 54 ? 7.635 -6.779 -11.482 1.00 0.00 54 GLN A CA 13
ATOM 23081 C C . GLN A 1 54 ? 8.228 -6.991 -12.865 1.00 0.00 54 GLN A C 13
ATOM 23082 O O . GLN A 1 54 ? 8.396 -6.054 -13.655 1.00 0.00 54 GLN A O 13
ATOM 23096 N N . GLU A 1 55 ? 8.562 -8.226 -13.133 1.00 0.00 55 GLU A N 13
ATOM 23097 C CA . GLU A 1 55 ? 9.109 -8.627 -14.410 1.00 0.00 55 GLU A CA 13
ATOM 23098 C C . GLU A 1 55 ? 8.233 -9.715 -15.002 1.00 0.00 55 GLU A C 13
ATOM 23099 O O . GLU A 1 55 ? 7.295 -10.189 -14.347 1.00 0.00 55 GLU A O 13
ATOM 23111 N N . ALA A 1 56 ? 8.525 -10.113 -16.225 1.00 0.00 56 ALA A N 13
ATOM 23112 C CA . ALA A 1 56 ? 7.748 -11.144 -16.883 1.00 0.00 56 ALA A CA 13
ATOM 23113 C C . ALA A 1 56 ? 8.140 -12.520 -16.374 1.00 0.00 56 ALA A C 13
ATOM 23114 O O . ALA A 1 56 ? 9.116 -13.113 -16.842 1.00 0.00 56 ALA A O 13
ATOM 23121 N N . ALA A 1 57 ? 7.394 -13.009 -15.393 1.00 0.00 57 ALA A N 13
ATOM 23122 C CA . ALA A 1 57 ? 7.639 -14.326 -14.823 1.00 0.00 57 ALA A CA 13
ATOM 23123 C C . ALA A 1 57 ? 7.457 -15.409 -15.876 1.00 0.00 57 ALA A C 13
ATOM 23124 O O . ALA A 1 57 ? 8.228 -16.366 -15.941 1.00 0.00 57 ALA A O 13
ATOM 23131 N N . ASP A 1 58 ? 6.441 -15.245 -16.708 1.00 0.00 58 ASP A N 13
ATOM 23132 C CA . ASP A 1 58 ? 6.171 -16.193 -17.771 1.00 0.00 58 ASP A CA 13
ATOM 23133 C C . ASP A 1 58 ? 6.335 -15.517 -19.120 1.00 0.00 58 ASP A C 13
ATOM 23134 O O . ASP A 1 58 ? 5.781 -14.438 -19.356 1.00 0.00 58 ASP A O 13
ATOM 23143 N N . THR A 1 59 ? 7.098 -16.140 -19.990 1.00 0.00 59 THR A N 13
ATOM 23144 C CA . THR A 1 59 ? 7.384 -15.581 -21.295 1.00 0.00 59 THR A CA 13
ATOM 23145 C C . THR A 1 59 ? 6.194 -15.713 -22.249 1.00 0.00 59 THR A C 13
ATOM 23146 O O . THR A 1 59 ? 5.902 -14.793 -23.013 1.00 0.00 59 THR A O 13
ATOM 23157 N N . GLU A 1 60 ? 5.501 -16.844 -22.189 1.00 0.00 60 GLU A N 13
ATOM 23158 C CA . GLU A 1 60 ? 4.376 -17.093 -23.078 1.00 0.00 60 GLU A CA 13
ATOM 23159 C C . GLU A 1 60 ? 3.264 -16.079 -22.834 1.00 0.00 60 GLU A C 13
ATOM 23160 O O . GLU A 1 60 ? 2.736 -15.492 -23.773 1.00 0.00 60 GLU A O 13
ATOM 23172 N N . ALA A 1 61 ? 2.935 -15.859 -21.567 1.00 0.00 61 ALA A N 13
ATOM 23173 C CA . ALA A 1 61 ? 1.892 -14.911 -21.205 1.00 0.00 61 ALA A CA 13
ATOM 23174 C C . ALA A 1 61 ? 2.241 -13.503 -21.665 1.00 0.00 61 ALA A C 13
ATOM 23175 O O . ALA A 1 61 ? 1.405 -12.809 -22.244 1.00 0.00 61 ALA A O 13
ATOM 23182 N N . ALA A 1 62 ? 3.476 -13.082 -21.414 1.00 0.00 62 ALA A N 13
ATOM 23183 C CA . ALA A 1 62 ? 3.925 -11.764 -21.839 1.00 0.00 62 ALA A CA 13
ATOM 23184 C C . ALA A 1 62 ? 3.924 -11.639 -23.359 1.00 0.00 62 ALA A C 13
ATOM 23185 O O . ALA A 1 62 ? 3.494 -10.621 -23.902 1.00 0.00 62 ALA A O 13
ATOM 23192 N N . LYS A 1 63 ? 4.382 -12.685 -24.042 1.00 0.00 63 LYS A N 13
ATOM 23193 C CA . LYS A 1 63 ? 4.420 -12.673 -25.497 1.00 0.00 63 LYS A CA 13
ATOM 23194 C C . LYS A 1 63 ? 3.020 -12.565 -26.083 1.00 0.00 63 LYS A C 13
ATOM 23195 O O . LYS A 1 63 ? 2.788 -11.772 -26.999 1.00 0.00 63 LYS A O 13
ATOM 23214 N N . GLN A 1 64 ? 2.079 -13.344 -25.552 1.00 0.00 64 GLN A N 13
ATOM 23215 C CA . GLN A 1 64 ? 0.703 -13.289 -26.022 1.00 0.00 64 GLN A CA 13
ATOM 23216 C C . GLN A 1 64 ? 0.099 -11.926 -25.708 1.00 0.00 64 GLN A C 13
ATOM 23217 O O . GLN A 1 64 ? -0.720 -11.409 -26.466 1.00 0.00 64 GLN A O 13
ATOM 23231 N N . GLY A 1 65 ? 0.527 -11.345 -24.590 1.00 0.00 65 GLY A N 13
ATOM 23232 C CA . GLY A 1 65 ? 0.033 -10.043 -24.197 1.00 0.00 65 GLY A CA 13
ATOM 23233 C C . GLY A 1 65 ? 0.465 -8.971 -25.170 1.00 0.00 65 GLY A C 13
ATOM 23234 O O . GLY A 1 65 ? -0.355 -8.178 -25.635 1.00 0.00 65 GLY A O 13
ATOM 23238 N N . ASP A 1 66 ? 1.754 -8.952 -25.489 1.00 0.00 66 ASP A N 13
ATOM 23239 C CA . ASP A 1 66 ? 2.284 -8.011 -26.475 1.00 0.00 66 ASP A CA 13
ATOM 23240 C C . ASP A 1 66 ? 1.660 -8.249 -27.834 1.00 0.00 66 ASP A C 13
ATOM 23241 O O . ASP A 1 66 ? 1.345 -7.304 -28.557 1.00 0.00 66 ASP A O 13
ATOM 23250 N N . GLN A 1 67 ? 1.463 -9.516 -28.171 1.00 0.00 67 GLN A N 13
ATOM 23251 C CA . GLN A 1 67 ? 0.855 -9.888 -29.433 1.00 0.00 67 GLN A CA 13
ATOM 23252 C C . GLN A 1 67 ? -0.571 -9.345 -29.516 1.00 0.00 67 GLN A C 13
ATOM 23253 O O . GLN A 1 67 ? -0.987 -8.827 -30.551 1.00 0.00 67 GLN A O 13
ATOM 23267 N N . TRP A 1 68 ? -1.304 -9.451 -28.411 1.00 0.00 68 TRP A N 13
ATOM 23268 C CA . TRP A 1 68 ? -2.674 -8.958 -28.338 1.00 0.00 68 TRP A CA 13
ATOM 23269 C C . TRP A 1 68 ? -2.696 -7.442 -28.555 1.00 0.00 68 TRP A C 13
A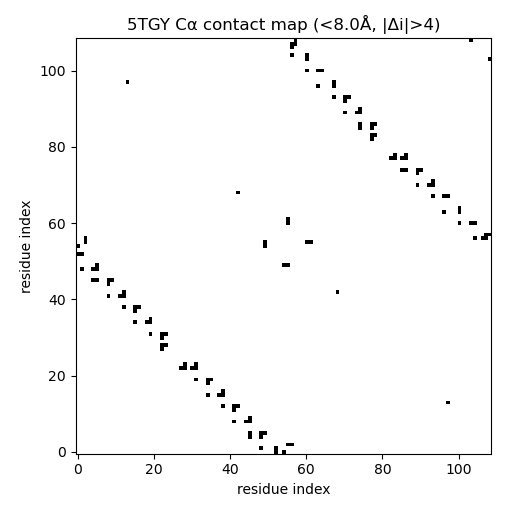TOM 23270 O O . TRP A 1 68 ? -3.569 -6.912 -29.243 1.00 0.00 68 TRP A O 13
ATOM 23291 N N . VAL A 1 69 ? -1.710 -6.758 -27.983 1.00 0.00 69 VAL A N 13
ATOM 23292 C CA . VAL A 1 69 ? -1.604 -5.309 -28.107 1.00 0.00 69 VAL A CA 13
ATOM 23293 C C . VAL A 1 69 ? -1.304 -4.919 -29.554 1.00 0.00 69 VAL A C 13
ATOM 23294 O O . VAL A 1 69 ? -1.879 -3.968 -30.088 1.00 0.00 69 VAL A O 13
ATOM 23307 N N . GLN A 1 70 ? -0.416 -5.672 -30.188 1.00 0.00 70 GLN A N 13
ATOM 23308 C CA . GLN A 1 70 ? -0.057 -5.422 -31.576 1.00 0.00 70 GLN A CA 13
ATOM 23309 C C . GLN A 1 70 ? -1.246 -5.721 -32.485 1.00 0.00 70 GLN A C 13
ATOM 23310 O O . GLN A 1 70 ? -1.497 -5.007 -33.458 1.00 0.00 70 GLN A O 13
ATOM 23324 N N . LEU A 1 71 ? -1.977 -6.778 -32.150 1.00 0.00 71 LEU A N 13
ATOM 23325 C CA . LEU A 1 71 ? -3.165 -7.170 -32.878 1.00 0.00 71 LEU A CA 13
ATOM 23326 C C . LEU A 1 71 ? -4.207 -6.047 -32.798 1.00 0.00 71 LEU A C 13
ATOM 23327 O O . LEU A 1 71 ? -4.876 -5.730 -33.783 1.00 0.00 71 LEU A O 13
ATOM 23343 N N . PHE A 1 72 ? -4.311 -5.440 -31.619 1.00 0.00 72 PHE A N 13
ATOM 23344 C CA . PHE A 1 72 ? -5.240 -4.337 -31.395 1.00 0.00 72 PHE A CA 13
ATOM 23345 C C . PHE A 1 72 ? -4.889 -3.160 -32.302 1.00 0.00 72 PHE A C 13
ATOM 23346 O O . PHE A 1 72 ? -5.772 -2.511 -32.867 1.00 0.00 72 PHE A O 13
ATOM 23363 N N . GLN A 1 73 ? -3.595 -2.901 -32.443 1.00 0.00 73 GLN A N 13
ATOM 23364 C CA . GLN A 1 73 ? -3.113 -1.824 -33.300 1.00 0.00 73 GLN A CA 13
ATOM 23365 C C . GLN A 1 73 ? -3.509 -2.083 -34.745 1.00 0.00 73 GLN A C 13
ATOM 23366 O O . GLN A 1 73 ? -3.928 -1.170 -35.457 1.00 0.00 73 GLN A O 13
ATOM 23380 N N . ARG A 1 74 ? -3.393 -3.339 -35.164 1.00 0.00 74 ARG A N 13
ATOM 23381 C CA . ARG A 1 74 ? -3.763 -3.732 -36.516 1.00 0.00 74 ARG A CA 13
ATOM 23382 C C . ARG A 1 74 ? -5.258 -3.556 -36.716 1.00 0.00 74 ARG A C 13
ATOM 23383 O O . ARG A 1 74 ? -5.706 -3.089 -37.760 1.00 0.00 74 ARG A O 13
ATOM 23404 N N . PHE A 1 75 ? -6.016 -3.936 -35.699 1.00 0.00 75 PHE A N 13
ATOM 23405 C CA . PHE A 1 75 ? -7.466 -3.806 -35.724 1.00 0.00 75 PHE A CA 13
ATOM 23406 C C . PHE A 1 75 ? -7.868 -2.341 -35.860 1.00 0.00 75 PHE A C 13
ATOM 23407 O O . PHE A 1 75 ? -8.694 -1.988 -36.703 1.00 0.00 75 PHE A O 13
ATOM 23424 N N . ARG A 1 76 ? -7.267 -1.496 -35.035 1.00 0.00 76 ARG A N 13
ATOM 23425 C CA . ARG A 1 76 ? -7.533 -0.065 -35.061 1.00 0.00 76 ARG A CA 13
ATOM 23426 C C . ARG A 1 76 ? -7.187 0.529 -36.428 1.00 0.00 76 ARG A C 13
ATOM 23427 O O . ARG A 1 76 ? -7.933 1.346 -36.967 1.00 0.00 76 ARG A O 13
ATOM 23448 N N . GLU A 1 77 ? -6.065 0.092 -36.990 1.00 0.00 77 GLU A N 13
ATOM 23449 C CA . GLU A 1 77 ? -5.605 0.584 -38.271 1.00 0.00 77 GLU A CA 13
ATOM 23450 C C . GLU A 1 77 ? -6.500 0.088 -39.399 1.00 0.00 77 GLU A C 13
ATOM 23451 O O . GLU A 1 77 ? -6.713 0.787 -40.393 1.00 0.00 77 GLU A O 13
ATOM 23463 N N . ALA A 1 78 ? -7.033 -1.113 -39.239 1.00 0.00 78 ALA A N 13
ATOM 23464 C CA . ALA A 1 78 ? -7.894 -1.699 -40.245 1.00 0.00 78 ALA A CA 13
ATOM 23465 C C . ALA A 1 78 ? -9.166 -0.878 -40.397 1.00 0.00 78 ALA A C 13
ATOM 23466 O O . ALA A 1 78 ? -9.713 -0.762 -41.496 1.00 0.00 78 ALA A O 13
ATOM 23473 N N . ILE A 1 79 ? -9.627 -0.284 -39.291 1.00 0.00 79 ILE A N 13
ATOM 23474 C CA . ILE A 1 79 ? -10.807 0.568 -39.313 1.00 0.00 79 ILE A CA 13
ATOM 23475 C C . ILE A 1 79 ? -10.501 1.836 -40.100 1.00 0.00 79 ILE A C 13
ATOM 23476 O O . ILE A 1 79 ? -11.350 2.354 -40.828 1.00 0.00 79 ILE A O 13
ATOM 23492 N N . ASP A 1 80 ? -9.265 2.303 -39.977 1.00 0.00 80 ASP A N 13
ATOM 23493 C CA . ASP A 1 80 ? -8.825 3.517 -40.656 1.00 0.00 80 ASP A CA 13
ATOM 23494 C C . ASP A 1 80 ? -8.783 3.288 -42.152 1.00 0.00 80 ASP A C 13
ATOM 23495 O O . ASP A 1 80 ? -9.019 4.200 -42.940 1.00 0.00 80 ASP A O 13
ATOM 23504 N N . LYS A 1 81 ? -8.480 2.058 -42.537 1.00 0.00 81 LYS A N 13
ATOM 23505 C CA . LYS A 1 81 ? -8.406 1.687 -43.942 1.00 0.00 81 LYS A CA 13
ATOM 23506 C C . LYS A 1 81 ? -9.775 1.312 -44.493 1.00 0.00 81 LYS A C 13
ATOM 23507 O O . LYS A 1 81 ? -9.917 1.056 -45.685 1.00 0.00 81 LYS A O 13
ATOM 23526 N N . GLY A 1 82 ? -10.781 1.275 -43.624 1.00 0.00 82 GLY A N 13
ATOM 23527 C CA . GLY A 1 82 ? -12.116 0.899 -44.055 1.00 0.00 82 GLY A CA 13
ATOM 23528 C C . GLY A 1 82 ? -12.206 -0.565 -44.436 1.00 0.00 82 GLY A C 13
ATOM 23529 O O . GLY A 1 82 ? -13.093 -0.966 -45.184 1.00 0.00 82 GLY A O 13
ATOM 23533 N N . ASP A 1 83 ? -11.288 -1.358 -43.920 1.00 0.00 83 ASP A N 13
ATOM 23534 C CA . ASP A 1 83 ? -11.237 -2.772 -44.246 1.00 0.00 83 ASP A CA 13
ATOM 23535 C C . ASP A 1 83 ? -12.056 -3.584 -43.256 1.00 0.00 83 ASP A C 13
ATOM 23536 O O . ASP A 1 83 ? -11.599 -3.892 -42.157 1.00 0.00 83 ASP A O 13
ATOM 23545 N N . LYS A 1 84 ? -13.273 -3.910 -43.652 1.00 0.00 84 LYS A N 13
ATOM 23546 C CA . LYS A 1 84 ? -14.191 -4.649 -42.791 1.00 0.00 84 LYS A CA 13
ATOM 23547 C C . LYS A 1 84 ? -13.769 -6.102 -42.685 1.00 0.00 84 LYS A C 13
ATOM 23548 O O . LYS A 1 84 ? -14.009 -6.760 -41.670 1.00 0.00 84 LYS A O 13
ATOM 23567 N N . ASP A 1 85 ? -13.125 -6.585 -43.738 1.00 0.00 85 ASP A N 13
ATOM 23568 C CA . ASP A 1 85 ? -12.701 -7.976 -43.827 1.00 0.00 85 ASP A CA 13
ATOM 23569 C C . ASP A 1 85 ? -11.754 -8.320 -42.695 1.00 0.00 85 ASP A C 13
ATOM 23570 O O . ASP A 1 85 ? -11.961 -9.297 -41.967 1.00 0.00 85 ASP A O 13
ATOM 23579 N N . SER A 1 86 ? -10.724 -7.507 -42.534 1.00 0.00 86 SER A N 13
ATOM 23580 C CA . SER A 1 86 ? -9.747 -7.710 -41.494 1.00 0.00 86 SER A CA 13
ATOM 23581 C C . SER A 1 86 ? -10.346 -7.501 -40.116 1.00 0.00 86 SER A C 13
ATOM 23582 O O . SER A 1 86 ? -9.936 -8.144 -39.169 1.00 0.00 86 SER A O 13
ATOM 23590 N N . LEU A 1 87 ? -11.335 -6.616 -40.008 1.00 0.00 87 LEU A N 13
ATOM 23591 C CA . LEU A 1 87 ? -11.937 -6.318 -38.711 1.00 0.00 87 LEU A CA 13
ATOM 23592 C C . LEU A 1 87 ? -12.543 -7.564 -38.103 1.00 0.00 87 LEU A C 13
ATOM 23593 O O . LEU A 1 87 ? -12.303 -7.871 -36.940 1.00 0.00 87 LEU A O 13
ATOM 23609 N N . GLU A 1 88 ? -13.317 -8.284 -38.897 1.00 0.00 88 GLU A N 13
ATOM 23610 C CA . GLU A 1 88 ? -13.929 -9.524 -38.449 1.00 0.00 88 GLU A CA 13
ATOM 23611 C C . GLU A 1 88 ? -12.868 -10.548 -38.039 1.00 0.00 88 GLU A C 13
ATOM 23612 O O . GLU A 1 88 ? -12.969 -11.171 -36.984 1.00 0.00 88 GLU A O 13
ATOM 23624 N N . GLN A 1 89 ? -11.845 -10.697 -38.869 1.00 0.00 89 GLN A N 13
ATOM 23625 C CA . GLN A 1 89 ? -10.781 -11.664 -38.613 1.00 0.00 89 GLN A CA 13
ATOM 23626 C C . GLN A 1 89 ? -9.927 -11.271 -37.397 1.00 0.00 89 GLN A C 13
ATOM 23627 O O . GLN A 1 89 ? -9.652 -12.100 -36.529 1.00 0.00 89 GLN A O 13
ATOM 23641 N N . LEU A 1 90 ? -9.538 -10.007 -37.328 1.00 0.00 90 LEU A N 13
ATOM 23642 C CA . LEU A 1 90 ? -8.699 -9.523 -36.237 1.00 0.00 90 LEU A CA 13
ATOM 23643 C C . LEU A 1 90 ? -9.451 -9.546 -34.917 1.00 0.00 90 LEU A C 13
ATOM 23644 O O . LEU A 1 90 ? -8.861 -9.781 -33.868 1.00 0.00 90 LEU A O 13
ATOM 23660 N N . LEU A 1 91 ? -10.757 -9.316 -34.979 1.00 0.00 91 LEU A N 13
ATOM 23661 C CA . LEU A 1 91 ? -11.593 -9.347 -33.791 1.00 0.00 91 LEU A CA 13
ATOM 23662 C C . LEU A 1 91 ? -11.556 -10.752 -33.202 1.00 0.00 91 LEU A C 13
ATOM 23663 O O . LEU A 1 91 ? -11.389 -10.940 -31.993 1.00 0.00 91 LEU A O 13
ATOM 23679 N N . GLU A 1 92 ? -11.682 -11.731 -34.076 1.00 0.00 92 GLU A N 13
ATOM 23680 C CA . GLU A 1 92 ? -11.658 -13.123 -33.680 1.00 0.00 92 GLU A CA 13
ATOM 23681 C C . GLU A 1 92 ? -10.289 -13.513 -33.137 1.00 0.00 92 GLU A C 13
ATOM 23682 O O . GLU A 1 92 ? -10.193 -14.246 -32.157 1.00 0.00 92 GLU A O 13
ATOM 23694 N N . GLU A 1 93 ? -9.225 -13.015 -33.766 1.00 0.00 93 GLU A N 13
ATOM 23695 C CA . GLU A 1 93 ? -7.876 -13.296 -33.298 1.00 0.00 93 GLU A CA 13
ATOM 23696 C C . GLU A 1 93 ? -7.633 -12.666 -31.931 1.00 0.00 93 GLU A C 13
ATOM 23697 O O . GLU A 1 93 ? -6.945 -13.244 -31.088 1.00 0.00 93 GLU A O 13
ATOM 23709 N N . LEU A 1 94 ? -8.214 -11.485 -31.708 1.00 0.00 94 LEU A N 13
ATOM 23710 C CA . LEU A 1 94 ? -8.119 -10.824 -30.409 1.00 0.00 94 LEU A CA 13
ATOM 23711 C C . LEU A 1 94 ? -8.740 -11.712 -29.342 1.00 0.00 94 LEU A C 13
ATOM 23712 O O . LEU A 1 94 ? -8.216 -11.838 -28.236 1.00 0.00 94 LEU A O 13
ATOM 23728 N N . GLU A 1 95 ? -9.861 -12.327 -29.695 1.00 0.00 95 GLU A N 13
ATOM 23729 C CA . GLU A 1 95 ? -10.568 -13.234 -28.806 1.00 0.00 95 GLU A CA 13
ATOM 23730 C C . GLU A 1 95 ? -9.710 -14.461 -28.498 1.00 0.00 95 GLU A C 13
ATOM 23731 O O . GLU A 1 95 ? -9.592 -14.867 -27.351 1.00 0.00 95 GLU A O 13
ATOM 23743 N N . GLN A 1 96 ? -9.064 -15.008 -29.528 1.00 0.00 96 GLN A N 13
ATOM 23744 C CA . GLN A 1 96 ? -8.268 -16.229 -29.388 1.00 0.00 96 GLN A CA 13
ATOM 23745 C C . GLN A 1 96 ? -7.015 -15.981 -28.541 1.00 0.00 96 GLN A C 13
ATOM 23746 O O . GLN A 1 96 ? -6.615 -16.823 -27.732 1.00 0.00 96 GLN A O 13
ATOM 23760 N N . ALA A 1 97 ? -6.397 -14.833 -28.742 1.00 0.00 97 ALA A N 13
ATOM 23761 C CA . ALA A 1 97 ? -5.209 -14.463 -27.982 1.00 0.00 97 ALA A CA 13
ATOM 23762 C C . ALA A 1 97 ? -5.583 -14.179 -26.536 1.00 0.00 97 ALA A C 13
ATOM 23763 O O . ALA A 1 97 ? -4.900 -14.617 -25.609 1.00 0.00 97 ALA A O 13
ATOM 23770 N N . LEU A 1 98 ? -6.687 -13.470 -26.356 1.00 0.00 98 LEU A N 13
ATOM 23771 C CA . LEU A 1 98 ? -7.182 -13.147 -25.025 1.00 0.00 98 LEU A CA 13
ATOM 23772 C C . LEU A 1 98 ? -7.512 -14.426 -24.259 1.00 0.00 98 LEU A C 13
ATOM 23773 O O . LEU A 1 98 ? -7.189 -14.547 -23.074 1.00 0.00 98 LEU A O 13
ATOM 23789 N N . GLN A 1 99 ? -8.130 -15.389 -24.947 1.00 0.00 99 GLN A N 13
ATOM 23790 C CA . GLN A 1 99 ? -8.472 -16.669 -24.330 1.00 0.00 99 GLN A CA 13
ATOM 23791 C C . GLN A 1 99 ? -7.231 -17.397 -23.845 1.00 0.00 99 GLN A C 13
ATOM 23792 O O . GLN A 1 99 ? -7.248 -18.009 -22.785 1.00 0.00 99 GLN A O 13
ATOM 23806 N N . LYS A 1 100 ? -6.148 -17.311 -24.600 1.00 0.00 100 LYS A N 13
ATOM 23807 C CA . LYS A 1 100 ? -4.917 -17.982 -24.222 1.00 0.00 100 LYS A CA 13
ATOM 23808 C C . LYS A 1 100 ? -4.287 -17.332 -22.998 1.00 0.00 100 LYS A C 13
ATOM 23809 O O . LYS A 1 100 ? -3.814 -18.020 -22.093 1.00 0.00 100 LYS A O 13
ATOM 23828 N N . ILE A 1 101 ? -4.292 -16.007 -22.971 1.00 0.00 101 ILE A N 13
ATOM 23829 C CA . ILE A 1 101 ? -3.695 -15.265 -21.871 1.00 0.00 101 ILE A CA 13
ATOM 23830 C C . ILE A 1 101 ? -4.422 -15.536 -20.556 1.00 0.00 101 ILE A C 13
ATOM 23831 O O . ILE A 1 101 ? -3.787 -15.823 -19.537 1.00 0.00 101 ILE A O 13
ATOM 23847 N N . ARG A 1 102 ? -5.753 -15.466 -20.574 1.00 0.00 102 ARG A N 13
ATOM 23848 C CA . ARG A 1 102 ? -6.527 -15.714 -19.364 1.00 0.00 102 ARG A CA 13
ATOM 23849 C C . ARG A 1 102 ? -6.330 -17.135 -18.846 1.00 0.00 102 ARG A C 13
ATOM 23850 O O . ARG A 1 102 ? -6.201 -17.338 -17.646 1.00 0.00 102 ARG A O 13
ATOM 23871 N N . GLU A 1 103 ? -6.283 -18.116 -19.749 1.00 0.00 103 GLU A N 13
ATOM 23872 C CA . GLU A 1 103 ? -6.085 -19.504 -19.336 1.00 0.00 103 GLU A CA 13
ATOM 23873 C C . GLU A 1 103 ? -4.758 -19.674 -18.614 1.00 0.00 103 GLU A C 13
ATOM 23874 O O . GLU A 1 103 ? -4.659 -20.444 -17.664 1.00 0.00 103 GLU A O 13
ATOM 23886 N N . LEU A 1 104 ? -3.742 -18.944 -19.058 1.00 0.00 104 LEU A N 13
ATOM 23887 C CA . LEU A 1 104 ? -2.433 -18.994 -18.427 1.00 0.00 104 LEU A CA 13
ATOM 23888 C C . LEU A 1 104 ? -2.480 -18.351 -17.043 1.00 0.00 104 LEU A C 13
ATOM 23889 O O . LEU A 1 104 ? -1.883 -18.854 -16.092 1.00 0.00 104 LEU A O 13
ATOM 23905 N N . ALA A 1 105 ? -3.219 -17.253 -16.931 1.00 0.00 105 ALA A N 13
ATOM 23906 C CA . ALA A 1 105 ? -3.342 -16.531 -15.667 1.00 0.00 105 ALA A CA 13
ATOM 23907 C C . ALA A 1 105 ? -4.199 -17.311 -14.673 1.00 0.00 105 ALA A C 13
ATOM 23908 O O . ALA A 1 105 ? -3.969 -17.267 -13.466 1.00 0.00 105 ALA A O 13
ATOM 23915 N N . GLU A 1 106 ? -5.171 -18.039 -15.194 1.00 0.00 106 GLU A N 13
ATOM 23916 C CA . GLU A 1 106 ? -6.055 -18.847 -14.367 1.00 0.00 106 GLU A CA 13
ATOM 23917 C C . GLU A 1 106 ? -5.420 -20.196 -14.089 1.00 0.00 106 GLU A C 13
ATOM 23918 O O . GLU A 1 106 ? -5.881 -20.943 -13.227 1.00 0.00 106 GLU A O 13
ATOM 23930 N N . LYS A 1 107 ? -4.361 -20.501 -14.850 1.00 0.00 107 LYS A N 13
ATOM 23931 C CA . LYS A 1 107 ? -3.638 -21.766 -14.758 1.00 0.00 107 LYS A CA 13
ATOM 23932 C C . LYS A 1 107 ? -4.523 -22.922 -15.254 1.00 0.00 107 LYS A C 13
ATOM 23933 O O . LYS A 1 107 ? -4.148 -24.093 -15.165 1.00 0.00 107 LYS A O 13
ATOM 23952 N N . LYS A 1 108 ? -5.673 -22.550 -15.840 1.00 0.00 108 LYS A N 13
ATOM 23953 C CA . LYS A 1 108 ? -6.691 -23.481 -16.328 1.00 0.00 108 LYS A CA 13
ATOM 23954 C C . LYS A 1 108 ? -6.905 -24.653 -15.373 1.00 0.00 108 LYS A C 13
ATOM 23955 O O . LYS A 1 108 ? -6.312 -25.726 -15.528 1.00 0.00 108 LYS A O 13
ATOM 23974 N N . ASN A 1 109 ? -7.758 -24.441 -14.399 1.00 0.00 109 ASN A N 13
ATOM 23975 C CA . ASN A 1 109 ? -8.026 -25.444 -13.389 1.00 0.00 109 ASN A CA 13
ATOM 23976 C C . ASN A 1 109 ? -9.509 -25.506 -13.104 1.00 0.00 109 ASN A C 13
ATOM 23977 O O . ASN A 1 109 ? -9.996 -24.691 -12.295 1.00 0.00 109 ASN A O 13
ATOM 24038 N N . SER A 1 1 ? -2.939 -4.237 -3.357 1.00 0.00 1 SER A N 14
ATOM 24039 C CA . SER A 1 1 ? -1.671 -4.926 -3.665 1.00 0.00 1 SER A CA 14
ATOM 24040 C C . SER A 1 1 ? -1.196 -4.604 -5.085 1.00 0.00 1 SER A C 14
ATOM 24041 O O . SER A 1 1 ? -1.975 -4.133 -5.920 1.00 0.00 1 SER A O 14
ATOM 24051 N N . GLU A 1 2 ? 0.079 -4.876 -5.349 1.00 0.00 2 GLU A N 14
ATOM 24052 C CA . GLU A 1 2 ? 0.697 -4.593 -6.643 1.00 0.00 2 GLU A CA 14
ATOM 24053 C C . GLU A 1 2 ? 0.092 -5.459 -7.764 1.00 0.00 2 GLU A C 14
ATOM 24054 O O . GLU A 1 2 ? -0.378 -4.932 -8.777 1.00 0.00 2 GLU A O 14
ATOM 24066 N N . PHE A 1 3 ? 0.078 -6.777 -7.564 1.00 0.00 3 PHE A N 14
ATOM 24067 C CA . PHE A 1 3 ? -0.482 -7.705 -8.547 1.00 0.00 3 PHE A CA 14
ATOM 24068 C C . PHE A 1 3 ? -1.982 -7.515 -8.646 1.00 0.00 3 PHE A C 14
ATOM 24069 O O . PHE A 1 3 ? -2.597 -7.808 -9.668 1.00 0.00 3 PHE A O 14
ATOM 24086 N N . GLU A 1 4 ? -2.554 -7.003 -7.583 1.00 0.00 4 GLU A N 14
ATOM 24087 C CA . GLU A 1 4 ? -3.975 -6.765 -7.506 1.00 0.00 4 GLU A CA 14
ATOM 24088 C C . GLU A 1 4 ? -4.395 -5.695 -8.508 1.00 0.00 4 GLU A C 14
ATOM 24089 O O . GLU A 1 4 ? -5.338 -5.887 -9.265 1.00 0.00 4 GLU A O 14
ATOM 24101 N N . LYS A 1 5 ? -3.676 -4.575 -8.519 1.00 0.00 5 LYS A N 14
ATOM 24102 C CA . LYS A 1 5 ? -3.965 -3.502 -9.461 1.00 0.00 5 LYS A CA 14
ATOM 24103 C C . LYS A 1 5 ? -3.641 -3.972 -10.878 1.00 0.00 5 LYS A C 14
ATOM 24104 O O . LYS A 1 5 ? -4.394 -3.719 -11.827 1.00 0.00 5 LYS A O 14
ATOM 24123 N N . LEU A 1 6 ? -2.487 -4.623 -11.005 1.00 0.00 6 LEU A N 14
ATOM 24124 C CA . LEU A 1 6 ? -2.073 -5.239 -12.267 1.00 0.00 6 LEU A CA 14
ATOM 24125 C C . LEU A 1 6 ? -3.201 -6.112 -12.832 1.00 0.00 6 LEU A C 14
ATOM 24126 O O . LEU A 1 6 ? -3.605 -5.945 -13.983 1.00 0.00 6 LEU A O 14
ATOM 24142 N N . ARG A 1 7 ? -3.704 -7.032 -12.026 1.00 0.00 7 ARG A N 14
ATOM 24143 C CA . ARG A 1 7 ? -4.817 -7.877 -12.439 1.00 0.00 7 ARG A CA 14
ATOM 24144 C C . ARG A 1 7 ? -6.100 -7.067 -12.665 1.00 0.00 7 ARG A C 14
ATOM 24145 O O . ARG A 1 7 ? -6.833 -7.314 -13.619 1.00 0.00 7 ARG A O 14
ATOM 24166 N N . GLN A 1 8 ? -6.348 -6.093 -11.797 1.00 0.00 8 GLN A N 14
ATOM 24167 C CA . GLN A 1 8 ? -7.559 -5.274 -11.896 1.00 0.00 8 GLN A CA 14
ATOM 24168 C C . GLN A 1 8 ? -7.627 -4.550 -13.236 1.00 0.00 8 GLN A C 14
ATOM 24169 O O . GLN A 1 8 ? -8.663 -4.561 -13.889 1.00 0.00 8 GLN A O 14
ATOM 24183 N N . THR A 1 9 ? -6.521 -3.946 -13.662 1.00 0.00 9 THR A N 14
ATOM 24184 C CA . THR A 1 9 ? -6.481 -3.276 -14.958 1.00 0.00 9 THR A CA 14
ATOM 24185 C C . THR A 1 9 ? -6.654 -4.273 -16.108 1.00 0.00 9 THR A C 14
ATOM 24186 O O . THR A 1 9 ? -7.047 -3.900 -17.215 1.00 0.00 9 THR A O 14
ATOM 24197 N N . GLY A 1 10 ? -6.370 -5.538 -15.831 1.00 0.00 10 GLY A N 14
ATOM 24198 C CA . GLY A 1 10 ? -6.556 -6.568 -16.824 1.00 0.00 10 GLY A CA 14
ATOM 24199 C C . GLY A 1 10 ? -8.023 -6.875 -16.986 1.00 0.00 10 GLY A C 14
ATOM 24200 O O . GLY A 1 10 ? -8.532 -6.948 -18.104 1.00 0.00 10 GLY A O 14
ATOM 24204 N N . ASP A 1 11 ? -8.701 -7.051 -15.852 1.00 0.00 11 ASP A N 14
ATOM 24205 C CA . ASP A 1 11 ? -10.150 -7.265 -15.829 1.00 0.00 11 ASP A CA 14
ATOM 24206 C C . ASP A 1 11 ? -10.873 -6.147 -16.556 1.00 0.00 11 ASP A C 14
ATOM 24207 O O . ASP A 1 11 ? -11.759 -6.401 -17.371 1.00 0.00 11 ASP A O 14
ATOM 24216 N N . GLU A 1 12 ? -10.467 -4.914 -16.275 1.00 0.00 12 GLU A N 14
ATOM 24217 C CA . GLU A 1 12 ? -11.080 -3.740 -16.892 1.00 0.00 12 GLU A CA 14
ATOM 24218 C C . GLU A 1 12 ? -10.912 -3.791 -18.407 1.00 0.00 12 GLU A C 14
ATOM 24219 O O . GLU A 1 12 ? -11.851 -3.511 -19.159 1.00 0.00 12 GLU A O 14
ATOM 24231 N N . LEU A 1 13 ? -9.715 -4.156 -18.848 1.00 0.00 13 LEU A N 14
ATOM 24232 C CA . LEU A 1 13 ? -9.423 -4.289 -20.269 1.00 0.00 13 LEU A CA 14
ATOM 24233 C C . LEU A 1 13 ? -10.322 -5.350 -20.915 1.00 0.00 13 LEU A C 14
ATOM 24234 O O . LEU A 1 13 ? -10.860 -5.133 -22.000 1.00 0.00 13 LEU A O 14
ATOM 24250 N N . VAL A 1 14 ? -10.487 -6.485 -20.241 1.00 0.00 14 VAL A N 14
ATOM 24251 C CA . VAL A 1 14 ? -11.358 -7.551 -20.739 1.00 0.00 14 VAL A CA 14
ATOM 24252 C C . VAL A 1 14 ? -12.805 -7.055 -20.852 1.00 0.00 14 VAL A C 14
ATOM 24253 O O . VAL A 1 14 ? -13.467 -7.281 -21.858 1.00 0.00 14 VAL A O 14
ATOM 24266 N N . GLN A 1 15 ? -13.269 -6.366 -19.814 1.00 0.00 15 GLN A N 14
ATOM 24267 C CA . GLN A 1 15 ? -14.626 -5.801 -19.794 1.00 0.00 15 GLN A CA 14
ATOM 24268 C C . GLN A 1 15 ? -14.846 -4.878 -20.987 1.00 0.00 15 GLN A C 14
ATOM 24269 O O . GLN A 1 15 ? -15.871 -4.956 -21.669 1.00 0.00 15 GLN A O 14
ATOM 24283 N N . ALA A 1 16 ? -13.872 -4.016 -21.245 1.00 0.00 16 ALA A N 14
ATOM 24284 C CA . ALA A 1 16 ? -13.944 -3.095 -22.371 1.00 0.00 16 ALA A CA 14
ATOM 24285 C C . ALA A 1 16 ? -13.940 -3.862 -23.686 1.00 0.00 16 ALA A C 14
ATOM 24286 O O . ALA A 1 16 ? -14.619 -3.488 -24.637 1.00 0.00 16 ALA A O 14
ATOM 24293 N N . PHE A 1 17 ? -13.181 -4.944 -23.719 1.00 0.00 17 PHE A N 14
ATOM 24294 C CA . PHE A 1 17 ? -13.088 -5.787 -24.897 1.00 0.00 17 PHE A CA 14
ATOM 24295 C C . PHE A 1 17 ? -14.421 -6.500 -25.163 1.00 0.00 17 PHE A C 14
ATOM 24296 O O . PHE A 1 17 ? -14.850 -6.627 -26.311 1.00 0.00 17 PHE A O 14
ATOM 24313 N N . GLN A 1 18 ? -15.069 -6.957 -24.096 1.00 0.00 18 GLN A N 14
ATOM 24314 C CA . GLN A 1 18 ? -16.375 -7.604 -24.208 1.00 0.00 18 GLN A CA 14
ATOM 24315 C C . GLN A 1 18 ? -17.386 -6.619 -24.774 1.00 0.00 18 GLN A C 14
ATOM 24316 O O . GLN A 1 18 ? -18.184 -6.954 -25.651 1.00 0.00 18 GLN A O 14
ATOM 24330 N N . ARG A 1 19 ? -17.326 -5.395 -24.271 1.00 0.00 19 ARG A N 14
ATOM 24331 C CA . ARG A 1 19 ? -18.181 -4.319 -24.745 1.00 0.00 19 ARG A CA 14
ATOM 24332 C C . ARG A 1 19 ? -17.869 -3.999 -26.198 1.00 0.00 19 ARG A C 14
ATOM 24333 O O . ARG A 1 19 ? -18.765 -3.701 -26.985 1.00 0.00 19 ARG A O 14
ATOM 24354 N N . LEU A 1 20 ? -16.592 -4.095 -26.548 1.00 0.00 20 LEU A N 14
ATOM 24355 C CA . LEU A 1 20 ? -16.130 -3.816 -27.899 1.00 0.00 20 LEU A CA 14
ATOM 24356 C C . LEU A 1 20 ? -16.768 -4.779 -28.887 1.00 0.00 20 LEU A C 14
ATOM 24357 O O . LEU A 1 20 ? -17.156 -4.388 -29.982 1.00 0.00 20 LEU A O 14
ATOM 24373 N N . ARG A 1 21 ? -16.883 -6.042 -28.482 1.00 0.00 21 ARG A N 14
ATOM 24374 C CA . ARG A 1 21 ? -17.462 -7.067 -29.339 1.00 0.00 21 ARG A CA 14
ATOM 24375 C C . ARG A 1 21 ? -18.918 -6.751 -29.653 1.00 0.00 21 ARG A C 14
ATOM 24376 O O . ARG A 1 21 ? -19.326 -6.756 -30.814 1.00 0.00 21 ARG A O 14
ATOM 24397 N N . GLU A 1 22 ? -19.679 -6.431 -28.619 1.00 0.00 22 GLU A N 14
ATOM 24398 C CA . GLU A 1 22 ? -21.097 -6.148 -28.772 1.00 0.00 22 GLU A CA 14
ATOM 24399 C C . GLU A 1 22 ? -21.314 -4.928 -29.652 1.00 0.00 22 GLU A C 14
ATOM 24400 O O . GLU A 1 22 ? -22.061 -4.980 -30.628 1.00 0.00 22 GLU A O 14
ATOM 24412 N N . ILE A 1 23 ? -20.651 -3.839 -29.309 1.00 0.00 23 ILE A N 14
ATOM 24413 C CA . ILE A 1 23 ? -20.704 -2.607 -30.084 1.00 0.00 23 ILE A CA 14
ATOM 24414 C C . ILE A 1 23 ? -20.300 -2.835 -31.547 1.00 0.00 23 ILE A C 14
ATOM 24415 O O . ILE A 1 23 ? -20.879 -2.238 -32.463 1.00 0.00 23 ILE A O 14
ATOM 24431 N N . PHE A 1 24 ? -19.336 -3.719 -31.758 1.00 0.00 24 PHE A N 14
ATOM 24432 C CA . PHE A 1 24 ? -18.853 -4.003 -33.101 1.00 0.00 24 PHE A CA 14
ATOM 24433 C C . PHE A 1 24 ? -19.924 -4.738 -33.904 1.00 0.00 24 PHE A C 14
ATOM 24434 O O . PHE A 1 24 ? -20.242 -4.358 -35.032 1.00 0.00 24 PHE A O 14
ATOM 24451 N N . ASP A 1 25 ? -20.488 -5.781 -33.301 1.00 0.00 25 ASP A N 14
ATOM 24452 C CA . ASP A 1 25 ? -21.516 -6.599 -33.956 1.00 0.00 25 ASP A CA 14
ATOM 24453 C C . ASP A 1 25 ? -22.773 -5.795 -34.253 1.00 0.00 25 ASP A C 14
ATOM 24454 O O . ASP A 1 25 ? -23.471 -6.054 -35.236 1.00 0.00 25 ASP A O 14
ATOM 24463 N N . LYS A 1 26 ? -23.061 -4.818 -33.411 1.00 0.00 26 LYS A N 14
ATOM 24464 C CA . LYS A 1 26 ? -24.267 -4.014 -33.569 1.00 0.00 26 LYS A CA 14
ATOM 24465 C C . LYS A 1 26 ? -24.046 -2.817 -34.494 1.00 0.00 26 LYS A C 14
ATOM 24466 O O . LYS A 1 26 ? -24.944 -1.997 -34.685 1.00 0.00 26 LYS A O 14
ATOM 24485 N N . GLY A 1 27 ? -22.850 -2.723 -35.065 1.00 0.00 27 GLY A N 14
ATOM 24486 C CA . GLY A 1 27 ? -22.558 -1.670 -36.024 1.00 0.00 27 GLY A CA 14
ATOM 24487 C C . GLY A 1 27 ? -22.642 -0.267 -35.451 1.00 0.00 27 GLY A C 14
ATOM 24488 O O . GLY A 1 27 ? -22.966 0.675 -36.171 1.00 0.00 27 GLY A O 14
ATOM 24492 N N . ASP A 1 28 ? -22.368 -0.119 -34.170 1.00 0.00 28 ASP A N 14
ATOM 24493 C CA . ASP A 1 28 ? -22.402 1.197 -33.546 1.00 0.00 28 ASP A CA 14
ATOM 24494 C C . ASP A 1 28 ? -21.099 1.920 -33.833 1.00 0.00 28 ASP A C 14
ATOM 24495 O O . ASP A 1 28 ? -20.065 1.638 -33.229 1.00 0.00 28 ASP A O 14
ATOM 24504 N N . ASP A 1 29 ? -21.167 2.845 -34.767 1.00 0.00 29 ASP A N 14
ATOM 24505 C CA . ASP A 1 29 ? -19.980 3.531 -35.267 1.00 0.00 29 ASP A CA 14
ATOM 24506 C C . ASP A 1 29 ? -19.411 4.467 -34.216 1.00 0.00 29 ASP A C 14
ATOM 24507 O O . ASP A 1 29 ? -18.202 4.509 -33.990 1.00 0.00 29 ASP A O 14
ATOM 24516 N N . ASP A 1 30 ? -20.294 5.190 -33.560 1.00 0.00 30 ASP A N 14
ATOM 24517 C CA . ASP A 1 30 ? -19.895 6.209 -32.589 1.00 0.00 30 ASP A CA 14
ATOM 24518 C C . ASP A 1 30 ? -19.275 5.627 -31.336 1.00 0.00 30 ASP A C 14
ATOM 24519 O O . ASP A 1 30 ? -18.212 6.078 -30.902 1.00 0.00 30 ASP A O 14
ATOM 24528 N N . SER A 1 31 ? -19.911 4.626 -30.760 1.00 0.00 31 SER A N 14
ATOM 24529 C CA . SER A 1 31 ? -19.423 4.051 -29.525 1.00 0.00 31 SER A CA 14
ATOM 24530 C C . SER A 1 31 ? -18.138 3.283 -29.775 1.00 0.00 31 SER A C 14
ATOM 24531 O O . SER A 1 31 ? -17.247 3.268 -28.934 1.00 0.00 31 SER A O 14
ATOM 24539 N N . LEU A 1 32 ? -18.028 2.681 -30.954 1.00 0.00 32 LEU A N 14
ATOM 24540 C CA . LEU A 1 32 ? -16.846 1.917 -31.315 1.00 0.00 32 LEU A CA 14
ATOM 24541 C C . LEU A 1 32 ? -15.612 2.807 -31.275 1.00 0.00 32 LEU A C 14
ATOM 24542 O O . LEU A 1 32 ? -14.598 2.438 -30.687 1.00 0.00 32 LEU A O 14
ATOM 24558 N N . GLU A 1 33 ? -15.709 3.987 -31.876 1.00 0.00 33 GLU A N 14
ATOM 24559 C CA . GLU A 1 33 ? -14.606 4.937 -31.867 1.00 0.00 33 GLU A CA 14
ATOM 24560 C C . GLU A 1 33 ? -14.251 5.353 -30.439 1.00 0.00 33 GLU A C 14
ATOM 24561 O O . GLU A 1 33 ? -13.082 5.356 -30.061 1.00 0.00 33 GLU A O 14
ATOM 24573 N N . GLN A 1 34 ? -15.272 5.678 -29.655 1.00 0.00 34 GLN A N 14
ATOM 24574 C CA . GLN A 1 34 ? -15.092 6.113 -28.267 1.00 0.00 34 GLN A CA 14
ATOM 24575 C C . GLN A 1 34 ? -14.422 5.028 -27.418 1.00 0.00 34 GLN A C 14
ATOM 24576 O O . GLN A 1 34 ? -13.476 5.298 -26.672 1.00 0.00 34 GLN A O 14
ATOM 24590 N N . VAL A 1 35 ? -14.900 3.810 -27.568 1.00 0.00 35 VAL A N 14
ATOM 24591 C CA . VAL A 1 35 ? -14.367 2.668 -26.837 1.00 0.00 35 VAL A CA 14
ATOM 24592 C C . VAL A 1 35 ? -12.906 2.397 -27.211 1.00 0.00 35 VAL A C 14
ATOM 24593 O O . VAL A 1 35 ? -12.108 1.995 -26.362 1.00 0.00 35 VAL A O 14
ATOM 24606 N N . LEU A 1 36 ? -12.551 2.649 -28.471 1.00 0.00 36 LEU A N 14
ATOM 24607 C CA . LEU A 1 36 ? -11.182 2.426 -28.937 1.00 0.00 36 LEU A CA 14
ATOM 24608 C C . LEU A 1 36 ? -10.187 3.270 -28.147 1.00 0.00 36 LEU A C 14
ATOM 24609 O O . LEU A 1 36 ? -9.106 2.795 -27.801 1.00 0.00 36 LEU A O 14
ATOM 24625 N N . GLU A 1 37 ? -10.565 4.505 -27.827 1.00 0.00 37 GLU A N 14
ATOM 24626 C CA . GLU A 1 37 ? -9.694 5.376 -27.050 1.00 0.00 37 GLU A CA 14
ATOM 24627 C C . GLU A 1 37 ? -9.565 4.856 -25.624 1.00 0.00 37 GLU A C 14
ATOM 24628 O O . GLU A 1 37 ? -8.486 4.900 -25.032 1.00 0.00 37 GLU A O 14
ATOM 24640 N N . GLU A 1 38 ? -10.669 4.340 -25.094 1.00 0.00 38 GLU A N 14
ATOM 24641 C CA . GLU A 1 38 ? -10.711 3.809 -23.734 1.00 0.00 38 GLU A CA 14
ATOM 24642 C C . GLU A 1 38 ? -9.850 2.560 -23.607 1.00 0.00 38 GLU A C 14
ATOM 24643 O O . GLU A 1 38 ? -9.113 2.394 -22.632 1.00 0.00 38 GLU A O 14
ATOM 24655 N N . ILE A 1 39 ? -9.952 1.688 -24.598 1.00 0.00 39 ILE A N 14
ATOM 24656 C CA . ILE A 1 39 ? -9.172 0.460 -24.612 1.00 0.00 39 ILE A CA 14
ATOM 24657 C C . ILE A 1 39 ? -7.685 0.783 -24.640 1.00 0.00 39 ILE A C 14
ATOM 24658 O O . ILE A 1 39 ? -6.906 0.216 -23.869 1.00 0.00 39 ILE A O 14
ATOM 24674 N N . GLU A 1 40 ? -7.299 1.716 -25.511 1.00 0.00 40 GLU A N 14
ATOM 24675 C CA . GLU A 1 40 ? -5.907 2.151 -25.602 1.00 0.00 40 GLU A CA 14
ATOM 24676 C C . GLU A 1 40 ? -5.404 2.681 -24.256 1.00 0.00 40 GLU A C 14
ATOM 24677 O O . GLU A 1 40 ? -4.246 2.476 -23.898 1.00 0.00 40 GLU A O 14
ATOM 24689 N N . GLU A 1 41 ? -6.290 3.323 -23.500 1.00 0.00 41 GLU A N 14
ATOM 24690 C CA . GLU A 1 41 ? -5.931 3.868 -22.196 1.00 0.00 41 GLU A CA 14
ATOM 24691 C C . GLU A 1 41 ? -5.668 2.748 -21.199 1.00 0.00 41 GLU A C 14
ATOM 24692 O O . GLU A 1 41 ? -4.726 2.814 -20.402 1.00 0.00 41 GLU A O 14
ATOM 24704 N N . LEU A 1 42 ? -6.497 1.717 -21.253 1.00 0.00 42 LEU A N 14
ATOM 24705 C CA . LEU A 1 42 ? -6.386 0.590 -20.345 1.00 0.00 42 LEU A CA 14
ATOM 24706 C C . LEU A 1 42 ? -5.141 -0.233 -20.640 1.00 0.00 42 LEU A C 14
ATOM 24707 O O . LEU A 1 42 ? -4.489 -0.731 -19.726 1.00 0.00 42 LEU A O 14
ATOM 24723 N N . ILE A 1 43 ? -4.806 -0.363 -21.923 1.00 0.00 43 ILE A N 14
ATOM 24724 C CA . ILE A 1 43 ? -3.632 -1.125 -22.329 1.00 0.00 43 ILE A CA 14
ATOM 24725 C C . ILE A 1 43 ? -2.368 -0.503 -21.746 1.00 0.00 43 ILE A C 14
ATOM 24726 O O . ILE A 1 43 ? -1.528 -1.202 -21.170 1.00 0.00 43 ILE A O 14
ATOM 24742 N N . GLN A 1 44 ? -2.258 0.815 -21.871 1.00 0.00 44 GLN A N 14
ATOM 24743 C CA . GLN A 1 44 ? -1.097 1.545 -21.374 1.00 0.00 44 GLN A CA 14
ATOM 24744 C C . GLN A 1 44 ? -0.982 1.427 -19.859 1.00 0.00 44 GLN A C 14
ATOM 24745 O O . GLN A 1 44 ? 0.086 1.146 -19.333 1.00 0.00 44 GLN A O 14
ATOM 24759 N N . LYS A 1 45 ? -2.100 1.604 -19.172 1.00 0.00 45 LYS A N 14
ATOM 24760 C CA . LYS A 1 45 ? -2.123 1.554 -17.713 1.00 0.00 45 LYS A CA 14
ATOM 24761 C C . LYS A 1 45 ? -1.851 0.153 -17.176 1.00 0.00 45 LYS A C 14
ATOM 24762 O O . LYS A 1 45 ? -1.228 -0.006 -16.130 1.00 0.00 45 LYS A O 14
ATOM 24781 N N . HIS A 1 46 ? -2.299 -0.858 -17.894 1.00 0.00 46 HIS A N 14
ATOM 24782 C CA . HIS A 1 46 ? -2.099 -2.235 -17.472 1.00 0.00 46 HIS A CA 14
ATOM 24783 C C . HIS A 1 46 ? -0.651 -2.650 -17.734 1.00 0.00 46 HIS A C 14
ATOM 24784 O O . HIS A 1 46 ? -0.007 -3.269 -16.893 1.00 0.00 46 HIS A O 14
ATOM 24798 N N . ARG A 1 47 ? -0.150 -2.288 -18.908 1.00 0.00 47 ARG A N 14
ATOM 24799 C CA . ARG A 1 47 ? 1.228 -2.587 -19.291 1.00 0.00 47 ARG A CA 14
ATOM 24800 C C . ARG A 1 47 ? 2.233 -1.802 -18.442 1.00 0.00 47 ARG A C 14
ATOM 24801 O O . ARG A 1 47 ? 3.314 -2.297 -18.137 1.00 0.00 47 ARG A O 14
ATOM 24822 N N . GLN A 1 48 ? 1.856 -0.590 -18.047 1.00 0.00 48 GLN A N 14
ATOM 24823 C CA . GLN A 1 48 ? 2.727 0.272 -17.248 1.00 0.00 48 GLN A CA 14
ATOM 24824 C C . GLN A 1 48 ? 3.026 -0.362 -15.897 1.00 0.00 48 GLN A C 14
ATOM 24825 O O . GLN A 1 48 ? 4.110 -0.183 -15.338 1.00 0.00 48 GLN A O 14
ATOM 24839 N N . LEU A 1 49 ? 2.071 -1.120 -15.385 1.00 0.00 49 LEU A N 14
ATOM 24840 C CA . LEU A 1 49 ? 2.221 -1.777 -14.102 1.00 0.00 49 LEU A CA 14
ATOM 24841 C C . LEU A 1 49 ? 3.171 -2.964 -14.220 1.00 0.00 49 LEU A C 14
ATOM 24842 O O . LEU A 1 49 ? 3.816 -3.344 -13.266 1.00 0.00 49 LEU A O 14
ATOM 24858 N N . PHE A 1 50 ? 3.226 -3.540 -15.406 1.00 0.00 50 PHE A N 14
ATOM 24859 C CA . PHE A 1 50 ? 4.071 -4.698 -15.687 1.00 0.00 50 PHE A CA 14
ATOM 24860 C C . PHE A 1 50 ? 5.542 -4.304 -15.852 1.00 0.00 50 PHE A C 14
ATOM 24861 O O . PHE A 1 50 ? 6.438 -5.119 -15.624 1.00 0.00 50 PHE A O 14
ATOM 24878 N N . ASP A 1 51 ? 5.789 -3.064 -16.267 1.00 0.00 51 ASP A N 14
ATOM 24879 C CA . ASP A 1 51 ? 7.163 -2.587 -16.476 1.00 0.00 51 ASP A CA 14
ATOM 24880 C C . ASP A 1 51 ? 7.984 -2.669 -15.188 1.00 0.00 51 ASP A C 14
ATOM 24881 O O . ASP A 1 51 ? 9.186 -2.932 -15.223 1.00 0.00 51 ASP A O 14
ATOM 24890 N N . ASN A 1 52 ? 7.328 -2.450 -14.059 1.00 0.00 52 ASN A N 14
ATOM 24891 C CA . ASN A 1 52 ? 7.970 -2.553 -12.751 1.00 0.00 52 ASN A CA 14
ATOM 24892 C C . ASN A 1 52 ? 7.072 -3.339 -11.823 1.00 0.00 52 ASN A C 14
ATOM 24893 O O . ASN A 1 52 ? 5.891 -3.031 -11.717 1.00 0.00 52 ASN A O 14
ATOM 24904 N N . ARG A 1 53 ? 7.649 -4.318 -11.114 1.00 0.00 53 ARG A N 14
ATOM 24905 C CA . ARG A 1 53 ? 6.902 -5.262 -10.257 1.00 0.00 53 ARG A CA 14
ATOM 24906 C C . ARG A 1 53 ? 6.201 -6.286 -11.121 1.00 0.00 53 ARG A C 14
ATOM 24907 O O . ARG A 1 53 ? 4.982 -6.252 -11.298 1.00 0.00 53 ARG A O 14
ATOM 24928 N N . GLN A 1 54 ? 6.982 -7.187 -11.678 1.00 0.00 54 GLN A N 14
ATOM 24929 C CA . GLN A 1 54 ? 6.461 -8.194 -12.569 1.00 0.00 54 GLN A CA 14
ATOM 24930 C C . GLN A 1 54 ? 5.943 -9.391 -11.793 1.00 0.00 54 GLN A C 14
ATOM 24931 O O . GLN A 1 54 ? 6.646 -10.390 -11.618 1.00 0.00 54 GLN A O 14
ATOM 24945 N N . GLU A 1 55 ? 4.735 -9.277 -11.297 1.00 0.00 55 GLU A N 14
ATOM 24946 C CA . GLU A 1 55 ? 4.115 -10.359 -10.575 1.00 0.00 55 GLU A CA 14
ATOM 24947 C C . GLU A 1 55 ? 3.486 -11.329 -11.551 1.00 0.00 55 GLU A C 14
ATOM 24948 O O . GLU A 1 55 ? 2.842 -10.911 -12.513 1.00 0.00 55 GLU A O 14
ATOM 24960 N N . ALA A 1 56 ? 3.692 -12.627 -11.304 1.00 0.00 56 ALA A N 14
ATOM 24961 C CA . ALA A 1 56 ? 3.214 -13.682 -12.202 1.00 0.00 56 ALA A CA 14
ATOM 24962 C C . ALA A 1 56 ? 3.897 -13.553 -13.562 1.00 0.00 56 ALA A C 14
ATOM 24963 O O . ALA A 1 56 ? 3.328 -13.905 -14.598 1.00 0.00 56 ALA A O 14
ATOM 24970 N N . ALA A 1 57 ? 5.143 -13.059 -13.530 1.00 0.00 57 ALA A N 14
ATOM 24971 C CA . ALA A 1 57 ? 5.943 -12.844 -14.731 1.00 0.00 57 ALA A CA 14
ATOM 24972 C C . ALA A 1 57 ? 6.097 -14.121 -15.540 1.00 0.00 57 ALA A C 14
ATOM 24973 O O . ALA A 1 57 ? 6.051 -15.232 -14.991 1.00 0.00 57 ALA A O 14
ATOM 24980 N N . ASP A 1 58 ? 6.322 -13.956 -16.835 1.00 0.00 58 ASP A N 14
ATOM 24981 C CA . ASP A 1 58 ? 6.436 -15.078 -17.759 1.00 0.00 58 ASP A CA 14
ATOM 24982 C C . ASP A 1 58 ? 6.734 -14.582 -19.164 1.00 0.00 58 ASP A C 14
ATOM 24983 O O . ASP A 1 58 ? 6.279 -13.507 -19.558 1.00 0.00 58 ASP A O 14
ATOM 24992 N N . THR A 1 59 ? 7.489 -15.364 -19.915 1.00 0.00 59 THR A N 14
ATOM 24993 C CA . THR A 1 59 ? 7.863 -14.993 -21.265 1.00 0.00 59 THR A CA 14
ATOM 24994 C C . THR A 1 59 ? 6.699 -15.227 -22.225 1.00 0.00 59 THR A C 14
ATOM 24995 O O . THR A 1 59 ? 6.427 -14.407 -23.103 1.00 0.00 59 THR A O 14
ATOM 25006 N N . GLU A 1 60 ? 6.000 -16.336 -22.026 1.00 0.00 60 GLU A N 14
ATOM 25007 C CA . GLU A 1 60 ? 4.910 -16.728 -22.900 1.00 0.00 60 GLU A CA 14
ATOM 25008 C C . GLU A 1 60 ? 3.735 -15.752 -22.773 1.00 0.00 60 GLU A C 14
ATOM 25009 O O . GLU A 1 60 ? 3.173 -15.304 -23.774 1.00 0.00 60 GLU A O 14
ATOM 25021 N N . ALA A 1 61 ? 3.380 -15.416 -21.537 1.00 0.00 61 ALA A N 14
ATOM 25022 C CA . ALA A 1 61 ? 2.295 -14.478 -21.273 1.00 0.00 61 ALA A CA 14
ATOM 25023 C C . ALA A 1 61 ? 2.588 -13.108 -21.872 1.00 0.00 61 ALA A C 14
ATOM 25024 O O . ALA A 1 61 ? 1.723 -12.499 -22.498 1.00 0.00 61 ALA A O 14
ATOM 25031 N N . ALA A 1 62 ? 3.814 -12.633 -21.691 1.00 0.00 62 ALA A N 14
ATOM 25032 C CA . ALA A 1 62 ? 4.217 -11.341 -22.230 1.00 0.00 62 ALA A CA 14
ATOM 25033 C C . ALA A 1 62 ? 4.202 -11.361 -23.758 1.00 0.00 62 ALA A C 14
ATOM 25034 O O . ALA A 1 62 ? 3.834 -10.378 -24.399 1.00 0.00 62 ALA A O 14
ATOM 25041 N N . LYS A 1 63 ? 4.596 -12.494 -24.329 1.00 0.00 63 LYS A N 14
ATOM 25042 C CA . LYS A 1 63 ? 4.617 -12.664 -25.779 1.00 0.00 63 LYS A CA 14
ATOM 25043 C C . LYS A 1 63 ? 3.211 -12.539 -26.361 1.00 0.00 63 LYS A C 14
ATOM 25044 O O . LYS A 1 63 ? 3.003 -11.844 -27.358 1.00 0.00 63 LYS A O 14
ATOM 25063 N N . GLN A 1 64 ? 2.247 -13.194 -25.728 1.00 0.00 64 GLN A N 14
ATOM 25064 C CA . GLN A 1 64 ? 0.860 -13.111 -26.165 1.00 0.00 64 GLN A CA 14
ATOM 25065 C C . GLN A 1 64 ? 0.292 -11.736 -25.864 1.00 0.00 64 GLN A C 14
ATOM 25066 O O . GLN A 1 64 ? -0.587 -11.248 -26.572 1.00 0.00 64 GLN A O 14
ATOM 25080 N N . GLY A 1 65 ? 0.809 -11.117 -24.811 1.00 0.00 65 GLY A N 14
ATOM 25081 C CA . GLY A 1 65 ? 0.371 -9.787 -24.447 1.00 0.00 65 GLY A CA 14
ATOM 25082 C C . GLY A 1 65 ? 0.716 -8.790 -25.530 1.00 0.00 65 GLY A C 14
ATOM 25083 O O . GLY A 1 65 ? -0.131 -8.006 -25.958 1.00 0.00 65 GLY A O 14
ATOM 25087 N N . ASP A 1 66 ? 1.962 -8.835 -25.985 1.00 0.00 66 ASP A N 14
ATOM 25088 C CA . ASP A 1 66 ? 2.412 -7.989 -27.086 1.00 0.00 66 ASP A CA 14
ATOM 25089 C C . ASP A 1 66 ? 1.688 -8.341 -28.371 1.00 0.00 66 ASP A C 14
ATOM 25090 O O . ASP A 1 66 ? 1.360 -7.462 -29.171 1.00 0.00 66 ASP A O 14
ATOM 25099 N N . GLN A 1 67 ? 1.424 -9.631 -28.559 1.00 0.00 67 GLN A N 14
ATOM 25100 C CA . GLN A 1 67 ? 0.715 -10.106 -29.739 1.00 0.00 67 GLN A CA 14
ATOM 25101 C C . GLN A 1 67 ? -0.678 -9.492 -29.794 1.00 0.00 67 GLN A C 14
ATOM 25102 O O . GLN A 1 67 ? -1.119 -9.018 -30.839 1.00 0.00 67 GLN A O 14
ATOM 25116 N N . TRP A 1 68 ? -1.344 -9.466 -28.648 1.00 0.00 68 TRP A N 14
ATOM 25117 C CA . TRP A 1 68 ? -2.687 -8.924 -28.550 1.00 0.00 68 TRP A CA 14
ATOM 25118 C C . TRP A 1 68 ? -2.673 -7.427 -28.853 1.00 0.00 68 TRP A C 14
ATOM 25119 O O . TRP A 1 68 ? -3.574 -6.908 -29.509 1.00 0.00 68 TRP A O 14
ATOM 25140 N N . VAL A 1 69 ? -1.627 -6.745 -28.388 1.00 0.00 69 VAL A N 14
ATOM 25141 C CA . VAL A 1 69 ? -1.498 -5.308 -28.599 1.00 0.00 69 VAL A CA 14
ATOM 25142 C C . VAL A 1 69 ? -1.348 -4.998 -30.083 1.00 0.00 69 VAL A C 14
ATOM 25143 O O . VAL A 1 69 ? -2.013 -4.108 -30.609 1.00 0.00 69 VAL A O 14
ATOM 25156 N N . GLN A 1 70 ? -0.493 -5.758 -30.760 1.00 0.00 70 GLN A N 14
ATOM 25157 C CA . GLN A 1 70 ? -0.260 -5.553 -32.182 1.00 0.00 70 GLN A CA 14
ATOM 25158 C C . GLN A 1 70 ? -1.508 -5.892 -32.983 1.00 0.00 70 GLN A C 14
ATOM 25159 O O . GLN A 1 70 ? -1.845 -5.204 -33.945 1.00 0.00 70 GLN A O 14
ATOM 25173 N N . LEU A 1 71 ? -2.199 -6.950 -32.570 1.00 0.00 71 LEU A N 14
ATOM 25174 C CA . LEU A 1 71 ? -3.436 -7.357 -33.219 1.00 0.00 71 LEU A CA 14
ATOM 25175 C C . LEU A 1 71 ? -4.507 -6.293 -33.035 1.00 0.00 71 LEU A C 14
ATOM 25176 O O . LEU A 1 71 ? -5.227 -5.966 -33.969 1.00 0.00 71 LEU A O 14
ATOM 25192 N N . PHE A 1 72 ? -4.597 -5.746 -31.822 1.00 0.00 72 PHE A N 14
ATOM 25193 C CA . PHE A 1 72 ? -5.575 -4.705 -31.537 1.00 0.00 72 PHE A CA 14
ATOM 25194 C C . PHE A 1 72 ? -5.238 -3.446 -32.302 1.00 0.00 72 PHE A C 14
ATOM 25195 O O . PHE A 1 72 ? -6.117 -2.792 -32.848 1.00 0.00 72 PHE A O 14
ATOM 25212 N N . GLN A 1 73 ? -3.961 -3.113 -32.337 1.00 0.00 73 GLN A N 14
ATOM 25213 C CA . GLN A 1 73 ? -3.494 -1.941 -33.035 1.00 0.00 73 GLN A CA 14
ATOM 25214 C C . GLN A 1 73 ? -3.850 -2.056 -34.514 1.00 0.00 73 GLN A C 14
ATOM 25215 O O . GLN A 1 73 ? -4.345 -1.114 -35.124 1.00 0.00 73 GLN A O 14
ATOM 25229 N N . ARG A 1 74 ? -3.613 -3.235 -35.060 1.00 0.00 74 ARG A N 14
ATOM 25230 C CA . ARG A 1 74 ? -3.943 -3.539 -36.440 1.00 0.00 74 ARG A CA 14
ATOM 25231 C C . ARG A 1 74 ? -5.464 -3.530 -36.642 1.00 0.00 74 ARG A C 14
ATOM 25232 O O . ARG A 1 74 ? -5.962 -3.038 -37.648 1.00 0.00 74 ARG A O 14
ATOM 25253 N N . PHE A 1 75 ? -6.179 -4.072 -35.666 1.00 0.00 75 PHE A N 14
ATOM 25254 C CA . PHE A 1 75 ? -7.641 -4.104 -35.693 1.00 0.00 75 PHE A CA 14
ATOM 25255 C C . PHE A 1 75 ? -8.204 -2.688 -35.689 1.00 0.00 75 PHE A C 14
ATOM 25256 O O . PHE A 1 75 ? -9.061 -2.349 -36.500 1.00 0.00 75 PHE A O 14
ATOM 25273 N N . ARG A 1 76 ? -7.707 -1.865 -34.781 1.00 0.00 76 ARG A N 14
ATOM 25274 C CA . ARG A 1 76 ? -8.142 -0.486 -34.678 1.00 0.00 76 ARG A CA 14
ATOM 25275 C C . ARG A 1 76 ? -7.790 0.281 -35.950 1.00 0.00 76 ARG A C 14
ATOM 25276 O O . ARG A 1 76 ? -8.592 1.067 -36.451 1.00 0.00 76 ARG A O 14
ATOM 25297 N N . GLU A 1 77 ? -6.606 0.008 -36.485 1.00 0.00 77 GLU A N 14
ATOM 25298 C CA . GLU A 1 77 ? -6.133 0.641 -37.704 1.00 0.00 77 GLU A CA 14
ATOM 25299 C C . GLU A 1 77 ? -7.022 0.231 -38.877 1.00 0.00 77 GLU A C 14
ATOM 25300 O O . GLU A 1 77 ? -7.290 1.019 -39.784 1.00 0.00 77 GLU A O 14
ATOM 25312 N N . ALA A 1 78 ? -7.495 -1.004 -38.832 1.00 0.00 78 ALA A N 14
ATOM 25313 C CA . ALA A 1 78 ? -8.348 -1.545 -39.867 1.00 0.00 78 ALA A CA 14
ATOM 25314 C C . ALA A 1 78 ? -9.700 -0.849 -39.871 1.00 0.00 78 ALA A C 14
ATOM 25315 O O . ALA A 1 78 ? -10.331 -0.709 -40.922 1.00 0.00 78 ALA A O 14
ATOM 25322 N N . ILE A 1 79 ? -10.145 -0.391 -38.693 1.00 0.00 79 ILE A N 14
ATOM 25323 C CA . ILE A 1 79 ? -11.417 0.306 -38.575 1.00 0.00 79 ILE A CA 14
ATOM 25324 C C . ILE A 1 79 ? -11.283 1.679 -39.207 1.00 0.00 79 ILE A C 14
ATOM 25325 O O . ILE A 1 79 ? -12.208 2.185 -39.849 1.00 0.00 79 ILE A O 14
ATOM 25341 N N . ASP A 1 80 ? -10.103 2.262 -39.048 1.00 0.00 80 ASP A N 14
ATOM 25342 C CA . ASP A 1 80 ? -9.808 3.575 -39.594 1.00 0.00 80 ASP A CA 14
ATOM 25343 C C . ASP A 1 80 ? -9.762 3.481 -41.116 1.00 0.00 80 ASP A C 14
ATOM 25344 O O . ASP A 1 80 ? -10.161 4.404 -41.832 1.00 0.00 80 ASP A O 14
ATOM 25353 N N . LYS A 1 81 ? -9.291 2.334 -41.600 1.00 0.00 81 LYS A N 14
ATOM 25354 C CA . LYS A 1 81 ? -9.169 2.071 -43.032 1.00 0.00 81 LYS A CA 14
ATOM 25355 C C . LYS A 1 81 ? -10.494 1.601 -43.638 1.00 0.00 81 LYS A C 14
ATOM 25356 O O . LYS A 1 81 ? -10.611 1.482 -44.857 1.00 0.00 81 LYS A O 14
ATOM 25375 N N . GLY A 1 82 ? -11.485 1.338 -42.791 1.00 0.00 82 GLY A N 14
ATOM 25376 C CA . GLY A 1 82 ? -12.773 0.871 -43.280 1.00 0.00 82 GLY A CA 14
ATOM 25377 C C . GLY A 1 82 ? -12.719 -0.528 -43.865 1.00 0.00 82 GLY A C 14
ATOM 25378 O O . GLY A 1 82 ? -13.547 -0.885 -44.708 1.00 0.00 82 GLY A O 14
ATOM 25382 N N . ASP A 1 83 ? -11.760 -1.320 -43.427 1.00 0.00 83 ASP A N 14
ATOM 25383 C CA . ASP A 1 83 ? -11.599 -2.671 -43.949 1.00 0.00 83 ASP A CA 14
ATOM 25384 C C . ASP A 1 83 ? -12.357 -3.670 -43.095 1.00 0.00 83 ASP A C 14
ATOM 25385 O O . ASP A 1 83 ? -11.877 -4.102 -42.054 1.00 0.00 83 ASP A O 14
ATOM 25394 N N . LYS A 1 84 ? -13.538 -4.030 -43.549 1.00 0.00 84 LYS A N 14
ATOM 25395 C CA . LYS A 1 84 ? -14.419 -4.908 -42.792 1.00 0.00 84 LYS A CA 14
ATOM 25396 C C . LYS A 1 84 ? -13.918 -6.354 -42.810 1.00 0.00 84 LYS A C 14
ATOM 25397 O O . LYS A 1 84 ? -14.114 -7.104 -41.849 1.00 0.00 84 LYS A O 14
ATOM 25416 N N . ASP A 1 85 ? -13.258 -6.727 -43.900 1.00 0.00 85 ASP A N 14
ATOM 25417 C CA . ASP A 1 85 ? -12.760 -8.094 -44.075 1.00 0.00 85 ASP A CA 14
ATOM 25418 C C . ASP A 1 85 ? -11.750 -8.463 -43.008 1.00 0.00 85 ASP A C 14
ATOM 25419 O O . ASP A 1 85 ? -11.842 -9.531 -42.391 1.00 0.00 85 ASP A O 14
ATOM 25428 N N . SER A 1 86 ? -10.784 -7.592 -42.790 1.00 0.00 86 SER A N 14
ATOM 25429 C CA . SER A 1 86 ? -9.766 -7.836 -41.794 1.00 0.00 86 SER A CA 14
ATOM 25430 C C . SER A 1 86 ? -10.324 -7.719 -40.381 1.00 0.00 86 SER A C 14
ATOM 25431 O O . SER A 1 86 ? -9.882 -8.427 -39.486 1.00 0.00 86 SER A O 14
ATOM 25439 N N . LEU A 1 87 ? -11.327 -6.858 -40.193 1.00 0.00 87 LEU A N 14
ATOM 25440 C CA . LEU A 1 87 ? -11.884 -6.614 -38.861 1.00 0.00 87 LEU A CA 14
ATOM 25441 C C . LEU A 1 87 ? -12.456 -7.879 -38.249 1.00 0.00 87 LEU A C 14
ATOM 25442 O O . LEU A 1 87 ? -12.144 -8.210 -37.111 1.00 0.00 87 LEU A O 14
ATOM 25458 N N . GLU A 1 88 ? -13.271 -8.591 -39.006 1.00 0.00 88 GLU A N 14
ATOM 25459 C CA . GLU A 1 88 ? -13.863 -9.830 -38.520 1.00 0.00 88 GLU A CA 14
ATOM 25460 C C . GLU A 1 88 ? -12.790 -10.861 -38.176 1.00 0.00 88 GLU A C 14
ATOM 25461 O O . GLU A 1 88 ? -12.822 -11.469 -37.113 1.00 0.00 88 GLU A O 14
ATOM 25473 N N . GLN A 1 89 ? -11.824 -11.018 -39.065 1.00 0.00 89 GLN A N 14
ATOM 25474 C CA . GLN A 1 89 ? -10.758 -11.997 -38.875 1.00 0.00 89 GLN A CA 14
ATOM 25475 C C . GLN A 1 89 ? -9.865 -11.618 -37.680 1.00 0.00 89 GLN A C 14
ATOM 25476 O O . GLN A 1 89 ? -9.521 -12.467 -36.854 1.00 0.00 89 GLN A O 14
ATOM 25490 N N . LEU A 1 90 ? -9.520 -10.342 -37.586 1.00 0.00 90 LEU A N 14
ATOM 25491 C CA . LEU A 1 90 ? -8.664 -9.854 -36.508 1.00 0.00 90 LEU A CA 14
ATOM 25492 C C . LEU A 1 90 ? -9.374 -9.921 -35.168 1.00 0.00 90 LEU A C 14
ATOM 25493 O O . LEU A 1 90 ? -8.755 -10.194 -34.146 1.00 0.00 90 LEU A O 14
ATOM 25509 N N . LEU A 1 91 ? -10.676 -9.686 -35.181 1.00 0.00 91 LEU A N 14
ATOM 25510 C CA . LEU A 1 91 ? -11.462 -9.699 -33.962 1.00 0.00 91 LEU A CA 14
ATOM 25511 C C . LEU A 1 91 ? -11.521 -11.102 -33.369 1.00 0.00 91 LEU A C 14
ATOM 25512 O O . LEU A 1 91 ? -11.391 -11.276 -32.155 1.00 0.00 91 LEU A O 14
ATOM 25528 N N . GLU A 1 92 ? -11.697 -12.104 -34.229 1.00 0.00 92 GLU A N 14
ATOM 25529 C CA . GLU A 1 92 ? -11.729 -13.492 -33.778 1.00 0.00 92 GLU A CA 14
ATOM 25530 C C . GLU A 1 92 ? -10.388 -13.867 -33.149 1.00 0.00 92 GLU A C 14
ATOM 25531 O O . GLU A 1 92 ? -10.335 -14.558 -32.125 1.00 0.00 92 GLU A O 14
ATOM 25543 N N . GLU A 1 93 ? -9.309 -13.397 -33.765 1.00 0.00 93 GLU A N 14
ATOM 25544 C CA . GLU A 1 93 ? -7.968 -13.647 -33.257 1.00 0.00 93 GLU A CA 14
ATOM 25545 C C . GLU A 1 93 ? -7.758 -12.901 -31.939 1.00 0.00 93 GLU A C 14
ATOM 25546 O O . GLU A 1 93 ? -7.131 -13.418 -31.025 1.00 0.00 93 GLU A O 14
ATOM 25558 N N . LEU A 1 94 ? -8.318 -11.695 -31.839 1.00 0.00 94 LEU A N 14
ATOM 25559 C CA . LEU A 1 94 ? -8.205 -10.896 -30.622 1.00 0.00 94 LEU A CA 14
ATOM 25560 C C . LEU A 1 94 ? -8.858 -11.608 -29.458 1.00 0.00 94 LEU A C 14
ATOM 25561 O O . LEU A 1 94 ? -8.304 -11.662 -28.359 1.00 0.00 94 LEU A O 14
ATOM 25577 N N . GLU A 1 95 ? -10.049 -12.138 -29.701 1.00 0.00 95 GLU A N 14
ATOM 25578 C CA . GLU A 1 95 ? -10.771 -12.887 -28.690 1.00 0.00 95 GLU A CA 14
ATOM 25579 C C . GLU A 1 95 ? -9.988 -14.116 -28.260 1.00 0.00 95 GLU A C 14
ATOM 25580 O O . GLU A 1 95 ? -9.924 -14.442 -27.069 1.00 0.00 95 GLU A O 14
ATOM 25592 N N . GLN A 1 96 ? -9.385 -14.795 -29.225 1.00 0.00 96 GLN A N 14
ATOM 25593 C CA . GLN A 1 96 ? -8.615 -15.988 -28.944 1.00 0.00 96 GLN A CA 14
ATOM 25594 C C . GLN A 1 96 ? -7.334 -15.632 -28.197 1.00 0.00 96 GLN A C 14
ATOM 25595 O O . GLN A 1 96 ? -6.960 -16.299 -27.243 1.00 0.00 96 GLN A O 14
ATOM 25609 N N . ALA A 1 97 ? -6.679 -14.556 -28.635 1.00 0.00 97 ALA A N 14
ATOM 25610 C CA . ALA A 1 97 ? -5.433 -14.094 -28.025 1.00 0.00 97 ALA A CA 14
ATOM 25611 C C . ALA A 1 97 ? -5.668 -13.663 -26.589 1.00 0.00 97 ALA A C 14
ATOM 25612 O O . ALA A 1 97 ? -4.834 -13.901 -25.714 1.00 0.00 97 ALA A O 14
ATOM 25619 N N . LEU A 1 98 ? -6.818 -13.059 -26.348 1.00 0.00 98 LEU A N 14
ATOM 25620 C CA . LEU A 1 98 ? -7.199 -12.644 -25.010 1.00 0.00 98 LEU A CA 14
ATOM 25621 C C . LEU A 1 98 ? -7.336 -13.875 -24.122 1.00 0.00 98 LEU A C 14
ATOM 25622 O O . LEU A 1 98 ? -6.897 -13.886 -22.968 1.00 0.00 98 LEU A O 14
ATOM 25638 N N . GLN A 1 99 ? -7.934 -14.913 -24.684 1.00 0.00 99 GLN A N 14
ATOM 25639 C CA . GLN A 1 99 ? -8.122 -16.159 -23.993 1.00 0.00 99 GLN A CA 14
ATOM 25640 C C . GLN A 1 99 ? -6.784 -16.857 -23.721 1.00 0.00 99 GLN A C 14
ATOM 25641 O O . GLN A 1 99 ? -6.644 -17.558 -22.722 1.00 0.00 99 GLN A O 14
ATOM 25655 N N . LYS A 1 100 ? -5.780 -16.630 -24.585 1.00 0.00 100 LYS A N 14
ATOM 25656 C CA . LYS A 1 100 ? -4.487 -17.290 -24.421 1.00 0.00 100 LYS A CA 14
ATOM 25657 C C . LYS A 1 100 ? -3.794 -16.706 -23.204 1.00 0.00 100 LYS A C 14
ATOM 25658 O O . LYS A 1 100 ? -3.238 -17.429 -22.371 1.00 0.00 100 LYS A O 14
ATOM 25677 N N . ILE A 1 101 ? -3.843 -15.379 -23.115 1.00 0.00 101 ILE A N 14
ATOM 25678 C CA . ILE A 1 101 ? -3.231 -14.640 -22.028 1.00 0.00 101 ILE A CA 14
ATOM 25679 C C . ILE A 1 101 ? -3.882 -14.988 -20.700 1.00 0.00 101 ILE A C 14
ATOM 25680 O O . ILE A 1 101 ? -3.192 -15.232 -19.712 1.00 0.00 101 ILE A O 14
ATOM 25696 N N . ARG A 1 102 ? -5.216 -15.023 -20.680 1.00 0.00 102 ARG A N 14
ATOM 25697 C CA . ARG A 1 102 ? -5.947 -15.339 -19.458 1.00 0.00 102 ARG A CA 14
ATOM 25698 C C . ARG A 1 102 ? -5.561 -16.698 -18.905 1.00 0.00 102 ARG A C 14
ATOM 25699 O O . ARG A 1 102 ? -5.423 -16.852 -17.697 1.00 0.00 102 ARG A O 14
ATOM 25720 N N . GLU A 1 103 ? -5.374 -17.678 -19.781 1.00 0.00 103 GLU A N 14
ATOM 25721 C CA . GLU A 1 103 ? -4.976 -19.004 -19.335 1.00 0.00 103 GLU A CA 14
ATOM 25722 C C . GLU A 1 103 ? -3.636 -18.949 -18.624 1.00 0.00 103 GLU A C 14
ATOM 25723 O O . GLU A 1 103 ? -3.470 -19.522 -17.556 1.00 0.00 103 GLU A O 14
ATOM 25735 N N . LEU A 1 104 ? -2.687 -18.247 -19.214 1.00 0.00 104 LEU A N 14
ATOM 25736 C CA . LEU A 1 104 ? -1.356 -18.124 -18.647 1.00 0.00 104 LEU A CA 14
ATOM 25737 C C . LEU A 1 104 ? -1.353 -17.263 -17.381 1.00 0.00 104 LEU A C 14
ATOM 25738 O O . LEU A 1 104 ? -0.644 -17.562 -16.422 1.00 0.00 104 LEU A O 14
ATOM 25754 N N . ALA A 1 105 ? -2.155 -16.204 -17.372 1.00 0.00 105 ALA A N 14
ATOM 25755 C CA . ALA A 1 105 ? -2.211 -15.295 -16.232 1.00 0.00 105 ALA A CA 14
ATOM 25756 C C . ALA A 1 105 ? -2.934 -15.926 -15.048 1.00 0.00 105 ALA A C 14
ATOM 25757 O O . ALA A 1 105 ? -2.577 -15.689 -13.900 1.00 0.00 105 ALA A O 14
ATOM 25764 N N . GLU A 1 106 ? -3.946 -16.727 -15.333 1.00 0.00 106 GLU A N 14
ATOM 25765 C CA . GLU A 1 106 ? -4.714 -17.391 -14.293 1.00 0.00 106 GLU A CA 14
ATOM 25766 C C . GLU A 1 106 ? -4.039 -18.708 -13.915 1.00 0.00 106 GLU A C 14
ATOM 25767 O O . GLU A 1 106 ? -4.424 -19.370 -12.943 1.00 0.00 106 GLU A O 14
ATOM 25779 N N . LYS A 1 107 ? -3.023 -19.074 -14.706 1.00 0.00 107 LYS A N 14
ATOM 25780 C CA . LYS A 1 107 ? -2.279 -20.326 -14.546 1.00 0.00 107 LYS A CA 14
ATOM 25781 C C . LYS A 1 107 ? -3.171 -21.530 -14.896 1.00 0.00 107 LYS A C 14
ATOM 25782 O O . LYS A 1 107 ? -2.813 -22.688 -14.643 1.00 0.00 107 LYS A O 14
ATOM 25801 N N . LYS A 1 108 ? -4.325 -21.231 -15.516 1.00 0.00 108 LYS A N 14
ATOM 25802 C CA . LYS A 1 108 ? -5.327 -22.221 -15.943 1.00 0.00 108 LYS A CA 14
ATOM 25803 C C . LYS A 1 108 ? -6.009 -22.938 -14.761 1.00 0.00 108 LYS A C 14
ATOM 25804 O O . LYS A 1 108 ? -7.226 -23.125 -14.772 1.00 0.00 108 LYS A O 14
ATOM 25823 N N . ASN A 1 109 ? -5.221 -23.319 -13.757 1.00 0.00 109 ASN A N 14
ATOM 25824 C CA . ASN A 1 109 ? -5.714 -24.004 -12.558 1.00 0.00 109 ASN A CA 14
ATOM 25825 C C . ASN A 1 109 ? -6.376 -25.335 -12.913 1.00 0.00 109 ASN A C 14
ATOM 25826 O O . ASN A 1 109 ? -7.612 -25.381 -13.068 1.00 0.00 109 ASN A O 14
ATOM 25887 N N . SER A 1 1 ? 4.892 -4.995 -5.885 1.00 0.00 1 SER A N 15
ATOM 25888 C CA . SER A 1 1 ? 4.215 -5.269 -7.153 1.00 0.00 1 SER A CA 15
ATOM 25889 C C . SER A 1 1 ? 2.708 -5.292 -6.959 1.00 0.00 1 SER A C 15
ATOM 25890 O O . SER A 1 1 ? 2.185 -6.114 -6.207 1.00 0.00 1 SER A O 15
ATOM 25900 N N . GLU A 1 2 ? 2.011 -4.390 -7.638 1.00 0.00 2 GLU A N 15
ATOM 25901 C CA . GLU A 1 2 ? 0.561 -4.313 -7.540 1.00 0.00 2 GLU A CA 15
ATOM 25902 C C . GLU A 1 2 ? -0.082 -5.435 -8.352 1.00 0.00 2 GLU A C 15
ATOM 25903 O O . GLU A 1 2 ? -0.553 -5.208 -9.467 1.00 0.00 2 GLU A O 15
ATOM 25915 N N . PHE A 1 3 ? -0.052 -6.645 -7.824 1.00 0.00 3 PHE A N 15
ATOM 25916 C CA . PHE A 1 3 ? -0.618 -7.791 -8.517 1.00 0.00 3 PHE A CA 15
ATOM 25917 C C . PHE A 1 3 ? -2.138 -7.709 -8.583 1.00 0.00 3 PHE A C 15
ATOM 25918 O O . PHE A 1 3 ? -2.746 -8.094 -9.585 1.00 0.00 3 PHE A O 15
ATOM 25935 N N . GLU A 1 4 ? -2.745 -7.185 -7.530 1.00 0.00 4 GLU A N 15
ATOM 25936 C CA . GLU A 1 4 ? -4.195 -7.069 -7.468 1.00 0.00 4 GLU A CA 15
ATOM 25937 C C . GLU A 1 4 ? -4.693 -6.096 -8.523 1.00 0.00 4 GLU A C 15
ATOM 25938 O O . GLU A 1 4 ? -5.613 -6.394 -9.274 1.00 0.00 4 GLU A O 15
ATOM 25950 N N . LYS A 1 5 ? -4.050 -4.941 -8.588 1.00 0.00 5 LYS A N 15
ATOM 25951 C CA . LYS A 1 5 ? -4.369 -3.921 -9.583 1.00 0.00 5 LYS A CA 15
ATOM 25952 C C . LYS A 1 5 ? -4.035 -4.429 -10.984 1.00 0.00 5 LYS A C 15
ATOM 25953 O O . LYS A 1 5 ? -4.623 -4.003 -11.976 1.00 0.00 5 LYS A O 15
ATOM 25972 N N . LEU A 1 6 ? -3.103 -5.368 -11.038 1.00 0.00 6 LEU A N 15
ATOM 25973 C CA . LEU A 1 6 ? -2.659 -5.937 -12.303 1.00 0.00 6 LEU A CA 15
ATOM 25974 C C . LEU A 1 6 ? -3.778 -6.799 -12.857 1.00 0.00 6 LEU A C 15
ATOM 25975 O O . LEU A 1 6 ? -4.193 -6.648 -14.008 1.00 0.00 6 LEU A O 15
ATOM 25991 N N . ARG A 1 7 ? -4.260 -7.698 -12.014 1.00 0.00 7 ARG A N 15
ATOM 25992 C CA . ARG A 1 7 ? -5.381 -8.563 -12.341 1.00 0.00 7 ARG A CA 15
ATOM 25993 C C . ARG A 1 7 ? -6.649 -7.747 -12.578 1.00 0.00 7 ARG A C 15
ATOM 25994 O O . ARG A 1 7 ? -7.390 -7.995 -13.528 1.00 0.00 7 ARG A O 15
ATOM 26015 N N . GLN A 1 8 ? -6.872 -6.768 -11.720 1.00 0.00 8 GLN A N 15
ATOM 26016 C CA . GLN A 1 8 ? -8.065 -5.941 -11.782 1.00 0.00 8 GLN A CA 15
ATOM 26017 C C . GLN A 1 8 ? -8.148 -5.196 -13.117 1.00 0.00 8 GLN A C 15
ATOM 26018 O O . GLN A 1 8 ? -9.200 -5.189 -13.751 1.00 0.00 8 GLN A O 15
ATOM 26032 N N . THR A 1 9 ? -7.038 -4.612 -13.569 1.00 0.00 9 THR A N 15
ATOM 26033 C CA . THR A 1 9 ? -7.032 -3.902 -14.843 1.00 0.00 9 THR A CA 15
ATOM 26034 C C . THR A 1 9 ? -7.142 -4.877 -16.012 1.00 0.00 9 THR A C 15
ATOM 26035 O O . THR A 1 9 ? -7.579 -4.511 -17.104 1.00 0.00 9 THR A O 15
ATOM 26046 N N . GLY A 1 10 ? -6.757 -6.123 -15.768 1.00 0.00 10 GLY A N 15
ATOM 26047 C CA . GLY A 1 10 ? -6.853 -7.138 -16.789 1.00 0.00 10 GLY A CA 15
ATOM 26048 C C . GLY A 1 10 ? -8.294 -7.516 -17.018 1.00 0.00 10 GLY A C 15
ATOM 26049 O O . GLY A 1 10 ? -8.767 -7.542 -18.154 1.00 0.00 10 GLY A O 15
ATOM 26053 N N . ASP A 1 11 ? -8.993 -7.799 -15.925 1.00 0.00 11 ASP A N 15
ATOM 26054 C CA . ASP A 1 11 ? -10.417 -8.103 -15.974 1.00 0.00 11 ASP A CA 15
ATOM 26055 C C . ASP A 1 11 ? -11.215 -6.964 -16.597 1.00 0.00 11 ASP A C 15
ATOM 26056 O O . ASP A 1 11 ? -12.140 -7.206 -17.378 1.00 0.00 11 ASP A O 15
ATOM 26065 N N . GLU A 1 12 ? -10.850 -5.725 -16.261 1.00 0.00 12 GLU A N 15
ATOM 26066 C CA . GLU A 1 12 ? -11.529 -4.552 -16.818 1.00 0.00 12 GLU A CA 15
ATOM 26067 C C . GLU A 1 12 ? -11.322 -4.472 -18.323 1.00 0.00 12 GLU A C 15
ATOM 26068 O O . GLU A 1 12 ? -12.255 -4.183 -19.072 1.00 0.00 12 GLU A O 15
ATOM 26080 N N . LEU A 1 13 ? -10.096 -4.736 -18.764 1.00 0.00 13 LEU A N 15
ATOM 26081 C CA . LEU A 1 13 ? -9.769 -4.713 -20.183 1.00 0.00 13 LEU A CA 15
ATOM 26082 C C . LEU A 1 13 ? -10.607 -5.752 -20.931 1.00 0.00 13 LEU A C 15
ATOM 26083 O O . LEU A 1 13 ? -11.129 -5.475 -22.011 1.00 0.00 13 LEU A O 15
ATOM 26099 N N . VAL A 1 14 ? -10.750 -6.936 -20.340 1.00 0.00 14 VAL A N 15
ATOM 26100 C CA . VAL A 1 14 ? -11.563 -7.992 -20.939 1.00 0.00 14 VAL A CA 15
ATOM 26101 C C . VAL A 1 14 ? -13.013 -7.524 -21.077 1.00 0.00 14 VAL A C 15
ATOM 26102 O O . VAL A 1 14 ? -13.655 -7.748 -22.099 1.00 0.00 14 VAL A O 15
ATOM 26115 N N . GLN A 1 15 ? -13.512 -6.862 -20.040 1.00 0.00 15 GLN A N 15
ATOM 26116 C CA . GLN A 1 15 ? -14.869 -6.320 -20.052 1.00 0.00 15 GLN A CA 15
ATOM 26117 C C . GLN A 1 15 ? -15.046 -5.295 -21.173 1.00 0.00 15 GLN A C 15
ATOM 26118 O O . GLN A 1 15 ? -16.053 -5.308 -21.879 1.00 0.00 15 GLN A O 15
ATOM 26132 N N . ALA A 1 16 ? -14.060 -4.416 -21.340 1.00 0.00 16 ALA A N 15
ATOM 26133 C CA . ALA A 1 16 ? -14.098 -3.417 -22.405 1.00 0.00 16 ALA A CA 15
ATOM 26134 C C . ALA A 1 16 ? -14.069 -4.095 -23.769 1.00 0.00 16 ALA A C 15
ATOM 26135 O O . ALA A 1 16 ? -14.726 -3.655 -24.707 1.00 0.00 16 ALA A O 15
ATOM 26142 N N . PHE A 1 17 ? -13.317 -5.183 -23.856 1.00 0.00 17 PHE A N 15
ATOM 26143 C CA . PHE A 1 17 ? -13.216 -5.956 -25.085 1.00 0.00 17 PHE A CA 15
ATOM 26144 C C . PHE A 1 17 ? -14.553 -6.626 -25.392 1.00 0.00 17 PHE A C 15
ATOM 26145 O O . PHE A 1 17 ? -14.982 -6.696 -26.547 1.00 0.00 17 PHE A O 15
ATOM 26162 N N . GLN A 1 18 ? -15.214 -7.099 -24.346 1.00 0.00 18 GLN A N 15
ATOM 26163 C CA . GLN A 1 18 ? -16.487 -7.760 -24.478 1.00 0.00 18 GLN A CA 15
ATOM 26164 C C . GLN A 1 18 ? -17.553 -6.755 -24.910 1.00 0.00 18 GLN A C 15
ATOM 26165 O O . GLN A 1 18 ? -18.419 -7.058 -25.733 1.00 0.00 18 GLN A O 15
ATOM 26179 N N . ARG A 1 19 ? -17.459 -5.545 -24.369 1.00 0.00 19 ARG A N 15
ATOM 26180 C CA . ARG A 1 19 ? -18.380 -4.470 -24.705 1.00 0.00 19 ARG A CA 15
ATOM 26181 C C . ARG A 1 19 ? -18.116 -4.030 -26.139 1.00 0.00 19 ARG A C 15
ATOM 26182 O O . ARG A 1 19 ? -19.032 -3.695 -26.881 1.00 0.00 19 ARG A O 15
ATOM 26203 N N . LEU A 1 20 ? -16.839 -4.074 -26.512 1.00 0.00 20 LEU A N 15
ATOM 26204 C CA . LEU A 1 20 ? -16.385 -3.682 -27.841 1.00 0.00 20 LEU A CA 15
ATOM 26205 C C . LEU A 1 20 ? -17.052 -4.541 -28.903 1.00 0.00 20 LEU A C 15
ATOM 26206 O O . LEU A 1 20 ? -17.500 -4.038 -29.927 1.00 0.00 20 LEU A O 15
ATOM 26222 N N . ARG A 1 21 ? -17.139 -5.837 -28.637 1.00 0.00 21 ARG A N 15
ATOM 26223 C CA . ARG A 1 21 ? -17.754 -6.760 -29.574 1.00 0.00 21 ARG A CA 15
ATOM 26224 C C . ARG A 1 21 ? -19.237 -6.510 -29.689 1.00 0.00 21 ARG A C 15
ATOM 26225 O O . ARG A 1 21 ? -19.810 -6.610 -30.768 1.00 0.00 21 ARG A O 15
ATOM 26246 N N . GLU A 1 22 ? -19.847 -6.142 -28.581 1.00 0.00 22 GLU A N 15
ATOM 26247 C CA . GLU A 1 22 ? -21.264 -5.917 -28.528 1.00 0.00 22 GLU A CA 15
ATOM 26248 C C . GLU A 1 22 ? -21.613 -4.670 -29.340 1.00 0.00 22 GLU A C 15
ATOM 26249 O O . GLU A 1 22 ? -22.615 -4.637 -30.048 1.00 0.00 22 GLU A O 15
ATOM 26261 N N . ILE A 1 23 ? -20.740 -3.674 -29.278 1.00 0.00 23 ILE A N 15
ATOM 26262 C CA . ILE A 1 23 ? -20.943 -2.413 -29.972 1.00 0.00 23 ILE A CA 15
ATOM 26263 C C . ILE A 1 23 ? -20.656 -2.593 -31.461 1.00 0.00 23 ILE A C 15
ATOM 26264 O O . ILE A 1 23 ? -21.338 -2.031 -32.325 1.00 0.00 23 ILE A O 15
ATOM 26280 N N . PHE A 1 24 ? -19.661 -3.425 -31.738 1.00 0.00 24 PHE A N 15
ATOM 26281 C CA . PHE A 1 24 ? -19.194 -3.654 -33.093 1.00 0.00 24 PHE A CA 15
ATOM 26282 C C . PHE A 1 24 ? -20.242 -4.410 -33.886 1.00 0.00 24 PHE A C 15
ATOM 26283 O O . PHE A 1 24 ? -20.574 -4.040 -35.011 1.00 0.00 24 PHE A O 15
ATOM 26300 N N . ASP A 1 25 ? -20.775 -5.456 -33.272 1.00 0.00 25 ASP A N 15
ATOM 26301 C CA . ASP A 1 25 ? -21.779 -6.311 -33.900 1.00 0.00 25 ASP A CA 15
ATOM 26302 C C . ASP A 1 25 ? -23.045 -5.528 -34.241 1.00 0.00 25 ASP A C 15
ATOM 26303 O O . ASP A 1 25 ? -23.806 -5.918 -35.121 1.00 0.00 25 ASP A O 15
ATOM 26312 N N . LYS A 1 26 ? -23.261 -4.416 -33.551 1.00 0.00 26 LYS A N 15
ATOM 26313 C CA . LYS A 1 26 ? -24.441 -3.590 -33.787 1.00 0.00 26 LYS A CA 15
ATOM 26314 C C . LYS A 1 26 ? -24.171 -2.495 -34.816 1.00 0.00 26 LYS A C 15
ATOM 26315 O O . LYS A 1 26 ? -25.047 -1.672 -35.095 1.00 0.00 26 LYS A O 15
ATOM 26334 N N . GLY A 1 27 ? -22.971 -2.494 -35.386 1.00 0.00 27 GLY A N 15
ATOM 26335 C CA . GLY A 1 27 ? -22.616 -1.494 -36.377 1.00 0.00 27 GLY A CA 15
ATOM 26336 C C . GLY A 1 27 ? -22.570 -0.084 -35.815 1.00 0.00 27 GLY A C 15
ATOM 26337 O O . GLY A 1 27 ? -22.825 0.884 -36.537 1.00 0.00 27 GLY A O 15
ATOM 26341 N N . ASP A 1 28 ? -22.272 0.037 -34.532 1.00 0.00 28 ASP A N 15
ATOM 26342 C CA . ASP A 1 28 ? -22.194 1.346 -33.897 1.00 0.00 28 ASP A CA 15
ATOM 26343 C C . ASP A 1 28 ? -20.801 1.941 -34.068 1.00 0.00 28 ASP A C 15
ATOM 26344 O O . ASP A 1 28 ? -19.852 1.550 -33.391 1.00 0.00 28 ASP A O 15
ATOM 26353 N N . ASP A 1 29 ? -20.700 2.866 -34.997 1.00 0.00 29 ASP A N 15
ATOM 26354 C CA . ASP A 1 29 ? -19.418 3.485 -35.343 1.00 0.00 29 ASP A CA 15
ATOM 26355 C C . ASP A 1 29 ? -18.993 4.499 -34.293 1.00 0.00 29 ASP A C 15
ATOM 26356 O O . ASP A 1 29 ? -17.827 4.555 -33.890 1.00 0.00 29 ASP A O 15
ATOM 26365 N N . ASP A 1 30 ? -19.958 5.286 -33.848 1.00 0.00 30 ASP A N 15
ATOM 26366 C CA . ASP A 1 30 ? -19.711 6.388 -32.922 1.00 0.00 30 ASP A CA 15
ATOM 26367 C C . ASP A 1 30 ? -19.170 5.926 -31.582 1.00 0.00 30 ASP A C 15
ATOM 26368 O O . ASP A 1 30 ? -18.191 6.485 -31.075 1.00 0.00 30 ASP A O 15
ATOM 26377 N N . SER A 1 31 ? -19.787 4.919 -31.000 1.00 0.00 31 SER A N 15
ATOM 26378 C CA . SER A 1 31 ? -19.351 4.418 -29.720 1.00 0.00 31 SER A CA 15
ATOM 26379 C C . SER A 1 31 ? -18.054 3.642 -29.874 1.00 0.00 31 SER A C 15
ATOM 26380 O O . SER A 1 31 ? -17.221 3.631 -28.970 1.00 0.00 31 SER A O 15
ATOM 26388 N N . LEU A 1 32 ? -17.883 3.006 -31.030 1.00 0.00 32 LEU A N 15
ATOM 26389 C CA . LEU A 1 32 ? -16.688 2.223 -31.312 1.00 0.00 32 LEU A CA 15
ATOM 26390 C C . LEU A 1 32 ? -15.440 3.099 -31.226 1.00 0.00 32 LEU A C 15
ATOM 26391 O O . LEU A 1 32 ? -14.476 2.734 -30.560 1.00 0.00 32 LEU A O 15
ATOM 26407 N N . GLU A 1 33 ? -15.475 4.262 -31.873 1.00 0.00 33 GLU A N 15
ATOM 26408 C CA . GLU A 1 33 ? -14.354 5.204 -31.827 1.00 0.00 33 GLU A CA 15
ATOM 26409 C C . GLU A 1 33 ? -14.041 5.615 -30.382 1.00 0.00 33 GLU A C 15
ATOM 26410 O O . GLU A 1 33 ? -12.886 5.587 -29.952 1.00 0.00 33 GLU A O 15
ATOM 26422 N N . GLN A 1 34 ? -15.080 5.965 -29.636 1.00 0.00 34 GLN A N 15
ATOM 26423 C CA . GLN A 1 34 ? -14.926 6.374 -28.241 1.00 0.00 34 GLN A CA 15
ATOM 26424 C C . GLN A 1 34 ? -14.318 5.253 -27.387 1.00 0.00 34 GLN A C 15
ATOM 26425 O O . GLN A 1 34 ? -13.378 5.482 -26.620 1.00 0.00 34 GLN A O 15
ATOM 26439 N N . VAL A 1 35 ? -14.836 4.046 -27.547 1.00 0.00 35 VAL A N 15
ATOM 26440 C CA . VAL A 1 35 ? -14.373 2.894 -26.781 1.00 0.00 35 VAL A CA 15
ATOM 26441 C C . VAL A 1 35 ? -12.930 2.522 -27.125 1.00 0.00 35 VAL A C 15
ATOM 26442 O O . VAL A 1 35 ? -12.173 2.103 -26.250 1.00 0.00 35 VAL A O 15
ATOM 26455 N N . LEU A 1 36 ? -12.539 2.706 -28.384 1.00 0.00 36 LEU A N 15
ATOM 26456 C CA . LEU A 1 36 ? -11.187 2.354 -28.816 1.00 0.00 36 LEU A CA 15
ATOM 26457 C C . LEU A 1 36 ? -10.141 3.121 -28.023 1.00 0.00 36 LEU A C 15
ATOM 26458 O O . LEU A 1 36 ? -9.165 2.536 -27.554 1.00 0.00 36 LEU A O 15
ATOM 26474 N N . GLU A 1 37 ? -10.368 4.414 -27.822 1.00 0.00 37 GLU A N 15
ATOM 26475 C CA . GLU A 1 37 ? -9.421 5.228 -27.075 1.00 0.00 37 GLU A CA 15
ATOM 26476 C C . GLU A 1 37 ? -9.383 4.811 -25.613 1.00 0.00 37 GLU A C 15
ATOM 26477 O O . GLU A 1 37 ? -8.329 4.853 -24.972 1.00 0.00 37 GLU A O 15
ATOM 26489 N N . GLU A 1 38 ? -10.534 4.410 -25.089 1.00 0.00 38 GLU A N 15
ATOM 26490 C CA . GLU A 1 38 ? -10.633 3.968 -23.710 1.00 0.00 38 GLU A CA 15
ATOM 26491 C C . GLU A 1 38 ? -9.929 2.627 -23.511 1.00 0.00 38 GLU A C 15
ATOM 26492 O O . GLU A 1 38 ? -9.212 2.436 -22.533 1.00 0.00 38 GLU A O 15
ATOM 26504 N N . ILE A 1 39 ? -10.133 1.709 -24.451 1.00 0.00 39 ILE A N 15
ATOM 26505 C CA . ILE A 1 39 ? -9.478 0.403 -24.393 1.00 0.00 39 ILE A CA 15
ATOM 26506 C C . ILE A 1 39 ? -7.968 0.579 -24.405 1.00 0.00 39 ILE A C 15
ATOM 26507 O O . ILE A 1 39 ? -7.259 0.002 -23.578 1.00 0.00 39 ILE A O 15
ATOM 26523 N N . GLU A 1 40 ? -7.486 1.400 -25.331 1.00 0.00 40 GLU A N 15
ATOM 26524 C CA . GLU A 1 40 ? -6.065 1.700 -25.427 1.00 0.00 40 GLU A CA 15
ATOM 26525 C C . GLU A 1 40 ? -5.546 2.306 -24.125 1.00 0.00 40 GLU A C 15
ATOM 26526 O O . GLU A 1 40 ? -4.433 2.011 -23.695 1.00 0.00 40 GLU A O 15
ATOM 26538 N N . GLU A 1 41 ? -6.369 3.132 -23.494 1.00 0.00 41 GLU A N 15
ATOM 26539 C CA . GLU A 1 41 ? -6.008 3.768 -22.256 1.00 0.00 41 GLU A CA 15
ATOM 26540 C C . GLU A 1 41 ? -5.930 2.736 -21.127 1.00 0.00 41 GLU A C 15
ATOM 26541 O O . GLU A 1 41 ? -5.068 2.821 -20.252 1.00 0.00 41 GLU A O 15
ATOM 26553 N N . LEU A 1 42 ? -6.818 1.747 -21.171 1.00 0.00 42 LEU A N 15
ATOM 26554 C CA . LEU A 1 42 ? -6.849 0.694 -20.163 1.00 0.00 42 LEU A CA 15
ATOM 26555 C C . LEU A 1 42 ? -5.624 -0.194 -20.296 1.00 0.00 42 LEU A C 15
ATOM 26556 O O . LEU A 1 42 ? -5.070 -0.662 -19.300 1.00 0.00 42 LEU A O 15
ATOM 26572 N N . ILE A 1 43 ? -5.204 -0.421 -21.538 1.00 0.00 43 ILE A N 15
ATOM 26573 C CA . ILE A 1 43 ? -4.015 -1.212 -21.812 1.00 0.00 43 ILE A CA 15
ATOM 26574 C C . ILE A 1 43 ? -2.803 -0.548 -21.168 1.00 0.00 43 ILE A C 15
ATOM 26575 O O . ILE A 1 43 ? -1.955 -1.219 -20.576 1.00 0.00 43 ILE A O 15
ATOM 26591 N N . GLN A 1 44 ? -2.750 0.777 -21.261 1.00 0.00 44 GLN A N 15
ATOM 26592 C CA . GLN A 1 44 ? -1.666 1.552 -20.670 1.00 0.00 44 GLN A CA 15
ATOM 26593 C C . GLN A 1 44 ? -1.674 1.403 -19.153 1.00 0.00 44 GLN A C 15
ATOM 26594 O O . GLN A 1 44 ? -0.635 1.198 -18.540 1.00 0.00 44 GLN A O 15
ATOM 26608 N N . LYS A 1 45 ? -2.866 1.487 -18.561 1.00 0.00 45 LYS A N 15
ATOM 26609 C CA . LYS A 1 45 ? -3.024 1.361 -17.105 1.00 0.00 45 LYS A CA 15
ATOM 26610 C C . LYS A 1 45 ? -2.561 -0.013 -16.627 1.00 0.00 45 LYS A C 15
ATOM 26611 O O . LYS A 1 45 ? -1.952 -0.142 -15.562 1.00 0.00 45 LYS A O 15
ATOM 26630 N N . HIS A 1 46 ? -2.840 -1.025 -17.431 1.00 0.00 46 HIS A N 15
ATOM 26631 C CA . HIS A 1 46 ? -2.502 -2.398 -17.097 1.00 0.00 46 HIS A CA 15
ATOM 26632 C C . HIS A 1 46 ? -1.010 -2.655 -17.324 1.00 0.00 46 HIS A C 15
ATOM 26633 O O . HIS A 1 46 ? -0.341 -3.263 -16.491 1.00 0.00 46 HIS A O 15
ATOM 26647 N N . ARG A 1 47 ? -0.496 -2.179 -18.455 1.00 0.00 47 ARG A N 15
ATOM 26648 C CA . ARG A 1 47 ? 0.917 -2.341 -18.788 1.00 0.00 47 ARG A CA 15
ATOM 26649 C C . ARG A 1 47 ? 1.811 -1.536 -17.851 1.00 0.00 47 ARG A C 15
ATOM 26650 O O . ARG A 1 47 ? 2.897 -1.978 -17.500 1.00 0.00 47 ARG A O 15
ATOM 26671 N N . GLN A 1 48 ? 1.342 -0.367 -17.434 1.00 0.00 48 GLN A N 15
ATOM 26672 C CA . GLN A 1 48 ? 2.115 0.491 -16.541 1.00 0.00 48 GLN A CA 15
ATOM 26673 C C . GLN A 1 48 ? 2.443 -0.234 -15.246 1.00 0.00 48 GLN A C 15
ATOM 26674 O O . GLN A 1 48 ? 3.520 -0.057 -14.682 1.00 0.00 48 GLN A O 15
ATOM 26688 N N . LEU A 1 49 ? 1.527 -1.070 -14.790 1.00 0.00 49 LEU A N 15
ATOM 26689 C CA . LEU A 1 49 ? 1.733 -1.837 -13.581 1.00 0.00 49 LEU A CA 15
ATOM 26690 C C . LEU A 1 49 ? 2.835 -2.864 -13.792 1.00 0.00 49 LEU A C 15
ATOM 26691 O O . LEU A 1 49 ? 3.565 -3.209 -12.864 1.00 0.00 49 LEU A O 15
ATOM 26707 N N . PHE A 1 50 ? 2.951 -3.337 -15.024 1.00 0.00 50 PHE A N 15
ATOM 26708 C CA . PHE A 1 50 ? 3.977 -4.296 -15.392 1.00 0.00 50 PHE A CA 15
ATOM 26709 C C . PHE A 1 50 ? 5.322 -3.591 -15.545 1.00 0.00 50 PHE A C 15
ATOM 26710 O O . PHE A 1 50 ? 6.365 -4.163 -15.262 1.00 0.00 50 PHE A O 15
ATOM 26727 N N . ASP A 1 51 ? 5.279 -2.332 -15.969 1.00 0.00 51 ASP A N 15
ATOM 26728 C CA . ASP A 1 51 ? 6.492 -1.531 -16.129 1.00 0.00 51 ASP A CA 15
ATOM 26729 C C . ASP A 1 51 ? 7.056 -1.165 -14.771 1.00 0.00 51 ASP A C 15
ATOM 26730 O O . ASP A 1 51 ? 8.258 -0.956 -14.614 1.00 0.00 51 ASP A O 15
ATOM 26739 N N . ASN A 1 52 ? 6.169 -1.079 -13.793 1.00 0.00 52 ASN A N 15
ATOM 26740 C CA . ASN A 1 52 ? 6.553 -0.782 -12.411 1.00 0.00 52 ASN A CA 15
ATOM 26741 C C . ASN A 1 52 ? 7.083 -2.027 -11.690 1.00 0.00 52 ASN A C 15
ATOM 26742 O O . ASN A 1 52 ? 7.111 -2.073 -10.457 1.00 0.00 52 ASN A O 15
ATOM 26753 N N . ARG A 1 53 ? 7.493 -3.029 -12.452 1.00 0.00 53 ARG A N 15
ATOM 26754 C CA . ARG A 1 53 ? 8.042 -4.248 -11.884 1.00 0.00 53 ARG A CA 15
ATOM 26755 C C . ARG A 1 53 ? 8.836 -4.999 -12.943 1.00 0.00 53 ARG A C 15
ATOM 26756 O O . ARG A 1 53 ? 8.900 -4.576 -14.094 1.00 0.00 53 ARG A O 15
ATOM 26777 N N . GLN A 1 54 ? 9.455 -6.086 -12.544 1.00 0.00 54 GLN A N 15
ATOM 26778 C CA . GLN A 1 54 ? 10.174 -6.940 -13.470 1.00 0.00 54 GLN A CA 15
ATOM 26779 C C . GLN A 1 54 ? 9.566 -8.327 -13.449 1.00 0.00 54 GLN A C 15
ATOM 26780 O O . GLN A 1 54 ? 9.325 -8.931 -14.495 1.00 0.00 54 GLN A O 15
ATOM 26794 N N . GLU A 1 55 ? 9.364 -8.835 -12.240 1.00 0.00 55 GLU A N 15
ATOM 26795 C CA . GLU A 1 55 ? 8.733 -10.130 -12.010 1.00 0.00 55 GLU A CA 15
ATOM 26796 C C . GLU A 1 55 ? 7.403 -10.238 -12.752 1.00 0.00 55 GLU A C 15
ATOM 26797 O O . GLU A 1 55 ? 6.460 -9.494 -12.474 1.00 0.00 55 GLU A O 15
ATOM 26809 N N . ALA A 1 56 ? 7.340 -11.159 -13.691 1.00 0.00 56 ALA A N 15
ATOM 26810 C CA . ALA A 1 56 ? 6.133 -11.387 -14.454 1.00 0.00 56 ALA A CA 15
ATOM 26811 C C . ALA A 1 56 ? 5.389 -12.593 -13.909 1.00 0.00 56 ALA A C 15
ATOM 26812 O O . ALA A 1 56 ? 6.005 -13.533 -13.411 1.00 0.00 56 ALA A O 15
ATOM 26819 N N . ALA A 1 57 ? 4.068 -12.567 -14.005 1.00 0.00 57 ALA A N 15
ATOM 26820 C CA . ALA A 1 57 ? 3.245 -13.674 -13.526 1.00 0.00 57 ALA A CA 15
ATOM 26821 C C . ALA A 1 57 ? 3.347 -14.875 -14.464 1.00 0.00 57 ALA A C 15
ATOM 26822 O O . ALA A 1 57 ? 2.972 -15.991 -14.105 1.00 0.00 57 ALA A O 15
ATOM 26829 N N . ASP A 1 58 ? 3.873 -14.631 -15.656 1.00 0.00 58 ASP A N 15
ATOM 26830 C CA . ASP A 1 58 ? 4.058 -15.665 -16.664 1.00 0.00 58 ASP A CA 15
ATOM 26831 C C . ASP A 1 58 ? 4.845 -15.086 -17.828 1.00 0.00 58 ASP A C 15
ATOM 26832 O O . ASP A 1 58 ? 4.620 -13.939 -18.222 1.00 0.00 58 ASP A O 15
ATOM 26841 N N . THR A 1 59 ? 5.768 -15.858 -18.364 1.00 0.00 59 THR A N 15
ATOM 26842 C CA . THR A 1 59 ? 6.626 -15.374 -19.432 1.00 0.00 59 THR A CA 15
ATOM 26843 C C . THR A 1 59 ? 5.903 -15.330 -20.787 1.00 0.00 59 THR A C 15
ATOM 26844 O O . THR A 1 59 ? 5.962 -14.319 -21.500 1.00 0.00 59 THR A O 15
ATOM 26855 N N . GLU A 1 60 ? 5.199 -16.405 -21.123 1.00 0.00 60 GLU A N 15
ATOM 26856 C CA . GLU A 1 60 ? 4.506 -16.497 -22.407 1.00 0.00 60 GLU A CA 15
ATOM 26857 C C . GLU A 1 60 ? 3.307 -15.555 -22.449 1.00 0.00 60 GLU A C 15
ATOM 26858 O O . GLU A 1 60 ? 2.990 -14.978 -23.489 1.00 0.00 60 GLU A O 15
ATOM 26870 N N . ALA A 1 61 ? 2.680 -15.376 -21.297 1.00 0.00 61 ALA A N 15
ATOM 26871 C CA . ALA A 1 61 ? 1.496 -14.532 -21.187 1.00 0.00 61 ALA A CA 15
ATOM 26872 C C . ALA A 1 61 ? 1.823 -13.089 -21.558 1.00 0.00 61 ALA A C 15
ATOM 26873 O O . ALA A 1 61 ? 1.055 -12.428 -22.256 1.00 0.00 61 ALA A O 15
ATOM 26880 N N . ALA A 1 62 ? 2.980 -12.613 -21.101 1.00 0.00 62 ALA A N 15
ATOM 26881 C CA . ALA A 1 62 ? 3.414 -11.253 -21.389 1.00 0.00 62 ALA A CA 15
ATOM 26882 C C . ALA A 1 62 ? 3.679 -11.066 -22.877 1.00 0.00 62 ALA A C 15
ATOM 26883 O O . ALA A 1 62 ? 3.289 -10.058 -23.463 1.00 0.00 62 ALA A O 15
ATOM 26890 N N . LYS A 1 63 ? 4.324 -12.056 -23.488 1.00 0.00 63 LYS A N 15
ATOM 26891 C CA . LYS A 1 63 ? 4.637 -11.997 -24.908 1.00 0.00 63 LYS A CA 15
ATOM 26892 C C . LYS A 1 63 ? 3.355 -11.974 -25.730 1.00 0.00 63 LYS A C 15
ATOM 26893 O O . LYS A 1 63 ? 3.222 -11.194 -26.677 1.00 0.00 63 LYS A O 15
ATOM 26912 N N . GLN A 1 64 ? 2.413 -12.825 -25.350 1.00 0.00 64 GLN A N 15
ATOM 26913 C CA . GLN A 1 64 ? 1.122 -12.879 -26.016 1.00 0.00 64 GLN A CA 15
ATOM 26914 C C . GLN A 1 64 ? 0.391 -11.561 -25.844 1.00 0.00 64 GLN A C 15
ATOM 26915 O O . GLN A 1 64 ? -0.261 -11.081 -26.769 1.00 0.00 64 GLN A O 15
ATOM 26929 N N . GLY A 1 65 ? 0.515 -10.974 -24.655 1.00 0.00 65 GLY A N 15
ATOM 26930 C CA . GLY A 1 65 ? -0.107 -9.693 -24.390 1.00 0.00 65 GLY A CA 15
ATOM 26931 C C . GLY A 1 65 ? 0.420 -8.608 -25.298 1.00 0.00 65 GLY A C 15
ATOM 26932 O O . GLY A 1 65 ? -0.352 -7.803 -25.813 1.00 0.00 65 GLY A O 15
ATOM 26936 N N . ASP A 1 66 ? 1.729 -8.594 -25.515 1.00 0.00 66 ASP A N 15
ATOM 26937 C CA . ASP A 1 66 ? 2.336 -7.630 -26.432 1.00 0.00 66 ASP A CA 15
ATOM 26938 C C . ASP A 1 66 ? 1.794 -7.819 -27.836 1.00 0.00 66 ASP A C 15
ATOM 26939 O O . ASP A 1 66 ? 1.440 -6.855 -28.514 1.00 0.00 66 ASP A O 15
ATOM 26948 N N . GLN A 1 67 ? 1.709 -9.072 -28.261 1.00 0.00 67 GLN A N 15
ATOM 26949 C CA . GLN A 1 67 ? 1.205 -9.396 -29.589 1.00 0.00 67 GLN A CA 15
ATOM 26950 C C . GLN A 1 67 ? -0.267 -9.018 -29.707 1.00 0.00 67 GLN A C 15
ATOM 26951 O O . GLN A 1 67 ? -0.718 -8.566 -30.756 1.00 0.00 67 GLN A O 15
ATOM 26965 N N . TRP A 1 68 ? -1.006 -9.195 -28.615 1.00 0.00 68 TRP A N 15
ATOM 26966 C CA . TRP A 1 68 ? -2.417 -8.839 -28.573 1.00 0.00 68 TRP A CA 15
ATOM 26967 C C . TRP A 1 68 ? -2.581 -7.338 -28.791 1.00 0.00 68 TRP A C 15
ATOM 26968 O O . TRP A 1 68 ? -3.492 -6.894 -29.489 1.00 0.00 68 TRP A O 15
ATOM 26989 N N . VAL A 1 69 ? -1.670 -6.567 -28.209 1.00 0.00 69 VAL A N 15
ATOM 26990 C CA . VAL A 1 69 ? -1.701 -5.120 -28.333 1.00 0.00 69 VAL A CA 15
ATOM 26991 C C . VAL A 1 69 ? -1.431 -4.721 -29.779 1.00 0.00 69 VAL A C 15
ATOM 26992 O O . VAL A 1 69 ? -2.046 -3.795 -30.307 1.00 0.00 69 VAL A O 15
ATOM 27005 N N . GLN A 1 70 ? -0.524 -5.448 -30.426 1.00 0.00 70 GLN A N 15
ATOM 27006 C CA . GLN A 1 70 ? -0.179 -5.178 -31.813 1.00 0.00 70 GLN A CA 15
ATOM 27007 C C . GLN A 1 70 ? -1.351 -5.540 -32.720 1.00 0.00 70 GLN A C 15
ATOM 27008 O O . GLN A 1 70 ? -1.652 -4.831 -33.678 1.00 0.00 70 GLN A O 15
ATOM 27022 N N . LEU A 1 71 ? -2.018 -6.649 -32.397 1.00 0.00 71 LEU A N 15
ATOM 27023 C CA . LEU A 1 71 ? -3.201 -7.086 -33.134 1.00 0.00 71 LEU A CA 15
ATOM 27024 C C . LEU A 1 71 ? -4.298 -6.039 -33.020 1.00 0.00 71 LEU A C 15
ATOM 27025 O O . LEU A 1 71 ? -5.002 -5.749 -33.987 1.00 0.00 71 LEU A O 15
ATOM 27041 N N . PHE A 1 72 ? -4.427 -5.470 -31.828 1.00 0.00 72 PHE A N 15
ATOM 27042 C CA . PHE A 1 72 ? -5.416 -4.435 -31.579 1.00 0.00 72 PHE A CA 15
ATOM 27043 C C . PHE A 1 72 ? -5.106 -3.211 -32.435 1.00 0.00 72 PHE A C 15
ATOM 27044 O O . PHE A 1 72 ? -6.013 -2.554 -32.956 1.00 0.00 72 PHE A O 15
ATOM 27061 N N . GLN A 1 73 ? -3.819 -2.916 -32.589 1.00 0.00 73 GLN A N 15
ATOM 27062 C CA . GLN A 1 73 ? -3.383 -1.808 -33.428 1.00 0.00 73 GLN A CA 15
ATOM 27063 C C . GLN A 1 73 ? -3.796 -2.056 -34.872 1.00 0.00 73 GLN A C 15
ATOM 27064 O O . GLN A 1 73 ? -4.231 -1.144 -35.565 1.00 0.00 73 GLN A O 15
ATOM 27078 N N . ARG A 1 74 ? -3.692 -3.311 -35.308 1.00 0.00 74 ARG A N 15
ATOM 27079 C CA . ARG A 1 74 ? -4.089 -3.689 -36.662 1.00 0.00 74 ARG A CA 15
ATOM 27080 C C . ARG A 1 74 ? -5.588 -3.521 -36.816 1.00 0.00 74 ARG A C 15
ATOM 27081 O O . ARG A 1 74 ? -6.078 -3.108 -37.869 1.00 0.00 74 ARG A O 15
ATOM 27102 N N . PHE A 1 75 ? -6.305 -3.852 -35.752 1.00 0.00 75 PHE A N 15
ATOM 27103 C CA . PHE A 1 75 ? -7.748 -3.691 -35.711 1.00 0.00 75 PHE A CA 15
ATOM 27104 C C . PHE A 1 75 ? -8.098 -2.223 -35.920 1.00 0.00 75 PHE A C 15
ATOM 27105 O O . PHE A 1 75 ? -8.973 -1.888 -36.719 1.00 0.00 75 PHE A O 15
ATOM 27122 N N . ARG A 1 76 ? -7.393 -1.353 -35.205 1.00 0.00 76 ARG A N 15
ATOM 27123 C CA . ARG A 1 76 ? -7.576 0.083 -35.353 1.00 0.00 76 ARG A CA 15
ATOM 27124 C C . ARG A 1 76 ? -7.249 0.537 -36.776 1.00 0.00 76 ARG A C 15
ATOM 27125 O O . ARG A 1 76 ? -7.985 1.332 -37.360 1.00 0.00 76 ARG A O 15
ATOM 27146 N N . GLU A 1 77 ? -6.175 -0.016 -37.350 1.00 0.00 77 GLU A N 15
ATOM 27147 C CA . GLU A 1 77 ? -5.738 0.384 -38.684 1.00 0.00 77 GLU A CA 15
ATOM 27148 C C . GLU A 1 77 ? -6.771 -0.012 -39.710 1.00 0.00 77 GLU A C 15
ATOM 27149 O O . GLU A 1 77 ? -7.012 0.709 -40.672 1.00 0.00 77 GLU A O 15
ATOM 27161 N N . ALA A 1 78 ? -7.390 -1.159 -39.493 1.00 0.00 78 ALA A N 15
ATOM 27162 C CA . ALA A 1 78 ? -8.390 -1.656 -40.402 1.00 0.00 78 ALA A CA 15
ATOM 27163 C C . ALA A 1 78 ? -9.593 -0.731 -40.420 1.00 0.00 78 ALA A C 15
ATOM 27164 O O . ALA A 1 78 ? -10.099 -0.395 -41.483 1.00 0.00 78 ALA A O 15
ATOM 27171 N N . ILE A 1 79 ? -10.039 -0.299 -39.236 1.00 0.00 79 ILE A N 15
ATOM 27172 C CA . ILE A 1 79 ? -11.154 0.641 -39.129 1.00 0.00 79 ILE A CA 15
ATOM 27173 C C . ILE A 1 79 ? -10.823 1.954 -39.831 1.00 0.00 79 ILE A C 15
ATOM 27174 O O . ILE A 1 79 ? -11.647 2.506 -40.558 1.00 0.00 79 ILE A O 15
ATOM 27190 N N . ASP A 1 80 ? -9.601 2.430 -39.638 1.00 0.00 80 ASP A N 15
ATOM 27191 C CA . ASP A 1 80 ? -9.181 3.694 -40.227 1.00 0.00 80 ASP A CA 15
ATOM 27192 C C . ASP A 1 80 ? -9.081 3.584 -41.746 1.00 0.00 80 ASP A C 15
ATOM 27193 O O . ASP A 1 80 ? -9.281 4.563 -42.460 1.00 0.00 80 ASP A O 15
ATOM 27202 N N . LYS A 1 81 ? -8.753 2.396 -42.235 1.00 0.00 81 LYS A N 15
ATOM 27203 C CA . LYS A 1 81 ? -8.668 2.157 -43.679 1.00 0.00 81 LYS A CA 15
ATOM 27204 C C . LYS A 1 81 ? -10.005 1.678 -44.256 1.00 0.00 81 LYS A C 15
ATOM 27205 O O . LYS A 1 81 ? -10.108 1.413 -45.458 1.00 0.00 81 LYS A O 15
ATOM 27224 N N . GLY A 1 82 ? -11.020 1.558 -43.409 1.00 0.00 82 GLY A N 15
ATOM 27225 C CA . GLY A 1 82 ? -12.326 1.101 -43.867 1.00 0.00 82 GLY A CA 15
ATOM 27226 C C . GLY A 1 82 ? -12.341 -0.369 -44.262 1.00 0.00 82 GLY A C 15
ATOM 27227 O O . GLY A 1 82 ? -13.231 -0.814 -44.988 1.00 0.00 82 GLY A O 15
ATOM 27231 N N . ASP A 1 83 ? -11.363 -1.119 -43.786 1.00 0.00 83 ASP A N 15
ATOM 27232 C CA . ASP A 1 83 ? -11.273 -2.538 -44.099 1.00 0.00 83 ASP A CA 15
ATOM 27233 C C . ASP A 1 83 ? -12.065 -3.346 -43.083 1.00 0.00 83 ASP A C 15
ATOM 27234 O O . ASP A 1 83 ? -11.571 -3.664 -42.001 1.00 0.00 83 ASP A O 15
ATOM 27243 N N . LYS A 1 84 ? -13.301 -3.650 -43.429 1.00 0.00 84 LYS A N 15
ATOM 27244 C CA . LYS A 1 84 ? -14.181 -4.386 -42.530 1.00 0.00 84 LYS A CA 15
ATOM 27245 C C . LYS A 1 84 ? -13.842 -5.875 -42.491 1.00 0.00 84 LYS A C 15
ATOM 27246 O O . LYS A 1 84 ? -14.058 -6.544 -41.479 1.00 0.00 84 LYS A O 15
ATOM 27265 N N . ASP A 1 85 ? -13.303 -6.378 -43.595 1.00 0.00 85 ASP A N 15
ATOM 27266 C CA . ASP A 1 85 ? -12.924 -7.790 -43.709 1.00 0.00 85 ASP A CA 15
ATOM 27267 C C . ASP A 1 85 ? -11.918 -8.175 -42.639 1.00 0.00 85 ASP A C 15
ATOM 27268 O O . ASP A 1 85 ? -12.095 -9.176 -41.933 1.00 0.00 85 ASP A O 15
ATOM 27277 N N . SER A 1 86 ? -10.869 -7.375 -42.507 1.00 0.00 86 SER A N 15
ATOM 27278 C CA . SER A 1 86 ? -9.836 -7.625 -41.518 1.00 0.00 86 SER A CA 15
ATOM 27279 C C . SER A 1 86 ? -10.389 -7.542 -40.103 1.00 0.00 86 SER A C 15
ATOM 27280 O O . SER A 1 86 ? -9.922 -8.240 -39.216 1.00 0.00 86 SER A O 15
ATOM 27288 N N . LEU A 1 87 ? -11.401 -6.705 -39.904 1.00 0.00 87 LEU A N 15
ATOM 27289 C CA . LEU A 1 87 ? -11.962 -6.493 -38.575 1.00 0.00 87 LEU A CA 15
ATOM 27290 C C . LEU A 1 87 ? -12.506 -7.788 -37.991 1.00 0.00 87 LEU A C 15
ATOM 27291 O O . LEU A 1 87 ? -12.185 -8.141 -36.862 1.00 0.00 87 LEU A O 15
ATOM 27307 N N . GLU A 1 88 ? -13.301 -8.506 -38.768 1.00 0.00 88 GLU A N 15
ATOM 27308 C CA . GLU A 1 88 ? -13.865 -9.772 -38.314 1.00 0.00 88 GLU A CA 15
ATOM 27309 C C . GLU A 1 88 ? -12.768 -10.796 -38.035 1.00 0.00 88 GLU A C 15
ATOM 27310 O O . GLU A 1 88 ? -12.817 -11.521 -37.041 1.00 0.00 88 GLU A O 15
ATOM 27322 N N . GLN A 1 89 ? -11.775 -10.842 -38.908 1.00 0.00 89 GLN A N 15
ATOM 27323 C CA . GLN A 1 89 ? -10.668 -11.776 -38.756 1.00 0.00 89 GLN A CA 15
ATOM 27324 C C . GLN A 1 89 ? -9.823 -11.435 -37.523 1.00 0.00 89 GLN A C 15
ATOM 27325 O O . GLN A 1 89 ? -9.479 -12.314 -36.730 1.00 0.00 89 GLN A O 15
ATOM 27339 N N . LEU A 1 90 ? -9.515 -10.157 -37.358 1.00 0.00 90 LEU A N 15
ATOM 27340 C CA . LEU A 1 90 ? -8.702 -9.702 -36.236 1.00 0.00 90 LEU A CA 15
ATOM 27341 C C . LEU A 1 90 ? -9.441 -9.849 -34.914 1.00 0.00 90 LEU A C 15
ATOM 27342 O O . LEU A 1 90 ? -8.834 -10.149 -33.898 1.00 0.00 90 LEU A O 15
ATOM 27358 N N . LEU A 1 91 ? -10.750 -9.655 -34.938 1.00 0.00 91 LEU A N 15
ATOM 27359 C CA . LEU A 1 91 ? -11.560 -9.794 -33.727 1.00 0.00 91 LEU A CA 15
ATOM 27360 C C . LEU A 1 91 ? -11.514 -11.217 -33.211 1.00 0.00 91 LEU A C 15
ATOM 27361 O O . LEU A 1 91 ? -11.359 -11.452 -32.008 1.00 0.00 91 LEU A O 15
ATOM 27377 N N . GLU A 1 92 ? -11.636 -12.167 -34.119 1.00 0.00 92 GLU A N 15
ATOM 27378 C CA . GLU A 1 92 ? -11.577 -13.566 -33.754 1.00 0.00 92 GLU A CA 15
ATOM 27379 C C . GLU A 1 92 ? -10.167 -13.933 -33.300 1.00 0.00 92 GLU A C 15
ATOM 27380 O O . GLU A 1 92 ? -9.989 -14.739 -32.380 1.00 0.00 92 GLU A O 15
ATOM 27392 N N . GLU A 1 93 ? -9.162 -13.329 -33.938 1.00 0.00 93 GLU A N 15
ATOM 27393 C CA . GLU A 1 93 ? -7.770 -13.537 -33.567 1.00 0.00 93 GLU A CA 15
ATOM 27394 C C . GLU A 1 93 ? -7.525 -13.000 -32.160 1.00 0.00 93 GLU A C 15
ATOM 27395 O O . GLU A 1 93 ? -6.884 -13.650 -31.332 1.00 0.00 93 GLU A O 15
ATOM 27407 N N . LEU A 1 94 ? -8.062 -11.809 -31.899 1.00 0.00 94 LEU A N 15
ATOM 27408 C CA . LEU A 1 94 ? -7.926 -11.164 -30.606 1.00 0.00 94 LEU A CA 15
ATOM 27409 C C . LEU A 1 94 ? -8.559 -12.019 -29.526 1.00 0.00 94 LEU A C 15
ATOM 27410 O O . LEU A 1 94 ? -8.013 -12.163 -28.443 1.00 0.00 94 LEU A O 15
ATOM 27426 N N . GLU A 1 95 ? -9.717 -12.584 -29.842 1.00 0.00 95 GLU A N 15
ATOM 27427 C CA . GLU A 1 95 ? -10.451 -13.432 -28.914 1.00 0.00 95 GLU A CA 15
ATOM 27428 C C . GLU A 1 95 ? -9.625 -14.658 -28.506 1.00 0.00 95 GLU A C 15
ATOM 27429 O O . GLU A 1 95 ? -9.523 -14.977 -27.324 1.00 0.00 95 GLU A O 15
ATOM 27441 N N . GLN A 1 96 ? -9.010 -15.317 -29.485 1.00 0.00 96 GLN A N 15
ATOM 27442 C CA . GLN A 1 96 ? -8.212 -16.509 -29.210 1.00 0.00 96 GLN A CA 15
ATOM 27443 C C . GLN A 1 96 ? -6.975 -16.158 -28.397 1.00 0.00 96 GLN A C 15
ATOM 27444 O O . GLN A 1 96 ? -6.622 -16.857 -27.443 1.00 0.00 96 GLN A O 15
ATOM 27458 N N . ALA A 1 97 ? -6.330 -15.067 -28.771 1.00 0.00 97 ALA A N 15
ATOM 27459 C CA . ALA A 1 97 ? -5.125 -14.635 -28.095 1.00 0.00 97 ALA A CA 15
ATOM 27460 C C . ALA A 1 97 ? -5.443 -14.194 -26.674 1.00 0.00 97 ALA A C 15
ATOM 27461 O O . ALA A 1 97 ? -4.774 -14.594 -25.731 1.00 0.00 97 ALA A O 15
ATOM 27468 N N . LEU A 1 98 ? -6.502 -13.406 -26.532 1.00 0.00 98 LEU A N 15
ATOM 27469 C CA . LEU A 1 98 ? -6.926 -12.904 -25.231 1.00 0.00 98 LEU A CA 15
ATOM 27470 C C . LEU A 1 98 ? -7.308 -14.052 -24.308 1.00 0.00 98 LEU A C 15
ATOM 27471 O O . LEU A 1 98 ? -6.908 -14.085 -23.141 1.00 0.00 98 LEU A O 15
ATOM 27487 N N . GLN A 1 99 ? -8.080 -14.990 -24.832 1.00 0.00 99 GLN A N 15
ATOM 27488 C CA . GLN A 1 99 ? -8.509 -16.135 -24.067 1.00 0.00 99 GLN A CA 15
ATOM 27489 C C . GLN A 1 99 ? -7.321 -16.985 -23.611 1.00 0.00 99 GLN A C 15
ATOM 27490 O O . GLN A 1 99 ? -7.287 -17.449 -22.466 1.00 0.00 99 GLN A O 15
ATOM 27504 N N . LYS A 1 100 ? -6.344 -17.174 -24.490 1.00 0.00 100 LYS A N 15
ATOM 27505 C CA . LYS A 1 100 ? -5.176 -17.969 -24.148 1.00 0.00 100 LYS A CA 15
ATOM 27506 C C . LYS A 1 100 ? -4.336 -17.256 -23.086 1.00 0.00 100 LYS A C 15
ATOM 27507 O O . LYS A 1 100 ? -3.784 -17.896 -22.185 1.00 0.00 100 LYS A O 15
ATOM 27526 N N . ILE A 1 101 ? -4.258 -15.927 -23.183 1.00 0.00 101 ILE A N 15
ATOM 27527 C CA . ILE A 1 101 ? -3.542 -15.130 -22.191 1.00 0.00 101 ILE A CA 15
ATOM 27528 C C . ILE A 1 101 ? -4.190 -15.306 -20.828 1.00 0.00 101 ILE A C 15
ATOM 27529 O O . ILE A 1 101 ? -3.504 -15.515 -19.825 1.00 0.00 101 ILE A O 15
ATOM 27545 N N . ARG A 1 102 ? -5.524 -15.238 -20.798 1.00 0.00 102 ARG A N 15
ATOM 27546 C CA . ARG A 1 102 ? -6.274 -15.438 -19.566 1.00 0.00 102 ARG A CA 15
ATOM 27547 C C . ARG A 1 102 ? -5.968 -16.799 -18.978 1.00 0.00 102 ARG A C 15
ATOM 27548 O O . ARG A 1 102 ? -5.736 -16.922 -17.790 1.00 0.00 102 ARG A O 15
ATOM 27569 N N . GLU A 1 103 ? -5.949 -17.809 -19.828 1.00 0.00 103 GLU A N 15
ATOM 27570 C CA . GLU A 1 103 ? -5.693 -19.171 -19.397 1.00 0.00 103 GLU A CA 15
ATOM 27571 C C . GLU A 1 103 ? -4.305 -19.302 -18.754 1.00 0.00 103 GLU A C 15
ATOM 27572 O O . GLU A 1 103 ? -4.148 -19.973 -17.732 1.00 0.00 103 GLU A O 15
ATOM 27584 N N . LEU A 1 104 ? -3.308 -18.660 -19.346 1.00 0.00 104 LEU A N 15
ATOM 27585 C CA . LEU A 1 104 ? -1.947 -18.711 -18.817 1.00 0.00 104 LEU A CA 15
ATOM 27586 C C . LEU A 1 104 ? -1.801 -17.880 -17.545 1.00 0.00 104 LEU A C 15
ATOM 27587 O O . LEU A 1 104 ? -1.089 -18.273 -16.623 1.00 0.00 104 LEU A O 15
ATOM 27603 N N . ALA A 1 105 ? -2.460 -16.731 -17.508 1.00 0.00 105 ALA A N 15
ATOM 27604 C CA . ALA A 1 105 ? -2.398 -15.842 -16.349 1.00 0.00 105 ALA A CA 15
ATOM 27605 C C . ALA A 1 105 ? -3.226 -16.377 -15.178 1.00 0.00 105 ALA A C 15
ATOM 27606 O O . ALA A 1 105 ? -2.887 -16.166 -14.014 1.00 0.00 105 ALA A O 15
ATOM 27613 N N . GLU A 1 106 ? -4.310 -17.070 -15.494 1.00 0.00 106 GLU A N 15
ATOM 27614 C CA . GLU A 1 106 ? -5.196 -17.614 -14.479 1.00 0.00 106 GLU A CA 15
ATOM 27615 C C . GLU A 1 106 ? -4.651 -18.937 -13.964 1.00 0.00 106 GLU A C 15
ATOM 27616 O O . GLU A 1 106 ? -4.772 -19.251 -12.776 1.00 0.00 106 GLU A O 15
ATOM 27628 N N . LYS A 1 107 ? -4.014 -19.686 -14.867 1.00 0.00 107 LYS A N 15
ATOM 27629 C CA . LYS A 1 107 ? -3.460 -21.009 -14.584 1.00 0.00 107 LYS A CA 15
ATOM 27630 C C . LYS A 1 107 ? -4.516 -21.990 -14.089 1.00 0.00 107 LYS A C 15
ATOM 27631 O O . LYS A 1 107 ? -5.035 -22.777 -14.878 1.00 0.00 107 LYS A O 15
ATOM 27650 N N . LYS A 1 108 ? -4.848 -21.927 -12.793 1.00 0.00 108 LYS A N 15
ATOM 27651 C CA . LYS A 1 108 ? -5.849 -22.822 -12.201 1.00 0.00 108 LYS A CA 15
ATOM 27652 C C . LYS A 1 108 ? -5.428 -24.284 -12.424 1.00 0.00 108 LYS A C 15
ATOM 27653 O O . LYS A 1 108 ? -6.247 -25.153 -12.709 1.00 0.00 108 LYS A O 15
ATOM 27672 N N . ASN A 1 109 ? -4.146 -24.537 -12.263 1.00 0.00 109 ASN A N 15
ATOM 27673 C CA . ASN A 1 109 ? -3.589 -25.855 -12.494 1.00 0.00 109 ASN A CA 15
ATOM 27674 C C . ASN A 1 109 ? -3.215 -26.502 -11.182 1.00 0.00 109 ASN A C 15
ATOM 27675 O O . ASN A 1 109 ? -3.978 -27.351 -10.693 1.00 0.00 109 ASN A O 15
ATOM 27736 N N . SER A 1 1 ? -4.158 -4.297 -2.149 1.00 0.00 1 SER A N 16
ATOM 27737 C CA . SER A 1 1 ? -3.132 -5.174 -2.725 1.00 0.00 1 SER A CA 16
ATOM 27738 C C . SER A 1 1 ? -2.911 -4.850 -4.201 1.00 0.00 1 SER A C 16
ATOM 27739 O O . SER A 1 1 ? -3.859 -4.562 -4.934 1.00 0.00 1 SER A O 16
ATOM 27749 N N . GLU A 1 2 ? -1.657 -4.909 -4.629 1.00 0.00 2 GLU A N 16
ATOM 27750 C CA . GLU A 1 2 ? -1.275 -4.596 -6.006 1.00 0.00 2 GLU A CA 16
ATOM 27751 C C . GLU A 1 2 ? -1.967 -5.523 -7.000 1.00 0.00 2 GLU A C 16
ATOM 27752 O O . GLU A 1 2 ? -2.361 -5.101 -8.085 1.00 0.00 2 GLU A O 16
ATOM 27764 N N . PHE A 1 3 ? -2.119 -6.784 -6.610 1.00 0.00 3 PHE A N 16
ATOM 27765 C CA . PHE A 1 3 ? -2.742 -7.793 -7.467 1.00 0.00 3 PHE A CA 16
ATOM 27766 C C . PHE A 1 3 ? -4.169 -7.400 -7.845 1.00 0.00 3 PHE A C 16
ATOM 27767 O O . PHE A 1 3 ? -4.639 -7.713 -8.939 1.00 0.00 3 PHE A O 16
ATOM 27784 N N . GLU A 1 4 ? -4.838 -6.694 -6.944 1.00 0.00 4 GLU A N 16
ATOM 27785 C CA . GLU A 1 4 ? -6.207 -6.258 -7.169 1.00 0.00 4 GLU A CA 16
ATOM 27786 C C . GLU A 1 4 ? -6.266 -5.226 -8.283 1.00 0.00 4 GLU A C 16
ATOM 27787 O O . GLU A 1 4 ? -7.026 -5.375 -9.222 1.00 0.00 4 GLU A O 16
ATOM 27799 N N . LYS A 1 5 ? -5.439 -4.186 -8.177 1.00 0.00 5 LYS A N 16
ATOM 27800 C CA . LYS A 1 5 ? -5.380 -3.134 -9.201 1.00 0.00 5 LYS A CA 16
ATOM 27801 C C . LYS A 1 5 ? -4.909 -3.707 -10.533 1.00 0.00 5 LYS A C 16
ATOM 27802 O O . LYS A 1 5 ? -5.264 -3.207 -11.610 1.00 0.00 5 LYS A O 16
ATOM 27821 N N . LEU A 1 6 ? -4.129 -4.769 -10.450 1.00 0.00 6 LEU A N 16
ATOM 27822 C CA . LEU A 1 6 ? -3.588 -5.410 -11.629 1.00 0.00 6 LEU A CA 16
ATOM 27823 C C . LEU A 1 6 ? -4.719 -6.137 -12.340 1.00 0.00 6 LEU A C 16
ATOM 27824 O O . LEU A 1 6 ? -4.956 -5.934 -13.534 1.00 0.00 6 LEU A O 16
ATOM 27840 N N . ARG A 1 7 ? -5.416 -6.979 -11.594 1.00 0.00 7 ARG A N 16
ATOM 27841 C CA . ARG A 1 7 ? -6.561 -7.700 -12.117 1.00 0.00 7 ARG A CA 16
ATOM 27842 C C . ARG A 1 7 ? -7.686 -6.744 -12.515 1.00 0.00 7 ARG A C 16
ATOM 27843 O O . ARG A 1 7 ? -8.316 -6.927 -13.547 1.00 0.00 7 ARG A O 16
ATOM 27864 N N . GLN A 1 8 ? -7.903 -5.708 -11.708 1.00 0.00 8 GLN A N 16
ATOM 27865 C CA . GLN A 1 8 ? -8.989 -4.760 -11.957 1.00 0.00 8 GLN A CA 16
ATOM 27866 C C . GLN A 1 8 ? -8.825 -4.064 -13.299 1.00 0.00 8 GLN A C 16
ATOM 27867 O O . GLN A 1 8 ? -9.776 -3.989 -14.075 1.00 0.00 8 GLN A O 16
ATOM 27881 N N . THR A 1 9 ? -7.624 -3.570 -13.592 1.00 0.00 9 THR A N 16
ATOM 27882 C CA . THR A 1 9 ? -7.368 -2.956 -14.885 1.00 0.00 9 THR A CA 16
ATOM 27883 C C . THR A 1 9 ? -7.497 -3.975 -16.015 1.00 0.00 9 THR A C 16
ATOM 27884 O O . THR A 1 9 ? -7.755 -3.615 -17.162 1.00 0.00 9 THR A O 16
ATOM 27895 N N . GLY A 1 10 ? -7.336 -5.245 -15.676 1.00 0.00 10 GLY A N 16
ATOM 27896 C CA . GLY A 1 10 ? -7.506 -6.291 -16.650 1.00 0.00 10 GLY A CA 16
ATOM 27897 C C . GLY A 1 10 ? -8.974 -6.534 -16.913 1.00 0.00 10 GLY A C 16
ATOM 27898 O O . GLY A 1 10 ? -9.407 -6.590 -18.060 1.00 0.00 10 GLY A O 16
ATOM 27902 N N . ASP A 1 11 ? -9.741 -6.672 -15.832 1.00 0.00 11 ASP A N 16
ATOM 27903 C CA . ASP A 1 11 ? -11.188 -6.856 -15.920 1.00 0.00 11 ASP A CA 16
ATOM 27904 C C . ASP A 1 11 ? -11.838 -5.691 -16.636 1.00 0.00 11 ASP A C 16
ATOM 27905 O O . ASP A 1 11 ? -12.690 -5.888 -17.500 1.00 0.00 11 ASP A O 16
ATOM 27914 N N . GLU A 1 12 ? -11.432 -4.473 -16.278 1.00 0.00 12 GLU A N 16
ATOM 27915 C CA . GLU A 1 12 ? -11.973 -3.275 -16.907 1.00 0.00 12 GLU A CA 16
ATOM 27916 C C . GLU A 1 12 ? -11.654 -3.252 -18.393 1.00 0.00 12 GLU A C 16
ATOM 27917 O O . GLU A 1 12 ? -12.493 -2.866 -19.209 1.00 0.00 12 GLU A O 16
ATOM 27929 N N . LEU A 1 13 ? -10.440 -3.667 -18.745 1.00 0.00 13 LEU A N 16
ATOM 27930 C CA . LEU A 1 13 ? -10.042 -3.768 -20.143 1.00 0.00 13 LEU A CA 16
ATOM 27931 C C . LEU A 1 13 ? -10.957 -4.741 -20.878 1.00 0.00 13 LEU A C 16
ATOM 27932 O O . LEU A 1 13 ? -11.342 -4.501 -22.022 1.00 0.00 13 LEU A O 16
ATOM 27948 N N . VAL A 1 14 ? -11.321 -5.823 -20.209 1.00 0.00 14 VAL A N 16
ATOM 27949 C CA . VAL A 1 14 ? -12.245 -6.791 -20.775 1.00 0.00 14 VAL A CA 16
ATOM 27950 C C . VAL A 1 14 ? -13.627 -6.160 -20.925 1.00 0.00 14 VAL A C 16
ATOM 27951 O O . VAL A 1 14 ? -14.294 -6.343 -21.933 1.00 0.00 14 VAL A O 16
ATOM 27964 N N . GLN A 1 15 ? -14.035 -5.394 -19.916 1.00 0.00 15 GLN A N 16
ATOM 27965 C CA . GLN A 1 15 ? -15.319 -4.694 -19.944 1.00 0.00 15 GLN A CA 16
ATOM 27966 C C . GLN A 1 15 ? -15.368 -3.709 -21.115 1.00 0.00 15 GLN A C 16
ATOM 27967 O O . GLN A 1 15 ? -16.401 -3.547 -21.765 1.00 0.00 15 GLN A O 16
ATOM 27981 N N . ALA A 1 16 ? -14.245 -3.048 -21.381 1.00 0.00 16 ALA A N 16
ATOM 27982 C CA . ALA A 1 16 ? -14.143 -2.135 -22.511 1.00 0.00 16 ALA A CA 16
ATOM 27983 C C . ALA A 1 16 ? -14.176 -2.919 -23.811 1.00 0.00 16 ALA A C 16
ATOM 27984 O O . ALA A 1 16 ? -14.741 -2.475 -24.807 1.00 0.00 16 ALA A O 16
ATOM 27991 N N . PHE A 1 17 ? -13.579 -4.098 -23.779 1.00 0.00 17 PHE A N 16
ATOM 27992 C CA . PHE A 1 17 ? -13.542 -4.975 -24.933 1.00 0.00 17 PHE A CA 16
ATOM 27993 C C . PHE A 1 17 ? -14.944 -5.478 -25.250 1.00 0.00 17 PHE A C 16
ATOM 27994 O O . PHE A 1 17 ? -15.325 -5.591 -26.413 1.00 0.00 17 PHE A O 16
ATOM 28011 N N . GLN A 1 18 ? -15.711 -5.769 -24.205 1.00 0.00 18 GLN A N 16
ATOM 28012 C CA . GLN A 1 18 ? -17.079 -6.231 -24.367 1.00 0.00 18 GLN A CA 16
ATOM 28013 C C . GLN A 1 18 ? -17.908 -5.138 -25.019 1.00 0.00 18 GLN A C 16
ATOM 28014 O O . GLN A 1 18 ? -18.766 -5.409 -25.861 1.00 0.00 18 GLN A O 16
ATOM 28028 N N . ARG A 1 19 ? -17.621 -3.892 -24.643 1.00 0.00 19 ARG A N 16
ATOM 28029 C CA . ARG A 1 19 ? -18.280 -2.738 -25.230 1.00 0.00 19 ARG A CA 16
ATOM 28030 C C . ARG A 1 19 ? -17.920 -2.630 -26.705 1.00 0.00 19 ARG A C 16
ATOM 28031 O O . ARG A 1 19 ? -18.769 -2.346 -27.541 1.00 0.00 19 ARG A O 16
ATOM 28052 N N . LEU A 1 20 ? -16.661 -2.910 -27.012 1.00 0.00 20 LEU A N 16
ATOM 28053 C CA . LEU A 1 20 ? -16.166 -2.839 -28.379 1.00 0.00 20 LEU A CA 16
ATOM 28054 C C . LEU A 1 20 ? -16.803 -3.934 -29.223 1.00 0.00 20 LEU A C 16
ATOM 28055 O O . LEU A 1 20 ? -17.144 -3.723 -30.383 1.00 0.00 20 LEU A O 16
ATOM 28071 N N . ARG A 1 21 ? -16.965 -5.097 -28.616 1.00 0.00 21 ARG A N 16
ATOM 28072 C CA . ARG A 1 21 ? -17.553 -6.251 -29.275 1.00 0.00 21 ARG A CA 16
ATOM 28073 C C . ARG A 1 21 ? -18.990 -5.935 -29.701 1.00 0.00 21 ARG A C 16
ATOM 28074 O O . ARG A 1 21 ? -19.380 -6.192 -30.839 1.00 0.00 21 ARG A O 16
ATOM 28095 N N . GLU A 1 22 ? -19.759 -5.369 -28.780 1.00 0.00 22 GLU A N 16
ATOM 28096 C CA . GLU A 1 22 ? -21.140 -4.985 -29.070 1.00 0.00 22 GLU A CA 16
ATOM 28097 C C . GLU A 1 22 ? -21.202 -3.855 -30.091 1.00 0.00 22 GLU A C 16
ATOM 28098 O O . GLU A 1 22 ? -21.882 -3.968 -31.104 1.00 0.00 22 GLU A O 16
ATOM 28110 N N . ILE A 1 23 ? -20.482 -2.775 -29.824 1.00 0.00 23 ILE A N 16
ATOM 28111 C CA . ILE A 1 23 ? -20.439 -1.612 -30.712 1.00 0.00 23 ILE A CA 16
ATOM 28112 C C . ILE A 1 23 ? -20.021 -1.962 -32.140 1.00 0.00 23 ILE A C 16
ATOM 28113 O O . ILE A 1 23 ? -20.517 -1.362 -33.099 1.00 0.00 23 ILE A O 16
ATOM 28129 N N . PHE A 1 24 ? -19.142 -2.937 -32.284 1.00 0.00 24 PHE A N 16
ATOM 28130 C CA . PHE A 1 24 ? -18.665 -3.318 -33.604 1.00 0.00 24 PHE A CA 16
ATOM 28131 C C . PHE A 1 24 ? -19.834 -3.858 -34.424 1.00 0.00 24 PHE A C 16
ATOM 28132 O O . PHE A 1 24 ? -20.009 -3.514 -35.595 1.00 0.00 24 PHE A O 16
ATOM 28149 N N . ASP A 1 25 ? -20.637 -4.694 -33.781 1.00 0.00 25 ASP A N 16
ATOM 28150 C CA . ASP A 1 25 ? -21.818 -5.288 -34.401 1.00 0.00 25 ASP A CA 16
ATOM 28151 C C . ASP A 1 25 ? -22.932 -4.268 -34.570 1.00 0.00 25 ASP A C 16
ATOM 28152 O O . ASP A 1 25 ? -23.817 -4.436 -35.410 1.00 0.00 25 ASP A O 16
ATOM 28161 N N . LYS A 1 26 ? -22.876 -3.200 -33.790 1.00 0.00 26 LYS A N 16
ATOM 28162 C CA . LYS A 1 26 ? -23.915 -2.183 -33.809 1.00 0.00 26 LYS A CA 16
ATOM 28163 C C . LYS A 1 26 ? -23.596 -1.088 -34.818 1.00 0.00 26 LYS A C 16
ATOM 28164 O O . LYS A 1 26 ? -24.458 -0.275 -35.156 1.00 0.00 26 LYS A O 16
ATOM 28183 N N . GLY A 1 27 ? -22.356 -1.072 -35.300 1.00 0.00 27 GLY A N 16
ATOM 28184 C CA . GLY A 1 27 ? -21.945 -0.084 -36.285 1.00 0.00 27 GLY A CA 16
ATOM 28185 C C . GLY A 1 27 ? -21.975 1.336 -35.753 1.00 0.00 27 GLY A C 16
ATOM 28186 O O . GLY A 1 27 ? -22.191 2.283 -36.509 1.00 0.00 27 GLY A O 16
ATOM 28190 N N . ASP A 1 28 ? -21.774 1.494 -34.455 1.00 0.00 28 ASP A N 16
ATOM 28191 C CA . ASP A 1 28 ? -21.807 2.819 -33.853 1.00 0.00 28 ASP A CA 16
ATOM 28192 C C . ASP A 1 28 ? -20.399 3.397 -33.746 1.00 0.00 28 ASP A C 16
ATOM 28193 O O . ASP A 1 28 ? -19.752 3.308 -32.702 1.00 0.00 28 ASP A O 16
ATOM 28202 N N . ASP A 1 29 ? -19.917 3.937 -34.855 1.00 0.00 29 ASP A N 16
ATOM 28203 C CA . ASP A 1 29 ? -18.582 4.555 -34.928 1.00 0.00 29 ASP A CA 16
ATOM 28204 C C . ASP A 1 29 ? -18.378 5.631 -33.863 1.00 0.00 29 ASP A C 16
ATOM 28205 O O . ASP A 1 29 ? -17.255 5.840 -33.400 1.00 0.00 29 ASP A O 16
ATOM 28214 N N . ASP A 1 30 ? -19.456 6.296 -33.459 1.00 0.00 30 ASP A N 16
ATOM 28215 C CA . ASP A 1 30 ? -19.359 7.356 -32.451 1.00 0.00 30 ASP A CA 16
ATOM 28216 C C . ASP A 1 30 ? -18.882 6.798 -31.127 1.00 0.00 30 ASP A C 16
ATOM 28217 O O . ASP A 1 30 ? -17.933 7.312 -30.523 1.00 0.00 30 ASP A O 16
ATOM 28226 N N . SER A 1 31 ? -19.526 5.740 -30.684 1.00 0.00 31 SER A N 16
ATOM 28227 C CA . SER A 1 31 ? -19.193 5.113 -29.436 1.00 0.00 31 SER A CA 16
ATOM 28228 C C . SER A 1 31 ? -17.908 4.300 -29.584 1.00 0.00 31 SER A C 16
ATOM 28229 O O . SER A 1 31 ? -17.116 4.193 -28.652 1.00 0.00 31 SER A O 16
ATOM 28237 N N . LEU A 1 32 ? -17.707 3.741 -30.778 1.00 0.00 32 LEU A N 16
ATOM 28238 C CA . LEU A 1 32 ? -16.529 2.926 -31.072 1.00 0.00 32 LEU A CA 16
ATOM 28239 C C . LEU A 1 32 ? -15.243 3.732 -30.862 1.00 0.00 32 LEU A C 16
ATOM 28240 O O . LEU A 1 32 ? -14.321 3.262 -30.193 1.00 0.00 32 LEU A O 16
ATOM 28256 N N . GLU A 1 33 ? -15.191 4.944 -31.406 1.00 0.00 33 GLU A N 16
ATOM 28257 C CA . GLU A 1 33 ? -14.031 5.814 -31.203 1.00 0.00 33 GLU A CA 16
ATOM 28258 C C . GLU A 1 33 ? -13.836 6.123 -29.723 1.00 0.00 33 GLU A C 16
ATOM 28259 O O . GLU A 1 33 ? -12.707 6.134 -29.219 1.00 0.00 33 GLU A O 16
ATOM 28271 N N . GLN A 1 34 ? -14.942 6.355 -29.032 1.00 0.00 34 GLN A N 16
ATOM 28272 C CA . GLN A 1 34 ? -14.914 6.671 -27.615 1.00 0.00 34 GLN A CA 16
ATOM 28273 C C . GLN A 1 34 ? -14.375 5.491 -26.799 1.00 0.00 34 GLN A C 16
ATOM 28274 O O . GLN A 1 34 ? -13.534 5.667 -25.916 1.00 0.00 34 GLN A O 16
ATOM 28288 N N . VAL A 1 35 ? -14.854 4.294 -27.108 1.00 0.00 35 VAL A N 16
ATOM 28289 C CA . VAL A 1 35 ? -14.431 3.084 -26.417 1.00 0.00 35 VAL A CA 16
ATOM 28290 C C . VAL A 1 35 ? -12.971 2.740 -26.707 1.00 0.00 35 VAL A C 16
ATOM 28291 O O . VAL A 1 35 ? -12.271 2.222 -25.839 1.00 0.00 35 VAL A O 16
ATOM 28304 N N . LEU A 1 36 ? -12.505 3.029 -27.917 1.00 0.00 36 LEU A N 16
ATOM 28305 C CA . LEU A 1 36 ? -11.108 2.775 -28.258 1.00 0.00 36 LEU A CA 16
ATOM 28306 C C . LEU A 1 36 ? -10.187 3.563 -27.332 1.00 0.00 36 LEU A C 16
ATOM 28307 O O . LEU A 1 36 ? -9.108 3.088 -26.965 1.00 0.00 36 LEU A O 16
ATOM 28323 N N . GLU A 1 37 ? -10.627 4.760 -26.942 1.00 0.00 37 GLU A N 16
ATOM 28324 C CA . GLU A 1 37 ? -9.883 5.572 -25.987 1.00 0.00 37 GLU A CA 16
ATOM 28325 C C . GLU A 1 37 ? -9.840 4.869 -24.636 1.00 0.00 37 GLU A C 16
ATOM 28326 O O . GLU A 1 37 ? -8.820 4.874 -23.950 1.00 0.00 37 GLU A O 16
ATOM 28338 N N . GLU A 1 38 ? -10.959 4.248 -24.275 1.00 0.00 38 GLU A N 16
ATOM 28339 C CA . GLU A 1 38 ? -11.086 3.531 -23.015 1.00 0.00 38 GLU A CA 16
ATOM 28340 C C . GLU A 1 38 ? -10.138 2.353 -22.981 1.00 0.00 38 GLU A C 16
ATOM 28341 O O . GLU A 1 38 ? -9.430 2.138 -22.001 1.00 0.00 38 GLU A O 16
ATOM 28353 N N . ILE A 1 39 ? -10.112 1.609 -24.073 1.00 0.00 39 ILE A N 16
ATOM 28354 C CA . ILE A 1 39 ? -9.283 0.426 -24.164 1.00 0.00 39 ILE A CA 16
ATOM 28355 C C . ILE A 1 39 ? -7.810 0.799 -24.098 1.00 0.00 39 ILE A C 16
ATOM 28356 O O . ILE A 1 39 ? -7.060 0.232 -23.309 1.00 0.00 39 ILE A O 16
ATOM 28372 N N . GLU A 1 40 ? -7.409 1.777 -24.906 1.00 0.00 40 GLU A N 16
ATOM 28373 C CA . GLU A 1 40 ? -6.035 2.241 -24.925 1.00 0.00 40 GLU A CA 16
ATOM 28374 C C . GLU A 1 40 ? -5.581 2.706 -23.540 1.00 0.00 40 GLU A C 16
ATOM 28375 O O . GLU A 1 40 ? -4.500 2.336 -23.083 1.00 0.00 40 GLU A O 16
ATOM 28387 N N . GLU A 1 41 ? -6.418 3.481 -22.858 1.00 0.00 41 GLU A N 16
ATOM 28388 C CA . GLU A 1 41 ? -6.068 3.974 -21.537 1.00 0.00 41 GLU A CA 16
ATOM 28389 C C . GLU A 1 41 ? -5.930 2.838 -20.543 1.00 0.00 41 GLU A C 16
ATOM 28390 O O . GLU A 1 41 ? -4.983 2.807 -19.757 1.00 0.00 41 GLU A O 16
ATOM 28402 N N . LEU A 1 42 ? -6.861 1.895 -20.579 1.00 0.00 42 LEU A N 16
ATOM 28403 C CA . LEU A 1 42 ? -6.824 0.755 -19.683 1.00 0.00 42 LEU A CA 16
ATOM 28404 C C . LEU A 1 42 ? -5.596 -0.110 -19.932 1.00 0.00 42 LEU A C 16
ATOM 28405 O O . LEU A 1 42 ? -5.027 -0.656 -18.994 1.00 0.00 42 LEU A O 16
ATOM 28421 N N . ILE A 1 43 ? -5.187 -0.234 -21.196 1.00 0.00 43 ILE A N 16
ATOM 28422 C CA . ILE A 1 43 ? -3.987 -1.002 -21.527 1.00 0.00 43 ILE A CA 16
ATOM 28423 C C . ILE A 1 43 ? -2.776 -0.371 -20.854 1.00 0.00 43 ILE A C 16
ATOM 28424 O O . ILE A 1 43 ? -1.976 -1.058 -20.216 1.00 0.00 43 ILE A O 16
ATOM 28440 N N . GLN A 1 44 ? -2.674 0.948 -20.974 1.00 0.00 44 GLN A N 16
ATOM 28441 C CA . GLN A 1 44 ? -1.573 1.703 -20.385 1.00 0.00 44 GLN A CA 16
ATOM 28442 C C . GLN A 1 44 ? -1.577 1.561 -18.863 1.00 0.00 44 GLN A C 16
ATOM 28443 O O . GLN A 1 44 ? -0.544 1.319 -18.251 1.00 0.00 44 GLN A O 16
ATOM 28457 N N . LYS A 1 45 ? -2.755 1.696 -18.275 1.00 0.00 45 LYS A N 16
ATOM 28458 C CA . LYS A 1 45 ? -2.921 1.597 -16.824 1.00 0.00 45 LYS A CA 16
ATOM 28459 C C . LYS A 1 45 ? -2.648 0.181 -16.315 1.00 0.00 45 LYS A C 16
ATOM 28460 O O . LYS A 1 45 ? -2.119 -0.005 -15.221 1.00 0.00 45 LYS A O 16
ATOM 28479 N N . HIS A 1 46 ? -2.993 -0.807 -17.118 1.00 0.00 46 HIS A N 16
ATOM 28480 C CA . HIS A 1 46 ? -2.819 -2.200 -16.739 1.00 0.00 46 HIS A CA 16
ATOM 28481 C C . HIS A 1 46 ? -1.352 -2.591 -16.886 1.00 0.00 46 HIS A C 16
ATOM 28482 O O . HIS A 1 46 ? -0.774 -3.233 -16.011 1.00 0.00 46 HIS A O 16
ATOM 28496 N N . ARG A 1 47 ? -0.759 -2.188 -18.003 1.00 0.00 47 ARG A N 16
ATOM 28497 C CA . ARG A 1 47 ? 0.648 -2.448 -18.274 1.00 0.00 47 ARG A CA 16
ATOM 28498 C C . ARG A 1 47 ? 1.554 -1.654 -17.331 1.00 0.00 47 ARG A C 16
ATOM 28499 O O . ARG A 1 47 ? 2.642 -2.098 -16.995 1.00 0.00 47 ARG A O 16
ATOM 28520 N N . GLN A 1 48 ? 1.089 -0.485 -16.902 1.00 0.00 48 GLN A N 16
ATOM 28521 C CA . GLN A 1 48 ? 1.862 0.367 -15.993 1.00 0.00 48 GLN A CA 16
ATOM 28522 C C . GLN A 1 48 ? 2.227 -0.401 -14.727 1.00 0.00 48 GLN A C 16
ATOM 28523 O O . GLN A 1 48 ? 3.355 -0.319 -14.240 1.00 0.00 48 GLN A O 16
ATOM 28537 N N . LEU A 1 49 ? 1.285 -1.167 -14.223 1.00 0.00 49 LEU A N 16
ATOM 28538 C CA . LEU A 1 49 ? 1.511 -1.962 -13.031 1.00 0.00 49 LEU A CA 16
ATOM 28539 C C . LEU A 1 49 ? 2.451 -3.129 -13.333 1.00 0.00 49 LEU A C 16
ATOM 28540 O O . LEU A 1 49 ? 3.193 -3.582 -12.464 1.00 0.00 49 LEU A O 16
ATOM 28556 N N . PHE A 1 50 ? 2.424 -3.592 -14.576 1.00 0.00 50 PHE A N 16
ATOM 28557 C CA . PHE A 1 50 ? 3.264 -4.698 -15.016 1.00 0.00 50 PHE A CA 16
ATOM 28558 C C . PHE A 1 50 ? 4.722 -4.254 -15.183 1.00 0.00 50 PHE A C 16
ATOM 28559 O O . PHE A 1 50 ? 5.643 -4.966 -14.792 1.00 0.00 50 PHE A O 16
ATOM 28576 N N . ASP A 1 51 ? 4.922 -3.062 -15.732 1.00 0.00 51 ASP A N 16
ATOM 28577 C CA . ASP A 1 51 ? 6.275 -2.540 -15.955 1.00 0.00 51 ASP A CA 16
ATOM 28578 C C . ASP A 1 51 ? 6.936 -2.178 -14.641 1.00 0.00 51 ASP A C 16
ATOM 28579 O O . ASP A 1 51 ? 8.151 -2.233 -14.509 1.00 0.00 51 ASP A O 16
ATOM 28588 N N . ASN A 1 52 ? 6.126 -1.811 -13.670 1.00 0.00 52 ASN A N 16
ATOM 28589 C CA . ASN A 1 52 ? 6.630 -1.439 -12.354 1.00 0.00 52 ASN A CA 16
ATOM 28590 C C . ASN A 1 52 ? 6.722 -2.637 -11.413 1.00 0.00 52 ASN A C 16
ATOM 28591 O O . ASN A 1 52 ? 6.739 -2.474 -10.194 1.00 0.00 52 ASN A O 16
ATOM 28602 N N . ARG A 1 53 ? 6.803 -3.835 -11.976 1.00 0.00 53 ARG A N 16
ATOM 28603 C CA . ARG A 1 53 ? 6.923 -5.046 -11.168 1.00 0.00 53 ARG A CA 16
ATOM 28604 C C . ARG A 1 53 ? 7.653 -6.150 -11.906 1.00 0.00 53 ARG A C 16
ATOM 28605 O O . ARG A 1 53 ? 8.439 -6.888 -11.310 1.00 0.00 53 ARG A O 16
ATOM 28626 N N . GLN A 1 54 ? 7.375 -6.262 -13.201 1.00 0.00 54 GLN A N 16
ATOM 28627 C CA . GLN A 1 54 ? 7.968 -7.273 -14.085 1.00 0.00 54 GLN A CA 16
ATOM 28628 C C . GLN A 1 54 ? 7.279 -8.629 -13.937 1.00 0.00 54 GLN A C 16
ATOM 28629 O O . GLN A 1 54 ? 7.018 -9.285 -14.945 1.00 0.00 54 GLN A O 16
ATOM 28643 N N . GLU A 1 55 ? 7.041 -9.074 -12.672 1.00 0.00 55 GLU A N 16
ATOM 28644 C CA . GLU A 1 55 ? 6.278 -10.318 -12.390 1.00 0.00 55 GLU A CA 16
ATOM 28645 C C . GLU A 1 55 ? 5.191 -10.595 -13.416 1.00 0.00 55 GLU A C 16
ATOM 28646 O O . GLU A 1 55 ? 4.203 -9.870 -13.507 1.00 0.00 55 GLU A O 16
ATOM 28658 N N . ALA A 1 56 ? 5.391 -11.647 -14.180 1.00 0.00 56 ALA A N 16
ATOM 28659 C CA . ALA A 1 56 ? 4.426 -12.070 -15.167 1.00 0.00 56 ALA A CA 16
ATOM 28660 C C . ALA A 1 56 ? 3.904 -13.448 -14.825 1.00 0.00 56 ALA A C 16
ATOM 28661 O O . ALA A 1 56 ? 2.821 -13.833 -15.260 1.00 0.00 56 ALA A O 16
ATOM 28668 N N . ALA A 1 57 ? 4.707 -14.196 -14.041 1.00 0.00 57 ALA A N 16
ATOM 28669 C CA . ALA A 1 57 ? 4.395 -15.577 -13.627 1.00 0.00 57 ALA A CA 16
ATOM 28670 C C . ALA A 1 57 ? 4.505 -16.548 -14.802 1.00 0.00 57 ALA A C 16
ATOM 28671 O O . ALA A 1 57 ? 5.083 -17.632 -14.679 1.00 0.00 57 ALA A O 16
ATOM 28678 N N . ASP A 1 58 ? 3.953 -16.152 -15.923 1.00 0.00 58 ASP A N 16
ATOM 28679 C CA . ASP A 1 58 ? 3.993 -16.943 -17.131 1.00 0.00 58 ASP A CA 16
ATOM 28680 C C . ASP A 1 58 ? 4.399 -16.074 -18.313 1.00 0.00 58 ASP A C 16
ATOM 28681 O O . ASP A 1 58 ? 3.759 -15.059 -18.599 1.00 0.00 58 ASP A O 16
ATOM 28690 N N . THR A 1 59 ? 5.465 -16.469 -18.988 1.00 0.00 59 THR A N 16
ATOM 28691 C CA . THR A 1 59 ? 5.984 -15.715 -20.114 1.00 0.00 59 THR A CA 16
ATOM 28692 C C . THR A 1 59 ? 5.014 -15.740 -21.300 1.00 0.00 59 THR A C 16
ATOM 28693 O O . THR A 1 59 ? 4.886 -14.754 -22.029 1.00 0.00 59 THR A O 16
ATOM 28704 N N . GLU A 1 60 ? 4.312 -16.853 -21.471 1.00 0.00 60 GLU A N 16
ATOM 28705 C CA . GLU A 1 60 ? 3.361 -16.985 -22.564 1.00 0.00 60 GLU A CA 16
ATOM 28706 C C . GLU A 1 60 ? 2.194 -16.032 -22.379 1.00 0.00 60 GLU A C 16
ATOM 28707 O O . GLU A 1 60 ? 1.668 -15.496 -23.349 1.00 0.00 60 GLU A O 16
ATOM 28719 N N . ALA A 1 61 ? 1.780 -15.837 -21.133 1.00 0.00 61 ALA A N 16
ATOM 28720 C CA . ALA A 1 61 ? 0.706 -14.906 -20.827 1.00 0.00 61 ALA A CA 16
ATOM 28721 C C . ALA A 1 61 ? 1.094 -13.493 -21.239 1.00 0.00 61 ALA A C 16
ATOM 28722 O O . ALA A 1 61 ? 0.314 -12.790 -21.878 1.00 0.00 61 ALA A O 16
ATOM 28729 N N . ALA A 1 62 ? 2.310 -13.084 -20.885 1.00 0.00 62 ALA A N 16
ATOM 28730 C CA . ALA A 1 62 ? 2.824 -11.778 -21.282 1.00 0.00 62 ALA A CA 16
ATOM 28731 C C . ALA A 1 62 ? 2.966 -11.690 -22.799 1.00 0.00 62 ALA A C 16
ATOM 28732 O O . ALA A 1 62 ? 2.638 -10.671 -23.402 1.00 0.00 62 ALA A O 16
ATOM 28739 N N . LYS A 1 63 ? 3.440 -12.774 -23.406 1.00 0.00 63 LYS A N 16
ATOM 28740 C CA . LYS A 1 63 ? 3.596 -12.837 -24.857 1.00 0.00 63 LYS A CA 16
ATOM 28741 C C . LYS A 1 63 ? 2.248 -12.668 -25.549 1.00 0.00 63 LYS A C 16
ATOM 28742 O O . LYS A 1 63 ? 2.121 -11.900 -26.504 1.00 0.00 63 LYS A O 16
ATOM 28761 N N . GLN A 1 64 ? 1.241 -13.369 -25.054 1.00 0.00 64 GLN A N 16
ATOM 28762 C CA . GLN A 1 64 ? -0.103 -13.253 -25.596 1.00 0.00 64 GLN A CA 16
ATOM 28763 C C . GLN A 1 64 ? -0.688 -11.879 -25.294 1.00 0.00 64 GLN A C 16
ATOM 28764 O O . GLN A 1 64 ? -1.499 -11.361 -26.057 1.00 0.00 64 GLN A O 16
ATOM 28778 N N . GLY A 1 65 ? -0.266 -11.294 -24.176 1.00 0.00 65 GLY A N 16
ATOM 28779 C CA . GLY A 1 65 ? -0.706 -9.958 -23.829 1.00 0.00 65 GLY A CA 16
ATOM 28780 C C . GLY A 1 65 ? -0.205 -8.944 -24.833 1.00 0.00 65 GLY A C 16
ATOM 28781 O O . GLY A 1 65 ? -0.972 -8.117 -25.327 1.00 0.00 65 GLY A O 16
ATOM 28785 N N . ASP A 1 66 ? 1.093 -9.011 -25.138 1.00 0.00 66 ASP A N 16
ATOM 28786 C CA . ASP A 1 66 ? 1.689 -8.153 -26.167 1.00 0.00 66 ASP A CA 16
ATOM 28787 C C . ASP A 1 66 ? 1.015 -8.391 -27.501 1.00 0.00 66 ASP A C 16
ATOM 28788 O O . ASP A 1 66 ? 0.743 -7.454 -28.250 1.00 0.00 66 ASP A O 16
ATOM 28797 N N . GLN A 1 67 ? 0.742 -9.656 -27.792 1.00 0.00 67 GLN A N 16
ATOM 28798 C CA . GLN A 1 67 ? 0.089 -10.030 -29.026 1.00 0.00 67 GLN A CA 16
ATOM 28799 C C . GLN A 1 67 ? -1.304 -9.417 -29.102 1.00 0.00 67 GLN A C 16
ATOM 28800 O O . GLN A 1 67 ? -1.701 -8.912 -30.142 1.00 0.00 67 GLN A O 16
ATOM 28814 N N . TRP A 1 68 ? -2.037 -9.451 -27.992 1.00 0.00 68 TRP A N 16
ATOM 28815 C CA . TRP A 1 68 ? -3.368 -8.860 -27.941 1.00 0.00 68 TRP A CA 16
ATOM 28816 C C . TRP A 1 68 ? -3.288 -7.362 -28.249 1.00 0.00 68 TRP A C 16
ATOM 28817 O O . TRP A 1 68 ? -4.130 -6.817 -28.961 1.00 0.00 68 TRP A O 16
ATOM 28838 N N . VAL A 1 69 ? -2.254 -6.713 -27.724 1.00 0.00 69 VAL A N 16
ATOM 28839 C CA . VAL A 1 69 ? -2.038 -5.291 -27.967 1.00 0.00 69 VAL A CA 16
ATOM 28840 C C . VAL A 1 69 ? -1.692 -5.064 -29.441 1.00 0.00 69 VAL A C 16
ATOM 28841 O O . VAL A 1 69 ? -2.168 -4.117 -30.067 1.00 0.00 69 VAL A O 16
ATOM 28854 N N . GLN A 1 70 ? -0.878 -5.961 -29.988 1.00 0.00 70 GLN A N 16
ATOM 28855 C CA . GLN A 1 70 ? -0.482 -5.917 -31.374 1.00 0.00 70 GLN A CA 16
ATOM 28856 C C . GLN A 1 70 ? -1.715 -6.065 -32.268 1.00 0.00 70 GLN A C 16
ATOM 28857 O O . GLN A 1 70 ? -1.893 -5.326 -33.241 1.00 0.00 70 GLN A O 16
ATOM 28871 N N . LEU A 1 71 ? -2.563 -7.021 -31.912 1.00 0.00 71 LEU A N 16
ATOM 28872 C CA . LEU A 1 71 ? -3.808 -7.266 -32.621 1.00 0.00 71 LEU A CA 16
ATOM 28873 C C . LEU A 1 71 ? -4.708 -6.038 -32.546 1.00 0.00 71 LEU A C 16
ATOM 28874 O O . LEU A 1 71 ? -5.371 -5.686 -33.515 1.00 0.00 71 LEU A O 16
ATOM 28890 N N . PHE A 1 72 ? -4.707 -5.383 -31.387 1.00 0.00 72 PHE A N 16
ATOM 28891 C CA . PHE A 1 72 ? -5.501 -4.179 -31.179 1.00 0.00 72 PHE A CA 16
ATOM 28892 C C . PHE A 1 72 ? -5.033 -3.062 -32.109 1.00 0.00 72 PHE A C 16
ATOM 28893 O O . PHE A 1 72 ? -5.849 -2.359 -32.711 1.00 0.00 72 PHE A O 16
ATOM 28910 N N . GLN A 1 73 ? -3.719 -2.904 -32.221 1.00 0.00 73 GLN A N 16
ATOM 28911 C CA . GLN A 1 73 ? -3.145 -1.894 -33.101 1.00 0.00 73 GLN A CA 16
ATOM 28912 C C . GLN A 1 73 ? -3.526 -2.173 -34.550 1.00 0.00 73 GLN A C 16
ATOM 28913 O O . GLN A 1 73 ? -3.880 -1.260 -35.295 1.00 0.00 73 GLN A O 16
ATOM 28927 N N . ARG A 1 74 ? -3.468 -3.446 -34.937 1.00 0.00 74 ARG A N 16
ATOM 28928 C CA . ARG A 1 74 ? -3.870 -3.856 -36.279 1.00 0.00 74 ARG A CA 16
ATOM 28929 C C . ARG A 1 74 ? -5.358 -3.601 -36.483 1.00 0.00 74 ARG A C 16
ATOM 28930 O O . ARG A 1 74 ? -5.788 -3.186 -37.554 1.00 0.00 74 ARG A O 16
ATOM 28951 N N . PHE A 1 75 ? -6.132 -3.856 -35.437 1.00 0.00 75 PHE A N 16
ATOM 28952 C CA . PHE A 1 75 ? -7.569 -3.636 -35.463 1.00 0.00 75 PHE A CA 16
ATOM 28953 C C . PHE A 1 75 ? -7.860 -2.157 -35.725 1.00 0.00 75 PHE A C 16
ATOM 28954 O O . PHE A 1 75 ? -8.702 -1.819 -36.555 1.00 0.00 75 PHE A O 16
ATOM 28971 N N . ARG A 1 76 ? -7.144 -1.283 -35.016 1.00 0.00 76 ARG A N 16
ATOM 28972 C CA . ARG A 1 76 ? -7.269 0.163 -35.209 1.00 0.00 76 ARG A CA 16
ATOM 28973 C C . ARG A 1 76 ? -6.958 0.551 -36.661 1.00 0.00 76 ARG A C 16
ATOM 28974 O O . ARG A 1 76 ? -7.672 1.356 -37.266 1.00 0.00 76 ARG A O 16
ATOM 28995 N N . GLU A 1 77 ? -5.918 -0.056 -37.222 1.00 0.00 77 GLU A N 16
ATOM 28996 C CA . GLU A 1 77 ? -5.508 0.222 -38.597 1.00 0.00 77 GLU A CA 16
ATOM 28997 C C . GLU A 1 77 ? -6.558 -0.246 -39.578 1.00 0.00 77 GLU A C 16
ATOM 28998 O O . GLU A 1 77 ? -6.785 0.386 -40.613 1.00 0.00 77 GLU A O 16
ATOM 29010 N N . ALA A 1 78 ? -7.222 -1.334 -39.238 1.00 0.00 78 ALA A N 16
ATOM 29011 C CA . ALA A 1 78 ? -8.224 -1.911 -40.094 1.00 0.00 78 ALA A CA 16
ATOM 29012 C C . ALA A 1 78 ? -9.453 -1.020 -40.140 1.00 0.00 78 ALA A C 16
ATOM 29013 O O . ALA A 1 78 ? -10.136 -0.944 -41.155 1.00 0.00 78 ALA A O 16
ATOM 29020 N N . ILE A 1 79 ? -9.711 -0.315 -39.037 1.00 0.00 79 ILE A N 16
ATOM 29021 C CA . ILE A 1 79 ? -10.867 0.564 -38.939 1.00 0.00 79 ILE A CA 16
ATOM 29022 C C . ILE A 1 79 ? -10.630 1.800 -39.787 1.00 0.00 79 ILE A C 16
ATOM 29023 O O . ILE A 1 79 ? -11.485 2.220 -40.565 1.00 0.00 79 ILE A O 16
ATOM 29039 N N . ASP A 1 80 ? -9.434 2.349 -39.652 1.00 0.00 80 ASP A N 16
ATOM 29040 C CA . ASP A 1 80 ? -9.055 3.576 -40.334 1.00 0.00 80 ASP A CA 16
ATOM 29041 C C . ASP A 1 80 ? -8.900 3.364 -41.825 1.00 0.00 80 ASP A C 16
ATOM 29042 O O . ASP A 1 80 ? -9.200 4.253 -42.620 1.00 0.00 80 ASP A O 16
ATOM 29051 N N . LYS A 1 81 ? -8.447 2.186 -42.208 1.00 0.00 81 LYS A N 16
ATOM 29052 C CA . LYS A 1 81 ? -8.237 1.881 -43.611 1.00 0.00 81 LYS A CA 16
ATOM 29053 C C . LYS A 1 81 ? -9.441 1.176 -44.229 1.00 0.00 81 LYS A C 16
ATOM 29054 O O . LYS A 1 81 ? -9.412 0.791 -45.400 1.00 0.00 81 LYS A O 16
ATOM 29073 N N . GLY A 1 82 ? -10.492 0.999 -43.432 1.00 0.00 82 GLY A N 16
ATOM 29074 C CA . GLY A 1 82 ? -11.736 0.446 -43.945 1.00 0.00 82 GLY A CA 16
ATOM 29075 C C . GLY A 1 82 ? -11.649 -1.012 -44.344 1.00 0.00 82 GLY A C 16
ATOM 29076 O O . GLY A 1 82 ? -12.386 -1.456 -45.228 1.00 0.00 82 GLY A O 16
ATOM 29080 N N . ASP A 1 83 ? -10.769 -1.765 -43.713 1.00 0.00 83 ASP A N 16
ATOM 29081 C CA . ASP A 1 83 ? -10.604 -3.162 -44.058 1.00 0.00 83 ASP A CA 16
ATOM 29082 C C . ASP A 1 83 ? -11.580 -3.999 -43.246 1.00 0.00 83 ASP A C 16
ATOM 29083 O O . ASP A 1 83 ? -11.317 -4.339 -42.090 1.00 0.00 83 ASP A O 16
ATOM 29092 N N . LYS A 1 84 ? -12.714 -4.303 -43.850 1.00 0.00 84 LYS A N 16
ATOM 29093 C CA . LYS A 1 84 ? -13.779 -5.038 -43.182 1.00 0.00 84 LYS A CA 16
ATOM 29094 C C . LYS A 1 84 ? -13.343 -6.450 -42.820 1.00 0.00 84 LYS A C 16
ATOM 29095 O O . LYS A 1 84 ? -13.632 -6.937 -41.722 1.00 0.00 84 LYS A O 16
ATOM 29114 N N . ASP A 1 85 ? -12.627 -7.087 -43.731 1.00 0.00 85 ASP A N 16
ATOM 29115 C CA . ASP A 1 85 ? -12.209 -8.470 -43.546 1.00 0.00 85 ASP A CA 16
ATOM 29116 C C . ASP A 1 85 ? -11.341 -8.639 -42.319 1.00 0.00 85 ASP A C 16
ATOM 29117 O O . ASP A 1 85 ? -11.594 -9.516 -41.489 1.00 0.00 85 ASP A O 16
ATOM 29126 N N . SER A 1 86 ? -10.321 -7.806 -42.189 1.00 0.00 86 SER A N 16
ATOM 29127 C CA . SER A 1 86 ? -9.432 -7.888 -41.053 1.00 0.00 86 SER A CA 16
ATOM 29128 C C . SER A 1 86 ? -10.153 -7.585 -39.751 1.00 0.00 86 SER A C 16
ATOM 29129 O O . SER A 1 86 ? -9.843 -8.174 -38.730 1.00 0.00 86 SER A O 16
ATOM 29137 N N . LEU A 1 87 ? -11.138 -6.695 -39.792 1.00 0.00 87 LEU A N 16
ATOM 29138 C CA . LEU A 1 87 ? -11.844 -6.305 -38.579 1.00 0.00 87 LEU A CA 16
ATOM 29139 C C . LEU A 1 87 ? -12.540 -7.495 -37.945 1.00 0.00 87 LEU A C 16
ATOM 29140 O O . LEU A 1 87 ? -12.395 -7.743 -36.748 1.00 0.00 87 LEU A O 16
ATOM 29156 N N . GLU A 1 88 ? -13.285 -8.230 -38.751 1.00 0.00 88 GLU A N 16
ATOM 29157 C CA . GLU A 1 88 ? -14.002 -9.401 -38.277 1.00 0.00 88 GLU A CA 16
ATOM 29158 C C . GLU A 1 88 ? -13.057 -10.449 -37.682 1.00 0.00 88 GLU A C 16
ATOM 29159 O O . GLU A 1 88 ? -13.271 -10.923 -36.565 1.00 0.00 88 GLU A O 16
ATOM 29171 N N . GLN A 1 89 ? -12.000 -10.775 -38.413 1.00 0.00 89 GLN A N 16
ATOM 29172 C CA . GLN A 1 89 ? -11.052 -11.790 -37.959 1.00 0.00 89 GLN A CA 16
ATOM 29173 C C . GLN A 1 89 ? -10.230 -11.324 -36.754 1.00 0.00 89 GLN A C 16
ATOM 29174 O O . GLN A 1 89 ? -10.065 -12.067 -35.786 1.00 0.00 89 GLN A O 16
ATOM 29188 N N . LEU A 1 90 ? -9.732 -10.094 -36.808 1.00 0.00 90 LEU A N 16
ATOM 29189 C CA . LEU A 1 90 ? -8.900 -9.566 -35.728 1.00 0.00 90 LEU A CA 16
ATOM 29190 C C . LEU A 1 90 ? -9.691 -9.443 -34.442 1.00 0.00 90 LEU A C 16
ATOM 29191 O O . LEU A 1 90 ? -9.157 -9.656 -33.361 1.00 0.00 90 LEU A O 16
ATOM 29207 N N . LEU A 1 91 ? -10.970 -9.121 -34.561 1.00 0.00 91 LEU A N 16
ATOM 29208 C CA . LEU A 1 91 ? -11.816 -8.994 -33.395 1.00 0.00 91 LEU A CA 16
ATOM 29209 C C . LEU A 1 91 ? -12.033 -10.355 -32.752 1.00 0.00 91 LEU A C 16
ATOM 29210 O O . LEU A 1 91 ? -11.969 -10.488 -31.533 1.00 0.00 91 LEU A O 16
ATOM 29226 N N . GLU A 1 92 ? -12.263 -11.374 -33.581 1.00 0.00 92 GLU A N 16
ATOM 29227 C CA . GLU A 1 92 ? -12.449 -12.727 -33.074 1.00 0.00 92 GLU A CA 16
ATOM 29228 C C . GLU A 1 92 ? -11.163 -13.232 -32.449 1.00 0.00 92 GLU A C 16
ATOM 29229 O O . GLU A 1 92 ? -11.183 -13.937 -31.438 1.00 0.00 92 GLU A O 16
ATOM 29241 N N . GLU A 1 93 ? -10.041 -12.858 -33.052 1.00 0.00 93 GLU A N 16
ATOM 29242 C CA . GLU A 1 93 ? -8.737 -13.229 -32.539 1.00 0.00 93 GLU A CA 16
ATOM 29243 C C . GLU A 1 93 ? -8.518 -12.568 -31.182 1.00 0.00 93 GLU A C 16
ATOM 29244 O O . GLU A 1 93 ? -7.968 -13.176 -30.259 1.00 0.00 93 GLU A O 16
ATOM 29256 N N . LEU A 1 94 ? -8.984 -11.326 -31.061 1.00 0.00 94 LEU A N 16
ATOM 29257 C CA . LEU A 1 94 ? -8.881 -10.588 -29.816 1.00 0.00 94 LEU A CA 16
ATOM 29258 C C . LEU A 1 94 ? -9.658 -11.306 -28.721 1.00 0.00 94 LEU A C 16
ATOM 29259 O O . LEU A 1 94 ? -9.207 -11.386 -27.582 1.00 0.00 94 LEU A O 16
ATOM 29275 N N . GLU A 1 95 ? -10.835 -11.825 -29.082 1.00 0.00 95 GLU A N 16
ATOM 29276 C CA . GLU A 1 95 ? -11.681 -12.565 -28.148 1.00 0.00 95 GLU A CA 16
ATOM 29277 C C . GLU A 1 95 ? -10.969 -13.818 -27.639 1.00 0.00 95 GLU A C 16
ATOM 29278 O O . GLU A 1 95 ? -10.974 -14.106 -26.440 1.00 0.00 95 GLU A O 16
ATOM 29290 N N . GLN A 1 96 ? -10.337 -14.546 -28.556 1.00 0.00 96 GLN A N 16
ATOM 29291 C CA . GLN A 1 96 ? -9.673 -15.800 -28.220 1.00 0.00 96 GLN A CA 16
ATOM 29292 C C . GLN A 1 96 ? -8.440 -15.558 -27.358 1.00 0.00 96 GLN A C 16
ATOM 29293 O O . GLN A 1 96 ? -8.225 -16.245 -26.364 1.00 0.00 96 GLN A O 16
ATOM 29307 N N . ALA A 1 97 ? -7.651 -14.567 -27.742 1.00 0.00 97 ALA A N 16
ATOM 29308 C CA . ALA A 1 97 ? -6.427 -14.233 -27.019 1.00 0.00 97 ALA A CA 16
ATOM 29309 C C . ALA A 1 97 ? -6.757 -13.707 -25.626 1.00 0.00 97 ALA A C 16
ATOM 29310 O O . ALA A 1 97 ? -6.099 -14.057 -24.645 1.00 0.00 97 ALA A O 16
ATOM 29317 N N . LEU A 1 98 ? -7.804 -12.898 -25.553 1.00 0.00 98 LEU A N 16
ATOM 29318 C CA . LEU A 1 98 ? -8.253 -12.321 -24.291 1.00 0.00 98 LEU A CA 16
ATOM 29319 C C . LEU A 1 98 ? -8.672 -13.420 -23.326 1.00 0.00 98 LEU A C 16
ATOM 29320 O O . LEU A 1 98 ? -8.291 -13.416 -22.148 1.00 0.00 98 LEU A O 16
ATOM 29336 N N . GLN A 1 99 ? -9.445 -14.362 -23.831 1.00 0.00 99 GLN A N 16
ATOM 29337 C CA . GLN A 1 99 ? -9.926 -15.461 -23.037 1.00 0.00 99 GLN A CA 16
ATOM 29338 C C . GLN A 1 99 ? -8.779 -16.360 -22.565 1.00 0.00 99 GLN A C 16
ATOM 29339 O O . GLN A 1 99 ? -8.832 -16.913 -21.467 1.00 0.00 99 GLN A O 16
ATOM 29353 N N . LYS A 1 100 ? -7.729 -16.478 -23.376 1.00 0.00 100 LYS A N 16
ATOM 29354 C CA . LYS A 1 100 ? -6.603 -17.337 -23.032 1.00 0.00 100 LYS A CA 16
ATOM 29355 C C . LYS A 1 100 ? -5.788 -16.741 -21.897 1.00 0.00 100 LYS A C 16
ATOM 29356 O O . LYS A 1 100 ? -5.367 -17.451 -20.985 1.00 0.00 100 LYS A O 16
ATOM 29375 N N . ILE A 1 101 ? -5.577 -15.431 -21.953 1.00 0.00 101 ILE A N 16
ATOM 29376 C CA . ILE A 1 101 ? -4.818 -14.732 -20.923 1.00 0.00 101 ILE A CA 16
ATOM 29377 C C . ILE A 1 101 ? -5.513 -14.868 -19.572 1.00 0.00 101 ILE A C 16
ATOM 29378 O O . ILE A 1 101 ? -4.876 -15.165 -18.557 1.00 0.00 101 ILE A O 16
ATOM 29394 N N . ARG A 1 102 ? -6.826 -14.678 -19.570 1.00 0.00 102 ARG A N 16
ATOM 29395 C CA . ARG A 1 102 ? -7.603 -14.794 -18.348 1.00 0.00 102 ARG A CA 16
ATOM 29396 C C . ARG A 1 102 ? -7.602 -16.226 -17.839 1.00 0.00 102 ARG A C 16
ATOM 29397 O O . ARG A 1 102 ? -7.573 -16.462 -16.638 1.00 0.00 102 ARG A O 16
ATOM 29418 N N . GLU A 1 103 ? -7.607 -17.176 -18.765 1.00 0.00 103 GLU A N 16
ATOM 29419 C CA . GLU A 1 103 ? -7.590 -18.588 -18.416 1.00 0.00 103 GLU A CA 16
ATOM 29420 C C . GLU A 1 103 ? -6.307 -18.927 -17.667 1.00 0.00 103 GLU A C 16
ATOM 29421 O O . GLU A 1 103 ? -6.329 -19.639 -16.657 1.00 0.00 103 GLU A O 16
ATOM 29433 N N . LEU A 1 104 ? -5.198 -18.391 -18.156 1.00 0.00 104 LEU A N 16
ATOM 29434 C CA . LEU A 1 104 ? -3.897 -18.618 -17.550 1.00 0.00 104 LEU A CA 16
ATOM 29435 C C . LEU A 1 104 ? -3.832 -17.972 -16.173 1.00 0.00 104 LEU A C 16
ATOM 29436 O O . LEU A 1 104 ? -3.311 -18.554 -15.223 1.00 0.00 104 LEU A O 16
ATOM 29452 N N . ALA A 1 105 ? -4.392 -16.777 -16.069 1.00 0.00 105 ALA A N 16
ATOM 29453 C CA . ALA A 1 105 ? -4.388 -16.032 -14.820 1.00 0.00 105 ALA A CA 16
ATOM 29454 C C . ALA A 1 105 ? -5.313 -16.669 -13.786 1.00 0.00 105 ALA A C 16
ATOM 29455 O O . ALA A 1 105 ? -5.152 -16.458 -12.583 1.00 0.00 105 ALA A O 16
ATOM 29462 N N . GLU A 1 106 ? -6.281 -17.442 -14.253 1.00 0.00 106 GLU A N 16
ATOM 29463 C CA . GLU A 1 106 ? -7.222 -18.095 -13.358 1.00 0.00 106 GLU A CA 16
ATOM 29464 C C . GLU A 1 106 ? -6.725 -19.445 -12.880 1.00 0.00 106 GLU A C 16
ATOM 29465 O O . GLU A 1 106 ? -7.051 -19.868 -11.770 1.00 0.00 106 GLU A O 16
ATOM 29477 N N . LYS A 1 107 ? -5.929 -20.121 -13.698 1.00 0.00 107 LYS A N 16
ATOM 29478 C CA . LYS A 1 107 ? -5.504 -21.476 -13.376 1.00 0.00 107 LYS A CA 16
ATOM 29479 C C . LYS A 1 107 ? -4.439 -21.983 -14.347 1.00 0.00 107 LYS A C 16
ATOM 29480 O O . LYS A 1 107 ? -4.755 -22.436 -15.450 1.00 0.00 107 LYS A O 16
ATOM 29499 N N . LYS A 1 108 ? -3.178 -21.898 -13.943 1.00 0.00 108 LYS A N 16
ATOM 29500 C CA . LYS A 1 108 ? -2.084 -22.394 -14.766 1.00 0.00 108 LYS A CA 16
ATOM 29501 C C . LYS A 1 108 ? -0.795 -22.516 -13.957 1.00 0.00 108 LYS A C 16
ATOM 29502 O O . LYS A 1 108 ? -0.248 -23.610 -13.838 1.00 0.00 108 LYS A O 16
ATOM 29521 N N . ASN A 1 109 ? -0.340 -21.394 -13.379 1.00 0.00 109 ASN A N 16
ATOM 29522 C CA . ASN A 1 109 ? 0.922 -21.333 -12.615 1.00 0.00 109 ASN A CA 16
ATOM 29523 C C . ASN A 1 109 ? 2.072 -22.056 -13.317 1.00 0.00 109 ASN A C 16
ATOM 29524 O O . ASN A 1 109 ? 2.394 -23.200 -12.928 1.00 0.00 109 ASN A O 16
ATOM 29585 N N . SER A 1 1 ? 2.092 -7.970 -4.316 1.00 0.00 1 SER A N 17
ATOM 29586 C CA . SER A 1 1 ? 1.060 -6.931 -4.303 1.00 0.00 1 SER A CA 17
ATOM 29587 C C . SER A 1 1 ? 0.743 -6.472 -5.722 1.00 0.00 1 SER A C 17
ATOM 29588 O O . SER A 1 1 ? 1.401 -6.889 -6.675 1.00 0.00 1 SER A O 17
ATOM 29598 N N . GLU A 1 2 ? -0.299 -5.643 -5.847 1.00 0.00 2 GLU A N 17
ATOM 29599 C CA . GLU A 1 2 ? -0.712 -5.017 -7.117 1.00 0.00 2 GLU A CA 17
ATOM 29600 C C . GLU A 1 2 ? -1.365 -6.002 -8.092 1.00 0.00 2 GLU A C 17
ATOM 29601 O O . GLU A 1 2 ? -1.931 -5.589 -9.106 1.00 0.00 2 GLU A O 17
ATOM 29613 N N . PHE A 1 3 ? -1.306 -7.290 -7.780 1.00 0.00 3 PHE A N 17
ATOM 29614 C CA . PHE A 1 3 ? -1.942 -8.302 -8.617 1.00 0.00 3 PHE A CA 17
ATOM 29615 C C . PHE A 1 3 ? -3.452 -8.153 -8.563 1.00 0.00 3 PHE A C 17
ATOM 29616 O O . PHE A 1 3 ? -4.159 -8.522 -9.503 1.00 0.00 3 PHE A O 17
ATOM 29633 N N . GLU A 1 4 ? -3.938 -7.606 -7.451 1.00 0.00 4 GLU A N 17
ATOM 29634 C CA . GLU A 1 4 ? -5.349 -7.304 -7.293 1.00 0.00 4 GLU A CA 17
ATOM 29635 C C . GLU A 1 4 ? -5.775 -6.321 -8.379 1.00 0.00 4 GLU A C 17
ATOM 29636 O O . GLU A 1 4 ? -6.757 -6.542 -9.086 1.00 0.00 4 GLU A O 17
ATOM 29648 N N . LYS A 1 5 ? -5.003 -5.244 -8.514 1.00 0.00 5 LYS A N 17
ATOM 29649 C CA . LYS A 1 5 ? -5.259 -4.231 -9.527 1.00 0.00 5 LYS A CA 17
ATOM 29650 C C . LYS A 1 5 ? -5.065 -4.830 -10.906 1.00 0.00 5 LYS A C 17
ATOM 29651 O O . LYS A 1 5 ? -5.832 -4.567 -11.819 1.00 0.00 5 LYS A O 17
ATOM 29670 N N . LEU A 1 6 ? -3.994 -5.602 -11.046 1.00 0.00 6 LEU A N 17
ATOM 29671 C CA . LEU A 1 6 ? -3.698 -6.308 -12.292 1.00 0.00 6 LEU A CA 17
ATOM 29672 C C . LEU A 1 6 ? -4.930 -7.078 -12.777 1.00 0.00 6 LEU A C 17
ATOM 29673 O O . LEU A 1 6 ? -5.359 -6.915 -13.921 1.00 0.00 6 LEU A O 17
ATOM 29689 N N . ARG A 1 7 ? -5.498 -7.899 -11.905 1.00 0.00 7 ARG A N 17
ATOM 29690 C CA . ARG A 1 7 ? -6.715 -8.638 -12.227 1.00 0.00 7 ARG A CA 17
ATOM 29691 C C . ARG A 1 7 ? -7.905 -7.690 -12.451 1.00 0.00 7 ARG A C 17
ATOM 29692 O O . ARG A 1 7 ? -8.662 -7.847 -13.408 1.00 0.00 7 ARG A O 17
ATOM 29713 N N . GLN A 1 8 ? -8.045 -6.708 -11.573 1.00 0.00 8 GLN A N 17
ATOM 29714 C CA . GLN A 1 8 ? -9.155 -5.752 -11.651 1.00 0.00 8 GLN A CA 17
ATOM 29715 C C . GLN A 1 8 ? -9.138 -4.969 -12.973 1.00 0.00 8 GLN A C 17
ATOM 29716 O O . GLN A 1 8 ? -10.173 -4.831 -13.627 1.00 0.00 8 GLN A O 17
ATOM 29730 N N . THR A 1 9 ? -7.971 -4.471 -13.374 1.00 0.00 9 THR A N 17
ATOM 29731 C CA . THR A 1 9 ? -7.836 -3.783 -14.655 1.00 0.00 9 THR A CA 17
ATOM 29732 C C . THR A 1 9 ? -8.053 -4.744 -15.819 1.00 0.00 9 THR A C 17
ATOM 29733 O O . THR A 1 9 ? -8.365 -4.329 -16.936 1.00 0.00 9 THR A O 17
ATOM 29744 N N . GLY A 1 10 ? -7.899 -6.029 -15.542 1.00 0.00 10 GLY A N 17
ATOM 29745 C CA . GLY A 1 10 ? -8.124 -7.030 -16.550 1.00 0.00 10 GLY A CA 17
ATOM 29746 C C . GLY A 1 10 ? -9.599 -7.202 -16.776 1.00 0.00 10 GLY A C 17
ATOM 29747 O O . GLY A 1 10 ? -10.069 -7.187 -17.910 1.00 0.00 10 GLY A O 17
ATOM 29751 N N . ASP A 1 11 ? -10.331 -7.359 -15.677 1.00 0.00 11 ASP A N 17
ATOM 29752 C CA . ASP A 1 11 ? -11.786 -7.455 -15.717 1.00 0.00 11 ASP A CA 17
ATOM 29753 C C . ASP A 1 11 ? -12.386 -6.219 -16.370 1.00 0.00 11 ASP A C 17
ATOM 29754 O O . ASP A 1 11 ? -13.317 -6.321 -17.168 1.00 0.00 11 ASP A O 17
ATOM 29763 N N . GLU A 1 12 ? -11.839 -5.051 -16.033 1.00 0.00 12 GLU A N 17
ATOM 29764 C CA . GLU A 1 12 ? -12.290 -3.803 -16.608 1.00 0.00 12 GLU A CA 17
ATOM 29765 C C . GLU A 1 12 ? -12.073 -3.804 -18.123 1.00 0.00 12 GLU A C 17
ATOM 29766 O O . GLU A 1 12 ? -12.959 -3.406 -18.888 1.00 0.00 12 GLU A O 17
ATOM 29778 N N . LEU A 1 13 ? -10.899 -4.261 -18.551 1.00 0.00 13 LEU A N 17
ATOM 29779 C CA . LEU A 1 13 ? -10.592 -4.369 -19.971 1.00 0.00 13 LEU A CA 17
ATOM 29780 C C . LEU A 1 13 ? -11.564 -5.328 -20.661 1.00 0.00 13 LEU A C 17
ATOM 29781 O O . LEU A 1 13 ? -12.005 -5.073 -21.778 1.00 0.00 13 LEU A O 17
ATOM 29797 N N . VAL A 1 14 ? -11.902 -6.428 -19.986 1.00 0.00 14 VAL A N 17
ATOM 29798 C CA . VAL A 1 14 ? -12.879 -7.380 -20.515 1.00 0.00 14 VAL A CA 17
ATOM 29799 C C . VAL A 1 14 ? -14.231 -6.693 -20.707 1.00 0.00 14 VAL A C 17
ATOM 29800 O O . VAL A 1 14 ? -14.878 -6.848 -21.742 1.00 0.00 14 VAL A O 17
ATOM 29813 N N . GLN A 1 15 ? -14.639 -5.924 -19.702 1.00 0.00 15 GLN A N 17
ATOM 29814 C CA . GLN A 1 15 ? -15.889 -5.164 -19.773 1.00 0.00 15 GLN A CA 17
ATOM 29815 C C . GLN A 1 15 ? -15.878 -4.228 -20.980 1.00 0.00 15 GLN A C 17
ATOM 29816 O O . GLN A 1 15 ? -16.855 -4.152 -21.727 1.00 0.00 15 GLN A O 17
ATOM 29830 N N . ALA A 1 16 ? -14.766 -3.526 -21.174 1.00 0.00 16 ALA A N 17
ATOM 29831 C CA . ALA A 1 16 ? -14.616 -2.632 -22.315 1.00 0.00 16 ALA A CA 17
ATOM 29832 C C . ALA A 1 16 ? -14.632 -3.409 -23.624 1.00 0.00 16 ALA A C 17
ATOM 29833 O O . ALA A 1 16 ? -15.177 -2.946 -24.623 1.00 0.00 16 ALA A O 17
ATOM 29840 N N . PHE A 1 17 ? -14.040 -4.592 -23.607 1.00 0.00 17 PHE A N 17
ATOM 29841 C CA . PHE A 1 17 ? -14.006 -5.453 -24.778 1.00 0.00 17 PHE A CA 17
ATOM 29842 C C . PHE A 1 17 ? -15.426 -5.884 -25.144 1.00 0.00 17 PHE A C 17
ATOM 29843 O O . PHE A 1 17 ? -15.787 -5.955 -26.321 1.00 0.00 17 PHE A O 17
ATOM 29860 N N . GLN A 1 18 ? -16.227 -6.167 -24.126 1.00 0.00 18 GLN A N 17
ATOM 29861 C CA . GLN A 1 18 ? -17.621 -6.526 -24.322 1.00 0.00 18 GLN A CA 17
ATOM 29862 C C . GLN A 1 18 ? -18.380 -5.354 -24.937 1.00 0.00 18 GLN A C 17
ATOM 29863 O O . GLN A 1 18 ? -19.250 -5.539 -25.794 1.00 0.00 18 GLN A O 17
ATOM 29877 N N . ARG A 1 19 ? -18.037 -4.145 -24.502 1.00 0.00 19 ARG A N 17
ATOM 29878 C CA . ARG A 1 19 ? -18.628 -2.931 -25.050 1.00 0.00 19 ARG A CA 17
ATOM 29879 C C . ARG A 1 19 ? -18.191 -2.754 -26.498 1.00 0.00 19 ARG A C 17
ATOM 29880 O O . ARG A 1 19 ? -18.958 -2.287 -27.339 1.00 0.00 19 ARG A O 17
ATOM 29901 N N . LEU A 1 20 ? -16.950 -3.150 -26.779 1.00 0.00 20 LEU A N 17
ATOM 29902 C CA . LEU A 1 20 ? -16.393 -3.084 -28.122 1.00 0.00 20 LEU A CA 17
ATOM 29903 C C . LEU A 1 20 ? -17.193 -3.982 -29.057 1.00 0.00 20 LEU A C 17
ATOM 29904 O O . LEU A 1 20 ? -17.447 -3.629 -30.204 1.00 0.00 20 LEU A O 17
ATOM 29920 N N . ARG A 1 21 ? -17.592 -5.144 -28.549 1.00 0.00 21 ARG A N 17
ATOM 29921 C CA . ARG A 1 21 ? -18.398 -6.080 -29.319 1.00 0.00 21 ARG A CA 17
ATOM 29922 C C . ARG A 1 21 ? -19.745 -5.480 -29.660 1.00 0.00 21 ARG A C 17
ATOM 29923 O O . ARG A 1 21 ? -20.183 -5.539 -30.803 1.00 0.00 21 ARG A O 17
ATOM 29944 N N . GLU A 1 22 ? -20.382 -4.880 -28.668 1.00 0.00 22 GLU A N 17
ATOM 29945 C CA . GLU A 1 22 ? -21.681 -4.295 -28.852 1.00 0.00 22 GLU A CA 17
ATOM 29946 C C . GLU A 1 22 ? -21.612 -3.186 -29.897 1.00 0.00 22 GLU A C 17
ATOM 29947 O O . GLU A 1 22 ? -22.364 -3.189 -30.861 1.00 0.00 22 GLU A O 17
ATOM 29959 N N . ILE A 1 23 ? -20.687 -2.264 -29.714 1.00 0.00 23 ILE A N 17
ATOM 29960 C CA . ILE A 1 23 ? -20.469 -1.188 -30.673 1.00 0.00 23 ILE A CA 17
ATOM 29961 C C . ILE A 1 23 ? -20.168 -1.726 -32.072 1.00 0.00 23 ILE A C 17
ATOM 29962 O O . ILE A 1 23 ? -20.613 -1.160 -33.074 1.00 0.00 23 ILE A O 17
ATOM 29978 N N . PHE A 1 24 ? -19.442 -2.829 -32.132 1.00 0.00 24 PHE A N 17
ATOM 29979 C CA . PHE A 1 24 ? -19.073 -3.414 -33.408 1.00 0.00 24 PHE A CA 17
ATOM 29980 C C . PHE A 1 24 ? -20.317 -3.961 -34.095 1.00 0.00 24 PHE A C 17
ATOM 29981 O O . PHE A 1 24 ? -20.562 -3.693 -35.269 1.00 0.00 24 PHE A O 17
ATOM 29998 N N . ASP A 1 25 ? -21.113 -4.709 -33.340 1.00 0.00 25 ASP A N 17
ATOM 29999 C CA . ASP A 1 25 ? -22.353 -5.285 -33.856 1.00 0.00 25 ASP A CA 17
ATOM 30000 C C . ASP A 1 25 ? -23.358 -4.207 -34.262 1.00 0.00 25 ASP A C 17
ATOM 30001 O O . ASP A 1 25 ? -24.109 -4.383 -35.219 1.00 0.00 25 ASP A O 17
ATOM 30010 N N . LYS A 1 26 ? -23.359 -3.086 -33.546 1.00 0.00 26 LYS A N 17
ATOM 30011 C CA . LYS A 1 26 ? -24.287 -1.986 -33.842 1.00 0.00 26 LYS A CA 17
ATOM 30012 C C . LYS A 1 26 ? -23.709 -1.006 -34.868 1.00 0.00 26 LYS A C 17
ATOM 30013 O O . LYS A 1 26 ? -24.396 -0.085 -35.305 1.00 0.00 26 LYS A O 17
ATOM 30032 N N . GLY A 1 27 ? -22.453 -1.216 -35.252 1.00 0.00 27 GLY A N 17
ATOM 30033 C CA . GLY A 1 27 ? -21.810 -0.357 -36.241 1.00 0.00 27 GLY A CA 17
ATOM 30034 C C . GLY A 1 27 ? -21.766 1.122 -35.861 1.00 0.00 27 GLY A C 17
ATOM 30035 O O . GLY A 1 27 ? -21.804 1.988 -36.742 1.00 0.00 27 GLY A O 17
ATOM 30039 N N . ASP A 1 28 ? -21.712 1.428 -34.573 1.00 0.00 28 ASP A N 17
ATOM 30040 C CA . ASP A 1 28 ? -21.686 2.826 -34.150 1.00 0.00 28 ASP A CA 17
ATOM 30041 C C . ASP A 1 28 ? -20.251 3.352 -34.105 1.00 0.00 28 ASP A C 17
ATOM 30042 O O . ASP A 1 28 ? -19.595 3.331 -33.066 1.00 0.00 28 ASP A O 17
ATOM 30051 N N . ASP A 1 29 ? -19.768 3.794 -35.262 1.00 0.00 29 ASP A N 17
ATOM 30052 C CA . ASP A 1 29 ? -18.397 4.318 -35.415 1.00 0.00 29 ASP A CA 17
ATOM 30053 C C . ASP A 1 29 ? -18.094 5.481 -34.477 1.00 0.00 29 ASP A C 17
ATOM 30054 O O . ASP A 1 29 ? -16.947 5.668 -34.066 1.00 0.00 29 ASP A O 17
ATOM 30063 N N . ASP A 1 30 ? -19.105 6.256 -34.143 1.00 0.00 30 ASP A N 17
ATOM 30064 C CA . ASP A 1 30 ? -18.914 7.409 -33.266 1.00 0.00 30 ASP A CA 17
ATOM 30065 C C . ASP A 1 30 ? -18.602 6.959 -31.853 1.00 0.00 30 ASP A C 17
ATOM 30066 O O . ASP A 1 30 ? -17.652 7.437 -31.230 1.00 0.00 30 ASP A O 17
ATOM 30075 N N . SER A 1 31 ? -19.394 6.025 -31.362 1.00 0.00 31 SER A N 17
ATOM 30076 C CA . SER A 1 31 ? -19.214 5.478 -30.033 1.00 0.00 31 SER A CA 17
ATOM 30077 C C . SER A 1 31 ? -17.896 4.705 -29.967 1.00 0.00 31 SER A C 17
ATOM 30078 O O . SER A 1 31 ? -17.219 4.677 -28.934 1.00 0.00 31 SER A O 17
ATOM 30086 N N . LEU A 1 32 ? -17.534 4.113 -31.098 1.00 0.00 32 LEU A N 17
ATOM 30087 C CA . LEU A 1 32 ? -16.328 3.322 -31.224 1.00 0.00 32 LEU A CA 17
ATOM 30088 C C . LEU A 1 32 ? -15.088 4.173 -30.966 1.00 0.00 32 LEU A C 17
ATOM 30089 O O . LEU A 1 32 ? -14.184 3.750 -30.257 1.00 0.00 32 LEU A O 17
ATOM 30105 N N . GLU A 1 33 ? -15.069 5.379 -31.524 1.00 0.00 33 GLU A N 17
ATOM 30106 C CA . GLU A 1 33 ? -13.935 6.287 -31.354 1.00 0.00 33 GLU A CA 17
ATOM 30107 C C . GLU A 1 33 ? -13.671 6.592 -29.883 1.00 0.00 33 GLU A C 17
ATOM 30108 O O . GLU A 1 33 ? -12.522 6.592 -29.439 1.00 0.00 33 GLU A O 17
ATOM 30120 N N . GLN A 1 34 ? -14.730 6.852 -29.135 1.00 0.00 34 GLN A N 17
ATOM 30121 C CA . GLN A 1 34 ? -14.593 7.166 -27.722 1.00 0.00 34 GLN A CA 17
ATOM 30122 C C . GLN A 1 34 ? -14.162 5.941 -26.921 1.00 0.00 34 GLN A C 17
ATOM 30123 O O . GLN A 1 34 ? -13.243 6.016 -26.105 1.00 0.00 34 GLN A O 17
ATOM 30137 N N . VAL A 1 35 ? -14.805 4.813 -27.174 1.00 0.00 35 VAL A N 17
ATOM 30138 C CA . VAL A 1 35 ? -14.516 3.593 -26.442 1.00 0.00 35 VAL A CA 17
ATOM 30139 C C . VAL A 1 35 ? -13.134 3.037 -26.783 1.00 0.00 35 VAL A C 17
ATOM 30140 O O . VAL A 1 35 ? -12.452 2.498 -25.915 1.00 0.00 35 VAL A O 17
ATOM 30153 N N . LEU A 1 36 ? -12.707 3.188 -28.034 1.00 0.00 36 LEU A N 17
ATOM 30154 C CA . LEU A 1 36 ? -11.376 2.734 -28.432 1.00 0.00 36 LEU A CA 17
ATOM 30155 C C . LEU A 1 36 ? -10.309 3.455 -27.628 1.00 0.00 36 LEU A C 17
ATOM 30156 O O . LEU A 1 36 ? -9.281 2.868 -27.285 1.00 0.00 36 LEU A O 17
ATOM 30172 N N . GLU A 1 37 ? -10.566 4.720 -27.302 1.00 0.00 37 GLU A N 17
ATOM 30173 C CA . GLU A 1 37 ? -9.643 5.477 -26.480 1.00 0.00 37 GLU A CA 17
ATOM 30174 C C . GLU A 1 37 ? -9.639 4.926 -25.072 1.00 0.00 37 GLU A C 17
ATOM 30175 O O . GLU A 1 37 ? -8.595 4.807 -24.449 1.00 0.00 37 GLU A O 17
ATOM 30187 N N . GLU A 1 38 ? -10.818 4.554 -24.584 1.00 0.00 38 GLU A N 17
ATOM 30188 C CA . GLU A 1 38 ? -10.951 4.006 -23.247 1.00 0.00 38 GLU A CA 17
ATOM 30189 C C . GLU A 1 38 ? -10.211 2.686 -23.152 1.00 0.00 38 GLU A C 17
ATOM 30190 O O . GLU A 1 38 ? -9.455 2.458 -22.219 1.00 0.00 38 GLU A O 17
ATOM 30202 N N . ILE A 1 39 ? -10.404 1.842 -24.158 1.00 0.00 39 ILE A N 17
ATOM 30203 C CA . ILE A 1 39 ? -9.765 0.534 -24.196 1.00 0.00 39 ILE A CA 17
ATOM 30204 C C . ILE A 1 39 ? -8.251 0.691 -24.192 1.00 0.00 39 ILE A C 17
ATOM 30205 O O . ILE A 1 39 ? -7.554 0.052 -23.406 1.00 0.00 39 ILE A O 17
ATOM 30221 N N . GLU A 1 40 ? -7.755 1.565 -25.061 1.00 0.00 40 GLU A N 17
ATOM 30222 C CA . GLU A 1 40 ? -6.334 1.843 -25.148 1.00 0.00 40 GLU A CA 17
ATOM 30223 C C . GLU A 1 40 ? -5.777 2.337 -23.806 1.00 0.00 40 GLU A C 17
ATOM 30224 O O . GLU A 1 40 ? -4.675 1.951 -23.404 1.00 0.00 40 GLU A O 17
ATOM 30236 N N . GLU A 1 41 ? -6.548 3.162 -23.101 1.00 0.00 41 GLU A N 17
ATOM 30237 C CA . GLU A 1 41 ? -6.110 3.681 -21.813 1.00 0.00 41 GLU A CA 17
ATOM 30238 C C . GLU A 1 41 ? -6.126 2.579 -20.758 1.00 0.00 41 GLU A C 17
ATOM 30239 O O . GLU A 1 41 ? -5.268 2.537 -19.876 1.00 0.00 41 GLU A O 17
ATOM 30251 N N . LEU A 1 42 ? -7.099 1.671 -20.863 1.00 0.00 42 LEU A N 17
ATOM 30252 C CA . LEU A 1 42 ? -7.219 0.565 -19.918 1.00 0.00 42 LEU A CA 17
ATOM 30253 C C . LEU A 1 42 ? -6.035 -0.366 -20.065 1.00 0.00 42 LEU A C 17
ATOM 30254 O O . LEU A 1 42 ? -5.521 -0.898 -19.077 1.00 0.00 42 LEU A O 17
ATOM 30270 N N . ILE A 1 43 ? -5.594 -0.547 -21.308 1.00 0.00 43 ILE A N 17
ATOM 30271 C CA . ILE A 1 43 ? -4.447 -1.385 -21.596 1.00 0.00 43 ILE A CA 17
ATOM 30272 C C . ILE A 1 43 ? -3.221 -0.821 -20.898 1.00 0.00 43 ILE A C 17
ATOM 30273 O O . ILE A 1 43 ? -2.438 -1.564 -20.297 1.00 0.00 43 ILE A O 17
ATOM 30289 N N . GLN A 1 44 ? -3.075 0.503 -20.955 1.00 0.00 44 GLN A N 17
ATOM 30290 C CA . GLN A 1 44 ? -1.956 1.170 -20.314 1.00 0.00 44 GLN A CA 17
ATOM 30291 C C . GLN A 1 44 ? -1.999 0.979 -18.810 1.00 0.00 44 GLN A C 17
ATOM 30292 O O . GLN A 1 44 ? -1.012 0.594 -18.214 1.00 0.00 44 GLN A O 17
ATOM 30306 N N . LYS A 1 45 ? -3.174 1.185 -18.211 1.00 0.00 45 LYS A N 17
ATOM 30307 C CA . LYS A 1 45 ? -3.326 1.080 -16.753 1.00 0.00 45 LYS A CA 17
ATOM 30308 C C . LYS A 1 45 ? -3.000 -0.319 -16.266 1.00 0.00 45 LYS A C 17
ATOM 30309 O O . LYS A 1 45 ? -2.455 -0.503 -15.177 1.00 0.00 45 LYS A O 17
ATOM 30328 N N . HIS A 1 46 ? -3.329 -1.295 -17.078 1.00 0.00 46 HIS A N 17
ATOM 30329 C CA . HIS A 1 46 ? -3.093 -2.681 -16.754 1.00 0.00 46 HIS A CA 17
ATOM 30330 C C . HIS A 1 46 ? -1.608 -3.009 -16.943 1.00 0.00 46 HIS A C 17
ATOM 30331 O O . HIS A 1 46 ? -0.995 -3.675 -16.114 1.00 0.00 46 HIS A O 17
ATOM 30345 N N . ARG A 1 47 ? -1.045 -2.523 -18.047 1.00 0.00 47 ARG A N 17
ATOM 30346 C CA . ARG A 1 47 ? 0.366 -2.732 -18.363 1.00 0.00 47 ARG A CA 17
ATOM 30347 C C . ARG A 1 47 ? 1.288 -2.028 -17.357 1.00 0.00 47 ARG A C 17
ATOM 30348 O O . ARG A 1 47 ? 2.351 -2.542 -17.037 1.00 0.00 47 ARG A O 17
ATOM 30369 N N . GLN A 1 48 ? 0.853 -0.874 -16.834 1.00 0.00 48 GLN A N 17
ATOM 30370 C CA . GLN A 1 48 ? 1.657 -0.104 -15.861 1.00 0.00 48 GLN A CA 17
ATOM 30371 C C . GLN A 1 48 ? 1.966 -0.946 -14.640 1.00 0.00 48 GLN A C 17
ATOM 30372 O O . GLN A 1 48 ? 3.030 -0.822 -14.037 1.00 0.00 48 GLN A O 17
ATOM 30386 N N . LEU A 1 49 ? 1.042 -1.819 -14.296 1.00 0.00 49 LEU A N 17
ATOM 30387 C CA . LEU A 1 49 ? 1.187 -2.671 -13.140 1.00 0.00 49 LEU A CA 17
ATOM 30388 C C . LEU A 1 49 ? 2.229 -3.745 -13.404 1.00 0.00 49 LEU A C 17
ATOM 30389 O O . LEU A 1 49 ? 2.968 -4.143 -12.502 1.00 0.00 49 LEU A O 17
ATOM 30405 N N . PHE A 1 50 ? 2.299 -4.191 -14.650 1.00 0.00 50 PHE A N 17
ATOM 30406 C CA . PHE A 1 50 ? 3.284 -5.178 -15.050 1.00 0.00 50 PHE A CA 17
ATOM 30407 C C . PHE A 1 50 ? 4.647 -4.519 -15.206 1.00 0.00 50 PHE A C 17
ATOM 30408 O O . PHE A 1 50 ? 5.676 -5.134 -14.956 1.00 0.00 50 PHE A O 17
ATOM 30425 N N . ASP A 1 51 ? 4.638 -3.246 -15.594 1.00 0.00 51 ASP A N 17
ATOM 30426 C CA . ASP A 1 51 ? 5.872 -2.491 -15.768 1.00 0.00 51 ASP A CA 17
ATOM 30427 C C . ASP A 1 51 ? 6.509 -2.243 -14.422 1.00 0.00 51 ASP A C 17
ATOM 30428 O O . ASP A 1 51 ? 7.726 -2.073 -14.317 1.00 0.00 51 ASP A O 17
ATOM 30437 N N . ASN A 1 52 ? 5.669 -2.213 -13.389 1.00 0.00 52 ASN A N 17
ATOM 30438 C CA . ASN A 1 52 ? 6.131 -2.038 -12.022 1.00 0.00 52 ASN A CA 17
ATOM 30439 C C . ASN A 1 52 ? 7.105 -3.134 -11.646 1.00 0.00 52 ASN A C 17
ATOM 30440 O O . ASN A 1 52 ? 8.286 -2.872 -11.408 1.00 0.00 52 ASN A O 17
ATOM 30451 N N . ARG A 1 53 ? 6.623 -4.367 -11.596 1.00 0.00 53 ARG A N 17
ATOM 30452 C CA . ARG A 1 53 ? 7.466 -5.475 -11.216 1.00 0.00 53 ARG A CA 17
ATOM 30453 C C . ARG A 1 53 ? 7.518 -6.540 -12.307 1.00 0.00 53 ARG A C 17
ATOM 30454 O O . ARG A 1 53 ? 6.674 -7.432 -12.356 1.00 0.00 53 ARG A O 17
ATOM 30475 N N . GLN A 1 54 ? 8.489 -6.428 -13.185 1.00 0.00 54 GLN A N 17
ATOM 30476 C CA . GLN A 1 54 ? 8.723 -7.452 -14.186 1.00 0.00 54 GLN A CA 17
ATOM 30477 C C . GLN A 1 54 ? 9.679 -8.460 -13.569 1.00 0.00 54 GLN A C 17
ATOM 30478 O O . GLN A 1 54 ? 10.170 -8.214 -12.463 1.00 0.00 54 GLN A O 17
ATOM 30492 N N . GLU A 1 55 ? 9.944 -9.596 -14.231 1.00 0.00 55 GLU A N 17
ATOM 30493 C CA . GLU A 1 55 ? 10.857 -10.618 -13.684 1.00 0.00 55 GLU A CA 17
ATOM 30494 C C . GLU A 1 55 ? 10.248 -11.323 -12.476 1.00 0.00 55 GLU A C 17
ATOM 30495 O O . GLU A 1 55 ? 10.943 -11.664 -11.519 1.00 0.00 55 GLU A O 17
ATOM 30507 N N . ALA A 1 56 ? 8.950 -11.563 -12.545 1.00 0.00 56 ALA A N 17
ATOM 30508 C CA . ALA A 1 56 ? 8.234 -12.229 -11.470 1.00 0.00 56 ALA A CA 17
ATOM 30509 C C . ALA A 1 56 ? 7.473 -13.444 -11.999 1.00 0.00 56 ALA A C 17
ATOM 30510 O O . ALA A 1 56 ? 6.422 -13.807 -11.463 1.00 0.00 56 ALA A O 17
ATOM 30517 N N . ALA A 1 57 ? 8.029 -14.074 -13.048 1.00 0.00 57 ALA A N 17
ATOM 30518 C CA . ALA A 1 57 ? 7.424 -15.250 -13.694 1.00 0.00 57 ALA A CA 17
ATOM 30519 C C . ALA A 1 57 ? 6.136 -14.872 -14.427 1.00 0.00 57 ALA A C 17
ATOM 30520 O O . ALA A 1 57 ? 5.770 -13.695 -14.474 1.00 0.00 57 ALA A O 17
ATOM 30527 N N . ASP A 1 58 ? 5.469 -15.874 -15.021 1.00 0.00 58 ASP A N 17
ATOM 30528 C CA . ASP A 1 58 ? 4.219 -15.662 -15.771 1.00 0.00 58 ASP A CA 17
ATOM 30529 C C . ASP A 1 58 ? 4.471 -14.817 -17.004 1.00 0.00 58 ASP A C 17
ATOM 30530 O O . ASP A 1 58 ? 3.729 -13.881 -17.309 1.00 0.00 58 ASP A O 17
ATOM 30539 N N . THR A 1 59 ? 5.499 -15.189 -17.742 1.00 0.00 59 THR A N 17
ATOM 30540 C CA . THR A 1 59 ? 5.898 -14.463 -18.917 1.00 0.00 59 THR A CA 17
ATOM 30541 C C . THR A 1 59 ? 4.989 -14.771 -20.106 1.00 0.00 59 THR A C 17
ATOM 30542 O O . THR A 1 59 ? 4.878 -13.972 -21.027 1.00 0.00 59 THR A O 17
ATOM 30553 N N . GLU A 1 60 ? 4.325 -15.929 -20.070 1.00 0.00 60 GLU A N 17
ATOM 30554 C CA . GLU A 1 60 ? 3.413 -16.320 -21.142 1.00 0.00 60 GLU A CA 17
ATOM 30555 C C . GLU A 1 60 ? 2.265 -15.323 -21.241 1.00 0.00 60 GLU A C 17
ATOM 30556 O O . GLU A 1 60 ? 1.871 -14.923 -22.330 1.00 0.00 60 GLU A O 17
ATOM 30568 N N . ALA A 1 61 ? 1.756 -14.902 -20.086 1.00 0.00 61 ALA A N 17
ATOM 30569 C CA . ALA A 1 61 ? 0.653 -13.949 -20.031 1.00 0.00 61 ALA A CA 17
ATOM 30570 C C . ALA A 1 61 ? 1.066 -12.608 -20.632 1.00 0.00 61 ALA A C 17
ATOM 30571 O O . ALA A 1 61 ? 0.292 -11.970 -21.346 1.00 0.00 61 ALA A O 17
ATOM 30578 N N . ALA A 1 62 ? 2.297 -12.200 -20.356 1.00 0.00 62 ALA A N 17
ATOM 30579 C CA . ALA A 1 62 ? 2.825 -10.947 -20.881 1.00 0.00 62 ALA A CA 17
ATOM 30580 C C . ALA A 1 62 ? 3.093 -11.074 -22.371 1.00 0.00 62 ALA A C 17
ATOM 30581 O O . ALA A 1 62 ? 2.842 -10.153 -23.145 1.00 0.00 62 ALA A O 17
ATOM 30588 N N . LYS A 1 63 ? 3.583 -12.240 -22.759 1.00 0.00 63 LYS A N 17
ATOM 30589 C CA . LYS A 1 63 ? 3.887 -12.548 -24.146 1.00 0.00 63 LYS A CA 17
ATOM 30590 C C . LYS A 1 63 ? 2.612 -12.543 -24.983 1.00 0.00 63 LYS A C 17
ATOM 30591 O O . LYS A 1 63 ? 2.571 -11.976 -26.079 1.00 0.00 63 LYS A O 17
ATOM 30610 N N . GLN A 1 64 ? 1.569 -13.162 -24.450 1.00 0.00 64 GLN A N 17
ATOM 30611 C CA . GLN A 1 64 ? 0.287 -13.214 -25.123 1.00 0.00 64 GLN A CA 17
ATOM 30612 C C . GLN A 1 64 ? -0.338 -11.831 -25.173 1.00 0.00 64 GLN A C 17
ATOM 30613 O O . GLN A 1 64 ? -0.917 -11.437 -26.189 1.00 0.00 64 GLN A O 17
ATOM 30627 N N . GLY A 1 65 ? -0.216 -11.090 -24.069 1.00 0.00 65 GLY A N 17
ATOM 30628 C CA . GLY A 1 65 ? -0.756 -9.751 -24.016 1.00 0.00 65 GLY A CA 17
ATOM 30629 C C . GLY A 1 65 ? -0.126 -8.832 -25.032 1.00 0.00 65 GLY A C 17
ATOM 30630 O O . GLY A 1 65 ? -0.815 -8.017 -25.635 1.00 0.00 65 GLY A O 17
ATOM 30634 N N . ASP A 1 66 ? 1.180 -8.965 -25.242 1.00 0.00 66 ASP A N 17
ATOM 30635 C CA . ASP A 1 66 ? 1.863 -8.158 -26.251 1.00 0.00 66 ASP A CA 17
ATOM 30636 C C . ASP A 1 66 ? 1.328 -8.461 -27.629 1.00 0.00 66 ASP A C 17
ATOM 30637 O O . ASP A 1 66 ? 1.112 -7.556 -28.430 1.00 0.00 66 ASP A O 17
ATOM 30646 N N . GLN A 1 67 ? 1.087 -9.737 -27.895 1.00 0.00 67 GLN A N 17
ATOM 30647 C CA . GLN A 1 67 ? 0.549 -10.160 -29.176 1.00 0.00 67 GLN A CA 17
ATOM 30648 C C . GLN A 1 67 ? -0.853 -9.585 -29.361 1.00 0.00 67 GLN A C 17
ATOM 30649 O O . GLN A 1 67 ? -1.201 -9.092 -30.432 1.00 0.00 67 GLN A O 17
ATOM 30663 N N . TRP A 1 68 ? -1.639 -9.634 -28.291 1.00 0.00 68 TRP A N 17
ATOM 30664 C CA . TRP A 1 68 ? -2.995 -9.100 -28.291 1.00 0.00 68 TRP A CA 17
ATOM 30665 C C . TRP A 1 68 ? -2.974 -7.605 -28.617 1.00 0.00 68 TRP A C 17
ATOM 30666 O O . TRP A 1 68 ? -3.834 -7.102 -29.343 1.00 0.00 68 TRP A O 17
ATOM 30687 N N . VAL A 1 69 ? -1.966 -6.913 -28.095 1.00 0.00 69 VAL A N 17
ATOM 30688 C CA . VAL A 1 69 ? -1.827 -5.482 -28.310 1.00 0.00 69 VAL A CA 17
ATOM 30689 C C . VAL A 1 69 ? -1.533 -5.198 -29.780 1.00 0.00 69 VAL A C 17
ATOM 30690 O O . VAL A 1 69 ? -2.080 -4.260 -30.359 1.00 0.00 69 VAL A O 17
ATOM 30703 N N . GLN A 1 70 ? -0.695 -6.039 -30.388 1.00 0.00 70 GLN A N 17
ATOM 30704 C CA . GLN A 1 70 ? -0.337 -5.876 -31.794 1.00 0.00 70 GLN A CA 17
ATOM 30705 C C . GLN A 1 70 ? -1.580 -5.993 -32.664 1.00 0.00 70 GLN A C 17
ATOM 30706 O O . GLN A 1 70 ? -1.806 -5.180 -33.562 1.00 0.00 70 GLN A O 17
ATOM 30720 N N . LEU A 1 71 ? -2.393 -7.006 -32.377 1.00 0.00 71 LEU A N 17
ATOM 30721 C CA . LEU A 1 71 ? -3.633 -7.226 -33.110 1.00 0.00 71 LEU A CA 17
ATOM 30722 C C . LEU A 1 71 ? -4.597 -6.063 -32.905 1.00 0.00 71 LEU A C 17
ATOM 30723 O O . LEU A 1 71 ? -5.298 -5.663 -33.830 1.00 0.00 71 LEU A O 17
ATOM 30739 N N . PHE A 1 72 ? -4.619 -5.518 -31.692 1.00 0.00 72 PHE A N 17
ATOM 30740 C CA . PHE A 1 72 ? -5.467 -4.372 -31.386 1.00 0.00 72 PHE A CA 17
ATOM 30741 C C . PHE A 1 72 ? -5.047 -3.167 -32.224 1.00 0.00 72 PHE A C 17
ATOM 30742 O O . PHE A 1 72 ? -5.890 -2.449 -32.770 1.00 0.00 72 PHE A O 17
ATOM 30759 N N . GLN A 1 73 ? -3.740 -2.956 -32.326 1.00 0.00 73 GLN A N 17
ATOM 30760 C CA . GLN A 1 73 ? -3.201 -1.865 -33.125 1.00 0.00 73 GLN A CA 17
ATOM 30761 C C . GLN A 1 73 ? -3.606 -2.027 -34.584 1.00 0.00 73 GLN A C 17
ATOM 30762 O O . GLN A 1 73 ? -4.028 -1.069 -35.228 1.00 0.00 73 GLN A O 17
ATOM 30776 N N . ARG A 1 74 ? -3.495 -3.253 -35.088 1.00 0.00 74 ARG A N 17
ATOM 30777 C CA . ARG A 1 74 ? -3.886 -3.561 -36.464 1.00 0.00 74 ARG A CA 17
ATOM 30778 C C . ARG A 1 74 ? -5.383 -3.326 -36.643 1.00 0.00 74 ARG A C 17
ATOM 30779 O O . ARG A 1 74 ? -5.824 -2.830 -37.673 1.00 0.00 74 ARG A O 17
ATOM 30800 N N . PHE A 1 75 ? -6.149 -3.685 -35.619 1.00 0.00 75 PHE A N 17
ATOM 30801 C CA . PHE A 1 75 ? -7.596 -3.499 -35.621 1.00 0.00 75 PHE A CA 17
ATOM 30802 C C . PHE A 1 75 ? -7.928 -2.014 -35.776 1.00 0.00 75 PHE A C 17
ATOM 30803 O O . PHE A 1 75 ? -8.765 -1.637 -36.591 1.00 0.00 75 PHE A O 17
ATOM 30820 N N . ARG A 1 76 ? -7.248 -1.182 -34.991 1.00 0.00 76 ARG A N 17
ATOM 30821 C CA . ARG A 1 76 ? -7.406 0.270 -35.067 1.00 0.00 76 ARG A CA 17
ATOM 30822 C C . ARG A 1 76 ? -7.082 0.781 -36.472 1.00 0.00 76 ARG A C 17
ATOM 30823 O O . ARG A 1 76 ? -7.845 1.559 -37.049 1.00 0.00 76 ARG A O 17
ATOM 30844 N N . GLU A 1 77 ? -5.972 0.302 -37.030 1.00 0.00 77 GLU A N 17
ATOM 30845 C CA . GLU A 1 77 ? -5.513 0.741 -38.345 1.00 0.00 77 GLU A CA 17
ATOM 30846 C C . GLU A 1 77 ? -6.492 0.322 -39.429 1.00 0.00 77 GLU A C 17
ATOM 30847 O O . GLU A 1 77 ? -6.696 1.038 -40.410 1.00 0.00 77 GLU A O 17
ATOM 30859 N N . ALA A 1 78 ? -7.115 -0.828 -39.236 1.00 0.00 78 ALA A N 17
ATOM 30860 C CA . ALA A 1 78 ? -8.034 -1.377 -40.209 1.00 0.00 78 ALA A CA 17
ATOM 30861 C C . ALA A 1 78 ? -9.313 -0.561 -40.262 1.00 0.00 78 ALA A C 17
ATOM 30862 O O . ALA A 1 78 ? -9.932 -0.425 -41.320 1.00 0.00 78 ALA A O 17
ATOM 30869 N N . ILE A 1 79 ? -9.699 0.003 -39.117 1.00 0.00 79 ILE A N 17
ATOM 30870 C CA . ILE A 1 79 ? -10.904 0.812 -39.031 1.00 0.00 79 ILE A CA 17
ATOM 30871 C C . ILE A 1 79 ? -10.667 2.120 -39.753 1.00 0.00 79 ILE A C 17
ATOM 30872 O O . ILE A 1 79 ? -11.545 2.639 -40.441 1.00 0.00 79 ILE A O 17
ATOM 30888 N N . ASP A 1 80 ? -9.451 2.625 -39.614 1.00 0.00 80 ASP A N 17
ATOM 30889 C CA . ASP A 1 80 ? -9.057 3.883 -40.223 1.00 0.00 80 ASP A CA 17
ATOM 30890 C C . ASP A 1 80 ? -9.077 3.760 -41.738 1.00 0.00 80 ASP A C 17
ATOM 30891 O O . ASP A 1 80 ? -9.349 4.723 -42.448 1.00 0.00 80 ASP A O 17
ATOM 30900 N N . LYS A 1 81 ? -8.793 2.563 -42.225 1.00 0.00 81 LYS A N 17
ATOM 30901 C CA . LYS A 1 81 ? -8.768 2.306 -43.656 1.00 0.00 81 LYS A CA 17
ATOM 30902 C C . LYS A 1 81 ? -10.137 1.890 -44.174 1.00 0.00 81 LYS A C 17
ATOM 30903 O O . LYS A 1 81 ? -10.330 1.759 -45.380 1.00 0.00 81 LYS A O 17
ATOM 30922 N N . GLY A 1 82 ? -11.088 1.691 -43.268 1.00 0.00 82 GLY A N 17
ATOM 30923 C CA . GLY A 1 82 ? -12.406 1.253 -43.681 1.00 0.00 82 GLY A CA 17
ATOM 30924 C C . GLY A 1 82 ? -12.407 -0.164 -44.223 1.00 0.00 82 GLY A C 17
ATOM 30925 O O . GLY A 1 82 ? -13.248 -0.514 -45.057 1.00 0.00 82 GLY A O 17
ATOM 30929 N N . ASP A 1 83 ? -11.471 -0.982 -43.762 1.00 0.00 83 ASP A N 17
ATOM 30930 C CA . ASP A 1 83 ? -11.333 -2.350 -44.237 1.00 0.00 83 ASP A CA 17
ATOM 30931 C C . ASP A 1 83 ? -12.108 -3.299 -43.347 1.00 0.00 83 ASP A C 17
ATOM 30932 O O . ASP A 1 83 ? -11.665 -3.630 -42.249 1.00 0.00 83 ASP A O 17
ATOM 30941 N N . LYS A 1 84 ? -13.267 -3.720 -43.808 1.00 0.00 84 LYS A N 17
ATOM 30942 C CA . LYS A 1 84 ? -14.135 -4.563 -42.997 1.00 0.00 84 LYS A CA 17
ATOM 30943 C C . LYS A 1 84 ? -13.565 -5.977 -42.891 1.00 0.00 84 LYS A C 17
ATOM 30944 O O . LYS A 1 84 ? -13.813 -6.689 -41.921 1.00 0.00 84 LYS A O 17
ATOM 30963 N N . ASP A 1 85 ? -12.773 -6.356 -43.887 1.00 0.00 85 ASP A N 17
ATOM 30964 C CA . ASP A 1 85 ? -12.289 -7.721 -44.015 1.00 0.00 85 ASP A CA 17
ATOM 30965 C C . ASP A 1 85 ? -11.346 -8.103 -42.902 1.00 0.00 85 ASP A C 17
ATOM 30966 O O . ASP A 1 85 ? -11.507 -9.160 -42.281 1.00 0.00 85 ASP A O 17
ATOM 30975 N N . SER A 1 86 ? -10.373 -7.261 -42.632 1.00 0.00 86 SER A N 17
ATOM 30976 C CA . SER A 1 86 ? -9.427 -7.535 -41.583 1.00 0.00 86 SER A CA 17
ATOM 30977 C C . SER A 1 86 ? -10.082 -7.401 -40.219 1.00 0.00 86 SER A C 17
ATOM 30978 O O . SER A 1 86 ? -9.716 -8.100 -39.288 1.00 0.00 86 SER A O 17
ATOM 30986 N N . LEU A 1 87 ? -11.079 -6.516 -40.114 1.00 0.00 87 LEU A N 17
ATOM 30987 C CA . LEU A 1 87 ? -11.783 -6.303 -38.850 1.00 0.00 87 LEU A CA 17
ATOM 30988 C C . LEU A 1 87 ? -12.451 -7.587 -38.396 1.00 0.00 87 LEU A C 17
ATOM 30989 O O . LEU A 1 87 ? -12.336 -7.977 -37.234 1.00 0.00 87 LEU A O 17
ATOM 31005 N N . GLU A 1 88 ? -13.140 -8.246 -39.321 1.00 0.00 88 GLU A N 17
ATOM 31006 C CA . GLU A 1 88 ? -13.804 -9.512 -39.036 1.00 0.00 88 GLU A CA 17
ATOM 31007 C C . GLU A 1 88 ? -12.798 -10.546 -38.526 1.00 0.00 88 GLU A C 17
ATOM 31008 O O . GLU A 1 88 ? -13.040 -11.222 -37.526 1.00 0.00 88 GLU A O 17
ATOM 31020 N N . GLN A 1 89 ? -11.665 -10.641 -39.207 1.00 0.00 89 GLN A N 17
ATOM 31021 C CA . GLN A 1 89 ? -10.621 -11.595 -38.847 1.00 0.00 89 GLN A CA 17
ATOM 31022 C C . GLN A 1 89 ? -9.945 -11.222 -37.518 1.00 0.00 89 GLN A C 17
ATOM 31023 O O . GLN A 1 89 ? -9.769 -12.069 -36.639 1.00 0.00 89 GLN A O 17
ATOM 31037 N N . LEU A 1 90 ? -9.599 -9.952 -37.375 1.00 0.00 90 LEU A N 17
ATOM 31038 C CA . LEU A 1 90 ? -8.899 -9.470 -36.190 1.00 0.00 90 LEU A CA 17
ATOM 31039 C C . LEU A 1 90 ? -9.763 -9.568 -34.950 1.00 0.00 90 LEU A C 17
ATOM 31040 O O . LEU A 1 90 ? -9.277 -9.931 -33.885 1.00 0.00 90 LEU A O 17
ATOM 31056 N N . LEU A 1 91 ? -11.047 -9.267 -35.092 1.00 0.00 91 LEU A N 17
ATOM 31057 C CA . LEU A 1 91 ? -11.960 -9.316 -33.962 1.00 0.00 91 LEU A CA 17
ATOM 31058 C C . LEU A 1 91 ? -12.030 -10.723 -33.393 1.00 0.00 91 LEU A C 17
ATOM 31059 O O . LEU A 1 91 ? -11.948 -10.910 -32.180 1.00 0.00 91 LEU A O 17
ATOM 31075 N N . GLU A 1 92 ? -12.141 -11.713 -34.274 1.00 0.00 92 GLU A N 17
ATOM 31076 C CA . GLU A 1 92 ? -12.222 -13.097 -33.843 1.00 0.00 92 GLU A CA 17
ATOM 31077 C C . GLU A 1 92 ? -10.957 -13.520 -33.117 1.00 0.00 92 GLU A C 17
ATOM 31078 O O . GLU A 1 92 ? -11.024 -14.171 -32.073 1.00 0.00 92 GLU A O 17
ATOM 31090 N N . GLU A 1 93 ? -9.807 -13.133 -33.656 1.00 0.00 93 GLU A N 17
ATOM 31091 C CA . GLU A 1 93 ? -8.534 -13.469 -33.039 1.00 0.00 93 GLU A CA 17
ATOM 31092 C C . GLU A 1 93 ? -8.361 -12.753 -31.705 1.00 0.00 93 GLU A C 17
ATOM 31093 O O . GLU A 1 93 ? -7.781 -13.306 -30.771 1.00 0.00 93 GLU A O 17
ATOM 31105 N N . LEU A 1 94 ? -8.881 -11.531 -31.611 1.00 0.00 94 LEU A N 17
ATOM 31106 C CA . LEU A 1 94 ? -8.816 -10.772 -30.367 1.00 0.00 94 LEU A CA 17
ATOM 31107 C C . LEU A 1 94 ? -9.601 -11.488 -29.283 1.00 0.00 94 LEU A C 17
ATOM 31108 O O . LEU A 1 94 ? -9.134 -11.622 -28.151 1.00 0.00 94 LEU A O 17
ATOM 31124 N N . GLU A 1 95 ? -10.802 -11.945 -29.639 1.00 0.00 95 GLU A N 17
ATOM 31125 C CA . GLU A 1 95 ? -11.657 -12.688 -28.719 1.00 0.00 95 GLU A CA 17
ATOM 31126 C C . GLU A 1 95 ? -10.975 -13.974 -28.256 1.00 0.00 95 GLU A C 17
ATOM 31127 O O . GLU A 1 95 ? -11.035 -14.327 -27.083 1.00 0.00 95 GLU A O 17
ATOM 31139 N N . GLN A 1 96 ? -10.321 -14.664 -29.183 1.00 0.00 96 GLN A N 17
ATOM 31140 C CA . GLN A 1 96 ? -9.660 -15.932 -28.882 1.00 0.00 96 GLN A CA 17
ATOM 31141 C C . GLN A 1 96 ? -8.444 -15.720 -27.986 1.00 0.00 96 GLN A C 17
ATOM 31142 O O . GLN A 1 96 ? -8.240 -16.442 -27.011 1.00 0.00 96 GLN A O 17
ATOM 31156 N N . ALA A 1 97 ? -7.657 -14.714 -28.321 1.00 0.00 97 ALA A N 17
ATOM 31157 C CA . ALA A 1 97 ? -6.444 -14.408 -27.583 1.00 0.00 97 ALA A CA 17
ATOM 31158 C C . ALA A 1 97 ? -6.770 -13.904 -26.181 1.00 0.00 97 ALA A C 17
ATOM 31159 O O . ALA A 1 97 ? -6.162 -14.336 -25.202 1.00 0.00 97 ALA A O 17
ATOM 31166 N N . LEU A 1 98 ? -7.758 -13.020 -26.088 1.00 0.00 98 LEU A N 17
ATOM 31167 C CA . LEU A 1 98 ? -8.158 -12.444 -24.806 1.00 0.00 98 LEU A CA 17
ATOM 31168 C C . LEU A 1 98 ? -8.654 -13.529 -23.854 1.00 0.00 98 LEU A C 17
ATOM 31169 O O . LEU A 1 98 ? -8.247 -13.588 -22.688 1.00 0.00 98 LEU A O 17
ATOM 31185 N N . GLN A 1 99 ? -9.523 -14.393 -24.356 1.00 0.00 99 GLN A N 17
ATOM 31186 C CA . GLN A 1 99 ? -10.067 -15.474 -23.553 1.00 0.00 99 GLN A CA 17
ATOM 31187 C C . GLN A 1 99 ? -8.987 -16.456 -23.119 1.00 0.00 99 GLN A C 17
ATOM 31188 O O . GLN A 1 99 ? -9.086 -17.050 -22.048 1.00 0.00 99 GLN A O 17
ATOM 31202 N N . LYS A 1 100 ? -7.945 -16.613 -23.932 1.00 0.00 100 LYS A N 17
ATOM 31203 C CA . LYS A 1 100 ? -6.873 -17.543 -23.616 1.00 0.00 100 LYS A CA 17
ATOM 31204 C C . LYS A 1 100 ? -6.021 -16.997 -22.472 1.00 0.00 100 LYS A C 17
ATOM 31205 O O . LYS A 1 100 ? -5.675 -17.719 -21.539 1.00 0.00 100 LYS A O 17
ATOM 31224 N N . ILE A 1 101 ? -5.703 -15.706 -22.555 1.00 0.00 101 ILE A N 17
ATOM 31225 C CA . ILE A 1 101 ? -4.869 -15.040 -21.555 1.00 0.00 101 ILE A CA 17
ATOM 31226 C C . ILE A 1 101 ? -5.544 -15.061 -20.192 1.00 0.00 101 ILE A C 17
ATOM 31227 O O . ILE A 1 101 ? -4.919 -15.398 -19.179 1.00 0.00 101 ILE A O 17
ATOM 31243 N N . ARG A 1 102 ? -6.827 -14.719 -20.175 1.00 0.00 102 ARG A N 17
ATOM 31244 C CA . ARG A 1 102 ? -7.604 -14.691 -18.945 1.00 0.00 102 ARG A CA 17
ATOM 31245 C C . ARG A 1 102 ? -7.598 -16.058 -18.263 1.00 0.00 102 ARG A C 17
ATOM 31246 O O . ARG A 1 102 ? -7.459 -16.148 -17.047 1.00 0.00 102 ARG A O 17
ATOM 31267 N N . GLU A 1 103 ? -7.724 -17.112 -19.053 1.00 0.00 103 GLU A N 17
ATOM 31268 C CA . GLU A 1 103 ? -7.741 -18.465 -18.517 1.00 0.00 103 GLU A CA 17
ATOM 31269 C C . GLU A 1 103 ? -6.392 -18.872 -17.941 1.00 0.00 103 GLU A C 17
ATOM 31270 O O . GLU A 1 103 ? -6.327 -19.674 -17.008 1.00 0.00 103 GLU A O 17
ATOM 31282 N N . LEU A 1 104 ? -5.311 -18.335 -18.491 1.00 0.00 104 LEU A N 17
ATOM 31283 C CA . LEU A 1 104 ? -3.982 -18.654 -17.993 1.00 0.00 104 LEU A CA 17
ATOM 31284 C C . LEU A 1 104 ? -3.747 -17.971 -16.655 1.00 0.00 104 LEU A C 17
ATOM 31285 O O . LEU A 1 104 ? -3.253 -18.581 -15.706 1.00 0.00 104 LEU A O 17
ATOM 31301 N N . ALA A 1 105 ? -4.143 -16.710 -16.580 1.00 0.00 105 ALA A N 17
ATOM 31302 C CA . ALA A 1 105 ? -3.942 -15.907 -15.385 1.00 0.00 105 ALA A CA 17
ATOM 31303 C C . ALA A 1 105 ? -4.892 -16.306 -14.260 1.00 0.00 105 ALA A C 17
ATOM 31304 O O . ALA A 1 105 ? -4.539 -16.218 -13.079 1.00 0.00 105 ALA A O 17
ATOM 31311 N N . GLU A 1 106 ? -6.087 -16.762 -14.620 1.00 0.00 106 GLU A N 17
ATOM 31312 C CA . GLU A 1 106 ? -7.089 -17.127 -13.624 1.00 0.00 106 GLU A CA 17
ATOM 31313 C C . GLU A 1 106 ? -6.852 -18.542 -13.099 1.00 0.00 106 GLU A C 17
ATOM 31314 O O . GLU A 1 106 ? -7.494 -18.981 -12.141 1.00 0.00 106 GLU A O 17
ATOM 31326 N N . LYS A 1 107 ? -5.939 -19.257 -13.728 1.00 0.00 107 LYS A N 17
ATOM 31327 C CA . LYS A 1 107 ? -5.594 -20.591 -13.277 1.00 0.00 107 LYS A CA 17
ATOM 31328 C C . LYS A 1 107 ? -4.794 -20.514 -11.982 1.00 0.00 107 LYS A C 17
ATOM 31329 O O . LYS A 1 107 ? -3.591 -20.215 -12.002 1.00 0.00 107 LYS A O 17
ATOM 31348 N N . LYS A 1 108 ? -5.477 -20.776 -10.863 1.00 0.00 108 LYS A N 17
ATOM 31349 C CA . LYS A 1 108 ? -4.893 -20.713 -9.520 1.00 0.00 108 LYS A CA 17
ATOM 31350 C C . LYS A 1 108 ? -4.557 -19.277 -9.108 1.00 0.00 108 LYS A C 17
ATOM 31351 O O . LYS A 1 108 ? -4.113 -18.458 -9.920 1.00 0.00 108 LYS A O 17
ATOM 31370 N N . ASN A 1 109 ? -4.784 -18.978 -7.854 1.00 0.00 109 ASN A N 17
ATOM 31371 C CA . ASN A 1 109 ? -4.456 -17.687 -7.306 1.00 0.00 109 ASN A CA 17
ATOM 31372 C C . ASN A 1 109 ? -3.177 -17.781 -6.487 1.00 0.00 109 ASN A C 17
ATOM 31373 O O . ASN A 1 109 ? -2.181 -17.137 -6.863 1.00 0.00 109 ASN A O 17
ATOM 31434 N N . SER A 1 1 ? 1.467 -1.619 -9.443 1.00 0.00 1 SER A N 18
ATOM 31435 C CA . SER A 1 1 ? 1.407 -2.620 -8.381 1.00 0.00 1 SER A CA 18
ATOM 31436 C C . SER A 1 1 ? -0.049 -2.958 -8.096 1.00 0.00 1 SER A C 18
ATOM 31437 O O . SER A 1 1 ? -0.924 -2.608 -8.886 1.00 0.00 1 SER A O 18
ATOM 31447 N N . GLU A 1 2 ? -0.294 -3.630 -6.971 1.00 0.00 2 GLU A N 18
ATOM 31448 C CA . GLU A 1 2 ? -1.636 -4.039 -6.555 1.00 0.00 2 GLU A CA 18
ATOM 31449 C C . GLU A 1 2 ? -2.249 -5.046 -7.510 1.00 0.00 2 GLU A C 18
ATOM 31450 O O . GLU A 1 2 ? -2.734 -4.694 -8.589 1.00 0.00 2 GLU A O 18
ATOM 31462 N N . PHE A 1 3 ? -2.232 -6.301 -7.101 1.00 0.00 3 PHE A N 18
ATOM 31463 C CA . PHE A 1 3 ? -2.771 -7.377 -7.910 1.00 0.00 3 PHE A CA 18
ATOM 31464 C C . PHE A 1 3 ? -4.278 -7.251 -8.035 1.00 0.00 3 PHE A C 18
ATOM 31465 O O . PHE A 1 3 ? -4.859 -7.659 -9.038 1.00 0.00 3 PHE A O 18
ATOM 31482 N N . GLU A 1 4 ? -4.906 -6.664 -7.021 1.00 0.00 4 GLU A N 18
ATOM 31483 C CA . GLU A 1 4 ? -6.338 -6.444 -7.052 1.00 0.00 4 GLU A CA 18
ATOM 31484 C C . GLU A 1 4 ? -6.689 -5.441 -8.135 1.00 0.00 4 GLU A C 18
ATOM 31485 O O . GLU A 1 4 ? -7.639 -5.635 -8.882 1.00 0.00 4 GLU A O 18
ATOM 31497 N N . LYS A 1 5 ? -5.898 -4.377 -8.232 1.00 0.00 5 LYS A N 18
ATOM 31498 C CA . LYS A 1 5 ? -6.110 -3.370 -9.259 1.00 0.00 5 LYS A CA 18
ATOM 31499 C C . LYS A 1 5 ? -5.828 -3.988 -10.626 1.00 0.00 5 LYS A C 18
ATOM 31500 O O . LYS A 1 5 ? -6.561 -3.766 -11.591 1.00 0.00 5 LYS A O 18
ATOM 31519 N N . LEU A 1 6 ? -4.725 -4.730 -10.695 1.00 0.00 6 LEU A N 18
ATOM 31520 C CA . LEU A 1 6 ? -4.376 -5.507 -11.888 1.00 0.00 6 LEU A CA 18
ATOM 31521 C C . LEU A 1 6 ? -5.582 -6.347 -12.346 1.00 0.00 6 LEU A C 18
ATOM 31522 O O . LEU A 1 6 ? -5.939 -6.344 -13.530 1.00 0.00 6 LEU A O 18
ATOM 31538 N N . ARG A 1 7 ? -6.194 -7.056 -11.400 1.00 0.00 7 ARG A N 18
ATOM 31539 C CA . ARG A 1 7 ? -7.407 -7.838 -11.657 1.00 0.00 7 ARG A CA 18
ATOM 31540 C C . ARG A 1 7 ? -8.576 -6.945 -12.098 1.00 0.00 7 ARG A C 18
ATOM 31541 O O . ARG A 1 7 ? -9.265 -7.251 -13.069 1.00 0.00 7 ARG A O 18
ATOM 31562 N N . GLN A 1 8 ? -8.772 -5.843 -11.388 1.00 0.00 8 GLN A N 18
ATOM 31563 C CA . GLN A 1 8 ? -9.862 -4.908 -11.699 1.00 0.00 8 GLN A CA 18
ATOM 31564 C C . GLN A 1 8 ? -9.730 -4.329 -13.101 1.00 0.00 8 GLN A C 18
ATOM 31565 O O . GLN A 1 8 ? -10.713 -4.264 -13.842 1.00 0.00 8 GLN A O 18
ATOM 31579 N N . THR A 1 9 ? -8.526 -3.914 -13.477 1.00 0.00 9 THR A N 18
ATOM 31580 C CA . THR A 1 9 ? -8.292 -3.402 -14.817 1.00 0.00 9 THR A CA 18
ATOM 31581 C C . THR A 1 9 ? -8.486 -4.495 -15.870 1.00 0.00 9 THR A C 18
ATOM 31582 O O . THR A 1 9 ? -8.775 -4.205 -17.033 1.00 0.00 9 THR A O 18
ATOM 31593 N N . GLY A 1 10 ? -8.334 -5.748 -15.451 1.00 0.00 10 GLY A N 18
ATOM 31594 C CA . GLY A 1 10 ? -8.564 -6.860 -16.346 1.00 0.00 10 GLY A CA 18
ATOM 31595 C C . GLY A 1 10 ? -10.036 -6.992 -16.652 1.00 0.00 10 GLY A C 18
ATOM 31596 O O . GLY A 1 10 ? -10.436 -7.034 -17.815 1.00 0.00 10 GLY A O 18
ATOM 31600 N N . ASP A 1 11 ? -10.843 -7.043 -15.593 1.00 0.00 11 ASP A N 18
ATOM 31601 C CA . ASP A 1 11 ? -12.301 -7.089 -15.721 1.00 0.00 11 ASP A CA 18
ATOM 31602 C C . ASP A 1 11 ? -12.819 -5.930 -16.545 1.00 0.00 11 ASP A C 18
ATOM 31603 O O . ASP A 1 11 ? -13.683 -6.105 -17.405 1.00 0.00 11 ASP A O 18
ATOM 31612 N N . GLU A 1 12 ? -12.286 -4.745 -16.288 1.00 0.00 12 GLU A N 18
ATOM 31613 C CA . GLU A 1 12 ? -12.698 -3.562 -16.987 1.00 0.00 12 GLU A CA 18
ATOM 31614 C C . GLU A 1 12 ? -12.404 -3.685 -18.484 1.00 0.00 12 GLU A C 18
ATOM 31615 O O . GLU A 1 12 ? -13.250 -3.353 -19.322 1.00 0.00 12 GLU A O 18
ATOM 31627 N N . LEU A 1 13 ? -11.209 -4.163 -18.812 1.00 0.00 13 LEU A N 18
ATOM 31628 C CA . LEU A 1 13 ? -10.815 -4.370 -20.201 1.00 0.00 13 LEU A CA 18
ATOM 31629 C C . LEU A 1 13 ? -11.730 -5.390 -20.887 1.00 0.00 13 LEU A C 18
ATOM 31630 O O . LEU A 1 13 ? -12.173 -5.174 -22.015 1.00 0.00 13 LEU A O 18
ATOM 31646 N N . VAL A 1 14 ? -12.020 -6.492 -20.198 1.00 0.00 14 VAL A N 18
ATOM 31647 C CA . VAL A 1 14 ? -12.908 -7.523 -20.739 1.00 0.00 14 VAL A CA 18
ATOM 31648 C C . VAL A 1 14 ? -14.303 -6.945 -21.004 1.00 0.00 14 VAL A C 18
ATOM 31649 O O . VAL A 1 14 ? -14.896 -7.180 -22.058 1.00 0.00 14 VAL A O 18
ATOM 31662 N N . GLN A 1 15 ? -14.813 -6.191 -20.040 1.00 0.00 15 GLN A N 18
ATOM 31663 C CA . GLN A 1 15 ? -16.109 -5.533 -20.181 1.00 0.00 15 GLN A CA 18
ATOM 31664 C C . GLN A 1 15 ? -16.120 -4.582 -21.382 1.00 0.00 15 GLN A C 18
ATOM 31665 O O . GLN A 1 15 ? -17.120 -4.480 -22.095 1.00 0.00 15 GLN A O 18
ATOM 31679 N N . ALA A 1 16 ? -15.008 -3.889 -21.604 1.00 0.00 16 ALA A N 18
ATOM 31680 C CA . ALA A 1 16 ? -14.881 -2.988 -22.746 1.00 0.00 16 ALA A CA 18
ATOM 31681 C C . ALA A 1 16 ? -14.903 -3.776 -24.051 1.00 0.00 16 ALA A C 18
ATOM 31682 O O . ALA A 1 16 ? -15.464 -3.331 -25.051 1.00 0.00 16 ALA A O 18
ATOM 31689 N N . PHE A 1 17 ? -14.307 -4.962 -24.016 1.00 0.00 17 PHE A N 18
ATOM 31690 C CA . PHE A 1 17 ? -14.249 -5.838 -25.179 1.00 0.00 17 PHE A CA 18
ATOM 31691 C C . PHE A 1 17 ? -15.656 -6.282 -25.575 1.00 0.00 17 PHE A C 18
ATOM 31692 O O . PHE A 1 17 ? -15.977 -6.389 -26.761 1.00 0.00 17 PHE A O 18
ATOM 31709 N N . GLN A 1 18 ? -16.490 -6.542 -24.574 1.00 0.00 18 GLN A N 18
ATOM 31710 C CA . GLN A 1 18 ? -17.864 -6.957 -24.814 1.00 0.00 18 GLN A CA 18
ATOM 31711 C C . GLN A 1 18 ? -18.630 -5.860 -25.540 1.00 0.00 18 GLN A C 18
ATOM 31712 O O . GLN A 1 18 ? -19.357 -6.127 -26.496 1.00 0.00 18 GLN A O 18
ATOM 31726 N N . ARG A 1 19 ? -18.447 -4.617 -25.094 1.00 0.00 19 ARG A N 18
ATOM 31727 C CA . ARG A 1 19 ? -19.085 -3.470 -25.728 1.00 0.00 19 ARG A CA 18
ATOM 31728 C C . ARG A 1 19 ? -18.543 -3.293 -27.141 1.00 0.00 19 ARG A C 18
ATOM 31729 O O . ARG A 1 19 ? -19.267 -2.895 -28.055 1.00 0.00 19 ARG A O 18
ATOM 31750 N N . LEU A 1 20 ? -17.258 -3.602 -27.305 1.00 0.00 20 LEU A N 18
ATOM 31751 C CA . LEU A 1 20 ? -16.582 -3.496 -28.588 1.00 0.00 20 LEU A CA 18
ATOM 31752 C C . LEU A 1 20 ? -17.262 -4.400 -29.611 1.00 0.00 20 LEU A C 18
ATOM 31753 O O . LEU A 1 20 ? -17.424 -4.029 -30.772 1.00 0.00 20 LEU A O 18
ATOM 31769 N N . ARG A 1 21 ? -17.664 -5.589 -29.162 1.00 0.00 21 ARG A N 18
ATOM 31770 C CA . ARG A 1 21 ? -18.363 -6.535 -30.022 1.00 0.00 21 ARG A CA 18
ATOM 31771 C C . ARG A 1 21 ? -19.669 -5.956 -30.538 1.00 0.00 21 ARG A C 18
ATOM 31772 O O . ARG A 1 21 ? -19.946 -6.024 -31.732 1.00 0.00 21 ARG A O 18
ATOM 31793 N N . GLU A 1 22 ? -20.450 -5.357 -29.646 1.00 0.00 22 GLU A N 18
ATOM 31794 C CA . GLU A 1 22 ? -21.740 -4.799 -30.036 1.00 0.00 22 GLU A CA 18
ATOM 31795 C C . GLU A 1 22 ? -21.554 -3.712 -31.076 1.00 0.00 22 GLU A C 18
ATOM 31796 O O . GLU A 1 22 ? -22.170 -3.744 -32.136 1.00 0.00 22 GLU A O 18
ATOM 31808 N N . ILE A 1 23 ? -20.701 -2.759 -30.767 1.00 0.00 23 ILE A N 18
ATOM 31809 C CA . ILE A 1 23 ? -20.396 -1.666 -31.675 1.00 0.00 23 ILE A CA 18
ATOM 31810 C C . ILE A 1 23 ? -19.885 -2.161 -33.034 1.00 0.00 23 ILE A C 18
ATOM 31811 O O . ILE A 1 23 ? -20.264 -1.620 -34.079 1.00 0.00 23 ILE A O 18
ATOM 31827 N N . PHE A 1 24 ? -19.049 -3.192 -33.024 1.00 0.00 24 PHE A N 18
ATOM 31828 C CA . PHE A 1 24 ? -18.503 -3.717 -34.269 1.00 0.00 24 PHE A CA 18
ATOM 31829 C C . PHE A 1 24 ? -19.595 -4.377 -35.094 1.00 0.00 24 PHE A C 18
ATOM 31830 O O . PHE A 1 24 ? -19.743 -4.098 -36.284 1.00 0.00 24 PHE A O 18
ATOM 31847 N N . ASP A 1 25 ? -20.365 -5.244 -34.450 1.00 0.00 25 ASP A N 18
ATOM 31848 C CA . ASP A 1 25 ? -21.464 -5.942 -35.113 1.00 0.00 25 ASP A CA 18
ATOM 31849 C C . ASP A 1 25 ? -22.533 -4.974 -35.612 1.00 0.00 25 ASP A C 18
ATOM 31850 O O . ASP A 1 25 ? -23.255 -5.277 -36.559 1.00 0.00 25 ASP A O 18
ATOM 31859 N N . LYS A 1 26 ? -22.635 -3.811 -34.982 1.00 0.00 26 LYS A N 18
ATOM 31860 C CA . LYS A 1 26 ? -23.617 -2.815 -35.392 1.00 0.00 26 LYS A CA 18
ATOM 31861 C C . LYS A 1 26 ? -23.003 -1.782 -36.342 1.00 0.00 26 LYS A C 18
ATOM 31862 O O . LYS A 1 26 ? -23.669 -0.827 -36.750 1.00 0.00 26 LYS A O 18
ATOM 31881 N N . GLY A 1 27 ? -21.734 -1.993 -36.698 1.00 0.00 27 GLY A N 18
ATOM 31882 C CA . GLY A 1 27 ? -21.043 -1.123 -37.647 1.00 0.00 27 GLY A CA 18
ATOM 31883 C C . GLY A 1 27 ? -21.003 0.353 -37.272 1.00 0.00 27 GLY A C 18
ATOM 31884 O O . GLY A 1 27 ? -20.969 1.208 -38.162 1.00 0.00 27 GLY A O 18
ATOM 31888 N N . ASP A 1 28 ? -21.009 0.675 -35.992 1.00 0.00 28 ASP A N 18
ATOM 31889 C CA . ASP A 1 28 ? -21.019 2.083 -35.605 1.00 0.00 28 ASP A CA 18
ATOM 31890 C C . ASP A 1 28 ? -19.617 2.619 -35.346 1.00 0.00 28 ASP A C 18
ATOM 31891 O O . ASP A 1 28 ? -19.122 2.583 -34.220 1.00 0.00 28 ASP A O 18
ATOM 31900 N N . ASP A 1 29 ? -18.976 3.097 -36.408 1.00 0.00 29 ASP A N 18
ATOM 31901 C CA . ASP A 1 29 ? -17.626 3.679 -36.326 1.00 0.00 29 ASP A CA 18
ATOM 31902 C C . ASP A 1 29 ? -17.562 4.827 -35.323 1.00 0.00 29 ASP A C 18
ATOM 31903 O O . ASP A 1 29 ? -16.550 5.017 -34.660 1.00 0.00 29 ASP A O 18
ATOM 31912 N N . ASP A 1 30 ? -18.656 5.564 -35.197 1.00 0.00 30 ASP A N 18
ATOM 31913 C CA . ASP A 1 30 ? -18.689 6.757 -34.346 1.00 0.00 30 ASP A CA 18
ATOM 31914 C C . ASP A 1 30 ? -18.492 6.416 -32.877 1.00 0.00 30 ASP A C 18
ATOM 31915 O O . ASP A 1 30 ? -17.695 7.056 -32.183 1.00 0.00 30 ASP A O 18
ATOM 31924 N N . SER A 1 31 ? -19.215 5.423 -32.399 1.00 0.00 31 SER A N 18
ATOM 31925 C CA . SER A 1 31 ? -19.094 4.989 -31.024 1.00 0.00 31 SER A CA 18
ATOM 31926 C C . SER A 1 31 ? -17.794 4.211 -30.835 1.00 0.00 31 SER A C 18
ATOM 31927 O O . SER A 1 31 ? -17.162 4.267 -29.772 1.00 0.00 31 SER A O 18
ATOM 31935 N N . LEU A 1 32 ? -17.390 3.515 -31.887 1.00 0.00 32 LEU A N 18
ATOM 31936 C CA . LEU A 1 32 ? -16.203 2.672 -31.875 1.00 0.00 32 LEU A CA 18
ATOM 31937 C C . LEU A 1 32 ? -14.939 3.483 -31.589 1.00 0.00 32 LEU A C 18
ATOM 31938 O O . LEU A 1 32 ? -14.100 3.066 -30.792 1.00 0.00 32 LEU A O 18
ATOM 31954 N N . GLU A 1 33 ? -14.827 4.651 -32.213 1.00 0.00 33 GLU A N 18
ATOM 31955 C CA . GLU A 1 33 ? -13.655 5.514 -32.038 1.00 0.00 33 GLU A CA 18
ATOM 31956 C C . GLU A 1 33 ? -13.452 5.881 -30.568 1.00 0.00 33 GLU A C 18
ATOM 31957 O O . GLU A 1 33 ? -12.342 5.796 -30.040 1.00 0.00 33 GLU A O 18
ATOM 31969 N N . GLN A 1 34 ? -14.536 6.271 -29.917 1.00 0.00 34 GLN A N 18
ATOM 31970 C CA . GLN A 1 34 ? -14.499 6.688 -28.518 1.00 0.00 34 GLN A CA 18
ATOM 31971 C C . GLN A 1 34 ? -14.090 5.541 -27.599 1.00 0.00 34 GLN A C 18
ATOM 31972 O O . GLN A 1 34 ? -13.332 5.735 -26.644 1.00 0.00 34 GLN A O 18
ATOM 31986 N N . VAL A 1 35 ? -14.573 4.347 -27.900 1.00 0.00 35 VAL A N 18
ATOM 31987 C CA . VAL A 1 35 ? -14.291 3.178 -27.080 1.00 0.00 35 VAL A CA 18
ATOM 31988 C C . VAL A 1 35 ? -12.827 2.758 -27.197 1.00 0.00 35 VAL A C 18
ATOM 31989 O O . VAL A 1 35 ? -12.217 2.326 -26.217 1.00 0.00 35 VAL A O 18
ATOM 32002 N N . LEU A 1 36 ? -12.258 2.925 -28.383 1.00 0.00 36 LEU A N 18
ATOM 32003 C CA . LEU A 1 36 ? -10.866 2.554 -28.621 1.00 0.00 36 LEU A CA 18
ATOM 32004 C C . LEU A 1 36 ? -9.932 3.349 -27.713 1.00 0.00 36 LEU A C 18
ATOM 32005 O O . LEU A 1 36 ? -8.923 2.829 -27.240 1.00 0.00 36 LEU A O 18
ATOM 32021 N N . GLU A 1 37 ? -10.292 4.600 -27.456 1.00 0.00 37 GLU A N 18
ATOM 32022 C CA . GLU A 1 37 ? -9.504 5.471 -26.588 1.00 0.00 37 GLU A CA 18
ATOM 32023 C C . GLU A 1 37 ? -9.519 4.948 -25.150 1.00 0.00 37 GLU A C 18
ATOM 32024 O O . GLU A 1 37 ? -8.490 4.940 -24.468 1.00 0.00 37 GLU A O 18
ATOM 32036 N N . GLU A 1 38 ? -10.692 4.503 -24.703 1.00 0.00 38 GLU A N 18
ATOM 32037 C CA . GLU A 1 38 ? -10.855 3.966 -23.354 1.00 0.00 38 GLU A CA 18
ATOM 32038 C C . GLU A 1 38 ? -10.088 2.653 -23.214 1.00 0.00 38 GLU A C 18
ATOM 32039 O O . GLU A 1 38 ? -9.411 2.418 -22.212 1.00 0.00 38 GLU A O 18
ATOM 32051 N N . ILE A 1 39 ? -10.184 1.813 -24.240 1.00 0.00 39 ILE A N 18
ATOM 32052 C CA . ILE A 1 39 ? -9.503 0.527 -24.232 1.00 0.00 39 ILE A CA 18
ATOM 32053 C C . ILE A 1 39 ? -7.991 0.718 -24.160 1.00 0.00 39 ILE A C 18
ATOM 32054 O O . ILE A 1 39 ? -7.323 0.086 -23.341 1.00 0.00 39 ILE A O 18
ATOM 32070 N N . GLU A 1 40 ? -7.455 1.608 -25.003 1.00 0.00 40 GLU A N 18
ATOM 32071 C CA . GLU A 1 40 ? -6.023 1.905 -24.985 1.00 0.00 40 GLU A CA 18
ATOM 32072 C C . GLU A 1 40 ? -5.574 2.381 -23.610 1.00 0.00 40 GLU A C 18
ATOM 32073 O O . GLU A 1 40 ? -4.492 2.013 -23.141 1.00 0.00 40 GLU A O 18
ATOM 32085 N N . GLU A 1 41 ? -6.410 3.177 -22.956 1.00 0.00 41 GLU A N 18
ATOM 32086 C CA . GLU A 1 41 ? -6.096 3.677 -21.651 1.00 0.00 41 GLU A CA 18
ATOM 32087 C C . GLU A 1 41 ? -6.028 2.539 -20.639 1.00 0.00 41 GLU A C 18
ATOM 32088 O O . GLU A 1 41 ? -5.098 2.473 -19.833 1.00 0.00 41 GLU A O 18
ATOM 32100 N N . LEU A 1 42 ? -7.003 1.633 -20.690 1.00 0.00 42 LEU A N 18
ATOM 32101 C CA . LEU A 1 42 ? -7.032 0.484 -19.796 1.00 0.00 42 LEU A CA 18
ATOM 32102 C C . LEU A 1 42 ? -5.819 -0.414 -20.010 1.00 0.00 42 LEU A C 18
ATOM 32103 O O . LEU A 1 42 ? -5.273 -0.957 -19.055 1.00 0.00 42 LEU A O 18
ATOM 32119 N N . ILE A 1 43 ? -5.397 -0.561 -21.264 1.00 0.00 43 ILE A N 18
ATOM 32120 C CA . ILE A 1 43 ? -4.253 -1.410 -21.587 1.00 0.00 43 ILE A CA 18
ATOM 32121 C C . ILE A 1 43 ? -2.983 -0.858 -20.950 1.00 0.00 43 ILE A C 18
ATOM 32122 O O . ILE A 1 43 ? -2.235 -1.589 -20.292 1.00 0.00 43 ILE A O 18
ATOM 32138 N N . GLN A 1 44 ? -2.765 0.437 -21.122 1.00 0.00 44 GLN A N 18
ATOM 32139 C CA . GLN A 1 44 ? -1.595 1.098 -20.564 1.00 0.00 44 GLN A CA 18
ATOM 32140 C C . GLN A 1 44 ? -1.650 1.085 -19.045 1.00 0.00 44 GLN A C 18
ATOM 32141 O O . GLN A 1 44 ? -0.659 0.810 -18.383 1.00 0.00 44 GLN A O 18
ATOM 32155 N N . LYS A 1 45 ? -2.824 1.363 -18.510 1.00 0.00 45 LYS A N 18
ATOM 32156 C CA . LYS A 1 45 ? -3.044 1.392 -17.069 1.00 0.00 45 LYS A CA 18
ATOM 32157 C C . LYS A 1 45 ? -2.830 0.007 -16.435 1.00 0.00 45 LYS A C 18
ATOM 32158 O O . LYS A 1 45 ? -2.324 -0.106 -15.322 1.00 0.00 45 LYS A O 18
ATOM 32177 N N . HIS A 1 46 ? -3.206 -1.034 -17.158 1.00 0.00 46 HIS A N 18
ATOM 32178 C CA . HIS A 1 46 ? -3.067 -2.405 -16.676 1.00 0.00 46 HIS A CA 18
ATOM 32179 C C . HIS A 1 46 ? -1.607 -2.851 -16.783 1.00 0.00 46 HIS A C 18
ATOM 32180 O O . HIS A 1 46 ? -1.074 -3.490 -15.881 1.00 0.00 46 HIS A O 18
ATOM 32194 N N . ARG A 1 47 ? -0.969 -2.496 -17.894 1.00 0.00 47 ARG A N 18
ATOM 32195 C CA . ARG A 1 47 ? 0.437 -2.827 -18.120 1.00 0.00 47 ARG A CA 18
ATOM 32196 C C . ARG A 1 47 ? 1.350 -2.038 -17.171 1.00 0.00 47 ARG A C 18
ATOM 32197 O O . ARG A 1 47 ? 2.388 -2.533 -16.743 1.00 0.00 47 ARG A O 18
ATOM 32218 N N . GLN A 1 48 ? 0.947 -0.813 -16.849 1.00 0.00 48 GLN A N 18
ATOM 32219 C CA . GLN A 1 48 ? 1.719 0.061 -15.958 1.00 0.00 48 GLN A CA 18
ATOM 32220 C C . GLN A 1 48 ? 1.911 -0.581 -14.593 1.00 0.00 48 GLN A C 18
ATOM 32221 O O . GLN A 1 48 ? 2.952 -0.411 -13.951 1.00 0.00 48 GLN A O 18
ATOM 32235 N N . LEU A 1 49 ? 0.920 -1.341 -14.167 1.00 0.00 49 LEU A N 18
ATOM 32236 C CA . LEU A 1 49 ? 0.957 -1.999 -12.878 1.00 0.00 49 LEU A CA 18
ATOM 32237 C C . LEU A 1 49 ? 2.046 -3.071 -12.856 1.00 0.00 49 LEU A C 18
ATOM 32238 O O . LEU A 1 49 ? 2.620 -3.375 -11.803 1.00 0.00 49 LEU A O 18
ATOM 32254 N N . PHE A 1 50 ? 2.325 -3.615 -14.032 1.00 0.00 50 PHE A N 18
ATOM 32255 C CA . PHE A 1 50 ? 3.329 -4.656 -14.222 1.00 0.00 50 PHE A CA 18
ATOM 32256 C C . PHE A 1 50 ? 4.752 -4.098 -14.062 1.00 0.00 50 PHE A C 18
ATOM 32257 O O . PHE A 1 50 ? 5.669 -4.820 -13.688 1.00 0.00 50 PHE A O 18
ATOM 32274 N N . ASP A 1 51 ? 4.928 -2.807 -14.343 1.00 0.00 51 ASP A N 18
ATOM 32275 C CA . ASP A 1 51 ? 6.262 -2.183 -14.269 1.00 0.00 51 ASP A CA 18
ATOM 32276 C C . ASP A 1 51 ? 6.854 -2.317 -12.873 1.00 0.00 51 ASP A C 18
ATOM 32277 O O . ASP A 1 51 ? 8.048 -2.566 -12.715 1.00 0.00 51 ASP A O 18
ATOM 32286 N N . ASN A 1 52 ? 6.007 -2.172 -11.870 1.00 0.00 52 ASN A N 18
ATOM 32287 C CA . ASN A 1 52 ? 6.444 -2.248 -10.476 1.00 0.00 52 ASN A CA 18
ATOM 32288 C C . ASN A 1 52 ? 6.139 -3.620 -9.873 1.00 0.00 52 ASN A C 18
ATOM 32289 O O . ASN A 1 52 ? 6.158 -3.790 -8.654 1.00 0.00 52 ASN A O 18
ATOM 32300 N N . ARG A 1 53 ? 5.895 -4.596 -10.736 1.00 0.00 53 ARG A N 18
ATOM 32301 C CA . ARG A 1 53 ? 5.577 -5.969 -10.327 1.00 0.00 53 ARG A CA 18
ATOM 32302 C C . ARG A 1 53 ? 5.886 -6.917 -11.466 1.00 0.00 53 ARG A C 18
ATOM 32303 O O . ARG A 1 53 ? 5.012 -7.254 -12.257 1.00 0.00 53 ARG A O 18
ATOM 32324 N N . GLN A 1 54 ? 7.138 -7.322 -11.557 1.00 0.00 54 GLN A N 18
ATOM 32325 C CA . GLN A 1 54 ? 7.588 -8.169 -12.649 1.00 0.00 54 GLN A CA 18
ATOM 32326 C C . GLN A 1 54 ? 7.065 -9.596 -12.530 1.00 0.00 54 GLN A C 18
ATOM 32327 O O . GLN A 1 54 ? 6.854 -10.256 -13.543 1.00 0.00 54 GLN A O 18
ATOM 32341 N N . GLU A 1 55 ? 6.940 -10.091 -11.289 1.00 0.00 55 GLU A N 18
ATOM 32342 C CA . GLU A 1 55 ? 6.384 -11.430 -11.008 1.00 0.00 55 GLU A CA 18
ATOM 32343 C C . GLU A 1 55 ? 5.226 -11.804 -11.933 1.00 0.00 55 GLU A C 18
ATOM 32344 O O . GLU A 1 55 ? 4.115 -11.287 -11.807 1.00 0.00 55 GLU A O 18
ATOM 32356 N N . ALA A 1 56 ? 5.500 -12.713 -12.846 1.00 0.00 56 ALA A N 18
ATOM 32357 C CA . ALA A 1 56 ? 4.510 -13.195 -13.775 1.00 0.00 56 ALA A CA 18
ATOM 32358 C C . ALA A 1 56 ? 4.453 -14.705 -13.712 1.00 0.00 56 ALA A C 18
ATOM 32359 O O . ALA A 1 56 ? 5.456 -15.380 -13.974 1.00 0.00 56 ALA A O 18
ATOM 32366 N N . ALA A 1 57 ? 3.290 -15.234 -13.349 1.00 0.00 57 ALA A N 18
ATOM 32367 C CA . ALA A 1 57 ? 3.097 -16.679 -13.230 1.00 0.00 57 ALA A CA 18
ATOM 32368 C C . ALA A 1 57 ? 3.392 -17.384 -14.547 1.00 0.00 57 ALA A C 18
ATOM 32369 O O . ALA A 1 57 ? 3.915 -18.501 -14.566 1.00 0.00 57 ALA A O 18
ATOM 32376 N N . ASP A 1 58 ? 3.068 -16.722 -15.640 1.00 0.00 58 ASP A N 18
ATOM 32377 C CA . ASP A 1 58 ? 3.303 -17.275 -16.958 1.00 0.00 58 ASP A CA 18
ATOM 32378 C C . ASP A 1 58 ? 3.726 -16.185 -17.926 1.00 0.00 58 ASP A C 18
ATOM 32379 O O . ASP A 1 58 ? 3.022 -15.190 -18.099 1.00 0.00 58 ASP A O 18
ATOM 32388 N N . THR A 1 59 ? 4.881 -16.365 -18.542 1.00 0.00 59 THR A N 18
ATOM 32389 C CA . THR A 1 59 ? 5.408 -15.387 -19.473 1.00 0.00 59 THR A CA 18
ATOM 32390 C C . THR A 1 59 ? 4.741 -15.487 -20.844 1.00 0.00 59 THR A C 18
ATOM 32391 O O . THR A 1 59 ? 4.672 -14.502 -21.578 1.00 0.00 59 THR A O 18
ATOM 32402 N N . GLU A 1 60 ? 4.234 -16.671 -21.181 1.00 0.00 60 GLU A N 18
ATOM 32403 C CA . GLU A 1 60 ? 3.563 -16.873 -22.461 1.00 0.00 60 GLU A CA 18
ATOM 32404 C C . GLU A 1 60 ? 2.271 -16.068 -22.501 1.00 0.00 60 GLU A C 18
ATOM 32405 O O . GLU A 1 60 ? 1.896 -15.522 -23.539 1.00 0.00 60 GLU A O 18
ATOM 32417 N N . ALA A 1 61 ? 1.607 -15.985 -21.356 1.00 0.00 61 ALA A N 18
ATOM 32418 C CA . ALA A 1 61 ? 0.395 -15.195 -21.228 1.00 0.00 61 ALA A CA 18
ATOM 32419 C C . ALA A 1 61 ? 0.701 -13.732 -21.512 1.00 0.00 61 ALA A C 18
ATOM 32420 O O . ALA A 1 61 ? -0.071 -13.042 -22.171 1.00 0.00 61 ALA A O 18
ATOM 32427 N N . ALA A 1 62 ? 1.844 -13.265 -21.013 1.00 0.00 62 ALA A N 18
ATOM 32428 C CA . ALA A 1 62 ? 2.292 -11.905 -21.269 1.00 0.00 62 ALA A CA 18
ATOM 32429 C C . ALA A 1 62 ? 2.608 -11.721 -22.750 1.00 0.00 62 ALA A C 18
ATOM 32430 O O . ALA A 1 62 ? 2.345 -10.667 -23.324 1.00 0.00 62 ALA A O 18
ATOM 32437 N N . LYS A 1 63 ? 3.169 -12.762 -23.365 1.00 0.00 63 LYS A N 18
ATOM 32438 C CA . LYS A 1 63 ? 3.470 -12.743 -24.795 1.00 0.00 63 LYS A CA 18
ATOM 32439 C C . LYS A 1 63 ? 2.188 -12.613 -25.602 1.00 0.00 63 LYS A C 18
ATOM 32440 O O . LYS A 1 63 ? 2.122 -11.847 -26.569 1.00 0.00 63 LYS A O 18
ATOM 32459 N N . GLN A 1 64 ? 1.165 -13.357 -25.200 1.00 0.00 64 GLN A N 18
ATOM 32460 C CA . GLN A 1 64 ? -0.135 -13.267 -25.839 1.00 0.00 64 GLN A CA 18
ATOM 32461 C C . GLN A 1 64 ? -0.746 -11.905 -25.553 1.00 0.00 64 GLN A C 18
ATOM 32462 O O . GLN A 1 64 ? -1.488 -11.362 -26.364 1.00 0.00 64 GLN A O 18
ATOM 32476 N N . GLY A 1 65 ? -0.406 -11.357 -24.391 1.00 0.00 65 GLY A N 18
ATOM 32477 C CA . GLY A 1 65 ? -0.891 -10.050 -24.010 1.00 0.00 65 GLY A CA 18
ATOM 32478 C C . GLY A 1 65 ? -0.342 -8.981 -24.921 1.00 0.00 65 GLY A C 18
ATOM 32479 O O . GLY A 1 65 ? -1.090 -8.158 -25.442 1.00 0.00 65 GLY A O 18
ATOM 32483 N N . ASP A 1 66 ? 0.972 -9.012 -25.135 1.00 0.00 66 ASP A N 18
ATOM 32484 C CA . ASP A 1 66 ? 1.623 -8.081 -26.052 1.00 0.00 66 ASP A CA 18
ATOM 32485 C C . ASP A 1 66 ? 1.093 -8.259 -27.459 1.00 0.00 66 ASP A C 18
ATOM 32486 O O . ASP A 1 66 ? 0.893 -7.282 -28.189 1.00 0.00 66 ASP A O 18
ATOM 32495 N N . GLN A 1 67 ? 0.856 -9.511 -27.837 1.00 0.00 67 GLN A N 18
ATOM 32496 C CA . GLN A 1 67 ? 0.304 -9.825 -29.140 1.00 0.00 67 GLN A CA 18
ATOM 32497 C C . GLN A 1 67 ? -1.096 -9.233 -29.272 1.00 0.00 67 GLN A C 18
ATOM 32498 O O . GLN A 1 67 ? -1.430 -8.637 -30.291 1.00 0.00 67 GLN A O 18
ATOM 32512 N N . TRP A 1 68 ? -1.895 -9.378 -28.217 1.00 0.00 68 TRP A N 18
ATOM 32513 C CA . TRP A 1 68 ? -3.257 -8.862 -28.194 1.00 0.00 68 TRP A CA 18
ATOM 32514 C C . TRP A 1 68 ? -3.252 -7.345 -28.354 1.00 0.00 68 TRP A C 18
ATOM 32515 O O . TRP A 1 68 ? -4.080 -6.782 -29.069 1.00 0.00 68 TRP A O 18
ATOM 32536 N N . VAL A 1 69 ? -2.294 -6.693 -27.704 1.00 0.00 69 VAL A N 18
ATOM 32537 C CA . VAL A 1 69 ? -2.171 -5.246 -27.785 1.00 0.00 69 VAL A CA 18
ATOM 32538 C C . VAL A 1 69 ? -1.830 -4.832 -29.212 1.00 0.00 69 VAL A C 18
ATOM 32539 O O . VAL A 1 69 ? -2.379 -3.860 -29.739 1.00 0.00 69 VAL A O 18
ATOM 32552 N N . GLN A 1 70 ? -0.942 -5.593 -29.849 1.00 0.00 70 GLN A N 18
ATOM 32553 C CA . GLN A 1 70 ? -0.559 -5.327 -31.208 1.00 0.00 70 GLN A CA 18
ATOM 32554 C C . GLN A 1 70 ? -1.732 -5.585 -32.146 1.00 0.00 70 GLN A C 18
ATOM 32555 O O . GLN A 1 70 ? -1.963 -4.826 -33.087 1.00 0.00 70 GLN A O 18
ATOM 32569 N N . LEU A 1 71 ? -2.476 -6.656 -31.878 1.00 0.00 71 LEU A N 18
ATOM 32570 C CA . LEU A 1 71 ? -3.643 -6.996 -32.676 1.00 0.00 71 LEU A CA 18
ATOM 32571 C C . LEU A 1 71 ? -4.670 -5.888 -32.582 1.00 0.00 71 LEU A C 18
ATOM 32572 O O . LEU A 1 71 ? -5.301 -5.533 -33.568 1.00 0.00 71 LEU A O 18
ATOM 32588 N N . PHE A 1 72 ? -4.816 -5.335 -31.385 1.00 0.00 72 PHE A N 18
ATOM 32589 C CA . PHE A 1 72 ? -5.741 -4.243 -31.154 1.00 0.00 72 PHE A CA 18
ATOM 32590 C C . PHE A 1 72 ? -5.312 -3.008 -31.940 1.00 0.00 72 PHE A C 18
ATOM 32591 O O . PHE A 1 72 ? -6.143 -2.311 -32.523 1.00 0.00 72 PHE A O 18
ATOM 32608 N N . GLN A 1 73 ? -4.011 -2.745 -31.957 1.00 0.00 73 GLN A N 18
ATOM 32609 C CA . GLN A 1 73 ? -3.477 -1.618 -32.705 1.00 0.00 73 GLN A CA 18
ATOM 32610 C C . GLN A 1 73 ? -3.697 -1.810 -34.196 1.00 0.00 73 GLN A C 18
ATOM 32611 O O . GLN A 1 73 ? -4.019 -0.866 -34.907 1.00 0.00 73 GLN A O 18
ATOM 32625 N N . ARG A 1 74 ? -3.542 -3.044 -34.663 1.00 0.00 74 ARG A N 18
ATOM 32626 C CA . ARG A 1 74 ? -3.786 -3.359 -36.064 1.00 0.00 74 ARG A CA 18
ATOM 32627 C C . ARG A 1 74 ? -5.276 -3.236 -36.356 1.00 0.00 74 ARG A C 18
ATOM 32628 O O . ARG A 1 74 ? -5.682 -2.794 -37.435 1.00 0.00 74 ARG A O 18
ATOM 32649 N N . PHE A 1 75 ? -6.082 -3.632 -35.377 1.00 0.00 75 PHE A N 18
ATOM 32650 C CA . PHE A 1 75 ? -7.527 -3.538 -35.471 1.00 0.00 75 PHE A CA 18
ATOM 32651 C C . PHE A 1 75 ? -7.937 -2.080 -35.641 1.00 0.00 75 PHE A C 18
ATOM 32652 O O . PHE A 1 75 ? -8.702 -1.746 -36.542 1.00 0.00 75 PHE A O 18
ATOM 32669 N N . ARG A 1 76 ? -7.402 -1.209 -34.791 1.00 0.00 76 ARG A N 18
ATOM 32670 C CA . ARG A 1 76 ? -7.688 0.211 -34.906 1.00 0.00 76 ARG A CA 18
ATOM 32671 C C . ARG A 1 76 ? -7.123 0.793 -36.189 1.00 0.00 76 ARG A C 18
ATOM 32672 O O . ARG A 1 76 ? -7.743 1.651 -36.801 1.00 0.00 76 ARG A O 18
ATOM 32693 N N . GLU A 1 77 ? -5.957 0.309 -36.603 1.00 0.00 77 GLU A N 18
ATOM 32694 C CA . GLU A 1 77 ? -5.303 0.826 -37.796 1.00 0.00 77 GLU A CA 18
ATOM 32695 C C . GLU A 1 77 ? -6.200 0.633 -38.994 1.00 0.00 77 GLU A C 18
ATOM 32696 O O . GLU A 1 77 ? -6.316 1.509 -39.839 1.00 0.00 77 GLU A O 18
ATOM 32708 N N . ALA A 1 78 ? -6.864 -0.506 -39.045 1.00 0.00 78 ALA A N 18
ATOM 32709 C CA . ALA A 1 78 ? -7.783 -0.783 -40.117 1.00 0.00 78 ALA A CA 18
ATOM 32710 C C . ALA A 1 78 ? -8.998 0.132 -40.005 1.00 0.00 78 ALA A C 18
ATOM 32711 O O . ALA A 1 78 ? -9.442 0.693 -40.994 1.00 0.00 78 ALA A O 18
ATOM 32718 N N . ILE A 1 79 ? -9.526 0.283 -38.782 1.00 0.00 79 ILE A N 18
ATOM 32719 C CA . ILE A 1 79 ? -10.651 1.200 -38.526 1.00 0.00 79 ILE A CA 18
ATOM 32720 C C . ILE A 1 79 ? -10.310 2.628 -38.953 1.00 0.00 79 ILE A C 18
ATOM 32721 O O . ILE A 1 79 ? -11.116 3.294 -39.610 1.00 0.00 79 ILE A O 18
ATOM 32737 N N . ASP A 1 80 ? -9.120 3.088 -38.593 1.00 0.00 80 ASP A N 18
ATOM 32738 C CA . ASP A 1 80 ? -8.675 4.428 -38.965 1.00 0.00 80 ASP A CA 18
ATOM 32739 C C . ASP A 1 80 ? -8.571 4.539 -40.490 1.00 0.00 80 ASP A C 18
ATOM 32740 O O . ASP A 1 80 ? -8.824 5.598 -41.068 1.00 0.00 80 ASP A O 18
ATOM 32749 N N . LYS A 1 81 ? -8.192 3.437 -41.128 1.00 0.00 81 LYS A N 18
ATOM 32750 C CA . LYS A 1 81 ? -8.060 3.381 -42.587 1.00 0.00 81 LYS A CA 18
ATOM 32751 C C . LYS A 1 81 ? -9.377 2.984 -43.286 1.00 0.00 81 LYS A C 18
ATOM 32752 O O . LYS A 1 81 ? -9.404 2.810 -44.505 1.00 0.00 81 LYS A O 18
ATOM 32771 N N . GLY A 1 82 ? -10.464 2.850 -42.521 1.00 0.00 82 GLY A N 18
ATOM 32772 C CA . GLY A 1 82 ? -11.756 2.479 -43.107 1.00 0.00 82 GLY A CA 18
ATOM 32773 C C . GLY A 1 82 ? -11.813 1.042 -43.628 1.00 0.00 82 GLY A C 18
ATOM 32774 O O . GLY A 1 82 ? -12.750 0.674 -44.344 1.00 0.00 82 GLY A O 18
ATOM 32778 N N . ASP A 1 83 ? -10.830 0.239 -43.269 1.00 0.00 83 ASP A N 18
ATOM 32779 C CA . ASP A 1 83 ? -10.749 -1.138 -43.746 1.00 0.00 83 ASP A CA 18
ATOM 32780 C C . ASP A 1 83 ? -11.609 -2.082 -42.906 1.00 0.00 83 ASP A C 18
ATOM 32781 O O . ASP A 1 83 ? -11.214 -2.513 -41.826 1.00 0.00 83 ASP A O 18
ATOM 32790 N N . LYS A 1 84 ? -12.787 -2.376 -43.421 1.00 0.00 84 LYS A N 18
ATOM 32791 C CA . LYS A 1 84 ? -13.742 -3.244 -42.732 1.00 0.00 84 LYS A CA 18
ATOM 32792 C C . LYS A 1 84 ? -13.338 -4.714 -42.842 1.00 0.00 84 LYS A C 18
ATOM 32793 O O . LYS A 1 84 ? -13.590 -5.511 -41.935 1.00 0.00 84 LYS A O 18
ATOM 32812 N N . ASP A 1 85 ? -12.696 -5.052 -43.955 1.00 0.00 85 ASP A N 18
ATOM 32813 C CA . ASP A 1 85 ? -12.318 -6.437 -44.260 1.00 0.00 85 ASP A CA 18
ATOM 32814 C C . ASP A 1 85 ? -11.382 -7.030 -43.221 1.00 0.00 85 ASP A C 18
ATOM 32815 O O . ASP A 1 85 ? -11.626 -8.123 -42.710 1.00 0.00 85 ASP A O 18
ATOM 32824 N N . SER A 1 86 ? -10.324 -6.309 -42.901 1.00 0.00 86 SER A N 18
ATOM 32825 C CA . SER A 1 86 ? -9.321 -6.782 -41.958 1.00 0.00 86 SER A CA 18
ATOM 32826 C C . SER A 1 86 ? -9.879 -6.908 -40.543 1.00 0.00 86 SER A C 18
ATOM 32827 O O . SER A 1 86 ? -9.441 -7.764 -39.771 1.00 0.00 86 SER A O 18
ATOM 32835 N N . LEU A 1 87 ? -10.856 -6.070 -40.217 1.00 0.00 87 LEU A N 18
ATOM 32836 C CA . LEU A 1 87 ? -11.420 -6.028 -38.871 1.00 0.00 87 LEU A CA 18
ATOM 32837 C C . LEU A 1 87 ? -11.982 -7.375 -38.454 1.00 0.00 87 LEU A C 18
ATOM 32838 O O . LEU A 1 87 ? -11.814 -7.788 -37.315 1.00 0.00 87 LEU A O 18
ATOM 32854 N N . GLU A 1 88 ? -12.640 -8.054 -39.375 1.00 0.00 88 GLU A N 18
ATOM 32855 C CA . GLU A 1 88 ? -13.222 -9.356 -39.086 1.00 0.00 88 GLU A CA 18
ATOM 32856 C C . GLU A 1 88 ? -12.150 -10.361 -38.631 1.00 0.00 88 GLU A C 18
ATOM 32857 O O . GLU A 1 88 ? -12.331 -11.063 -37.633 1.00 0.00 88 GLU A O 18
ATOM 32869 N N . GLN A 1 89 ? -11.028 -10.409 -39.348 1.00 0.00 89 GLN A N 18
ATOM 32870 C CA . GLN A 1 89 ? -9.939 -11.323 -38.993 1.00 0.00 89 GLN A CA 18
ATOM 32871 C C . GLN A 1 89 ? -9.283 -10.897 -37.691 1.00 0.00 89 GLN A C 18
ATOM 32872 O O . GLN A 1 89 ? -9.042 -11.717 -36.808 1.00 0.00 89 GLN A O 18
ATOM 32886 N N . LEU A 1 90 ? -8.999 -9.608 -37.579 1.00 0.00 90 LEU A N 18
ATOM 32887 C CA . LEU A 1 90 ? -8.348 -9.059 -36.398 1.00 0.00 90 LEU A CA 18
ATOM 32888 C C . LEU A 1 90 ? -9.200 -9.235 -35.145 1.00 0.00 90 LEU A C 18
ATOM 32889 O O . LEU A 1 90 ? -8.673 -9.472 -34.060 1.00 0.00 90 LEU A O 18
ATOM 32905 N N . LEU A 1 91 ? -10.512 -9.145 -35.300 1.00 0.00 91 LEU A N 18
ATOM 32906 C CA . LEU A 1 91 ? -11.418 -9.330 -34.178 1.00 0.00 91 LEU A CA 18
ATOM 32907 C C . LEU A 1 91 ? -11.388 -10.781 -33.731 1.00 0.00 91 LEU A C 18
ATOM 32908 O O . LEU A 1 91 ? -11.424 -11.080 -32.535 1.00 0.00 91 LEU A O 18
ATOM 32924 N N . GLU A 1 92 ? -11.301 -11.675 -34.707 1.00 0.00 92 GLU A N 18
ATOM 32925 C CA . GLU A 1 92 ? -11.223 -13.102 -34.453 1.00 0.00 92 GLU A CA 18
ATOM 32926 C C . GLU A 1 92 ? -9.967 -13.413 -33.644 1.00 0.00 92 GLU A C 18
ATOM 32927 O O . GLU A 1 92 ? -10.012 -14.149 -32.654 1.00 0.00 92 GLU A O 18
ATOM 32939 N N . GLU A 1 93 ? -8.856 -12.818 -34.055 1.00 0.00 93 GLU A N 18
ATOM 32940 C CA . GLU A 1 93 ? -7.591 -13.000 -33.369 1.00 0.00 93 GLU A CA 18
ATOM 32941 C C . GLU A 1 93 ? -7.634 -12.419 -31.964 1.00 0.00 93 GLU A C 18
ATOM 32942 O O . GLU A 1 93 ? -7.102 -13.013 -31.025 1.00 0.00 93 GLU A O 18
ATOM 32954 N N . LEU A 1 94 ? -8.279 -11.267 -31.822 1.00 0.00 94 LEU A N 18
ATOM 32955 C CA . LEU A 1 94 ? -8.406 -10.616 -30.525 1.00 0.00 94 LEU A CA 18
ATOM 32956 C C . LEU A 1 94 ? -9.207 -11.483 -29.568 1.00 0.00 94 LEU A C 18
ATOM 32957 O O . LEU A 1 94 ? -8.811 -11.695 -28.426 1.00 0.00 94 LEU A O 18
ATOM 32973 N N . GLU A 1 95 ? -10.337 -11.974 -30.045 1.00 0.00 95 GLU A N 18
ATOM 32974 C CA . GLU A 1 95 ? -11.231 -12.794 -29.244 1.00 0.00 95 GLU A CA 18
ATOM 32975 C C . GLU A 1 95 ? -10.558 -14.097 -28.780 1.00 0.00 95 GLU A C 18
ATOM 32976 O O . GLU A 1 95 ? -10.627 -14.450 -27.604 1.00 0.00 95 GLU A O 18
ATOM 32988 N N . GLN A 1 96 ? -9.880 -14.783 -29.696 1.00 0.00 96 GLN A N 18
ATOM 32989 C CA . GLN A 1 96 ? -9.201 -16.044 -29.366 1.00 0.00 96 GLN A CA 18
ATOM 32990 C C . GLN A 1 96 ? -8.083 -15.823 -28.354 1.00 0.00 96 GLN A C 18
ATOM 32991 O O . GLN A 1 96 ? -7.938 -16.578 -27.394 1.00 0.00 96 GLN A O 18
ATOM 33005 N N . ALA A 1 97 ? -7.324 -14.768 -28.565 1.00 0.00 97 ALA A N 18
ATOM 33006 C CA . ALA A 1 97 ? -6.195 -14.459 -27.700 1.00 0.00 97 ALA A CA 18
ATOM 33007 C C . ALA A 1 97 ? -6.677 -13.997 -26.335 1.00 0.00 97 ALA A C 18
ATOM 33008 O O . ALA A 1 97 ? -6.066 -14.309 -25.317 1.00 0.00 97 ALA A O 18
ATOM 33015 N N . LEU A 1 98 ? -7.796 -13.278 -26.318 1.00 0.00 98 LEU A N 18
ATOM 33016 C CA . LEU A 1 98 ? -8.371 -12.791 -25.073 1.00 0.00 98 LEU A CA 18
ATOM 33017 C C . LEU A 1 98 ? -8.732 -13.966 -24.183 1.00 0.00 98 LEU A C 18
ATOM 33018 O O . LEU A 1 98 ? -8.425 -13.977 -22.988 1.00 0.00 98 LEU A O 18
ATOM 33034 N N . GLN A 1 99 ? -9.391 -14.952 -24.773 1.00 0.00 99 GLN A N 18
ATOM 33035 C CA . GLN A 1 99 ? -9.771 -16.144 -24.048 1.00 0.00 99 GLN A CA 18
ATOM 33036 C C . GLN A 1 99 ? -8.564 -16.913 -23.547 1.00 0.00 99 GLN A C 18
ATOM 33037 O O . GLN A 1 99 ? -8.578 -17.406 -22.429 1.00 0.00 99 GLN A O 18
ATOM 33051 N N . LYS A 1 100 ? -7.501 -16.982 -24.344 1.00 0.00 100 LYS A N 18
ATOM 33052 C CA . LYS A 1 100 ? -6.328 -17.757 -23.961 1.00 0.00 100 LYS A CA 18
ATOM 33053 C C . LYS A 1 100 ? -5.583 -17.108 -22.815 1.00 0.00 100 LYS A C 18
ATOM 33054 O O . LYS A 1 100 ? -5.150 -17.793 -21.886 1.00 0.00 100 LYS A O 18
ATOM 33073 N N . ILE A 1 101 ? -5.448 -15.792 -22.865 1.00 0.00 101 ILE A N 18
ATOM 33074 C CA . ILE A 1 101 ? -4.796 -15.065 -21.791 1.00 0.00 101 ILE A CA 18
ATOM 33075 C C . ILE A 1 101 ? -5.567 -15.273 -20.497 1.00 0.00 101 ILE A C 18
ATOM 33076 O O . ILE A 1 101 ? -4.981 -15.562 -19.450 1.00 0.00 101 ILE A O 18
ATOM 33092 N N . ARG A 1 102 ? -6.892 -15.146 -20.575 1.00 0.00 102 ARG A N 18
ATOM 33093 C CA . ARG A 1 102 ? -7.733 -15.354 -19.413 1.00 0.00 102 ARG A CA 18
ATOM 33094 C C . ARG A 1 102 ? -7.638 -16.793 -18.905 1.00 0.00 102 ARG A C 18
ATOM 33095 O O . ARG A 1 102 ? -7.611 -17.021 -17.703 1.00 0.00 102 ARG A O 18
ATOM 33116 N N . GLU A 1 103 ? -7.570 -17.760 -19.824 1.00 0.00 103 GLU A N 18
ATOM 33117 C CA . GLU A 1 103 ? -7.451 -19.166 -19.436 1.00 0.00 103 GLU A CA 18
ATOM 33118 C C . GLU A 1 103 ? -6.156 -19.417 -18.669 1.00 0.00 103 GLU A C 18
ATOM 33119 O O . GLU A 1 103 ? -6.162 -20.067 -17.626 1.00 0.00 103 GLU A O 18
ATOM 33131 N N . LEU A 1 104 ? -5.055 -18.885 -19.178 1.00 0.00 104 LEU A N 18
ATOM 33132 C CA . LEU A 1 104 ? -3.753 -19.068 -18.545 1.00 0.00 104 LEU A CA 18
ATOM 33133 C C . LEU A 1 104 ? -3.690 -18.378 -17.186 1.00 0.00 104 LEU A C 18
ATOM 33134 O O . LEU A 1 104 ? -3.180 -18.939 -16.217 1.00 0.00 104 LEU A O 18
ATOM 33150 N N . ALA A 1 105 ? -4.223 -17.169 -17.117 1.00 0.00 105 ALA A N 18
ATOM 33151 C CA . ALA A 1 105 ? -4.201 -16.391 -15.887 1.00 0.00 105 ALA A CA 18
ATOM 33152 C C . ALA A 1 105 ? -5.141 -16.968 -14.831 1.00 0.00 105 ALA A C 18
ATOM 33153 O O . ALA A 1 105 ? -4.901 -16.822 -13.632 1.00 0.00 105 ALA A O 18
ATOM 33160 N N . GLU A 1 106 ? -6.192 -17.636 -15.275 1.00 0.00 106 GLU A N 18
ATOM 33161 C CA . GLU A 1 106 ? -7.177 -18.186 -14.366 1.00 0.00 106 GLU A CA 18
ATOM 33162 C C . GLU A 1 106 ? -6.836 -19.618 -13.954 1.00 0.00 106 GLU A C 18
ATOM 33163 O O . GLU A 1 106 ? -7.079 -20.021 -12.819 1.00 0.00 106 GLU A O 18
ATOM 33175 N N . LYS A 1 107 ? -6.249 -20.377 -14.857 1.00 0.00 107 LYS A N 18
ATOM 33176 C CA . LYS A 1 107 ? -5.950 -21.772 -14.576 1.00 0.00 107 LYS A CA 18
ATOM 33177 C C . LYS A 1 107 ? -4.494 -21.961 -14.208 1.00 0.00 107 LYS A C 18
ATOM 33178 O O . LYS A 1 107 ? -3.966 -23.069 -14.289 1.00 0.00 107 LYS A O 18
ATOM 33197 N N . LYS A 1 108 ? -3.846 -20.873 -13.803 1.00 0.00 108 LYS A N 18
ATOM 33198 C CA . LYS A 1 108 ? -2.455 -20.927 -13.371 1.00 0.00 108 LYS A CA 18
ATOM 33199 C C . LYS A 1 108 ? -2.279 -21.953 -12.247 1.00 0.00 108 LYS A C 18
ATOM 33200 O O . LYS A 1 108 ? -1.296 -22.700 -12.225 1.00 0.00 108 LYS A O 18
ATOM 33219 N N . ASN A 1 109 ? -3.227 -21.978 -11.316 1.00 0.00 109 ASN A N 18
ATOM 33220 C CA . ASN A 1 109 ? -3.243 -22.966 -10.252 1.00 0.00 109 ASN A CA 18
ATOM 33221 C C . ASN A 1 109 ? -4.649 -23.068 -9.675 1.00 0.00 109 ASN A C 18
ATOM 33222 O O . ASN A 1 109 ? -5.015 -22.211 -8.835 1.00 0.00 109 ASN A O 18
ATOM 33283 N N . SER A 1 1 ? -1.026 -4.450 -3.440 1.00 0.00 1 SER A N 19
ATOM 33284 C CA . SER A 1 1 ? -1.416 -3.108 -3.903 1.00 0.00 1 SER A CA 19
ATOM 33285 C C . SER A 1 1 ? -1.517 -3.053 -5.426 1.00 0.00 1 SER A C 19
ATOM 33286 O O . SER A 1 1 ? -2.469 -2.498 -5.973 1.00 0.00 1 SER A O 19
ATOM 33296 N N . GLU A 1 2 ? -0.555 -3.654 -6.105 1.00 0.00 2 GLU A N 19
ATOM 33297 C CA . GLU A 1 2 ? -0.484 -3.557 -7.553 1.00 0.00 2 GLU A CA 19
ATOM 33298 C C . GLU A 1 2 ? -1.185 -4.723 -8.250 1.00 0.00 2 GLU A C 19
ATOM 33299 O O . GLU A 1 2 ? -1.858 -4.528 -9.258 1.00 0.00 2 GLU A O 19
ATOM 33311 N N . PHE A 1 3 ? -1.044 -5.923 -7.699 1.00 0.00 3 PHE A N 19
ATOM 33312 C CA . PHE A 1 3 ? -1.581 -7.126 -8.342 1.00 0.00 3 PHE A CA 19
ATOM 33313 C C . PHE A 1 3 ? -3.107 -7.123 -8.394 1.00 0.00 3 PHE A C 19
ATOM 33314 O O . PHE A 1 3 ? -3.698 -7.470 -9.423 1.00 0.00 3 PHE A O 19
ATOM 33331 N N . GLU A 1 4 ? -3.745 -6.745 -7.292 1.00 0.00 4 GLU A N 19
ATOM 33332 C CA . GLU A 1 4 ? -5.203 -6.695 -7.243 1.00 0.00 4 GLU A CA 19
ATOM 33333 C C . GLU A 1 4 ? -5.748 -5.756 -8.312 1.00 0.00 4 GLU A C 19
ATOM 33334 O O . GLU A 1 4 ? -6.756 -6.054 -8.959 1.00 0.00 4 GLU A O 19
ATOM 33346 N N . LYS A 1 5 ? -5.065 -4.635 -8.509 1.00 0.00 5 LYS A N 19
ATOM 33347 C CA . LYS A 1 5 ? -5.455 -3.674 -9.526 1.00 0.00 5 LYS A CA 19
ATOM 33348 C C . LYS A 1 5 ? -5.144 -4.238 -10.902 1.00 0.00 5 LYS A C 19
ATOM 33349 O O . LYS A 1 5 ? -5.922 -4.083 -11.837 1.00 0.00 5 LYS A O 19
ATOM 33368 N N . LEU A 1 6 ? -3.975 -4.856 -11.016 1.00 0.00 6 LEU A N 19
ATOM 33369 C CA . LEU A 1 6 ? -3.552 -5.510 -12.251 1.00 0.00 6 LEU A CA 19
ATOM 33370 C C . LEU A 1 6 ? -4.645 -6.452 -12.758 1.00 0.00 6 LEU A C 19
ATOM 33371 O O . LEU A 1 6 ? -5.071 -6.346 -13.903 1.00 0.00 6 LEU A O 19
ATOM 33387 N N . ARG A 1 7 ? -5.107 -7.355 -11.908 1.00 0.00 7 ARG A N 19
ATOM 33388 C CA . ARG A 1 7 ? -6.181 -8.267 -12.299 1.00 0.00 7 ARG A CA 19
ATOM 33389 C C . ARG A 1 7 ? -7.481 -7.495 -12.580 1.00 0.00 7 ARG A C 19
ATOM 33390 O O . ARG A 1 7 ? -8.163 -7.749 -13.567 1.00 0.00 7 ARG A O 19
ATOM 33411 N N . GLN A 1 8 ? -7.790 -6.536 -11.712 1.00 0.00 8 GLN A N 19
ATOM 33412 C CA . GLN A 1 8 ? -9.012 -5.724 -11.843 1.00 0.00 8 GLN A CA 19
ATOM 33413 C C . GLN A 1 8 ? -9.050 -4.974 -13.180 1.00 0.00 8 GLN A C 19
ATOM 33414 O O . GLN A 1 8 ? -10.082 -4.954 -13.850 1.00 0.00 8 GLN A O 19
ATOM 33428 N N . THR A 1 9 ? -7.932 -4.376 -13.573 1.00 0.00 9 THR A N 19
ATOM 33429 C CA . THR A 1 9 ? -7.854 -3.682 -14.853 1.00 0.00 9 THR A CA 19
ATOM 33430 C C . THR A 1 9 ? -7.933 -4.675 -16.009 1.00 0.00 9 THR A C 19
ATOM 33431 O O . THR A 1 9 ? -8.195 -4.303 -17.151 1.00 0.00 9 THR A O 19
ATOM 33442 N N . GLY A 1 10 ? -7.712 -5.941 -15.694 1.00 0.00 10 GLY A N 19
ATOM 33443 C CA . GLY A 1 10 ? -7.819 -6.980 -16.681 1.00 0.00 10 GLY A CA 19
ATOM 33444 C C . GLY A 1 10 ? -9.263 -7.359 -16.882 1.00 0.00 10 GLY A C 19
ATOM 33445 O O . GLY A 1 10 ? -9.749 -7.404 -18.010 1.00 0.00 10 GLY A O 19
ATOM 33449 N N . ASP A 1 11 ? -9.955 -7.625 -15.769 1.00 0.00 11 ASP A N 19
ATOM 33450 C CA . ASP A 1 11 ? -11.390 -7.925 -15.793 1.00 0.00 11 ASP A CA 19
ATOM 33451 C C . ASP A 1 11 ? -12.139 -6.796 -16.480 1.00 0.00 11 ASP A C 19
ATOM 33452 O O . ASP A 1 11 ? -13.011 -7.026 -17.318 1.00 0.00 11 ASP A O 19
ATOM 33461 N N . GLU A 1 12 ? -11.768 -5.575 -16.119 1.00 0.00 12 GLU A N 19
ATOM 33462 C CA . GLU A 1 12 ? -12.362 -4.382 -16.670 1.00 0.00 12 GLU A CA 19
ATOM 33463 C C . GLU A 1 12 ? -12.127 -4.308 -18.181 1.00 0.00 12 GLU A C 19
ATOM 33464 O O . GLU A 1 12 ? -13.048 -4.012 -18.947 1.00 0.00 12 GLU A O 19
ATOM 33476 N N . LEU A 1 13 ? -10.899 -4.598 -18.602 1.00 0.00 13 LEU A N 19
ATOM 33477 C CA . LEU A 1 13 ? -10.548 -4.590 -20.018 1.00 0.00 13 LEU A CA 19
ATOM 33478 C C . LEU A 1 13 ? -11.359 -5.639 -20.782 1.00 0.00 13 LEU A C 19
ATOM 33479 O O . LEU A 1 13 ? -11.823 -5.386 -21.892 1.00 0.00 13 LEU A O 19
ATOM 33495 N N . VAL A 1 14 ? -11.540 -6.806 -20.173 1.00 0.00 14 VAL A N 19
ATOM 33496 C CA . VAL A 1 14 ? -12.318 -7.881 -20.781 1.00 0.00 14 VAL A CA 19
ATOM 33497 C C . VAL A 1 14 ? -13.779 -7.460 -20.938 1.00 0.00 14 VAL A C 19
ATOM 33498 O O . VAL A 1 14 ? -14.381 -7.645 -21.994 1.00 0.00 14 VAL A O 19
ATOM 33511 N N . GLN A 1 15 ? -14.340 -6.895 -19.878 1.00 0.00 15 GLN A N 19
ATOM 33512 C CA . GLN A 1 15 ? -15.715 -6.403 -19.911 1.00 0.00 15 GLN A CA 19
ATOM 33513 C C . GLN A 1 15 ? -15.892 -5.343 -20.997 1.00 0.00 15 GLN A C 19
ATOM 33514 O O . GLN A 1 15 ? -16.876 -5.357 -21.733 1.00 0.00 15 GLN A O 19
ATOM 33528 N N . ALA A 1 16 ? -14.925 -4.440 -21.099 1.00 0.00 16 ALA A N 19
ATOM 33529 C CA . ALA A 1 16 ? -14.947 -3.411 -22.134 1.00 0.00 16 ALA A CA 19
ATOM 33530 C C . ALA A 1 16 ? -14.830 -4.056 -23.514 1.00 0.00 16 ALA A C 19
ATOM 33531 O O . ALA A 1 16 ? -15.514 -3.666 -24.450 1.00 0.00 16 ALA A O 19
ATOM 33538 N N . PHE A 1 17 ? -13.949 -5.043 -23.620 1.00 0.00 17 PHE A N 19
ATOM 33539 C CA . PHE A 1 17 ? -13.788 -5.816 -24.850 1.00 0.00 17 PHE A CA 19
ATOM 33540 C C . PHE A 1 17 ? -15.112 -6.472 -25.254 1.00 0.00 17 PHE A C 19
ATOM 33541 O O . PHE A 1 17 ? -15.442 -6.550 -26.440 1.00 0.00 17 PHE A O 19
ATOM 33558 N N . GLN A 1 18 ? -15.864 -6.943 -24.266 1.00 0.00 18 GLN A N 19
ATOM 33559 C CA . GLN A 1 18 ? -17.161 -7.540 -24.520 1.00 0.00 18 GLN A CA 19
ATOM 33560 C C . GLN A 1 18 ? -18.094 -6.485 -25.114 1.00 0.00 18 GLN A C 19
ATOM 33561 O O . GLN A 1 18 ? -18.854 -6.757 -26.045 1.00 0.00 18 GLN A O 19
ATOM 33575 N N . ARG A 1 19 ? -18.003 -5.264 -24.580 1.00 0.00 19 ARG A N 19
ATOM 33576 C CA . ARG A 1 19 ? -18.785 -4.138 -25.082 1.00 0.00 19 ARG A CA 19
ATOM 33577 C C . ARG A 1 19 ? -18.347 -3.817 -26.503 1.00 0.00 19 ARG A C 19
ATOM 33578 O O . ARG A 1 19 ? -19.156 -3.474 -27.354 1.00 0.00 19 ARG A O 19
ATOM 33599 N N . LEU A 1 20 ? -17.049 -3.973 -26.743 1.00 0.00 20 LEU A N 19
ATOM 33600 C CA . LEU A 1 20 ? -16.441 -3.689 -28.036 1.00 0.00 20 LEU A CA 19
ATOM 33601 C C . LEU A 1 20 ? -17.060 -4.565 -29.121 1.00 0.00 20 LEU A C 19
ATOM 33602 O O . LEU A 1 20 ? -17.266 -4.117 -30.250 1.00 0.00 20 LEU A O 19
ATOM 33618 N N . ARG A 1 21 ? -17.377 -5.809 -28.769 1.00 0.00 21 ARG A N 19
ATOM 33619 C CA . ARG A 1 21 ? -17.994 -6.727 -29.715 1.00 0.00 21 ARG A CA 19
ATOM 33620 C C . ARG A 1 21 ? -19.383 -6.254 -30.100 1.00 0.00 21 ARG A C 19
ATOM 33621 O O . ARG A 1 21 ? -19.707 -6.156 -31.279 1.00 0.00 21 ARG A O 19
ATOM 33642 N N . GLU A 1 22 ? -20.174 -5.896 -29.103 1.00 0.00 22 GLU A N 19
ATOM 33643 C CA . GLU A 1 22 ? -21.548 -5.486 -29.324 1.00 0.00 22 GLU A CA 19
ATOM 33644 C C . GLU A 1 22 ? -21.641 -4.171 -30.059 1.00 0.00 22 GLU A C 19
ATOM 33645 O O . GLU A 1 22 ? -22.585 -3.936 -30.806 1.00 0.00 22 GLU A O 19
ATOM 33657 N N . ILE A 1 23 ? -20.660 -3.317 -29.871 1.00 0.00 23 ILE A N 19
ATOM 33658 C CA . ILE A 1 23 ? -20.684 -2.019 -30.498 1.00 0.00 23 ILE A CA 19
ATOM 33659 C C . ILE A 1 23 ? -20.317 -2.175 -31.971 1.00 0.00 23 ILE A C 19
ATOM 33660 O O . ILE A 1 23 ? -20.874 -1.507 -32.849 1.00 0.00 23 ILE A O 19
ATOM 33676 N N . PHE A 1 24 ? -19.396 -3.110 -32.224 1.00 0.00 24 PHE A N 19
ATOM 33677 C CA . PHE A 1 24 ? -18.907 -3.375 -33.565 1.00 0.00 24 PHE A CA 19
ATOM 33678 C C . PHE A 1 24 ? -19.988 -4.079 -34.375 1.00 0.00 24 PHE A C 19
ATOM 33679 O O . PHE A 1 24 ? -20.238 -3.739 -35.532 1.00 0.00 24 PHE A O 19
ATOM 33696 N N . ASP A 1 25 ? -20.644 -5.058 -33.734 1.00 0.00 25 ASP A N 19
ATOM 33697 C CA . ASP A 1 25 ? -21.705 -5.845 -34.374 1.00 0.00 25 ASP A CA 19
ATOM 33698 C C . ASP A 1 25 ? -22.883 -4.976 -34.748 1.00 0.00 25 ASP A C 19
ATOM 33699 O O . ASP A 1 25 ? -23.559 -5.227 -35.743 1.00 0.00 25 ASP A O 19
ATOM 33708 N N . LYS A 1 26 ? -23.134 -3.952 -33.951 1.00 0.00 26 LYS A N 19
ATOM 33709 C CA . LYS A 1 26 ? -24.248 -3.058 -34.208 1.00 0.00 26 LYS A CA 19
ATOM 33710 C C . LYS A 1 26 ? -23.833 -1.902 -35.120 1.00 0.00 26 LYS A C 19
ATOM 33711 O O . LYS A 1 26 ? -24.640 -1.036 -35.443 1.00 0.00 26 LYS A O 19
ATOM 33730 N N . GLY A 1 27 ? -22.565 -1.902 -35.529 1.00 0.00 27 GLY A N 19
ATOM 33731 C CA . GLY A 1 27 ? -22.068 -0.902 -36.464 1.00 0.00 27 GLY A CA 19
ATOM 33732 C C . GLY A 1 27 ? -22.064 0.517 -35.922 1.00 0.00 27 GLY A C 19
ATOM 33733 O O . GLY A 1 27 ? -22.219 1.473 -36.687 1.00 0.00 27 GLY A O 19
ATOM 33737 N N . ASP A 1 28 ? -21.912 0.673 -34.619 1.00 0.00 28 ASP A N 19
ATOM 33738 C CA . ASP A 1 28 ? -21.892 2.011 -34.041 1.00 0.00 28 ASP A CA 19
ATOM 33739 C C . ASP A 1 28 ? -20.458 2.524 -33.941 1.00 0.00 28 ASP A C 19
ATOM 33740 O O . ASP A 1 28 ? -19.843 2.494 -32.874 1.00 0.00 28 ASP A O 19
ATOM 33749 N N . ASP A 1 29 ? -19.921 2.946 -35.076 1.00 0.00 29 ASP A N 19
ATOM 33750 C CA . ASP A 1 29 ? -18.549 3.465 -35.164 1.00 0.00 29 ASP A CA 19
ATOM 33751 C C . ASP A 1 29 ? -18.299 4.638 -34.224 1.00 0.00 29 ASP A C 19
ATOM 33752 O O . ASP A 1 29 ? -17.168 4.852 -33.787 1.00 0.00 29 ASP A O 19
ATOM 33761 N N . ASP A 1 30 ? -19.340 5.394 -33.910 1.00 0.00 30 ASP A N 19
ATOM 33762 C CA . ASP A 1 30 ? -19.190 6.549 -33.026 1.00 0.00 30 ASP A CA 19
ATOM 33763 C C . ASP A 1 30 ? -18.813 6.125 -31.619 1.00 0.00 30 ASP A C 19
ATOM 33764 O O . ASP A 1 30 ? -17.870 6.665 -31.033 1.00 0.00 30 ASP A O 19
ATOM 33773 N N . SER A 1 31 ? -19.533 5.162 -31.073 1.00 0.00 31 SER A N 19
ATOM 33774 C CA . SER A 1 31 ? -19.223 4.659 -29.755 1.00 0.00 31 SER A CA 19
ATOM 33775 C C . SER A 1 31 ? -17.975 3.791 -29.822 1.00 0.00 31 SER A C 19
ATOM 33776 O O . SER A 1 31 ? -17.178 3.763 -28.889 1.00 0.00 31 SER A O 19
ATOM 33784 N N . LEU A 1 32 ? -17.801 3.110 -30.955 1.00 0.00 32 LEU A N 19
ATOM 33785 C CA . LEU A 1 32 ? -16.663 2.227 -31.162 1.00 0.00 32 LEU A CA 19
ATOM 33786 C C . LEU A 1 32 ? -15.354 2.995 -31.060 1.00 0.00 32 LEU A C 19
ATOM 33787 O O . LEU A 1 32 ? -14.442 2.576 -30.357 1.00 0.00 32 LEU A O 19
ATOM 33803 N N . GLU A 1 33 ? -15.272 4.129 -31.748 1.00 0.00 33 GLU A N 19
ATOM 33804 C CA . GLU A 1 33 ? -14.082 4.969 -31.702 1.00 0.00 33 GLU A CA 19
ATOM 33805 C C . GLU A 1 33 ? -13.781 5.417 -30.274 1.00 0.00 33 GLU A C 19
ATOM 33806 O O . GLU A 1 33 ? -12.639 5.338 -29.815 1.00 0.00 33 GLU A O 19
ATOM 33818 N N . GLN A 1 34 ? -14.815 5.868 -29.576 1.00 0.00 34 GLN A N 19
ATOM 33819 C CA . GLN A 1 34 ? -14.670 6.316 -28.198 1.00 0.00 34 GLN A CA 19
ATOM 33820 C C . GLN A 1 34 ? -14.167 5.176 -27.313 1.00 0.00 34 GLN A C 19
ATOM 33821 O O . GLN A 1 34 ? -13.320 5.380 -26.438 1.00 0.00 34 GLN A O 19
ATOM 33835 N N . VAL A 1 35 ? -14.682 3.983 -27.552 1.00 0.00 35 VAL A N 19
ATOM 33836 C CA . VAL A 1 35 ? -14.270 2.814 -26.800 1.00 0.00 35 VAL A CA 19
ATOM 33837 C C . VAL A 1 35 ? -12.836 2.406 -27.148 1.00 0.00 35 VAL A C 19
ATOM 33838 O O . VAL A 1 35 ? -12.095 1.972 -26.281 1.00 0.00 35 VAL A O 19
ATOM 33851 N N . LEU A 1 36 ? -12.431 2.581 -28.408 1.00 0.00 36 LEU A N 19
ATOM 33852 C CA . LEU A 1 36 ? -11.073 2.214 -28.828 1.00 0.00 36 LEU A CA 19
ATOM 33853 C C . LEU A 1 36 ? -10.027 3.001 -28.046 1.00 0.00 36 LEU A C 19
ATOM 33854 O O . LEU A 1 36 ? -9.021 2.436 -27.603 1.00 0.00 36 LEU A O 19
ATOM 33870 N N . GLU A 1 37 ? -10.268 4.299 -27.864 1.00 0.00 37 GLU A N 19
ATOM 33871 C CA . GLU A 1 37 ? -9.352 5.137 -27.095 1.00 0.00 37 GLU A CA 19
ATOM 33872 C C . GLU A 1 37 ? -9.329 4.674 -25.645 1.00 0.00 37 GLU A C 19
ATOM 33873 O O . GLU A 1 37 ? -8.279 4.633 -25.005 1.00 0.00 37 GLU A O 19
ATOM 33885 N N . GLU A 1 38 ? -10.500 4.306 -25.151 1.00 0.00 38 GLU A N 19
ATOM 33886 C CA . GLU A 1 38 ? -10.654 3.826 -23.793 1.00 0.00 38 GLU A CA 19
ATOM 33887 C C . GLU A 1 38 ? -9.898 2.510 -23.606 1.00 0.00 38 GLU A C 19
ATOM 33888 O O . GLU A 1 38 ? -9.184 2.330 -22.624 1.00 0.00 38 GLU A O 19
ATOM 33900 N N . ILE A 1 39 ? -10.035 1.615 -24.582 1.00 0.00 39 ILE A N 19
ATOM 33901 C CA . ILE A 1 39 ? -9.372 0.316 -24.530 1.00 0.00 39 ILE A CA 19
ATOM 33902 C C . ILE A 1 39 ? -7.864 0.498 -24.469 1.00 0.00 39 ILE A C 19
ATOM 33903 O O . ILE A 1 39 ? -7.196 -0.088 -23.619 1.00 0.00 39 ILE A O 19
ATOM 33919 N N . GLU A 1 40 ? -7.333 1.330 -25.363 1.00 0.00 40 GLU A N 19
ATOM 33920 C CA . GLU A 1 40 ? -5.908 1.605 -25.395 1.00 0.00 40 GLU A CA 19
ATOM 33921 C C . GLU A 1 40 ? -5.422 2.181 -24.067 1.00 0.00 40 GLU A C 19
ATOM 33922 O O . GLU A 1 40 ? -4.347 1.815 -23.579 1.00 0.00 40 GLU A O 19
ATOM 33934 N N . GLU A 1 41 ? -6.220 3.057 -23.468 1.00 0.00 41 GLU A N 19
ATOM 33935 C CA . GLU A 1 41 ? -5.853 3.669 -22.222 1.00 0.00 41 GLU A CA 19
ATOM 33936 C C . GLU A 1 41 ? -5.898 2.640 -21.093 1.00 0.00 41 GLU A C 19
ATOM 33937 O O . GLU A 1 41 ? -5.069 2.668 -20.180 1.00 0.00 41 GLU A O 19
ATOM 33949 N N . LEU A 1 42 ? -6.856 1.714 -21.176 1.00 0.00 42 LEU A N 19
ATOM 33950 C CA . LEU A 1 42 ? -6.989 0.659 -20.181 1.00 0.00 42 LEU A CA 19
ATOM 33951 C C . LEU A 1 42 ? -5.792 -0.262 -20.249 1.00 0.00 42 LEU A C 19
ATOM 33952 O O . LEU A 1 42 ? -5.317 -0.756 -19.228 1.00 0.00 42 LEU A O 19
ATOM 33968 N N . ILE A 1 43 ? -5.298 -0.488 -21.466 1.00 0.00 43 ILE A N 19
ATOM 33969 C CA . ILE A 1 43 ? -4.124 -1.315 -21.669 1.00 0.00 43 ILE A CA 19
ATOM 33970 C C . ILE A 1 43 ? -2.940 -0.689 -20.950 1.00 0.00 43 ILE A C 19
ATOM 33971 O O . ILE A 1 43 ? -2.173 -1.379 -20.279 1.00 0.00 43 ILE A O 19
ATOM 33987 N N . GLN A 1 44 ? -2.817 0.630 -21.077 1.00 0.00 44 GLN A N 19
ATOM 33988 C CA . GLN A 1 44 ? -1.742 1.367 -20.431 1.00 0.00 44 GLN A CA 19
ATOM 33989 C C . GLN A 1 44 ? -1.859 1.267 -18.913 1.00 0.00 44 GLN A C 19
ATOM 33990 O O . GLN A 1 44 ? -0.876 1.017 -18.230 1.00 0.00 44 GLN A O 19
ATOM 34004 N N . LYS A 1 45 ? -3.078 1.440 -18.398 1.00 0.00 45 LYS A N 19
ATOM 34005 C CA . LYS A 1 45 ? -3.329 1.352 -16.954 1.00 0.00 45 LYS A CA 19
ATOM 34006 C C . LYS A 1 45 ? -3.037 -0.048 -16.427 1.00 0.00 45 LYS A C 19
ATOM 34007 O O . LYS A 1 45 ? -2.530 -0.215 -15.316 1.00 0.00 45 LYS A O 19
ATOM 34026 N N . HIS A 1 46 ? -3.337 -1.042 -17.239 1.00 0.00 46 HIS A N 19
ATOM 34027 C CA . HIS A 1 46 ? -3.165 -2.436 -16.866 1.00 0.00 46 HIS A CA 19
ATOM 34028 C C . HIS A 1 46 ? -1.688 -2.828 -16.945 1.00 0.00 46 HIS A C 19
ATOM 34029 O O . HIS A 1 46 ? -1.156 -3.479 -16.047 1.00 0.00 46 HIS A O 19
ATOM 34043 N N . ARG A 1 47 ? -1.037 -2.415 -18.023 1.00 0.00 47 ARG A N 19
ATOM 34044 C CA . ARG A 1 47 ? 0.383 -2.686 -18.229 1.00 0.00 47 ARG A CA 19
ATOM 34045 C C . ARG A 1 47 ? 1.248 -1.908 -17.235 1.00 0.00 47 ARG A C 19
ATOM 34046 O O . ARG A 1 47 ? 2.296 -2.385 -16.813 1.00 0.00 47 ARG A O 19
ATOM 34067 N N . GLN A 1 48 ? 0.791 -0.718 -16.853 1.00 0.00 48 GLN A N 19
ATOM 34068 C CA . GLN A 1 48 ? 1.521 0.124 -15.902 1.00 0.00 48 GLN A CA 19
ATOM 34069 C C . GLN A 1 48 ? 1.695 -0.591 -14.570 1.00 0.00 48 GLN A C 19
ATOM 34070 O O . GLN A 1 48 ? 2.725 -0.460 -13.911 1.00 0.00 48 GLN A O 19
ATOM 34084 N N . LEU A 1 49 ? 0.700 -1.376 -14.195 1.00 0.00 49 LEU A N 19
ATOM 34085 C CA . LEU A 1 49 ? 0.733 -2.113 -12.948 1.00 0.00 49 LEU A CA 19
ATOM 34086 C C . LEU A 1 49 ? 1.689 -3.292 -13.059 1.00 0.00 49 LEU A C 19
ATOM 34087 O O . LEU A 1 49 ? 2.288 -3.716 -12.075 1.00 0.00 49 LEU A O 19
ATOM 34103 N N . PHE A 1 50 ? 1.837 -3.803 -14.274 1.00 0.00 50 PHE A N 19
ATOM 34104 C CA . PHE A 1 50 ? 2.753 -4.899 -14.539 1.00 0.00 50 PHE A CA 19
ATOM 34105 C C . PHE A 1 50 ? 4.187 -4.391 -14.466 1.00 0.00 50 PHE A C 19
ATOM 34106 O O . PHE A 1 50 ? 5.104 -5.114 -14.058 1.00 0.00 50 PHE A O 19
ATOM 34123 N N . ASP A 1 51 ? 4.363 -3.118 -14.812 1.00 0.00 51 ASP A N 19
ATOM 34124 C CA . ASP A 1 51 ? 5.672 -2.480 -14.770 1.00 0.00 51 ASP A CA 19
ATOM 34125 C C . ASP A 1 51 ? 6.019 -2.116 -13.344 1.00 0.00 51 ASP A C 19
ATOM 34126 O O . ASP A 1 51 ? 7.148 -1.746 -13.037 1.00 0.00 51 ASP A O 19
ATOM 34135 N N . ASN A 1 52 ? 5.025 -2.202 -12.480 1.00 0.00 52 ASN A N 19
ATOM 34136 C CA . ASN A 1 52 ? 5.207 -1.949 -11.062 1.00 0.00 52 ASN A CA 19
ATOM 34137 C C . ASN A 1 52 ? 5.201 -3.262 -10.300 1.00 0.00 52 ASN A C 19
ATOM 34138 O O . ASN A 1 52 ? 5.164 -3.280 -9.071 1.00 0.00 52 ASN A O 19
ATOM 34149 N N . ARG A 1 53 ? 5.248 -4.365 -11.032 1.00 0.00 53 ARG A N 19
ATOM 34150 C CA . ARG A 1 53 ? 5.207 -5.678 -10.416 1.00 0.00 53 ARG A CA 19
ATOM 34151 C C . ARG A 1 53 ? 6.390 -6.541 -10.855 1.00 0.00 53 ARG A C 19
ATOM 34152 O O . ARG A 1 53 ? 7.061 -7.143 -10.017 1.00 0.00 53 ARG A O 19
ATOM 34173 N N . GLN A 1 54 ? 6.637 -6.596 -12.175 1.00 0.00 54 GLN A N 19
ATOM 34174 C CA . GLN A 1 54 ? 7.729 -7.414 -12.744 1.00 0.00 54 GLN A CA 19
ATOM 34175 C C . GLN A 1 54 ? 7.514 -8.900 -12.477 1.00 0.00 54 GLN A C 19
ATOM 34176 O O . GLN A 1 54 ? 8.470 -9.675 -12.392 1.00 0.00 54 GLN A O 19
ATOM 34190 N N . GLU A 1 55 ? 6.259 -9.294 -12.371 1.00 0.00 55 GLU A N 19
ATOM 34191 C CA . GLU A 1 55 ? 5.911 -10.677 -12.124 1.00 0.00 55 GLU A CA 19
ATOM 34192 C C . GLU A 1 55 ? 4.688 -11.053 -12.920 1.00 0.00 55 GLU A C 19
ATOM 34193 O O . GLU A 1 55 ? 3.691 -10.329 -12.924 1.00 0.00 55 GLU A O 19
ATOM 34205 N N . ALA A 1 56 ? 4.766 -12.169 -13.593 1.00 0.00 56 ALA A N 19
ATOM 34206 C CA . ALA A 1 56 ? 3.673 -12.655 -14.387 1.00 0.00 56 ALA A CA 19
ATOM 34207 C C . ALA A 1 56 ? 3.204 -13.992 -13.858 1.00 0.00 56 ALA A C 19
ATOM 34208 O O . ALA A 1 56 ? 4.015 -14.830 -13.464 1.00 0.00 56 ALA A O 19
ATOM 34215 N N . ALA A 1 57 ? 1.896 -14.186 -13.827 1.00 0.00 57 ALA A N 19
ATOM 34216 C CA . ALA A 1 57 ? 1.331 -15.456 -13.394 1.00 0.00 57 ALA A CA 19
ATOM 34217 C C . ALA A 1 57 ? 1.585 -16.513 -14.459 1.00 0.00 57 ALA A C 19
ATOM 34218 O O . ALA A 1 57 ? 1.592 -17.712 -14.183 1.00 0.00 57 ALA A O 19
ATOM 34225 N N . ASP A 1 58 ? 1.806 -16.040 -15.671 1.00 0.00 58 ASP A N 19
ATOM 34226 C CA . ASP A 1 58 ? 2.098 -16.890 -16.807 1.00 0.00 58 ASP A CA 19
ATOM 34227 C C . ASP A 1 58 ? 2.904 -16.084 -17.819 1.00 0.00 58 ASP A C 19
ATOM 34228 O O . ASP A 1 58 ? 2.466 -15.016 -18.259 1.00 0.00 58 ASP A O 19
ATOM 34237 N N . THR A 1 59 ? 4.079 -16.576 -18.170 1.00 0.00 59 THR A N 19
ATOM 34238 C CA . THR A 1 59 ? 4.976 -15.860 -19.073 1.00 0.00 59 THR A CA 19
ATOM 34239 C C . THR A 1 59 ? 4.395 -15.787 -20.488 1.00 0.00 59 THR A C 19
ATOM 34240 O O . THR A 1 59 ? 4.400 -14.724 -21.127 1.00 0.00 59 THR A O 19
ATOM 34251 N N . GLU A 1 60 ? 3.876 -16.909 -20.955 1.00 0.00 60 GLU A N 19
ATOM 34252 C CA . GLU A 1 60 ? 3.286 -17.005 -22.280 1.00 0.00 60 GLU A CA 19
ATOM 34253 C C . GLU A 1 60 ? 2.065 -16.093 -22.394 1.00 0.00 60 GLU A C 19
ATOM 34254 O O . GLU A 1 60 ? 1.803 -15.514 -23.450 1.00 0.00 60 GLU A O 19
ATOM 34266 N N . ALA A 1 61 ? 1.337 -15.956 -21.291 1.00 0.00 61 ALA A N 19
ATOM 34267 C CA . ALA A 1 61 ? 0.152 -15.111 -21.256 1.00 0.00 61 ALA A CA 19
ATOM 34268 C C . ALA A 1 61 ? 0.524 -13.655 -21.505 1.00 0.00 61 ALA A C 19
ATOM 34269 O O . ALA A 1 61 ? -0.130 -12.965 -22.282 1.00 0.00 61 ALA A O 19
ATOM 34276 N N . ALA A 1 62 ? 1.590 -13.196 -20.850 1.00 0.00 62 ALA A N 19
ATOM 34277 C CA . ALA A 1 62 ? 2.059 -11.824 -21.017 1.00 0.00 62 ALA A CA 19
ATOM 34278 C C . ALA A 1 62 ? 2.532 -11.580 -22.447 1.00 0.00 62 ALA A C 19
ATOM 34279 O O . ALA A 1 62 ? 2.286 -10.520 -23.017 1.00 0.00 62 ALA A O 19
ATOM 34286 N N . LYS A 1 63 ? 3.215 -12.569 -23.013 1.00 0.00 63 LYS A N 19
ATOM 34287 C CA . LYS A 1 63 ? 3.682 -12.491 -24.396 1.00 0.00 63 LYS A CA 19
ATOM 34288 C C . LYS A 1 63 ? 2.498 -12.362 -25.357 1.00 0.00 63 LYS A C 19
ATOM 34289 O O . LYS A 1 63 ? 2.528 -11.564 -26.300 1.00 0.00 63 LYS A O 19
ATOM 34308 N N . GLN A 1 64 ? 1.454 -13.142 -25.103 1.00 0.00 64 GLN A N 19
ATOM 34309 C CA . GLN A 1 64 ? 0.236 -13.060 -25.902 1.00 0.00 64 GLN A CA 19
ATOM 34310 C C . GLN A 1 64 ? -0.421 -11.703 -25.697 1.00 0.00 64 GLN A C 19
ATOM 34311 O O . GLN A 1 64 ? -1.059 -11.167 -26.598 1.00 0.00 64 GLN A O 19
ATOM 34325 N N . GLY A 1 65 ? -0.244 -11.161 -24.498 1.00 0.00 65 GLY A N 19
ATOM 34326 C CA . GLY A 1 65 ? -0.767 -9.848 -24.182 1.00 0.00 65 GLY A CA 19
ATOM 34327 C C . GLY A 1 65 ? -0.154 -8.777 -25.054 1.00 0.00 65 GLY A C 19
ATOM 34328 O O . GLY A 1 65 ? -0.865 -7.945 -25.612 1.00 0.00 65 GLY A O 19
ATOM 34332 N N . ASP A 1 66 ? 1.170 -8.801 -25.181 1.00 0.00 66 ASP A N 19
ATOM 34333 C CA . ASP A 1 66 ? 1.872 -7.859 -26.057 1.00 0.00 66 ASP A CA 19
ATOM 34334 C C . ASP A 1 66 ? 1.376 -7.994 -27.487 1.00 0.00 66 ASP A C 19
ATOM 34335 O O . ASP A 1 66 ? 1.107 -6.998 -28.161 1.00 0.00 66 ASP A O 19
ATOM 34344 N N . GLN A 1 67 ? 1.242 -9.234 -27.938 1.00 0.00 67 GLN A N 19
ATOM 34345 C CA . GLN A 1 67 ? 0.749 -9.516 -29.281 1.00 0.00 67 GLN A CA 19
ATOM 34346 C C . GLN A 1 67 ? -0.678 -9.003 -29.461 1.00 0.00 67 GLN A C 19
ATOM 34347 O O . GLN A 1 67 ? -1.017 -8.447 -30.504 1.00 0.00 67 GLN A O 19
ATOM 34361 N N . TRP A 1 68 ? -1.505 -9.189 -28.439 1.00 0.00 68 TRP A N 19
ATOM 34362 C CA . TRP A 1 68 ? -2.886 -8.717 -28.460 1.00 0.00 68 TRP A CA 19
ATOM 34363 C C . TRP A 1 68 ? -2.927 -7.200 -28.624 1.00 0.00 68 TRP A C 19
ATOM 34364 O O . TRP A 1 68 ? -3.759 -6.667 -29.359 1.00 0.00 68 TRP A O 19
ATOM 34385 N N . VAL A 1 69 ? -2.011 -6.512 -27.948 1.00 0.00 69 VAL A N 19
ATOM 34386 C CA . VAL A 1 69 ? -1.934 -5.061 -28.031 1.00 0.00 69 VAL A CA 19
ATOM 34387 C C . VAL A 1 69 ? -1.598 -4.650 -29.458 1.00 0.00 69 VAL A C 19
ATOM 34388 O O . VAL A 1 69 ? -2.153 -3.685 -29.993 1.00 0.00 69 VAL A O 19
ATOM 34401 N N . GLN A 1 70 ? -0.702 -5.409 -30.078 1.00 0.00 70 GLN A N 19
ATOM 34402 C CA . GLN A 1 70 ? -0.310 -5.161 -31.454 1.00 0.00 70 GLN A CA 19
ATOM 34403 C C . GLN A 1 70 ? -1.486 -5.395 -32.388 1.00 0.00 70 GLN A C 19
ATOM 34404 O O . GLN A 1 70 ? -1.733 -4.602 -33.297 1.00 0.00 70 GLN A O 19
ATOM 34418 N N . LEU A 1 71 ? -2.226 -6.477 -32.149 1.00 0.00 71 LEU A N 19
ATOM 34419 C CA . LEU A 1 71 ? -3.401 -6.801 -32.947 1.00 0.00 71 LEU A CA 19
ATOM 34420 C C . LEU A 1 71 ? -4.445 -5.702 -32.826 1.00 0.00 71 LEU A C 19
ATOM 34421 O O . LEU A 1 71 ? -5.058 -5.308 -33.816 1.00 0.00 71 LEU A O 19
ATOM 34437 N N . PHE A 1 72 ? -4.635 -5.206 -31.605 1.00 0.00 72 PHE A N 19
ATOM 34438 C CA . PHE A 1 72 ? -5.596 -4.142 -31.353 1.00 0.00 72 PHE A CA 19
ATOM 34439 C C . PHE A 1 72 ? -5.236 -2.896 -32.145 1.00 0.00 72 PHE A C 19
ATOM 34440 O O . PHE A 1 72 ? -6.101 -2.270 -32.763 1.00 0.00 72 PHE A O 19
ATOM 34457 N N . GLN A 1 73 ? -3.960 -2.537 -32.128 1.00 0.00 73 GLN A N 19
ATOM 34458 C CA . GLN A 1 73 ? -3.498 -1.376 -32.862 1.00 0.00 73 GLN A CA 19
ATOM 34459 C C . GLN A 1 73 ? -3.739 -1.544 -34.346 1.00 0.00 73 GLN A C 19
ATOM 34460 O O . GLN A 1 73 ? -4.241 -0.642 -34.997 1.00 0.00 73 GLN A O 19
ATOM 34474 N N . ARG A 1 74 ? -3.425 -2.724 -34.868 1.00 0.00 74 ARG A N 19
ATOM 34475 C CA . ARG A 1 74 ? -3.625 -3.011 -36.286 1.00 0.00 74 ARG A CA 19
ATOM 34476 C C . ARG A 1 74 ? -5.113 -2.964 -36.627 1.00 0.00 74 ARG A C 19
ATOM 34477 O O . ARG A 1 74 ? -5.499 -2.555 -37.723 1.00 0.00 74 ARG A O 19
ATOM 34498 N N . PHE A 1 75 ? -5.936 -3.394 -35.679 1.00 0.00 75 PHE A N 19
ATOM 34499 C CA . PHE A 1 75 ? -7.385 -3.343 -35.827 1.00 0.00 75 PHE A CA 19
ATOM 34500 C C . PHE A 1 75 ? -7.841 -1.892 -35.933 1.00 0.00 75 PHE A C 19
ATOM 34501 O O . PHE A 1 75 ? -8.617 -1.534 -36.819 1.00 0.00 75 PHE A O 19
ATOM 34518 N N . ARG A 1 76 ? -7.347 -1.063 -35.025 1.00 0.00 76 ARG A N 19
ATOM 34519 C CA . ARG A 1 76 ? -7.666 0.355 -35.024 1.00 0.00 76 ARG A CA 19
ATOM 34520 C C . ARG A 1 76 ? -7.130 1.023 -36.293 1.00 0.00 76 ARG A C 19
ATOM 34521 O O . ARG A 1 76 ? -7.810 1.851 -36.900 1.00 0.00 76 ARG A O 19
ATOM 34542 N N . GLU A 1 77 ? -5.918 0.627 -36.707 1.00 0.00 77 GLU A N 19
ATOM 34543 C CA . GLU A 1 77 ? -5.289 1.170 -37.912 1.00 0.00 77 GLU A CA 19
ATOM 34544 C C . GLU A 1 77 ? -6.111 0.821 -39.131 1.00 0.00 77 GLU A C 19
ATOM 34545 O O . GLU A 1 77 ? -6.181 1.588 -40.090 1.00 0.00 77 GLU A O 19
ATOM 34557 N N . ALA A 1 78 ? -6.739 -0.348 -39.090 1.00 0.00 78 ALA A N 19
ATOM 34558 C CA . ALA A 1 78 ? -7.542 -0.822 -40.195 1.00 0.00 78 ALA A CA 19
ATOM 34559 C C . ALA A 1 78 ? -8.708 0.110 -40.448 1.00 0.00 78 ALA A C 19
ATOM 34560 O O . ALA A 1 78 ? -9.109 0.306 -41.585 1.00 0.00 78 ALA A O 19
ATOM 34567 N N . ILE A 1 79 ? -9.238 0.710 -39.390 1.00 0.00 79 ILE A N 19
ATOM 34568 C CA . ILE A 1 79 ? -10.342 1.641 -39.521 1.00 0.00 79 ILE A CA 19
ATOM 34569 C C . ILE A 1 79 ? -9.848 2.942 -40.153 1.00 0.00 79 ILE A C 19
ATOM 34570 O O . ILE A 1 79 ? -10.537 3.550 -40.976 1.00 0.00 79 ILE A O 19
ATOM 34586 N N . ASP A 1 80 ? -8.632 3.337 -39.794 1.00 0.00 80 ASP A N 19
ATOM 34587 C CA . ASP A 1 80 ? -8.035 4.562 -40.318 1.00 0.00 80 ASP A CA 19
ATOM 34588 C C . ASP A 1 80 ? -7.715 4.400 -41.793 1.00 0.00 80 ASP A C 19
ATOM 34589 O O . ASP A 1 80 ? -7.879 5.326 -42.585 1.00 0.00 80 ASP A O 19
ATOM 34598 N N . LYS A 1 81 ? -7.266 3.209 -42.154 1.00 0.00 81 LYS A N 19
ATOM 34599 C CA . LYS A 1 81 ? -6.912 2.902 -43.531 1.00 0.00 81 LYS A CA 19
ATOM 34600 C C . LYS A 1 81 ? -8.136 2.484 -44.339 1.00 0.00 81 LYS A C 19
ATOM 34601 O O . LYS A 1 81 ? -8.064 2.328 -45.556 1.00 0.00 81 LYS A O 19
ATOM 34620 N N . GLY A 1 82 ? -9.257 2.310 -43.657 1.00 0.00 82 GLY A N 19
ATOM 34621 C CA . GLY A 1 82 ? -10.477 1.920 -44.327 1.00 0.00 82 GLY A CA 19
ATOM 34622 C C . GLY A 1 82 ? -10.454 0.481 -44.800 1.00 0.00 82 GLY A C 19
ATOM 34623 O O . GLY A 1 82 ? -11.123 0.132 -45.777 1.00 0.00 82 GLY A O 19
ATOM 34627 N N . ASP A 1 83 ? -9.695 -0.360 -44.117 1.00 0.00 83 ASP A N 19
ATOM 34628 C CA . ASP A 1 83 ? -9.587 -1.753 -44.496 1.00 0.00 83 ASP A CA 19
ATOM 34629 C C . ASP A 1 83 ? -10.620 -2.576 -43.739 1.00 0.00 83 ASP A C 19
ATOM 34630 O O . ASP A 1 83 ? -10.411 -2.952 -42.584 1.00 0.00 83 ASP A O 19
ATOM 34639 N N . LYS A 1 84 ? -11.739 -2.826 -44.391 1.00 0.00 84 LYS A N 19
ATOM 34640 C CA . LYS A 1 84 ? -12.846 -3.560 -43.789 1.00 0.00 84 LYS A CA 19
ATOM 34641 C C . LYS A 1 84 ? -12.484 -5.031 -43.597 1.00 0.00 84 LYS A C 19
ATOM 34642 O O . LYS A 1 84 ? -12.928 -5.677 -42.657 1.00 0.00 84 LYS A O 19
ATOM 34661 N N . ASP A 1 85 ? -11.676 -5.540 -44.504 1.00 0.00 85 ASP A N 19
ATOM 34662 C CA . ASP A 1 85 ? -11.294 -6.945 -44.516 1.00 0.00 85 ASP A CA 19
ATOM 34663 C C . ASP A 1 85 ? -10.531 -7.353 -43.263 1.00 0.00 85 ASP A C 19
ATOM 34664 O O . ASP A 1 85 ? -10.778 -8.419 -42.699 1.00 0.00 85 ASP A O 19
ATOM 34673 N N . SER A 1 86 ? -9.621 -6.506 -42.825 1.00 0.00 86 SER A N 19
ATOM 34674 C CA . SER A 1 86 ? -8.811 -6.790 -41.650 1.00 0.00 86 SER A CA 19
ATOM 34675 C C . SER A 1 86 ? -9.640 -6.826 -40.367 1.00 0.00 86 SER A C 19
ATOM 34676 O O . SER A 1 86 ? -9.314 -7.563 -39.441 1.00 0.00 86 SER A O 19
ATOM 34684 N N . LEU A 1 87 ? -10.719 -6.053 -40.325 1.00 0.00 87 LEU A N 19
ATOM 34685 C CA . LEU A 1 87 ? -11.504 -5.908 -39.100 1.00 0.00 87 LEU A CA 19
ATOM 34686 C C . LEU A 1 87 ? -12.041 -7.245 -38.586 1.00 0.00 87 LEU A C 19
ATOM 34687 O O . LEU A 1 87 ? -11.856 -7.567 -37.421 1.00 0.00 87 LEU A O 19
ATOM 34703 N N . GLU A 1 88 ? -12.665 -8.031 -39.447 1.00 0.00 88 GLU A N 19
ATOM 34704 C CA . GLU A 1 88 ? -13.192 -9.327 -39.015 1.00 0.00 88 GLU A CA 19
ATOM 34705 C C . GLU A 1 88 ? -12.081 -10.315 -38.676 1.00 0.00 88 GLU A C 19
ATOM 34706 O O . GLU A 1 88 ? -12.196 -11.085 -37.722 1.00 0.00 88 GLU A O 19
ATOM 34718 N N . GLN A 1 89 ? -10.998 -10.284 -39.443 1.00 0.00 89 GLN A N 19
ATOM 34719 C CA . GLN A 1 89 ? -9.904 -11.230 -39.246 1.00 0.00 89 GLN A CA 19
ATOM 34720 C C . GLN A 1 89 ? -9.155 -10.935 -37.948 1.00 0.00 89 GLN A C 19
ATOM 34721 O O . GLN A 1 89 ? -8.847 -11.840 -37.168 1.00 0.00 89 GLN A O 19
ATOM 34735 N N . LEU A 1 90 ? -8.867 -9.664 -37.727 1.00 0.00 90 LEU A N 19
ATOM 34736 C CA . LEU A 1 90 ? -8.167 -9.227 -36.531 1.00 0.00 90 LEU A CA 19
ATOM 34737 C C . LEU A 1 90 ? -9.040 -9.389 -35.298 1.00 0.00 90 LEU A C 19
ATOM 34738 O O . LEU A 1 90 ? -8.556 -9.760 -34.234 1.00 0.00 90 LEU A O 19
ATOM 34754 N N . LEU A 1 91 ? -10.332 -9.140 -35.461 1.00 0.00 91 LEU A N 19
ATOM 34755 C CA . LEU A 1 91 ? -11.278 -9.227 -34.356 1.00 0.00 91 LEU A CA 19
ATOM 34756 C C . LEU A 1 91 ? -11.362 -10.653 -33.833 1.00 0.00 91 LEU A C 19
ATOM 34757 O O . LEU A 1 91 ? -11.349 -10.882 -32.622 1.00 0.00 91 LEU A O 19
ATOM 34773 N N . GLU A 1 92 ? -11.415 -11.606 -34.752 1.00 0.00 92 GLU A N 19
ATOM 34774 C CA . GLU A 1 92 ? -11.504 -13.013 -34.399 1.00 0.00 92 GLU A CA 19
ATOM 34775 C C . GLU A 1 92 ? -10.268 -13.447 -33.616 1.00 0.00 92 GLU A C 19
ATOM 34776 O O . GLU A 1 92 ? -10.373 -14.111 -32.585 1.00 0.00 92 GLU A O 19
ATOM 34788 N N . GLU A 1 93 ? -9.101 -13.042 -34.093 1.00 0.00 93 GLU A N 19
ATOM 34789 C CA . GLU A 1 93 ? -7.857 -13.405 -33.442 1.00 0.00 93 GLU A CA 19
ATOM 34790 C C . GLU A 1 93 ? -7.735 -12.709 -32.087 1.00 0.00 93 GLU A C 19
ATOM 34791 O O . GLU A 1 93 ? -7.190 -13.278 -31.135 1.00 0.00 93 GLU A O 19
ATOM 34803 N N . LEU A 1 94 ? -8.260 -11.485 -32.001 1.00 0.00 94 LEU A N 19
ATOM 34804 C CA . LEU A 1 94 ? -8.257 -10.731 -30.752 1.00 0.00 94 LEU A CA 19
ATOM 34805 C C . LEU A 1 94 ? -9.029 -11.488 -29.683 1.00 0.00 94 LEU A C 19
ATOM 34806 O O . LEU A 1 94 ? -8.564 -11.643 -28.554 1.00 0.00 94 LEU A O 19
ATOM 34822 N N . GLU A 1 95 ? -10.211 -11.959 -30.054 1.00 0.00 95 GLU A N 19
ATOM 34823 C CA . GLU A 1 95 ? -11.074 -12.693 -29.141 1.00 0.00 95 GLU A CA 19
ATOM 34824 C C . GLU A 1 95 ? -10.408 -13.972 -28.639 1.00 0.00 95 GLU A C 19
ATOM 34825 O O . GLU A 1 95 ? -10.447 -14.269 -27.448 1.00 0.00 95 GLU A O 19
ATOM 34837 N N . GLN A 1 96 ? -9.761 -14.701 -29.541 1.00 0.00 96 GLN A N 19
ATOM 34838 C CA . GLN A 1 96 ? -9.134 -15.976 -29.193 1.00 0.00 96 GLN A CA 19
ATOM 34839 C C . GLN A 1 96 ? -7.986 -15.777 -28.209 1.00 0.00 96 GLN A C 19
ATOM 34840 O O . GLN A 1 96 ? -7.865 -16.503 -27.218 1.00 0.00 96 GLN A O 19
ATOM 34854 N N . ALA A 1 97 ? -7.167 -14.782 -28.489 1.00 0.00 97 ALA A N 19
ATOM 34855 C CA . ALA A 1 97 ? -5.997 -14.491 -27.671 1.00 0.00 97 ALA A CA 19
ATOM 34856 C C . ALA A 1 97 ? -6.399 -13.914 -26.320 1.00 0.00 97 ALA A C 19
ATOM 34857 O O . ALA A 1 97 ? -5.848 -14.293 -25.292 1.00 0.00 97 ALA A O 19
ATOM 34864 N N . LEU A 1 98 ? -7.384 -13.021 -26.323 1.00 0.00 98 LEU A N 19
ATOM 34865 C CA . LEU A 1 98 ? -7.841 -12.388 -25.089 1.00 0.00 98 LEU A CA 19
ATOM 34866 C C . LEU A 1 98 ? -8.375 -13.424 -24.118 1.00 0.00 98 LEU A C 19
ATOM 34867 O O . LEU A 1 98 ? -8.035 -13.416 -22.928 1.00 0.00 98 LEU A O 19
ATOM 34883 N N . GLN A 1 99 ? -9.207 -14.317 -24.624 1.00 0.00 99 GLN A N 19
ATOM 34884 C CA . GLN A 1 99 ? -9.764 -15.375 -23.811 1.00 0.00 99 GLN A CA 19
ATOM 34885 C C . GLN A 1 99 ? -8.667 -16.287 -23.280 1.00 0.00 99 GLN A C 19
ATOM 34886 O O . GLN A 1 99 ? -8.798 -16.848 -22.197 1.00 0.00 99 GLN A O 19
ATOM 34900 N N . LYS A 1 100 ? -7.580 -16.429 -24.040 1.00 0.00 100 LYS A N 19
ATOM 34901 C CA . LYS A 1 100 ? -6.458 -17.270 -23.644 1.00 0.00 100 LYS A CA 19
ATOM 34902 C C . LYS A 1 100 ? -5.630 -16.638 -22.533 1.00 0.00 100 LYS A C 19
ATOM 34903 O O . LYS A 1 100 ? -5.248 -17.308 -21.583 1.00 0.00 100 LYS A O 19
ATOM 34922 N N . ILE A 1 101 ? -5.349 -15.352 -22.667 1.00 0.00 101 ILE A N 19
ATOM 34923 C CA . ILE A 1 101 ? -4.542 -14.632 -21.684 1.00 0.00 101 ILE A CA 19
ATOM 34924 C C . ILE A 1 101 ? -5.199 -14.661 -20.310 1.00 0.00 101 ILE A C 19
ATOM 34925 O O . ILE A 1 101 ? -4.548 -14.960 -19.308 1.00 0.00 101 ILE A O 19
ATOM 34941 N N . ARG A 1 102 ? -6.495 -14.379 -20.272 1.00 0.00 102 ARG A N 19
ATOM 34942 C CA . ARG A 1 102 ? -7.238 -14.398 -19.019 1.00 0.00 102 ARG A CA 19
ATOM 34943 C C . ARG A 1 102 ? -7.297 -15.826 -18.482 1.00 0.00 102 ARG A C 19
ATOM 34944 O O . ARG A 1 102 ? -7.305 -16.058 -17.274 1.00 0.00 102 ARG A O 19
ATOM 34965 N N . GLU A 1 103 ? -7.320 -16.768 -19.408 1.00 0.00 103 GLU A N 19
ATOM 34966 C CA . GLU A 1 103 ? -7.375 -18.183 -19.097 1.00 0.00 103 GLU A CA 19
ATOM 34967 C C . GLU A 1 103 ? -6.068 -18.637 -18.441 1.00 0.00 103 GLU A C 19
ATOM 34968 O O . GLU A 1 103 ? -6.081 -19.314 -17.416 1.00 0.00 103 GLU A O 19
ATOM 34980 N N . LEU A 1 104 ? -4.944 -18.235 -19.022 1.00 0.00 104 LEU A N 19
ATOM 34981 C CA . LEU A 1 104 ? -3.633 -18.631 -18.527 1.00 0.00 104 LEU A CA 19
ATOM 34982 C C . LEU A 1 104 ? -3.264 -17.897 -17.244 1.00 0.00 104 LEU A C 19
ATOM 34983 O O . LEU A 1 104 ? -2.736 -18.498 -16.311 1.00 0.00 104 LEU A O 19
ATOM 34999 N N . ALA A 1 105 ? -3.550 -16.601 -17.200 1.00 0.00 105 ALA A N 19
ATOM 35000 C CA . ALA A 1 105 ? -3.209 -15.771 -16.042 1.00 0.00 105 ALA A CA 19
ATOM 35001 C C . ALA A 1 105 ? -3.924 -16.225 -14.773 1.00 0.00 105 ALA A C 19
ATOM 35002 O O . ALA A 1 105 ? -3.462 -15.960 -13.661 1.00 0.00 105 ALA A O 19
ATOM 35009 N N . GLU A 1 106 ? -5.034 -16.916 -14.934 1.00 0.00 106 GLU A N 19
ATOM 35010 C CA . GLU A 1 106 ? -5.781 -17.394 -13.803 1.00 0.00 106 GLU A CA 19
ATOM 35011 C C . GLU A 1 106 ? -5.520 -18.888 -13.602 1.00 0.00 106 GLU A C 19
ATOM 35012 O O . GLU A 1 106 ? -6.036 -19.506 -12.669 1.00 0.00 106 GLU A O 19
ATOM 35024 N N . LYS A 1 107 ? -4.689 -19.456 -14.485 1.00 0.00 107 LYS A N 19
ATOM 35025 C CA . LYS A 1 107 ? -4.384 -20.887 -14.471 1.00 0.00 107 LYS A CA 19
ATOM 35026 C C . LYS A 1 107 ? -5.685 -21.692 -14.647 1.00 0.00 107 LYS A C 19
ATOM 35027 O O . LYS A 1 107 ? -5.842 -22.801 -14.114 1.00 0.00 107 LYS A O 19
ATOM 35046 N N . LYS A 1 108 ? -6.601 -21.107 -15.439 1.00 0.00 108 LYS A N 19
ATOM 35047 C CA . LYS A 1 108 ? -7.927 -21.663 -15.730 1.00 0.00 108 LYS A CA 19
ATOM 35048 C C . LYS A 1 108 ? -8.839 -21.653 -14.510 1.00 0.00 108 LYS A C 19
ATOM 35049 O O . LYS A 1 108 ? -9.895 -21.025 -14.526 1.00 0.00 108 LYS A O 19
ATOM 35068 N N . ASN A 1 109 ? -8.431 -22.328 -13.462 1.00 0.00 109 ASN A N 19
ATOM 35069 C CA . ASN A 1 109 ? -9.220 -22.403 -12.250 1.00 0.00 109 ASN A CA 19
ATOM 35070 C C . ASN A 1 109 ? -8.428 -21.884 -11.076 1.00 0.00 109 ASN A C 19
ATOM 35071 O O . ASN A 1 109 ? -7.448 -22.549 -10.676 1.00 0.00 109 ASN A O 19
ATOM 35132 N N . SER A 1 1 ? 2.604 -2.714 -6.869 1.00 0.00 1 SER A N 20
ATOM 35133 C CA . SER A 1 1 ? 1.133 -2.768 -6.933 1.00 0.00 1 SER A CA 20
ATOM 35134 C C . SER A 1 1 ? 0.639 -4.190 -6.701 1.00 0.00 1 SER A C 20
ATOM 35135 O O . SER A 1 1 ? 1.263 -5.148 -7.147 1.00 0.00 1 SER A O 20
ATOM 35145 N N . GLU A 1 2 ? -0.482 -4.321 -6.006 1.00 0.00 2 GLU A N 20
ATOM 35146 C CA . GLU A 1 2 ? -1.053 -5.627 -5.704 1.00 0.00 2 GLU A CA 20
ATOM 35147 C C . GLU A 1 2 ? -1.604 -6.307 -6.953 1.00 0.00 2 GLU A C 20
ATOM 35148 O O . GLU A 1 2 ? -1.955 -5.644 -7.936 1.00 0.00 2 GLU A O 20
ATOM 35160 N N . PHE A 1 3 ? -1.679 -7.631 -6.902 1.00 0.00 3 PHE A N 20
ATOM 35161 C CA . PHE A 1 3 ? -2.165 -8.434 -8.019 1.00 0.00 3 PHE A CA 20
ATOM 35162 C C . PHE A 1 3 ? -3.653 -8.172 -8.279 1.00 0.00 3 PHE A C 20
ATOM 35163 O O . PHE A 1 3 ? -4.153 -8.399 -9.386 1.00 0.00 3 PHE A O 20
ATOM 35180 N N . GLU A 1 4 ? -4.343 -7.666 -7.265 1.00 0.00 4 GLU A N 20
ATOM 35181 C CA . GLU A 1 4 ? -5.763 -7.357 -7.366 1.00 0.00 4 GLU A CA 20
ATOM 35182 C C . GLU A 1 4 ? -5.992 -6.257 -8.396 1.00 0.00 4 GLU A C 20
ATOM 35183 O O . GLU A 1 4 ? -6.796 -6.407 -9.308 1.00 0.00 4 GLU A O 20
ATOM 35195 N N . LYS A 1 5 ? -5.251 -5.162 -8.250 1.00 0.00 5 LYS A N 20
ATOM 35196 C CA . LYS A 1 5 ? -5.342 -4.030 -9.170 1.00 0.00 5 LYS A CA 20
ATOM 35197 C C . LYS A 1 5 ? -4.931 -4.445 -10.575 1.00 0.00 5 LYS A C 20
ATOM 35198 O O . LYS A 1 5 ? -5.378 -3.866 -11.570 1.00 0.00 5 LYS A O 20
ATOM 35217 N N . LEU A 1 6 ? -4.119 -5.482 -10.649 1.00 0.00 6 LEU A N 20
ATOM 35218 C CA . LEU A 1 6 ? -3.622 -5.947 -11.922 1.00 0.00 6 LEU A CA 20
ATOM 35219 C C . LEU A 1 6 ? -4.762 -6.625 -12.656 1.00 0.00 6 LEU A C 20
ATOM 35220 O O . LEU A 1 6 ? -5.027 -6.344 -13.825 1.00 0.00 6 LEU A O 20
ATOM 35236 N N . ARG A 1 7 ? -5.445 -7.513 -11.949 1.00 0.00 7 ARG A N 20
ATOM 35237 C CA . ARG A 1 7 ? -6.605 -8.190 -12.490 1.00 0.00 7 ARG A CA 20
ATOM 35238 C C . ARG A 1 7 ? -7.757 -7.228 -12.714 1.00 0.00 7 ARG A C 20
ATOM 35239 O O . ARG A 1 7 ? -8.477 -7.339 -13.697 1.00 0.00 7 ARG A O 20
ATOM 35260 N N . GLN A 1 8 ? -7.905 -6.270 -11.815 1.00 0.00 8 GLN A N 20
ATOM 35261 C CA . GLN A 1 8 ? -9.001 -5.310 -11.875 1.00 0.00 8 GLN A CA 20
ATOM 35262 C C . GLN A 1 8 ? -8.940 -4.470 -13.148 1.00 0.00 8 GLN A C 20
ATOM 35263 O O . GLN A 1 8 ? -9.969 -4.074 -13.682 1.00 0.00 8 GLN A O 20
ATOM 35277 N N . THR A 1 9 ? -7.742 -4.227 -13.652 1.00 0.00 9 THR A N 20
ATOM 35278 C CA . THR A 1 9 ? -7.593 -3.444 -14.858 1.00 0.00 9 THR A CA 20
ATOM 35279 C C . THR A 1 9 ? -7.670 -4.345 -16.082 1.00 0.00 9 THR A C 20
ATOM 35280 O O . THR A 1 9 ? -7.912 -3.887 -17.197 1.00 0.00 9 THR A O 20
ATOM 35291 N N . GLY A 1 10 ? -7.475 -5.636 -15.856 1.00 0.00 10 GLY A N 20
ATOM 35292 C CA . GLY A 1 10 ? -7.575 -6.597 -16.922 1.00 0.00 10 GLY A CA 20
ATOM 35293 C C . GLY A 1 10 ? -9.016 -6.939 -17.180 1.00 0.00 10 GLY A C 20
ATOM 35294 O O . GLY A 1 10 ? -9.472 -6.922 -18.319 1.00 0.00 10 GLY A O 20
ATOM 35298 N N . ASP A 1 11 ? -9.739 -7.237 -16.106 1.00 0.00 11 ASP A N 20
ATOM 35299 C CA . ASP A 1 11 ? -11.164 -7.517 -16.184 1.00 0.00 11 ASP A CA 20
ATOM 35300 C C . ASP A 1 11 ? -11.919 -6.317 -16.729 1.00 0.00 11 ASP A C 20
ATOM 35301 O O . ASP A 1 11 ? -12.870 -6.468 -17.500 1.00 0.00 11 ASP A O 20
ATOM 35310 N N . GLU A 1 12 ? -11.475 -5.122 -16.343 1.00 0.00 12 GLU A N 20
ATOM 35311 C CA . GLU A 1 12 ? -12.061 -3.891 -16.827 1.00 0.00 12 GLU A CA 20
ATOM 35312 C C . GLU A 1 12 ? -11.875 -3.780 -18.342 1.00 0.00 12 GLU A C 20
ATOM 35313 O O . GLU A 1 12 ? -12.815 -3.450 -19.073 1.00 0.00 12 GLU A O 20
ATOM 35325 N N . LEU A 1 13 ? -10.661 -4.079 -18.804 1.00 0.00 13 LEU A N 20
ATOM 35326 C CA . LEU A 1 13 ? -10.343 -4.057 -20.226 1.00 0.00 13 LEU A CA 20
ATOM 35327 C C . LEU A 1 13 ? -11.197 -5.068 -20.983 1.00 0.00 13 LEU A C 20
ATOM 35328 O O . LEU A 1 13 ? -11.676 -4.791 -22.077 1.00 0.00 13 LEU A O 20
ATOM 35344 N N . VAL A 1 14 ? -11.399 -6.232 -20.381 1.00 0.00 14 VAL A N 20
ATOM 35345 C CA . VAL A 1 14 ? -12.207 -7.276 -20.992 1.00 0.00 14 VAL A CA 20
ATOM 35346 C C . VAL A 1 14 ? -13.657 -6.823 -21.137 1.00 0.00 14 VAL A C 20
ATOM 35347 O O . VAL A 1 14 ? -14.252 -6.972 -22.196 1.00 0.00 14 VAL A O 20
ATOM 35360 N N . GLN A 1 15 ? -14.212 -6.259 -20.070 1.00 0.00 15 GLN A N 20
ATOM 35361 C CA . GLN A 1 15 ? -15.578 -5.764 -20.088 1.00 0.00 15 GLN A CA 20
ATOM 35362 C C . GLN A 1 15 ? -15.762 -4.700 -21.181 1.00 0.00 15 GLN A C 20
ATOM 35363 O O . GLN A 1 15 ? -16.737 -4.735 -21.938 1.00 0.00 15 GLN A O 20
ATOM 35377 N N . ALA A 1 16 ? -14.817 -3.772 -21.265 1.00 0.00 16 ALA A N 20
ATOM 35378 C CA . ALA A 1 16 ? -14.844 -2.736 -22.297 1.00 0.00 16 ALA A CA 20
ATOM 35379 C C . ALA A 1 16 ? -14.707 -3.366 -23.683 1.00 0.00 16 ALA A C 20
ATOM 35380 O O . ALA A 1 16 ? -15.312 -2.912 -24.647 1.00 0.00 16 ALA A O 20
ATOM 35387 N N . PHE A 1 17 ? -13.913 -4.427 -23.755 1.00 0.00 17 PHE A N 20
ATOM 35388 C CA . PHE A 1 17 ? -13.700 -5.155 -25.001 1.00 0.00 17 PHE A CA 20
ATOM 35389 C C . PHE A 1 17 ? -14.999 -5.834 -25.437 1.00 0.00 17 PHE A C 20
ATOM 35390 O O . PHE A 1 17 ? -15.327 -5.874 -26.622 1.00 0.00 17 PHE A O 20
ATOM 35407 N N . GLN A 1 18 ? -15.732 -6.361 -24.469 1.00 0.00 18 GLN A N 20
ATOM 35408 C CA . GLN A 1 18 ? -17.005 -7.008 -24.739 1.00 0.00 18 GLN A CA 20
ATOM 35409 C C . GLN A 1 18 ? -18.003 -5.988 -25.264 1.00 0.00 18 GLN A C 20
ATOM 35410 O O . GLN A 1 18 ? -18.770 -6.269 -26.189 1.00 0.00 18 GLN A O 20
ATOM 35424 N N . ARG A 1 19 ? -17.979 -4.796 -24.681 1.00 0.00 19 ARG A N 20
ATOM 35425 C CA . ARG A 1 19 ? -18.827 -3.703 -25.136 1.00 0.00 19 ARG A CA 20
ATOM 35426 C C . ARG A 1 19 ? -18.387 -3.264 -26.526 1.00 0.00 19 ARG A C 20
ATOM 35427 O O . ARG A 1 19 ? -19.209 -2.907 -27.373 1.00 0.00 19 ARG A O 20
ATOM 35448 N N . LEU A 1 20 ? -17.078 -3.318 -26.751 1.00 0.00 20 LEU A N 20
ATOM 35449 C CA . LEU A 1 20 ? -16.489 -2.971 -28.036 1.00 0.00 20 LEU A CA 20
ATOM 35450 C C . LEU A 1 20 ? -17.014 -3.926 -29.097 1.00 0.00 20 LEU A C 20
ATOM 35451 O O . LEU A 1 20 ? -17.274 -3.537 -30.230 1.00 0.00 20 LEU A O 20
ATOM 35467 N N . ARG A 1 21 ? -17.181 -5.182 -28.698 1.00 0.00 21 ARG A N 20
ATOM 35468 C CA . ARG A 1 21 ? -17.705 -6.215 -29.574 1.00 0.00 21 ARG A CA 20
ATOM 35469 C C . ARG A 1 21 ? -19.144 -5.895 -29.977 1.00 0.00 21 ARG A C 20
ATOM 35470 O O . ARG A 1 21 ? -19.501 -5.988 -31.146 1.00 0.00 21 ARG A O 20
ATOM 35491 N N . GLU A 1 22 ? -19.951 -5.503 -28.998 1.00 0.00 22 GLU A N 20
ATOM 35492 C CA . GLU A 1 22 ? -21.358 -5.185 -29.242 1.00 0.00 22 GLU A CA 20
ATOM 35493 C C . GLU A 1 22 ? -21.483 -4.034 -30.226 1.00 0.00 22 GLU A C 20
ATOM 35494 O O . GLU A 1 22 ? -22.202 -4.129 -31.219 1.00 0.00 22 GLU A O 20
ATOM 35506 N N . ILE A 1 23 ? -20.778 -2.953 -29.946 1.00 0.00 23 ILE A N 20
ATOM 35507 C CA . ILE A 1 23 ? -20.733 -1.797 -30.829 1.00 0.00 23 ILE A CA 20
ATOM 35508 C C . ILE A 1 23 ? -20.242 -2.197 -32.224 1.00 0.00 23 ILE A C 20
ATOM 35509 O O . ILE A 1 23 ? -20.714 -1.677 -33.240 1.00 0.00 23 ILE A O 20
ATOM 35525 N N . PHE A 1 24 ? -19.314 -3.142 -32.255 1.00 0.00 24 PHE A N 20
ATOM 35526 C CA . PHE A 1 24 ? -18.745 -3.611 -33.506 1.00 0.00 24 PHE A CA 20
ATOM 35527 C C . PHE A 1 24 ? -19.803 -4.376 -34.297 1.00 0.00 24 PHE A C 20
ATOM 35528 O O . PHE A 1 24 ? -19.980 -4.148 -35.492 1.00 0.00 24 PHE A O 20
ATOM 35545 N N . ASP A 1 25 ? -20.506 -5.284 -33.614 1.00 0.00 25 ASP A N 20
ATOM 35546 C CA . ASP A 1 25 ? -21.586 -6.059 -34.242 1.00 0.00 25 ASP A CA 20
ATOM 35547 C C . ASP A 1 25 ? -22.698 -5.133 -34.726 1.00 0.00 25 ASP A C 20
ATOM 35548 O O . ASP A 1 25 ? -23.362 -5.413 -35.725 1.00 0.00 25 ASP A O 20
ATOM 35557 N N . LYS A 1 26 ? -22.885 -4.022 -34.025 1.00 0.00 26 LYS A N 20
ATOM 35558 C CA . LYS A 1 26 ? -23.897 -3.034 -34.399 1.00 0.00 26 LYS A CA 20
ATOM 35559 C C . LYS A 1 26 ? -23.377 -2.100 -35.494 1.00 0.00 26 LYS A C 20
ATOM 35560 O O . LYS A 1 26 ? -24.105 -1.224 -35.974 1.00 0.00 26 LYS A O 20
ATOM 35579 N N . GLY A 1 27 ? -22.122 -2.306 -35.894 1.00 0.00 27 GLY A N 20
ATOM 35580 C CA . GLY A 1 27 ? -21.503 -1.493 -36.930 1.00 0.00 27 GLY A CA 20
ATOM 35581 C C . GLY A 1 27 ? -21.491 -0.006 -36.628 1.00 0.00 27 GLY A C 20
ATOM 35582 O O . GLY A 1 27 ? -21.498 0.812 -37.547 1.00 0.00 27 GLY A O 20
ATOM 35586 N N . ASP A 1 28 ? -21.488 0.361 -35.360 1.00 0.00 28 ASP A N 20
ATOM 35587 C CA . ASP A 1 28 ? -21.499 1.773 -35.017 1.00 0.00 28 ASP A CA 20
ATOM 35588 C C . ASP A 1 28 ? -20.098 2.316 -34.851 1.00 0.00 28 ASP A C 20
ATOM 35589 O O . ASP A 1 28 ? -19.544 2.321 -33.754 1.00 0.00 28 ASP A O 20
ATOM 35598 N N . ASP A 1 29 ? -19.522 2.751 -35.958 1.00 0.00 29 ASP A N 20
ATOM 35599 C CA . ASP A 1 29 ? -18.174 3.317 -35.974 1.00 0.00 29 ASP A CA 20
ATOM 35600 C C . ASP A 1 29 ? -18.041 4.519 -35.048 1.00 0.00 29 ASP A C 20
ATOM 35601 O O . ASP A 1 29 ? -16.968 4.772 -34.511 1.00 0.00 29 ASP A O 20
ATOM 35610 N N . ASP A 1 30 ? -19.136 5.241 -34.848 1.00 0.00 30 ASP A N 20
ATOM 35611 C CA . ASP A 1 30 ? -19.122 6.456 -34.027 1.00 0.00 30 ASP A CA 20
ATOM 35612 C C . ASP A 1 30 ? -18.815 6.143 -32.574 1.00 0.00 30 ASP A C 20
ATOM 35613 O O . ASP A 1 30 ? -17.957 6.770 -31.960 1.00 0.00 30 ASP A O 20
ATOM 35622 N N . SER A 1 31 ? -19.523 5.191 -32.025 1.00 0.00 31 SER A N 20
ATOM 35623 C CA . SER A 1 31 ? -19.294 4.774 -30.663 1.00 0.00 31 SER A CA 20
ATOM 35624 C C . SER A 1 31 ? -18.015 3.936 -30.579 1.00 0.00 31 SER A C 20
ATOM 35625 O O . SER A 1 31 ? -17.285 3.987 -29.585 1.00 0.00 31 SER A O 20
ATOM 35633 N N . LEU A 1 32 ? -17.737 3.198 -31.650 1.00 0.00 32 LEU A N 20
ATOM 35634 C CA . LEU A 1 32 ? -16.588 2.303 -31.714 1.00 0.00 32 LEU A CA 20
ATOM 35635 C C . LEU A 1 32 ? -15.273 3.070 -31.569 1.00 0.00 32 LEU A C 20
ATOM 35636 O O . LEU A 1 32 ? -14.418 2.688 -30.775 1.00 0.00 32 LEU A O 20
ATOM 35652 N N . GLU A 1 33 ? -15.132 4.162 -32.316 1.00 0.00 33 GLU A N 20
ATOM 35653 C CA . GLU A 1 33 ? -13.900 4.953 -32.300 1.00 0.00 33 GLU A CA 20
ATOM 35654 C C . GLU A 1 33 ? -13.592 5.506 -30.904 1.00 0.00 33 GLU A C 20
ATOM 35655 O O . GLU A 1 33 ? -12.445 5.483 -30.457 1.00 0.00 33 GLU A O 20
ATOM 35667 N N . GLN A 1 34 ? -14.620 5.988 -30.224 1.00 0.00 34 GLN A N 20
ATOM 35668 C CA . GLN A 1 34 ? -14.458 6.543 -28.888 1.00 0.00 34 GLN A CA 20
ATOM 35669 C C . GLN A 1 34 ? -14.075 5.454 -27.889 1.00 0.00 34 GLN A C 20
ATOM 35670 O O . GLN A 1 34 ? -13.211 5.658 -27.033 1.00 0.00 34 GLN A O 20
ATOM 35684 N N . VAL A 1 35 ? -14.703 4.292 -28.017 1.00 0.00 35 VAL A N 20
ATOM 35685 C CA . VAL A 1 35 ? -14.398 3.156 -27.157 1.00 0.00 35 VAL A CA 20
ATOM 35686 C C . VAL A 1 35 ? -12.975 2.642 -27.408 1.00 0.00 35 VAL A C 20
ATOM 35687 O O . VAL A 1 35 ? -12.307 2.178 -26.489 1.00 0.00 35 VAL A O 20
ATOM 35700 N N . LEU A 1 36 ? -12.508 2.746 -28.655 1.00 0.00 36 LEU A N 20
ATOM 35701 C CA . LEU A 1 36 ? -11.153 2.307 -28.999 1.00 0.00 36 LEU A CA 20
ATOM 35702 C C . LEU A 1 36 ? -10.126 3.065 -28.176 1.00 0.00 36 LEU A C 20
ATOM 35703 O O . LEU A 1 36 ? -9.160 2.485 -27.695 1.00 0.00 36 LEU A O 20
ATOM 35719 N N . GLU A 1 37 ? -10.367 4.356 -27.981 1.00 0.00 37 GLU A N 20
ATOM 35720 C CA . GLU A 1 37 ? -9.463 5.189 -27.203 1.00 0.00 37 GLU A CA 20
ATOM 35721 C C . GLU A 1 37 ? -9.484 4.757 -25.748 1.00 0.00 37 GLU A C 20
ATOM 35722 O O . GLU A 1 37 ? -8.475 4.842 -25.043 1.00 0.00 37 GLU A O 20
ATOM 35734 N N . GLU A 1 38 ? -10.645 4.297 -25.304 1.00 0.00 38 GLU A N 20
ATOM 35735 C CA . GLU A 1 38 ? -10.809 3.793 -23.959 1.00 0.00 38 GLU A CA 20
ATOM 35736 C C . GLU A 1 38 ? -10.006 2.505 -23.813 1.00 0.00 38 GLU A C 20
ATOM 35737 O O . GLU A 1 38 ? -9.289 2.315 -22.839 1.00 0.00 38 GLU A O 20
ATOM 35749 N N . ILE A 1 39 ? -10.107 1.651 -24.825 1.00 0.00 39 ILE A N 20
ATOM 35750 C CA . ILE A 1 39 ? -9.393 0.382 -24.838 1.00 0.00 39 ILE A CA 20
ATOM 35751 C C . ILE A 1 39 ? -7.889 0.634 -24.820 1.00 0.00 39 ILE A C 20
ATOM 35752 O O . ILE A 1 39 ? -7.162 0.046 -24.016 1.00 0.00 39 ILE A O 20
ATOM 35768 N N . GLU A 1 40 ? -7.433 1.531 -25.697 1.00 0.00 40 GLU A N 20
ATOM 35769 C CA . GLU A 1 40 ? -6.023 1.903 -25.772 1.00 0.00 40 GLU A CA 20
ATOM 35770 C C . GLU A 1 40 ? -5.511 2.418 -24.427 1.00 0.00 40 GLU A C 20
ATOM 35771 O O . GLU A 1 40 ? -4.402 2.078 -24.005 1.00 0.00 40 GLU A O 20
ATOM 35783 N N . GLU A 1 41 ? -6.320 3.222 -23.754 1.00 0.00 41 GLU A N 20
ATOM 35784 C CA . GLU A 1 41 ? -5.955 3.768 -22.480 1.00 0.00 41 GLU A CA 20
ATOM 35785 C C . GLU A 1 41 ? -5.946 2.681 -21.400 1.00 0.00 41 GLU A C 20
ATOM 35786 O O . GLU A 1 41 ? -5.106 2.695 -20.498 1.00 0.00 41 GLU A O 20
ATOM 35798 N N . LEU A 1 42 ? -6.869 1.731 -21.509 1.00 0.00 42 LEU A N 20
ATOM 35799 C CA . LEU A 1 42 ? -6.974 0.648 -20.543 1.00 0.00 42 LEU A CA 20
ATOM 35800 C C . LEU A 1 42 ? -5.778 -0.276 -20.639 1.00 0.00 42 LEU A C 20
ATOM 35801 O O . LEU A 1 42 ? -5.313 -0.808 -19.632 1.00 0.00 42 LEU A O 20
ATOM 35817 N N . ILE A 1 43 ? -5.280 -0.468 -21.856 1.00 0.00 43 ILE A N 20
ATOM 35818 C CA . ILE A 1 43 ? -4.104 -1.293 -22.074 1.00 0.00 43 ILE A CA 20
ATOM 35819 C C . ILE A 1 43 ? -2.929 -0.709 -21.301 1.00 0.00 43 ILE A C 20
ATOM 35820 O O . ILE A 1 43 ? -2.203 -1.428 -20.613 1.00 0.00 43 ILE A O 20
ATOM 35836 N N . GLN A 1 44 ? -2.780 0.608 -21.384 1.00 0.00 44 GLN A N 20
ATOM 35837 C CA . GLN A 1 44 ? -1.713 1.301 -20.682 1.00 0.00 44 GLN A CA 20
ATOM 35838 C C . GLN A 1 44 ? -1.963 1.279 -19.182 1.00 0.00 44 GLN A C 20
ATOM 35839 O O . GLN A 1 44 ? -1.046 1.090 -18.400 1.00 0.00 44 GLN A O 20
ATOM 35853 N N . LYS A 1 45 ? -3.221 1.443 -18.800 1.00 0.00 45 LYS A N 20
ATOM 35854 C CA . LYS A 1 45 ? -3.629 1.464 -17.394 1.00 0.00 45 LYS A CA 20
ATOM 35855 C C . LYS A 1 45 ? -3.320 0.122 -16.729 1.00 0.00 45 LYS A C 20
ATOM 35856 O O . LYS A 1 45 ? -2.779 0.064 -15.625 1.00 0.00 45 LYS A O 20
ATOM 35875 N N . HIS A 1 46 ? -3.647 -0.942 -17.430 1.00 0.00 46 HIS A N 20
ATOM 35876 C CA . HIS A 1 46 ? -3.420 -2.300 -16.963 1.00 0.00 46 HIS A CA 20
ATOM 35877 C C . HIS A 1 46 ? -1.925 -2.618 -16.958 1.00 0.00 46 HIS A C 20
ATOM 35878 O O . HIS A 1 46 ? -1.410 -3.218 -16.012 1.00 0.00 46 HIS A O 20
ATOM 35892 N N . ARG A 1 47 ? -1.238 -2.203 -18.013 1.00 0.00 47 ARG A N 20
ATOM 35893 C CA . ARG A 1 47 ? 0.199 -2.420 -18.131 1.00 0.00 47 ARG A CA 20
ATOM 35894 C C . ARG A 1 47 ? 0.978 -1.616 -17.084 1.00 0.00 47 ARG A C 20
ATOM 35895 O O . ARG A 1 47 ? 2.011 -2.062 -16.606 1.00 0.00 47 ARG A O 20
ATOM 35916 N N . GLN A 1 48 ? 0.456 -0.442 -16.707 1.00 0.00 48 GLN A N 20
ATOM 35917 C CA . GLN A 1 48 ? 1.133 0.426 -15.735 1.00 0.00 48 GLN A CA 20
ATOM 35918 C C . GLN A 1 48 ? 1.301 -0.267 -14.401 1.00 0.00 48 GLN A C 20
ATOM 35919 O O . GLN A 1 48 ? 2.316 -0.098 -13.724 1.00 0.00 48 GLN A O 20
ATOM 35933 N N . LEU A 1 49 ? 0.314 -1.050 -14.020 1.00 0.00 49 LEU A N 20
ATOM 35934 C CA . LEU A 1 49 ? 0.364 -1.755 -12.768 1.00 0.00 49 LEU A CA 20
ATOM 35935 C C . LEU A 1 49 ? 1.306 -2.936 -12.875 1.00 0.00 49 LEU A C 20
ATOM 35936 O O . LEU A 1 49 ? 1.921 -3.345 -11.896 1.00 0.00 49 LEU A O 20
ATOM 35952 N N . PHE A 1 50 ? 1.423 -3.469 -14.089 1.00 0.00 50 PHE A N 20
ATOM 35953 C CA . PHE A 1 50 ? 2.335 -4.570 -14.373 1.00 0.00 50 PHE A CA 20
ATOM 35954 C C . PHE A 1 50 ? 3.776 -4.084 -14.264 1.00 0.00 50 PHE A C 20
ATOM 35955 O O . PHE A 1 50 ? 4.675 -4.842 -13.903 1.00 0.00 50 PHE A O 20
ATOM 35972 N N . ASP A 1 51 ? 3.976 -2.794 -14.538 1.00 0.00 51 ASP A N 20
ATOM 35973 C CA . ASP A 1 51 ? 5.298 -2.176 -14.442 1.00 0.00 51 ASP A CA 20
ATOM 35974 C C . ASP A 1 51 ? 5.679 -2.029 -12.980 1.00 0.00 51 ASP A C 20
ATOM 35975 O O . ASP A 1 51 ? 6.823 -1.737 -12.646 1.00 0.00 51 ASP A O 20
ATOM 35984 N N . ASN A 1 52 ? 4.699 -2.226 -12.113 1.00 0.00 52 ASN A N 20
ATOM 35985 C CA . ASN A 1 52 ? 4.883 -2.102 -10.678 1.00 0.00 52 ASN A CA 20
ATOM 35986 C C . ASN A 1 52 ? 4.654 -3.448 -10.005 1.00 0.00 52 ASN A C 20
ATOM 35987 O O . ASN A 1 52 ? 4.495 -3.532 -8.785 1.00 0.00 52 ASN A O 20
ATOM 35998 N N . ARG A 1 53 ? 4.613 -4.494 -10.812 1.00 0.00 53 ARG A N 20
ATOM 35999 C CA . ARG A 1 53 ? 4.425 -5.843 -10.311 1.00 0.00 53 ARG A CA 20
ATOM 36000 C C . ARG A 1 53 ? 5.751 -6.541 -10.143 1.00 0.00 53 ARG A C 20
ATOM 36001 O O . ARG A 1 53 ? 6.661 -6.375 -10.962 1.00 0.00 53 ARG A O 20
ATOM 36022 N N . GLN A 1 54 ? 5.869 -7.302 -9.076 1.00 0.00 54 GLN A N 20
ATOM 36023 C CA . GLN A 1 54 ? 7.056 -8.093 -8.843 1.00 0.00 54 GLN A CA 20
ATOM 36024 C C . GLN A 1 54 ? 7.003 -9.327 -9.730 1.00 0.00 54 GLN A C 20
ATOM 36025 O O . GLN A 1 54 ? 5.917 -9.856 -9.991 1.00 0.00 54 GLN A O 20
ATOM 36039 N N . GLU A 1 55 ? 8.168 -9.794 -10.175 1.00 0.00 55 GLU A N 20
ATOM 36040 C CA . GLU A 1 55 ? 8.255 -10.913 -11.114 1.00 0.00 55 GLU A CA 20
ATOM 36041 C C . GLU A 1 55 ? 7.481 -10.605 -12.402 1.00 0.00 55 GLU A C 20
ATOM 36042 O O . GLU A 1 55 ? 7.209 -9.442 -12.710 1.00 0.00 55 GLU A O 20
ATOM 36054 N N . ALA A 1 56 ? 7.166 -11.630 -13.167 1.00 0.00 56 ALA A N 20
ATOM 36055 C CA . ALA A 1 56 ? 6.396 -11.444 -14.381 1.00 0.00 56 ALA A CA 20
ATOM 36056 C C . ALA A 1 56 ? 5.032 -12.097 -14.257 1.00 0.00 56 ALA A C 20
ATOM 36057 O O . ALA A 1 56 ? 4.156 -11.873 -15.093 1.00 0.00 56 ALA A O 20
ATOM 36064 N N . ALA A 1 57 ? 4.863 -12.911 -13.194 1.00 0.00 57 ALA A N 20
ATOM 36065 C CA . ALA A 1 57 ? 3.618 -13.661 -12.922 1.00 0.00 57 ALA A CA 20
ATOM 36066 C C . ALA A 1 57 ? 3.413 -14.780 -13.944 1.00 0.00 57 ALA A C 20
ATOM 36067 O O . ALA A 1 57 ? 3.251 -15.953 -13.583 1.00 0.00 57 ALA A O 20
ATOM 36074 N N . ASP A 1 58 ? 3.425 -14.413 -15.202 1.00 0.00 58 ASP A N 20
ATOM 36075 C CA . ASP A 1 58 ? 3.286 -15.352 -16.286 1.00 0.00 58 ASP A CA 20
ATOM 36076 C C . ASP A 1 58 ? 3.943 -14.783 -17.529 1.00 0.00 58 ASP A C 20
ATOM 36077 O O . ASP A 1 58 ? 3.563 -13.712 -18.010 1.00 0.00 58 ASP A O 20
ATOM 36086 N N . THR A 1 59 ? 4.920 -15.491 -18.046 1.00 0.00 59 THR A N 20
ATOM 36087 C CA . THR A 1 59 ? 5.662 -15.032 -19.196 1.00 0.00 59 THR A CA 20
ATOM 36088 C C . THR A 1 59 ? 4.834 -15.140 -20.469 1.00 0.00 59 THR A C 20
ATOM 36089 O O . THR A 1 59 ? 4.849 -14.238 -21.308 1.00 0.00 59 THR A O 20
ATOM 36100 N N . GLU A 1 60 ? 4.094 -16.233 -20.592 1.00 0.00 60 GLU A N 20
ATOM 36101 C CA . GLU A 1 60 ? 3.260 -16.471 -21.755 1.00 0.00 60 GLU A CA 20
ATOM 36102 C C . GLU A 1 60 ? 2.141 -15.437 -21.822 1.00 0.00 60 GLU A C 20
ATOM 36103 O O . GLU A 1 60 ? 1.820 -14.933 -22.888 1.00 0.00 60 GLU A O 20
ATOM 36115 N N . ALA A 1 61 ? 1.571 -15.112 -20.667 1.00 0.00 61 ALA A N 20
ATOM 36116 C CA . ALA A 1 61 ? 0.495 -14.132 -20.597 1.00 0.00 61 ALA A CA 20
ATOM 36117 C C . ALA A 1 61 ? 0.984 -12.766 -21.056 1.00 0.00 61 ALA A C 20
ATOM 36118 O O . ALA A 1 61 ? 0.320 -12.091 -21.843 1.00 0.00 61 ALA A O 20
ATOM 36125 N N . ALA A 1 62 ? 2.159 -12.372 -20.577 1.00 0.00 62 ALA A N 20
ATOM 36126 C CA . ALA A 1 62 ? 2.752 -11.101 -20.964 1.00 0.00 62 ALA A CA 20
ATOM 36127 C C . ALA A 1 62 ? 3.115 -11.111 -22.446 1.00 0.00 62 ALA A C 20
ATOM 36128 O O . ALA A 1 62 ? 2.875 -10.140 -23.159 1.00 0.00 62 ALA A O 20
ATOM 36135 N N . LYS A 1 63 ? 3.666 -12.233 -22.898 1.00 0.00 63 LYS A N 20
ATOM 36136 C CA . LYS A 1 63 ? 4.048 -12.415 -24.296 1.00 0.00 63 LYS A CA 20
ATOM 36137 C C . LYS A 1 63 ? 2.824 -12.342 -25.211 1.00 0.00 63 LYS A C 20
ATOM 36138 O O . LYS A 1 63 ? 2.858 -11.689 -26.262 1.00 0.00 63 LYS A O 20
ATOM 36157 N N . GLN A 1 64 ? 1.751 -13.008 -24.812 1.00 0.00 64 GLN A N 20
ATOM 36158 C CA . GLN A 1 64 ? 0.511 -12.950 -25.569 1.00 0.00 64 GLN A CA 20
ATOM 36159 C C . GLN A 1 64 ? -0.048 -11.542 -25.535 1.00 0.00 64 GLN A C 20
ATOM 36160 O O . GLN A 1 64 ? -0.632 -11.078 -26.507 1.00 0.00 64 GLN A O 20
ATOM 36174 N N . GLY A 1 65 ? 0.148 -10.862 -24.409 1.00 0.00 65 GLY A N 20
ATOM 36175 C CA . GLY A 1 65 ? -0.278 -9.485 -24.293 1.00 0.00 65 GLY A CA 20
ATOM 36176 C C . GLY A 1 65 ? 0.424 -8.597 -25.297 1.00 0.00 65 GLY A C 20
ATOM 36177 O O . GLY A 1 65 ? -0.211 -7.762 -25.930 1.00 0.00 65 GLY A O 20
ATOM 36181 N N . ASP A 1 66 ? 1.733 -8.793 -25.465 1.00 0.00 66 ASP A N 20
ATOM 36182 C CA . ASP A 1 66 ? 2.501 -8.037 -26.463 1.00 0.00 66 ASP A CA 20
ATOM 36183 C C . ASP A 1 66 ? 1.919 -8.259 -27.850 1.00 0.00 66 ASP A C 20
ATOM 36184 O O . ASP A 1 66 ? 1.722 -7.307 -28.619 1.00 0.00 66 ASP A O 20
ATOM 36193 N N . GLN A 1 67 ? 1.634 -9.519 -28.161 1.00 0.00 67 GLN A N 20
ATOM 36194 C CA . GLN A 1 67 ? 1.042 -9.876 -29.442 1.00 0.00 67 GLN A CA 20
ATOM 36195 C C . GLN A 1 67 ? -0.347 -9.269 -29.585 1.00 0.00 67 GLN A C 20
ATOM 36196 O O . GLN A 1 67 ? -0.694 -8.746 -30.642 1.00 0.00 67 GLN A O 20
ATOM 36210 N N . TRP A 1 68 ? -1.127 -9.330 -28.511 1.00 0.00 68 TRP A N 20
ATOM 36211 C CA . TRP A 1 68 ? -2.484 -8.804 -28.505 1.00 0.00 68 TRP A CA 20
ATOM 36212 C C . TRP A 1 68 ? -2.471 -7.300 -28.741 1.00 0.00 68 TRP A C 20
ATOM 36213 O O . TRP A 1 68 ? -3.311 -6.773 -29.458 1.00 0.00 68 TRP A O 20
ATOM 36234 N N . VAL A 1 69 ? -1.497 -6.615 -28.148 1.00 0.00 69 VAL A N 20
ATOM 36235 C CA . VAL A 1 69 ? -1.376 -5.173 -28.321 1.00 0.00 69 VAL A CA 20
ATOM 36236 C C . VAL A 1 69 ? -1.056 -4.859 -29.772 1.00 0.00 69 VAL A C 20
ATOM 36237 O O . VAL A 1 69 ? -1.622 -3.943 -30.357 1.00 0.00 69 VAL A O 20
ATOM 36250 N N . GLN A 1 70 ? -0.168 -5.655 -30.362 1.00 0.00 70 GLN A N 20
ATOM 36251 C CA . GLN A 1 70 ? 0.212 -5.489 -31.743 1.00 0.00 70 GLN A CA 20
ATOM 36252 C C . GLN A 1 70 ? -0.977 -5.811 -32.643 1.00 0.00 70 GLN A C 20
ATOM 36253 O O . GLN A 1 70 ? -1.176 -5.196 -33.688 1.00 0.00 70 GLN A O 20
ATOM 36267 N N . LEU A 1 71 ? -1.756 -6.791 -32.227 1.00 0.00 71 LEU A N 20
ATOM 36268 C CA . LEU A 1 71 ? -2.927 -7.208 -32.951 1.00 0.00 71 LEU A CA 20
ATOM 36269 C C . LEU A 1 71 ? -4.000 -6.126 -32.877 1.00 0.00 71 LEU A C 20
ATOM 36270 O O . LEU A 1 71 ? -4.645 -5.811 -33.873 1.00 0.00 71 LEU A O 20
ATOM 36286 N N . PHE A 1 72 ? -4.164 -5.549 -31.696 1.00 0.00 72 PHE A N 20
ATOM 36287 C CA . PHE A 1 72 ? -5.116 -4.468 -31.502 1.00 0.00 72 PHE A CA 20
ATOM 36288 C C . PHE A 1 72 ? -4.646 -3.220 -32.237 1.00 0.00 72 PHE A C 20
ATOM 36289 O O . PHE A 1 72 ? -5.449 -2.474 -32.783 1.00 0.00 72 PHE A O 20
ATOM 36306 N N . GLN A 1 73 ? -3.336 -2.999 -32.232 1.00 0.00 73 GLN A N 20
ATOM 36307 C CA . GLN A 1 73 ? -2.733 -1.886 -32.938 1.00 0.00 73 GLN A CA 20
ATOM 36308 C C . GLN A 1 73 ? -3.082 -1.988 -34.424 1.00 0.00 73 GLN A C 20
ATOM 36309 O O . GLN A 1 73 ? -3.476 -1.006 -35.056 1.00 0.00 73 GLN A O 20
ATOM 36323 N N . ARG A 1 74 ? -2.952 -3.199 -34.954 1.00 0.00 74 ARG A N 20
ATOM 36324 C CA . ARG A 1 74 ? -3.325 -3.494 -36.334 1.00 0.00 74 ARG A CA 20
ATOM 36325 C C . ARG A 1 74 ? -4.826 -3.303 -36.532 1.00 0.00 74 ARG A C 20
ATOM 36326 O O . ARG A 1 74 ? -5.267 -2.794 -37.559 1.00 0.00 74 ARG A O 20
ATOM 36347 N N . PHE A 1 75 ? -5.597 -3.710 -35.531 1.00 0.00 75 PHE A N 20
ATOM 36348 C CA . PHE A 1 75 ? -7.049 -3.581 -35.565 1.00 0.00 75 PHE A CA 20
ATOM 36349 C C . PHE A 1 75 ? -7.453 -2.109 -35.628 1.00 0.00 75 PHE A C 20
ATOM 36350 O O . PHE A 1 75 ? -8.266 -1.721 -36.461 1.00 0.00 75 PHE A O 20
ATOM 36367 N N . ARG A 1 76 ? -6.871 -1.292 -34.749 1.00 0.00 76 ARG A N 20
ATOM 36368 C CA . ARG A 1 76 ? -7.135 0.144 -34.744 1.00 0.00 76 ARG A CA 20
ATOM 36369 C C . ARG A 1 76 ? -6.777 0.762 -36.090 1.00 0.00 76 ARG A C 20
ATOM 36370 O O . ARG A 1 76 ? -7.571 1.503 -36.668 1.00 0.00 76 ARG A O 20
ATOM 36391 N N . GLU A 1 77 ? -5.605 0.407 -36.602 1.00 0.00 77 GLU A N 20
ATOM 36392 C CA . GLU A 1 77 ? -5.118 0.936 -37.861 1.00 0.00 77 GLU A CA 20
ATOM 36393 C C . GLU A 1 77 ? -6.055 0.552 -38.994 1.00 0.00 77 GLU A C 20
ATOM 36394 O O . GLU A 1 77 ? -6.270 1.322 -39.928 1.00 0.00 77 GLU A O 20
ATOM 36406 N N . ALA A 1 78 ? -6.638 -0.629 -38.888 1.00 0.00 78 ALA A N 20
ATOM 36407 C CA . ALA A 1 78 ? -7.528 -1.130 -39.903 1.00 0.00 78 ALA A CA 20
ATOM 36408 C C . ALA A 1 78 ? -8.839 -0.360 -39.893 1.00 0.00 78 ALA A C 20
ATOM 36409 O O . ALA A 1 78 ? -9.471 -0.180 -40.932 1.00 0.00 78 ALA A O 20
ATOM 36416 N N . ILE A 1 79 ? -9.241 0.117 -38.709 1.00 0.00 79 ILE A N 20
ATOM 36417 C CA . ILE A 1 79 ? -10.489 0.845 -38.565 1.00 0.00 79 ILE A CA 20
ATOM 36418 C C . ILE A 1 79 ? -10.331 2.238 -39.145 1.00 0.00 79 ILE A C 20
ATOM 36419 O O . ILE A 1 79 ? -11.213 2.741 -39.843 1.00 0.00 79 ILE A O 20
ATOM 36435 N N . ASP A 1 80 ? -9.175 2.842 -38.872 1.00 0.00 80 ASP A N 20
ATOM 36436 C CA . ASP A 1 80 ? -8.860 4.179 -39.366 1.00 0.00 80 ASP A CA 20
ATOM 36437 C C . ASP A 1 80 ? -8.787 4.171 -40.884 1.00 0.00 80 ASP A C 20
ATOM 36438 O O . ASP A 1 80 ? -9.120 5.155 -41.545 1.00 0.00 80 ASP A O 20
ATOM 36447 N N . LYS A 1 81 ? -8.356 3.045 -41.429 1.00 0.00 81 LYS A N 20
ATOM 36448 C CA . LYS A 1 81 ? -8.234 2.882 -42.867 1.00 0.00 81 LYS A CA 20
ATOM 36449 C C . LYS A 1 81 ? -9.553 2.451 -43.503 1.00 0.00 81 LYS A C 20
ATOM 36450 O O . LYS A 1 81 ? -9.643 2.335 -44.722 1.00 0.00 81 LYS A O 20
ATOM 36469 N N . GLY A 1 82 ? -10.575 2.225 -42.682 1.00 0.00 82 GLY A N 20
ATOM 36470 C CA . GLY A 1 82 ? -11.857 1.788 -43.208 1.00 0.00 82 GLY A CA 20
ATOM 36471 C C . GLY A 1 82 ? -11.805 0.388 -43.788 1.00 0.00 82 GLY A C 20
ATOM 36472 O O . GLY A 1 82 ? -12.599 0.043 -44.666 1.00 0.00 82 GLY A O 20
ATOM 36476 N N . ASP A 1 83 ? -10.881 -0.423 -43.304 1.00 0.00 83 ASP A N 20
ATOM 36477 C CA . ASP A 1 83 ? -10.707 -1.759 -43.849 1.00 0.00 83 ASP A CA 20
ATOM 36478 C C . ASP A 1 83 ? -11.531 -2.781 -43.074 1.00 0.00 83 ASP A C 20
ATOM 36479 O O . ASP A 1 83 ? -11.021 -3.503 -42.211 1.00 0.00 83 ASP A O 20
ATOM 36488 N N . LYS A 1 84 ? -12.821 -2.777 -43.349 1.00 0.00 84 LYS A N 20
ATOM 36489 C CA . LYS A 1 84 ? -13.762 -3.724 -42.747 1.00 0.00 84 LYS A CA 20
ATOM 36490 C C . LYS A 1 84 ? -13.347 -5.179 -43.005 1.00 0.00 84 LYS A C 20
ATOM 36491 O O . LYS A 1 84 ? -13.685 -6.073 -42.224 1.00 0.00 84 LYS A O 20
ATOM 36510 N N . ASP A 1 85 ? -12.599 -5.401 -44.083 1.00 0.00 85 ASP A N 20
ATOM 36511 C CA . ASP A 1 85 ? -12.135 -6.747 -44.453 1.00 0.00 85 ASP A CA 20
ATOM 36512 C C . ASP A 1 85 ? -11.277 -7.332 -43.344 1.00 0.00 85 ASP A C 20
ATOM 36513 O O . ASP A 1 85 ? -11.487 -8.458 -42.895 1.00 0.00 85 ASP A O 20
ATOM 36522 N N . SER A 1 86 ? -10.309 -6.553 -42.918 1.00 0.00 86 SER A N 20
ATOM 36523 C CA . SER A 1 86 ? -9.378 -6.961 -41.885 1.00 0.00 86 SER A CA 20
ATOM 36524 C C . SER A 1 86 ? -10.034 -6.980 -40.510 1.00 0.00 86 SER A C 20
ATOM 36525 O O . SER A 1 86 ? -9.688 -7.801 -39.666 1.00 0.00 86 SER A O 20
ATOM 36533 N N . LEU A 1 87 ? -11.006 -6.103 -40.305 1.00 0.00 87 LEU A N 20
ATOM 36534 C CA . LEU A 1 87 ? -11.639 -5.953 -38.996 1.00 0.00 87 LEU A CA 20
ATOM 36535 C C . LEU A 1 87 ? -12.301 -7.236 -38.521 1.00 0.00 87 LEU A C 20
ATOM 36536 O O . LEU A 1 87 ? -12.108 -7.642 -37.380 1.00 0.00 87 LEU A O 20
ATOM 36552 N N . GLU A 1 88 ? -13.067 -7.875 -39.391 1.00 0.00 88 GLU A N 20
ATOM 36553 C CA . GLU A 1 88 ? -13.767 -9.102 -39.023 1.00 0.00 88 GLU A CA 20
ATOM 36554 C C . GLU A 1 88 ? -12.793 -10.195 -38.566 1.00 0.00 88 GLU A C 20
ATOM 36555 O O . GLU A 1 88 ? -13.027 -10.859 -37.551 1.00 0.00 88 GLU A O 20
ATOM 36567 N N . GLN A 1 89 ? -11.712 -10.379 -39.312 1.00 0.00 89 GLN A N 20
ATOM 36568 C CA . GLN A 1 89 ? -10.711 -11.386 -38.975 1.00 0.00 89 GLN A CA 20
ATOM 36569 C C . GLN A 1 89 ? -9.919 -11.001 -37.715 1.00 0.00 89 GLN A C 20
ATOM 36570 O O . GLN A 1 89 ? -9.730 -11.823 -36.814 1.00 0.00 89 GLN A O 20
ATOM 36584 N N . LEU A 1 90 ? -9.479 -9.746 -37.650 1.00 0.00 90 LEU A N 20
ATOM 36585 C CA . LEU A 1 90 ? -8.676 -9.272 -36.521 1.00 0.00 90 LEU A CA 20
ATOM 36586 C C . LEU A 1 90 ? -9.472 -9.288 -35.223 1.00 0.00 90 LEU A C 20
ATOM 36587 O O . LEU A 1 90 ? -8.920 -9.538 -34.153 1.00 0.00 90 LEU A O 20
ATOM 36603 N N . LEU A 1 91 ? -10.767 -9.038 -35.324 1.00 0.00 91 LEU A N 20
ATOM 36604 C CA . LEU A 1 91 ? -11.638 -9.044 -34.158 1.00 0.00 91 LEU A CA 20
ATOM 36605 C C . LEU A 1 91 ? -11.682 -10.435 -33.542 1.00 0.00 91 LEU A C 20
ATOM 36606 O O . LEU A 1 91 ? -11.612 -10.591 -32.319 1.00 0.00 91 LEU A O 20
ATOM 36622 N N . GLU A 1 92 ? -11.786 -11.442 -34.402 1.00 0.00 92 GLU A N 20
ATOM 36623 C CA . GLU A 1 92 ? -11.832 -12.824 -33.963 1.00 0.00 92 GLU A CA 20
ATOM 36624 C C . GLU A 1 92 ? -10.541 -13.190 -33.252 1.00 0.00 92 GLU A C 20
ATOM 36625 O O . GLU A 1 92 ? -10.559 -13.806 -32.183 1.00 0.00 92 GLU A O 20
ATOM 36637 N N . GLU A 1 93 ? -9.417 -12.787 -33.838 1.00 0.00 93 GLU A N 20
ATOM 36638 C CA . GLU A 1 93 ? -8.110 -13.048 -33.262 1.00 0.00 93 GLU A CA 20
ATOM 36639 C C . GLU A 1 93 ? -7.980 -12.384 -31.897 1.00 0.00 93 GLU A C 20
ATOM 36640 O O . GLU A 1 93 ? -7.473 -12.987 -30.953 1.00 0.00 93 GLU A O 20
ATOM 36652 N N . LEU A 1 94 ? -8.464 -11.149 -31.795 1.00 0.00 94 LEU A N 20
ATOM 36653 C CA . LEU A 1 94 ? -8.408 -10.404 -30.543 1.00 0.00 94 LEU A CA 20
ATOM 36654 C C . LEU A 1 94 ? -9.204 -11.117 -29.470 1.00 0.00 94 LEU A C 20
ATOM 36655 O O . LEU A 1 94 ? -8.734 -11.295 -28.347 1.00 0.00 94 LEU A O 20
ATOM 36671 N N . GLU A 1 95 ? -10.411 -11.521 -29.827 1.00 0.00 95 GLU A N 20
ATOM 36672 C CA . GLU A 1 95 ? -11.308 -12.190 -28.909 1.00 0.00 95 GLU A CA 20
ATOM 36673 C C . GLU A 1 95 ? -10.723 -13.517 -28.404 1.00 0.00 95 GLU A C 20
ATOM 36674 O O . GLU A 1 95 ? -10.727 -13.782 -27.204 1.00 0.00 95 GLU A O 20
ATOM 36686 N N . GLN A 1 96 ? -10.186 -14.322 -29.318 1.00 0.00 96 GLN A N 20
ATOM 36687 C CA . GLN A 1 96 ? -9.636 -15.634 -28.960 1.00 0.00 96 GLN A CA 20
ATOM 36688 C C . GLN A 1 96 ? -8.366 -15.498 -28.126 1.00 0.00 96 GLN A C 20
ATOM 36689 O O . GLN A 1 96 ? -8.165 -16.226 -27.154 1.00 0.00 96 GLN A O 20
ATOM 36703 N N . ALA A 1 97 ? -7.526 -14.552 -28.507 1.00 0.00 97 ALA A N 20
ATOM 36704 C CA . ALA A 1 97 ? -6.274 -14.313 -27.799 1.00 0.00 97 ALA A CA 20
ATOM 36705 C C . ALA A 1 97 ? -6.555 -13.793 -26.393 1.00 0.00 97 ALA A C 20
ATOM 36706 O O . ALA A 1 97 ? -5.859 -14.137 -25.438 1.00 0.00 97 ALA A O 20
ATOM 36713 N N . LEU A 1 98 ? -7.605 -12.993 -26.277 1.00 0.00 98 LEU A N 20
ATOM 36714 C CA . LEU A 1 98 ? -7.999 -12.422 -25.000 1.00 0.00 98 LEU A CA 20
ATOM 36715 C C . LEU A 1 98 ? -8.489 -13.514 -24.055 1.00 0.00 98 LEU A C 20
ATOM 36716 O O . LEU A 1 98 ? -8.116 -13.548 -22.874 1.00 0.00 98 LEU A O 20
ATOM 36732 N N . GLN A 1 99 ? -9.320 -14.409 -24.579 1.00 0.00 99 GLN A N 20
ATOM 36733 C CA . GLN A 1 99 ? -9.862 -15.501 -23.784 1.00 0.00 99 GLN A CA 20
ATOM 36734 C C . GLN A 1 99 ? -8.753 -16.412 -23.270 1.00 0.00 99 GLN A C 20
ATOM 36735 O O . GLN A 1 99 ? -8.819 -16.890 -22.138 1.00 0.00 99 GLN A O 20
ATOM 36749 N N . LYS A 1 100 ? -7.715 -16.620 -24.081 1.00 0.00 100 LYS A N 20
ATOM 36750 C CA . LYS A 1 100 ? -6.634 -17.524 -23.721 1.00 0.00 100 LYS A CA 20
ATOM 36751 C C . LYS A 1 100 ? -5.776 -16.947 -22.600 1.00 0.00 100 LYS A C 20
ATOM 36752 O O . LYS A 1 100 ? -5.330 -17.675 -21.708 1.00 0.00 100 LYS A O 20
ATOM 36771 N N . ILE A 1 101 ? -5.544 -15.640 -22.645 1.00 0.00 101 ILE A N 20
ATOM 36772 C CA . ILE A 1 101 ? -4.768 -14.977 -21.604 1.00 0.00 101 ILE A CA 20
ATOM 36773 C C . ILE A 1 101 ? -5.484 -15.108 -20.265 1.00 0.00 101 ILE A C 20
ATOM 36774 O O . ILE A 1 101 ? -4.858 -15.372 -19.235 1.00 0.00 101 ILE A O 20
ATOM 36790 N N . ARG A 1 102 ? -6.807 -14.946 -20.286 1.00 0.00 102 ARG A N 20
ATOM 36791 C CA . ARG A 1 102 ? -7.604 -15.111 -19.081 1.00 0.00 102 ARG A CA 20
ATOM 36792 C C . ARG A 1 102 ? -7.490 -16.526 -18.548 1.00 0.00 102 ARG A C 20
ATOM 36793 O O . ARG A 1 102 ? -7.413 -16.730 -17.346 1.00 0.00 102 ARG A O 20
ATOM 36814 N N . GLU A 1 103 ? -7.449 -17.502 -19.452 1.00 0.00 103 GLU A N 20
ATOM 36815 C CA . GLU A 1 103 ? -7.354 -18.900 -19.056 1.00 0.00 103 GLU A CA 20
ATOM 36816 C C . GLU A 1 103 ? -6.083 -19.152 -18.262 1.00 0.00 103 GLU A C 20
ATOM 36817 O O . GLU A 1 103 ? -6.092 -19.906 -17.293 1.00 0.00 103 GLU A O 20
ATOM 36829 N N . LEU A 1 104 ? -4.996 -18.508 -18.665 1.00 0.00 104 LEU A N 20
ATOM 36830 C CA . LEU A 1 104 ? -3.724 -18.645 -17.970 1.00 0.00 104 LEU A CA 20
ATOM 36831 C C . LEU A 1 104 ? -3.799 -18.028 -16.576 1.00 0.00 104 LEU A C 20
ATOM 36832 O O . LEU A 1 104 ? -3.255 -18.572 -15.614 1.00 0.00 104 LEU A O 20
ATOM 36848 N N . ALA A 1 105 ? -4.487 -16.898 -16.474 1.00 0.00 105 ALA A N 20
ATOM 36849 C CA . ALA A 1 105 ? -4.640 -16.198 -15.201 1.00 0.00 105 ALA A CA 20
ATOM 36850 C C . ALA A 1 105 ? -5.614 -16.936 -14.283 1.00 0.00 105 ALA A C 20
ATOM 36851 O O . ALA A 1 105 ? -5.476 -16.911 -13.058 1.00 0.00 105 ALA A O 20
ATOM 36858 N N . GLU A 1 106 ? -6.590 -17.598 -14.888 1.00 0.00 106 GLU A N 20
ATOM 36859 C CA . GLU A 1 106 ? -7.595 -18.349 -14.148 1.00 0.00 106 GLU A CA 20
ATOM 36860 C C . GLU A 1 106 ? -7.091 -19.760 -13.840 1.00 0.00 106 GLU A C 20
ATOM 36861 O O . GLU A 1 106 ? -7.754 -20.526 -13.135 1.00 0.00 106 GLU A O 20
ATOM 36873 N N . LYS A 1 107 ? -5.916 -20.092 -14.395 1.00 0.00 107 LYS A N 20
ATOM 36874 C CA . LYS A 1 107 ? -5.248 -21.386 -14.174 1.00 0.00 107 LYS A CA 20
ATOM 36875 C C . LYS A 1 107 ? -5.980 -22.533 -14.866 1.00 0.00 107 LYS A C 20
ATOM 36876 O O . LYS A 1 107 ? -5.839 -23.700 -14.471 1.00 0.00 107 LYS A O 20
ATOM 36895 N N . LYS A 1 108 ? -6.733 -22.198 -15.920 1.00 0.00 108 LYS A N 20
ATOM 36896 C CA . LYS A 1 108 ? -7.481 -23.181 -16.708 1.00 0.00 108 LYS A CA 20
ATOM 36897 C C . LYS A 1 108 ? -8.557 -23.896 -15.894 1.00 0.00 108 LYS A C 20
ATOM 36898 O O . LYS A 1 108 ? -8.662 -23.736 -14.673 1.00 0.00 108 LYS A O 20
ATOM 36917 N N . ASN A 1 109 ? -9.359 -24.671 -16.583 1.00 0.00 109 ASN A N 20
ATOM 36918 C CA . ASN A 1 109 ? -10.403 -25.448 -15.957 1.00 0.00 109 ASN A CA 20
ATOM 36919 C C . ASN A 1 109 ? -10.076 -26.921 -16.084 1.00 0.00 109 ASN A C 20
ATOM 36920 O O . ASN A 1 109 ? -9.509 -27.487 -15.136 1.00 0.00 109 ASN A O 20
#